Protein 9CB2 (pdb70)

InterPro domains:
  IPR006630 La-type HTH domain [PF05383] (330-384)
  IPR006630 La-type HTH domain [PS50961] (319-408)
  IPR006630 La-type HTH domain [SM00715] (323-406)
  IPR036388 Winged helix-like DNA-binding domain superfamily [G3DSA:1.10.10.10] (322-411)
  IPR036390 Winged helix DNA-binding domain superfamily [SSF46785] (320-414)
  IPR045180 La domain containing protein [PTHR22792] (216-462)

Secondary structure (DSSP, 8-state):
--HHHHHHHHHHHHTSHHHHHH-HHHHHT--TT--EEHHHHTTSHHHHHH---HHHHHHHHHT-SSEEEE--TT-GGG-EEEEPPSS---PPPGGG--

Sequence (98 aa):
MDVQAFLTSQLEYYFSIENLSKDMFLRKHMDDEGYVPLAFLASFNRIKSFSTDLNLLHAAAKASDIIDVAEDLQSPMSIKVRRKETWSPWILPSESRLMDVQAFLTSQLEYYFSIENLSKDMFLRKHMDDEGYVPLAFLASFNRIKSFSTDLNLLHAAAKASDIIDVAEDLQSPMSIKVRRKETWSPWILPSESRLMDVQAFLTSQLEYYFSIENLSKDMFLRKHMDDEGYVPLAFLASFNRIKSFSTDLNLLHAAAKASDIIDVAEDLQSPMSIKVRRKETWSPWILPSESRLMDVQAFLTSQLEYYFSIENLSKDMFLRKHMDDEGYVPLAFLASFNRIKSFSTDLNLLHAAAKASDIIDVAEDLQSPMSIKVRRKETWSPWILPSESRLMDVQAFLTSQLEYYFSIENLSKDMFLRKHMDDEGYVPLAFLASFNRIKSFSTDLNLLHAAAKASDIIDVAEDLQSPMSIKVRRKETWSPWILPSESRLMDVQAFLTSQLEYYFSIENLSKDMFLRKHMDDEGYVPLAFLASFNRIKSFSTDLNLLHAAAKASDIIDVAEDLQSPMSIKVRRKETWSPWILPSESRLMDVQAFLTSQLEYYFSIENLSKDMFLRKHMDDEGYVPLAFLASFNRIKSFSTDLNLLHAAAKASDIIDVAEDLQSPMSIKVRRKETWSPWILPSESRLMDVQAFLTSQLEYYFSIENLSKDMFLRKHMDDEGYVPLAFLASFNRIKSFSTDLNLLHAAAKASDIIDVAEDLQSPMSIKVRRKETWSPWILPSESRLMDVQAFLTSQLEYYFSIENLSKDMFLRKHMDDEGYVPLAFLASFNRIKSFSTDLNLLHAAAKASDIIDVAEDLQSPMSIKVRRKETWSPWILPSESRLMDVQAFLTSQLEYYFSIENLSKDMFLRKHMDDEGYVPLAFLASFNRIKSFSTDLNLLHAAAKASDIIDVAEDLQSPMSIKVRRKETWSPWILPSESRLMDVQAFLTSQLEYYFSIENLSKDMFLRKHMDDEGYVPLAFLASFNRIKSFSTDLNLLHAAAKASDIIDVAEDLQSPMSIKVRRKETWSPWILPSESRLMDVQAFLTSQLEYYFSIENLSKDMFLRKHMDDEGYVPLAFLASFNRIKSFSTDLNLLHAAAKASDIIDVAEDLQSPMSIKVRRKETWSPWILPSESRLMDVQAFLTSQLEYYFSIENLSKDMFLRKHMDDEGYVPLAFLASFNRIKSFSTDLNLLHAAAKASDIIDVAEDLQSPMSIKVRRKETWSPWILPSESRLMDVQAFLTSQLEYYFSIENLSKDMFLRKHMDDEGYVPLAFLASFNRIKSFSTDLNLLHAAAKASDIIDVAEDLQSPMSIKVRRKETWSPWILPSESRLMDVQAFLTSQLEYYFSIENLSKDMFLRKHMDDEGYVPLAFLASFNRIKSFSTDLNLLHAAAKASDIIDVAEDLQSPMSIKVRRKETWSPWILPSESRLMDVQAFLTSQLEYYFSIENLSKDMFLRKHMDDEGYVPLAFLASFNRIKSFSTDLNLLHAAAKASDIIDVAEDLQSPMSIKVRRKETWSPWILPSESRLMDVQAFLTSQLEYYFSIENLSKDMFLRKHMDDEGYVPLAFLASFNRIKSFSTDLNLLHAAAKASDIIDVAEDLQSPMSIKVRRKETWSPWILPSESRLMDVQAFLTSQLEYYFSIENLSKDMFLRKHMDDEGYVPLAFLASFNRIKSFSTDLNLLHAAAKASDIIDVAEDLQSPMSIKVRRKETWSPWILPSESRLMDVQAFLTSQLEYYFSIENLSKDMFLRKHMDDEGYVPLAFLASFNRIKSFSTDLNLLHAAAKASDIIDVAEDLQSPMSIKVRRKETWSPWILPSESRLMDVQAFLTSQLEYYFSIENLSKDMFLRKHMDDEGYVPLAFLASFNRIKSFSTDLNLLHAAAKASDIIDVAEDLQSPMSIKVRRKETWSPWILPSESRL

Solvent-accessible surface area: 6066 Å² total; per-residue (Å²): 183,98,58,75,27,46,0,14,48,26,0,56,80,4,5,26,88,97,20,4,68,168,26,80,127,0,46,62,53,14,39,110,108,10,21,0,44,1,29,50,0,15,68,43,109,133,2,97,96,92,22,99,69,35,112,65,3,22,43,0,0,129,55,8,134,76,12,49,40,36,114,54,172,161,33,87,121,48,20,63,0,78,50,97,107,91,217,59,81,61,54,24,88,83,170,50,70,137

GO terms:
  GO:0005829 cytosol (C, HDA)

Radius of gyration: 12.78 Å; Cα contacts (8 Å, |Δi|>4): 125; chains: 1; bounding box: 23×32×32 Å

Structure (mmCIF, N/CA/C/O backbone):
data_9CB2
#
_entry.id   9CB2
#
loop_
_atom_site.group_PDB
_atom_site.id
_atom_site.type_symbol
_atom_site.label_atom_id
_atom_site.label_alt_id
_atom_site.label_comp_id
_atom_site.label_asym_id
_atom_site.label_entity_id
_atom_site.label_seq_id
_atom_site.pdbx_PDB_ins_code
_atom_site.Cartn_x
_atom_site.Cartn_y
_atom_site.Cartn_z
_atom_site.occupancy
_atom_site.B_iso_or_equiv
_atom_site.auth_seq_id
_atom_site.auth_comp_id
_atom_site.auth_asym_id
_atom_site.auth_atom_id
_atom_site.pdbx_PDB_model_num
ATOM 1 N N . MET A 1 1 ? 1.464 -2.215 -4.025 1.00 0.00 1 MET A N 1
ATOM 2 C CA . MET A 1 1 ? 2.805 -1.662 -4.179 1.00 0.00 1 MET A CA 1
ATOM 3 C C . MET A 1 1 ? 2.977 -0.411 -3.323 1.00 0.00 1 MET A C 1
ATOM 4 O O . MET A 1 1 ? 2.081 -0.037 -2.567 1.00 0.00 1 MET A O 1
ATOM 20 N N . ASP A 1 2 ? 4.133 0.231 -3.449 1.00 0.00 2 ASP A N 1
ATOM 21 C CA . ASP A 1 2 ? 4.385 1.496 -2.765 1.00 0.00 2 ASP A CA 1
ATOM 22 C C . ASP A 1 2 ? 3.705 2.650 -3.493 1.00 0.00 2 ASP A C 1
ATOM 23 O O . ASP A 1 2 ? 3.310 2.521 -4.651 1.00 0.00 2 ASP A O 1
ATOM 32 N N . VAL A 1 3 ? 3.573 3.781 -2.807 1.00 0.00 3 VAL A N 1
ATOM 33 C CA . VAL A 1 3 ? 2.939 4.959 -3.388 1.00 0.00 3 VAL A CA 1
ATOM 34 C C . VAL A 1 3 ? 3.682 5.420 -4.637 1.00 0.00 3 VAL A C 1
ATOM 35 O O . VAL A 1 3 ? 3.065 5.745 -5.651 1.00 0.00 3 VAL A O 1
ATOM 48 N N . GLN A 1 4 ? 5.008 5.447 -4.554 1.00 0.00 4 GLN A N 1
ATOM 49 C CA . GLN A 1 4 ? 5.836 5.841 -5.689 1.00 0.00 4 GLN A CA 1
ATOM 50 C C . GLN A 1 4 ? 5.628 4.896 -6.868 1.00 0.00 4 GLN A C 1
ATOM 51 O O . GLN A 1 4 ? 5.477 5.335 -8.008 1.00 0.00 4 GLN A O 1
ATOM 65 N N . ALA A 1 5 ? 5.620 3.598 -6.586 1.00 0.00 5 ALA A N 1
ATOM 66 C CA . ALA A 1 5 ? 5.461 2.590 -7.628 1.00 0.00 5 ALA A CA 1
ATOM 67 C C . ALA A 1 5 ? 4.132 2.761 -8.357 1.00 0.00 5 ALA A C 1
ATOM 68 O O . ALA A 1 5 ? 4.069 2.665 -9.582 1.00 0.00 5 ALA A O 1
ATOM 75 N N . PHE A 1 6 ? 3.073 3.013 -7.595 1.00 0.00 6 PHE A N 1
ATOM 76 C CA . PHE A 1 6 ? 1.744 3.187 -8.169 1.00 0.00 6 PHE A CA 1
ATOM 77 C C . PHE A 1 6 ? 1.688 4.437 -9.044 1.00 0.00 6 PHE A C 1
ATOM 78 O O . PHE A 1 6 ? 1.172 4.405 -10.161 1.00 0.00 6 PHE A O 1
ATOM 95 N N . LEU A 1 7 ? 2.221 5.538 -8.525 1.00 0.00 7 LEU A N 1
ATOM 96 C CA . LEU A 1 7 ? 2.186 6.812 -9.234 1.00 0.00 7 LEU A CA 1
ATOM 97 C C . LEU A 1 7 ? 2.972 6.733 -10.539 1.00 0.00 7 LEU A C 1
ATOM 98 O O . LEU A 1 7 ? 2.555 7.273 -11.564 1.00 0.00 7 LEU A O 1
ATOM 114 N N . THR A 1 8 ? 4.114 6.051 -10.496 1.00 0.00 8 THR A N 1
ATOM 115 C CA . THR A 1 8 ? 4.932 5.855 -11.684 1.00 0.00 8 THR A CA 1
ATOM 116 C C . THR A 1 8 ? 4.208 4.997 -12.714 1.00 0.00 8 THR A C 1
ATOM 117 O O . THR A 1 8 ? 4.216 5.303 -13.908 1.00 0.00 8 THR A O 1
ATOM 128 N N . SER A 1 9 ? 3.583 3.921 -12.249 1.00 0.00 9 SER A N 1
ATOM 129 C CA . SER A 1 9 ? 2.866 3.009 -13.133 1.00 0.00 9 SER A CA 1
ATOM 130 C C . SER A 1 9 ? 1.709 3.721 -13.826 1.00 0.00 9 SER A C 1
ATOM 131 O O . SER A 1 9 ? 1.462 3.515 -15.014 1.00 0.00 9 SER A O 1
ATOM 139 N N . GLN A 1 10 ? 1.003 4.559 -13.075 1.00 0.00 10 GLN A N 1
ATOM 140 C CA . GLN A 1 10 ? -0.131 5.299 -13.615 1.00 0.00 10 GLN A CA 1
ATOM 141 C C . GLN A 1 10 ? 0.327 6.313 -14.658 1.00 0.00 10 GLN A C 1
ATOM 142 O O . GLN A 1 10 ? -0.315 6.484 -15.696 1.00 0.00 10 GLN A O 1
ATOM 156 N N . LEU A 1 11 ? 1.440 6.981 -14.378 1.00 0.00 11 LEU A N 1
ATOM 157 C CA . LEU A 1 11 ? 1.993 7.966 -15.301 1.00 0.00 11 LEU A CA 1
ATOM 158 C C . LEU A 1 11 ? 2.390 7.314 -16.620 1.00 0.00 11 LEU A C 1
ATOM 159 O O . LEU A 1 11 ? 2.113 7.846 -17.695 1.00 0.00 11 LEU A O 1
ATOM 175 N N . GLU A 1 12 ? 3.039 6.157 -16.532 1.00 0.00 12 GLU A N 1
ATOM 176 C CA . GLU A 1 12 ? 3.383 5.382 -17.718 1.00 0.00 12 GLU A CA 1
ATOM 177 C C . GLU A 1 12 ? 2.128 4.957 -18.474 1.00 0.00 12 GLU A C 1
ATOM 178 O O . GLU A 1 12 ? 2.093 4.980 -19.703 1.00 0.00 12 GLU A O 1
ATOM 190 N N . TYR A 1 13 ? 1.098 4.570 -17.729 1.00 0.00 13 TYR A N 1
ATOM 191 C CA . TYR A 1 13 ? -0.152 4.118 -18.327 1.00 0.00 13 TYR A CA 1
ATOM 192 C C . TYR A 1 13 ? -0.856 5.266 -19.047 1.00 0.00 13 TYR A C 1
ATOM 193 O O . TYR A 1 13 ? -1.455 5.073 -20.106 1.00 0.00 13 TYR A O 1
ATOM 211 N N . TYR A 1 14 ? -0.780 6.456 -18.464 1.00 0.00 14 TYR A N 1
ATOM 212 C CA . TYR A 1 14 ? -1.548 7.596 -18.952 1.00 0.00 14 TYR A CA 1
ATOM 213 C C . TYR A 1 14 ? -1.157 7.944 -20.385 1.00 0.00 14 TYR A C 1
ATOM 214 O O . TYR A 1 14 ? -1.986 8.393 -21.175 1.00 0.00 14 TYR A O 1
ATOM 232 N N . PHE A 1 15 ? 0.114 7.728 -20.714 1.00 0.00 15 PHE A N 1
ATOM 233 C CA . PHE A 1 15 ? 0.631 8.077 -22.032 1.00 0.00 15 PHE A CA 1
ATOM 234 C C . PHE A 1 15 ? 0.689 6.849 -22.937 1.00 0.00 15 PHE A C 1
ATOM 235 O O . PHE A 1 15 ? 1.282 6.886 -24.014 1.00 0.00 15 PHE A O 1
ATOM 252 N N . SER A 1 16 ? 0.068 5.761 -22.488 1.00 0.00 16 SER A N 1
ATOM 253 C CA . SER A 1 16 ? 0.035 4.526 -23.262 1.00 0.00 16 SER A CA 1
ATOM 254 C C . SER A 1 16 ? -0.935 4.644 -24.433 1.00 0.00 16 SER A C 1
ATOM 255 O O . SER A 1 16 ? -1.851 5.466 -24.413 1.00 0.00 16 SER A O 1
ATOM 263 N N . ILE A 1 17 ? -0.726 3.816 -25.451 1.00 0.00 17 ILE A N 1
ATOM 264 C CA . ILE A 1 17 ? -1.597 3.809 -26.621 1.00 0.00 17 ILE A CA 1
ATOM 265 C C . ILE A 1 17 ? -3.038 3.495 -26.229 1.00 0.00 17 ILE A C 1
ATOM 266 O O . ILE A 1 17 ? -3.977 4.091 -26.755 1.00 0.00 17 ILE A O 1
ATOM 282 N N . GLU A 1 18 ? -3.203 2.556 -25.303 1.00 0.00 18 GLU A N 1
ATOM 283 C CA . GLU A 1 18 ? -4.531 2.141 -24.866 1.00 0.00 18 GLU A CA 1
ATOM 284 C C . GLU A 1 18 ? -5.273 3.298 -24.204 1.00 0.00 18 GLU A C 1
ATOM 285 O O . GLU A 1 18 ? -6.450 3.530 -24.474 1.00 0.00 18 GLU A O 1
ATOM 297 N N . ASN A 1 19 ? -4.574 4.021 -23.335 1.00 0.00 19 ASN A N 1
ATOM 298 C CA . ASN A 1 19 ? -5.173 5.135 -22.610 1.00 0.00 19 ASN A CA 1
ATOM 299 C C . ASN A 1 19 ? -5.450 6.307 -23.547 1.00 0.00 19 ASN A C 1
ATOM 300 O O . ASN A 1 19 ? -6.517 6.921 -23.492 1.00 0.00 19 ASN A O 1
ATOM 311 N N . LEU A 1 20 ? -4.483 6.612 -24.405 1.00 0.00 20 LEU A N 1
ATOM 312 C CA . LEU A 1 20 ? -4.574 7.776 -25.279 1.00 0.00 20 LEU A CA 1
ATOM 313 C C . LEU A 1 20 ? -5.722 7.624 -26.272 1.00 0.00 20 LEU A C 1
ATOM 314 O O . LEU A 1 20 ? -6.406 8.594 -26.599 1.00 0.00 20 LEU A O 1
ATOM 330 N N . SER A 1 21 ? -5.929 6.399 -26.746 1.00 0.00 21 SER A N 1
ATOM 331 C CA . SER A 1 21 ? -7.007 6.115 -27.685 1.00 0.00 21 SER A CA 1
ATOM 332 C C . SER A 1 21 ? -8.367 6.396 -27.054 1.00 0.00 21 SER A C 1
ATOM 333 O O . SER A 1 21 ? -9.341 6.682 -27.751 1.00 0.00 21 SER A O 1
ATOM 341 N N . LYS A 1 22 ? -8.425 6.312 -25.731 1.00 0.00 22 LYS A N 1
ATOM 342 C CA . LYS A 1 22 ? -9.678 6.493 -25.006 1.00 0.00 22 LYS A CA 1
ATOM 343 C C . LYS A 1 22 ? -9.748 7.881 -24.376 1.00 0.00 22 LYS A C 1
ATOM 344 O O . LYS A 1 22 ? -10.832 8.399 -24.112 1.00 0.00 22 LYS A O 1
ATOM 363 N N . ASP A 1 23 ? -8.585 8.477 -24.139 1.00 0.00 23 ASP A N 1
ATOM 364 C CA . ASP A 1 23 ? -8.506 9.743 -23.422 1.00 0.00 23 ASP A CA 1
ATOM 365 C C . ASP A 1 23 ? -8.070 10.870 -24.352 1.00 0.00 23 ASP A C 1
ATOM 366 O O . ASP A 1 23 ? -6.878 11.121 -24.524 1.00 0.00 23 ASP A O 1
ATOM 375 N N . MET A 1 24 ? -9.045 11.546 -24.952 1.00 0.00 24 MET A N 1
ATOM 376 C CA . MET A 1 24 ? -8.761 12.626 -25.890 1.00 0.00 24 MET A CA 1
ATOM 377 C C . MET A 1 24 ? -8.214 13.849 -25.162 1.00 0.00 24 MET A C 1
ATOM 378 O O . MET A 1 24 ? -7.488 14.655 -25.743 1.00 0.00 24 MET A O 1
ATOM 392 N N . PHE A 1 25 ? -8.565 13.981 -23.888 1.00 0.00 25 PHE A N 1
ATOM 393 C CA . PHE A 1 25 ? -8.229 15.174 -23.121 1.00 0.00 25 PHE A CA 1
ATOM 394 C C . PHE A 1 25 ? -6.716 15.358 -23.036 1.00 0.00 25 PHE A C 1
ATOM 395 O O . PHE A 1 25 ? -6.207 16.472 -23.156 1.00 0.00 25 PHE A O 1
ATOM 412 N N . LEU A 1 26 ? -6.004 14.257 -22.826 1.00 0.00 26 LEU A N 1
ATOM 413 C CA . LEU A 1 26 ? -4.547 14.290 -22.750 1.00 0.00 26 LEU A CA 1
ATOM 414 C C . LEU A 1 26 ? -3.944 14.807 -24.052 1.00 0.00 26 LEU A C 1
ATOM 415 O O . LEU A 1 26 ? -3.027 15.628 -24.040 1.00 0.00 26 LEU A O 1
ATOM 431 N N . ARG A 1 27 ? -4.470 14.324 -25.173 1.00 0.00 27 ARG A N 1
ATOM 432 C CA . ARG A 1 27 ? -3.968 14.718 -26.484 1.00 0.00 27 ARG A CA 1
ATOM 433 C C . ARG A 1 27 ? -4.210 16.203 -26.735 1.00 0.00 27 ARG A C 1
ATOM 434 O O . ARG A 1 27 ? -3.351 16.902 -27.272 1.00 0.00 27 ARG A O 1
ATOM 455 N N . LYS A 1 28 ? -5.386 16.680 -26.342 1.00 0.00 28 LYS A N 1
ATOM 456 C CA . LYS A 1 28 ? -5.771 18.065 -26.586 1.00 0.00 28 LYS A CA 1
ATOM 457 C C . LYS A 1 28 ? -4.866 19.025 -25.820 1.00 0.00 28 LYS A C 1
ATOM 458 O O . LYS A 1 28 ? -4.650 20.161 -26.244 1.00 0.00 28 LYS A O 1
ATOM 477 N N . HIS A 1 29 ? -4.340 18.561 -24.693 1.00 0.00 29 HIS A N 1
ATOM 478 C CA . HIS A 1 29 ? -3.545 19.412 -23.813 1.00 0.00 29 HIS A CA 1
ATOM 479 C C . HIS A 1 29 ? -2.058 19.272 -24.119 1.00 0.00 29 HIS A C 1
ATOM 480 O O . HIS A 1 29 ? -1.211 19.742 -23.359 1.00 0.00 29 HIS A O 1
ATOM 494 N N . MET A 1 30 ? -1.747 18.625 -25.237 1.00 0.00 30 MET A N 1
ATOM 495 C CA . MET A 1 30 ? -0.368 18.515 -25.697 1.00 0.00 30 MET A CA 1
ATOM 496 C C . MET A 1 30 ? 0.073 19.790 -26.408 1.00 0.00 30 MET A C 1
ATOM 497 O O . MET A 1 30 ? -0.722 20.438 -27.091 1.00 0.00 30 MET A O 1
ATOM 511 N N . ASP A 1 31 ? 1.342 20.146 -26.243 1.00 0.00 31 ASP A N 1
ATOM 512 C CA . ASP A 1 31 ? 1.935 21.239 -27.006 1.00 0.00 31 ASP A CA 1
ATOM 513 C C . ASP A 1 31 ? 2.635 20.711 -28.256 1.00 0.00 31 ASP A C 1
ATOM 514 O O . ASP A 1 31 ? 2.484 19.544 -28.617 1.00 0.00 31 ASP A O 1
ATOM 523 N N . ASP A 1 32 ? 3.399 21.578 -28.910 1.00 0.00 32 ASP A N 1
ATOM 524 C CA . ASP A 1 32 ? 4.009 21.245 -30.192 1.00 0.00 32 ASP A CA 1
ATOM 525 C C . ASP A 1 32 ? 5.039 20.131 -30.029 1.00 0.00 32 ASP A C 1
ATOM 526 O O . ASP A 1 32 ? 5.387 19.449 -30.993 1.00 0.00 32 ASP A O 1
ATOM 535 N N . GLU A 1 33 ? 5.524 19.954 -28.804 1.00 0.00 33 GLU A N 1
ATOM 536 C CA . GLU A 1 33 ? 6.553 18.958 -28.528 1.00 0.00 33 GLU A CA 1
ATOM 537 C C . GLU A 1 33 ? 5.951 17.724 -27.861 1.00 0.00 33 GLU A C 1
ATOM 538 O O . GLU A 1 33 ? 6.671 16.820 -27.440 1.00 0.00 33 GLU A O 1
ATOM 550 N N . GLY A 1 34 ? 4.625 17.696 -27.768 1.00 0.00 34 GLY A N 1
ATOM 551 C CA . GLY A 1 34 ? 3.944 16.539 -27.217 1.00 0.00 34 GLY A CA 1
ATOM 552 C C . GLY A 1 34 ? 4.105 16.434 -25.714 1.00 0.00 34 GLY A C 1
ATOM 553 O O . GLY A 1 34 ? 4.047 15.340 -25.151 1.00 0.00 34 GLY A O 1
ATOM 557 N N . TYR A 1 35 ? 4.310 17.573 -25.061 1.00 0.00 35 TYR A N 1
ATOM 558 C CA . TYR A 1 35 ? 4.454 17.608 -23.611 1.00 0.00 35 TYR A CA 1
ATOM 559 C C . TYR A 1 35 ? 3.115 17.901 -22.940 1.00 0.00 35 TYR A C 1
ATOM 560 O O . TYR A 1 35 ? 2.305 18.673 -23.452 1.00 0.00 35 TYR A O 1
ATOM 578 N N . VAL A 1 36 ? 2.889 17.278 -21.787 1.00 0.00 36 VAL A N 1
ATOM 579 C CA . VAL A 1 36 ? 1.710 17.566 -20.979 1.00 0.00 36 VAL A CA 1
ATOM 580 C C . VAL A 1 36 ? 2.100 18.022 -19.577 1.00 0.00 36 VAL A C 1
ATOM 581 O O . VAL A 1 36 ? 2.885 17.375 -18.885 1.00 0.00 36 VAL A O 1
ATOM 594 N N . PRO A 1 37 ? 1.541 19.163 -19.149 1.00 0.00 37 PRO A N 1
ATOM 595 C CA . PRO A 1 37 ? 1.865 19.765 -17.852 1.00 0.00 37 PRO A CA 1
ATOM 596 C C . PRO A 1 37 ? 1.598 18.815 -16.690 1.00 0.00 37 PRO A C 1
ATOM 597 O O . PRO A 1 37 ? 0.557 18.157 -16.637 1.00 0.00 37 PRO A O 1
ATOM 608 N N . LEU A 1 38 ? 2.545 18.746 -15.760 1.00 0.00 38 LEU A N 1
ATOM 609 C CA . LEU A 1 38 ? 2.383 17.925 -14.564 1.00 0.00 38 LEU A CA 1
ATOM 610 C C . LEU A 1 38 ? 1.101 18.289 -13.823 1.00 0.00 38 LEU A C 1
ATOM 611 O O . LEU A 1 38 ? 0.409 17.420 -13.293 1.00 0.00 38 LEU A O 1
ATOM 627 N N . ALA A 1 39 ? 0.789 19.581 -13.790 1.00 0.00 39 ALA A N 1
ATOM 628 C CA . ALA A 1 39 ? -0.360 20.070 -13.038 1.00 0.00 39 ALA A CA 1
ATOM 629 C C . ALA A 1 39 ? -1.657 19.462 -13.560 1.00 0.00 39 ALA A C 1
ATOM 630 O O . ALA A 1 39 ? -2.622 19.298 -12.811 1.00 0.00 39 ALA A O 1
ATOM 637 N N . PHE A 1 40 ? -1.675 19.131 -14.846 1.00 0.00 40 PHE A N 1
ATOM 638 C CA . PHE A 1 40 ? -2.853 18.537 -15.466 1.00 0.00 40 PHE A CA 1
ATOM 639 C C . PHE A 1 40 ? -2.981 17.063 -15.088 1.00 0.00 40 PHE A C 1
ATOM 640 O O . PHE A 1 40 ? -4.084 16.565 -14.855 1.00 0.00 40 PHE A O 1
ATOM 657 N N . LEU A 1 41 ? -1.850 16.373 -15.030 1.00 0.00 41 LEU A N 1
ATOM 658 C CA . LEU A 1 41 ? -1.828 14.971 -14.625 1.00 0.00 41 LEU A CA 1
ATOM 659 C C . LEU A 1 41 ? -2.250 14.820 -13.167 1.00 0.00 41 LEU A C 1
ATOM 660 O O . LEU A 1 41 ? -2.875 13.829 -12.790 1.00 0.00 41 LEU A O 1
ATOM 676 N N . ALA A 1 42 ? -1.907 15.811 -12.350 1.00 0.00 42 ALA A N 1
ATOM 677 C CA . ALA A 1 42 ? -2.226 15.775 -10.928 1.00 0.00 42 ALA A CA 1
ATOM 678 C C . ALA A 1 42 ? -3.734 15.820 -10.703 1.00 0.00 42 ALA A C 1
ATOM 679 O O . ALA A 1 42 ? -4.219 15.485 -9.623 1.00 0.00 42 ALA A O 1
ATOM 686 N N . SER A 1 43 ? -4.468 16.237 -11.729 1.00 0.00 43 SER A N 1
ATOM 687 C CA . SER A 1 43 ? -5.910 16.424 -11.611 1.00 0.00 43 SER A CA 1
ATOM 688 C C . SER A 1 43 ? -6.644 15.094 -11.762 1.00 0.00 43 SER A C 1
ATOM 689 O O . SER A 1 43 ? -7.868 15.032 -11.648 1.00 0.00 43 SER A O 1
ATOM 697 N N . PHE A 1 44 ? -5.887 14.033 -12.020 1.00 0.00 44 PHE A N 1
ATOM 698 C CA . PHE A 1 44 ? -6.457 12.697 -12.132 1.00 0.00 44 PHE A CA 1
ATOM 699 C C . PHE A 1 44 ? -6.781 12.126 -10.754 1.00 0.00 44 PHE A C 1
ATOM 700 O O . PHE A 1 44 ? -5.926 12.079 -9.873 1.00 0.00 44 PHE A O 1
ATOM 717 N N . ASN A 1 45 ? -8.026 11.696 -10.578 1.00 0.00 45 ASN A N 1
ATOM 718 C CA . ASN A 1 45 ? -8.511 11.271 -9.270 1.00 0.00 45 ASN A CA 1
ATOM 719 C C . ASN A 1 45 ? -7.667 10.123 -8.723 1.00 0.00 45 ASN A C 1
ATOM 720 O O . ASN A 1 45 ? -7.470 10.005 -7.514 1.00 0.00 45 ASN A O 1
ATOM 731 N N . ARG A 1 46 ? -7.174 9.280 -9.624 1.00 0.00 46 ARG A N 1
ATOM 732 C CA . ARG A 1 46 ? -6.305 8.174 -9.237 1.00 0.00 46 ARG A CA 1
ATOM 733 C C . ARG A 1 46 ? -5.034 8.688 -8.569 1.00 0.00 46 ARG A C 1
ATOM 734 O O . ARG A 1 46 ? -4.522 8.076 -7.632 1.00 0.00 46 ARG A O 1
ATOM 755 N N . ILE A 1 47 ? -4.531 9.818 -9.057 1.00 0.00 47 ILE A N 1
ATOM 756 C CA . ILE A 1 47 ? -3.320 10.414 -8.507 1.00 0.00 47 ILE A CA 1
ATOM 757 C C . ILE A 1 47 ? -3.609 11.140 -7.198 1.00 0.00 47 ILE A C 1
ATOM 758 O O . ILE A 1 47 ? -2.850 11.036 -6.235 1.00 0.00 47 ILE A O 1
ATOM 774 N N . LYS A 1 48 ? -4.716 11.876 -7.168 1.00 0.00 48 LYS A N 1
ATOM 775 C CA . LYS A 1 48 ? -5.064 12.690 -6.010 1.00 0.00 48 LYS A CA 1
ATOM 776 C C . LYS A 1 48 ? -5.341 11.813 -4.792 1.00 0.00 48 LYS A C 1
ATOM 777 O O . LYS A 1 48 ? -5.071 12.207 -3.657 1.00 0.00 48 LYS A O 1
ATOM 796 N N . SER A 1 49 ? -5.880 10.622 -5.037 1.00 0.00 49 SER A N 1
ATOM 797 C CA . SER A 1 49 ? -6.214 9.699 -3.958 1.00 0.00 49 SER A CA 1
ATOM 798 C C . SER A 1 49 ? -4.960 9.278 -3.197 1.00 0.00 49 SER A C 1
ATOM 799 O O . SER A 1 49 ? -5.003 9.049 -1.988 1.00 0.00 49 SER A O 1
ATOM 807 N N . PHE A 1 50 ? -3.845 9.178 -3.913 1.00 0.00 50 PHE A N 1
ATOM 808 C CA . PHE A 1 50 ? -2.581 8.776 -3.308 1.00 0.00 50 PHE A CA 1
ATOM 809 C C . PHE A 1 50 ? -1.808 9.990 -2.803 1.00 0.00 50 PHE A C 1
ATOM 810 O O . PHE A 1 50 ? -1.238 9.966 -1.712 1.00 0.00 50 PHE A O 1
ATOM 827 N N . SER A 1 51 ? -1.794 11.050 -3.605 1.00 0.00 51 SER A N 1
ATOM 828 C CA . SER A 1 51 ? -1.060 12.261 -3.257 1.00 0.00 51 SER A CA 1
ATOM 829 C C . SER A 1 51 ? -1.422 13.406 -4.198 1.00 0.00 51 SER A C 1
ATOM 830 O O . SER A 1 51 ? -1.644 13.197 -5.392 1.00 0.00 51 SER A O 1
ATOM 838 N N . THR A 1 52 ? -1.482 14.617 -3.651 1.00 0.00 52 THR A N 1
ATOM 839 C CA . THR A 1 52 ? -1.681 15.811 -4.462 1.00 0.00 52 THR A CA 1
ATOM 840 C C . THR A 1 52 ? -0.385 16.600 -4.605 1.00 0.00 52 THR A C 1
ATOM 841 O O . THR A 1 52 ? -0.377 17.706 -5.148 1.00 0.00 52 THR A O 1
ATOM 852 N N . ASP A 1 53 ? 0.709 16.027 -4.116 1.00 0.00 53 ASP A N 1
ATOM 853 C CA . ASP A 1 53 ? 1.992 16.719 -4.096 1.00 0.00 53 ASP A CA 1
ATOM 854 C C . ASP A 1 53 ? 2.709 16.574 -5.435 1.00 0.00 53 ASP A C 1
ATOM 855 O O . ASP A 1 53 ? 3.117 15.477 -5.816 1.00 0.00 53 ASP A O 1
ATOM 864 N N . LEU A 1 54 ? 2.858 17.687 -6.144 1.00 0.00 54 LEU A N 1
ATOM 865 C CA . LEU A 1 54 ? 3.501 17.680 -7.453 1.00 0.00 54 LEU A CA 1
ATOM 866 C C . LEU A 1 54 ? 4.930 17.153 -7.355 1.00 0.00 54 LEU A C 1
ATOM 867 O O . LEU A 1 54 ? 5.441 16.539 -8.291 1.00 0.00 54 LEU A O 1
ATOM 883 N N . ASN A 1 55 ? 5.567 17.394 -6.213 1.00 0.00 55 ASN A N 1
ATOM 884 C CA . ASN A 1 55 ? 6.954 16.990 -6.012 1.00 0.00 55 ASN A CA 1
ATOM 885 C C . ASN A 1 55 ? 7.085 15.470 -6.027 1.00 0.00 55 ASN A C 1
ATOM 886 O O . ASN A 1 55 ? 8.018 14.921 -6.615 1.00 0.00 55 ASN A O 1
ATOM 897 N N . LEU A 1 56 ? 6.144 14.794 -5.377 1.00 0.00 56 LEU A N 1
ATOM 898 C CA . LEU A 1 56 ? 6.132 13.336 -5.348 1.00 0.00 56 LEU A CA 1
ATOM 899 C C . LEU A 1 56 ? 5.776 12.767 -6.717 1.00 0.00 56 LEU A C 1
ATOM 900 O O . LEU A 1 56 ? 6.358 11.776 -7.161 1.00 0.00 56 LEU A O 1
ATOM 916 N N . LEU A 1 57 ? 4.817 13.400 -7.385 1.00 0.00 57 LEU A N 1
ATOM 917 C CA . LEU A 1 57 ? 4.424 12.995 -8.729 1.00 0.00 57 LEU A CA 1
ATOM 918 C C . LEU A 1 57 ? 5.575 13.181 -9.712 1.00 0.00 57 LEU A C 1
ATOM 919 O O . LEU A 1 57 ? 5.807 12.338 -10.580 1.00 0.00 57 LEU A O 1
ATOM 935 N N . HIS A 1 58 ? 6.295 14.290 -9.570 1.00 0.00 58 HIS A N 1
ATOM 936 C CA . HIS A 1 58 ? 7.470 14.549 -10.392 1.00 0.00 58 HIS A CA 1
ATOM 937 C C . HIS A 1 58 ? 8.536 13.480 -10.172 1.00 0.00 58 HIS A C 1
ATOM 938 O O . HIS A 1 58 ? 9.125 12.970 -11.124 1.00 0.00 58 HIS A O 1
ATOM 952 N N . ALA A 1 59 ? 8.778 13.145 -8.908 1.00 0.00 59 ALA A N 1
ATOM 953 C CA . ALA A 1 59 ? 9.724 12.090 -8.567 1.00 0.00 59 ALA A CA 1
ATOM 954 C C . ALA A 1 59 ? 9.308 10.758 -9.182 1.00 0.00 59 ALA A C 1
ATOM 955 O O . ALA A 1 59 ? 10.149 9.984 -9.635 1.00 0.00 59 ALA A O 1
ATOM 962 N N . ALA A 1 60 ? 8.005 10.499 -9.193 1.00 0.00 60 ALA A N 1
ATOM 963 C CA . ALA A 1 60 ? 7.474 9.282 -9.794 1.00 0.00 60 ALA A CA 1
ATOM 964 C C . ALA A 1 60 ? 7.725 9.257 -11.299 1.00 0.00 60 ALA A C 1
ATOM 965 O O . ALA A 1 60 ? 8.042 8.213 -11.866 1.00 0.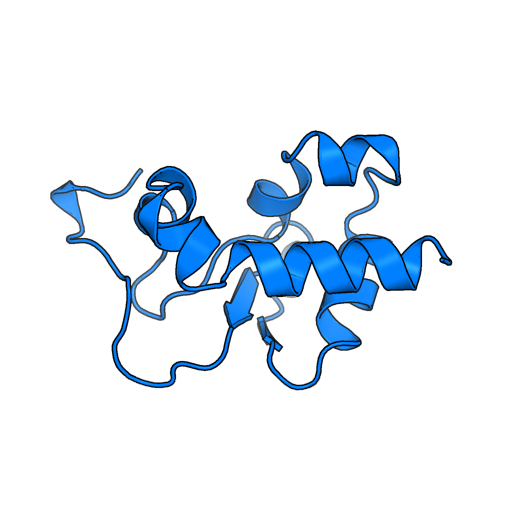00 60 ALA A O 1
ATOM 972 N N . ALA A 1 61 ? 7.582 10.414 -11.937 1.00 0.00 61 ALA A N 1
ATOM 973 C CA . ALA A 1 61 ? 7.830 10.533 -13.367 1.00 0.00 61 ALA A CA 1
ATOM 974 C C . ALA A 1 61 ? 9.296 10.266 -13.694 1.00 0.00 61 ALA A C 1
ATOM 975 O O . ALA A 1 61 ? 9.614 9.629 -14.699 1.00 0.00 61 ALA A O 1
ATOM 982 N N . LYS A 1 62 ? 10.186 10.755 -12.839 1.00 0.00 62 LYS A N 1
ATOM 983 C CA . LYS A 1 62 ? 11.621 10.602 -13.053 1.00 0.00 62 LYS A CA 1
ATOM 984 C C . LYS A 1 62 ? 12.042 9.145 -12.886 1.00 0.00 62 LYS A C 1
ATOM 985 O O . LYS A 1 62 ? 13.088 8.731 -13.384 1.00 0.00 62 LYS A O 1
ATOM 1004 N N . ALA A 1 63 ? 11.220 8.374 -12.181 1.00 0.00 63 ALA A N 1
ATOM 1005 C CA . ALA A 1 63 ? 11.552 6.989 -11.870 1.00 0.00 63 ALA A CA 1
ATOM 1006 C C . ALA A 1 63 ? 11.294 6.080 -13.066 1.00 0.00 63 ALA A C 1
ATOM 1007 O O . ALA A 1 63 ? 11.646 4.900 -13.050 1.00 0.00 63 ALA A O 1
ATOM 1014 N N . SER A 1 64 ? 10.676 6.636 -14.104 1.00 0.00 64 SER A N 1
ATOM 1015 C CA . SER A 1 64 ? 10.403 5.886 -15.324 1.00 0.00 64 SER A CA 1
ATOM 1016 C C . SER A 1 64 ? 11.502 6.111 -16.357 1.00 0.00 64 SER A C 1
ATOM 1017 O O . SER A 1 64 ? 12.003 7.225 -16.514 1.00 0.00 64 SER A O 1
ATOM 1025 N N . ASP A 1 65 ? 11.872 5.046 -17.060 1.00 0.00 65 ASP A N 1
ATOM 1026 C CA . ASP A 1 65 ? 12.949 5.113 -18.041 1.00 0.00 65 ASP A CA 1
ATOM 1027 C C . ASP A 1 65 ? 12.402 5.455 -19.424 1.00 0.00 65 ASP A C 1
ATOM 1028 O O . ASP A 1 65 ? 13.163 5.615 -20.379 1.00 0.00 65 ASP A O 1
ATOM 1037 N N . ILE A 1 66 ? 11.082 5.562 -19.523 1.00 0.00 66 ILE A N 1
ATOM 1038 C CA . ILE A 1 66 ? 10.430 5.824 -20.800 1.00 0.00 66 ILE A CA 1
ATOM 1039 C C . ILE A 1 66 ? 9.725 7.176 -20.788 1.00 0.00 66 ILE A C 1
ATOM 1040 O O . ILE A 1 66 ? 9.011 7.525 -21.730 1.00 0.00 66 ILE A O 1
ATOM 1056 N N . ILE A 1 67 ? 9.928 7.935 -19.717 1.00 0.00 67 ILE A N 1
ATOM 1057 C CA . ILE A 1 67 ? 9.342 9.264 -19.599 1.00 0.00 67 ILE A CA 1
ATOM 1058 C C . ILE A 1 67 ? 10.424 10.338 -19.535 1.00 0.00 67 ILE A C 1
ATOM 1059 O O . ILE A 1 67 ? 11.432 10.177 -18.847 1.00 0.00 67 ILE A O 1
ATOM 1075 N N . ASP A 1 68 ? 10.206 11.433 -20.255 1.00 0.00 68 ASP A N 1
ATOM 1076 C CA . ASP A 1 68 ? 11.126 12.563 -20.226 1.00 0.00 68 ASP A CA 1
ATOM 1077 C C . ASP A 1 68 ? 10.461 13.790 -19.610 1.00 0.00 68 ASP A C 1
ATOM 1078 O O . ASP A 1 68 ? 9.335 14.142 -19.965 1.00 0.00 68 ASP A O 1
ATOM 1087 N N . VAL A 1 69 ? 11.162 14.438 -18.686 1.00 0.00 69 VAL A N 1
ATOM 1088 C CA . VAL A 1 69 ? 10.596 15.554 -17.938 1.00 0.00 69 VAL A CA 1
ATOM 1089 C C . VAL A 1 69 ? 11.318 16.856 -18.264 1.00 0.00 69 VAL A C 1
ATOM 1090 O O . VAL A 1 69 ? 12.545 16.928 -18.209 1.00 0.00 69 VAL A O 1
ATOM 1103 N N . ALA A 1 70 ? 10.548 17.885 -18.602 1.00 0.00 70 ALA A N 1
ATOM 1104 C CA . ALA A 1 70 ? 11.105 19.212 -18.837 1.00 0.00 70 ALA A CA 1
ATOM 1105 C C . ALA A 1 70 ? 10.768 20.159 -17.690 1.00 0.00 70 ALA A C 1
ATOM 1106 O O . ALA A 1 70 ? 9.601 20.340 -17.346 1.00 0.00 70 ALA A O 1
ATOM 1113 N N . GLU A 1 71 ? 11.798 20.761 -17.103 1.00 0.00 71 GLU A N 1
ATOM 1114 C CA . GLU A 1 71 ? 11.625 21.573 -15.905 1.00 0.00 71 GLU A CA 1
ATOM 1115 C C . GLU A 1 71 ? 11.583 23.057 -16.256 1.00 0.00 71 GLU A C 1
ATOM 1116 O O . GLU A 1 71 ? 12.276 23.511 -17.167 1.00 0.00 71 GLU A O 1
ATOM 1128 N N . ASP A 1 72 ? 10.763 23.809 -15.527 1.00 0.00 72 ASP A N 1
ATOM 1129 C CA . ASP A 1 72 ? 10.737 25.260 -15.659 1.00 0.00 72 ASP A CA 1
ATOM 1130 C C . ASP A 1 72 ? 11.022 25.934 -14.320 1.00 0.00 72 ASP A C 1
ATOM 1131 O O . ASP A 1 72 ? 10.210 25.868 -13.396 1.00 0.00 72 ASP A O 1
ATOM 1140 N N . LEU A 1 73 ? 12.179 26.578 -14.222 1.00 0.00 73 LEU A N 1
ATOM 1141 C CA . LEU A 1 73 ? 12.647 27.119 -12.951 1.00 0.00 73 LEU A CA 1
ATOM 1142 C C . LEU A 1 73 ? 11.699 28.197 -12.434 1.00 0.00 73 LEU A C 1
ATOM 1143 O O . LEU A 1 73 ? 11.708 28.529 -11.249 1.00 0.00 73 LEU A O 1
ATOM 1159 N N . GLN A 1 74 ? 10.880 28.735 -13.331 1.00 0.00 74 GLN A N 1
ATOM 1160 C CA . GLN A 1 74 ? 10.044 29.885 -13.007 1.00 0.00 74 GLN A CA 1
ATOM 1161 C C . GLN A 1 74 ? 8.826 29.461 -12.193 1.00 0.00 74 GLN A C 1
ATOM 1162 O O . GLN A 1 74 ? 8.218 30.273 -11.498 1.00 0.00 74 GLN A O 1
ATOM 1176 N N . SER A 1 75 ? 8.473 28.183 -12.288 1.00 0.00 75 SER A N 1
ATOM 1177 C CA . SER A 1 75 ? 7.318 27.654 -11.571 1.00 0.00 75 SER A CA 1
ATOM 1178 C C . SER A 1 75 ? 7.322 26.128 -11.588 1.00 0.00 75 SER A C 1
ATOM 1179 O O . SER A 1 75 ? 7.560 25.493 -12.616 1.00 0.00 75 SER A O 1
ATOM 1187 N N . PRO A 1 76 ? 7.051 25.525 -10.421 1.00 0.00 76 PRO A N 1
ATOM 1188 C CA . PRO A 1 76 ? 6.905 24.071 -10.297 1.00 0.00 76 PRO A CA 1
ATOM 1189 C C . PRO A 1 76 ? 5.690 23.543 -11.049 1.00 0.00 76 PRO A C 1
ATOM 1190 O O . PRO A 1 76 ? 5.619 22.360 -11.383 1.00 0.00 76 PRO A O 1
ATOM 1201 N N . MET A 1 77 ? 4.733 24.427 -11.313 1.00 0.00 77 MET A N 1
ATOM 1202 C CA . MET A 1 77 ? 3.502 24.041 -11.993 1.00 0.00 77 MET A CA 1
ATOM 1203 C C . MET A 1 77 ? 3.691 24.047 -13.507 1.00 0.00 77 MET A C 1
ATOM 1204 O O . MET A 1 77 ? 2.818 23.605 -14.252 1.00 0.00 77 MET A O 1
ATOM 1218 N N . SER A 1 78 ? 4.836 24.551 -13.953 1.00 0.00 78 SER A N 1
ATOM 1219 C CA . SER A 1 78 ? 5.126 24.647 -15.379 1.00 0.00 78 SER A CA 1
ATOM 1220 C C . SER A 1 78 ? 5.995 23.480 -15.837 1.00 0.00 78 SER A C 1
ATOM 1221 O O . SER A 1 78 ? 6.497 23.470 -16.961 1.00 0.00 78 SER A O 1
ATOM 1229 N N . ILE A 1 79 ? 6.166 22.499 -14.958 1.00 0.00 79 ILE A N 1
ATOM 1230 C CA . ILE A 1 79 ? 6.916 21.294 -15.295 1.00 0.00 79 ILE A CA 1
ATOM 1231 C C . ILE A 1 79 ? 6.073 20.338 -16.131 1.00 0.00 79 ILE A C 1
ATOM 1232 O O . ILE A 1 79 ? 4.969 19.961 -15.740 1.00 0.00 79 ILE A O 1
ATOM 1248 N N . LYS A 1 80 ? 6.602 19.949 -17.287 1.00 0.00 80 LYS A N 1
ATOM 1249 C CA . LYS A 1 80 ? 5.865 19.103 -18.219 1.00 0.00 80 LYS A CA 1
ATOM 1250 C C . LYS A 1 80 ? 6.572 17.765 -18.414 1.00 0.00 80 LYS A C 1
ATOM 1251 O O . LYS A 1 80 ? 7.788 17.663 -18.247 1.00 0.00 80 LYS A O 1
ATOM 1270 N N . VAL A 1 81 ? 5.803 16.741 -18.772 1.00 0.00 81 VAL A N 1
ATOM 1271 C CA . VAL A 1 81 ? 6.363 15.424 -19.045 1.00 0.00 81 VAL A CA 1
ATOM 1272 C C . VAL A 1 81 ? 5.807 14.849 -20.343 1.00 0.00 81 VAL A C 1
ATOM 1273 O O . VAL A 1 81 ? 4.741 15.255 -20.807 1.00 0.00 81 VAL A O 1
ATOM 1286 N N . ARG A 1 82 ? 6.537 13.902 -20.924 1.00 0.00 82 ARG A N 1
ATOM 1287 C CA . ARG A 1 82 ? 6.033 13.139 -22.059 1.00 0.00 82 ARG A CA 1
ATOM 1288 C C . ARG A 1 82 ? 6.632 11.735 -22.080 1.00 0.00 82 ARG A C 1
ATOM 1289 O O . ARG A 1 82 ? 7.734 11.514 -21.577 1.00 0.00 82 ARG A O 1
ATOM 1310 N N . ARG A 1 83 ? 5.899 10.792 -22.662 1.00 0.00 83 ARG A N 1
ATOM 1311 C CA . ARG A 1 83 ? 6.443 9.471 -22.952 1.00 0.00 83 ARG A CA 1
ATOM 1312 C C . ARG A 1 83 ? 7.167 9.463 -24.295 1.00 0.00 83 ARG A C 1
ATOM 1313 O O . ARG A 1 83 ? 6.738 10.115 -25.248 1.00 0.00 83 ARG A O 1
ATOM 1334 N N . LYS A 1 84 ? 8.267 8.722 -24.363 1.00 0.00 84 LYS A N 1
ATOM 1335 C CA . LYS A 1 84 ? 9.022 8.583 -25.604 1.00 0.00 84 LYS A CA 1
ATOM 1336 C C . LYS A 1 84 ? 8.140 8.024 -26.716 1.00 0.00 84 LYS A C 1
ATOM 1337 O O . LYS A 1 84 ? 7.409 7.054 -26.511 1.00 0.00 84 LYS A O 1
ATOM 1356 N N . GLU A 1 85 ? 8.216 8.639 -27.892 1.00 0.00 85 GLU A N 1
ATOM 1357 C CA . GLU A 1 85 ? 7.438 8.187 -29.041 1.00 0.00 85 GLU A CA 1
ATOM 1358 C C . GLU A 1 85 ? 7.987 6.873 -29.587 1.00 0.00 85 GLU A C 1
ATOM 1359 O O . GLU A 1 85 ? 9.192 6.620 -29.538 1.00 0.00 85 GLU A O 1
ATOM 1371 N N . THR A 1 86 ? 7.094 6.036 -30.106 1.00 0.00 86 THR A N 1
ATOM 1372 C CA . THR A 1 86 ? 7.492 4.767 -30.701 1.00 0.00 86 THR A CA 1
ATOM 1373 C C . THR A 1 86 ? 7.130 4.716 -32.181 1.00 0.00 86 THR A C 1
ATOM 1374 O O . THR A 1 86 ? 7.998 4.541 -33.037 1.00 0.00 86 THR A O 1
ATOM 1385 N N . TRP A 1 87 ? 5.843 4.868 -32.476 1.00 0.00 87 TRP A N 1
ATOM 1386 C CA . TRP A 1 87 ? 5.347 4.706 -33.837 1.00 0.00 87 TRP A CA 1
ATOM 1387 C C . TRP A 1 87 ? 4.987 6.055 -34.450 1.00 0.00 87 TRP A C 1
ATOM 1388 O O . TRP A 1 87 ? 5.346 6.345 -35.590 1.00 0.00 87 TRP A O 1
ATOM 1409 N N . SER A 1 88 ? 4.275 6.877 -33.685 1.00 0.00 88 SER A N 1
ATOM 1410 C CA . SER A 1 88 ? 3.776 8.150 -34.188 1.00 0.00 88 SER A CA 1
ATOM 1411 C C . SER A 1 88 ? 3.390 9.077 -33.039 1.00 0.00 88 SER A C 1
ATOM 1412 O O . SER A 1 88 ? 3.041 8.635 -31.943 1.00 0.00 88 SER A O 1
ATOM 1420 N N . PRO A 1 89 ? 3.455 10.392 -33.292 1.00 0.00 89 PRO A N 1
ATOM 1421 C CA . PRO A 1 89 ? 2.978 11.405 -32.347 1.00 0.00 89 PRO A CA 1
ATOM 1422 C C . PRO A 1 89 ? 1.460 11.393 -32.199 1.00 0.00 89 PRO A C 1
ATOM 1423 O O . PRO A 1 89 ? 0.741 11.021 -33.127 1.00 0.00 89 PRO A O 1
ATOM 1434 N N . TRP A 1 90 ? 0.981 11.802 -31.031 1.00 0.00 90 TRP A N 1
ATOM 1435 C CA . TRP A 1 90 ? -0.455 11.881 -30.779 1.00 0.00 90 TRP A CA 1
ATOM 1436 C C . TRP A 1 90 ? -0.903 13.330 -30.635 1.00 0.00 90 TRP A C 1
ATOM 1437 O O . TRP A 1 90 ? -1.930 13.613 -30.017 1.00 0.00 90 TRP A O 1
ATOM 1458 N N . ILE A 1 91 ? -0.127 14.245 -31.207 1.00 0.00 91 ILE A N 1
ATOM 1459 C CA . ILE A 1 91 ? -0.414 15.669 -31.091 1.00 0.00 91 ILE A CA 1
ATOM 1460 C C . ILE A 1 91 ? -1.560 16.077 -32.010 1.00 0.00 91 ILE A C 1
ATOM 1461 O O . ILE A 1 91 ? -1.579 15.726 -33.190 1.00 0.00 91 ILE A O 1
ATOM 1477 N N . LEU A 1 92 ? -2.515 16.820 -31.461 1.00 0.00 92 LEU A N 1
ATOM 1478 C CA . LEU A 1 92 ? -3.667 17.277 -32.231 1.00 0.00 92 LEU A CA 1
ATOM 1479 C C . LEU A 1 92 ? -3.438 18.686 -32.768 1.00 0.00 92 LEU A C 1
ATOM 1480 O O . LEU A 1 92 ? -2.653 19.464 -32.225 1.00 0.00 92 LEU A O 1
ATOM 1496 N N . PRO A 1 93 ? -4.144 19.026 -33.858 1.00 0.00 93 PRO A N 1
ATOM 1497 C CA . PRO A 1 93 ? -4.076 20.361 -34.459 1.00 0.00 93 PRO A CA 1
ATOM 1498 C C . PRO A 1 93 ? -4.379 21.466 -33.452 1.00 0.00 93 PRO A C 1
ATOM 1499 O O . PRO A 1 93 ? -5.181 21.283 -32.538 1.00 0.00 93 PRO A O 1
ATOM 1510 N N . SER A 1 94 ? -3.732 22.613 -33.627 1.00 0.00 94 SER A N 1
ATOM 1511 C CA . SER A 1 94 ? -3.856 23.715 -32.679 1.00 0.00 94 SER A CA 1
ATOM 1512 C C . SER A 1 94 ? -5.323 24.028 -32.401 1.00 0.00 94 SER A C 1
ATOM 1513 O O . SER A 1 94 ? -5.700 24.331 -31.270 1.00 0.00 94 SER A O 1
ATOM 1521 N N . GLU A 1 95 ? -6.148 23.950 -33.441 1.00 0.00 95 GLU A N 1
ATOM 1522 C CA . GLU A 1 95 ? -7.550 24.333 -33.336 1.00 0.00 95 GLU A CA 1
ATOM 1523 C C . GLU A 1 95 ? -8.317 23.352 -32.453 1.00 0.00 95 GLU A C 1
ATOM 1524 O O . GLU A 1 95 ? -9.379 23.677 -31.923 1.00 0.00 95 GLU A O 1
ATOM 1536 N N . SER A 1 96 ? -7.770 22.151 -32.302 1.00 0.00 96 SER A N 1
ATOM 1537 C CA . SER A 1 96 ? -8.436 21.099 -31.540 1.00 0.00 96 SER A CA 1
ATOM 1538 C C . SER A 1 96 ? -7.976 21.105 -30.087 1.00 0.00 96 SER A C 1
ATOM 1539 O O . SER A 1 96 ? -8.537 20.408 -29.243 1.00 0.00 96 SER A O 1
ATOM 1547 N N . ARG A 1 97 ? -6.948 21.899 -29.802 1.00 0.00 97 ARG A N 1
ATOM 1548 C CA . ARG A 1 97 ? -6.315 21.890 -28.488 1.00 0.00 97 ARG A CA 1
ATOM 1549 C C . ARG A 1 97 ? -7.139 22.691 -27.483 1.00 0.00 97 ARG A C 1
ATOM 1550 O O . ARG A 1 97 ? -7.956 23.531 -27.864 1.00 0.00 97 ARG A O 1
ATOM 1571 N N . LEU A 1 98 ? -6.919 22.425 -26.201 1.00 0.00 98 LEU A N 1
ATOM 1572 C CA . LEU A 1 98 ? -7.583 23.176 -25.140 1.00 0.00 98 LEU A CA 1
ATOM 1573 C C . LEU A 1 98 ? -6.568 23.925 -24.285 1.00 0.00 98 LEU A C 1
ATOM 1574 O O . LEU A 1 98 ? -6.897 24.433 -23.213 1.00 0.00 98 LEU A O 1
ATOM 1590 N N . MET A 1 1 ? 4.078 -1.731 -0.971 1.00 0.00 1 MET A N 2
ATOM 1591 C CA . MET A 1 1 ? 3.998 -0.941 -2.196 1.00 0.00 1 MET A CA 2
ATOM 1592 C C . MET A 1 1 ? 4.331 0.522 -1.920 1.00 0.00 1 MET A C 2
ATOM 1593 O O . MET A 1 1 ? 3.653 1.187 -1.137 1.00 0.00 1 MET A O 2
ATOM 1609 N N . ASP A 1 2 ? 5.379 1.016 -2.570 1.00 0.00 2 ASP A N 2
ATOM 1610 C CA . ASP A 1 2 ? 5.799 2.403 -2.400 1.00 0.00 2 ASP A CA 2
ATOM 1611 C C . ASP A 1 2 ? 4.903 3.344 -3.200 1.00 0.00 2 ASP A C 2
ATOM 1612 O O . ASP A 1 2 ? 4.456 3.009 -4.297 1.00 0.00 2 ASP A O 2
ATOM 1621 N N . VAL A 1 3 ? 4.643 4.522 -2.641 1.00 0.00 3 VAL A N 2
ATOM 1622 C CA . VAL A 1 3 ? 3.822 5.521 -3.314 1.00 0.00 3 VAL A CA 2
ATOM 1623 C C . VAL A 1 3 ? 4.414 5.900 -4.667 1.00 0.00 3 VAL A C 2
ATOM 1624 O O . VAL A 1 3 ? 3.687 6.080 -5.645 1.00 0.00 3 VAL A O 2
ATOM 1637 N N . GLN A 1 4 ? 5.737 6.015 -4.716 1.00 0.00 4 GLN A N 2
ATOM 1638 C CA . GLN A 1 4 ? 6.427 6.353 -5.956 1.00 0.00 4 GLN A CA 2
ATOM 1639 C C . GLN A 1 4 ? 6.185 5.290 -7.023 1.00 0.00 4 GLN A C 2
ATOM 1640 O O . GLN A 1 4 ? 5.888 5.608 -8.173 1.00 0.00 4 GLN A O 2
ATOM 1654 N N . ALA A 1 5 ? 6.311 4.026 -6.632 1.00 0.00 5 ALA A N 2
ATOM 1655 C CA . ALA A 1 5 ? 6.136 2.917 -7.562 1.00 0.00 5 ALA A CA 2
ATOM 1656 C C . ALA A 1 5 ? 4.729 2.913 -8.149 1.00 0.00 5 ALA A C 2
ATOM 1657 O O . ALA A 1 5 ? 4.548 2.711 -9.351 1.00 0.00 5 ALA A O 2
ATOM 1664 N N . PHE A 1 6 ? 3.734 3.133 -7.297 1.00 0.00 6 PHE A N 2
ATOM 1665 C CA . PHE A 1 6 ? 2.341 3.129 -7.728 1.00 0.00 6 PHE A CA 2
ATOM 1666 C C . PHE A 1 6 ? 2.066 4.283 -8.688 1.00 0.00 6 PHE A C 2
ATOM 1667 O O . PHE A 1 6 ? 1.444 4.098 -9.736 1.00 0.00 6 PHE A O 2
ATOM 1684 N N . LEU A 1 7 ? 2.529 5.472 -8.322 1.00 0.00 7 LEU A N 2
ATOM 1685 C CA . LEU A 1 7 ? 2.311 6.662 -9.138 1.00 0.00 7 LEU A CA 2
ATOM 1686 C C . LEU A 1 7 ? 2.991 6.523 -10.496 1.00 0.00 7 LEU A C 2
ATOM 1687 O O . LEU A 1 7 ? 2.449 6.939 -11.521 1.00 0.00 7 LEU A O 2
ATOM 1703 N N . THR A 1 8 ? 4.184 5.935 -10.499 1.00 0.00 8 THR A N 2
ATOM 1704 C CA . THR A 1 8 ? 4.927 5.718 -11.733 1.00 0.00 8 THR A CA 2
ATOM 1705 C C . THR A 1 8 ? 4.193 4.752 -12.655 1.00 0.00 8 THR A C 2
ATOM 1706 O O . THR A 1 8 ? 4.091 4.984 -13.861 1.00 0.00 8 THR A O 2
ATOM 1717 N N . SER A 1 9 ? 3.680 3.669 -12.081 1.00 0.00 9 SER A N 2
ATOM 1718 C CA . SER A 1 9 ? 2.943 2.673 -12.849 1.00 0.00 9 SER A CA 2
ATOM 1719 C C . SER A 1 9 ? 1.688 3.283 -13.467 1.00 0.00 9 SER A C 2
ATOM 1720 O O . SER A 1 9 ? 1.349 2.999 -14.617 1.00 0.00 9 SER A O 2
ATOM 1728 N N . GLN A 1 10 ? 1.004 4.120 -12.696 1.00 0.00 10 GLN A N 2
ATOM 1729 C CA . GLN A 1 10 ? -0.216 4.769 -13.165 1.00 0.00 10 GLN A CA 2
ATOM 1730 C C . GLN A 1 10 ? 0.087 5.741 -14.298 1.00 0.00 10 GLN A C 2
ATOM 1731 O O . GLN A 1 10 ? -0.639 5.800 -15.292 1.00 0.00 10 GLN A O 2
ATOM 1745 N N . LEU A 1 11 ? 1.163 6.505 -14.145 1.00 0.00 11 LEU A N 2
ATOM 1746 C CA . LEU A 1 11 ? 1.553 7.488 -15.149 1.00 0.00 11 LEU A CA 2
ATOM 1747 C C . LEU A 1 11 ? 1.920 6.807 -16.464 1.00 0.00 11 LEU A C 2
ATOM 1748 O O . LEU A 1 11 ? 1.515 7.251 -17.537 1.00 0.00 11 LEU A O 2
ATOM 1764 N N . GLU A 1 12 ? 2.688 5.726 -16.371 1.00 0.00 12 GLU A N 2
ATOM 1765 C CA . GLU A 1 12 ? 3.068 4.956 -17.549 1.00 0.00 12 GLU A CA 2
ATOM 1766 C C . GLU A 1 12 ? 1.836 4.389 -18.251 1.00 0.00 12 GLU A C 2
ATOM 1767 O O . GLU A 1 12 ? 1.761 4.372 -19.479 1.00 0.00 12 GLU A O 2
ATOM 1779 N N . TYR A 1 13 ? 0.875 3.927 -17.461 1.00 0.00 13 TYR A N 2
ATOM 1780 C CA . TYR A 1 13 ? -0.373 3.400 -18.001 1.00 0.00 13 TYR A CA 2
ATOM 1781 C C . TYR A 1 13 ? -1.187 4.508 -18.666 1.00 0.00 13 TYR A C 2
ATOM 1782 O O . TYR A 1 13 ? -1.783 4.305 -19.724 1.00 0.00 13 TYR A O 2
ATOM 1800 N N . TYR A 1 14 ? -1.206 5.677 -18.037 1.00 0.00 14 TYR A N 2
ATOM 1801 C CA . TYR A 1 14 ? -2.007 6.794 -18.525 1.00 0.00 14 TYR A CA 2
ATOM 1802 C C . TYR A 1 14 ? -1.500 7.276 -19.881 1.00 0.00 14 TYR A C 2
ATOM 1803 O O . TYR A 1 14 ? -2.276 7.726 -20.723 1.00 0.00 14 TYR A O 2
ATOM 1821 N N . PHE A 1 15 ? -0.190 7.179 -20.084 1.00 0.00 15 PHE A N 2
ATOM 1822 C CA . PHE A 1 15 ? 0.432 7.666 -21.310 1.00 0.00 15 PHE A CA 2
ATOM 1823 C C . PHE A 1 15 ? 0.597 6.536 -22.321 1.00 0.00 15 PHE A C 2
ATOM 1824 O O . PHE A 1 15 ? 1.301 6.683 -23.321 1.00 0.00 15 PHE A O 2
ATOM 1841 N N . SER A 1 16 ? -0.055 5.409 -22.055 1.00 0.00 16 SER A N 2
ATOM 1842 C CA . SER A 1 16 ? -0.029 4.275 -22.970 1.00 0.00 16 SER A CA 2
ATOM 1843 C C . SER A 1 16 ? -0.784 4.600 -24.257 1.00 0.00 16 SER A C 2
ATOM 1844 O O . SER A 1 16 ? -1.707 5.415 -24.260 1.00 0.00 16 SER A O 2
ATOM 1852 N N . ILE A 1 17 ? -0.384 3.956 -25.348 1.00 0.00 17 ILE A N 2
ATOM 1853 C CA . ILE A 1 17 ? -0.983 4.219 -26.651 1.00 0.00 17 ILE A CA 2
ATOM 1854 C C . ILE A 1 17 ? -2.482 3.939 -26.634 1.00 0.00 17 ILE A C 2
ATOM 1855 O O . ILE A 1 17 ? -3.270 4.701 -27.194 1.00 0.00 17 ILE A O 2
ATOM 1871 N N . GLU A 1 18 ? -2.867 2.845 -25.986 1.00 0.00 18 GLU A N 2
ATOM 1872 C CA . GLU A 1 18 ? -4.269 2.455 -25.914 1.00 0.00 18 GLU A CA 2
ATOM 1873 C C . GLU A 1 18 ? -5.086 3.493 -25.152 1.00 0.00 18 GLU A C 2
ATOM 1874 O O . GLU A 1 18 ? -6.179 3.871 -25.571 1.00 0.00 18 GLU A O 2
ATOM 1886 N N . ASN A 1 19 ? -4.546 3.954 -24.028 1.00 0.00 19 ASN A N 2
ATOM 1887 C CA . ASN A 1 19 ? -5.236 4.926 -23.189 1.00 0.00 19 ASN A CA 2
ATOM 1888 C C . ASN A 1 19 ? -5.339 6.275 -23.891 1.00 0.00 19 ASN A C 2
ATOM 1889 O O . ASN A 1 19 ? -6.379 6.936 -23.843 1.00 0.00 19 ASN A O 2
ATOM 1900 N N . LEU A 1 20 ? -4.255 6.681 -24.540 1.00 0.00 20 LEU A N 2
ATOM 1901 C CA . LEU A 1 20 ? -4.203 7.977 -25.209 1.00 0.00 20 LEU A CA 2
ATOM 1902 C C . LEU A 1 20 ? -5.196 8.032 -26.367 1.00 0.00 20 LEU A C 2
ATOM 1903 O O . LEU A 1 20 ? -5.821 9.064 -26.612 1.00 0.00 20 LEU A O 2
ATOM 1919 N N . SER A 1 21 ? -5.338 6.915 -27.072 1.00 0.00 21 SER A N 2
ATOM 1920 C CA . SER A 1 21 ? -6.269 6.830 -28.192 1.00 0.00 21 SER A CA 2
ATOM 1921 C C . SER A 1 21 ? -7.709 6.996 -27.714 1.00 0.00 21 SER A C 2
ATOM 1922 O O . SER A 1 21 ? -8.585 7.404 -28.477 1.00 0.00 21 SER A O 2
ATOM 1930 N N . LYS A 1 22 ? -7.944 6.678 -26.446 1.00 0.00 22 LYS A N 2
ATOM 1931 C CA . LYS A 1 22 ? -9.284 6.751 -25.875 1.00 0.00 22 LYS A CA 2
ATOM 1932 C C . LYS A 1 22 ? -9.455 8.019 -25.045 1.00 0.00 22 LYS A C 2
ATOM 1933 O O . LYS A 1 22 ? -10.572 8.490 -24.836 1.00 0.00 22 LYS A O 2
ATOM 1952 N N . ASP A 1 23 ? -8.339 8.565 -24.574 1.00 0.00 23 ASP A N 2
ATOM 1953 C CA . ASP A 1 23 ? -8.370 9.694 -23.651 1.00 0.00 23 ASP A CA 2
ATOM 1954 C C . ASP A 1 23 ? -8.051 10.998 -24.377 1.00 0.00 23 ASP A C 2
ATOM 1955 O O . ASP A 1 23 ? -6.891 11.397 -24.472 1.00 0.00 23 ASP A O 2
ATOM 1964 N N . MET A 1 24 ? -9.086 11.655 -24.887 1.00 0.00 24 MET A N 2
ATOM 1965 C CA . MET A 1 24 ? -8.910 12.885 -25.652 1.00 0.00 24 MET A CA 2
ATOM 1966 C C . MET A 1 24 ? -8.424 14.018 -24.755 1.00 0.00 24 MET A C 2
ATOM 1967 O O . MET A 1 24 ? -7.742 14.936 -25.212 1.00 0.00 24 MET A O 2
ATOM 1981 N N . PHE A 1 25 ? -8.776 13.948 -23.475 1.00 0.00 25 PHE A N 2
ATOM 1982 C CA . PHE A 1 25 ? -8.466 15.019 -22.537 1.00 0.00 25 PHE A CA 2
ATOM 1983 C C . PHE A 1 25 ? -6.958 15.230 -22.432 1.00 0.00 25 PHE A C 2
ATOM 1984 O O . PHE A 1 25 ? -6.479 16.364 -22.401 1.00 0.00 25 PHE A O 2
ATOM 2001 N N . LEU A 1 26 ? -6.215 14.129 -22.378 1.00 0.00 26 LEU A N 2
ATOM 2002 C CA . LEU A 1 26 ? -4.758 14.189 -22.378 1.00 0.00 26 LEU A CA 2
ATOM 2003 C C . LEU A 1 26 ? -4.237 14.816 -23.668 1.00 0.00 26 LEU A C 2
ATOM 2004 O O . LEU A 1 26 ? -3.361 15.681 -23.640 1.00 0.00 26 LEU A O 2
ATOM 2020 N N . ARG A 1 27 ? -4.786 14.377 -24.796 1.00 0.00 27 ARG A N 2
ATOM 2021 C CA . ARG A 1 27 ? -4.319 14.830 -26.100 1.00 0.00 27 ARG A CA 2
ATOM 2022 C C . ARG A 1 27 ? -4.606 16.316 -26.293 1.00 0.00 27 ARG A C 2
ATOM 2023 O O . ARG A 1 27 ? -3.763 17.064 -26.790 1.00 0.00 27 ARG A O 2
ATOM 2044 N N . LYS A 1 28 ? -5.802 16.739 -25.898 1.00 0.00 28 LYS A N 2
ATOM 2045 C CA . LYS A 1 28 ? -6.255 18.101 -26.151 1.00 0.00 28 LYS A CA 2
ATOM 2046 C C . LYS A 1 28 ? -5.366 19.113 -25.433 1.00 0.00 28 LYS A C 2
ATOM 2047 O O . LYS A 1 28 ? -5.182 20.237 -25.902 1.00 0.00 28 LYS A O 2
ATOM 2066 N N . HIS A 1 29 ? -4.819 18.706 -24.292 1.00 0.00 29 HIS A N 2
ATOM 2067 C CA . HIS A 1 29 ? -4.059 19.617 -23.442 1.00 0.00 29 HIS A CA 2
ATOM 2068 C C . HIS A 1 29 ? -2.567 19.526 -23.747 1.00 0.00 29 HIS A C 2
ATOM 2069 O O . HIS A 1 29 ? -1.738 20.039 -22.997 1.00 0.00 29 HIS A O 2
ATOM 2083 N N . MET A 1 30 ? -2.232 18.866 -24.850 1.00 0.00 30 MET A N 2
ATOM 2084 C CA . MET A 1 30 ? -0.849 18.793 -25.308 1.00 0.00 30 MET A CA 2
ATOM 2085 C C . MET A 1 30 ? -0.451 20.070 -26.043 1.00 0.00 30 MET A C 2
ATOM 2086 O O . MET A 1 30 ? -1.288 20.727 -26.664 1.00 0.00 30 MET A O 2
ATOM 2100 N N . ASP A 1 31 ? 0.828 20.416 -25.966 1.00 0.00 31 ASP A N 2
ATOM 2101 C CA . ASP A 1 31 ? 1.373 21.513 -26.759 1.00 0.00 31 ASP A CA 2
ATOM 2102 C C . ASP A 1 31 ? 1.894 21.006 -28.100 1.00 0.00 31 ASP A C 2
ATOM 2103 O O . ASP A 1 31 ? 1.662 19.856 -28.475 1.00 0.00 31 ASP A O 2
ATOM 2112 N N . ASP A 1 32 ? 2.600 21.871 -28.820 1.00 0.00 32 ASP A N 2
ATOM 2113 C CA . ASP A 1 32 ? 3.035 21.563 -30.178 1.00 0.00 32 ASP A CA 2
ATOM 2114 C C . ASP A 1 32 ? 4.063 20.435 -30.176 1.00 0.00 32 ASP A C 2
ATOM 2115 O O . ASP A 1 32 ? 4.298 19.797 -31.201 1.00 0.00 32 ASP A O 2
ATOM 2124 N N . GLU A 1 33 ? 4.669 20.196 -29.017 1.00 0.00 33 GLU A N 2
ATOM 2125 C CA . GLU A 1 33 ? 5.708 19.180 -28.896 1.00 0.00 33 GLU A CA 2
ATOM 2126 C C . GLU A 1 33 ? 5.153 17.905 -28.266 1.00 0.00 33 GLU A C 2
ATOM 2127 O O . GLU A 1 33 ? 5.894 16.962 -27.992 1.00 0.00 33 GLU A O 2
ATOM 2139 N N . GLY A 1 34 ? 3.844 17.886 -28.039 1.00 0.00 34 GLY A N 2
ATOM 2140 C CA . GLY A 1 34 ? 3.204 16.707 -27.484 1.00 0.00 34 GLY A CA 2
ATOM 2141 C C . GLY A 1 34 ? 3.507 16.521 -26.010 1.00 0.00 34 GLY A C 2
ATOM 2142 O O . GLY A 1 34 ? 3.478 15.402 -25.501 1.00 0.00 34 GLY A O 2
ATOM 2146 N N . TYR A 1 35 ? 3.802 17.621 -25.326 1.00 0.00 35 TYR A N 2
ATOM 2147 C CA . TYR A 1 35 ? 4.097 17.577 -23.900 1.00 0.00 35 TYR A CA 2
ATOM 2148 C C . TYR A 1 35 ? 2.841 17.831 -23.075 1.00 0.00 35 TYR A C 2
ATOM 2149 O O . TYR A 1 35 ? 1.963 18.595 -23.476 1.00 0.00 35 TYR A O 2
ATOM 2167 N N . VAL A 1 36 ? 2.761 17.185 -21.915 1.00 0.00 36 VAL A N 2
ATOM 2168 C CA . VAL A 1 36 ? 1.652 17.402 -20.994 1.00 0.00 36 VAL A CA 2
ATOM 2169 C C . VAL A 1 36 ? 2.148 17.928 -19.652 1.00 0.00 36 VAL A C 2
ATOM 2170 O O . VAL A 1 36 ? 2.984 17.317 -18.987 1.00 0.00 36 VAL A O 2
ATOM 2183 N N . PRO A 1 37 ? 1.618 19.090 -19.241 1.00 0.00 37 PRO A N 2
ATOM 2184 C CA . PRO A 1 37 ? 2.004 19.735 -17.982 1.00 0.00 37 PRO A CA 2
ATOM 2185 C C . PRO A 1 37 ? 1.752 18.842 -16.772 1.00 0.00 37 PRO A C 2
ATOM 2186 O O . PRO A 1 37 ? 0.709 18.196 -16.670 1.00 0.00 37 PRO A O 2
ATOM 2197 N N . LEU A 1 38 ? 2.716 18.808 -15.858 1.00 0.00 38 LEU A N 2
ATOM 2198 C CA . LEU A 1 38 ? 2.562 18.064 -14.613 1.00 0.00 38 LEU A CA 2
ATOM 2199 C C . LEU A 1 38 ? 1.298 18.490 -13.875 1.00 0.00 38 LEU A C 2
ATOM 2200 O O . LEU A 1 38 ? 0.594 17.662 -13.298 1.00 0.00 38 LEU A O 2
ATOM 2216 N N . ALA A 1 39 ? 1.015 19.788 -13.899 1.00 0.00 39 ALA A N 2
ATOM 2217 C CA . ALA A 1 39 ? -0.112 20.338 -13.154 1.00 0.00 39 ALA A CA 2
ATOM 2218 C C . ALA A 1 39 ? -1.428 19.720 -13.614 1.00 0.00 39 ALA A C 2
ATOM 2219 O O . ALA A 1 39 ? -2.381 19.619 -12.843 1.00 0.00 39 ALA A O 2
ATOM 2226 N N . PHE A 1 40 ? -1.473 19.309 -14.876 1.00 0.00 40 PHE A N 2
ATOM 2227 C CA . PHE A 1 40 ? -2.668 18.686 -15.435 1.00 0.00 40 PHE A CA 2
ATOM 2228 C C . PHE A 1 40 ? -2.819 17.252 -14.936 1.00 0.00 40 PHE A C 2
ATOM 2229 O O . PHE A 1 40 ? -3.926 16.792 -14.656 1.00 0.00 40 PHE A O 2
ATOM 2246 N N . LEU A 1 41 ? -1.696 16.549 -14.827 1.00 0.00 41 LEU A N 2
ATOM 2247 C CA . LEU A 1 41 ? -1.691 15.195 -14.286 1.00 0.00 41 LEU A CA 2
ATOM 2248 C C . LEU A 1 41 ? -2.071 15.198 -12.809 1.00 0.00 41 LEU A C 2
ATOM 2249 O O . LEU A 1 41 ? -2.788 14.313 -12.340 1.00 0.00 41 LEU A O 2
ATOM 2265 N N . ALA A 1 42 ? -1.586 16.197 -12.080 1.00 0.00 42 ALA A N 2
ATOM 2266 C CA . ALA A 1 42 ? -1.872 16.312 -10.655 1.00 0.00 42 ALA A CA 2
ATOM 2267 C C . ALA A 1 42 ? -3.348 16.618 -10.414 1.00 0.00 42 ALA A C 2
ATOM 2268 O O . ALA A 1 42 ? -3.858 16.425 -9.310 1.00 0.00 42 ALA A O 2
ATOM 2275 N N . SER A 1 43 ? -4.026 17.093 -11.453 1.00 0.00 43 SER A N 2
ATOM 2276 C CA . SER A 1 43 ? -5.427 17.480 -11.337 1.00 0.00 43 SER A CA 2
ATOM 2277 C C . SER A 1 43 ? -6.340 16.268 -11.497 1.00 0.00 43 SER A C 2
ATOM 2278 O O . SER A 1 43 ? -7.563 16.383 -11.414 1.00 0.00 43 SER A O 2
ATOM 2286 N N . PHE A 1 44 ? -5.736 15.107 -11.729 1.00 0.00 44 PHE A N 2
ATOM 2287 C CA . PHE A 1 44 ? -6.493 13.870 -11.885 1.00 0.00 44 PHE A CA 2
ATOM 2288 C C . PHE A 1 44 ? -6.968 13.348 -10.534 1.00 0.00 44 PHE A C 2
ATOM 2289 O O . PHE A 1 44 ? -6.166 13.084 -9.640 1.00 0.00 44 PHE A O 2
ATOM 2306 N N . ASN A 1 45 ? -8.282 13.203 -10.392 1.00 0.00 45 ASN A N 2
ATOM 2307 C CA . ASN A 1 45 ? -8.873 12.803 -9.120 1.00 0.00 45 ASN A CA 2
ATOM 2308 C C . ASN A 1 45 ? -8.350 11.437 -8.681 1.00 0.00 45 ASN A C 2
ATOM 2309 O O . ASN A 1 45 ? -8.225 11.165 -7.488 1.00 0.00 45 ASN A O 2
ATOM 2320 N N . ARG A 1 46 ? -8.047 10.587 -9.656 1.00 0.00 46 ARG A N 2
ATOM 2321 C CA . ARG A 1 46 ? -7.532 9.253 -9.371 1.00 0.00 46 ARG A CA 2
ATOM 2322 C C . ARG A 1 46 ? -6.190 9.330 -8.650 1.00 0.00 46 ARG A C 2
ATOM 2323 O O . ARG A 1 46 ? -5.927 8.561 -7.724 1.00 0.00 46 ARG A O 2
ATOM 2344 N N . ILE A 1 47 ? -5.344 10.261 -9.081 1.00 0.00 47 ILE A N 2
ATOM 2345 C CA . ILE A 1 47 ? -4.035 10.445 -8.468 1.00 0.00 47 ILE A CA 2
ATOM 2346 C C . ILE A 1 47 ? -4.154 11.159 -7.126 1.00 0.00 47 ILE A C 2
ATOM 2347 O O . ILE A 1 47 ? -3.469 10.811 -6.164 1.00 0.00 47 ILE A O 2
ATOM 2363 N N . LYS A 1 48 ? -5.027 12.158 -7.067 1.00 0.00 48 LYS A N 2
ATOM 2364 C CA . LYS A 1 48 ? -5.206 12.950 -5.855 1.00 0.00 48 LYS A CA 2
ATOM 2365 C C . LYS A 1 48 ? -5.767 12.093 -4.724 1.00 0.00 48 LYS A C 2
ATOM 2366 O O . LYS A 1 48 ? -5.451 12.308 -3.555 1.00 0.00 48 LYS A O 2
ATOM 2385 N N . SER A 1 49 ? -6.600 11.118 -5.082 1.00 0.00 49 SER A N 2
ATOM 2386 C CA . SER A 1 49 ? -7.204 10.229 -4.097 1.00 0.00 49 SER A CA 2
ATOM 2387 C C . SER A 1 49 ? -6.141 9.372 -3.417 1.00 0.00 49 SER A C 2
ATOM 2388 O O . SER A 1 49 ? -6.288 8.986 -2.256 1.00 0.00 49 SER A O 2
ATOM 2396 N N . PHE A 1 50 ? -5.071 9.076 -4.146 1.00 0.00 50 PHE A N 2
ATOM 2397 C CA . PHE A 1 50 ? -3.991 8.250 -3.621 1.00 0.00 50 PHE A CA 2
ATOM 2398 C C . PHE A 1 50 ? -2.912 9.114 -2.971 1.00 0.00 50 PHE A C 2
ATOM 2399 O O . PHE A 1 50 ? -2.386 8.776 -1.912 1.00 0.00 50 PHE A O 2
ATOM 2416 N N . SER A 1 51 ? -2.586 10.229 -3.618 1.00 0.00 51 SER A N 2
ATOM 2417 C CA . SER A 1 51 ? -1.557 11.131 -3.115 1.00 0.00 51 SER A CA 2
ATOM 2418 C C . SER A 1 51 ? -1.692 12.514 -3.747 1.00 0.00 51 SER A C 2
ATOM 2419 O O . SER A 1 51 ? -1.855 12.643 -4.960 1.00 0.00 51 SER A O 2
ATOM 2427 N N . THR A 1 52 ? -1.621 13.547 -2.913 1.00 0.00 52 THR A N 2
ATOM 2428 C CA . THR A 1 52 ? -1.687 14.921 -3.394 1.00 0.00 52 THR A CA 2
ATOM 2429 C C . THR A 1 52 ? -0.306 15.567 -3.403 1.00 0.00 52 THR A C 2
ATOM 2430 O O . THR A 1 52 ? -0.176 16.775 -3.604 1.00 0.00 52 THR A O 2
ATOM 2441 N N . ASP A 1 53 ? 0.722 14.755 -3.188 1.00 0.00 53 ASP A N 2
ATOM 2442 C CA . ASP A 1 53 ? 2.085 15.261 -3.069 1.00 0.00 53 ASP A CA 2
ATOM 2443 C C . ASP A 1 53 ? 2.714 15.459 -4.445 1.00 0.00 53 ASP A C 2
ATOM 2444 O O . ASP A 1 53 ? 3.132 14.498 -5.091 1.00 0.00 53 ASP A O 2
ATOM 2453 N N . LEU A 1 54 ? 2.774 16.710 -4.887 1.00 0.00 54 LEU A N 2
ATOM 2454 C CA . LEU A 1 54 ? 3.272 17.025 -6.222 1.00 0.00 54 LEU A CA 2
ATOM 2455 C C . LEU A 1 54 ? 4.710 16.550 -6.395 1.00 0.00 54 LEU A C 2
ATOM 2456 O O . LEU A 1 54 ? 5.098 16.092 -7.468 1.00 0.00 54 LEU A O 2
ATOM 2472 N N . ASN A 1 55 ? 5.496 16.661 -5.328 1.00 0.00 55 ASN A N 2
ATOM 2473 C CA . ASN A 1 55 ? 6.913 16.322 -5.385 1.00 0.00 55 ASN A CA 2
ATOM 2474 C C . ASN A 1 55 ? 7.108 14.836 -5.675 1.00 0.00 55 ASN A C 2
ATOM 2475 O O . ASN A 1 55 ? 7.972 14.454 -6.465 1.00 0.00 55 ASN A O 2
ATOM 2486 N N . LEU A 1 56 ? 6.297 14.004 -5.032 1.00 0.00 56 LEU A N 2
ATOM 2487 C CA . LEU A 1 56 ? 6.349 12.563 -5.251 1.00 0.00 56 LEU A CA 2
ATOM 2488 C C . LEU A 1 56 ? 5.867 12.208 -6.654 1.00 0.00 56 LEU A C 2
ATOM 2489 O O . LEU A 1 56 ? 6.410 11.310 -7.300 1.00 0.00 56 LEU A O 2
ATOM 2505 N N . LEU A 1 57 ? 4.844 12.917 -7.119 1.00 0.00 57 LEU A N 2
ATOM 2506 C CA . LEU A 1 57 ? 4.327 12.719 -8.469 1.00 0.00 57 LEU A CA 2
ATOM 2507 C C . LEU A 1 57 ? 5.380 13.082 -9.512 1.00 0.00 57 LEU A C 2
ATOM 2508 O O . LEU A 1 57 ? 5.545 12.381 -10.512 1.00 0.00 57 LEU A O 2
ATOM 2524 N N . HIS A 1 58 ? 6.089 14.180 -9.274 1.00 0.00 58 HIS A N 2
ATOM 2525 C CA . HIS A 1 58 ? 7.175 14.596 -10.155 1.00 0.00 58 HIS A CA 2
ATOM 2526 C C . HIS A 1 58 ? 8.286 13.551 -10.176 1.00 0.00 58 HIS A C 2
ATOM 2527 O O . HIS A 1 58 ? 8.782 13.179 -11.241 1.00 0.00 58 HIS A O 2
ATOM 2541 N N . ALA A 1 59 ? 8.675 13.083 -8.995 1.00 0.00 59 ALA A N 2
ATOM 2542 C CA . ALA A 1 59 ? 9.677 12.031 -8.882 1.00 0.00 59 ALA A CA 2
ATOM 2543 C C . ALA A 1 59 ? 9.215 10.757 -9.584 1.00 0.00 59 ALA A C 2
ATOM 2544 O O . ALA A 1 59 ? 10.011 10.062 -10.215 1.00 0.00 59 ALA A O 2
ATOM 2551 N N . ALA A 1 60 ? 7.925 10.456 -9.468 1.00 0.00 60 ALA A N 2
ATOM 2552 C CA . ALA A 1 60 ? 7.363 9.255 -10.074 1.00 0.00 60 ALA A CA 2
ATOM 2553 C C . ALA A 1 60 ? 7.462 9.309 -11.594 1.00 0.00 60 ALA A C 2
ATOM 2554 O O . ALA A 1 60 ? 7.761 8.306 -12.241 1.00 0.00 60 ALA A O 2
ATOM 2561 N N . ALA A 1 61 ? 7.210 10.486 -12.159 1.00 0.00 61 ALA A N 2
ATOM 2562 C CA . ALA A 1 61 ? 7.351 10.690 -13.595 1.00 0.00 61 ALA A CA 2
ATOM 2563 C C . ALA A 1 61 ? 8.804 10.530 -14.031 1.00 0.00 61 ALA A C 2
ATOM 2564 O O . ALA A 1 61 ? 9.088 9.953 -15.082 1.00 0.00 61 ALA A O 2
ATOM 2571 N N . LYS A 1 62 ? 9.722 11.044 -13.219 1.00 0.00 62 LYS A N 2
ATOM 2572 C CA . LYS A 1 62 ? 11.142 10.983 -13.535 1.00 0.00 62 LYS A CA 2
ATOM 2573 C C . LYS A 1 62 ? 11.676 9.563 -13.378 1.00 0.00 62 LYS A C 2
ATOM 2574 O O . LYS A 1 62 ? 12.701 9.207 -13.957 1.00 0.00 62 LYS A O 2
ATOM 2593 N N . ALA A 1 63 ? 10.971 8.757 -12.590 1.00 0.00 63 ALA A N 2
ATOM 2594 C CA . ALA A 1 63 ? 11.436 7.416 -12.258 1.00 0.00 63 ALA A CA 2
ATOM 2595 C C . ALA A 1 63 ? 11.166 6.442 -13.400 1.00 0.00 63 ALA A C 2
ATOM 2596 O O . ALA A 1 63 ? 11.629 5.301 -13.380 1.00 0.00 63 ALA A O 2
ATOM 2603 N N . SER A 1 64 ? 10.412 6.899 -14.395 1.00 0.00 64 SER A N 2
ATOM 2604 C CA . SER A 1 64 ? 10.083 6.070 -15.549 1.00 0.00 64 SER A CA 2
ATOM 2605 C C . SER A 1 64 ? 11.175 6.162 -16.611 1.00 0.00 64 SER A C 2
ATOM 2606 O O . SER A 1 64 ? 11.743 7.229 -16.843 1.00 0.00 64 SER A O 2
ATOM 2614 N N . ASP A 1 65 ? 11.462 5.035 -17.254 1.00 0.00 65 ASP A N 2
ATOM 2615 C CA . ASP A 1 65 ? 12.518 4.973 -18.255 1.00 0.00 65 ASP A CA 2
ATOM 2616 C C . ASP A 1 65 ? 11.970 5.283 -19.644 1.00 0.00 65 ASP A C 2
ATOM 2617 O O . ASP A 1 65 ? 12.724 5.364 -20.616 1.00 0.00 65 ASP A O 2
ATOM 2626 N N . ILE A 1 66 ? 10.657 5.458 -19.732 1.00 0.00 66 ILE A N 2
ATOM 2627 C CA . ILE A 1 66 ? 10.002 5.704 -21.011 1.00 0.00 66 ILE A CA 2
ATOM 2628 C C . ILE A 1 66 ? 9.350 7.081 -21.039 1.00 0.00 66 ILE A C 2
ATOM 2629 O O . ILE A 1 66 ? 8.632 7.420 -21.981 1.00 0.00 66 ILE A O 2
ATOM 2645 N N . ILE A 1 67 ? 9.607 7.873 -20.004 1.00 0.00 67 ILE A N 2
ATOM 2646 C CA . ILE A 1 67 ? 9.088 9.234 -19.935 1.00 0.00 67 ILE A CA 2
ATOM 2647 C C . ILE A 1 67 ? 10.222 10.249 -19.838 1.00 0.00 67 ILE A C 2
ATOM 2648 O O . ILE A 1 67 ? 11.182 10.053 -19.093 1.00 0.00 67 ILE A O 2
ATOM 2664 N N . ASP A 1 68 ? 10.103 11.334 -20.597 1.00 0.00 68 ASP A N 2
ATOM 2665 C CA . ASP A 1 68 ? 11.066 12.426 -20.524 1.00 0.00 68 ASP A CA 2
ATOM 2666 C C . ASP A 1 68 ? 10.452 13.649 -19.850 1.00 0.00 68 ASP A C 2
ATOM 2667 O O . ASP A 1 68 ? 9.359 14.087 -20.212 1.00 0.00 68 ASP A O 2
ATOM 2676 N N . VAL A 1 69 ? 11.161 14.197 -18.868 1.00 0.00 69 VAL A N 2
ATOM 2677 C CA . VAL A 1 69 ? 10.626 15.277 -18.049 1.00 0.00 69 VAL A CA 2
ATOM 2678 C C . VAL A 1 69 ? 11.388 16.576 -18.284 1.00 0.00 69 VAL A C 2
ATOM 2679 O O . VAL A 1 69 ? 12.617 16.609 -18.211 1.00 0.00 69 VAL A O 2
ATOM 2692 N N . ALA A 1 70 ? 10.653 17.645 -18.569 1.00 0.00 70 ALA A N 2
ATOM 2693 C CA . ALA A 1 70 ? 11.253 18.962 -18.740 1.00 0.00 70 ALA A CA 2
ATOM 2694 C C . ALA A 1 70 ? 10.956 19.860 -17.544 1.00 0.00 70 ALA A C 2
ATOM 2695 O O . ALA A 1 70 ? 9.796 20.068 -17.185 1.00 0.00 70 ALA A O 2
ATOM 2702 N N . GLU A 1 71 ? 12.011 20.388 -16.929 1.00 0.00 71 GLU A N 2
ATOM 2703 C CA . GLU A 1 71 ? 11.869 21.163 -15.702 1.00 0.00 71 GLU A CA 2
ATOM 2704 C C . GLU A 1 71 ? 12.081 22.650 -15.968 1.00 0.00 71 GLU A C 2
ATOM 2705 O O . GLU A 1 71 ? 12.887 23.030 -16.821 1.00 0.00 71 GLU A O 2
ATOM 2717 N N . ASP A 1 72 ? 11.352 23.486 -15.238 1.00 0.00 72 ASP A N 2
ATOM 2718 C CA . ASP A 1 72 ? 11.556 24.930 -15.297 1.00 0.00 72 ASP A CA 2
ATOM 2719 C C . ASP A 1 72 ? 11.753 25.509 -13.901 1.00 0.00 72 ASP A C 2
ATOM 2720 O O . ASP A 1 72 ? 10.827 25.537 -13.090 1.00 0.00 72 ASP A O 2
ATOM 2729 N N . LEU A 1 73 ? 12.969 25.971 -13.624 1.00 0.00 73 LEU A N 2
ATOM 2730 C CA . LEU A 1 73 ? 13.334 26.405 -12.281 1.00 0.00 73 LEU A CA 2
ATOM 2731 C C . LEU A 1 73 ? 12.491 27.600 -11.845 1.00 0.00 73 LEU A C 2
ATOM 2732 O O . LEU A 1 73 ? 12.375 27.888 -10.655 1.00 0.00 73 LEU A O 2
ATOM 2748 N N . GLN A 1 74 ? 11.902 28.286 -12.819 1.00 0.00 74 GLN A N 2
ATOM 2749 C CA . GLN A 1 74 ? 11.206 29.541 -12.555 1.00 0.00 74 GLN A CA 2
ATOM 2750 C C . GLN A 1 74 ? 9.809 29.280 -12.000 1.00 0.00 74 GLN A C 2
ATOM 2751 O O . GLN A 1 74 ? 9.210 30.152 -11.368 1.00 0.00 74 GLN A O 2
ATOM 2765 N N . SER A 1 75 ? 9.296 28.080 -12.239 1.00 0.00 75 SER A N 2
ATOM 2766 C CA . SER A 1 75 ? 7.960 27.714 -11.784 1.00 0.00 75 SER A CA 2
ATOM 2767 C C . SER A 1 75 ? 7.743 26.206 -11.888 1.00 0.00 75 SER A C 2
ATOM 2768 O O . SER A 1 75 ? 8.047 25.579 -12.904 1.00 0.00 75 SER A O 2
ATOM 2776 N N . PRO A 1 76 ? 7.206 25.612 -10.814 1.00 0.00 76 PRO A N 2
ATOM 2777 C CA . PRO A 1 76 ? 6.836 24.192 -10.798 1.00 0.00 76 PRO A CA 2
ATOM 2778 C C . PRO A 1 76 ? 5.676 23.885 -11.741 1.00 0.00 76 PRO A C 2
ATOM 2779 O O . PRO A 1 76 ? 5.485 22.742 -12.150 1.00 0.00 76 PRO A O 2
ATOM 2790 N N . MET A 1 77 ? 4.908 24.915 -12.081 1.00 0.00 77 MET A N 2
ATOM 2791 C CA . MET A 1 77 ? 3.712 24.739 -12.898 1.00 0.00 77 MET A CA 2
ATOM 2792 C C . MET A 1 77 ? 4.076 24.615 -14.375 1.00 0.00 77 MET A C 2
ATOM 2793 O O . MET A 1 77 ? 3.230 24.292 -15.206 1.00 0.00 77 MET A O 2
ATOM 2807 N N . SER A 1 78 ? 5.341 24.877 -14.691 1.00 0.00 78 SER A N 2
ATOM 2808 C CA . SER A 1 78 ? 5.808 24.829 -16.072 1.00 0.00 78 SER A CA 2
ATOM 2809 C C . SER A 1 78 ? 6.529 23.514 -16.355 1.00 0.00 78 SER A C 2
ATOM 2810 O O . SER A 1 78 ? 7.141 23.345 -17.411 1.00 0.00 78 SER A O 2
ATOM 2818 N N . ILE A 1 79 ? 6.453 22.587 -15.407 1.00 0.00 79 ILE A N 2
ATOM 2819 C CA . ILE A 1 79 ? 7.060 21.274 -15.573 1.00 0.00 79 ILE A CA 2
ATOM 2820 C C . ILE A 1 79 ? 6.190 20.368 -16.436 1.00 0.00 79 ILE A C 2
ATOM 2821 O O . ILE A 1 79 ? 5.020 20.138 -16.131 1.00 0.00 79 ILE A O 2
ATOM 2837 N N . LYS A 1 80 ? 6.769 19.857 -17.518 1.00 0.00 80 LYS A N 2
ATOM 2838 C CA . LYS A 1 80 ? 6.024 19.047 -18.474 1.00 0.00 80 LYS A CA 2
ATOM 2839 C C . LYS A 1 80 ? 6.677 17.681 -18.656 1.00 0.00 80 LYS A C 2
ATOM 2840 O O . LYS A 1 80 ? 7.874 17.518 -18.413 1.00 0.00 80 LYS A O 2
ATOM 2859 N N . VAL A 1 81 ? 5.887 16.703 -19.085 1.00 0.00 81 VAL A N 2
ATOM 2860 C CA . VAL A 1 81 ? 6.405 15.372 -19.377 1.00 0.00 81 VAL A CA 2
ATOM 2861 C C . VAL A 1 81 ? 5.930 14.883 -20.739 1.00 0.00 81 VAL A C 2
ATOM 2862 O O . VAL A 1 81 ? 4.913 15.348 -21.258 1.00 0.00 81 VAL A O 2
ATOM 2875 N N . ARG A 1 82 ? 6.669 13.941 -21.315 1.00 0.00 82 ARG A N 2
ATOM 2876 C CA . ARG A 1 82 ? 6.257 13.300 -22.558 1.00 0.00 82 ARG A CA 2
ATOM 2877 C C . ARG A 1 82 ? 6.759 11.860 -22.619 1.00 0.00 82 ARG A C 2
ATOM 2878 O O . ARG A 1 82 ? 7.853 11.552 -22.145 1.00 0.00 82 ARG A O 2
ATOM 2899 N N . ARG A 1 83 ? 5.952 10.981 -23.206 1.00 0.00 83 ARG A N 2
ATOM 2900 C CA . ARG A 1 83 ? 6.365 9.6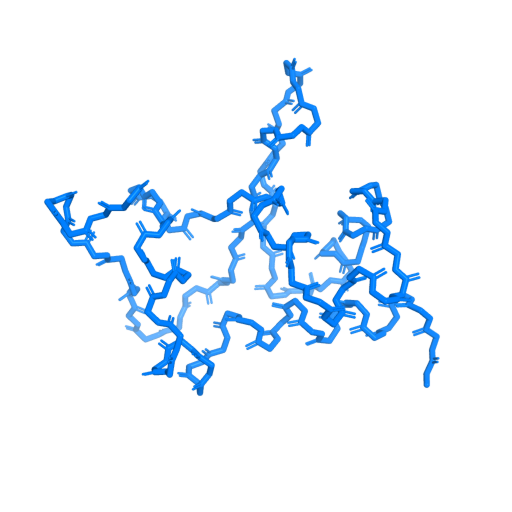03 -23.440 1.00 0.00 83 ARG A CA 2
ATOM 2901 C C . ARG A 1 83 ? 7.216 9.497 -24.702 1.00 0.00 83 ARG A C 2
ATOM 2902 O O . ARG A 1 83 ? 6.979 10.200 -25.685 1.00 0.00 83 ARG A O 2
ATOM 2923 N N . LYS A 1 84 ? 8.207 8.613 -24.669 1.00 0.00 84 LYS A N 2
ATOM 2924 C CA . LYS A 1 84 ? 9.049 8.362 -25.833 1.00 0.00 84 LYS A CA 2
ATOM 2925 C C . LYS A 1 84 ? 8.199 8.071 -27.066 1.00 0.00 84 LYS A C 2
ATOM 2926 O O . LYS A 1 84 ? 7.247 7.296 -27.005 1.00 0.00 84 LYS A O 2
ATOM 2945 N N . GLU A 1 85 ? 8.554 8.697 -28.184 1.00 0.00 85 GLU A N 2
ATOM 2946 C CA . GLU A 1 85 ? 7.822 8.506 -29.430 1.00 0.00 85 GLU A CA 2
ATOM 2947 C C . GLU A 1 85 ? 8.208 7.186 -30.091 1.00 0.00 85 GLU A C 2
ATOM 2948 O O . GLU A 1 85 ? 8.978 7.161 -31.052 1.00 0.00 85 GLU A O 2
ATOM 2960 N N . THR A 1 86 ? 7.667 6.090 -29.568 1.00 0.00 86 THR A N 2
ATOM 2961 C CA . THR A 1 86 ? 8.058 4.758 -30.012 1.00 0.00 86 THR A CA 2
ATOM 2962 C C . THR A 1 86 ? 7.618 4.507 -31.451 1.00 0.00 86 THR A C 2
ATOM 2963 O O . THR A 1 86 ? 8.318 3.844 -32.216 1.00 0.00 86 THR A O 2
ATOM 2974 N N . TRP A 1 87 ? 6.457 5.041 -31.810 1.00 0.00 87 TRP A N 2
ATOM 2975 C CA . TRP A 1 87 ? 5.918 4.863 -33.153 1.00 0.00 87 TRP A CA 2
ATOM 2976 C C . TRP A 1 87 ? 5.724 6.208 -33.845 1.00 0.00 87 TRP A C 2
ATOM 2977 O O . TRP A 1 87 ? 6.063 6.370 -35.017 1.00 0.00 87 TRP A O 2
ATOM 2998 N N . SER A 1 88 ? 5.176 7.171 -33.111 1.00 0.00 88 SER A N 2
ATOM 2999 C CA . SER A 1 88 ? 4.804 8.456 -33.692 1.00 0.00 88 SER A CA 2
ATOM 3000 C C . SER A 1 88 ? 4.557 9.495 -32.601 1.00 0.00 88 SER A C 2
ATOM 3001 O O . SER A 1 88 ? 4.207 9.169 -31.466 1.00 0.00 88 SER A O 2
ATOM 3009 N N . PRO A 1 89 ? 4.746 10.776 -32.951 1.00 0.00 89 PRO A N 2
ATOM 3010 C CA . PRO A 1 89 ? 4.393 11.896 -32.074 1.00 0.00 89 PRO A CA 2
ATOM 3011 C C . PRO A 1 89 ? 2.887 12.028 -31.881 1.00 0.00 89 PRO A C 2
ATOM 3012 O O . PRO A 1 89 ? 2.106 11.722 -32.781 1.00 0.00 89 PRO A O 2
ATOM 3023 N N . TRP A 1 90 ? 2.487 12.486 -30.699 1.00 0.00 90 TRP A N 2
ATOM 3024 C CA . TRP A 1 90 ? 1.075 12.721 -30.410 1.00 0.00 90 TRP A CA 2
ATOM 3025 C C . TRP A 1 90 ? 0.729 14.199 -30.552 1.00 0.00 90 TRP A C 2
ATOM 3026 O O . TRP A 1 90 ? 0.447 14.877 -29.564 1.00 0.00 90 TRP A O 2
ATOM 3047 N N . ILE A 1 91 ? 0.751 14.692 -31.786 1.00 0.00 91 ILE A N 2
ATOM 3048 C CA . ILE A 1 91 ? 0.444 16.091 -32.054 1.00 0.00 91 ILE A CA 2
ATOM 3049 C C . ILE A 1 91 ? -0.856 16.229 -32.836 1.00 0.00 91 ILE A C 2
ATOM 3050 O O . ILE A 1 91 ? -1.029 15.614 -33.891 1.00 0.00 91 ILE A O 2
ATOM 3066 N N . LEU A 1 92 ? -1.771 17.040 -32.314 1.00 0.00 92 LEU A N 2
ATOM 3067 C CA . LEU A 1 92 ? -3.069 17.239 -32.950 1.00 0.00 92 LEU A CA 2
ATOM 3068 C C . LEU A 1 92 ? -3.235 18.686 -33.406 1.00 0.00 92 LEU A C 2
ATOM 3069 O O . LEU A 1 92 ? -2.625 19.607 -32.864 1.00 0.00 92 LEU A O 2
ATOM 3085 N N . PRO A 1 93 ? -4.081 18.890 -34.426 1.00 0.00 93 PRO A N 2
ATOM 3086 C CA . PRO A 1 93 ? -4.387 20.227 -34.944 1.00 0.00 93 PRO A CA 2
ATOM 3087 C C . PRO A 1 93 ? -4.913 21.161 -33.859 1.00 0.00 93 PRO A C 2
ATOM 3088 O O . PRO A 1 93 ? -5.612 20.734 -32.942 1.00 0.00 93 PRO A O 2
ATOM 3099 N N . SER A 1 94 ? -4.569 22.440 -33.971 1.00 0.00 94 SER A N 2
ATOM 3100 C CA . SER A 1 94 ? -4.991 23.435 -32.991 1.00 0.00 94 SER A CA 2
ATOM 3101 C C . SER A 1 94 ? -6.505 23.396 -32.796 1.00 0.00 94 SER A C 2
ATOM 3102 O O . SER A 1 94 ? -7.001 23.528 -31.678 1.00 0.00 94 SER A O 2
ATOM 3110 N N . GLU A 1 95 ? -7.231 23.213 -33.895 1.00 0.00 95 GLU A N 2
ATOM 3111 C CA . GLU A 1 95 ? -8.688 23.263 -33.863 1.00 0.00 95 GLU A CA 2
ATOM 3112 C C . GLU A 1 95 ? -9.258 22.075 -33.093 1.00 0.00 95 GLU A C 2
ATOM 3113 O O . GLU A 1 95 ? -10.404 22.104 -32.644 1.00 0.00 95 GLU A O 2
ATOM 3125 N N . SER A 1 96 ? -8.449 21.030 -32.947 1.00 0.00 96 SER A N 2
ATOM 3126 C CA . SER A 1 96 ? -8.887 19.813 -32.271 1.00 0.00 96 SER A CA 2
ATOM 3127 C C . SER A 1 96 ? -8.649 19.912 -30.768 1.00 0.00 96 SER A C 2
ATOM 3128 O O . SER A 1 96 ? -9.070 19.044 -30.003 1.00 0.00 96 SER A O 2
ATOM 3136 N N . ARG A 1 97 ? -7.970 20.977 -30.349 1.00 0.00 97 ARG A N 2
ATOM 3137 C CA . ARG A 1 97 ? -7.634 21.164 -28.944 1.00 0.00 97 ARG A CA 2
ATOM 3138 C C . ARG A 1 97 ? -8.726 21.949 -28.222 1.00 0.00 97 ARG A C 2
ATOM 3139 O O . ARG A 1 97 ? -8.644 22.183 -27.016 1.00 0.00 97 ARG A O 2
ATOM 3160 N N . LEU A 1 98 ? -9.748 22.352 -28.969 1.00 0.00 98 LEU A N 2
ATOM 3161 C CA . LEU A 1 98 ? -10.828 23.160 -28.414 1.00 0.00 98 LEU A CA 2
ATOM 3162 C C . LEU A 1 98 ? -11.921 22.276 -27.823 1.00 0.00 98 LEU A C 2
ATOM 3163 O O . LEU A 1 98 ? -12.021 22.125 -26.605 1.00 0.00 98 LEU A O 2
ATOM 3179 N N . MET A 1 1 ? 2.423 -1.674 -3.506 1.00 0.00 1 MET A N 3
ATOM 3180 C CA . MET A 1 1 ? 3.773 -1.171 -3.726 1.00 0.00 1 MET A CA 3
ATOM 3181 C C . MET A 1 1 ? 4.004 0.124 -2.955 1.00 0.00 1 MET A C 3
ATOM 3182 O O . MET A 1 1 ? 3.185 0.516 -2.122 1.00 0.00 1 MET A O 3
ATOM 3198 N N . ASP A 1 2 ? 5.122 0.785 -3.238 1.00 0.00 2 ASP A N 3
ATOM 3199 C CA . ASP A 1 2 ? 5.416 2.081 -2.638 1.00 0.00 2 ASP A CA 3
ATOM 3200 C C . ASP A 1 2 ? 4.637 3.192 -3.335 1.00 0.00 2 ASP A C 3
ATOM 3201 O O . ASP A 1 2 ? 4.116 3.004 -4.435 1.00 0.00 2 ASP A O 3
ATOM 3210 N N . VAL A 1 3 ? 4.561 4.350 -2.688 1.00 0.00 3 VAL A N 3
ATOM 3211 C CA . VAL A 1 3 ? 3.846 5.492 -3.246 1.00 0.00 3 VAL A CA 3
ATOM 3212 C C . VAL A 1 3 ? 4.434 5.906 -4.589 1.00 0.00 3 VAL A C 3
ATOM 3213 O O . VAL A 1 3 ? 3.704 6.159 -5.547 1.00 0.00 3 VAL A O 3
ATOM 3226 N N . GLN A 1 4 ? 5.761 5.973 -4.652 1.00 0.00 4 GLN A N 3
ATOM 3227 C CA . GLN A 1 4 ? 6.450 6.325 -5.889 1.00 0.00 4 GLN A CA 3
ATOM 3228 C C . GLN A 1 4 ? 6.157 5.304 -6.985 1.00 0.00 4 GLN A C 3
ATOM 3229 O O . GLN A 1 4 ? 5.862 5.666 -8.122 1.00 0.00 4 GLN A O 3
ATOM 3243 N N . ALA A 1 5 ? 6.240 4.025 -6.632 1.00 0.00 5 ALA A N 3
ATOM 3244 C CA . ALA A 1 5 ? 6.042 2.952 -7.598 1.00 0.00 5 ALA A CA 3
ATOM 3245 C C . ALA A 1 5 ? 4.646 3.012 -8.207 1.00 0.00 5 ALA A C 3
ATOM 3246 O O . ALA A 1 5 ? 4.476 2.850 -9.416 1.00 0.00 5 ALA A O 3
ATOM 3253 N N . PHE A 1 6 ? 3.646 3.244 -7.363 1.00 0.00 6 PHE A N 3
ATOM 3254 C CA . PHE A 1 6 ? 2.261 3.297 -7.812 1.00 0.00 6 PHE A CA 3
ATOM 3255 C C . PHE A 1 6 ? 2.037 4.485 -8.744 1.00 0.00 6 PHE A C 3
ATOM 3256 O O . PHE A 1 6 ? 1.435 4.348 -9.809 1.00 0.00 6 PHE A O 3
ATOM 3273 N N . LEU A 1 7 ? 2.526 5.650 -8.334 1.00 0.00 7 LEU A N 3
ATOM 3274 C CA . LEU A 1 7 ? 2.354 6.870 -9.116 1.00 0.00 7 LEU A CA 3
ATOM 3275 C C . LEU A 1 7 ? 3.058 6.755 -10.466 1.00 0.00 7 LEU A C 3
ATOM 3276 O O . LEU A 1 7 ? 2.542 7.208 -11.488 1.00 0.00 7 LEU A O 3
ATOM 3292 N N . THR A 1 8 ? 4.239 6.146 -10.461 1.00 0.00 8 THR A N 3
ATOM 3293 C CA . THR A 1 8 ? 4.998 5.939 -11.687 1.00 0.00 8 THR A CA 3
ATOM 3294 C C . THR A 1 8 ? 4.264 4.994 -12.633 1.00 0.00 8 THR A C 3
ATOM 3295 O O . THR A 1 8 ? 4.185 5.242 -13.836 1.00 0.00 8 THR A O 3
ATOM 3306 N N . SER A 1 9 ? 3.731 3.907 -12.082 1.00 0.00 9 SER A N 3
ATOM 3307 C CA . SER A 1 9 ? 3.009 2.924 -12.879 1.00 0.00 9 SER A CA 3
ATOM 3308 C C . SER A 1 9 ? 1.776 3.549 -13.527 1.00 0.00 9 SER A C 3
ATOM 3309 O O . SER A 1 9 ? 1.464 3.271 -14.684 1.00 0.00 9 SER A O 3
ATOM 3317 N N . GLN A 1 10 ? 1.082 4.392 -12.771 1.00 0.00 10 GLN A N 3
ATOM 3318 C CA . GLN A 1 10 ? -0.118 5.054 -13.270 1.00 0.00 10 GLN A CA 3
ATOM 3319 C C . GLN A 1 10 ? 0.224 6.021 -14.400 1.00 0.00 10 GLN A C 3
ATOM 3320 O O . GLN A 1 10 ? -0.472 6.081 -15.414 1.00 0.00 10 GLN A O 3
ATOM 3334 N N . LEU A 1 11 ? 1.300 6.778 -14.217 1.00 0.00 11 LEU A N 3
ATOM 3335 C CA . LEU A 1 11 ? 1.732 7.748 -15.217 1.00 0.00 11 LEU A CA 3
ATOM 3336 C C . LEU A 1 11 ? 2.130 7.054 -16.515 1.00 0.00 11 LEU A C 3
ATOM 3337 O O . LEU A 1 11 ? 1.747 7.484 -17.602 1.00 0.00 11 LEU A O 3
ATOM 3353 N N . GLU A 1 12 ? 2.898 5.975 -16.392 1.00 0.00 12 GLU A N 3
ATOM 3354 C CA . GLU A 1 12 ? 3.317 5.201 -17.553 1.00 0.00 12 GLU A CA 3
ATOM 3355 C C . GLU A 1 12 ? 2.110 4.623 -18.287 1.00 0.00 12 GLU A C 3
ATOM 3356 O O . GLU A 1 12 ? 2.079 4.585 -19.518 1.00 0.00 12 GLU A O 3
ATOM 3368 N N . TYR A 1 13 ? 1.121 4.175 -17.523 1.00 0.00 13 TYR A N 3
ATOM 3369 C CA . TYR A 1 13 ? -0.101 3.625 -18.099 1.00 0.00 13 TYR A CA 3
ATOM 3370 C C . TYR A 1 13 ? -0.886 4.705 -18.839 1.00 0.00 13 TYR A C 3
ATOM 3371 O O . TYR A 1 13 ? -1.445 4.458 -19.908 1.00 0.00 13 TYR A O 3
ATOM 3389 N N . TYR A 1 14 ? -0.924 5.900 -18.261 1.00 0.00 14 TYR A N 3
ATOM 3390 C CA . TYR A 1 14 ? -1.691 7.000 -18.833 1.00 0.00 14 TYR A CA 3
ATOM 3391 C C . TYR A 1 14 ? -1.126 7.413 -20.187 1.00 0.00 14 TYR A C 3
ATOM 3392 O O . TYR A 1 14 ? -1.861 7.845 -21.076 1.00 0.00 14 TYR A O 3
ATOM 3410 N N . PHE A 1 15 ? 0.187 7.273 -20.341 1.00 0.00 15 PHE A N 3
ATOM 3411 C CA . PHE A 1 15 ? 0.856 7.644 -21.583 1.00 0.00 15 PHE A CA 3
ATOM 3412 C C . PHE A 1 15 ? 1.072 6.421 -22.470 1.00 0.00 15 PHE A C 3
ATOM 3413 O O . PHE A 1 15 ? 1.859 6.458 -23.417 1.00 0.00 15 PHE A O 3
ATOM 3430 N N . SER A 1 16 ? 0.368 5.338 -22.156 1.00 0.00 16 SER A N 3
ATOM 3431 C CA . SER A 1 16 ? 0.433 4.124 -22.960 1.00 0.00 16 SER A CA 3
ATOM 3432 C C . SER A 1 16 ? -0.394 4.273 -24.235 1.00 0.00 16 SER A C 3
ATOM 3433 O O . SER A 1 16 ? -1.310 5.093 -24.301 1.00 0.00 16 SER A O 3
ATOM 3441 N N . ILE A 1 17 ? -0.063 3.473 -25.244 1.00 0.00 17 ILE A N 3
ATOM 3442 C CA . ILE A 1 17 ? -0.794 3.495 -26.506 1.00 0.00 17 ILE A CA 3
ATOM 3443 C C . ILE A 1 17 ? -2.265 3.161 -26.295 1.00 0.00 17 ILE A C 3
ATOM 3444 O O . ILE A 1 17 ? -3.144 3.774 -26.899 1.00 0.00 17 ILE A O 3
ATOM 3460 N N . GLU A 1 18 ? -2.526 2.182 -25.433 1.00 0.00 18 GLU A N 3
ATOM 3461 C CA . GLU A 1 18 ? -3.888 1.714 -25.199 1.00 0.00 18 GLU A CA 3
ATOM 3462 C C . GLU A 1 18 ? -4.746 2.819 -24.590 1.00 0.00 18 GLU A C 3
ATOM 3463 O O . GLU A 1 18 ? -5.894 3.016 -24.985 1.00 0.00 18 GLU A O 3
ATOM 3475 N N . ASN A 1 19 ? -4.179 3.537 -23.626 1.00 0.00 19 ASN A N 3
ATOM 3476 C CA . ASN A 1 19 ? -4.891 4.622 -22.961 1.00 0.00 19 ASN A CA 3
ATOM 3477 C C . ASN A 1 19 ? -5.085 5.805 -23.903 1.00 0.00 19 ASN A C 3
ATOM 3478 O O . ASN A 1 19 ? -6.170 6.383 -23.977 1.00 0.00 19 ASN A O 3
ATOM 3489 N N . LEU A 1 20 ? -4.028 6.159 -24.624 1.00 0.00 20 LEU A N 3
ATOM 3490 C CA . LEU A 1 20 ? -4.038 7.352 -25.464 1.00 0.00 20 LEU A CA 3
ATOM 3491 C C . LEU A 1 20 ? -5.050 7.213 -26.596 1.00 0.00 20 LEU A C 3
ATOM 3492 O O . LEU A 1 20 ? -5.682 8.187 -27.001 1.00 0.00 20 LEU A O 3
ATOM 3508 N N . SER A 1 21 ? -5.201 5.992 -27.099 1.00 0.00 21 SER A N 3
ATOM 3509 C CA . SER A 1 21 ? -6.129 5.725 -28.193 1.00 0.00 21 SER A CA 3
ATOM 3510 C C . SER A 1 21 ? -7.560 6.063 -27.785 1.00 0.00 21 SER A C 3
ATOM 3511 O O . SER A 1 21 ? -8.400 6.381 -28.628 1.00 0.00 21 SER A O 3
ATOM 3519 N N . LYS A 1 22 ? -7.830 5.993 -26.487 1.00 0.00 22 LYS A N 3
ATOM 3520 C CA . LYS A 1 22 ? -9.173 6.237 -25.970 1.00 0.00 22 LYS A CA 3
ATOM 3521 C C . LYS A 1 22 ? -9.241 7.581 -25.251 1.00 0.00 22 LYS A C 3
ATOM 3522 O O . LYS A 1 22 ? -10.295 8.211 -25.191 1.00 0.00 22 LYS A O 3
ATOM 3541 N N . ASP A 1 23 ? -8.108 8.014 -24.706 1.00 0.00 23 ASP A N 3
ATOM 3542 C CA . ASP A 1 23 ? -8.080 9.166 -23.813 1.00 0.00 23 ASP A CA 3
ATOM 3543 C C . ASP A 1 23 ? -7.825 10.451 -24.592 1.00 0.00 23 ASP A C 3
ATOM 3544 O O . ASP A 1 23 ? -6.706 10.961 -24.618 1.00 0.00 23 ASP A O 3
ATOM 3553 N N . MET A 1 24 ? -8.871 10.970 -25.227 1.00 0.00 24 MET A N 3
ATOM 3554 C CA . MET A 1 24 ? -8.755 12.185 -26.025 1.00 0.00 24 MET A CA 3
ATOM 3555 C C . MET A 1 24 ? -8.437 13.387 -25.142 1.00 0.00 24 MET A C 3
ATOM 3556 O O . MET A 1 24 ? -7.753 14.319 -25.566 1.00 0.00 24 MET A O 3
ATOM 3570 N N . PHE A 1 25 ? -8.937 13.360 -23.912 1.00 0.00 25 PHE A N 3
ATOM 3571 C CA . PHE A 1 25 ? -8.810 14.498 -23.009 1.00 0.00 25 PHE A CA 3
ATOM 3572 C C . PHE A 1 25 ? -7.342 14.833 -22.759 1.00 0.00 25 PHE A C 3
ATOM 3573 O O . PHE A 1 25 ? -6.944 15.997 -22.793 1.00 0.00 25 PHE A O 3
ATOM 3590 N N . LEU A 1 26 ? -6.541 13.801 -22.509 1.00 0.00 26 LEU A N 3
ATOM 3591 C CA . LEU A 1 26 ? -5.107 13.978 -22.306 1.00 0.00 26 LEU A CA 3
ATOM 3592 C C . LEU A 1 26 ? -4.444 14.526 -23.566 1.00 0.00 26 LEU A C 3
ATOM 3593 O O . LEU A 1 26 ? -3.636 15.453 -23.502 1.00 0.00 26 LEU A O 3
ATOM 3609 N N . ARG A 1 27 ? -4.792 13.948 -24.710 1.00 0.00 27 ARG A N 3
ATOM 3610 C CA . ARG A 1 27 ? -4.145 14.296 -25.970 1.00 0.00 27 ARG A CA 3
ATOM 3611 C C . ARG A 1 27 ? -4.417 15.752 -26.338 1.00 0.00 27 ARG A C 3
ATOM 3612 O O . ARG A 1 27 ? -3.545 16.445 -26.861 1.00 0.00 27 ARG A O 3
ATOM 3633 N N . LYS A 1 28 ? -5.633 16.209 -26.060 1.00 0.00 28 LYS A N 3
ATOM 3634 C CA . LYS A 1 28 ? -6.064 17.538 -26.475 1.00 0.00 28 LYS A CA 3
ATOM 3635 C C . LYS A 1 28 ? -5.187 18.615 -25.845 1.00 0.00 28 LYS A C 3
ATOM 3636 O O . LYS A 1 28 ? -5.009 19.695 -26.410 1.00 0.00 28 LYS A O 3
ATOM 3655 N N . HIS A 1 29 ? -4.640 18.316 -24.671 1.00 0.00 29 HIS A N 3
ATOM 3656 C CA . HIS A 1 29 ? -3.914 19.310 -23.890 1.00 0.00 29 HIS A CA 3
ATOM 3657 C C . HIS A 1 29 ? -2.408 19.177 -24.103 1.00 0.00 29 HIS A C 3
ATOM 3658 O O . HIS A 1 29 ? -1.613 19.698 -23.324 1.00 0.00 29 HIS A O 3
ATOM 3672 N N . MET A 1 30 ? -2.027 18.474 -25.165 1.00 0.00 30 MET A N 3
ATOM 3673 C CA . MET A 1 30 ? -0.630 18.417 -25.583 1.00 0.00 30 MET A CA 3
ATOM 3674 C C . MET A 1 30 ? -0.240 19.682 -26.342 1.00 0.00 30 MET A C 3
ATOM 3675 O O . MET A 1 30 ? -1.049 20.255 -27.071 1.00 0.00 30 MET A O 3
ATOM 3689 N N . ASP A 1 31 ? 1.005 20.111 -26.165 1.00 0.00 31 ASP A N 3
ATOM 3690 C CA . ASP A 1 31 ? 1.535 21.245 -26.912 1.00 0.00 31 ASP A CA 3
ATOM 3691 C C . ASP A 1 31 ? 2.220 20.777 -28.193 1.00 0.00 31 ASP A C 3
ATOM 3692 O O . ASP A 1 31 ? 2.181 19.596 -28.535 1.00 0.00 31 ASP A O 3
ATOM 3701 N N . ASP A 1 32 ? 2.847 21.713 -28.898 1.00 0.00 32 ASP A N 3
ATOM 3702 C CA . ASP A 1 32 ? 3.390 21.437 -30.223 1.00 0.00 32 ASP A CA 3
ATOM 3703 C C . ASP A 1 32 ? 4.561 20.464 -30.139 1.00 0.00 32 ASP A C 3
ATOM 3704 O O . ASP A 1 32 ? 4.928 19.833 -31.129 1.00 0.00 32 ASP A O 3
ATOM 3713 N N . GLU A 1 33 ? 5.145 20.351 -28.950 1.00 0.00 33 GLU A N 3
ATOM 3714 C CA . GLU A 1 33 ? 6.305 19.490 -28.748 1.00 0.00 33 GLU A CA 3
ATOM 3715 C C . GLU A 1 33 ? 5.896 18.169 -28.105 1.00 0.00 33 GLU A C 3
ATOM 3716 O O . GLU A 1 33 ? 6.743 17.333 -27.788 1.00 0.00 33 GLU A O 3
ATOM 3728 N N . GLY A 1 34 ? 4.594 17.985 -27.917 1.00 0.00 34 GLY A N 3
ATOM 3729 C CA . GLY A 1 34 ? 4.093 16.749 -27.344 1.00 0.00 34 GLY A CA 3
ATOM 3730 C C . GLY A 1 34 ? 4.359 16.651 -25.855 1.00 0.00 34 GLY A C 3
ATOM 3731 O O . GLY A 1 34 ? 4.420 15.553 -25.301 1.00 0.00 34 GLY A O 3
ATOM 3735 N N . TYR A 1 35 ? 4.520 17.799 -25.208 1.00 0.00 35 TYR A N 3
ATOM 3736 C CA . TYR A 1 35 ? 4.757 17.836 -23.769 1.00 0.00 35 TYR A CA 3
ATOM 3737 C C . TYR A 1 35 ? 3.453 18.055 -23.007 1.00 0.00 35 TYR A C 3
ATOM 3738 O O . TYR A 1 35 ? 2.550 18.741 -23.484 1.00 0.00 35 TYR A O 3
ATOM 3756 N N . VAL A 1 36 ? 3.366 17.465 -21.819 1.00 0.00 36 VAL A N 3
ATOM 3757 C CA . VAL A 1 36 ? 2.203 17.648 -20.960 1.00 0.00 36 VAL A CA 3
ATOM 3758 C C . VAL A 1 36 ? 2.608 18.171 -19.586 1.00 0.00 36 VAL A C 3
ATOM 3759 O O . VAL A 1 36 ? 3.401 17.557 -18.871 1.00 0.00 36 VAL A O 3
ATOM 3772 N N . PRO A 1 37 ? 2.057 19.334 -19.209 1.00 0.00 37 PRO A N 3
ATOM 3773 C CA . PRO A 1 37 ? 2.374 19.983 -17.932 1.00 0.00 37 PRO A CA 3
ATOM 3774 C C . PRO A 1 37 ? 2.055 19.093 -16.735 1.00 0.00 37 PRO A C 3
ATOM 3775 O O . PRO A 1 37 ? 1.017 18.432 -16.698 1.00 0.00 37 PRO A O 3
ATOM 3786 N N . LEU A 1 38 ? 2.956 19.080 -15.758 1.00 0.00 38 LEU A N 3
ATOM 3787 C CA . LEU A 1 38 ? 2.714 18.374 -14.504 1.00 0.00 38 LEU A CA 3
ATOM 3788 C C . LEU A 1 38 ? 1.407 18.831 -13.864 1.00 0.00 38 LEU A C 3
ATOM 3789 O O . LEU A 1 38 ? 0.646 18.020 -13.339 1.00 0.00 38 LEU A O 3
ATOM 3805 N N . ALA A 1 39 ? 1.153 20.135 -13.916 1.00 0.00 39 ALA A N 3
ATOM 3806 C CA . ALA A 1 39 ? -0.027 20.708 -13.280 1.00 0.00 39 ALA A CA 3
ATOM 3807 C C . ALA A 1 39 ? -1.307 20.133 -13.875 1.00 0.00 39 ALA A C 3
ATOM 3808 O O . ALA A 1 39 ? -2.331 20.041 -13.199 1.00 0.00 39 ALA A O 3
ATOM 3815 N N . PHE A 1 40 ? -1.242 19.749 -15.147 1.00 0.00 40 PHE A N 3
ATOM 3816 C CA . PHE A 1 40 ? -2.389 19.157 -15.825 1.00 0.00 40 PHE A CA 3
ATOM 3817 C C . PHE A 1 40 ? -2.609 17.719 -15.370 1.00 0.00 40 PHE A C 3
ATOM 3818 O O . PHE A 1 40 ? -3.744 17.289 -15.155 1.00 0.00 40 PHE A O 3
ATOM 3835 N N . LEU A 1 41 ? -1.516 16.976 -15.225 1.00 0.00 41 LEU A N 3
ATOM 3836 C CA . LEU A 1 41 ? -1.586 15.599 -14.752 1.00 0.00 41 LEU A CA 3
ATOM 3837 C C . LEU A 1 41 ? -2.112 15.540 -13.321 1.00 0.00 41 LEU A C 3
ATOM 3838 O O . LEU A 1 41 ? -2.836 14.614 -12.954 1.00 0.00 41 LEU A O 3
ATOM 3854 N N . ALA A 1 42 ? -1.745 16.533 -12.519 1.00 0.00 42 ALA A N 3
ATOM 3855 C CA . ALA A 1 42 ? -2.170 16.587 -11.125 1.00 0.00 42 ALA A CA 3
ATOM 3856 C C . ALA A 1 42 ? -3.681 16.766 -11.017 1.00 0.00 42 ALA A C 3
ATOM 3857 O O . ALA A 1 42 ? -4.270 16.511 -9.969 1.00 0.00 42 ALA A O 3
ATOM 3864 N N . SER A 1 43 ? -4.298 17.207 -12.108 1.00 0.00 43 SER A N 3
ATOM 3865 C CA . SER A 1 43 ? -5.730 17.485 -12.115 1.00 0.00 43 SER A CA 3
ATOM 3866 C C . SER A 1 43 ? -6.533 16.199 -12.288 1.00 0.00 43 SER A C 3
ATOM 3867 O O . SER A 1 43 ? -7.762 16.209 -12.237 1.00 0.00 43 SER A O 3
ATOM 3875 N N . PHE A 1 44 ? -5.826 15.092 -12.495 1.00 0.00 44 PHE A N 3
ATOM 3876 C CA . PHE A 1 44 ? -6.471 13.797 -12.674 1.00 0.00 44 PHE A CA 3
ATOM 3877 C C . PHE A 1 44 ? -6.977 13.253 -11.341 1.00 0.00 44 PHE A C 3
ATOM 3878 O O . PHE A 1 44 ? -6.206 13.062 -10.403 1.00 0.00 44 PHE A O 3
ATOM 3895 N N . ASN A 1 45 ? -8.282 13.007 -11.267 1.00 0.00 45 ASN A N 3
ATOM 3896 C CA . ASN A 1 45 ? -8.911 12.582 -10.021 1.00 0.00 45 ASN A CA 3
ATOM 3897 C C . ASN A 1 45 ? -8.304 11.272 -9.526 1.00 0.00 45 ASN A C 3
ATOM 3898 O O . ASN A 1 45 ? -8.214 11.034 -8.322 1.00 0.00 45 ASN A O 3
ATOM 3909 N N . ARG A 1 46 ? -7.888 10.428 -10.465 1.00 0.00 46 ARG A N 3
ATOM 3910 C CA . ARG A 1 46 ? -7.278 9.149 -10.124 1.00 0.00 46 ARG A CA 3
ATOM 3911 C C . ARG A 1 46 ? -5.992 9.353 -9.329 1.00 0.00 46 ARG A C 3
ATOM 3912 O O . ARG A 1 46 ? -5.715 8.621 -8.378 1.00 0.00 46 ARG A O 3
ATOM 3933 N N . ILE A 1 47 ? -5.210 10.352 -9.725 1.00 0.00 47 ILE A N 3
ATOM 3934 C CA . ILE A 1 47 ? -3.963 10.663 -9.039 1.00 0.00 47 ILE A CA 3
ATOM 3935 C C . ILE A 1 47 ? -4.222 11.382 -7.720 1.00 0.00 47 ILE A C 3
ATOM 3936 O O . ILE A 1 47 ? -3.581 11.103 -6.709 1.00 0.00 47 ILE A O 3
ATOM 3952 N N . LYS A 1 48 ? -5.174 12.311 -7.737 1.00 0.00 48 LYS A N 3
ATOM 3953 C CA . LYS A 1 48 ? -5.474 13.120 -6.562 1.00 0.00 48 LYS A CA 3
ATOM 3954 C C . LYS A 1 48 ? -5.994 12.252 -5.422 1.00 0.00 48 LYS A C 3
ATOM 3955 O O . LYS A 1 48 ? -5.754 12.543 -4.251 1.00 0.00 48 LYS A O 3
ATOM 3974 N N . SER A 1 49 ? -6.704 11.185 -5.772 1.00 0.00 49 SER A N 3
ATOM 3975 C CA . SER A 1 49 ? -7.246 10.267 -4.776 1.00 0.00 49 SER A CA 3
ATOM 3976 C C . SER A 1 49 ? -6.124 9.562 -4.019 1.00 0.00 49 SER A C 3
ATOM 3977 O O . SER A 1 49 ? -6.294 9.159 -2.868 1.00 0.00 49 SER A O 3
ATOM 3985 N N . PHE A 1 50 ? -4.976 9.417 -4.673 1.00 0.00 50 PHE A N 3
ATOM 3986 C CA . PHE A 1 50 ? -3.842 8.718 -4.083 1.00 0.00 50 PHE A CA 3
ATOM 3987 C C . PHE A 1 50 ? -2.852 9.706 -3.472 1.00 0.00 50 PHE A C 3
ATOM 3988 O O . PHE A 1 50 ? -2.324 9.479 -2.384 1.00 0.00 50 PHE A O 3
ATOM 4005 N N . SER A 1 51 ? -2.606 10.801 -4.182 1.00 0.00 51 SER A N 3
ATOM 4006 C CA . SER A 1 51 ? -1.672 11.821 -3.717 1.00 0.00 51 SER A CA 3
ATOM 4007 C C . SER A 1 51 ? -1.871 13.127 -4.477 1.00 0.00 51 SER A C 3
ATOM 4008 O O . SER A 1 51 ? -2.004 13.134 -5.702 1.00 0.00 51 SER A O 3
ATOM 4016 N N . THR A 1 52 ? -1.892 14.237 -3.742 1.00 0.00 52 THR A N 3
ATOM 4017 C CA . THR A 1 52 ? -2.049 15.552 -4.349 1.00 0.00 52 THR A CA 3
ATOM 4018 C C . THR A 1 52 ? -0.730 16.315 -4.357 1.00 0.00 52 THR A C 3
ATOM 4019 O O . THR A 1 52 ? -0.679 17.485 -4.735 1.00 0.00 52 THR A O 3
ATOM 4030 N N . ASP A 1 53 ? 0.339 15.645 -3.938 1.00 0.00 53 ASP A N 3
ATOM 4031 C CA . ASP A 1 53 ? 1.636 16.293 -3.783 1.00 0.00 53 ASP A CA 3
ATOM 4032 C C . ASP A 1 53 ? 2.406 16.289 -5.099 1.00 0.00 53 ASP A C 3
ATOM 4033 O O . ASP A 1 53 ? 2.793 15.233 -5.602 1.00 0.00 53 ASP A O 3
ATOM 4042 N N . LEU A 1 54 ? 2.625 17.476 -5.654 1.00 0.00 54 LEU A N 3
ATOM 4043 C CA . LEU A 1 54 ? 3.333 17.610 -6.922 1.00 0.00 54 LEU A CA 3
ATOM 4044 C C . LEU A 1 54 ? 4.737 17.019 -6.827 1.00 0.00 54 LEU A C 3
ATOM 4045 O O . LEU A 1 54 ? 5.266 16.494 -7.804 1.00 0.00 54 LEU A O 3
ATOM 4061 N N . ASN A 1 55 ? 5.332 17.109 -5.643 1.00 0.00 55 ASN A N 3
ATOM 4062 C CA . ASN A 1 55 ? 6.699 16.644 -5.436 1.00 0.00 55 ASN A CA 3
ATOM 4063 C C . ASN A 1 55 ? 6.792 15.133 -5.612 1.00 0.00 55 ASN A C 3
ATOM 4064 O O . ASN A 1 55 ? 7.729 14.625 -6.228 1.00 0.00 55 ASN A O 3
ATOM 4075 N N . LEU A 1 56 ? 5.813 14.418 -5.068 1.00 0.00 56 LEU A N 3
ATOM 4076 C CA . LEU A 1 56 ? 5.766 12.965 -5.192 1.00 0.00 56 LEU A CA 3
ATOM 4077 C C . LEU A 1 56 ? 5.444 12.550 -6.622 1.00 0.00 56 LEU A C 3
ATOM 4078 O O . LEU A 1 56 ? 6.019 11.594 -7.147 1.00 0.00 56 LEU A O 3
ATOM 4094 N N . LEU A 1 57 ? 4.524 13.273 -7.250 1.00 0.00 57 LEU A N 3
ATOM 4095 C CA . LEU A 1 57 ? 4.160 13.012 -8.640 1.00 0.00 57 LEU A CA 3
ATOM 4096 C C . LEU A 1 57 ? 5.341 13.277 -9.569 1.00 0.00 57 LEU A C 3
ATOM 4097 O O . LEU A 1 57 ? 5.592 12.513 -10.502 1.00 0.00 57 LEU A O 3
ATOM 4113 N N . HIS A 1 58 ? 6.062 14.362 -9.308 1.00 0.00 58 HIS A N 3
ATOM 4114 C CA . HIS A 1 58 ? 7.236 14.707 -10.100 1.00 0.00 58 HIS A CA 3
ATOM 4115 C C . HIS A 1 58 ? 8.312 13.633 -9.974 1.00 0.00 58 HIS A C 3
ATOM 4116 O O . HIS A 1 58 ? 8.886 13.197 -10.971 1.00 0.00 58 HIS A O 3
ATOM 4130 N N . ALA A 1 59 ? 8.578 13.210 -8.744 1.00 0.00 59 ALA A N 3
ATOM 4131 C CA . ALA A 1 59 ? 9.559 12.160 -8.491 1.00 0.00 59 ALA A CA 3
ATOM 4132 C C . ALA A 1 59 ? 9.171 10.865 -9.194 1.00 0.00 59 ALA A C 3
ATOM 4133 O O . ALA A 1 59 ? 10.025 10.155 -9.723 1.00 0.00 59 ALA A O 3
ATOM 4140 N N . ALA A 1 60 ? 7.876 10.563 -9.199 1.00 0.00 60 ALA A N 3
ATOM 4141 C CA . ALA A 1 60 ? 7.371 9.372 -9.869 1.00 0.00 60 ALA A CA 3
ATOM 4142 C C . ALA A 1 60 ? 7.579 9.461 -11.377 1.00 0.00 60 ALA A C 3
ATOM 4143 O O . ALA A 1 60 ? 7.922 8.473 -12.027 1.00 0.00 60 ALA A O 3
ATOM 4150 N N . ALA A 1 61 ? 7.369 10.653 -11.931 1.00 0.00 61 ALA A N 3
ATOM 4151 C CA . ALA A 1 61 ? 7.535 10.871 -13.361 1.00 0.00 61 ALA A CA 3
ATOM 4152 C C . ALA A 1 61 ? 8.986 10.662 -13.783 1.00 0.00 61 ALA A C 3
ATOM 4153 O O . ALA A 1 61 ? 9.261 10.109 -14.847 1.00 0.00 61 ALA A O 3
ATOM 4160 N N . LYS A 1 62 ? 9.911 11.111 -12.941 1.00 0.00 62 LYS A N 3
ATOM 4161 C CA . LYS A 1 62 ? 11.335 10.984 -13.231 1.00 0.00 62 LYS A CA 3
ATOM 4162 C C . LYS A 1 62 ? 11.777 9.526 -13.165 1.00 0.00 62 LYS A C 3
ATOM 4163 O O . LYS A 1 62 ? 12.776 9.142 -13.775 1.00 0.00 62 LYS A O 3
ATOM 4182 N N . ALA A 1 63 ? 11.026 8.717 -12.426 1.00 0.00 63 ALA A N 3
ATOM 4183 C CA . ALA A 1 63 ? 11.401 7.329 -12.190 1.00 0.00 63 ALA A CA 3
ATOM 4184 C C . ALA A 1 63 ? 10.928 6.433 -13.329 1.00 0.00 63 ALA A C 3
ATOM 4185 O O . ALA A 1 63 ? 11.213 5.234 -13.349 1.00 0.00 63 ALA A O 3
ATOM 4192 N N . SER A 1 64 ? 10.205 7.020 -14.278 1.00 0.00 64 SER A N 3
ATOM 4193 C CA . SER A 1 64 ? 9.676 6.269 -15.410 1.00 0.00 64 SER A CA 3
ATOM 4194 C C . SER A 1 64 ? 10.776 5.968 -16.424 1.00 0.00 64 SER A C 3
ATOM 4195 O O . SER A 1 64 ? 11.737 6.727 -16.558 1.00 0.00 64 SER A O 3
ATOM 4203 N N . ASP A 1 65 ? 10.630 4.855 -17.135 1.00 0.00 65 ASP A N 3
ATOM 4204 C CA . ASP A 1 65 ? 11.604 4.459 -18.146 1.00 0.00 65 ASP A CA 3
ATOM 4205 C C . ASP A 1 65 ? 11.195 4.968 -19.525 1.00 0.00 65 ASP A C 3
ATOM 4206 O O . ASP A 1 65 ? 12.014 5.039 -20.440 1.00 0.00 65 ASP A O 3
ATOM 4215 N N . ILE A 1 66 ? 9.921 5.321 -19.666 1.00 0.00 66 ILE A N 3
ATOM 4216 C CA . ILE A 1 66 ? 9.355 5.639 -20.971 1.00 0.00 66 ILE A CA 3
ATOM 4217 C C . ILE A 1 66 ? 8.851 7.077 -21.015 1.00 0.00 66 ILE A C 3
ATOM 4218 O O . ILE A 1 66 ? 8.343 7.537 -22.038 1.00 0.00 66 ILE A O 3
ATOM 4234 N N . ILE A 1 67 ? 8.997 7.784 -19.899 1.00 0.00 67 ILE A N 3
ATOM 4235 C CA . ILE A 1 67 ? 8.651 9.199 -19.842 1.00 0.00 67 ILE A CA 3
ATOM 4236 C C . ILE A 1 67 ? 9.881 10.054 -19.559 1.00 0.00 67 ILE A C 3
ATOM 4237 O O . ILE A 1 67 ? 10.700 9.719 -18.703 1.00 0.00 67 ILE A O 3
ATOM 4253 N N . ASP A 1 68 ? 10.003 11.162 -20.281 1.00 0.00 68 ASP A N 3
ATOM 4254 C CA . ASP A 1 68 ? 11.087 12.111 -20.051 1.00 0.00 68 ASP A CA 3
ATOM 4255 C C . ASP A 1 68 ? 10.560 13.393 -19.413 1.00 0.00 68 ASP A C 3
ATOM 4256 O O . ASP A 1 68 ? 9.491 13.884 -19.773 1.00 0.00 68 ASP A O 3
ATOM 4265 N N . VAL A 1 69 ? 11.317 13.929 -18.462 1.00 0.00 69 VAL A N 3
ATOM 4266 C CA . VAL A 1 69 ? 10.858 15.058 -17.662 1.00 0.00 69 VAL A CA 3
ATOM 4267 C C . VAL A 1 69 ? 11.710 16.296 -17.916 1.00 0.00 69 VAL A C 3
ATOM 4268 O O . VAL A 1 69 ? 12.938 16.240 -17.851 1.00 0.00 69 VAL A O 3
ATOM 4281 N N . ALA A 1 70 ? 11.052 17.413 -18.207 1.00 0.00 70 ALA A N 3
ATOM 4282 C CA . ALA A 1 70 ? 11.739 18.692 -18.344 1.00 0.00 70 ALA A CA 3
ATOM 4283 C C . ALA A 1 70 ? 11.380 19.630 -17.198 1.00 0.00 70 ALA A C 3
ATOM 4284 O O . ALA A 1 70 ? 10.207 19.907 -16.952 1.00 0.00 70 ALA A O 3
ATOM 4291 N N . GLU A 1 71 ? 12.401 20.119 -16.497 1.00 0.00 71 GLU A N 3
ATOM 4292 C CA . GLU A 1 71 ? 12.190 20.913 -15.295 1.00 0.00 71 GLU A CA 3
ATOM 4293 C C . GLU A 1 71 ? 12.265 22.404 -15.605 1.00 0.00 71 GLU A C 3
ATOM 4294 O O . GLU A 1 71 ? 13.038 22.833 -16.463 1.00 0.00 71 GLU A O 3
ATOM 4306 N N . ASP A 1 72 ? 11.457 23.191 -14.903 1.00 0.00 72 ASP A N 3
ATOM 4307 C CA . ASP A 1 72 ? 11.533 24.645 -14.996 1.00 0.00 72 ASP A CA 3
ATOM 4308 C C . ASP A 1 72 ? 11.738 25.266 -13.618 1.00 0.00 72 ASP A C 3
ATOM 4309 O O . ASP A 1 72 ? 10.836 25.255 -12.780 1.00 0.00 72 ASP A O 3
ATOM 4318 N N . LEU A 1 73 ? 12.930 25.808 -13.391 1.00 0.00 73 LEU A N 3
ATOM 4319 C CA . LEU A 1 73 ? 13.321 26.264 -12.062 1.00 0.00 73 LEU A CA 3
ATOM 4320 C C . LEU A 1 73 ? 12.421 27.400 -11.589 1.00 0.00 73 LEU A C 3
ATOM 4321 O O . LEU A 1 73 ? 12.345 27.688 -10.394 1.00 0.00 73 LEU A O 3
ATOM 4337 N N . GLN A 1 74 ? 11.741 28.042 -12.533 1.00 0.00 74 GLN A N 3
ATOM 4338 C CA . GLN A 1 74 ? 10.988 29.256 -12.242 1.00 0.00 74 GLN A CA 3
ATOM 4339 C C . GLN A 1 74 ? 9.667 28.927 -11.555 1.00 0.00 74 GLN A C 3
ATOM 4340 O O . GLN A 1 74 ? 9.081 29.769 -10.877 1.00 0.00 74 GLN A O 3
ATOM 4354 N N . SER A 1 75 ? 9.202 27.694 -11.739 1.00 0.00 75 SER A N 3
ATOM 4355 C CA . SER A 1 75 ? 7.939 27.259 -11.154 1.00 0.00 75 SER A CA 3
ATOM 4356 C C . SER A 1 75 ? 7.792 25.743 -11.246 1.00 0.00 75 SER A C 3
ATOM 4357 O O . SER A 1 75 ? 8.073 25.128 -12.275 1.00 0.00 75 SER A O 3
ATOM 4365 N N . PRO A 1 76 ? 7.339 25.126 -10.146 1.00 0.00 76 PRO A N 3
ATOM 4366 C CA . PRO A 1 76 ? 7.040 23.692 -10.110 1.00 0.00 76 PRO A CA 3
ATOM 4367 C C . PRO A 1 76 ? 5.869 23.322 -11.014 1.00 0.00 76 PRO A C 3
ATOM 4368 O O . PRO A 1 76 ? 5.725 22.168 -11.418 1.00 0.00 76 PRO A O 3
ATOM 4379 N N . MET A 1 77 ? 5.037 24.309 -11.330 1.00 0.00 77 MET A N 3
ATOM 4380 C CA . MET A 1 77 ? 3.858 24.078 -12.158 1.00 0.00 77 MET A CA 3
ATOM 4381 C C . MET A 1 77 ? 4.214 24.146 -13.640 1.00 0.00 77 MET A C 3
ATOM 4382 O O . MET A 1 77 ? 3.396 23.825 -14.500 1.00 0.00 77 MET A O 3
ATOM 4396 N N . SER A 1 78 ? 5.441 24.567 -13.930 1.00 0.00 78 SER A N 3
ATOM 4397 C CA . SER A 1 78 ? 5.900 24.695 -15.309 1.00 0.00 78 SER A CA 3
ATOM 4398 C C . SER A 1 78 ? 6.702 23.468 -15.730 1.00 0.00 78 SER A C 3
ATOM 4399 O O . SER A 1 78 ? 7.286 23.438 -16.813 1.00 0.00 78 SER A O 3
ATOM 4407 N N . ILE A 1 79 ? 6.725 22.458 -14.866 1.00 0.00 79 ILE A N 3
ATOM 4408 C CA . ILE A 1 79 ? 7.404 21.207 -15.173 1.00 0.00 79 ILE A CA 3
ATOM 4409 C C . ILE A 1 79 ? 6.569 20.346 -16.117 1.00 0.00 79 ILE A C 3
ATOM 4410 O O . ILE A 1 79 ? 5.410 20.044 -15.837 1.00 0.00 79 ILE A O 3
ATOM 4426 N N . LYS A 1 80 ? 7.170 19.953 -17.235 1.00 0.00 80 LYS A N 3
ATOM 4427 C CA . LYS A 1 80 ? 6.455 19.212 -18.268 1.00 0.00 80 LYS A CA 3
ATOM 4428 C C . LYS A 1 80 ? 7.079 17.837 -18.482 1.00 0.00 80 LYS A C 3
ATOM 4429 O O . LYS A 1 80 ? 8.257 17.627 -18.193 1.00 0.00 80 LYS A O 3
ATOM 4448 N N . VAL A 1 81 ? 6.281 16.903 -18.988 1.00 0.00 81 VAL A N 3
ATOM 4449 C CA . VAL A 1 81 ? 6.777 15.574 -19.326 1.00 0.00 81 VAL A CA 3
ATOM 4450 C C . VAL A 1 81 ? 6.380 15.181 -20.745 1.00 0.00 81 VAL A C 3
ATOM 4451 O O . VAL A 1 81 ? 5.432 15.730 -21.308 1.00 0.00 81 VAL A O 3
ATOM 4464 N N . ARG A 1 82 ? 7.109 14.229 -21.316 1.00 0.00 82 ARG A N 3
ATOM 4465 C CA . ARG A 1 82 ? 6.796 13.720 -22.645 1.00 0.00 82 ARG A CA 3
ATOM 4466 C C . ARG A 1 82 ? 7.085 12.224 -22.737 1.00 0.00 82 ARG A C 3
ATOM 4467 O O . ARG A 1 82 ? 8.074 11.738 -22.186 1.00 0.00 82 ARG A O 3
ATOM 4488 N N . ARG A 1 83 ? 6.218 11.501 -23.437 1.00 0.00 83 ARG A N 3
ATOM 4489 C CA . ARG A 1 83 ? 6.455 10.091 -23.722 1.00 0.00 83 ARG A CA 3
ATOM 4490 C C . ARG A 1 83 ? 7.440 9.929 -24.877 1.00 0.00 83 ARG A C 3
ATOM 4491 O O . ARG A 1 83 ? 7.499 10.765 -25.779 1.00 0.00 83 ARG A O 3
ATOM 4512 N N . LYS A 1 84 ? 8.212 8.847 -24.842 1.00 0.00 84 LYS A N 3
ATOM 4513 C CA . LYS A 1 84 ? 9.136 8.532 -25.924 1.00 0.00 84 LYS A CA 3
ATOM 4514 C C . LYS A 1 84 ? 8.428 8.571 -27.274 1.00 0.00 84 LYS A C 3
ATOM 4515 O O . LYS A 1 84 ? 7.401 7.922 -27.466 1.00 0.00 84 LYS A O 3
ATOM 4534 N N . GLU A 1 85 ? 8.986 9.338 -28.207 1.00 0.00 85 GLU A N 3
ATOM 4535 C CA . GLU A 1 85 ? 8.376 9.506 -29.522 1.00 0.00 85 GLU A CA 3
ATOM 4536 C C . GLU A 1 85 ? 8.829 8.402 -30.476 1.00 0.00 85 GLU A C 3
ATOM 4537 O O . GLU A 1 85 ? 9.929 7.865 -30.343 1.00 0.00 85 GLU A O 3
ATOM 4549 N N . THR A 1 86 ? 7.971 8.070 -31.435 1.00 0.00 86 THR A N 3
ATOM 4550 C CA . THR A 1 86 ? 8.316 7.098 -32.465 1.00 0.00 86 THR A CA 3
ATOM 4551 C C . THR A 1 86 ? 8.172 7.701 -33.859 1.00 0.00 86 THR A C 3
ATOM 4552 O O . THR A 1 86 ? 8.970 8.547 -34.264 1.00 0.00 86 THR A O 3
ATOM 4563 N N . TRP A 1 87 ? 7.152 7.261 -34.586 1.00 0.00 87 TRP A N 3
ATOM 4564 C CA . TRP A 1 87 ? 6.851 7.821 -35.898 1.00 0.00 87 TRP A CA 3
ATOM 4565 C C . TRP A 1 87 ? 5.410 8.316 -35.964 1.00 0.00 87 TRP A C 3
ATOM 4566 O O . TRP A 1 87 ? 4.987 8.893 -36.965 1.00 0.00 87 TRP A O 3
ATOM 4587 N N . SER A 1 88 ? 4.662 8.087 -34.889 1.00 0.00 88 SER A N 3
ATOM 4588 C CA . SER A 1 88 ? 3.246 8.426 -34.858 1.00 0.00 88 SER A CA 3
ATOM 4589 C C . SER A 1 88 ? 2.920 9.295 -33.645 1.00 0.00 88 SER A C 3
ATOM 4590 O O . SER A 1 88 ? 2.782 8.808 -32.522 1.00 0.00 88 SER A O 3
ATOM 4598 N N . PRO A 1 89 ? 2.796 10.609 -33.875 1.00 0.00 89 PRO A N 3
ATOM 4599 C CA . PRO A 1 89 ? 2.511 11.575 -32.809 1.00 0.00 89 PRO A CA 3
ATOM 4600 C C . PRO A 1 89 ? 1.069 11.493 -32.324 1.00 0.00 89 PRO A C 3
ATOM 4601 O O . PRO A 1 89 ? 0.172 11.107 -33.073 1.00 0.00 89 PRO A O 3
ATOM 4612 N N . TRP A 1 90 ? 0.851 11.860 -31.066 1.00 0.00 90 TRP A N 3
ATOM 4613 C CA . TRP A 1 90 ? -0.485 11.834 -30.481 1.00 0.00 90 TRP A CA 3
ATOM 4614 C C . TRP A 1 90 ? -1.001 13.248 -30.239 1.00 0.00 90 TRP A C 3
ATOM 4615 O O . TRP A 1 90 ? -1.945 13.451 -29.474 1.00 0.00 90 TRP A O 3
ATOM 4636 N N . ILE A 1 91 ? -0.380 14.221 -30.898 1.00 0.00 91 ILE A N 3
ATOM 4637 C CA . ILE A 1 91 ? -0.748 15.620 -30.718 1.00 0.00 91 ILE A CA 3
ATOM 4638 C C . ILE A 1 91 ? -1.981 15.974 -31.541 1.00 0.00 91 ILE A C 3
ATOM 4639 O O . ILE A 1 91 ? -2.035 15.712 -32.743 1.00 0.00 91 ILE A O 3
ATOM 4655 N N . LEU A 1 92 ? -2.972 16.571 -30.886 1.00 0.00 92 LEU A N 3
ATOM 4656 C CA . LEU A 1 92 ? -4.191 16.995 -31.565 1.00 0.00 92 LEU A CA 3
ATOM 4657 C C . LEU A 1 92 ? -4.169 18.494 -31.839 1.00 0.00 92 LEU A C 3
ATOM 4658 O O . LEU A 1 92 ? -3.550 19.273 -31.114 1.00 0.00 92 LEU A O 3
ATOM 4674 N N . PRO A 1 93 ? -4.862 18.912 -32.909 1.00 0.00 93 PRO A N 3
ATOM 4675 C CA . PRO A 1 93 ? -4.986 20.327 -33.268 1.00 0.00 93 PRO A CA 3
ATOM 4676 C C . PRO A 1 93 ? -5.552 21.168 -32.129 1.00 0.00 93 PRO A C 3
ATOM 4677 O O . PRO A 1 93 ? -6.410 20.712 -31.376 1.00 0.00 93 PRO A O 3
ATOM 4688 N N . SER A 1 94 ? -5.062 22.398 -32.007 1.00 0.00 94 SER A N 3
ATOM 4689 C CA . SER A 1 94 ? -5.533 23.309 -30.970 1.00 0.00 94 SER A CA 3
ATOM 4690 C C . SER A 1 94 ? -7.047 23.478 -31.042 1.00 0.00 94 SER A C 3
ATOM 4691 O O . SER A 1 94 ? -7.711 23.658 -30.022 1.00 0.00 94 SER A O 3
ATOM 4699 N N . GLU A 1 95 ? -7.586 23.419 -32.256 1.00 0.00 95 GLU A N 3
ATOM 4700 C CA . GLU A 1 95 ? -9.010 23.649 -32.471 1.00 0.00 95 GLU A CA 3
ATOM 4701 C C . GLU A 1 95 ? -9.840 22.525 -31.861 1.00 0.00 95 GLU A C 3
ATOM 4702 O O . GLU A 1 95 ? -11.046 22.671 -31.654 1.00 0.00 95 GLU A O 3
ATOM 4714 N N . SER A 1 96 ? -9.188 21.403 -31.574 1.00 0.00 96 SER A N 3
ATOM 4715 C CA . SER A 1 96 ? -9.875 20.234 -31.035 1.00 0.00 96 SER A CA 3
ATOM 4716 C C . SER A 1 96 ? -10.181 20.421 -29.552 1.00 0.00 96 SER A C 3
ATOM 4717 O O . SER A 1 96 ? -10.914 19.633 -28.954 1.00 0.00 96 SER A O 3
ATOM 4725 N N . ARG A 1 97 ? -9.613 21.470 -28.965 1.00 0.00 97 ARG A N 3
ATOM 4726 C CA . ARG A 1 97 ? -9.837 21.770 -27.555 1.00 0.00 97 ARG A CA 3
ATOM 4727 C C . ARG A 1 97 ? -11.187 22.450 -27.351 1.00 0.00 97 ARG A C 3
ATOM 4728 O O . ARG A 1 97 ? -11.652 22.604 -26.220 1.00 0.00 97 ARG A O 3
ATOM 4749 N N . LEU A 1 98 ? -11.811 22.857 -28.451 1.00 0.00 98 LEU A N 3
ATOM 4750 C CA . LEU A 1 98 ? -13.065 23.598 -28.389 1.00 0.00 98 LEU A CA 3
ATOM 4751 C C . LEU A 1 98 ? -14.256 22.648 -28.312 1.00 0.00 98 LEU A C 3
ATOM 4752 O O . LEU A 1 98 ? -15.393 23.075 -28.113 1.00 0.00 98 LEU A O 3
ATOM 4768 N N . MET A 1 1 ? 0.423 -0.147 -0.031 1.00 0.00 1 MET A N 4
ATOM 4769 C CA . MET A 1 1 ? 0.909 0.154 -1.372 1.00 0.00 1 MET A CA 4
ATOM 4770 C C . MET A 1 1 ? 1.869 1.340 -1.350 1.00 0.00 1 MET A C 4
ATOM 4771 O O . MET A 1 1 ? 1.565 2.385 -0.773 1.00 0.00 1 MET A O 4
ATOM 4787 N N . ASP A 1 2 ? 3.027 1.171 -1.978 1.00 0.00 2 ASP A N 4
ATOM 4788 C CA . ASP A 1 2 ? 4.029 2.229 -2.030 1.00 0.00 2 ASP A CA 4
ATOM 4789 C C . ASP A 1 2 ? 3.574 3.364 -2.942 1.00 0.00 2 ASP A C 4
ATOM 4790 O O . ASP A 1 2 ? 3.232 3.143 -4.104 1.00 0.00 2 ASP A O 4
ATOM 4799 N N . VAL A 1 3 ? 3.571 4.581 -2.407 1.00 0.00 3 VAL A N 4
ATOM 4800 C CA . VAL A 1 3 ? 3.046 5.734 -3.130 1.00 0.00 3 VAL A CA 4
ATOM 4801 C C . VAL A 1 3 ? 3.823 5.976 -4.419 1.00 0.00 3 VAL A C 4
ATOM 4802 O O . VAL A 1 3 ? 3.235 6.190 -5.479 1.00 0.00 3 VAL A O 4
ATOM 4815 N N . GLN A 1 4 ? 5.148 5.942 -4.320 1.00 0.00 4 GLN A N 4
ATOM 4816 C CA . GLN A 1 4 ? 6.006 6.209 -5.467 1.00 0.00 4 GLN A CA 4
ATOM 4817 C C . GLN A 1 4 ? 5.773 5.185 -6.573 1.00 0.00 4 GLN A C 4
ATOM 4818 O O . GLN A 1 4 ? 5.638 5.540 -7.743 1.00 0.00 4 GLN A O 4
ATOM 4832 N N . ALA A 1 5 ? 5.726 3.912 -6.194 1.00 0.00 5 ALA A N 4
ATOM 4833 C CA . ALA A 1 5 ? 5.514 2.836 -7.154 1.00 0.00 5 ALA A CA 4
ATOM 4834 C C . ALA A 1 5 ? 4.167 2.985 -7.855 1.00 0.00 5 ALA A C 4
ATOM 4835 O O . ALA A 1 5 ? 4.066 2.806 -9.068 1.00 0.00 5 ALA A O 4
ATOM 4842 N N . PHE A 1 6 ? 3.137 3.314 -7.083 1.00 0.00 6 PHE A N 4
ATOM 4843 C CA . PHE A 1 6 ? 1.788 3.439 -7.622 1.00 0.00 6 PHE A CA 4
ATOM 4844 C C . PHE A 1 6 ? 1.701 4.600 -8.609 1.00 0.00 6 PHE A C 4
ATOM 4845 O O . PHE A 1 6 ? 1.159 4.460 -9.704 1.00 0.00 6 PHE A O 4
ATOM 4862 N N . LEU A 1 7 ? 2.245 5.745 -8.213 1.00 0.00 7 LEU A N 4
ATOM 4863 C CA . LEU A 1 7 ? 2.195 6.944 -9.044 1.00 0.00 7 LEU A CA 4
ATOM 4864 C C . LEU A 1 7 ? 2.956 6.733 -10.348 1.00 0.00 7 LEU A C 4
ATOM 4865 O O . LEU A 1 7 ? 2.525 7.180 -11.412 1.00 0.00 7 LEU A O 4
ATOM 4881 N N . THR A 1 8 ? 4.094 6.050 -10.260 1.00 0.00 8 THR A N 4
ATOM 4882 C CA . THR A 1 8 ? 4.900 5.753 -11.438 1.00 0.00 8 THR A CA 4
ATOM 4883 C C . THR A 1 8 ? 4.160 4.822 -12.391 1.00 0.00 8 THR A C 4
ATOM 4884 O O . THR A 1 8 ? 4.151 5.039 -13.603 1.00 0.00 8 THR A O 4
ATOM 4895 N N . SER A 1 9 ? 3.540 3.785 -11.837 1.00 0.00 9 SER A N 4
ATOM 4896 C CA . SER A 1 9 ? 2.806 2.815 -12.640 1.00 0.00 9 SER A CA 4
ATOM 4897 C C . SER A 1 9 ? 1.628 3.475 -13.348 1.00 0.00 9 SER A C 4
ATOM 4898 O O . SER A 1 9 ? 1.353 3.191 -14.513 1.00 0.00 9 SER A O 4
ATOM 4906 N N . GLN A 1 10 ? 0.935 4.358 -12.633 1.00 0.00 10 GLN A N 4
ATOM 4907 C CA . GLN A 1 10 ? -0.225 5.043 -13.187 1.00 0.00 10 GLN A CA 4
ATOM 4908 C C . GLN A 1 10 ? 0.184 5.980 -14.319 1.00 0.00 10 GLN A C 4
ATOM 4909 O O . GLN A 1 10 ? -0.486 6.055 -15.350 1.00 0.00 10 GLN A O 4
ATOM 4923 N N . LEU A 1 11 ? 1.287 6.692 -14.122 1.00 0.00 11 LEU A N 4
ATOM 4924 C CA . LEU A 1 11 ? 1.786 7.625 -15.124 1.00 0.00 11 LEU A CA 4
ATOM 4925 C C . LEU A 1 11 ? 2.174 6.892 -16.405 1.00 0.00 11 LEU A C 4
ATOM 4926 O O . LEU A 1 11 ? 1.841 7.331 -17.506 1.00 0.00 11 LEU A O 4
ATOM 4942 N N . GLU A 1 12 ? 2.877 5.775 -16.252 1.00 0.00 12 GLU A N 4
ATOM 4943 C CA . GLU A 1 12 ? 3.257 4.951 -17.391 1.00 0.00 12 GLU A CA 4
ATOM 4944 C C . GLU A 1 12 ? 2.021 4.427 -18.121 1.00 0.00 12 GLU A C 4
ATOM 4945 O O . GLU A 1 12 ? 1.991 4.371 -19.351 1.00 0.00 12 GLU A O 4
ATOM 4957 N N . TYR A 1 13 ? 1.007 4.046 -17.354 1.00 0.00 13 TYR A N 4
ATOM 4958 C CA . TYR A 1 13 ? -0.243 3.560 -17.925 1.00 0.00 13 TYR A CA 4
ATOM 4959 C C . TYR A 1 13 ? -0.972 4.673 -18.669 1.00 0.00 13 TYR A C 4
ATOM 4960 O O . TYR A 1 13 ? -1.536 4.452 -19.742 1.00 0.00 13 TYR A O 4
ATOM 4978 N N . TYR A 1 14 ? -0.953 5.870 -18.096 1.00 0.00 14 TYR A N 4
ATOM 4979 C CA . TYR A 1 14 ? -1.670 7.004 -18.668 1.00 0.00 14 TYR A CA 4
ATOM 4980 C C . TYR A 1 14 ? -1.099 7.377 -20.032 1.00 0.00 14 TYR A C 4
ATOM 4981 O O . TYR A 1 14 ? -1.827 7.807 -20.927 1.00 0.00 14 TYR A O 4
ATOM 4999 N N . PHE A 1 15 ? 0.210 7.207 -20.184 1.00 0.00 15 PHE A N 4
ATOM 5000 C CA . PHE A 1 15 ? 0.891 7.582 -21.420 1.00 0.00 15 PHE A CA 4
ATOM 5001 C C . PHE A 1 15 ? 1.075 6.369 -22.326 1.00 0.00 15 PHE A C 4
ATOM 5002 O O . PHE A 1 15 ? 1.861 6.403 -23.273 1.00 0.00 15 PHE A O 4
ATOM 5019 N N . SER A 1 16 ? 0.347 5.298 -22.030 1.00 0.00 16 SER A N 4
ATOM 5020 C CA . SER A 1 16 ? 0.355 4.110 -22.875 1.00 0.00 16 SER A CA 4
ATOM 5021 C C . SER A 1 16 ? -0.348 4.383 -24.201 1.00 0.00 16 SER A C 4
ATOM 5022 O O . SER A 1 16 ? -1.245 5.222 -24.279 1.00 0.00 16 SER A O 4
ATOM 5030 N N . ILE A 1 17 ? 0.065 3.665 -25.240 1.00 0.00 17 ILE A N 4
ATOM 5031 C CA . ILE A 1 17 ? -0.494 3.861 -26.572 1.00 0.00 17 ILE A CA 4
ATOM 5032 C C . ILE A 1 17 ? -1.999 3.619 -26.578 1.00 0.00 17 ILE A C 4
ATOM 5033 O O . ILE A 1 17 ? -2.753 4.356 -27.210 1.00 0.00 17 ILE A O 4
ATOM 5049 N N . GLU A 1 18 ? -2.429 2.579 -25.869 1.00 0.00 18 GLU A N 4
ATOM 5050 C CA . GLU A 1 18 ? -3.843 2.223 -25.815 1.00 0.00 18 GLU A CA 4
ATOM 5051 C C . GLU A 1 18 ? -4.655 3.323 -25.138 1.00 0.00 18 GLU A C 4
ATOM 5052 O O . GLU A 1 18 ? -5.728 3.694 -25.611 1.00 0.00 18 GLU A O 4
ATOM 5064 N N . ASN A 1 19 ? -4.135 3.838 -24.029 1.00 0.00 19 ASN A N 4
ATOM 5065 C CA . ASN A 1 19 ? -4.827 4.872 -23.270 1.00 0.00 19 ASN A CA 4
ATOM 5066 C C . ASN A 1 19 ? -4.892 6.177 -24.060 1.00 0.00 19 ASN A C 4
ATOM 5067 O O . ASN A 1 19 ? -5.922 6.851 -24.081 1.00 0.00 19 ASN A O 4
ATOM 5078 N N . LEU A 1 20 ? -3.787 6.525 -24.707 1.00 0.00 20 LEU A N 4
ATOM 5079 C CA . LEU A 1 20 ? -3.694 7.781 -25.442 1.00 0.00 20 LEU A CA 4
ATOM 5080 C C . LEU A 1 20 ? -4.671 7.799 -26.615 1.00 0.00 20 LEU A C 4
ATOM 5081 O O . LEU A 1 20 ? -5.249 8.837 -26.937 1.00 0.00 20 LEU A O 4
ATOM 5097 N N . SER A 1 21 ? -4.850 6.644 -27.247 1.00 0.00 21 SER A N 4
ATOM 5098 C CA . SER A 1 21 ? -5.773 6.521 -28.368 1.00 0.00 21 SER A CA 4
ATOM 5099 C C . SER A 1 21 ? -7.211 6.740 -27.915 1.00 0.00 21 SER A C 4
ATOM 5100 O O . SER A 1 21 ? -8.078 7.107 -28.709 1.00 0.00 21 SER A O 4
ATOM 5108 N N . LYS A 1 22 ? -7.462 6.509 -26.630 1.00 0.00 22 LYS A N 4
ATOM 5109 C CA . LYS A 1 22 ? -8.811 6.596 -26.083 1.00 0.00 22 LYS A CA 4
ATOM 5110 C C . LYS A 1 22 ? -9.002 7.895 -25.308 1.00 0.00 22 LYS A C 4
ATOM 5111 O O . LYS A 1 22 ? -10.122 8.382 -25.160 1.00 0.00 22 LYS A O 4
ATOM 5130 N N . ASP A 1 23 ? -7.900 8.454 -24.820 1.00 0.00 23 ASP A N 4
ATOM 5131 C CA . ASP A 1 23 ? -7.960 9.595 -23.913 1.00 0.00 23 ASP A CA 4
ATOM 5132 C C . ASP A 1 23 ? -7.708 10.899 -24.665 1.00 0.00 23 ASP A C 4
ATOM 5133 O O . ASP A 1 23 ? -6.566 11.342 -24.793 1.00 0.00 23 ASP A O 4
ATOM 5142 N N . MET A 1 24 ? -8.781 11.507 -25.158 1.00 0.00 24 MET A N 4
ATOM 5143 C CA . MET A 1 24 ? -8.672 12.738 -25.934 1.00 0.00 24 MET A CA 4
ATOM 5144 C C . MET A 1 24 ? -8.215 13.897 -25.055 1.00 0.00 24 MET A C 4
ATOM 5145 O O . MET A 1 24 ? -7.580 14.837 -25.530 1.00 0.00 24 MET A O 4
ATOM 5159 N N . PHE A 1 25 ? -8.541 13.823 -23.769 1.00 0.00 25 PHE A N 4
ATOM 5160 C CA . PHE A 1 25 ? -8.252 14.911 -22.843 1.00 0.00 25 PHE A CA 4
ATOM 5161 C C . PHE A 1 25 ? -6.752 15.173 -22.759 1.00 0.00 25 PHE A C 4
ATOM 5162 O O . PHE A 1 25 ? -6.310 16.324 -22.736 1.00 0.00 25 PHE A O 4
ATOM 5179 N N . LEU A 1 26 ? -5.973 14.099 -22.718 1.00 0.00 26 LEU A N 4
ATOM 5180 C CA . LEU A 1 26 ? -4.518 14.209 -22.732 1.00 0.00 26 LEU A CA 4
ATOM 5181 C C . LEU A 1 26 ? -4.031 14.864 -24.020 1.00 0.00 26 LEU A C 4
ATOM 5182 O O . LEU A 1 26 ? -3.173 15.745 -23.994 1.00 0.00 26 LEU A O 4
ATOM 5198 N N . ARG A 1 27 ? -4.590 14.429 -25.145 1.00 0.00 27 ARG A N 4
ATOM 5199 C CA . ARG A 1 27 ? -4.154 14.912 -26.451 1.00 0.00 27 ARG A CA 4
ATOM 5200 C C . ARG A 1 27 ? -4.458 16.398 -26.609 1.00 0.00 27 ARG A C 4
ATOM 5201 O O . ARG A 1 27 ? -3.639 17.159 -27.127 1.00 0.00 27 ARG A O 4
ATOM 5222 N N . LYS A 1 28 ? -5.640 16.808 -26.160 1.00 0.00 28 LYS A N 4
ATOM 5223 C CA . LYS A 1 28 ? -6.101 18.176 -26.356 1.00 0.00 28 LYS A CA 4
ATOM 5224 C C . LYS A 1 28 ? -5.198 19.165 -25.626 1.00 0.00 28 LYS A C 4
ATOM 5225 O O . LYS A 1 28 ? -5.045 20.311 -26.049 1.00 0.00 28 LYS A O 4
ATOM 5244 N N . HIS A 1 29 ? -4.601 18.714 -24.526 1.00 0.00 29 HIS A N 4
ATOM 5245 C CA . HIS A 1 29 ? -3.832 19.596 -23.657 1.00 0.00 29 HIS A CA 4
ATOM 5246 C C . HIS A 1 29 ? -2.341 19.498 -23.962 1.00 0.00 29 HIS A C 4
ATOM 5247 O O . HIS A 1 29 ? -1.507 19.963 -23.187 1.00 0.00 29 HIS A O 4
ATOM 5261 N N . MET A 1 30 ? -2.013 18.888 -25.097 1.00 0.00 30 MET A N 4
ATOM 5262 C CA . MET A 1 30 ? -0.633 18.832 -25.562 1.00 0.00 30 MET A CA 4
ATOM 5263 C C . MET A 1 30 ? -0.243 20.128 -26.265 1.00 0.00 30 MET A C 4
ATOM 5264 O O . MET A 1 30 ? -1.076 20.773 -26.903 1.00 0.00 30 MET A O 4
ATOM 5278 N N . ASP A 1 31 ? 1.025 20.504 -26.143 1.00 0.00 31 ASP A N 4
ATOM 5279 C CA . ASP A 1 31 ? 1.565 21.628 -26.898 1.00 0.00 31 ASP A CA 4
ATOM 5280 C C . ASP A 1 31 ? 2.163 21.158 -28.221 1.00 0.00 31 ASP A C 4
ATOM 5281 O O . ASP A 1 31 ? 2.019 19.996 -28.599 1.00 0.00 31 ASP A O 4
ATOM 5290 N N . ASP A 1 32 ? 2.831 22.068 -28.918 1.00 0.00 32 ASP A N 4
ATOM 5291 C CA . ASP A 1 32 ? 3.324 21.792 -30.262 1.00 0.00 32 ASP A CA 4
ATOM 5292 C C . ASP A 1 32 ? 4.421 20.733 -30.231 1.00 0.00 32 ASP A C 4
ATOM 5293 O O . ASP A 1 32 ? 4.731 20.116 -31.252 1.00 0.00 32 ASP A O 4
ATOM 5302 N N . GLU A 1 33 ? 5.006 20.528 -29.055 1.00 0.00 33 GLU A N 4
ATOM 5303 C CA . GLU A 1 33 ? 6.094 19.569 -28.900 1.00 0.00 33 GLU A CA 4
ATOM 5304 C C . GLU A 1 33 ? 5.588 18.265 -28.291 1.00 0.00 33 GLU A C 4
ATOM 5305 O O . GLU A 1 33 ? 6.368 17.359 -28.001 1.00 0.00 33 GLU A O 4
ATOM 5317 N N . GLY A 1 34 ? 4.276 18.178 -28.097 1.00 0.00 34 GLY A N 4
ATOM 5318 C CA . GLY A 1 34 ? 3.679 16.954 -27.594 1.00 0.00 34 GLY A CA 4
ATOM 5319 C C . GLY A 1 34 ? 3.946 16.745 -26.116 1.00 0.00 34 GLY A C 4
ATOM 5320 O O . GLY A 1 34 ? 3.961 15.612 -25.635 1.00 0.00 34 GLY A O 4
ATOM 5324 N N . TYR A 1 35 ? 4.161 17.839 -25.393 1.00 0.00 35 TYR A N 4
ATOM 5325 C CA . TYR A 1 35 ? 4.408 17.772 -23.959 1.00 0.00 35 TYR A CA 4
ATOM 5326 C C . TYR A 1 35 ? 3.107 17.919 -23.174 1.00 0.00 35 TYR A C 4
ATOM 5327 O O . TYR A 1 35 ? 2.190 18.624 -23.598 1.00 0.00 35 TYR A O 4
ATOM 5345 N N . VAL A 1 36 ? 3.037 17.250 -22.029 1.00 0.00 36 VAL A N 4
ATOM 5346 C CA . VAL A 1 36 ? 1.888 17.380 -21.137 1.00 0.00 36 VAL A CA 4
ATOM 5347 C C . VAL A 1 36 ? 2.310 17.905 -19.772 1.00 0.00 36 VAL A C 4
ATOM 5348 O O . VAL A 1 36 ? 3.180 17.347 -19.104 1.00 0.00 36 VAL A O 4
ATOM 5361 N N . PRO A 1 37 ? 1.678 19.008 -19.341 1.00 0.00 37 PRO A N 4
ATOM 5362 C CA . PRO A 1 37 ? 1.986 19.648 -18.059 1.00 0.00 37 PRO A CA 4
ATOM 5363 C C . PRO A 1 37 ? 1.783 18.708 -16.877 1.00 0.00 37 PRO A C 4
ATOM 5364 O O . PRO A 1 37 ? 0.791 17.979 -16.814 1.00 0.00 37 PRO A O 4
ATOM 5375 N N . LEU A 1 38 ? 2.726 18.726 -15.943 1.00 0.00 38 LEU A N 4
ATOM 5376 C CA . LEU A 1 38 ? 2.597 17.958 -14.709 1.00 0.00 38 LEU A CA 4
ATOM 5377 C C . LEU A 1 38 ? 1.297 18.300 -13.987 1.00 0.00 38 LEU A C 4
ATOM 5378 O O . LEU A 1 38 ? 0.610 17.418 -13.474 1.00 0.00 38 LEU A O 4
ATOM 5394 N N . ALA A 1 39 ? 0.966 19.586 -13.956 1.00 0.00 39 ALA A N 4
ATOM 5395 C CA . ALA A 1 39 ? -0.184 20.061 -13.196 1.00 0.00 39 ALA A CA 4
ATOM 5396 C C . ALA A 1 39 ? -1.477 19.436 -13.711 1.00 0.00 39 ALA A C 4
ATOM 5397 O O . ALA A 1 39 ? -2.429 19.244 -12.956 1.00 0.00 39 ALA A O 4
ATOM 5404 N N . PHE A 1 40 ? -1.503 19.121 -15.001 1.00 0.00 40 PHE A N 4
ATOM 5405 C CA . PHE A 1 40 ? -2.680 18.519 -15.619 1.00 0.00 40 PHE A CA 4
ATOM 5406 C C . PHE A 1 40 ? -2.800 17.046 -15.237 1.00 0.00 40 PHE A C 4
ATOM 5407 O O . PHE A 1 40 ? -3.901 16.533 -15.035 1.00 0.00 40 PHE A O 4
ATOM 5424 N N . LEU A 1 41 ? -1.659 16.372 -15.145 1.00 0.00 41 LEU A N 4
ATOM 5425 C CA . LEU A 1 41 ? -1.632 14.966 -14.754 1.00 0.00 41 LEU A CA 4
ATOM 5426 C C . LEU A 1 41 ? -2.139 14.789 -13.327 1.00 0.00 41 LEU A C 4
ATOM 5427 O O . LEU A 1 41 ? -2.760 13.777 -13.000 1.00 0.00 41 LEU A O 4
ATOM 5443 N N . ALA A 1 42 ? -1.873 15.779 -12.482 1.00 0.00 42 ALA A N 4
ATOM 5444 C CA . ALA A 1 42 ? -2.271 15.716 -11.080 1.00 0.00 42 ALA A CA 4
ATOM 5445 C C . ALA A 1 42 ? -3.789 15.695 -10.938 1.00 0.00 42 ALA A C 4
ATOM 5446 O O . ALA A 1 42 ? -4.319 15.380 -9.873 1.00 0.00 42 ALA A O 4
ATOM 5453 N N . SER A 1 43 ? -4.483 16.034 -12.020 1.00 0.00 43 SER A N 4
ATOM 5454 C CA . SER A 1 43 ? -5.935 16.172 -11.985 1.00 0.00 43 SER A CA 4
ATOM 5455 C C . SER A 1 43 ? -6.610 14.803 -11.963 1.00 0.00 43 SER A C 4
ATOM 5456 O O . SER A 1 43 ? -7.823 14.701 -11.785 1.00 0.00 43 SER A O 4
ATOM 5464 N N . PHE A 1 44 ? -5.814 13.755 -12.145 1.00 0.00 44 PHE A N 4
ATOM 5465 C CA . PHE A 1 44 ? -6.327 12.390 -12.103 1.00 0.00 44 PHE A CA 4
ATOM 5466 C C . PHE A 1 44 ? -6.691 11.989 -10.676 1.00 0.00 44 PHE A C 4
ATOM 5467 O O . PHE A 1 44 ? -5.863 12.066 -9.769 1.00 0.00 44 PHE A O 4
ATOM 5484 N N . ASN A 1 45 ? -7.934 11.563 -10.487 1.00 0.00 45 ASN A N 4
ATOM 5485 C CA . ASN A 1 45 ? -8.453 11.282 -9.153 1.00 0.00 45 ASN A CA 4
ATOM 5486 C C . ASN A 1 45 ? -7.632 10.194 -8.469 1.00 0.00 45 ASN A C 4
ATOM 5487 O O . ASN A 1 45 ? -7.454 10.209 -7.250 1.00 0.00 45 ASN A O 4
ATOM 5498 N N . ARG A 1 46 ? -7.137 9.248 -9.261 1.00 0.00 46 ARG A N 4
ATOM 5499 C CA . ARG A 1 46 ? -6.327 8.157 -8.732 1.00 0.00 46 ARG A CA 4
ATOM 5500 C C . ARG A 1 46 ? -5.049 8.689 -8.093 1.00 0.00 46 ARG A C 4
ATOM 5501 O O . ARG A 1 46 ? -4.610 8.195 -7.054 1.00 0.00 46 ARG A O 4
ATOM 5522 N N . ILE A 1 47 ? -4.457 9.703 -8.719 1.00 0.00 47 ILE A N 4
ATOM 5523 C CA . ILE A 1 47 ? -3.255 10.330 -8.187 1.00 0.00 47 ILE A CA 4
ATOM 5524 C C . ILE A 1 47 ? -3.571 11.173 -6.957 1.00 0.00 47 ILE A C 4
ATOM 5525 O O . ILE A 1 47 ? -2.834 11.156 -5.970 1.00 0.00 47 ILE A O 4
ATOM 5541 N N . LYS A 1 48 ? -4.676 11.909 -7.019 1.00 0.00 48 LYS A N 4
ATOM 5542 C CA . LYS A 1 48 ? -5.061 12.808 -5.936 1.00 0.00 48 LYS A CA 4
ATOM 5543 C C . LYS A 1 48 ? -5.373 12.025 -4.665 1.00 0.00 48 LYS A C 4
ATOM 5544 O O . LYS A 1 48 ? -5.132 12.500 -3.556 1.00 0.00 48 LYS A O 4
ATOM 5563 N N . SER A 1 49 ? -5.911 10.820 -4.833 1.00 0.00 49 SER A N 4
ATOM 5564 C CA . SER A 1 49 ? -6.262 9.975 -3.700 1.00 0.00 49 SER A CA 4
ATOM 5565 C C . SER A 1 49 ? -5.017 9.576 -2.912 1.00 0.00 49 SER A C 4
ATOM 5566 O O . SER A 1 49 ? -5.059 9.436 -1.690 1.00 0.00 49 SER A O 4
ATOM 5574 N N . PHE A 1 50 ? -3.908 9.396 -3.623 1.00 0.00 50 PHE A N 4
ATOM 5575 C CA . PHE A 1 50 ? -2.647 9.030 -2.991 1.00 0.00 50 PHE A CA 4
ATOM 5576 C C . PHE A 1 50 ? -1.903 10.270 -2.503 1.00 0.00 50 PHE A C 4
ATOM 5577 O O . PHE A 1 50 ? -1.367 10.289 -1.394 1.00 0.00 50 PHE A O 4
ATOM 5594 N N . SER A 1 51 ? -1.874 11.302 -3.340 1.00 0.00 51 SER A N 4
ATOM 5595 C CA . SER A 1 51 ? -1.162 12.533 -3.011 1.00 0.00 51 SER A CA 4
ATOM 5596 C C . SER A 1 51 ? -1.499 13.637 -4.011 1.00 0.00 51 SER A C 4
ATOM 5597 O O . SER A 1 51 ? -1.679 13.380 -5.201 1.00 0.00 51 SER A O 4
ATOM 5605 N N . THR A 1 52 ? -1.579 14.868 -3.517 1.00 0.00 52 THR A N 4
ATOM 5606 C CA . THR A 1 52 ? -1.739 16.030 -4.381 1.00 0.00 52 THR A CA 4
ATOM 5607 C C . THR A 1 52 ? -0.430 16.798 -4.520 1.00 0.00 52 THR A C 4
ATOM 5608 O O . THR A 1 52 ? -0.397 17.890 -5.087 1.00 0.00 52 THR A O 4
ATOM 5619 N N . ASP A 1 53 ? 0.646 16.221 -3.998 1.00 0.00 53 ASP A N 4
ATOM 5620 C CA . ASP A 1 53 ? 1.941 16.890 -3.983 1.00 0.00 53 ASP A CA 4
ATOM 5621 C C . ASP A 1 53 ? 2.660 16.714 -5.317 1.00 0.00 53 ASP A C 4
ATOM 5622 O O . ASP A 1 53 ? 3.039 15.602 -5.688 1.00 0.00 53 ASP A O 4
ATOM 5631 N N . LEU A 1 54 ? 2.845 17.817 -6.034 1.00 0.00 54 LEU A N 4
ATOM 5632 C CA . LEU A 1 54 ? 3.480 17.779 -7.346 1.00 0.00 54 LEU A CA 4
ATOM 5633 C C . LEU A 1 54 ? 4.890 17.204 -7.252 1.00 0.00 54 LEU A C 4
ATOM 5634 O O . LEU A 1 54 ? 5.390 16.600 -8.199 1.00 0.00 54 LEU A O 4
ATOM 5650 N N . ASN A 1 55 ? 5.527 17.397 -6.100 1.00 0.00 55 ASN A N 4
ATOM 5651 C CA . ASN A 1 55 ? 6.902 16.955 -5.903 1.00 0.00 55 ASN A CA 4
ATOM 5652 C C . ASN A 1 55 ? 6.999 15.434 -5.964 1.00 0.00 55 ASN A C 4
ATOM 5653 O O . ASN A 1 55 ? 7.920 14.883 -6.566 1.00 0.00 55 ASN A O 4
ATOM 5664 N N . LEU A 1 56 ? 6.042 14.759 -5.336 1.00 0.00 56 LEU A N 4
ATOM 5665 C CA . LEU A 1 56 ? 5.999 13.301 -5.348 1.00 0.00 56 LEU A CA 4
ATOM 5666 C C . LEU A 1 56 ? 5.640 12.778 -6.734 1.00 0.00 56 LEU A C 4
ATOM 5667 O O . LEU A 1 56 ? 6.207 11.790 -7.203 1.00 0.00 56 LEU A O 4
ATOM 5683 N N . LEU A 1 57 ? 4.696 13.448 -7.387 1.00 0.00 57 LEU A N 4
ATOM 5684 C CA . LEU A 1 57 ? 4.318 13.101 -8.753 1.00 0.00 57 LEU A CA 4
ATOM 5685 C C . LEU A 1 57 ? 5.481 13.329 -9.713 1.00 0.00 57 LEU A C 4
ATOM 5686 O O . LEU A 1 57 ? 5.719 12.526 -10.617 1.00 0.00 57 LEU A O 4
ATOM 5702 N N . HIS A 1 58 ? 6.203 14.427 -9.512 1.00 0.00 58 HIS A N 4
ATOM 5703 C CA . HIS A 1 58 ? 7.367 14.738 -10.333 1.00 0.00 58 HIS A CA 4
ATOM 5704 C C . HIS A 1 58 ? 8.431 13.654 -10.202 1.00 0.00 58 HIS A C 4
ATOM 5705 O O . HIS A 1 58 ? 8.996 13.201 -11.197 1.00 0.00 58 HIS A O 4
ATOM 5719 N N . ALA A 1 59 ? 8.701 13.244 -8.967 1.00 0.00 59 ALA A N 4
ATOM 5720 C CA . ALA A 1 59 ? 9.650 12.166 -8.711 1.00 0.00 59 ALA A CA 4
ATOM 5721 C C . ALA A 1 59 ? 9.207 10.874 -9.389 1.00 0.00 59 ALA A C 4
ATOM 5722 O O . ALA A 1 59 ? 10.031 10.128 -9.920 1.00 0.00 59 ALA A O 4
ATOM 5729 N N . ALA A 1 60 ? 7.904 10.614 -9.366 1.00 0.00 60 ALA A N 4
ATOM 5730 C CA . ALA A 1 60 ? 7.352 9.421 -9.996 1.00 0.00 60 ALA A CA 4
ATOM 5731 C C . ALA A 1 60 ? 7.554 9.455 -11.506 1.00 0.00 60 ALA A C 4
ATOM 5732 O O . ALA A 1 60 ? 7.859 8.437 -12.125 1.00 0.00 60 ALA A O 4
ATOM 5739 N N . ALA A 1 61 ? 7.378 10.634 -12.095 1.00 0.00 61 ALA A N 4
ATOM 5740 C CA . ALA A 1 61 ? 7.575 10.808 -13.531 1.00 0.00 61 ALA A CA 4
ATOM 5741 C C . ALA A 1 61 ? 9.028 10.561 -13.919 1.00 0.00 61 ALA A C 4
ATOM 5742 O O . ALA A 1 61 ? 9.310 9.959 -14.957 1.00 0.00 61 ALA A O 4
ATOM 5749 N N . LYS A 1 62 ? 9.947 11.030 -13.083 1.00 0.00 62 LYS A N 4
ATOM 5750 C CA . LYS A 1 62 ? 11.373 10.852 -13.334 1.00 0.00 62 LYS A CA 4
ATOM 5751 C C . LYS A 1 62 ? 11.782 9.396 -13.141 1.00 0.00 62 LYS A C 4
ATOM 5752 O O . LYS A 1 62 ? 12.788 8.946 -13.690 1.00 0.00 62 LYS A O 4
ATOM 5771 N N . ALA A 1 63 ? 10.996 8.663 -12.360 1.00 0.00 63 ALA A N 4
ATOM 5772 C CA . ALA A 1 63 ? 11.336 7.291 -12.003 1.00 0.00 63 ALA A CA 4
ATOM 5773 C C . ALA A 1 63 ? 10.979 6.327 -13.131 1.00 0.00 63 ALA A C 4
ATOM 5774 O O . ALA A 1 63 ? 11.320 5.146 -13.080 1.00 0.00 63 ALA A O 4
ATOM 5781 N N . SER A 1 64 ? 10.289 6.840 -14.145 1.00 0.00 64 SER A N 4
ATOM 5782 C CA . SER A 1 64 ? 9.900 6.027 -15.292 1.00 0.00 64 SER A CA 4
ATOM 5783 C C . SER A 1 64 ? 10.991 6.036 -16.359 1.00 0.00 64 SER A C 4
ATOM 5784 O O . SER A 1 64 ? 11.642 7.054 -16.589 1.00 0.00 64 SER A O 4
ATOM 5792 N N . ASP A 1 65 ? 11.183 4.892 -17.006 1.00 0.00 65 ASP A N 4
ATOM 5793 C CA . ASP A 1 65 ? 12.261 4.736 -17.976 1.00 0.00 65 ASP A CA 4
ATOM 5794 C C . ASP A 1 65 ? 11.768 5.026 -19.390 1.00 0.00 65 ASP A C 4
ATOM 5795 O O . ASP A 1 65 ? 12.534 4.956 -20.351 1.00 0.00 65 ASP A O 4
ATOM 5804 N N . ILE A 1 66 ? 10.485 5.354 -19.508 1.00 0.00 66 ILE A N 4
ATOM 5805 C CA . ILE A 1 66 ? 9.881 5.618 -20.808 1.00 0.00 66 ILE A CA 4
ATOM 5806 C C . ILE A 1 66 ? 9.369 7.052 -20.896 1.00 0.00 66 ILE A C 4
ATOM 5807 O O . ILE A 1 66 ? 8.745 7.440 -21.883 1.00 0.00 66 ILE A O 4
ATOM 5823 N N . ILE A 1 67 ? 9.639 7.835 -19.856 1.00 0.00 67 ILE A N 4
ATOM 5824 C CA . ILE A 1 67 ? 9.192 9.221 -19.808 1.00 0.00 67 ILE A CA 4
ATOM 5825 C C . ILE A 1 67 ? 10.376 10.179 -19.763 1.00 0.00 67 ILE A C 4
ATOM 5826 O O . ILE A 1 67 ? 11.350 9.947 -19.046 1.00 0.00 67 ILE A O 4
ATOM 5842 N N . ASP A 1 68 ? 10.288 11.257 -20.532 1.00 0.00 68 ASP A N 4
ATOM 5843 C CA . ASP A 1 68 ? 11.270 12.334 -20.458 1.00 0.00 68 ASP A CA 4
ATOM 5844 C C . ASP A 1 68 ? 10.674 13.569 -19.790 1.00 0.00 68 ASP A C 4
ATOM 5845 O O . ASP A 1 68 ? 9.588 14.020 -20.150 1.00 0.00 68 ASP A O 4
ATOM 5854 N N . VAL A 1 69 ? 11.394 14.108 -18.810 1.00 0.00 69 VAL A N 4
ATOM 5855 C CA . VAL A 1 69 ? 10.863 15.176 -17.970 1.00 0.00 69 VAL A CA 4
ATOM 5856 C C . VAL A 1 69 ? 11.613 16.482 -18.205 1.00 0.00 69 VAL A C 4
ATOM 5857 O O . VAL A 1 69 ? 12.842 16.525 -18.145 1.00 0.00 69 VAL A O 4
ATOM 5870 N N . ALA A 1 70 ? 10.865 17.549 -18.471 1.00 0.00 70 ALA A N 4
ATOM 5871 C CA . ALA A 1 70 ? 11.449 18.877 -18.611 1.00 0.00 70 ALA A CA 4
ATOM 5872 C C . ALA A 1 70 ? 11.088 19.763 -17.425 1.00 0.00 70 ALA A C 4
ATOM 5873 O O . ALA A 1 70 ? 9.911 19.957 -17.118 1.00 0.00 70 ALA A O 4
ATOM 5880 N N . GLU A 1 71 ? 12.107 20.297 -16.759 1.00 0.00 71 GLU A N 4
ATOM 5881 C CA . GLU A 1 71 ? 11.904 21.043 -15.521 1.00 0.00 71 GLU A CA 4
ATOM 5882 C C . GLU A 1 71 ? 11.903 22.545 -15.785 1.00 0.00 71 GLU A C 4
ATOM 5883 O O . GLU A 1 71 ? 12.619 23.034 -16.659 1.00 0.00 71 GLU A O 4
ATOM 5895 N N . ASP A 1 72 ? 11.092 23.274 -15.024 1.00 0.00 72 ASP A N 4
ATOM 5896 C CA . ASP A 1 72 ? 11.103 24.731 -15.071 1.00 0.00 72 ASP A CA 4
ATOM 5897 C C . ASP A 1 72 ? 11.253 25.318 -13.671 1.00 0.00 72 ASP A C 4
ATOM 5898 O O . ASP A 1 72 ? 10.337 25.243 -12.853 1.00 0.00 72 ASP A O 4
ATOM 5907 N N . LEU A 1 73 ? 12.417 25.902 -13.402 1.00 0.00 73 LEU A N 4
ATOM 5908 C CA . LEU A 1 73 ? 12.763 26.332 -12.052 1.00 0.00 73 LEU A CA 4
ATOM 5909 C C . LEU A 1 73 ? 11.807 27.418 -11.565 1.00 0.00 73 LEU A C 4
ATOM 5910 O O . LEU A 1 73 ? 11.696 27.665 -10.365 1.00 0.00 73 LEU A O 4
ATOM 5926 N N . GLN A 1 74 ? 11.119 28.059 -12.505 1.00 0.00 74 GLN A N 4
ATOM 5927 C CA . GLN A 1 74 ? 10.313 29.233 -12.193 1.00 0.00 74 GLN A CA 4
ATOM 5928 C C . GLN A 1 74 ? 8.994 28.831 -11.542 1.00 0.00 74 GLN A C 4
ATOM 5929 O O . GLN A 1 74 ? 8.361 29.632 -10.853 1.00 0.00 74 GLN A O 4
ATOM 5943 N N . SER A 1 75 ? 8.584 27.586 -11.766 1.00 0.00 75 SER A N 4
ATOM 5944 C CA . SER A 1 75 ? 7.330 27.084 -11.217 1.00 0.00 75 SER A CA 4
ATOM 5945 C C . SER A 1 75 ? 7.249 25.567 -11.349 1.00 0.00 75 SER A C 4
ATOM 5946 O O . SER A 1 75 ? 7.574 24.989 -12.387 1.00 0.00 75 SER A O 4
ATOM 5954 N N . PRO A 1 76 ? 6.804 24.903 -10.271 1.00 0.00 76 PRO A N 4
ATOM 5955 C CA . PRO A 1 76 ? 6.557 23.458 -10.276 1.00 0.00 76 PRO A CA 4
ATOM 5956 C C . PRO A 1 76 ? 5.414 23.069 -11.209 1.00 0.00 76 PRO A C 4
ATOM 5957 O O . PRO A 1 76 ? 5.318 21.921 -11.643 1.00 0.00 76 PRO A O 4
ATOM 5968 N N . MET A 1 77 ? 4.551 24.033 -11.513 1.00 0.00 77 MET A N 4
ATOM 5969 C CA . MET A 1 77 ? 3.393 23.781 -12.363 1.00 0.00 77 MET A CA 4
ATOM 5970 C C . MET A 1 77 ? 3.770 23.879 -13.838 1.00 0.00 77 MET A C 4
ATOM 5971 O O . MET A 1 77 ? 2.974 23.546 -14.716 1.00 0.00 77 MET A O 4
ATOM 5985 N N . SER A 1 78 ? 4.987 24.341 -14.103 1.00 0.00 78 SER A N 4
ATOM 5986 C CA . SER A 1 78 ? 5.462 24.503 -15.473 1.00 0.00 78 SER A CA 4
ATOM 5987 C C . SER A 1 78 ? 6.306 23.305 -15.899 1.00 0.00 78 SER A C 4
ATOM 5988 O O . SER A 1 78 ? 6.904 23.305 -16.976 1.00 0.00 78 SER A O 4
ATOM 5996 N N . ILE A 1 79 ? 6.350 22.287 -15.048 1.00 0.00 79 ILE A N 4
ATOM 5997 C CA . ILE A 1 79 ? 7.065 21.056 -15.363 1.00 0.00 79 ILE A CA 4
ATOM 5998 C C . ILE A 1 79 ? 6.254 20.180 -16.312 1.00 0.00 79 ILE A C 4
ATOM 5999 O O . ILE A 1 79 ? 5.099 19.853 -16.040 1.00 0.00 79 ILE A O 4
ATOM 6015 N N . LYS A 1 80 ? 6.869 19.800 -17.427 1.00 0.00 80 LYS A N 4
ATOM 6016 C CA . LYS A 1 80 ? 6.178 19.034 -18.458 1.00 0.00 80 LYS A CA 4
ATOM 6017 C C . LYS A 1 80 ? 6.871 17.696 -18.698 1.00 0.00 80 LYS A C 4
ATOM 6018 O O . LYS A 1 80 ? 8.062 17.545 -18.423 1.00 0.00 80 LYS A O 4
ATOM 6037 N N . VAL A 1 81 ? 6.120 16.729 -19.214 1.00 0.00 81 VAL A N 4
ATOM 6038 C CA . VAL A 1 81 ? 6.674 15.420 -19.537 1.00 0.00 81 VAL A CA 4
ATOM 6039 C C . VAL A 1 81 ? 6.288 14.993 -20.949 1.00 0.00 81 VAL A C 4
ATOM 6040 O O . VAL A 1 81 ? 5.306 15.477 -21.508 1.00 0.00 81 VAL A O 4
ATOM 6053 N N . ARG A 1 82 ? 7.072 14.083 -21.521 1.00 0.00 82 ARG A N 4
ATOM 6054 C CA . ARG A 1 82 ? 6.765 13.526 -22.831 1.00 0.00 82 ARG A CA 4
ATOM 6055 C C . ARG A 1 82 ? 7.289 12.098 -22.952 1.00 0.00 82 ARG A C 4
ATOM 6056 O O . ARG A 1 82 ? 8.243 11.717 -22.272 1.00 0.00 82 ARG A O 4
ATOM 6077 N N . ARG A 1 83 ? 6.658 11.313 -23.819 1.00 0.00 83 ARG A N 4
ATOM 6078 C CA . ARG A 1 83 ? 7.155 9.982 -24.148 1.00 0.00 83 ARG A CA 4
ATOM 6079 C C . ARG A 1 83 ? 8.510 10.064 -24.845 1.00 0.00 83 ARG A C 4
ATOM 6080 O O . ARG A 1 83 ? 8.764 10.982 -25.625 1.00 0.00 83 ARG A O 4
ATOM 6101 N N . LYS A 1 84 ? 9.375 9.098 -24.559 1.00 0.00 84 LYS A N 4
ATOM 6102 C CA . LYS A 1 84 ? 10.633 8.959 -25.283 1.00 0.00 84 LYS A CA 4
ATOM 6103 C C . LYS A 1 84 ? 10.383 8.653 -26.756 1.00 0.00 84 LYS A C 4
ATOM 6104 O O . LYS A 1 84 ? 11.118 9.117 -27.628 1.00 0.00 84 LYS A O 4
ATOM 6123 N N . GLU A 1 85 ? 9.343 7.873 -27.026 1.00 0.00 85 GLU A N 4
ATOM 6124 C CA . GLU A 1 85 ? 9.009 7.487 -28.391 1.00 0.00 85 GLU A CA 4
ATOM 6125 C C . GLU A 1 85 ? 7.521 7.180 -28.523 1.00 0.00 85 GLU A C 4
ATOM 6126 O O . GLU A 1 85 ? 6.849 6.871 -27.537 1.00 0.00 85 GLU A O 4
ATOM 6138 N N . THR A 1 86 ? 7.010 7.266 -29.747 1.00 0.00 86 THR A N 4
ATOM 6139 C CA . THR A 1 86 ? 5.622 6.915 -30.023 1.00 0.00 86 THR A CA 4
ATOM 6140 C C . THR A 1 86 ? 5.488 6.223 -31.374 1.00 0.00 86 THR A C 4
ATOM 6141 O O . THR A 1 86 ? 6.338 6.382 -32.250 1.00 0.00 86 THR A O 4
ATOM 6152 N N . TRP A 1 87 ? 4.416 5.457 -31.537 1.00 0.00 87 TRP A N 4
ATOM 6153 C CA . TRP A 1 87 ? 4.130 4.804 -32.809 1.00 0.00 87 TRP A CA 4
ATOM 6154 C C . TRP A 1 87 ? 3.366 5.739 -33.741 1.00 0.00 87 TRP A C 4
ATOM 6155 O O . TRP A 1 87 ? 3.251 5.478 -34.939 1.00 0.00 87 TRP A O 4
ATOM 6176 N N . SER A 1 88 ? 2.846 6.830 -33.184 1.00 0.00 88 SER A N 4
ATOM 6177 C CA . SER A 1 88 ? 2.042 7.771 -33.953 1.00 0.00 88 SER A CA 4
ATOM 6178 C C . SER A 1 88 ? 1.999 9.133 -33.271 1.00 0.00 88 SER A C 4
ATOM 6179 O O . SER A 1 88 ? 2.125 9.251 -32.051 1.00 0.00 88 SER A O 4
ATOM 6187 N N . PRO A 1 89 ? 1.815 10.192 -34.074 1.00 0.00 89 PRO A N 4
ATOM 6188 C CA . PRO A 1 89 ? 1.610 11.550 -33.561 1.00 0.00 89 PRO A CA 4
ATOM 6189 C C . PRO A 1 89 ? 0.310 11.682 -32.774 1.00 0.00 89 PRO A C 4
ATOM 6190 O O . PRO A 1 89 ? -0.707 11.091 -33.137 1.00 0.00 89 PRO A O 4
ATOM 6201 N N . TRP A 1 90 ? 0.352 12.458 -31.700 1.00 0.00 90 TRP A N 4
ATOM 6202 C CA . TRP A 1 90 ? -0.808 12.619 -30.828 1.00 0.00 90 TRP A CA 4
ATOM 6203 C C . TRP A 1 90 ? -1.313 14.057 -30.850 1.00 0.00 90 TRP A C 4
ATOM 6204 O O . TRP A 1 90 ? -2.274 14.398 -30.161 1.00 0.00 90 TRP A O 4
ATOM 6225 N N . ILE A 1 91 ? -0.658 14.897 -31.647 1.00 0.00 91 ILE A N 4
ATOM 6226 C CA . ILE A 1 91 ? -1.033 16.301 -31.746 1.00 0.00 91 ILE A CA 4
ATOM 6227 C C . ILE A 1 91 ? -2.146 16.501 -32.770 1.00 0.00 91 ILE A C 4
ATOM 6228 O O . ILE A 1 91 ? -2.027 16.087 -33.923 1.00 0.00 91 ILE A O 4
ATOM 6244 N N . LEU A 1 92 ? -3.229 17.141 -32.339 1.00 0.00 92 LEU A N 4
ATOM 6245 C CA . LEU A 1 92 ? -4.382 17.362 -33.205 1.00 0.00 92 LEU A CA 4
ATOM 6246 C C . LEU A 1 92 ? -4.603 18.852 -33.447 1.00 0.00 92 LEU A C 4
ATOM 6247 O O . LEU A 1 92 ? -4.223 19.698 -32.637 1.00 0.00 92 LEU A O 4
ATOM 6263 N N . PRO A 1 93 ? -5.237 19.182 -34.581 1.00 0.00 93 PRO A N 4
ATOM 6264 C CA . PRO A 1 93 ? -5.560 20.566 -34.934 1.00 0.00 93 PRO A CA 4
ATOM 6265 C C . PRO A 1 93 ? -6.387 21.260 -33.857 1.00 0.00 93 PRO A C 4
ATOM 6266 O O . PRO A 1 93 ? -7.233 20.640 -33.213 1.00 0.00 93 PRO A O 4
ATOM 6277 N N . SER A 1 94 ? -6.137 22.553 -33.665 1.00 0.00 94 SER A N 4
ATOM 6278 C CA . SER A 1 94 ? -6.853 23.330 -32.662 1.00 0.00 94 SER A CA 4
ATOM 6279 C C . SER A 1 94 ? -8.361 23.202 -32.851 1.00 0.00 94 SER A C 4
ATOM 6280 O O . SER A 1 94 ? -9.115 23.124 -31.880 1.00 0.00 94 SER A O 4
ATOM 6288 N N . GLU A 1 95 ? -8.796 23.182 -34.108 1.00 0.00 95 GLU A N 4
ATOM 6289 C CA . GLU A 1 95 ? -10.218 23.175 -34.424 1.00 0.00 95 GLU A CA 4
ATOM 6290 C C . GLU A 1 95 ? -10.866 21.865 -33.988 1.00 0.00 95 GLU A C 4
ATOM 6291 O O . GLU A 1 95 ? -12.084 21.787 -33.825 1.00 0.00 95 GLU A O 4
ATOM 6303 N N . SER A 1 96 ? -10.044 20.838 -33.800 1.00 0.00 96 SER A N 4
ATOM 6304 C CA . SER A 1 96 ? -10.537 19.528 -33.394 1.00 0.00 96 SER A CA 4
ATOM 6305 C C . SER A 1 96 ? -10.605 19.419 -31.874 1.00 0.00 96 SER A C 4
ATOM 6306 O O . SER A 1 96 ? -11.177 18.472 -31.333 1.00 0.00 96 SER A O 4
ATOM 6314 N N . ARG A 1 97 ? -10.018 20.396 -31.190 1.00 0.00 97 ARG A N 4
ATOM 6315 C CA . ARG A 1 97 ? -9.965 20.385 -29.734 1.00 0.00 97 ARG A CA 4
ATOM 6316 C C . ARG A 1 97 ? -11.182 21.087 -29.141 1.00 0.00 97 ARG A C 4
ATOM 6317 O O . ARG A 1 97 ? -11.678 20.704 -28.080 1.00 0.00 97 ARG A O 4
ATOM 6338 N N . LEU A 1 98 ? -11.660 22.118 -29.828 1.00 0.00 98 LEU A N 4
ATOM 6339 C CA . LEU A 1 98 ? -12.799 22.896 -29.353 1.00 0.00 98 LEU A CA 4
ATOM 6340 C C . LEU A 1 98 ? -12.528 23.460 -27.962 1.00 0.00 98 LEU A C 4
ATOM 6341 O O . LEU A 1 98 ? -11.989 24.556 -27.822 1.00 0.00 98 LEU A O 4
ATOM 6357 N N . MET A 1 1 ? 0.625 -0.324 -0.286 1.00 0.00 1 MET A N 5
ATOM 6358 C CA . MET A 1 1 ? 1.419 -0.339 -1.510 1.00 0.00 1 MET A CA 5
ATOM 6359 C C . MET A 1 1 ? 2.587 0.637 -1.411 1.00 0.00 1 MET A C 5
ATOM 6360 O O . MET A 1 1 ? 2.617 1.497 -0.531 1.00 0.00 1 MET A O 5
ATOM 6376 N N . ASP A 1 2 ? 3.548 0.495 -2.317 1.00 0.00 2 ASP A N 5
ATOM 6377 C CA . ASP A 1 2 ? 4.669 1.424 -2.393 1.00 0.00 2 ASP A CA 5
ATOM 6378 C C . ASP A 1 2 ? 4.294 2.664 -3.199 1.00 0.00 2 ASP A C 5
ATOM 6379 O O . ASP A 1 2 ? 3.981 2.575 -4.386 1.00 0.00 2 ASP A O 5
ATOM 6388 N N . VAL A 1 3 ? 4.330 3.822 -2.545 1.00 0.00 3 VAL A N 5
ATOM 6389 C CA . VAL A 1 3 ? 3.836 5.053 -3.146 1.00 0.00 3 VAL A CA 5
ATOM 6390 C C . VAL A 1 3 ? 4.593 5.384 -4.426 1.00 0.00 3 VAL A C 5
ATOM 6391 O O . VAL A 1 3 ? 3.992 5.747 -5.437 1.00 0.00 3 VAL A O 5
ATOM 6404 N N . GLN A 1 4 ? 5.914 5.254 -4.375 1.00 0.00 4 GLN A N 5
ATOM 6405 C CA . GLN A 1 4 ? 6.759 5.581 -5.519 1.00 0.00 4 GLN A CA 5
ATOM 6406 C C . GLN A 1 4 ? 6.435 4.684 -6.710 1.00 0.00 4 GLN A C 5
ATOM 6407 O O . GLN A 1 4 ? 6.254 5.162 -7.828 1.00 0.00 4 GLN A O 5
ATOM 6421 N N . ALA A 1 5 ? 6.366 3.381 -6.459 1.00 0.00 5 ALA A N 5
ATOM 6422 C CA . ALA A 1 5 ? 6.075 2.416 -7.513 1.00 0.00 5 ALA A CA 5
ATOM 6423 C C . ALA A 1 5 ? 4.695 2.659 -8.115 1.00 0.00 5 ALA A C 5
ATOM 6424 O O . ALA A 1 5 ? 4.522 2.610 -9.334 1.00 0.00 5 ALA A O 5
ATOM 6431 N N . PHE A 1 6 ? 3.718 2.924 -7.255 1.00 0.00 6 PHE A N 5
ATOM 6432 C CA . PHE A 1 6 ? 2.333 3.059 -7.691 1.00 0.00 6 PHE A CA 5
ATOM 6433 C C . PHE A 1 6 ? 2.165 4.279 -8.594 1.00 0.00 6 PHE A C 5
ATOM 6434 O O . PHE A 1 6 ? 1.551 4.197 -9.658 1.00 0.00 6 PHE A O 5
ATOM 6451 N N . LEU A 1 7 ? 2.713 5.407 -8.160 1.00 0.00 7 LEU A N 5
ATOM 6452 C CA . LEU A 1 7 ? 2.574 6.658 -8.900 1.00 0.00 7 LEU A CA 5
ATOM 6453 C C . LEU A 1 7 ? 3.242 6.561 -10.268 1.00 0.00 7 LEU A C 5
ATOM 6454 O O . LEU A 1 7 ? 2.714 7.049 -11.266 1.00 0.00 7 LEU A O 5
ATOM 6470 N N . THR A 1 8 ? 4.408 5.921 -10.307 1.00 0.00 8 THR A N 5
ATOM 6471 C CA . THR A 1 8 ? 5.121 5.710 -11.558 1.00 0.00 8 THR A CA 5
ATOM 6472 C C . THR A 1 8 ? 4.336 4.794 -12.491 1.00 0.00 8 THR A C 5
ATOM 6473 O O . THR A 1 8 ? 4.226 5.060 -13.687 1.00 0.00 8 THR A O 5
ATOM 6484 N N . SER A 1 9 ? 3.790 3.717 -11.935 1.00 0.00 9 SER A N 5
ATOM 6485 C CA . SER A 1 9 ? 3.034 2.752 -12.723 1.00 0.00 9 SER A CA 5
ATOM 6486 C C . SER A 1 9 ? 1.801 3.403 -13.342 1.00 0.00 9 SER A C 5
ATOM 6487 O O . SER A 1 9 ? 1.462 3.144 -14.496 1.00 0.00 9 SER A O 5
ATOM 6495 N N . GLN A 1 10 ? 1.133 4.248 -12.563 1.00 0.00 10 GLN A N 5
ATOM 6496 C CA . GLN A 1 10 ? -0.070 4.929 -13.031 1.00 0.00 10 GLN A CA 5
ATOM 6497 C C . GLN A 1 10 ? 0.258 5.899 -14.160 1.00 0.00 10 GLN A C 5
ATOM 6498 O O . GLN A 1 10 ? -0.467 5.980 -15.152 1.00 0.00 10 GLN A O 5
ATOM 6512 N N . LEU A 1 11 ? 1.355 6.633 -14.002 1.00 0.00 11 LEU A N 5
ATOM 6513 C CA . LEU A 1 11 ? 1.774 7.606 -15.006 1.00 0.00 11 LEU A CA 5
ATOM 6514 C C . LEU A 1 11 ? 2.112 6.917 -16.324 1.00 0.00 11 LEU A C 5
ATOM 6515 O O . LEU A 1 11 ? 1.712 7.373 -17.394 1.00 0.00 11 LEU A O 5
ATOM 6531 N N . GLU A 1 12 ? 2.850 5.814 -16.237 1.00 0.00 12 GLU A N 5
ATOM 6532 C CA . GLU A 1 12 ? 3.213 5.044 -17.420 1.00 0.00 12 GLU A CA 5
ATOM 6533 C C . GLU A 1 12 ? 1.969 4.513 -18.128 1.00 0.00 12 GLU A C 5
ATOM 6534 O O . GLU A 1 12 ? 1.892 4.515 -19.356 1.00 0.00 12 GLU A O 5
ATOM 6546 N N . TYR A 1 13 ? 0.999 4.062 -17.341 1.00 0.00 13 TYR A N 5
ATOM 6547 C CA . TYR A 1 13 ? -0.240 3.525 -17.891 1.00 0.00 13 TYR A CA 5
ATOM 6548 C C . TYR A 1 13 ? -1.056 4.621 -18.570 1.00 0.00 13 TYR A C 5
ATOM 6549 O O . TYR A 1 13 ? -1.636 4.410 -19.636 1.00 0.00 13 TYR A O 5
ATOM 6567 N N . TYR A 1 14 ? -1.094 5.792 -17.945 1.00 0.00 14 TYR A N 5
ATOM 6568 C CA . TYR A 1 14 ? -1.918 6.893 -18.434 1.00 0.00 14 TYR A CA 5
ATOM 6569 C C . TYR A 1 14 ? -1.427 7.378 -19.794 1.00 0.00 14 TYR A C 5
ATOM 6570 O O . TYR A 1 14 ? -2.215 7.821 -20.630 1.00 0.00 14 TYR A O 5
ATOM 6588 N N . PHE A 1 15 ? -0.119 7.290 -20.010 1.00 0.00 15 PHE A N 5
ATOM 6589 C CA . PHE A 1 15 ? 0.485 7.765 -21.249 1.00 0.00 15 PHE A CA 5
ATOM 6590 C C . PHE A 1 15 ? 0.653 6.621 -22.246 1.00 0.00 15 PHE A C 5
ATOM 6591 O O . PHE A 1 15 ? 1.333 6.764 -23.263 1.00 0.00 15 PHE A O 5
ATOM 6608 N N . SER A 1 16 ? 0.028 5.487 -21.946 1.00 0.00 16 SER A N 5
ATOM 6609 C CA . SER A 1 16 ? 0.089 4.326 -22.825 1.00 0.00 16 SER A CA 5
ATOM 6610 C C . SER A 1 16 ? -0.664 4.587 -24.126 1.00 0.00 16 SER A C 5
ATOM 6611 O O . SER A 1 16 ? -1.598 5.388 -24.164 1.00 0.00 16 SER A O 5
ATOM 6619 N N . ILE A 1 17 ? -0.249 3.909 -25.189 1.00 0.00 17 ILE A N 5
ATOM 6620 C CA . ILE A 1 17 ? -0.861 4.091 -26.500 1.00 0.00 17 ILE A CA 5
ATOM 6621 C C . ILE A 1 17 ? -2.352 3.765 -26.459 1.00 0.00 17 ILE A C 5
ATOM 6622 O O . ILE A 1 17 ? -3.166 4.462 -27.064 1.00 0.00 17 ILE A O 5
ATOM 6638 N N . GLU A 1 18 ? -2.699 2.701 -25.744 1.00 0.00 18 GLU A N 5
ATOM 6639 C CA . GLU A 1 18 ? -4.089 2.273 -25.638 1.00 0.00 18 GLU A CA 5
ATOM 6640 C C . GLU A 1 18 ? -4.930 3.326 -24.927 1.00 0.00 18 GLU A C 5
ATOM 6641 O O . GLU A 1 18 ? -6.043 3.638 -25.350 1.00 0.00 18 GLU A O 5
ATOM 6653 N N . ASN A 1 19 ? -4.392 3.871 -23.841 1.00 0.00 19 ASN A N 5
ATOM 6654 C CA . ASN A 1 19 ? -5.101 4.875 -23.057 1.00 0.00 19 ASN A CA 5
ATOM 6655 C C . ASN A 1 19 ? -5.230 6.183 -23.833 1.00 0.00 19 ASN A C 5
ATOM 6656 O O . ASN A 1 19 ? -6.286 6.817 -23.832 1.00 0.00 19 ASN A O 5
ATOM 6667 N N . LEU A 1 20 ? -4.149 6.579 -24.495 1.00 0.00 20 LEU A N 5
ATOM 6668 C CA . LEU A 1 20 ? -4.117 7.844 -25.221 1.00 0.00 20 LEU A CA 5
ATOM 6669 C C . LEU A 1 20 ? -5.109 7.832 -26.379 1.00 0.00 20 LEU A C 5
ATOM 6670 O O . LEU A 1 20 ? -5.736 8.847 -26.684 1.00 0.00 20 LEU A O 5
ATOM 6686 N N . SER A 1 21 ? -5.247 6.677 -27.023 1.00 0.00 21 SER A N 5
ATOM 6687 C CA . SER A 1 21 ? -6.183 6.524 -28.130 1.00 0.00 21 SER A CA 5
ATOM 6688 C C . SER A 1 21 ? -7.618 6.740 -27.661 1.00 0.00 21 SER A C 5
ATOM 6689 O O . SER A 1 21 ? -8.496 7.092 -28.452 1.00 0.00 21 SER A O 5
ATOM 6697 N N . LYS A 1 22 ? -7.852 6.528 -26.372 1.00 0.00 22 LYS A N 5
ATOM 6698 C CA . LYS A 1 22 ? -9.188 6.656 -25.803 1.00 0.00 22 LYS A CA 5
ATOM 6699 C C . LYS A 1 22 ? -9.335 7.976 -25.053 1.00 0.00 22 LYS A C 5
ATOM 6700 O O . LYS A 1 22 ? -10.446 8.474 -24.868 1.00 0.00 22 LYS A O 5
ATOM 6719 N N . ASP A 1 23 ? -8.210 8.538 -24.626 1.00 0.00 23 ASP A N 5
ATOM 6720 C CA . ASP A 1 23 ? -8.221 9.733 -23.791 1.00 0.00 23 ASP A CA 5
ATOM 6721 C C . ASP A 1 23 ? -7.898 10.975 -24.615 1.00 0.00 23 ASP A C 5
ATOM 6722 O O . ASP A 1 23 ? -6.733 11.342 -24.773 1.00 0.00 23 ASP A O 5
ATOM 6731 N N . MET A 1 24 ? -8.936 11.619 -25.141 1.00 0.00 24 MET A N 5
ATOM 6732 C CA . MET A 1 24 ? -8.756 12.760 -26.029 1.00 0.00 24 MET A CA 5
ATOM 6733 C C . MET A 1 24 ? -8.182 13.953 -25.270 1.00 0.00 24 MET A C 5
ATOM 6734 O O . MET A 1 24 ? -7.477 14.785 -25.844 1.00 0.00 24 MET A O 5
ATOM 6748 N N . PHE A 1 25 ? -8.488 14.033 -23.980 1.00 0.00 25 PHE A N 5
ATOM 6749 C CA . PHE A 1 25 ? -8.097 15.179 -23.170 1.00 0.00 25 PHE A CA 5
ATOM 6750 C C . PHE A 1 25 ? -6.576 15.310 -23.113 1.00 0.00 25 PHE A C 5
ATOM 6751 O O . PHE A 1 25 ? -6.032 16.410 -23.228 1.00 0.00 25 PHE A O 5
ATOM 6768 N N . LEU A 1 26 ? -5.897 14.183 -22.935 1.00 0.00 26 LEU A N 5
ATOM 6769 C CA . LEU A 1 26 ? -4.439 14.157 -22.943 1.00 0.00 26 LEU A CA 5
ATOM 6770 C C . LEU A 1 26 ? -3.893 14.614 -24.293 1.00 0.00 26 LEU A C 5
ATOM 6771 O O . LEU A 1 26 ? -2.950 15.400 -24.358 1.00 0.00 26 LEU A O 5
ATOM 6787 N N . ARG A 1 27 ? -4.499 14.118 -25.367 1.00 0.00 27 ARG A N 5
ATOM 6788 C CA . ARG A 1 27 ? -4.046 14.439 -26.715 1.00 0.00 27 ARG A CA 5
ATOM 6789 C C . ARG A 1 27 ? -4.185 15.934 -26.993 1.00 0.00 27 ARG A C 5
ATOM 6790 O O . ARG A 1 27 ? -3.312 16.546 -27.608 1.00 0.00 27 ARG A O 5
ATOM 6811 N N . LYS A 1 28 ? -5.289 16.515 -26.535 1.00 0.00 28 LYS A N 5
ATOM 6812 C CA . LYS A 1 28 ? -5.541 17.939 -26.728 1.00 0.00 28 LYS A CA 5
ATOM 6813 C C . LYS A 1 28 ? -4.516 18.780 -25.974 1.00 0.00 28 LYS A C 5
ATOM 6814 O O . LYS A 1 28 ? -4.123 19.855 -26.430 1.00 0.00 28 LYS A O 5
ATOM 6833 N N . HIS A 1 29 ? -4.083 18.283 -24.820 1.00 0.00 29 HIS A N 5
ATOM 6834 C CA . HIS A 1 29 ? -3.157 19.020 -23.968 1.00 0.00 29 HIS A CA 5
ATOM 6835 C C . HIS A 1 29 ? -1.749 19.002 -24.555 1.00 0.00 29 HIS A C 5
ATOM 6836 O O . HIS A 1 29 ? -0.948 19.902 -24.300 1.00 0.00 29 HIS A O 5
ATOM 6850 N N . MET A 1 30 ? -1.453 17.971 -25.339 1.00 0.00 30 MET A N 5
ATOM 6851 C CA . MET A 1 30 ? -0.147 17.845 -25.976 1.00 0.00 30 MET A CA 5
ATOM 6852 C C . MET A 1 30 ? 0.224 19.131 -26.710 1.00 0.00 30 MET A C 5
ATOM 6853 O O . MET A 1 30 ? -0.525 19.610 -27.562 1.00 0.00 30 MET A O 5
ATOM 6867 N N . ASP A 1 31 ? 1.385 19.683 -26.373 1.00 0.00 31 ASP A N 5
ATOM 6868 C CA . ASP A 1 31 ? 1.867 20.899 -27.018 1.00 0.00 31 ASP A CA 5
ATOM 6869 C C . ASP A 1 31 ? 2.685 20.567 -28.263 1.00 0.00 31 ASP A C 5
ATOM 6870 O O . ASP A 1 31 ? 2.717 19.419 -28.708 1.00 0.00 31 ASP A O 5
ATOM 6879 N N . ASP A 1 32 ? 3.342 21.578 -28.821 1.00 0.00 32 ASP A N 5
ATOM 6880 C CA . ASP A 1 32 ? 4.049 21.423 -30.086 1.00 0.00 32 ASP A CA 5
ATOM 6881 C C . ASP A 1 32 ? 5.211 20.445 -29.947 1.00 0.00 32 ASP A C 5
ATOM 6882 O O . ASP A 1 32 ? 5.702 19.904 -30.937 1.00 0.00 32 ASP A O 5
ATOM 6891 N N . GLU A 1 33 ? 5.647 20.225 -28.710 1.00 0.00 33 GLU A N 5
ATOM 6892 C CA . GLU A 1 33 ? 6.766 19.329 -28.442 1.00 0.00 33 GLU A CA 5
ATOM 6893 C C . GLU A 1 33 ? 6.271 17.983 -27.920 1.00 0.00 33 GLU A C 5
ATOM 6894 O O . GLU A 1 33 ? 7.066 17.102 -27.596 1.00 0.00 33 GLU A O 5
ATOM 6906 N N . GLY A 1 34 ? 4.952 17.835 -27.841 1.00 0.00 34 GLY A N 5
ATOM 6907 C CA . GLY A 1 34 ? 4.373 16.589 -27.375 1.00 0.00 34 GLY A CA 5
ATOM 6908 C C . GLY A 1 34 ? 4.513 16.407 -25.877 1.00 0.00 34 GLY A C 5
ATOM 6909 O O . GLY A 1 34 ? 4.662 15.287 -25.391 1.00 0.00 34 GLY A O 5
ATOM 6913 N N . TYR A 1 35 ? 4.465 17.513 -25.143 1.00 0.00 35 TYR A N 5
ATOM 6914 C CA . TYR A 1 35 ? 4.576 17.473 -23.689 1.00 0.00 35 TYR A CA 5
ATOM 6915 C C . TYR A 1 35 ? 3.232 17.770 -23.033 1.00 0.00 35 TYR A C 5
ATOM 6916 O O . TYR A 1 35 ? 2.409 18.505 -23.580 1.00 0.00 35 TYR A O 5
ATOM 6934 N N . VAL A 1 36 ? 3.015 17.194 -21.854 1.00 0.00 36 VAL A N 5
ATOM 6935 C CA . VAL A 1 36 ? 1.827 17.489 -21.065 1.00 0.00 36 VAL A CA 5
ATOM 6936 C C . VAL A 1 36 ? 2.201 17.999 -19.678 1.00 0.00 36 VAL A C 5
ATOM 6937 O O . VAL A 1 36 ? 2.992 17.391 -18.958 1.00 0.00 36 VAL A O 5
ATOM 6950 N N . PRO A 1 37 ? 1.617 19.144 -19.291 1.00 0.00 37 PRO A N 5
ATOM 6951 C CA . PRO A 1 37 ? 1.911 19.788 -18.008 1.00 0.00 37 PRO A CA 5
ATOM 6952 C C . PRO A 1 37 ? 1.621 18.875 -16.821 1.00 0.00 37 PRO A C 5
ATOM 6953 O O . PRO A 1 37 ? 0.594 18.196 -16.784 1.00 0.00 37 PRO A O 5
ATOM 6964 N N . LEU A 1 38 ? 2.532 18.863 -15.854 1.00 0.00 38 LEU A N 5
ATOM 6965 C CA . LEU A 1 38 ? 2.324 18.116 -14.618 1.00 0.00 38 LEU A CA 5
ATOM 6966 C C . LEU A 1 38 ? 1.009 18.514 -13.956 1.00 0.00 38 LEU A C 5
ATOM 6967 O O . LEU A 1 38 ? 0.306 17.676 -13.396 1.00 0.00 38 LEU A O 5
ATOM 6983 N N . ALA A 1 39 ? 0.684 19.801 -14.026 1.00 0.00 39 ALA A N 5
ATOM 6984 C CA . ALA A 1 39 ? -0.466 20.338 -13.306 1.00 0.00 39 ALA A CA 5
ATOM 6985 C C . ALA A 1 39 ? -1.752 19.635 -13.725 1.00 0.00 39 ALA A C 5
ATOM 6986 O O . ALA A 1 39 ? -2.689 19.511 -12.936 1.00 0.00 39 ALA A O 5
ATOM 6993 N N . PHE A 1 40 ? -1.792 19.178 -14.971 1.00 0.00 40 PHE A N 5
ATOM 6994 C CA . PHE A 1 40 ? -2.969 18.497 -15.499 1.00 0.00 40 PHE A CA 5
ATOM 6995 C C . PHE A 1 40 ? -3.048 17.065 -14.981 1.00 0.00 40 PHE A C 5
ATOM 6996 O O . PHE A 1 40 ? -4.132 16.553 -14.699 1.00 0.00 40 PHE A O 5
ATOM 7013 N N . LEU A 1 41 ? -1.892 16.421 -14.859 1.00 0.00 41 LEU A N 5
ATOM 7014 C CA . LEU A 1 41 ? -1.826 15.049 -14.366 1.00 0.00 41 LEU A CA 5
ATOM 7015 C C . LEU A 1 41 ? -2.316 14.965 -12.924 1.00 0.00 41 LEU A C 5
ATOM 7016 O O . LEU A 1 41 ? -2.942 13.982 -12.527 1.00 0.00 41 LEU A O 5
ATOM 7032 N N . ALA A 1 42 ? -2.026 16.003 -12.145 1.00 0.00 42 ALA A N 5
ATOM 7033 C CA . ALA A 1 42 ? -2.456 16.056 -10.754 1.00 0.00 42 ALA A CA 5
ATOM 7034 C C . ALA A 1 42 ? -3.975 16.166 -10.651 1.00 0.00 42 ALA A C 5
ATOM 7035 O O . ALA A 1 42 ? -4.557 15.890 -9.604 1.00 0.00 42 ALA A O 5
ATOM 7042 N N . SER A 1 43 ? -4.608 16.572 -11.747 1.00 0.00 43 SER A N 5
ATOM 7043 C CA . SER A 1 43 ? -6.044 16.825 -11.751 1.00 0.00 43 SER A CA 5
ATOM 7044 C C . SER A 1 43 ? -6.824 15.520 -11.883 1.00 0.00 43 SER A C 5
ATOM 7045 O O . SER A 1 43 ? -8.054 15.508 -11.818 1.00 0.00 43 SER A O 5
ATOM 7053 N N . PHE A 1 44 ? -6.099 14.421 -12.068 1.00 0.00 44 PHE A N 5
ATOM 7054 C CA . PHE A 1 44 ? -6.718 13.104 -12.158 1.00 0.00 44 PHE A CA 5
ATOM 7055 C C . PHE A 1 44 ? -7.128 12.599 -10.778 1.00 0.00 44 PHE A C 5
ATOM 7056 O O . PHE A 1 44 ? -6.288 12.420 -9.897 1.00 0.00 44 PHE A O 5
ATOM 7073 N N . ASN A 1 45 ? -8.425 12.374 -10.598 1.00 0.00 45 ASN A N 5
ATOM 7074 C CA . ASN A 1 45 ? -8.967 12.030 -9.289 1.00 0.00 45 ASN A CA 5
ATOM 7075 C C . ASN A 1 45 ? -8.342 10.740 -8.763 1.00 0.00 45 ASN A C 5
ATOM 7076 O O . ASN A 1 45 ? -8.186 10.563 -7.556 1.00 0.00 45 ASN A O 5
ATOM 7087 N N . ARG A 1 46 ? -7.989 9.845 -9.679 1.00 0.00 46 ARG A N 5
ATOM 7088 C CA . ARG A 1 46 ? -7.365 8.582 -9.308 1.00 0.00 46 ARG A CA 5
ATOM 7089 C C . ARG A 1 46 ? -6.013 8.817 -8.641 1.00 0.00 46 ARG A C 5
ATOM 7090 O O . ARG A 1 46 ? -5.665 8.145 -7.668 1.00 0.00 46 ARG A O 5
ATOM 7111 N N . ILE A 1 47 ? -5.256 9.774 -9.167 1.00 0.00 47 ILE A N 5
ATOM 7112 C CA . ILE A 1 47 ? -3.970 10.138 -8.587 1.00 0.00 47 ILE A CA 5
ATOM 7113 C C . ILE A 1 47 ? -4.150 11.021 -7.358 1.00 0.00 47 ILE A C 5
ATOM 7114 O O . ILE A 1 47 ? -3.443 10.871 -6.362 1.00 0.00 47 ILE A O 5
ATOM 7130 N N . LYS A 1 48 ? -5.106 11.943 -7.435 1.00 0.00 48 LYS A N 5
ATOM 7131 C CA . LYS A 1 48 ? -5.323 12.909 -6.364 1.00 0.00 48 LYS A CA 5
ATOM 7132 C C . LYS A 1 48 ? -5.762 12.209 -5.082 1.00 0.00 48 LYS A C 5
ATOM 7133 O O . LYS A 1 48 ? -5.402 12.628 -3.981 1.00 0.00 48 LYS A O 5
ATOM 7152 N N . SER A 1 49 ? -6.537 11.141 -5.231 1.00 0.00 49 SER A N 5
ATOM 7153 C CA . SER A 1 49 ? -7.027 10.384 -4.084 1.00 0.00 49 SER A CA 5
ATOM 7154 C C . SER A 1 49 ? -5.884 9.650 -3.389 1.00 0.00 49 SER A C 5
ATOM 7155 O O . SER A 1 49 ? -5.926 9.413 -2.183 1.00 0.00 49 SER A O 5
ATOM 7163 N N . PHE A 1 50 ? -4.865 9.290 -4.163 1.00 0.00 50 PHE A N 5
ATOM 7164 C CA . PHE A 1 50 ? -3.730 8.543 -3.633 1.00 0.00 50 PHE A CA 5
ATOM 7165 C C . PHE A 1 50 ? -2.661 9.487 -3.091 1.00 0.00 50 PHE A C 5
ATOM 7166 O O . PHE A 1 50 ? -2.064 9.230 -2.046 1.00 0.00 50 PHE A O 5
ATOM 7183 N N . SER A 1 51 ? -2.427 10.581 -3.811 1.00 0.00 51 SER A N 5
ATOM 7184 C CA . SER A 1 51 ? -1.429 11.563 -3.405 1.00 0.00 51 SER A CA 5
ATOM 7185 C C . SER A 1 51 ? -1.690 12.910 -4.073 1.00 0.00 51 SER A C 5
ATOM 7186 O O . SER A 1 51 ? -1.938 12.981 -5.277 1.00 0.00 51 SER A O 5
ATOM 7194 N N . THR A 1 52 ? -1.630 13.977 -3.284 1.00 0.00 52 THR A N 5
ATOM 7195 C CA . THR A 1 52 ? -1.853 15.322 -3.799 1.00 0.00 52 THR A CA 5
ATOM 7196 C C . THR A 1 52 ? -0.538 16.080 -3.945 1.00 0.00 52 THR A C 5
ATOM 7197 O O . THR A 1 52 ? -0.527 17.257 -4.304 1.00 0.00 52 THR A O 5
ATOM 7208 N N . ASP A 1 53 ? 0.566 15.400 -3.665 1.00 0.00 53 ASP A N 5
ATOM 7209 C CA . ASP A 1 53 ? 1.873 16.045 -3.622 1.00 0.00 53 ASP A CA 5
ATOM 7210 C C . ASP A 1 53 ? 2.524 16.044 -5.002 1.00 0.00 53 ASP A C 5
ATOM 7211 O O . ASP A 1 53 ? 2.907 14.993 -5.518 1.00 0.00 53 ASP A O 5
ATOM 7220 N N . LEU A 1 54 ? 2.645 17.226 -5.594 1.00 0.00 54 LEU A N 5
ATOM 7221 C CA . LEU A 1 54 ? 3.244 17.362 -6.918 1.00 0.00 54 LEU A CA 5
ATOM 7222 C C . LEU A 1 54 ? 4.678 16.843 -6.920 1.00 0.00 54 LEU A C 5
ATOM 7223 O O . LEU A 1 54 ? 5.162 16.337 -7.933 1.00 0.00 54 LEU A O 5
ATOM 7239 N N . ASN A 1 55 ? 5.351 16.969 -5.781 1.00 0.00 55 ASN A N 5
ATOM 7240 C CA . ASN A 1 55 ? 6.748 16.568 -5.671 1.00 0.00 55 ASN A CA 5
ATOM 7241 C C . ASN A 1 55 ? 6.899 15.060 -5.857 1.00 0.00 55 ASN A C 5
ATOM 7242 O O . ASN A 1 55 ? 7.818 14.595 -6.530 1.00 0.00 55 ASN A O 5
ATOM 7253 N N . LEU A 1 56 ? 5.988 14.304 -5.254 1.00 0.00 56 LEU A N 5
ATOM 7254 C CA . LEU A 1 56 ? 5.994 12.850 -5.384 1.00 0.00 56 LEU A CA 5
ATOM 7255 C C . LEU A 1 56 ? 5.611 12.428 -6.799 1.00 0.00 56 LEU A C 5
ATOM 7256 O O . LEU A 1 56 ? 6.193 11.500 -7.363 1.00 0.00 56 LEU A O 5
ATOM 7272 N N . LEU A 1 57 ? 4.630 13.118 -7.369 1.00 0.00 57 LEU A N 5
ATOM 7273 C CA . LEU A 1 57 ? 4.196 12.844 -8.736 1.00 0.00 57 LEU A CA 5
ATOM 7274 C C . LEU A 1 57 ? 5.309 13.154 -9.732 1.00 0.00 57 LEU A C 5
ATOM 7275 O O . LEU A 1 57 ? 5.533 12.401 -10.681 1.00 0.00 57 LEU A O 5
ATOM 7291 N N . HIS A 1 58 ? 6.005 14.264 -9.509 1.00 0.00 58 HIS A N 5
ATOM 7292 C CA . HIS A 1 58 ? 7.133 14.642 -10.353 1.00 0.00 58 HIS A CA 5
ATOM 7293 C C . HIS A 1 58 ? 8.245 13.600 -10.272 1.00 0.00 58 HIS A C 5
ATOM 7294 O O . HIS A 1 58 ? 8.795 13.185 -11.291 1.00 0.00 58 HIS A O 5
ATOM 7308 N N . ALA A 1 59 ? 8.571 13.184 -9.053 1.00 0.00 59 ALA A N 5
ATOM 7309 C CA . ALA A 1 59 ? 9.569 12.143 -8.843 1.00 0.00 59 ALA A CA 5
ATOM 7310 C C . ALA A 1 59 ? 9.160 10.844 -9.527 1.00 0.00 59 ALA A C 5
ATOM 7311 O O . ALA A 1 59 ? 9.999 10.127 -10.074 1.00 0.00 59 ALA A O 5
ATOM 7318 N N . ALA A 1 60 ? 7.865 10.544 -9.495 1.00 0.00 60 ALA A N 5
ATOM 7319 C CA . ALA A 1 60 ? 7.347 9.329 -10.111 1.00 0.00 60 ALA A CA 5
ATOM 7320 C C . ALA A 1 60 ? 7.554 9.345 -11.621 1.00 0.00 60 ALA A C 5
ATOM 7321 O O . ALA A 1 60 ? 7.890 8.327 -12.223 1.00 0.00 60 ALA A O 5
ATOM 7328 N N . ALA A 1 61 ? 7.348 10.510 -12.227 1.00 0.00 61 ALA A N 5
ATOM 7329 C CA . ALA A 1 61 ? 7.582 10.676 -13.657 1.00 0.00 61 ALA A CA 5
ATOM 7330 C C . ALA 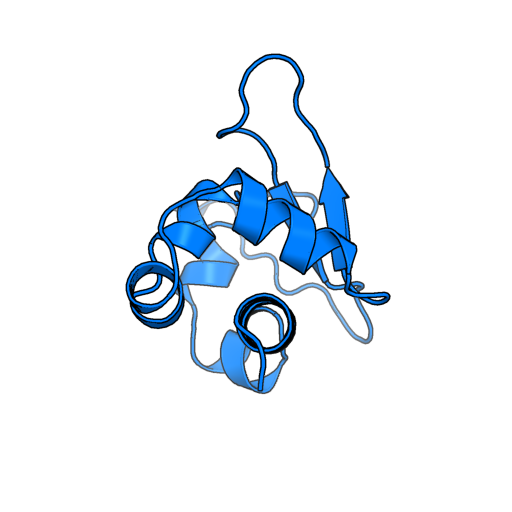A 1 61 ? 9.058 10.498 -13.996 1.00 0.00 61 ALA A C 5
ATOM 7331 O O . ALA A 1 61 ? 9.405 9.883 -15.004 1.00 0.00 61 ALA A O 5
ATOM 7338 N N . LYS A 1 62 ? 9.926 11.040 -13.148 1.00 0.00 62 LYS A N 5
ATOM 7339 C CA . LYS A 1 62 ? 11.364 10.981 -13.381 1.00 0.00 62 LYS A CA 5
ATOM 7340 C C . LYS A 1 62 ? 11.891 9.565 -13.172 1.00 0.00 62 LYS A C 5
ATOM 7341 O O . LYS A 1 62 ? 12.941 9.200 -13.701 1.00 0.00 62 LYS A O 5
ATOM 7360 N N . ALA A 1 63 ? 11.156 8.772 -12.402 1.00 0.00 63 ALA A N 5
ATOM 7361 C CA . ALA A 1 63 ? 11.614 7.443 -12.016 1.00 0.00 63 ALA A CA 5
ATOM 7362 C C . ALA A 1 63 ? 11.431 6.446 -13.154 1.00 0.00 63 ALA A C 5
ATOM 7363 O O . ALA A 1 63 ? 11.924 5.321 -13.093 1.00 0.00 63 ALA A O 5
ATOM 7370 N N . SER A 1 64 ? 10.719 6.868 -14.194 1.00 0.00 64 SER A N 5
ATOM 7371 C CA . SER A 1 64 ? 10.467 6.010 -15.346 1.00 0.00 64 SER A CA 5
ATOM 7372 C C . SER A 1 64 ? 11.542 6.201 -16.412 1.00 0.00 64 SER A C 5
ATOM 7373 O O . SER A 1 64 ? 12.020 7.313 -16.634 1.00 0.00 64 SER A O 5
ATOM 7381 N N . ASP A 1 65 ? 11.917 5.107 -17.066 1.00 0.00 65 ASP A N 5
ATOM 7382 C CA . ASP A 1 65 ? 12.954 5.148 -18.092 1.00 0.00 65 ASP A CA 5
ATOM 7383 C C . ASP A 1 65 ? 12.358 5.477 -19.457 1.00 0.00 65 ASP A C 5
ATOM 7384 O O . ASP A 1 65 ? 13.084 5.695 -20.425 1.00 0.00 65 ASP A O 5
ATOM 7393 N N . ILE A 1 66 ? 11.031 5.512 -19.523 1.00 0.00 66 ILE A N 5
ATOM 7394 C CA . ILE A 1 66 ? 10.334 5.745 -20.782 1.00 0.00 66 ILE A CA 5
ATOM 7395 C C . ILE A 1 66 ? 9.591 7.076 -20.760 1.00 0.00 66 ILE A C 5
ATOM 7396 O O . ILE A 1 66 ? 8.808 7.377 -21.662 1.00 0.00 66 ILE A O 5
ATOM 7412 N N . ILE A 1 67 ? 9.840 7.869 -19.723 1.00 0.00 67 ILE A N 5
ATOM 7413 C CA . ILE A 1 67 ? 9.256 9.201 -19.623 1.00 0.00 67 ILE A CA 5
ATOM 7414 C C . ILE A 1 67 ? 10.338 10.275 -19.590 1.00 0.00 67 ILE A C 5
ATOM 7415 O O . ILE A 1 67 ? 11.359 10.122 -18.919 1.00 0.00 67 ILE A O 5
ATOM 7431 N N . ASP A 1 68 ? 10.106 11.363 -20.317 1.00 0.00 68 ASP A N 5
ATOM 7432 C CA . ASP A 1 68 ? 11.048 12.475 -20.351 1.00 0.00 68 ASP A CA 5
ATOM 7433 C C . ASP A 1 68 ? 10.439 13.723 -19.722 1.00 0.00 68 ASP A C 5
ATOM 7434 O O . ASP A 1 68 ? 9.351 14.156 -20.101 1.00 0.00 68 ASP A O 5
ATOM 7443 N N . VAL A 1 69 ? 11.147 14.297 -18.753 1.00 0.00 69 VAL A N 5
ATOM 7444 C CA . VAL A 1 69 ? 10.614 15.406 -17.971 1.00 0.00 69 VAL A CA 5
ATOM 7445 C C . VAL A 1 69 ? 11.381 16.693 -18.246 1.00 0.00 69 VAL A C 5
ATOM 7446 O O . VAL A 1 69 ? 12.608 16.730 -18.161 1.00 0.00 69 VAL A O 5
ATOM 7459 N N . ALA A 1 70 ? 10.649 17.751 -18.582 1.00 0.00 70 ALA A N 5
ATOM 7460 C CA . ALA A 1 70 ? 11.252 19.062 -18.796 1.00 0.00 70 ALA A CA 5
ATOM 7461 C C . ALA A 1 70 ? 10.887 20.024 -17.671 1.00 0.00 70 ALA A C 5
ATOM 7462 O O . ALA A 1 70 ? 9.709 20.228 -17.376 1.00 0.00 70 ALA A O 5
ATOM 7469 N N . GLU A 1 71 ? 11.903 20.612 -17.047 1.00 0.00 71 GLU A N 5
ATOM 7470 C CA . GLU A 1 71 ? 11.692 21.474 -15.890 1.00 0.00 71 GLU A CA 5
ATOM 7471 C C . GLU A 1 71 ? 11.781 22.944 -16.285 1.00 0.00 71 GLU A C 5
ATOM 7472 O O . GLU A 1 71 ? 12.576 23.322 -17.147 1.00 0.00 71 GLU A O 5
ATOM 7484 N N . ASP A 1 72 ? 10.958 23.772 -15.649 1.00 0.00 72 ASP A N 5
ATOM 7485 C CA . ASP A 1 72 ? 11.029 25.216 -15.841 1.00 0.00 72 ASP A CA 5
ATOM 7486 C C . ASP A 1 72 ? 11.430 25.917 -14.547 1.00 0.00 72 ASP A C 5
ATOM 7487 O O . ASP A 1 72 ? 10.666 25.948 -13.581 1.00 0.00 72 ASP A O 5
ATOM 7496 N N . LEU A 1 73 ? 12.635 26.478 -14.533 1.00 0.00 73 LEU A N 5
ATOM 7497 C CA . LEU A 1 73 ? 13.189 27.069 -13.321 1.00 0.00 73 LEU A CA 5
ATOM 7498 C C . LEU A 1 73 ? 12.337 28.243 -12.847 1.00 0.00 73 LEU A C 5
ATOM 7499 O O . LEU A 1 73 ? 12.402 28.640 -11.685 1.00 0.00 73 LEU A O 5
ATOM 7515 N N . GLN A 1 74 ? 11.537 28.790 -13.756 1.00 0.00 74 GLN A N 5
ATOM 7516 C CA . GLN A 1 74 ? 10.783 30.006 -13.476 1.00 0.00 74 GLN A CA 5
ATOM 7517 C C . GLN A 1 74 ? 9.511 29.690 -12.696 1.00 0.00 74 GLN A C 5
ATOM 7518 O O . GLN A 1 74 ? 8.933 30.567 -12.051 1.00 0.00 74 GLN A O 5
ATOM 7532 N N . SER A 1 75 ? 9.081 28.434 -12.755 1.00 0.00 75 SER A N 5
ATOM 7533 C CA . SER A 1 75 ? 7.867 28.008 -12.071 1.00 0.00 75 SER A CA 5
ATOM 7534 C C . SER A 1 75 ? 7.786 26.487 -12.005 1.00 0.00 75 SER A C 5
ATOM 7535 O O . SER A 1 75 ? 7.983 25.784 -12.998 1.00 0.00 75 SER A O 5
ATOM 7543 N N . PRO A 1 76 ? 7.490 25.961 -10.807 1.00 0.00 76 PRO A N 5
ATOM 7544 C CA . PRO A 1 76 ? 7.279 24.525 -10.601 1.00 0.00 76 PRO A CA 5
ATOM 7545 C C . PRO A 1 76 ? 6.021 24.018 -11.300 1.00 0.00 76 PRO A C 5
ATOM 7546 O O . PRO A 1 76 ? 5.880 22.823 -11.553 1.00 0.00 76 PRO A O 5
ATOM 7557 N N . MET A 1 77 ? 5.110 24.934 -11.608 1.00 0.00 77 MET A N 5
ATOM 7558 C CA . MET A 1 77 ? 3.832 24.572 -12.207 1.00 0.00 77 MET A CA 5
ATOM 7559 C C . MET A 1 77 ? 3.963 24.427 -13.719 1.00 0.00 77 MET A C 5
ATOM 7560 O O . MET A 1 77 ? 3.029 23.988 -14.393 1.00 0.00 77 MET A O 5
ATOM 7574 N N . SER A 1 78 ? 5.123 24.800 -14.247 1.00 0.00 78 SER A N 5
ATOM 7575 C CA . SER A 1 78 ? 5.355 24.767 -15.687 1.00 0.00 78 SER A CA 5
ATOM 7576 C C . SER A 1 78 ? 6.174 23.540 -16.077 1.00 0.00 78 SER A C 5
ATOM 7577 O O . SER A 1 78 ? 6.701 23.459 -17.188 1.00 0.00 78 SER A O 5
ATOM 7585 N N . ILE A 1 79 ? 6.274 22.587 -15.157 1.00 0.00 79 ILE A N 5
ATOM 7586 C CA . ILE A 1 79 ? 6.989 21.343 -15.420 1.00 0.00 79 ILE A CA 5
ATOM 7587 C C . ILE A 1 79 ? 6.138 20.383 -16.242 1.00 0.00 79 ILE A C 5
ATOM 7588 O O . ILE A 1 79 ? 5.017 20.045 -15.858 1.00 0.00 79 ILE A O 5
ATOM 7604 N N . LYS A 1 80 ? 6.676 19.943 -17.375 1.00 0.00 80 LYS A N 5
ATOM 7605 C CA . LYS A 1 80 ? 5.930 19.098 -18.300 1.00 0.00 80 LYS A CA 5
ATOM 7606 C C . LYS A 1 80 ? 6.629 17.757 -18.496 1.00 0.00 80 LYS A C 5
ATOM 7607 O O . LYS A 1 80 ? 7.839 17.642 -18.303 1.00 0.00 80 LYS A O 5
ATOM 7626 N N . VAL A 1 81 ? 5.860 16.745 -18.883 1.00 0.00 81 VAL A N 5
ATOM 7627 C CA . VAL A 1 81 ? 6.413 15.425 -19.158 1.00 0.00 81 VAL A CA 5
ATOM 7628 C C . VAL A 1 81 ? 5.901 14.877 -20.485 1.00 0.00 81 VAL A C 5
ATOM 7629 O O . VAL A 1 81 ? 4.864 15.309 -20.987 1.00 0.00 81 VAL A O 5
ATOM 7642 N N . ARG A 1 82 ? 6.635 13.925 -21.049 1.00 0.00 82 ARG A N 5
ATOM 7643 C CA . ARG A 1 82 ? 6.181 13.212 -22.236 1.00 0.00 82 ARG A CA 5
ATOM 7644 C C . ARG A 1 82 ? 6.639 11.756 -22.206 1.00 0.00 82 ARG A C 5
ATOM 7645 O O . ARG A 1 82 ? 7.625 11.419 -21.550 1.00 0.00 82 ARG A O 5
ATOM 7666 N N . ARG A 1 83 ? 5.916 10.899 -22.921 1.00 0.00 83 ARG A N 5
ATOM 7667 C CA . ARG A 1 83 ? 6.346 9.521 -23.119 1.00 0.00 83 ARG A CA 5
ATOM 7668 C C . ARG A 1 83 ? 7.294 9.412 -24.312 1.00 0.00 83 ARG A C 5
ATOM 7669 O O . ARG A 1 83 ? 7.070 10.031 -25.354 1.00 0.00 83 ARG A O 5
ATOM 7690 N N . LYS A 1 84 ? 8.350 8.625 -24.150 1.00 0.00 84 LYS A N 5
ATOM 7691 C CA . LYS A 1 84 ? 9.341 8.448 -25.206 1.00 0.00 84 LYS A CA 5
ATOM 7692 C C . LYS A 1 84 ? 8.828 7.492 -26.280 1.00 0.00 84 LYS A C 5
ATOM 7693 O O . LYS A 1 84 ? 9.042 7.714 -27.472 1.00 0.00 84 LYS A O 5
ATOM 7712 N N . GLU A 1 85 ? 8.153 6.432 -25.848 1.00 0.00 85 GLU A N 5
ATOM 7713 C CA . GLU A 1 85 ? 7.774 5.350 -26.749 1.00 0.00 85 GLU A CA 5
ATOM 7714 C C . GLU A 1 85 ? 6.362 5.557 -27.287 1.00 0.00 85 GLU A C 5
ATOM 7715 O O . GLU A 1 85 ? 5.403 5.673 -26.521 1.00 0.00 85 GLU A O 5
ATOM 7727 N N . THR A 1 86 ? 6.239 5.605 -28.610 1.00 0.00 86 THR A N 5
ATOM 7728 C CA . THR A 1 86 ? 4.937 5.731 -29.253 1.00 0.00 86 THR A CA 5
ATOM 7729 C C . THR A 1 86 ? 4.973 5.190 -30.678 1.00 0.00 86 THR A C 5
ATOM 7730 O O . THR A 1 86 ? 6.040 5.059 -31.275 1.00 0.00 86 THR A O 5
ATOM 7741 N N . TRP A 1 87 ? 3.798 4.877 -31.215 1.00 0.00 87 TRP A N 5
ATOM 7742 C CA . TRP A 1 87 ? 3.682 4.476 -32.613 1.00 0.00 87 TRP A CA 5
ATOM 7743 C C . TRP A 1 87 ? 3.512 5.692 -33.515 1.00 0.00 87 TRP A C 5
ATOM 7744 O O . TRP A 1 87 ? 3.772 5.626 -34.716 1.00 0.00 87 TRP A O 5
ATOM 7765 N N . SER A 1 88 ? 3.073 6.803 -32.930 1.00 0.00 88 SER A N 5
ATOM 7766 C CA . SER A 1 88 ? 2.772 8.004 -33.699 1.00 0.00 88 SER A CA 5
ATOM 7767 C C . SER A 1 88 ? 2.674 9.223 -32.785 1.00 0.00 88 SER A C 5
ATOM 7768 O O . SER A 1 88 ? 2.458 9.111 -31.579 1.00 0.00 88 SER A O 5
ATOM 7776 N N . PRO A 1 89 ? 2.834 10.417 -33.375 1.00 0.00 89 PRO A N 5
ATOM 7777 C CA . PRO A 1 89 ? 2.604 11.683 -32.673 1.00 0.00 89 PRO A CA 5
ATOM 7778 C C . PRO A 1 89 ? 1.197 11.779 -32.094 1.00 0.00 89 PRO A C 5
ATOM 7779 O O . PRO A 1 89 ? 0.237 11.292 -32.689 1.00 0.00 89 PRO A O 5
ATOM 7790 N N . TRP A 1 90 ? 1.083 12.409 -30.930 1.00 0.00 90 TRP A N 5
ATOM 7791 C CA . TRP A 1 90 ? -0.208 12.559 -30.266 1.00 0.00 90 TRP A CA 5
ATOM 7792 C C . TRP A 1 90 ? -0.628 14.023 -30.216 1.00 0.00 90 TRP A C 5
ATOM 7793 O O . TRP A 1 90 ? -1.511 14.398 -29.443 1.00 0.00 90 TRP A O 5
ATOM 7814 N N . ILE A 1 91 ? 0.008 14.846 -31.043 1.00 0.00 91 ILE A N 5
ATOM 7815 C CA . ILE A 1 91 ? -0.243 16.281 -31.035 1.00 0.00 91 ILE A CA 5
ATOM 7816 C C . ILE A 1 91 ? -1.442 16.635 -31.908 1.00 0.00 91 ILE A C 5
ATOM 7817 O O . ILE A 1 91 ? -1.494 16.275 -33.084 1.00 0.00 91 ILE A O 5
ATOM 7833 N N . LEU A 1 92 ? -2.402 17.343 -31.325 1.00 0.00 92 LEU A N 5
ATOM 7834 C CA . LEU A 1 92 ? -3.587 17.776 -32.060 1.00 0.00 92 LEU A CA 5
ATOM 7835 C C . LEU A 1 92 ? -3.502 19.258 -32.406 1.00 0.00 92 LEU A C 5
ATOM 7836 O O . LEU A 1 92 ? -2.877 20.052 -31.699 1.00 0.00 92 LEU A O 5
ATOM 7852 N N . PRO A 1 93 ? -4.145 19.646 -33.516 1.00 0.00 93 PRO A N 5
ATOM 7853 C CA . PRO A 1 93 ? -4.238 21.048 -33.931 1.00 0.00 93 PRO A CA 5
ATOM 7854 C C . PRO A 1 93 ? -4.958 21.912 -32.900 1.00 0.00 93 PRO A C 5
ATOM 7855 O O . PRO A 1 93 ? -5.865 21.444 -32.212 1.00 0.00 93 PRO A O 5
ATOM 7866 N N . SER A 1 94 ? -4.547 23.172 -32.799 1.00 0.00 94 SER A N 5
ATOM 7867 C CA . SER A 1 94 ? -5.135 24.091 -31.832 1.00 0.00 94 SER A CA 5
ATOM 7868 C C . SER A 1 94 ? -6.651 24.145 -31.985 1.00 0.00 94 SER A C 5
ATOM 7869 O O . SER A 1 94 ? -7.376 24.354 -31.013 1.00 0.00 94 SER A O 5
ATOM 7877 N N . GLU A 1 95 ? -7.123 23.955 -33.212 1.00 0.00 95 GLU A N 5
ATOM 7878 C CA . GLU A 1 95 ? -8.543 24.087 -33.515 1.00 0.00 95 GLU A CA 5
ATOM 7879 C C . GLU A 1 95 ? -9.350 22.994 -32.818 1.00 0.00 95 GLU A C 5
ATOM 7880 O O . GLU A 1 95 ? -10.569 23.103 -32.674 1.00 0.00 95 GLU A O 5
ATOM 7892 N N . SER A 1 96 ? -8.663 21.942 -32.388 1.00 0.00 96 SER A N 5
ATOM 7893 C CA . SER A 1 96 ? -9.320 20.809 -31.746 1.00 0.00 96 SER A CA 5
ATOM 7894 C C . SER A 1 96 ? -9.702 21.147 -30.307 1.00 0.00 96 SER A C 5
ATOM 7895 O O . SER A 1 96 ? -10.458 20.416 -29.666 1.00 0.00 96 SER A O 5
ATOM 7903 N N . ARG A 1 97 ? -9.174 22.259 -29.808 1.00 0.00 97 ARG A N 5
ATOM 7904 C CA . ARG A 1 97 ? -9.450 22.687 -28.442 1.00 0.00 97 ARG A CA 5
ATOM 7905 C C . ARG A 1 97 ? -10.680 23.589 -28.391 1.00 0.00 97 ARG A C 5
ATOM 7906 O O . ARG A 1 97 ? -11.086 24.046 -27.323 1.00 0.00 97 ARG A O 5
ATOM 7927 N N . LEU A 1 98 ? -11.269 23.840 -29.555 1.00 0.00 98 LEU A N 5
ATOM 7928 C CA . LEU A 1 98 ? -12.428 24.722 -29.652 1.00 0.00 98 LEU A CA 5
ATOM 7929 C C . LEU A 1 98 ? -13.725 23.933 -29.510 1.00 0.00 98 LEU A C 5
ATOM 7930 O O . LEU A 1 98 ? -14.796 24.509 -29.318 1.00 0.00 98 LEU A O 5
ATOM 7946 N N . MET A 1 1 ? 4.058 -2.432 -1.547 1.00 0.00 1 MET A N 6
ATOM 7947 C CA . MET A 1 1 ? 3.956 -1.555 -2.708 1.00 0.00 1 MET A CA 6
ATOM 7948 C C . MET A 1 1 ? 4.335 -0.124 -2.341 1.00 0.00 1 MET A C 6
ATOM 7949 O O . MET A 1 1 ? 3.686 0.504 -1.504 1.00 0.00 1 MET A O 6
ATOM 7965 N N . ASP A 1 2 ? 5.386 0.385 -2.976 1.00 0.00 2 ASP A N 6
ATOM 7966 C CA . ASP A 1 2 ? 5.847 1.745 -2.718 1.00 0.00 2 ASP A CA 6
ATOM 7967 C C . ASP A 1 2 ? 4.971 2.763 -3.438 1.00 0.00 2 ASP A C 6
ATOM 7968 O O . ASP A 1 2 ? 4.497 2.516 -4.548 1.00 0.00 2 ASP A O 6
ATOM 7977 N N . VAL A 1 3 ? 4.757 3.909 -2.802 1.00 0.00 3 VAL A N 6
ATOM 7978 C CA . VAL A 1 3 ? 3.958 4.977 -3.395 1.00 0.00 3 VAL A CA 6
ATOM 7979 C C . VAL A 1 3 ? 4.542 5.421 -4.732 1.00 0.00 3 VAL A C 6
ATOM 7980 O O . VAL A 1 3 ? 3.807 5.679 -5.685 1.00 0.00 3 VAL A O 6
ATOM 7993 N N . GLN A 1 4 ? 5.867 5.506 -4.793 1.00 0.00 4 GLN A N 6
ATOM 7994 C CA . GLN A 1 4 ? 6.551 5.894 -6.021 1.00 0.00 4 GLN A CA 6
ATOM 7995 C C . GLN A 1 4 ? 6.269 4.896 -7.139 1.00 0.00 4 GLN A C 6
ATOM 7996 O O . GLN A 1 4 ? 5.973 5.282 -8.269 1.00 0.00 4 GLN A O 6
ATOM 8010 N N . ALA A 1 5 ? 6.365 3.611 -6.816 1.00 0.00 5 ALA A N 6
ATOM 8011 C CA . ALA A 1 5 ? 6.161 2.557 -7.801 1.00 0.00 5 ALA A CA 6
ATOM 8012 C C . ALA A 1 5 ? 4.753 2.618 -8.387 1.00 0.00 5 ALA A C 6
ATOM 8013 O O . ALA A 1 5 ? 4.566 2.485 -9.597 1.00 0.00 5 ALA A O 6
ATOM 8020 N N . PHE A 1 6 ? 3.766 2.819 -7.520 1.00 0.00 6 PHE A N 6
ATOM 8021 C CA . PHE A 1 6 ? 2.372 2.865 -7.947 1.00 0.00 6 PHE A CA 6
ATOM 8022 C C . PHE A 1 6 ? 2.119 4.071 -8.848 1.00 0.00 6 PHE A C 6
ATOM 8023 O O . PHE A 1 6 ? 1.503 3.951 -9.907 1.00 0.00 6 PHE A O 6
ATOM 8040 N N . LEU A 1 7 ? 2.601 5.232 -8.419 1.00 0.00 7 LEU A N 6
ATOM 8041 C CA . LEU A 1 7 ? 2.404 6.466 -9.174 1.00 0.00 7 LEU A CA 6
ATOM 8042 C C . LEU A 1 7 ? 3.089 6.388 -10.533 1.00 0.00 7 LEU A C 6
ATOM 8043 O O . LEU A 1 7 ? 2.554 6.859 -11.538 1.00 0.00 7 LEU A O 6
ATOM 8059 N N . THR A 1 8 ? 4.277 5.791 -10.559 1.00 0.00 8 THR A N 6
ATOM 8060 C CA . THR A 1 8 ? 5.025 5.634 -11.799 1.00 0.00 8 THR A CA 6
ATOM 8061 C C . THR A 1 8 ? 4.293 4.717 -12.772 1.00 0.00 8 THR A C 6
ATOM 8062 O O . THR A 1 8 ? 4.196 5.012 -13.963 1.00 0.00 8 THR A O 6
ATOM 8073 N N . SER A 1 9 ? 3.777 3.605 -12.256 1.00 0.00 9 SER A N 6
ATOM 8074 C CA . SER A 1 9 ? 3.056 2.643 -13.082 1.00 0.00 9 SER A CA 6
ATOM 8075 C C . SER A 1 9 ? 1.808 3.275 -13.687 1.00 0.00 9 SER A C 6
ATOM 8076 O O . SER A 1 9 ? 1.486 3.045 -14.854 1.00 0.00 9 SER A O 6
ATOM 8084 N N . GLN A 1 10 ? 1.108 4.072 -12.887 1.00 0.00 10 GLN A N 6
ATOM 8085 C CA . GLN A 1 10 ? -0.110 4.734 -13.341 1.00 0.00 10 GLN A CA 6
ATOM 8086 C C . GLN A 1 10 ? 0.201 5.756 -14.430 1.00 0.00 10 GLN A C 6
ATOM 8087 O O . GLN A 1 10 ? -0.514 5.853 -15.429 1.00 0.00 10 GLN A O 6
ATOM 8101 N N . LEU A 1 11 ? 1.271 6.516 -14.231 1.00 0.00 11 LEU A N 6
ATOM 8102 C CA . LEU A 1 11 ? 1.673 7.538 -15.193 1.00 0.00 11 LEU A CA 6
ATOM 8103 C C . LEU A 1 11 ? 2.052 6.909 -16.530 1.00 0.00 11 LEU A C 6
ATOM 8104 O O . LEU A 1 11 ? 1.655 7.394 -17.588 1.00 0.00 11 LEU A O 6
ATOM 8120 N N . GLU A 1 12 ? 2.822 5.827 -16.471 1.00 0.00 12 GLU A N 6
ATOM 8121 C CA . GLU A 1 12 ? 3.221 5.108 -17.675 1.00 0.00 12 GLU A CA 6
ATOM 8122 C C . GLU A 1 12 ? 2.000 4.572 -18.418 1.00 0.00 12 GLU A C 6
ATOM 8123 O O . GLU A 1 12 ? 1.946 4.604 -19.648 1.00 0.00 12 GLU A O 6
ATOM 8135 N N . TYR A 1 13 ? 1.025 4.080 -17.663 1.00 0.00 13 TYR A N 6
ATOM 8136 C CA . TYR A 1 13 ? -0.207 3.561 -18.246 1.00 0.00 13 TYR A CA 6
ATOM 8137 C C . TYR A 1 13 ? -1.010 4.678 -18.903 1.00 0.00 13 TYR A C 6
ATOM 8138 O O . TYR A 1 13 ? -1.588 4.496 -19.975 1.00 0.00 13 TYR A O 6
ATOM 8156 N N . TYR A 1 14 ? -1.044 5.835 -18.251 1.00 0.00 14 TYR A N 6
ATOM 8157 C CA . TYR A 1 14 ? -1.837 6.960 -18.732 1.00 0.00 14 TYR A CA 6
ATOM 8158 C C . TYR A 1 14 ? -1.312 7.465 -20.072 1.00 0.00 14 TYR A C 6
ATOM 8159 O O . TYR A 1 14 ? -2.073 7.948 -20.910 1.00 0.00 14 TYR A O 6
ATOM 8177 N N . PHE A 1 15 ? -0.002 7.348 -20.268 1.00 0.00 15 PHE A N 6
ATOM 8178 C CA . PHE A 1 15 ? 0.636 7.841 -21.482 1.00 0.00 15 PHE A CA 6
ATOM 8179 C C . PHE A 1 15 ? 0.807 6.721 -22.503 1.00 0.00 15 PHE A C 6
ATOM 8180 O O . PHE A 1 15 ? 1.507 6.876 -23.502 1.00 0.00 15 PHE A O 6
ATOM 8197 N N . SER A 1 16 ? 0.158 5.591 -22.244 1.00 0.00 16 SER A N 6
ATOM 8198 C CA . SER A 1 16 ? 0.218 4.449 -23.149 1.00 0.00 16 SER A CA 6
ATOM 8199 C C . SER A 1 16 ? -0.525 4.747 -24.449 1.00 0.00 16 SER A C 6
ATOM 8200 O O . SER A 1 16 ? -1.446 5.565 -24.476 1.00 0.00 16 SER A O 6
ATOM 8208 N N . ILE A 1 17 ? -0.117 4.081 -25.522 1.00 0.00 17 ILE A N 6
ATOM 8209 C CA . ILE A 1 17 ? -0.726 4.294 -26.831 1.00 0.00 17 ILE A CA 6
ATOM 8210 C C . ILE A 1 17 ? -2.220 3.986 -26.797 1.00 0.00 17 ILE A C 6
ATOM 8211 O O . ILE A 1 17 ? -3.022 4.706 -27.390 1.00 0.00 17 ILE A O 6
ATOM 8227 N N . GLU A 1 18 ? -2.583 2.916 -26.098 1.00 0.00 18 GLU A N 6
ATOM 8228 C CA . GLU A 1 18 ? -3.978 2.500 -26.011 1.00 0.00 18 GLU A CA 6
ATOM 8229 C C . GLU A 1 18 ? -4.817 3.554 -25.295 1.00 0.00 18 GLU A C 6
ATOM 8230 O O . GLU A 1 18 ? -5.916 3.891 -25.732 1.00 0.00 18 GLU A O 6
ATOM 8242 N N . ASN A 1 19 ? -4.289 4.071 -24.190 1.00 0.00 19 ASN A N 6
ATOM 8243 C CA . ASN A 1 19 ? -5.001 5.066 -23.397 1.00 0.00 19 ASN A CA 6
ATOM 8244 C C . ASN A 1 19 ? -5.121 6.383 -24.158 1.00 0.00 19 ASN A C 6
ATOM 8245 O O . ASN A 1 19 ? -6.176 7.019 -24.156 1.00 0.00 19 ASN A O 6
ATOM 8256 N N . LEU A 1 20 ? -4.036 6.786 -24.809 1.00 0.00 20 LEU A N 6
ATOM 8257 C CA . LEU A 1 20 ? -3.999 8.058 -25.522 1.00 0.00 20 LEU A CA 6
ATOM 8258 C C . LEU A 1 20 ? -4.980 8.057 -26.690 1.00 0.00 20 LEU A C 6
ATOM 8259 O O . LEU A 1 20 ? -5.606 9.074 -26.990 1.00 0.00 20 LEU A O 6
ATOM 8275 N N . SER A 1 21 ? -5.113 6.907 -27.344 1.00 0.00 21 SER A N 6
ATOM 8276 C CA . SER A 1 21 ? -6.033 6.768 -28.467 1.00 0.00 21 SER A CA 6
ATOM 8277 C C . SER A 1 21 ? -7.476 6.960 -28.014 1.00 0.00 21 SER A C 6
ATOM 8278 O O . SER A 1 21 ? -8.345 7.322 -28.807 1.00 0.00 21 SER A O 6
ATOM 8286 N N . LYS A 1 22 ? -7.724 6.714 -26.731 1.00 0.00 22 LYS A N 6
ATOM 8287 C CA . LYS A 1 22 ? -9.076 6.780 -26.187 1.00 0.00 22 LYS A CA 6
ATOM 8288 C C . LYS A 1 22 ? -9.288 8.080 -25.419 1.00 0.00 22 LYS A C 6
ATOM 8289 O O . LYS A 1 22 ? -10.420 8.540 -25.259 1.00 0.00 22 LYS A O 6
ATOM 8308 N N . ASP A 1 23 ? -8.196 8.670 -24.948 1.00 0.00 23 ASP A N 6
ATOM 8309 C CA . ASP A 1 23 ? -8.271 9.830 -24.067 1.00 0.00 23 ASP A CA 6
ATOM 8310 C C . ASP A 1 23 ? -8.082 11.123 -24.852 1.00 0.00 23 ASP A C 6
ATOM 8311 O O . ASP A 1 23 ? -6.957 11.587 -25.042 1.00 0.00 23 ASP A O 6
ATOM 8320 N N . MET A 1 24 ? -9.190 11.700 -25.309 1.00 0.00 24 MET A N 6
ATOM 8321 C CA . MET A 1 24 ? -9.141 12.903 -26.132 1.00 0.00 24 MET A CA 6
ATOM 8322 C C . MET A 1 24 ? -8.654 14.098 -25.319 1.00 0.00 24 MET A C 6
ATOM 8323 O O . MET A 1 24 ? -8.044 15.022 -25.859 1.00 0.00 24 MET A O 6
ATOM 8337 N N . PHE A 1 25 ? -8.929 14.075 -24.018 1.00 0.00 25 PHE A N 6
ATOM 8338 C CA . PHE A 1 25 ? -8.605 15.200 -23.150 1.00 0.00 25 PHE A CA 6
ATOM 8339 C C . PHE A 1 25 ? -7.100 15.452 -23.123 1.00 0.00 25 PHE A C 6
ATOM 8340 O O . PHE A 1 25 ? -6.649 16.598 -23.182 1.00 0.00 25 PHE A O 6
ATOM 8357 N N . LEU A 1 26 ? -6.327 14.376 -23.032 1.00 0.00 26 LEU A N 6
ATOM 8358 C CA . LEU A 1 26 ? -4.873 14.471 -23.077 1.00 0.00 26 LEU A CA 6
ATOM 8359 C C . LEU A 1 26 ? -4.404 15.040 -24.413 1.00 0.00 26 LEU A C 6
ATOM 8360 O O . LEU A 1 26 ? -3.540 15.916 -24.457 1.00 0.00 26 LEU A O 6
ATOM 8376 N N . ARG A 1 27 ? -4.983 14.536 -25.498 1.00 0.00 27 ARG A N 6
ATOM 8377 C CA . ARG A 1 27 ? -4.558 14.924 -26.838 1.00 0.00 27 ARG A CA 6
ATOM 8378 C C . ARG A 1 27 ? -4.792 16.413 -27.072 1.00 0.00 27 ARG A C 6
ATOM 8379 O O . ARG A 1 27 ? -3.943 17.106 -27.632 1.00 0.00 27 ARG A O 6
ATOM 8400 N N . LYS A 1 28 ? -5.951 16.900 -26.640 1.00 0.00 28 LYS A N 6
ATOM 8401 C CA . LYS A 1 28 ? -6.297 18.308 -26.798 1.00 0.00 28 LYS A CA 6
ATOM 8402 C C . LYS A 1 28 ? -5.400 19.190 -25.937 1.00 0.00 28 LYS A C 6
ATOM 8403 O O . LYS A 1 28 ? -5.018 20.289 -26.341 1.00 0.00 28 LYS A O 6
ATOM 8422 N N . HIS A 1 29 ? -5.064 18.700 -24.747 1.00 0.00 29 HIS A N 6
ATOM 8423 C CA . HIS A 1 29 ? -4.289 19.483 -23.790 1.00 0.00 29 HIS A CA 6
ATOM 8424 C C . HIS A 1 29 ? -2.819 19.532 -24.194 1.00 0.00 29 HIS A C 6
ATOM 8425 O O . HIS A 1 29 ? -2.139 20.535 -23.978 1.00 0.00 29 HIS A O 6
ATOM 8439 N N . MET A 1 30 ? -2.334 18.443 -24.781 1.00 0.00 30 MET A N 6
ATOM 8440 C CA . MET A 1 30 ? -0.936 18.350 -25.186 1.00 0.00 30 MET A CA 6
ATOM 8441 C C . MET A 1 30 ? -0.540 19.545 -26.050 1.00 0.00 30 MET A C 6
ATOM 8442 O O . MET A 1 30 ? -1.329 20.020 -26.869 1.00 0.00 30 MET A O 6
ATOM 8456 N N . ASP A 1 31 ? 0.683 20.026 -25.860 1.00 0.00 31 ASP A N 6
ATOM 8457 C CA . ASP A 1 31 ? 1.205 21.124 -26.666 1.00 0.00 31 ASP A CA 6
ATOM 8458 C C . ASP A 1 31 ? 1.826 20.601 -27.958 1.00 0.00 31 ASP A C 6
ATOM 8459 O O . ASP A 1 31 ? 1.701 19.421 -28.285 1.00 0.00 31 ASP A O 6
ATOM 8468 N N . ASP A 1 32 ? 2.495 21.487 -28.686 1.00 0.00 32 ASP A N 6
ATOM 8469 C CA . ASP A 1 32 ? 3.007 21.156 -30.011 1.00 0.00 32 ASP A CA 6
ATOM 8470 C C . ASP A 1 32 ? 4.093 20.090 -29.925 1.00 0.00 32 ASP A C 6
ATOM 8471 O O . ASP A 1 32 ? 4.402 19.421 -30.912 1.00 0.00 32 ASP A O 6
ATOM 8480 N N . GLU A 1 33 ? 4.672 19.937 -28.737 1.00 0.00 33 GLU A N 6
ATOM 8481 C CA . GLU A 1 33 ? 5.749 18.974 -28.530 1.00 0.00 33 GLU A CA 6
ATOM 8482 C C . GLU A 1 33 ? 5.228 17.714 -27.848 1.00 0.00 33 GLU A C 6
ATOM 8483 O O . GLU A 1 33 ? 5.989 16.793 -27.552 1.00 0.00 33 GLU A O 6
ATOM 8495 N N . GLY A 1 34 ? 3.921 17.676 -27.602 1.00 0.00 34 GLY A N 6
ATOM 8496 C CA . GLY A 1 34 ? 3.309 16.497 -27.019 1.00 0.00 34 GLY A CA 6
ATOM 8497 C C . GLY A 1 34 ? 3.619 16.352 -25.542 1.00 0.00 34 GLY A C 6
ATOM 8498 O O . GLY A 1 34 ? 3.635 15.241 -25.010 1.00 0.00 34 GLY A O 6
ATOM 8502 N N . TYR A 1 35 ? 3.867 17.474 -24.878 1.00 0.00 35 TYR A N 6
ATOM 8503 C CA . TYR A 1 35 ? 4.151 17.470 -23.449 1.00 0.00 35 TYR A CA 6
ATOM 8504 C C . TYR A 1 35 ? 2.889 17.757 -22.643 1.00 0.00 35 TYR A C 6
ATOM 8505 O O . TYR A 1 35 ? 1.998 18.476 -23.095 1.00 0.00 35 TYR A O 6
ATOM 8523 N N . VAL A 1 36 ? 2.818 17.188 -21.442 1.00 0.00 36 VAL A N 6
ATOM 8524 C CA . VAL A 1 36 ? 1.703 17.444 -20.539 1.00 0.00 36 VAL A CA 6
ATOM 8525 C C . VAL A 1 36 ? 2.193 17.967 -19.193 1.00 0.00 36 VAL A C 6
ATOM 8526 O O . VAL A 1 36 ? 2.979 17.321 -18.498 1.00 0.00 36 VAL A O 6
ATOM 8539 N N . PRO A 1 37 ? 1.719 19.162 -18.815 1.00 0.00 37 PRO A N 6
ATOM 8540 C CA . PRO A 1 37 ? 2.100 19.801 -17.550 1.00 0.00 37 PRO A CA 6
ATOM 8541 C C . PRO A 1 37 ? 1.763 18.936 -16.341 1.00 0.00 37 PRO A C 6
ATOM 8542 O O . PRO A 1 37 ? 0.702 18.311 -16.286 1.00 0.00 37 PRO A O 6
ATOM 8553 N N . LEU A 1 38 ? 2.669 18.908 -15.370 1.00 0.00 38 LEU A N 6
ATOM 8554 C CA . LEU A 1 38 ? 2.440 18.175 -14.130 1.00 0.00 38 LEU A CA 6
ATOM 8555 C C . LEU A 1 38 ? 1.124 18.601 -13.482 1.00 0.00 38 LEU A C 6
ATOM 8556 O O . LEU A 1 38 ? 0.391 17.775 -12.943 1.00 0.00 38 LEU A O 6
ATOM 8572 N N . ALA A 1 39 ? 0.836 19.897 -13.541 1.00 0.00 39 ALA A N 6
ATOM 8573 C CA . ALA A 1 39 ? -0.339 20.448 -12.878 1.00 0.00 39 ALA A CA 6
ATOM 8574 C C . ALA A 1 39 ? -1.620 19.813 -13.409 1.00 0.00 39 ALA A C 6
ATOM 8575 O O . ALA A 1 39 ? -2.615 19.705 -12.694 1.00 0.00 39 ALA A O 6
ATOM 8582 N N . PHE A 1 40 ? -1.587 19.395 -14.671 1.00 0.00 40 PHE A N 6
ATOM 8583 C CA . PHE A 1 40 ? -2.747 18.772 -15.299 1.00 0.00 40 PHE A CA 6
ATOM 8584 C C . PHE A 1 40 ? -2.919 17.334 -14.821 1.00 0.00 40 PHE A C 6
ATOM 8585 O O . PHE A 1 40 ? -4.040 16.870 -14.603 1.00 0.00 40 PHE A O 6
ATOM 8602 N N . LEU A 1 41 ? -1.803 16.632 -14.659 1.00 0.00 41 LEU A N 6
ATOM 8603 C CA . LEU A 1 41 ? -1.829 15.255 -14.178 1.00 0.00 41 LEU A CA 6
ATOM 8604 C C . LEU A 1 41 ? -2.369 15.186 -12.753 1.00 0.00 41 LEU A C 6
ATOM 8605 O O . LEU A 1 41 ? -3.074 14.246 -12.391 1.00 0.00 41 LEU A O 6
ATOM 8621 N N . ALA A 1 42 ? -2.035 16.191 -11.950 1.00 0.00 42 ALA A N 6
ATOM 8622 C CA . ALA A 1 42 ? -2.465 16.231 -10.557 1.00 0.00 42 ALA A CA 6
ATOM 8623 C C . ALA A 1 42 ? -3.978 16.374 -10.453 1.00 0.00 42 ALA A C 6
ATOM 8624 O O . ALA A 1 42 ? -4.567 16.102 -9.407 1.00 0.00 42 ALA A O 6
ATOM 8631 N N . SER A 1 43 ? -4.605 16.802 -11.545 1.00 0.00 43 SER A N 6
ATOM 8632 C CA . SER A 1 43 ? -6.044 17.043 -11.557 1.00 0.00 43 SER A CA 6
ATOM 8633 C C . SER A 1 43 ? -6.811 15.739 -11.749 1.00 0.00 43 SER A C 6
ATOM 8634 O O . SER A 1 43 ? -8.040 15.716 -11.699 1.00 0.00 43 SER A O 6
ATOM 8642 N N . PHE A 1 44 ? -6.075 14.653 -11.969 1.00 0.00 44 PHE A N 6
ATOM 8643 C CA . PHE A 1 44 ? -6.687 13.347 -12.180 1.00 0.00 44 PHE A CA 6
ATOM 8644 C C . PHE A 1 44 ? -7.155 12.746 -10.858 1.00 0.00 44 PHE A C 6
ATOM 8645 O O . PHE A 1 44 ? -6.361 12.540 -9.941 1.00 0.00 44 PHE A O 6
ATOM 8662 N N . ASN A 1 45 ? -8.450 12.464 -10.768 1.00 0.00 45 ASN A N 6
ATOM 8663 C CA . ASN A 1 45 ? -9.043 11.973 -9.530 1.00 0.00 45 ASN A CA 6
ATOM 8664 C C . ASN A 1 45 ? -8.396 10.657 -9.103 1.00 0.00 45 ASN A C 6
ATOM 8665 O O . ASN A 1 45 ? -8.277 10.371 -7.911 1.00 0.00 45 ASN A O 6
ATOM 8676 N N . ARG A 1 46 ? -7.978 9.865 -10.084 1.00 0.00 46 ARG A N 6
ATOM 8677 C CA . ARG A 1 46 ? -7.331 8.588 -9.810 1.00 0.00 46 ARG A CA 6
ATOM 8678 C C . ARG A 1 46 ? -6.034 8.790 -9.032 1.00 0.00 46 ARG A C 6
ATOM 8679 O O . ARG A 1 46 ? -5.721 8.028 -8.118 1.00 0.00 46 ARG A O 6
ATOM 8700 N N . ILE A 1 47 ? -5.283 9.822 -9.404 1.00 0.00 47 ILE A N 6
ATOM 8701 C CA . ILE A 1 47 ? -4.028 10.134 -8.731 1.00 0.00 47 ILE A CA 6
ATOM 8702 C C . ILE A 1 47 ? -4.280 10.797 -7.381 1.00 0.00 47 ILE A C 6
ATOM 8703 O O . ILE A 1 47 ? -3.610 10.493 -6.393 1.00 0.00 47 ILE A O 6
ATOM 8719 N N . LYS A 1 48 ? -5.249 11.706 -7.344 1.00 0.00 48 LYS A N 6
ATOM 8720 C CA . LYS A 1 48 ? -5.542 12.464 -6.134 1.00 0.00 48 LYS A CA 6
ATOM 8721 C C . LYS A 1 48 ? -6.021 11.543 -5.017 1.00 0.00 48 LYS A C 6
ATOM 8722 O O . LYS A 1 48 ? -5.761 11.791 -3.840 1.00 0.00 48 LYS A O 6
ATOM 8741 N N . SER A 1 49 ? -6.721 10.477 -5.393 1.00 0.00 49 SER A N 6
ATOM 8742 C CA . SER A 1 49 ? -7.235 9.518 -4.422 1.00 0.00 49 SER A CA 6
ATOM 8743 C C . SER A 1 49 ? -6.092 8.801 -3.711 1.00 0.00 49 SER A C 6
ATOM 8744 O O . SER A 1 49 ? -6.238 8.356 -2.573 1.00 0.00 49 SER A O 6
ATOM 8752 N N . PHE A 1 50 ? -4.956 8.693 -4.390 1.00 0.00 50 PHE A N 6
ATOM 8753 C CA . PHE A 1 50 ? -3.805 7.979 -3.848 1.00 0.00 50 PHE A CA 6
ATOM 8754 C C . PHE A 1 50 ? -2.806 8.951 -3.227 1.00 0.00 50 PHE A C 6
ATOM 8755 O O . PHE A 1 50 ? -2.254 8.694 -2.157 1.00 0.00 50 PHE A O 6
ATOM 8772 N N . SER A 1 51 ? -2.578 10.070 -3.907 1.00 0.00 51 SER A N 6
ATOM 8773 C CA . SER A 1 51 ? -1.639 11.079 -3.428 1.00 0.00 51 SER A CA 6
ATOM 8774 C C . SER A 1 51 ? -1.859 12.409 -4.143 1.00 0.00 51 SER A C 6
ATOM 8775 O O . SER A 1 51 ? -2.002 12.456 -5.366 1.00 0.00 51 SER A O 6
ATOM 8783 N N . THR A 1 52 ? -1.886 13.490 -3.371 1.00 0.00 52 THR A N 6
ATOM 8784 C CA . THR A 1 52 ? -2.064 14.824 -3.929 1.00 0.00 52 THR A CA 6
ATOM 8785 C C . THR A 1 52 ? -0.751 15.597 -3.937 1.00 0.00 52 THR A C 6
ATOM 8786 O O . THR A 1 52 ? -0.721 16.786 -4.257 1.00 0.00 52 THR A O 6
ATOM 8797 N N . ASP A 1 53 ? 0.334 14.916 -3.584 1.00 0.00 53 ASP A N 6
ATOM 8798 C CA . ASP A 1 53 ? 1.629 15.567 -3.429 1.00 0.00 53 ASP A CA 6
ATOM 8799 C C . ASP A 1 53 ? 2.350 15.663 -4.770 1.00 0.00 53 ASP A C 6
ATOM 8800 O O . ASP A 1 53 ? 2.761 14.650 -5.340 1.00 0.00 53 ASP A O 6
ATOM 8809 N N . LEU A 1 54 ? 2.504 16.884 -5.268 1.00 0.00 54 LEU A N 6
ATOM 8810 C CA . LEU A 1 54 ? 3.148 17.111 -6.556 1.00 0.00 54 LEU A CA 6
ATOM 8811 C C . LEU A 1 54 ? 4.577 16.574 -6.552 1.00 0.00 54 LEU A C 6
ATOM 8812 O O . LEU A 1 54 ? 5.072 16.091 -7.569 1.00 0.00 54 LEU A O 6
ATOM 8828 N N . ASN A 1 55 ? 5.233 16.663 -5.400 1.00 0.00 55 ASN A N 6
ATOM 8829 C CA . ASN A 1 55 ? 6.629 16.255 -5.281 1.00 0.00 55 ASN A CA 6
ATOM 8830 C C . ASN A 1 55 ? 6.779 14.756 -5.522 1.00 0.00 55 ASN A C 6
ATOM 8831 O O . ASN A 1 55 ? 7.709 14.316 -6.198 1.00 0.00 55 ASN A O 6
ATOM 8842 N N . LEU A 1 56 ? 5.858 13.979 -4.964 1.00 0.00 56 LEU A N 6
ATOM 8843 C CA . LEU A 1 56 ? 5.872 12.530 -5.140 1.00 0.00 56 LEU A CA 6
ATOM 8844 C C . LEU A 1 56 ? 5.506 12.153 -6.573 1.00 0.00 56 LEU A C 6
ATOM 8845 O O . LEU A 1 56 ? 6.094 11.241 -7.155 1.00 0.00 56 LEU A O 6
ATOM 8861 N N . LEU A 1 57 ? 4.532 12.860 -7.134 1.00 0.00 57 LEU A N 6
ATOM 8862 C CA . LEU A 1 57 ? 4.116 12.630 -8.512 1.00 0.00 57 LEU A CA 6
ATOM 8863 C C . LEU A 1 57 ? 5.243 12.969 -9.484 1.00 0.00 57 LEU A C 6
ATOM 8864 O O . LEU A 1 57 ? 5.483 12.243 -10.450 1.00 0.00 57 LEU A O 6
ATOM 8880 N N . HIS A 1 58 ? 5.931 14.075 -9.223 1.00 0.00 58 HIS A N 6
ATOM 8881 C CA . HIS A 1 58 ? 7.065 14.483 -10.043 1.00 0.00 58 HIS A CA 6
ATOM 8882 C C . HIS A 1 58 ? 8.186 13.452 -9.974 1.00 0.00 58 HIS A C 6
ATOM 8883 O O . HIS A 1 58 ? 8.752 13.067 -10.996 1.00 0.00 58 HIS A O 6
ATOM 8897 N N . ALA A 1 59 ? 8.501 13.008 -8.762 1.00 0.00 59 ALA A N 6
ATOM 8898 C CA . ALA A 1 59 ? 9.515 11.981 -8.564 1.00 0.00 59 ALA A CA 6
ATOM 8899 C C . ALA A 1 59 ? 9.142 10.692 -9.287 1.00 0.00 59 ALA A C 6
ATOM 8900 O O . ALA A 1 59 ? 9.999 10.010 -9.848 1.00 0.00 59 ALA A O 6
ATOM 8907 N N . ALA A 1 60 ? 7.854 10.361 -9.270 1.00 0.00 60 ALA A N 6
ATOM 8908 C CA . ALA A 1 60 ? 7.364 9.156 -9.927 1.00 0.00 60 ALA A CA 6
ATOM 8909 C C . ALA A 1 60 ? 7.570 9.234 -11.437 1.00 0.00 60 ALA A C 6
ATOM 8910 O O . ALA A 1 60 ? 7.932 8.244 -12.074 1.00 0.00 60 ALA A O 6
ATOM 8917 N N . ALA A 1 61 ? 7.335 10.412 -12.001 1.00 0.00 61 ALA A N 6
ATOM 8918 C CA . ALA A 1 61 ? 7.572 10.641 -13.422 1.00 0.00 61 ALA A CA 6
ATOM 8919 C C . ALA A 1 61 ? 9.054 10.512 -13.758 1.00 0.00 61 ALA A C 6
ATOM 8920 O O . ALA A 1 61 ? 9.418 9.970 -14.801 1.00 0.00 61 ALA A O 6
ATOM 8927 N N . LYS A 1 62 ? 9.905 11.013 -12.869 1.00 0.00 62 LYS A N 6
ATOM 8928 C CA . LYS A 1 62 ? 11.346 10.980 -13.083 1.00 0.00 62 LYS A CA 6
ATOM 8929 C C . LYS A 1 62 ? 11.880 9.555 -12.969 1.00 0.00 62 LYS A C 6
ATOM 8930 O O . LYS A 1 62 ? 12.934 9.234 -13.513 1.00 0.00 62 LYS A O 6
ATOM 8949 N N . ALA A 1 63 ? 11.145 8.709 -12.257 1.00 0.00 63 ALA A N 6
ATOM 8950 C CA . ALA A 1 63 ? 11.606 7.357 -11.962 1.00 0.00 63 ALA A CA 6
ATOM 8951 C C . ALA A 1 63 ? 11.392 6.431 -13.153 1.00 0.00 63 ALA A C 6
ATOM 8952 O O . ALA A 1 63 ? 11.861 5.293 -13.159 1.00 0.00 63 ALA A O 6
ATOM 8959 N N . SER A 1 64 ? 10.682 6.925 -14.162 1.00 0.00 64 SER A N 6
ATOM 8960 C CA . SER A 1 64 ? 10.407 6.142 -15.360 1.00 0.00 64 SER A CA 6
ATOM 8961 C C . SER A 1 64 ? 11.520 6.316 -16.390 1.00 0.00 64 SER A C 6
ATOM 8962 O O . SER A 1 64 ? 12.042 7.416 -16.574 1.00 0.00 64 SER A O 6
ATOM 8970 N N . ASP A 1 65 ? 11.877 5.225 -17.058 1.00 0.00 65 ASP A N 6
ATOM 8971 C CA . ASP A 1 65 ? 12.957 5.247 -18.037 1.00 0.00 65 ASP A CA 6
ATOM 8972 C C . ASP A 1 65 ? 12.422 5.577 -19.427 1.00 0.00 65 ASP A C 6
ATOM 8973 O O . ASP A 1 65 ? 13.191 5.721 -20.379 1.00 0.00 65 ASP A O 6
ATOM 8982 N N . ILE A 1 66 ? 11.103 5.694 -19.536 1.00 0.00 66 ILE A N 6
ATOM 8983 C CA . ILE A 1 66 ? 10.464 5.950 -20.821 1.00 0.00 66 ILE A CA 6
ATOM 8984 C C . ILE A 1 66 ? 9.761 7.305 -20.824 1.00 0.00 66 ILE A C 6
ATOM 8985 O O . ILE A 1 66 ? 9.056 7.645 -21.775 1.00 0.00 66 ILE A O 6
ATOM 9001 N N . ILE A 1 67 ? 9.960 8.070 -19.757 1.00 0.00 67 ILE A N 6
ATOM 9002 C CA . ILE A 1 67 ? 9.396 9.411 -19.665 1.00 0.00 67 ILE A CA 6
ATOM 9003 C C . ILE A 1 67 ? 10.496 10.463 -19.552 1.00 0.00 67 ILE A C 6
ATOM 9004 O O . ILE A 1 67 ? 11.463 10.288 -18.811 1.00 0.00 67 ILE A O 6
ATOM 9020 N N . ASP A 1 68 ? 10.337 11.556 -20.290 1.00 0.00 68 ASP A N 6
ATOM 9021 C CA . ASP A 1 68 ? 11.287 12.661 -20.232 1.00 0.00 68 ASP A CA 6
ATOM 9022 C C . ASP A 1 68 ? 10.649 13.894 -19.600 1.00 0.00 68 ASP A C 6
ATOM 9023 O O . ASP A 1 68 ? 9.493 14.217 -19.874 1.00 0.00 68 ASP A O 6
ATOM 9032 N N . VAL A 1 69 ? 11.409 14.578 -18.752 1.00 0.00 69 VAL A N 6
ATOM 9033 C CA . VAL A 1 69 ? 10.873 15.686 -17.968 1.00 0.00 69 VAL A CA 6
ATOM 9034 C C . VAL A 1 69 ? 11.511 17.008 -18.377 1.00 0.00 69 VAL A C 6
ATOM 9035 O O . VAL A 1 69 ? 12.735 17.133 -18.415 1.00 0.00 69 VAL A O 6
ATOM 9048 N N . ALA A 1 70 ? 10.673 17.994 -18.683 1.00 0.00 70 ALA A N 6
ATOM 9049 C CA . ALA A 1 70 ? 11.153 19.336 -18.988 1.00 0.00 70 ALA A CA 6
ATOM 9050 C C . ALA A 1 70 ? 10.773 20.318 -17.886 1.00 0.00 70 ALA A C 6
ATOM 9051 O O . ALA A 1 70 ? 9.607 20.423 -17.510 1.00 0.00 70 ALA A O 6
ATOM 9058 N N . GLU A 1 71 ? 11.769 21.037 -17.372 1.00 0.00 71 GLU A N 6
ATOM 9059 C CA . GLU A 1 71 ? 11.565 21.910 -16.224 1.00 0.00 71 GLU A CA 6
ATOM 9060 C C . GLU A 1 71 ? 11.819 23.370 -16.597 1.00 0.00 71 GLU A C 6
ATOM 9061 O O . GLU A 1 71 ? 12.695 23.669 -17.409 1.00 0.00 71 GLU A O 6
ATOM 9073 N N . ASP A 1 72 ? 11.047 24.270 -16.000 1.00 0.00 72 ASP A N 6
ATOM 9074 C CA . ASP A 1 72 ? 11.338 25.697 -16.078 1.00 0.00 72 ASP A CA 6
ATOM 9075 C C . ASP A 1 72 ? 11.800 26.231 -14.725 1.00 0.00 72 ASP A C 6
ATOM 9076 O O . ASP A 1 72 ? 11.029 26.272 -13.764 1.00 0.00 72 ASP A O 6
ATOM 9085 N N . LEU A 1 73 ? 13.062 26.639 -14.655 1.00 0.00 73 LEU A N 6
ATOM 9086 C CA . LEU A 1 73 ? 13.670 27.035 -13.391 1.00 0.00 73 LEU A CA 6
ATOM 9087 C C . LEU A 1 73 ? 12.952 28.243 -12.795 1.00 0.00 73 LEU A C 6
ATOM 9088 O O . LEU A 1 73 ? 12.985 28.462 -11.585 1.00 0.00 73 LEU A O 6
ATOM 9104 N N . GLN A 1 74 ? 12.303 29.021 -13.655 1.00 0.00 74 GLN A N 6
ATOM 9105 C CA . GLN A 1 74 ? 11.656 30.256 -13.229 1.00 0.00 74 GLN A CA 6
ATOM 9106 C C . GLN A 1 74 ? 10.202 30.004 -12.845 1.00 0.00 74 GLN A C 6
ATOM 9107 O O . GLN A 1 74 ? 9.547 30.866 -12.258 1.00 0.00 74 GLN A O 6
ATOM 9121 N N . SER A 1 75 ? 9.703 28.819 -13.180 1.00 0.00 75 SER A N 6
ATOM 9122 C CA . SER A 1 75 ? 8.299 28.489 -12.957 1.00 0.00 75 SER A CA 6
ATOM 9123 C C . SER A 1 75 ? 8.132 27.004 -12.655 1.00 0.00 75 SER A C 6
ATOM 9124 O O . SER A 1 75 ? 7.965 26.176 -13.551 1.00 0.00 75 SER A O 6
ATOM 9132 N N . PRO A 1 76 ? 8.179 26.656 -11.359 1.00 0.00 76 PRO A N 6
ATOM 9133 C CA . PRO A 1 76 ? 8.087 25.264 -10.910 1.00 0.00 76 PRO A CA 6
ATOM 9134 C C . PRO A 1 76 ? 6.775 24.606 -11.322 1.00 0.00 76 PRO A C 6
ATOM 9135 O O . PRO A 1 76 ? 6.685 23.382 -11.413 1.00 0.00 76 PRO A O 6
ATOM 9146 N N . MET A 1 77 ? 5.759 25.427 -11.571 1.00 0.00 77 MET A N 6
ATOM 9147 C CA . MET A 1 77 ? 4.436 24.922 -11.915 1.00 0.00 77 MET A CA 6
ATOM 9148 C C . MET A 1 77 ? 4.339 24.624 -13.409 1.00 0.00 77 MET A C 6
ATOM 9149 O O . MET A 1 77 ? 3.341 24.077 -13.878 1.00 0.00 77 MET A O 6
ATOM 9163 N N . SER A 1 78 ? 5.380 24.990 -14.149 1.00 0.00 78 SER A N 6
ATOM 9164 C CA . SER A 1 78 ? 5.380 24.834 -15.598 1.00 0.00 78 SER A CA 6
ATOM 9165 C C . SER A 1 78 ? 6.119 23.564 -16.009 1.00 0.00 78 SER A C 6
ATOM 9166 O O . SER A 1 78 ? 6.421 23.361 -17.185 1.00 0.00 78 SER A O 6
ATOM 9174 N N . ILE A 1 79 ? 6.407 22.711 -15.030 1.00 0.00 79 ILE A N 6
ATOM 9175 C CA . ILE A 1 79 ? 7.109 21.462 -15.288 1.00 0.00 79 ILE A CA 6
ATOM 9176 C C . ILE A 1 79 ? 6.208 20.462 -16.006 1.00 0.00 79 ILE A C 6
ATOM 9177 O O . ILE A 1 79 ? 5.140 20.105 -15.510 1.00 0.00 79 ILE A O 6
ATOM 9193 N N . LYS A 1 80 ? 6.650 20.012 -17.176 1.00 0.00 80 LYS A N 6
ATOM 9194 C CA . LYS A 1 80 ? 5.841 19.131 -18.010 1.00 0.00 80 LYS A CA 6
ATOM 9195 C C . LYS A 1 80 ? 6.610 17.865 -18.370 1.00 0.00 80 LYS A C 6
ATOM 9196 O O . LYS A 1 80 ? 7.841 17.846 -18.341 1.00 0.00 80 LYS A O 6
ATOM 9215 N N . VAL A 1 81 ? 5.878 16.808 -18.709 1.00 0.00 81 VAL A N 6
ATOM 9216 C CA . VAL A 1 81 ? 6.491 15.519 -19.011 1.00 0.00 81 VAL A CA 6
ATOM 9217 C C . VAL A 1 81 ? 5.979 14.966 -20.336 1.00 0.00 81 VAL A C 6
ATOM 9218 O O . VAL A 1 81 ? 4.910 15.350 -20.810 1.00 0.00 81 VAL A O 6
ATOM 9231 N N . ARG A 1 82 ? 6.751 14.060 -20.929 1.00 0.00 82 ARG A N 6
ATOM 9232 C CA . ARG A 1 82 ? 6.327 13.375 -22.145 1.00 0.00 82 ARG A CA 6
ATOM 9233 C C . ARG A 1 82 ? 6.863 11.946 -22.177 1.00 0.00 82 ARG A C 6
ATOM 9234 O O . ARG A 1 82 ? 7.977 11.680 -21.729 1.00 0.00 82 ARG A O 6
ATOM 9255 N N . ARG A 1 83 ? 6.059 11.032 -22.710 1.00 0.00 83 ARG A N 6
ATOM 9256 C CA . ARG A 1 83 ? 6.514 9.672 -22.968 1.00 0.00 83 ARG A CA 6
ATOM 9257 C C . ARG A 1 83 ? 7.265 9.591 -24.294 1.00 0.00 83 ARG A C 6
ATOM 9258 O O . ARG A 1 83 ? 6.841 10.169 -25.295 1.00 0.00 83 ARG A O 6
ATOM 9279 N N . LYS A 1 84 ? 8.381 8.873 -24.294 1.00 0.00 84 LYS A N 6
ATOM 9280 C CA . LYS A 1 84 ? 9.201 8.729 -25.491 1.00 0.00 84 LYS A CA 6
ATOM 9281 C C . LYS A 1 84 ? 8.374 8.194 -26.656 1.00 0.00 84 LYS A C 6
ATOM 9282 O O . LYS A 1 84 ? 7.596 7.254 -26.495 1.00 0.00 84 LYS A O 6
ATOM 9301 N N . GLU A 1 85 ? 8.549 8.796 -27.827 1.00 0.00 85 GLU A N 6
ATOM 9302 C CA . GLU A 1 85 ? 7.812 8.385 -29.015 1.00 0.00 85 GLU A CA 6
ATOM 9303 C C . GLU A 1 85 ? 8.117 6.933 -29.371 1.00 0.00 85 GLU A C 6
ATOM 9304 O O . GLU A 1 85 ? 9.277 6.526 -29.429 1.00 0.00 85 GLU A O 6
ATOM 9316 N N . THR A 1 86 ? 7.065 6.152 -29.607 1.00 0.00 86 THR A N 6
ATOM 9317 C CA . THR A 1 86 ? 7.221 4.762 -30.012 1.00 0.00 86 THR A CA 6
ATOM 9318 C C . THR A 1 86 ? 6.476 4.482 -31.313 1.00 0.00 86 THR A C 6
ATOM 9319 O O . THR A 1 86 ? 7.034 4.628 -32.401 1.00 0.00 86 THR A O 6
ATOM 9330 N N . TRP A 1 87 ? 5.217 4.080 -31.193 1.00 0.00 87 TRP A N 6
ATOM 9331 C CA . TRP A 1 87 ? 4.406 3.746 -32.360 1.00 0.00 87 TRP A CA 6
ATOM 9332 C C . TRP A 1 87 ? 4.059 4.998 -33.158 1.00 0.00 87 TRP A C 6
ATOM 9333 O O . TRP A 1 87 ? 4.321 5.072 -34.358 1.00 0.00 87 TRP A O 6
ATOM 9354 N N . SER A 1 88 ? 3.469 5.979 -32.484 1.00 0.00 88 SER A N 6
ATOM 9355 C CA . SER A 1 88 ? 3.087 7.229 -33.129 1.00 0.00 88 SER A CA 6
ATOM 9356 C C . SER A 1 88 ? 2.727 8.288 -32.093 1.00 0.00 88 SER A C 6
ATOM 9357 O O . SER A 1 88 ? 2.134 8.001 -31.053 1.00 0.00 88 SER A O 6
ATOM 9365 N N . PRO A 1 89 ? 3.093 9.547 -32.382 1.00 0.00 89 PRO A N 6
ATOM 9366 C CA . PRO A 1 89 ? 2.699 10.694 -31.560 1.00 0.00 89 PRO A CA 6
ATOM 9367 C C . PRO A 1 89 ? 1.216 11.024 -31.697 1.00 0.00 89 PRO A C 6
ATOM 9368 O O . PRO A 1 89 ? 0.655 10.955 -32.791 1.00 0.00 89 PRO A O 6
ATOM 9379 N N . TRP A 1 90 ? 0.589 11.383 -30.584 1.00 0.00 90 TRP A N 6
ATOM 9380 C CA . TRP A 1 90 ? -0.822 11.748 -30.584 1.00 0.00 90 TRP A CA 6
ATOM 9381 C C . TRP A 1 90 ? -0.995 13.252 -30.396 1.00 0.00 90 TRP A C 6
ATOM 9382 O O . TRP A 1 90 ? -1.550 13.700 -29.391 1.00 0.00 90 TRP A O 6
ATOM 9403 N N . ILE A 1 91 ? -0.517 14.025 -31.365 1.00 0.00 91 ILE A N 6
ATOM 9404 C CA . ILE A 1 91 ? -0.581 15.478 -31.283 1.00 0.00 91 ILE A CA 6
ATOM 9405 C C . ILE A 1 91 ? -1.603 16.041 -32.264 1.00 0.00 91 ILE A C 6
ATOM 9406 O O . ILE A 1 91 ? -1.591 15.706 -33.450 1.00 0.00 91 ILE A O 6
ATOM 9422 N N . LEU A 1 92 ? -2.488 16.894 -31.763 1.00 0.00 92 LEU A N 6
ATOM 9423 C CA . LEU A 1 92 ? -3.535 17.487 -32.590 1.00 0.00 92 LEU A CA 6
ATOM 9424 C C . LEU A 1 92 ? -3.103 18.852 -33.117 1.00 0.00 92 LEU A C 6
ATOM 9425 O O . LEU A 1 92 ? -2.390 19.604 -32.453 1.00 0.00 92 LEU A O 6
ATOM 9441 N N . PRO A 1 93 ? -3.549 19.181 -34.340 1.00 0.00 93 PRO A N 6
ATOM 9442 C CA . PRO A 1 93 ? -3.326 20.502 -34.932 1.00 0.00 93 PRO A CA 6
ATOM 9443 C C . PRO A 1 93 ? -4.012 21.615 -34.147 1.00 0.00 93 PRO A C 6
ATOM 9444 O O . PRO A 1 93 ? -5.074 21.410 -33.562 1.00 0.00 93 PRO A O 6
ATOM 9455 N N . SER A 1 94 ? -3.397 22.794 -34.141 1.00 0.00 94 SER A N 6
ATOM 9456 C CA . SER A 1 94 ? -3.956 23.943 -33.440 1.00 0.00 94 SER A CA 6
ATOM 9457 C C . SER A 1 94 ? -5.384 24.220 -33.904 1.00 0.00 94 SER A C 6
ATOM 9458 O O . SER A 1 94 ? -6.218 24.693 -33.134 1.00 0.00 94 SER A O 6
ATOM 9466 N N . GLU A 1 95 ? -5.654 23.925 -35.172 1.00 0.00 95 GLU A N 6
ATOM 9467 C CA . GLU A 1 95 ? -6.933 24.269 -35.780 1.00 0.00 95 GLU A CA 6
ATOM 9468 C C . GLU A 1 95 ? -8.068 23.460 -35.156 1.00 0.00 95 GLU A C 6
ATOM 9469 O O . GLU A 1 95 ? -9.240 23.825 -35.267 1.00 0.00 95 GLU A O 6
ATOM 9481 N N . SER A 1 96 ? -7.712 22.361 -34.502 1.00 0.00 96 SER A N 6
ATOM 9482 C CA . SER A 1 96 ? -8.702 21.473 -33.903 1.00 0.00 96 SER A CA 6
ATOM 9483 C C . SER A 1 96 ? -9.107 21.969 -32.517 1.00 0.00 96 SER A C 6
ATOM 9484 O O . SER A 1 96 ? -10.089 21.499 -31.941 1.00 0.00 96 SER A O 6
ATOM 9492 N N . ARG A 1 97 ? -8.345 22.920 -31.989 1.00 0.00 97 ARG A N 6
ATOM 9493 C CA . ARG A 1 97 ? -8.577 23.424 -30.641 1.00 0.00 97 ARG A CA 6
ATOM 9494 C C . ARG A 1 97 ? -9.453 24.673 -30.671 1.00 0.00 97 ARG A C 6
ATOM 9495 O O . ARG A 1 97 ? -9.348 25.496 -31.582 1.00 0.00 97 ARG A O 6
ATOM 9516 N N . LEU A 1 98 ? -10.316 24.807 -29.669 1.00 0.00 98 LEU A N 6
ATOM 9517 C CA . LEU A 1 98 ? -11.181 25.975 -29.558 1.00 0.00 98 LEU A CA 6
ATOM 9518 C C . LEU A 1 98 ? -10.841 26.790 -28.315 1.00 0.00 98 LEU A C 6
ATOM 9519 O O . LEU A 1 98 ? -9.834 26.539 -27.653 1.00 0.00 98 LEU A O 6
ATOM 9535 N N . MET A 1 1 ? 2.938 -2.476 -3.381 1.00 0.00 1 MET A N 7
ATOM 9536 C CA . MET A 1 1 ? 3.655 -1.471 -4.158 1.00 0.00 1 MET A CA 7
ATOM 9537 C C . MET A 1 1 ? 3.894 -0.213 -3.332 1.00 0.00 1 MET A C 7
ATOM 9538 O O . MET A 1 1 ? 3.091 0.133 -2.463 1.00 0.00 1 MET A O 7
ATOM 9554 N N . ASP A 1 2 ? 5.000 0.469 -3.607 1.00 0.00 2 ASP A N 7
ATOM 9555 C CA . ASP A 1 2 ? 5.303 1.734 -2.948 1.00 0.00 2 ASP A CA 7
ATOM 9556 C C . ASP A 1 2 ? 4.529 2.881 -3.587 1.00 0.00 2 ASP A C 7
ATOM 9557 O O . ASP A 1 2 ? 3.997 2.748 -4.689 1.00 0.00 2 ASP A O 7
ATOM 9566 N N . VAL A 1 3 ? 4.468 4.011 -2.888 1.00 0.00 3 VAL A N 7
ATOM 9567 C CA . VAL A 1 3 ? 3.776 5.190 -3.399 1.00 0.00 3 VAL A CA 7
ATOM 9568 C C . VAL A 1 3 ? 4.382 5.656 -4.717 1.00 0.00 3 VAL A C 7
ATOM 9569 O O . VAL A 1 3 ? 3.661 5.948 -5.671 1.00 0.00 3 VAL A O 7
ATOM 9582 N N . GLN A 1 4 ? 5.707 5.723 -4.762 1.00 0.00 4 GLN A N 7
ATOM 9583 C CA . GLN A 1 4 ? 6.412 6.098 -5.981 1.00 0.00 4 GLN A CA 7
ATOM 9584 C C . GLN A 1 4 ? 6.135 5.100 -7.100 1.00 0.00 4 GLN A C 7
ATOM 9585 O O . GLN A 1 4 ? 5.861 5.485 -8.235 1.00 0.00 4 GLN A O 7
ATOM 9599 N N . ALA A 1 5 ? 6.209 3.815 -6.770 1.00 0.00 5 ALA A N 7
ATOM 9600 C CA . ALA A 1 5 ? 6.022 2.760 -7.760 1.00 0.00 5 ALA A CA 7
ATOM 9601 C C . ALA A 1 5 ? 4.638 2.840 -8.395 1.00 0.00 5 ALA A C 7
ATOM 9602 O O . ALA A 1 5 ? 4.493 2.704 -9.611 1.00 0.00 5 ALA A O 7
ATOM 9609 N N . PHE A 1 6 ? 3.624 3.059 -7.565 1.00 0.00 6 PHE A N 7
ATOM 9610 C CA . PHE A 1 6 ? 2.248 3.127 -8.041 1.00 0.00 6 PHE A CA 7
ATOM 9611 C C . PHE A 1 6 ? 2.045 4.335 -8.951 1.00 0.00 6 PHE A C 7
ATOM 9612 O O . PHE A 1 6 ? 1.468 4.223 -10.035 1.00 0.00 6 PHE A O 7
ATOM 9629 N N . LEU A 1 7 ? 2.522 5.492 -8.504 1.00 0.00 7 LEU A N 7
ATOM 9630 C CA . LEU A 1 7 ? 2.370 6.728 -9.264 1.00 0.00 7 LEU A CA 7
ATOM 9631 C C . LEU A 1 7 ? 3.109 6.642 -10.596 1.00 0.00 7 LEU A C 7
ATOM 9632 O O . LEU A 1 7 ? 2.620 7.115 -11.622 1.00 0.00 7 LEU A O 7
ATOM 9648 N N . THR A 1 8 ? 4.292 6.032 -10.572 1.00 0.00 8 THR A N 7
ATOM 9649 C CA . THR A 1 8 ? 5.083 5.853 -11.783 1.00 0.00 8 THR A CA 7
ATOM 9650 C C . THR A 1 8 ? 4.377 4.930 -12.770 1.00 0.00 8 THR A C 7
ATOM 9651 O O . THR A 1 8 ? 4.326 5.207 -13.969 1.00 0.00 8 THR A O 7
ATOM 9662 N N . SER A 1 9 ? 3.832 3.832 -12.257 1.00 0.00 9 SER A N 7
ATOM 9663 C CA . SER A 1 9 ? 3.137 2.861 -13.095 1.00 0.00 9 SER A CA 7
ATOM 9664 C C . SER A 1 9 ? 1.919 3.494 -13.761 1.00 0.00 9 SER A C 7
ATOM 9665 O O . SER A 1 9 ? 1.639 3.243 -14.934 1.00 0.00 9 SER A O 7
ATOM 9673 N N . GLN A 1 10 ? 1.197 4.314 -13.004 1.00 0.00 10 GLN A N 7
ATOM 9674 C CA . GLN A 1 10 ? 0.006 4.979 -13.518 1.00 0.00 10 GLN A CA 7
ATOM 9675 C C . GLN A 1 10 ? 0.370 5.974 -14.617 1.00 0.00 10 GLN A C 7
ATOM 9676 O O . GLN A 1 10 ? -0.307 6.058 -15.642 1.00 0.00 10 GLN A O 7
ATOM 9690 N N . LEU A 1 11 ? 1.443 6.726 -14.395 1.00 0.00 11 LEU A N 7
ATOM 9691 C CA . LEU A 1 11 ? 1.893 7.718 -15.364 1.00 0.00 11 LEU A CA 7
ATOM 9692 C C . LEU A 1 11 ? 2.310 7.053 -16.672 1.00 0.00 11 LEU A C 7
ATOM 9693 O O . LEU A 1 11 ? 1.952 7.515 -17.755 1.00 0.00 11 LEU A O 7
ATOM 9709 N N . GLU A 1 12 ? 3.068 5.966 -16.561 1.00 0.00 12 GLU A N 7
ATOM 9710 C CA . GLU A 1 12 ? 3.503 5.217 -17.734 1.00 0.00 12 GLU A CA 7
ATOM 9711 C C . GLU A 1 12 ? 2.304 4.674 -18.509 1.00 0.00 12 GLU A C 7
ATOM 9712 O O . GLU A 1 12 ? 2.293 4.682 -19.740 1.00 0.00 12 GLU A O 7
ATOM 9724 N N . TYR A 1 13 ? 1.301 4.204 -17.778 1.00 0.00 13 TYR A N 7
ATOM 9725 C CA . TYR A 1 13 ? 0.088 3.679 -18.396 1.00 0.00 13 TYR A CA 7
ATOM 9726 C C . TYR A 1 13 ? -0.686 4.786 -19.102 1.00 0.00 13 TYR A C 7
ATOM 9727 O O . TYR A 1 13 ? -1.234 4.583 -20.186 1.00 0.00 13 TYR A O 7
ATOM 9745 N N . TYR A 1 14 ? -0.729 5.959 -18.481 1.00 0.00 14 TYR A N 7
ATOM 9746 C CA . TYR A 1 14 ? -1.534 7.064 -18.988 1.00 0.00 14 TYR A CA 7
ATOM 9747 C C . TYR A 1 14 ? -1.019 7.535 -20.344 1.00 0.00 14 TYR A C 7
ATOM 9748 O O . TYR A 1 14 ? -1.786 8.014 -21.181 1.00 0.00 14 TYR A O 7
ATOM 9766 N N . PHE A 1 15 ? 0.285 7.397 -20.555 1.00 0.00 15 PHE A N 7
ATOM 9767 C CA . PHE A 1 15 ? 0.918 7.883 -21.775 1.00 0.00 15 PHE A CA 7
ATOM 9768 C C . PHE A 1 15 ? 1.038 6.768 -22.808 1.00 0.00 15 PHE A C 7
ATOM 9769 O O . PHE A 1 15 ? 1.721 6.915 -23.823 1.00 0.00 15 PHE A O 7
ATOM 9786 N N . SER A 1 16 ? 0.370 5.649 -22.544 1.00 0.00 16 SER A N 7
ATOM 9787 C CA . SER A 1 16 ? 0.343 4.535 -23.483 1.00 0.00 16 SER A CA 7
ATOM 9788 C C . SER A 1 16 ? -0.539 4.857 -24.684 1.00 0.00 16 SER A C 7
ATOM 9789 O O . SER A 1 16 ? -1.494 5.626 -24.580 1.00 0.00 16 SER A O 7
ATOM 9797 N N . ILE A 1 17 ? -0.211 4.262 -25.826 1.00 0.00 17 ILE A N 7
ATOM 9798 C CA . ILE A 1 17 ? -0.964 4.496 -27.053 1.00 0.00 17 ILE A CA 7
ATOM 9799 C C . ILE A 1 17 ? -2.426 4.100 -26.883 1.00 0.00 17 ILE A C 7
ATOM 9800 O O . ILE A 1 17 ? -3.325 4.788 -27.365 1.00 0.00 17 ILE A O 7
ATOM 9816 N N . GLU A 1 18 ? -2.657 2.987 -26.193 1.00 0.00 18 GLU A N 7
ATOM 9817 C CA . GLU A 1 18 ? -4.010 2.484 -25.985 1.00 0.00 18 GLU A CA 7
ATOM 9818 C C . GLU A 1 18 ? -4.837 3.471 -25.166 1.00 0.00 18 GLU A C 7
ATOM 9819 O O . GLU A 1 18 ? -5.992 3.745 -25.488 1.00 0.00 18 GLU A O 7
ATOM 9831 N N . ASN A 1 19 ? -4.237 3.999 -24.104 1.00 0.00 19 ASN A N 7
ATOM 9832 C CA . ASN A 1 19 ? -4.923 4.941 -23.228 1.00 0.00 19 ASN A CA 7
ATOM 9833 C C . ASN A 1 19 ? -5.197 6.256 -23.950 1.00 0.00 19 ASN A C 7
ATOM 9834 O O . ASN A 1 19 ? -6.283 6.827 -23.833 1.00 0.00 19 ASN A O 7
ATOM 9845 N N . LEU A 1 20 ? -4.209 6.731 -24.699 1.00 0.00 20 LEU A N 7
ATOM 9846 C CA . LEU A 1 20 ? -4.317 8.014 -25.387 1.00 0.00 20 LEU A CA 7
ATOM 9847 C C . LEU A 1 20 ? -5.412 7.971 -26.448 1.00 0.00 20 LEU A C 7
ATOM 9848 O O . LEU A 1 20 ? -6.109 8.960 -26.676 1.00 0.00 20 LEU A O 7
ATOM 9864 N N . SER A 1 21 ? -5.561 6.818 -27.092 1.00 0.00 21 SER A N 7
ATOM 9865 C CA . SER A 1 21 ? -6.584 6.640 -28.116 1.00 0.00 21 SER A CA 7
ATOM 9866 C C . SER A 1 21 ? -7.980 6.711 -27.505 1.00 0.00 21 SER A C 7
ATOM 9867 O O . SER A 1 21 ? -8.957 7.007 -28.192 1.00 0.00 21 SER A O 7
ATOM 9875 N N . LYS A 1 22 ? -8.067 6.435 -26.208 1.00 0.00 22 LYS A N 7
ATOM 9876 C CA . LYS A 1 22 ? -9.351 6.372 -25.523 1.00 0.00 22 LYS A CA 7
ATOM 9877 C C . LYS A 1 22 ? -9.585 7.625 -24.685 1.00 0.00 22 LYS A C 7
ATOM 9878 O O . LYS A 1 22 ? -10.726 8.013 -24.436 1.00 0.00 22 LYS A O 7
ATOM 9897 N N . ASP A 1 23 ? -8.497 8.255 -24.256 1.00 0.00 23 ASP A N 7
ATOM 9898 C CA . ASP A 1 23 ? -8.577 9.362 -23.309 1.00 0.00 23 ASP A CA 7
ATOM 9899 C C . ASP A 1 23 ? -8.575 10.702 -24.038 1.00 0.00 23 ASP A C 7
ATOM 9900 O O . ASP A 1 23 ? -7.520 11.284 -24.283 1.00 0.00 23 ASP A O 7
ATOM 9909 N N . MET A 1 24 ? -9.764 11.184 -24.383 1.00 0.00 24 MET A N 7
ATOM 9910 C CA . MET A 1 24 ? -9.895 12.397 -25.180 1.00 0.00 24 MET A CA 7
ATOM 9911 C C . MET A 1 24 ? -9.434 13.618 -24.394 1.00 0.00 24 MET A C 7
ATOM 9912 O O . MET A 1 24 ? -8.887 14.564 -24.961 1.00 0.00 24 MET A O 7
ATOM 9926 N N . PHE A 1 25 ? -9.655 13.591 -23.083 1.00 0.00 25 PHE A N 7
ATOM 9927 C CA . PHE A 1 25 ? -9.334 14.729 -22.230 1.00 0.00 25 PHE A CA 7
ATOM 9928 C C . PHE A 1 25 ? -7.833 14.998 -22.226 1.00 0.00 25 PHE A C 7
ATOM 9929 O O . PHE A 1 25 ? -7.395 16.142 -22.361 1.00 0.00 25 PHE A O 7
ATOM 9946 N N . LEU A 1 26 ? -7.048 13.939 -22.067 1.00 0.00 26 LEU A N 7
ATOM 9947 C CA . LEU A 1 26 ? -5.598 14.068 -21.964 1.00 0.00 26 LEU A CA 7
ATOM 9948 C C . LEU A 1 26 ? -5.007 14.608 -23.264 1.00 0.00 26 LEU A C 7
ATOM 9949 O O . LEU A 1 26 ? -4.206 15.543 -23.251 1.00 0.00 26 LEU A O 7
ATOM 9965 N N . ARG A 1 27 ? -5.408 14.014 -24.382 1.00 0.00 27 ARG A N 7
ATOM 9966 C CA . ARG A 1 27 ? -4.783 14.303 -25.667 1.00 0.00 27 ARG A CA 7
ATOM 9967 C C . ARG A 1 27 ? -5.052 15.744 -26.092 1.00 0.00 27 ARG A C 7
ATOM 9968 O O . ARG A 1 27 ? -4.205 16.391 -26.707 1.00 0.00 27 ARG A O 7
ATOM 9989 N N . LYS A 1 28 ? -6.240 16.239 -25.758 1.00 0.00 28 LYS A N 7
ATOM 9990 C CA . LYS A 1 28 ? -6.651 17.578 -26.167 1.00 0.00 28 LYS A CA 7
ATOM 9991 C C . LYS A 1 28 ? -5.719 18.636 -25.584 1.00 0.00 28 LYS A C 7
ATOM 9992 O O . LYS A 1 28 ? -5.494 19.682 -26.191 1.00 0.00 28 LYS A O 7
ATOM 10011 N N . HIS A 1 29 ? -5.176 18.353 -24.403 1.00 0.00 29 HIS A N 7
ATOM 10012 C CA . HIS A 1 29 ? -4.368 19.329 -23.682 1.00 0.00 29 HIS A CA 7
ATOM 10013 C C . HIS A 1 29 ? -2.881 19.036 -23.855 1.00 0.00 29 HIS A C 7
ATOM 10014 O O . HIS A 1 29 ? -2.040 19.604 -23.157 1.00 0.00 29 HIS A O 7
ATOM 10028 N N . MET A 1 30 ? -2.562 18.144 -24.789 1.00 0.00 30 MET A N 7
ATOM 10029 C CA . MET A 1 30 ? -1.174 17.827 -25.102 1.00 0.00 30 MET A CA 7
ATOM 10030 C C . MET A 1 30 ? -0.525 18.956 -25.896 1.00 0.00 30 MET A C 7
ATOM 10031 O O . MET A 1 30 ? -1.176 19.606 -26.714 1.00 0.00 30 MET A O 7
ATOM 10045 N N . ASP A 1 31 ? 0.761 19.183 -25.652 1.00 0.00 31 ASP A N 7
ATOM 10046 C CA . ASP A 1 31 ? 1.488 20.257 -26.316 1.00 0.00 31 ASP A CA 7
ATOM 10047 C C . ASP A 1 31 ? 1.905 19.842 -27.725 1.00 0.00 31 ASP A C 7
ATOM 10048 O O . ASP A 1 31 ? 1.811 18.669 -28.089 1.00 0.00 31 ASP A O 7
ATOM 10057 N N . ASP A 1 32 ? 2.362 20.810 -28.511 1.00 0.00 32 ASP A N 7
ATOM 10058 C CA . ASP A 1 32 ? 2.762 20.551 -29.888 1.00 0.00 32 ASP A CA 7
ATOM 10059 C C . ASP A 1 32 ? 4.011 19.673 -29.936 1.00 0.00 32 ASP A C 7
ATOM 10060 O O . ASP A 1 32 ? 4.312 19.064 -30.961 1.00 0.00 32 ASP A O 7
ATOM 10069 N N . GLU A 1 33 ? 4.731 19.618 -28.820 1.00 0.00 33 GLU A N 7
ATOM 10070 C CA . GLU A 1 33 ? 5.951 18.824 -28.741 1.00 0.00 33 GLU A CA 7
ATOM 10071 C C . GLU A 1 33 ? 5.672 17.454 -28.131 1.00 0.00 33 GLU A C 7
ATOM 10072 O O . GLU A 1 33 ? 6.591 16.684 -27.856 1.00 0.00 33 GLU A O 7
ATOM 10084 N N . GLY A 1 34 ? 4.393 17.155 -27.921 1.00 0.00 34 GLY A N 7
ATOM 10085 C CA . GLY A 1 34 ? 4.014 15.891 -27.318 1.00 0.00 34 GLY A CA 7
ATOM 10086 C C . GLY A 1 34 ? 4.293 15.854 -25.828 1.00 0.00 34 GLY A C 7
ATOM 10087 O O . GLY A 1 34 ? 4.486 14.783 -25.253 1.00 0.00 34 GLY A O 7
ATOM 10091 N N . TYR A 1 35 ? 4.318 17.025 -25.204 1.00 0.00 35 TYR A N 7
ATOM 10092 C CA . TYR A 1 35 ? 4.585 17.123 -23.773 1.00 0.00 35 TYR A CA 7
ATOM 10093 C C . TYR A 1 35 ? 3.306 17.429 -23.000 1.00 0.00 35 TYR A C 7
ATOM 10094 O O . TYR A 1 35 ? 2.396 18.080 -23.514 1.00 0.00 35 TYR A O 7
ATOM 10112 N N . VAL A 1 36 ? 3.246 16.957 -21.759 1.00 0.00 36 VAL A N 7
ATOM 10113 C CA . VAL A 1 36 ? 2.105 17.231 -20.892 1.00 0.00 36 VAL A CA 7
ATOM 10114 C C . VAL A 1 36 ? 2.559 17.817 -19.559 1.00 0.00 36 VAL A C 7
ATOM 10115 O O . VAL A 1 36 ? 3.363 17.229 -18.835 1.00 0.00 36 VAL A O 7
ATOM 10128 N N . PRO A 1 37 ? 2.032 19.004 -19.225 1.00 0.00 37 PRO A N 7
ATOM 10129 C CA . PRO A 1 37 ? 2.383 19.707 -17.987 1.00 0.00 37 PRO A CA 7
ATOM 10130 C C . PRO A 1 37 ? 2.073 18.882 -16.743 1.00 0.00 37 PRO A C 7
ATOM 10131 O O . PRO A 1 37 ? 1.025 18.241 -16.656 1.00 0.00 37 PRO A O 7
ATOM 10142 N N . LEU A 1 38 ? 2.990 18.901 -15.783 1.00 0.00 38 LEU A N 7
ATOM 10143 C CA . LEU A 1 38 ? 2.767 18.247 -14.497 1.00 0.00 38 LEU A CA 7
ATOM 10144 C C . LEU A 1 38 ? 1.478 18.744 -13.852 1.00 0.00 38 LEU A C 7
ATOM 10145 O O . LEU A 1 38 ? 0.707 17.959 -13.299 1.00 0.00 38 LEU A O 7
ATOM 10161 N N . ALA A 1 39 ? 1.250 20.051 -13.925 1.00 0.00 39 ALA A N 7
ATOM 10162 C CA . ALA A 1 39 ? 0.099 20.663 -13.272 1.00 0.00 39 ALA A CA 7
ATOM 10163 C C . ALA A 1 39 ? -1.207 20.104 -13.827 1.00 0.00 39 ALA A C 7
ATOM 10164 O O . ALA A 1 39 ? -2.215 20.041 -13.124 1.00 0.00 39 ALA A O 7
ATOM 10171 N N . PHE A 1 40 ? -1.183 19.703 -15.094 1.00 0.00 40 PHE A N 7
ATOM 10172 C CA . PHE A 1 40 ? -2.366 19.147 -15.742 1.00 0.00 40 PHE A CA 7
ATOM 10173 C C . PHE A 1 40 ? -2.623 17.719 -15.274 1.00 0.00 40 PHE A C 7
ATOM 10174 O O . PHE A 1 40 ? -3.769 17.316 -15.073 1.00 0.00 40 PHE A O 7
ATOM 10191 N N . LEU A 1 41 ? -1.548 16.957 -15.103 1.00 0.00 41 LEU A N 7
ATOM 10192 C CA . LEU A 1 41 ? -1.655 15.575 -14.647 1.00 0.00 41 LEU A CA 7
ATOM 10193 C C . LEU A 1 41 ? -2.237 15.509 -13.239 1.00 0.00 41 LEU A C 7
ATOM 10194 O O . LEU A 1 41 ? -2.982 14.587 -12.906 1.00 0.00 41 LEU A O 7
ATOM 10210 N N . ALA A 1 42 ? -1.892 16.494 -12.416 1.00 0.00 42 ALA A N 7
ATOM 10211 C CA . ALA A 1 42 ? -2.349 16.527 -11.032 1.00 0.00 42 ALA A CA 7
ATOM 10212 C C . ALA A 1 42 ? -3.865 16.688 -10.957 1.00 0.00 42 ALA A C 7
ATOM 10213 O O . ALA A 1 42 ? -4.476 16.424 -9.923 1.00 0.00 42 ALA A O 7
ATOM 10220 N N . SER A 1 43 ? -4.463 17.124 -12.061 1.00 0.00 43 SER A N 7
ATOM 10221 C CA . SER A 1 43 ? -5.899 17.376 -12.103 1.00 0.00 43 SER A CA 7
ATOM 10222 C C . SER A 1 43 ? -6.673 16.076 -12.285 1.00 0.00 43 SER A C 7
ATOM 10223 O O . SER A 1 43 ? -7.904 16.062 -12.261 1.00 0.00 43 SER A O 7
ATOM 10231 N N . PHE A 1 44 ? -5.944 14.980 -12.469 1.00 0.00 44 PHE A N 7
ATOM 10232 C CA . PHE A 1 44 ? -6.560 13.673 -12.668 1.00 0.00 44 PHE A CA 7
ATOM 10233 C C . PHE A 1 44 ? -7.073 13.107 -11.346 1.00 0.00 44 PHE A C 7
ATOM 10234 O O . PHE A 1 44 ? -6.308 12.920 -10.400 1.00 0.00 44 PHE A O 7
ATOM 10251 N N . ASN A 1 45 ? -8.373 12.839 -11.290 1.00 0.00 45 ASN A N 7
ATOM 10252 C CA . ASN A 1 45 ? -9.002 12.361 -10.062 1.00 0.00 45 ASN A CA 7
ATOM 10253 C C . ASN A 1 45 ? -8.380 11.044 -9.610 1.00 0.00 45 ASN A C 7
ATOM 10254 O O . ASN A 1 45 ? -8.298 10.762 -8.414 1.00 0.00 45 ASN A O 7
ATOM 10265 N N . ARG A 1 46 ? -7.943 10.240 -10.574 1.00 0.00 46 ARG A N 7
ATOM 10266 C CA . ARG A 1 46 ? -7.313 8.960 -10.273 1.00 0.00 46 ARG A CA 7
ATOM 10267 C C . ARG A 1 46 ? -6.035 9.158 -9.465 1.00 0.00 46 ARG A C 7
ATOM 10268 O O . ARG A 1 46 ? -5.753 8.403 -8.535 1.00 0.00 46 ARG A O 7
ATOM 10289 N N . ILE A 1 47 ? -5.265 10.180 -9.827 1.00 0.00 47 ILE A N 7
ATOM 10290 C CA . ILE A 1 47 ? -4.023 10.485 -9.126 1.00 0.00 47 ILE A CA 7
ATOM 10291 C C . ILE A 1 47 ? -4.299 11.155 -7.784 1.00 0.00 47 ILE A C 7
ATOM 10292 O O . ILE A 1 47 ? -3.659 10.846 -6.780 1.00 0.00 47 ILE A O 7
ATOM 10308 N N . LYS A 1 48 ? -5.260 12.073 -7.775 1.00 0.00 48 LYS A N 7
ATOM 10309 C CA . LYS A 1 48 ? -5.576 12.838 -6.574 1.00 0.00 48 LYS A CA 7
ATOM 10310 C C . LYS A 1 48 ? -6.098 11.925 -5.468 1.00 0.00 48 LYS A C 7
ATOM 10311 O O . LYS A 1 48 ? -5.870 12.176 -4.285 1.00 0.00 48 LYS A O 7
ATOM 10330 N N . SER A 1 49 ? -6.796 10.864 -5.863 1.00 0.00 49 SER A N 7
ATOM 10331 C CA . SER A 1 49 ? -7.340 9.910 -4.906 1.00 0.00 49 SER A CA 7
ATOM 10332 C C . SER A 1 49 ? -6.222 9.187 -4.162 1.00 0.00 49 SER A C 7
ATOM 10333 O O . SER A 1 49 ? -6.398 8.747 -3.025 1.00 0.00 49 SER A O 7
ATOM 10341 N N . PHE A 1 50 ? -5.068 9.068 -4.812 1.00 0.00 50 PHE A N 7
ATOM 10342 C CA . PHE A 1 50 ? -3.932 8.362 -4.230 1.00 0.00 50 PHE A CA 7
ATOM 10343 C C . PHE A 1 50 ? -2.955 9.340 -3.584 1.00 0.00 50 PHE A C 7
ATOM 10344 O O . PHE A 1 50 ? -2.438 9.087 -2.496 1.00 0.00 50 PHE A O 7
ATOM 10361 N N . SER A 1 51 ? -2.709 10.456 -4.262 1.00 0.00 51 SER A N 7
ATOM 10362 C CA . SER A 1 51 ? -1.789 11.467 -3.759 1.00 0.00 51 SER A CA 7
ATOM 10363 C C . SER A 1 51 ? -1.989 12.795 -4.486 1.00 0.00 51 SER A C 7
ATOM 10364 O O . SER A 1 51 ? -2.092 12.836 -5.712 1.00 0.00 51 SER A O 7
ATOM 10372 N N . THR A 1 52 ? -2.045 13.879 -3.719 1.00 0.00 52 THR A N 7
ATOM 10373 C CA . THR A 1 52 ? -2.215 15.210 -4.289 1.00 0.00 52 THR A CA 7
ATOM 10374 C C . THR A 1 52 ? -0.901 15.983 -4.279 1.00 0.00 52 THR A C 7
ATOM 10375 O O . THR A 1 52 ? -0.861 17.164 -4.627 1.00 0.00 52 THR A O 7
ATOM 10386 N N . ASP A 1 53 ? 0.174 15.311 -3.881 1.00 0.00 53 ASP A N 7
ATOM 10387 C CA . ASP A 1 53 ? 1.465 15.965 -3.710 1.00 0.00 53 ASP A CA 7
ATOM 10388 C C . ASP A 1 53 ? 2.234 16.006 -5.027 1.00 0.00 53 ASP A C 7
ATOM 10389 O O . ASP A 1 53 ? 2.637 14.969 -5.555 1.00 0.00 53 ASP A O 7
ATOM 10398 N N . LEU A 1 54 ? 2.430 17.210 -5.553 1.00 0.00 54 LEU A N 7
ATOM 10399 C CA . LEU A 1 54 ? 3.139 17.385 -6.816 1.00 0.00 54 LEU A CA 7
ATOM 10400 C C . LEU A 1 54 ? 4.553 16.822 -6.730 1.00 0.00 54 LEU A C 7
ATOM 10401 O O . LEU A 1 54 ? 5.097 16.331 -7.719 1.00 0.00 54 LEU A O 7
ATOM 10417 N N . ASN A 1 55 ? 5.141 16.894 -5.541 1.00 0.00 55 ASN A N 7
ATOM 10418 C CA . ASN A 1 55 ? 6.516 16.450 -5.340 1.00 0.00 55 ASN A CA 7
ATOM 10419 C C . ASN A 1 55 ? 6.640 14.943 -5.559 1.00 0.00 55 ASN A C 7
ATOM 10420 O O . ASN A 1 55 ? 7.591 14.471 -6.180 1.00 0.00 55 ASN A O 7
ATOM 10431 N N . LEU A 1 56 ? 5.668 14.196 -5.044 1.00 0.00 56 LEU A N 7
ATOM 10432 C CA . LEU A 1 56 ? 5.653 12.746 -5.204 1.00 0.00 56 LEU A CA 7
ATOM 10433 C C . LEU A 1 56 ? 5.358 12.361 -6.650 1.00 0.00 56 LEU A C 7
ATOM 10434 O O . LEU A 1 56 ? 5.962 11.437 -7.194 1.00 0.00 56 LEU A O 7
ATOM 10450 N N . LEU A 1 57 ? 4.425 13.078 -7.269 1.00 0.00 57 LEU A N 7
ATOM 10451 C CA . LEU A 1 57 ? 4.083 12.846 -8.667 1.00 0.00 57 LEU A CA 7
ATOM 10452 C C . LEU A 1 57 ? 5.265 13.165 -9.577 1.00 0.00 57 LEU A C 7
ATOM 10453 O O . LEU A 1 57 ? 5.552 12.432 -10.524 1.00 0.00 57 LEU A O 7
ATOM 10469 N N . HIS A 1 58 ? 5.951 14.266 -9.281 1.00 0.00 58 HIS A N 7
ATOM 10470 C CA . HIS A 1 58 ? 7.121 14.667 -10.053 1.00 0.00 58 HIS A CA 7
ATOM 10471 C C . HIS A 1 58 ? 8.232 13.626 -9.938 1.00 0.00 58 HIS A C 7
ATOM 10472 O O . HIS A 1 58 ? 8.835 13.235 -10.937 1.00 0.00 58 HIS A O 7
ATOM 10486 N N . ALA A 1 59 ? 8.494 13.182 -8.714 1.00 0.00 59 ALA A N 7
ATOM 10487 C CA . ALA A 1 59 ? 9.504 12.159 -8.472 1.00 0.00 59 ALA A CA 7
ATOM 10488 C C . ALA A 1 59 ? 9.165 10.867 -9.205 1.00 0.00 59 ALA A C 7
ATOM 10489 O O . ALA A 1 59 ? 10.047 10.195 -9.740 1.00 0.00 59 ALA A O 7
ATOM 10496 N N . ALA A 1 60 ? 7.881 10.525 -9.228 1.00 0.00 60 ALA A N 7
ATOM 10497 C CA . ALA A 1 60 ? 7.426 9.311 -9.892 1.00 0.00 60 ALA A CA 7
ATOM 10498 C C . ALA A 1 60 ? 7.676 9.378 -11.394 1.00 0.00 60 ALA A C 7
ATOM 10499 O O . ALA A 1 60 ? 8.071 8.390 -12.014 1.00 0.00 60 ALA A O 7
ATOM 10506 N N . ALA A 1 61 ? 7.444 10.551 -11.975 1.00 0.00 61 ALA A N 7
ATOM 10507 C CA . ALA A 1 61 ? 7.708 10.767 -13.393 1.00 0.00 61 ALA A CA 7
ATOM 10508 C C . ALA A 1 61 ? 9.197 10.648 -13.698 1.00 0.00 61 ALA A C 7
ATOM 10509 O O . ALA A 1 61 ? 9.588 10.080 -14.718 1.00 0.00 61 ALA A O 7
ATOM 10516 N N . LYS A 1 62 ? 10.023 11.187 -12.810 1.00 0.00 62 LYS A N 7
ATOM 10517 C CA . LYS A 1 62 ? 11.469 11.176 -13.001 1.00 0.00 62 LYS A CA 7
ATOM 10518 C C . LYS A 1 62 ? 12.035 9.775 -12.788 1.00 0.00 62 LYS A C 7
ATOM 10519 O O . LYS A 1 62 ? 13.113 9.450 -13.284 1.00 0.00 62 LYS A O 7
ATOM 10538 N N . ALA A 1 63 ? 11.299 8.952 -12.049 1.00 0.00 63 ALA A N 7
ATOM 10539 C CA . ALA A 1 63 ? 11.787 7.634 -11.658 1.00 0.00 63 ALA A CA 7
ATOM 10540 C C . ALA A 1 63 ? 11.624 6.629 -12.795 1.00 0.00 63 ALA A C 7
ATOM 10541 O O . ALA A 1 63 ? 12.105 5.501 -12.711 1.00 0.00 63 ALA A O 7
ATOM 10548 N N . SER A 1 64 ? 10.939 7.049 -13.855 1.00 0.00 64 SER A N 7
ATOM 10549 C CA . SER A 1 64 ? 10.716 6.186 -15.011 1.00 0.00 64 SER A CA 7
ATOM 10550 C C . SER A 1 64 ? 11.875 6.292 -15.997 1.00 0.00 64 SER A C 7
ATOM 10551 O O . SER A 1 64 ? 12.430 7.372 -16.205 1.00 0.00 64 SER A O 7
ATOM 10559 N N . ASP A 1 65 ? 12.234 5.166 -16.601 1.00 0.00 65 ASP A N 7
ATOM 10560 C CA . ASP A 1 65 ? 13.356 5.120 -17.530 1.00 0.00 65 ASP A CA 7
ATOM 10561 C C . ASP A 1 65 ? 12.893 5.397 -18.957 1.00 0.00 65 ASP A C 7
ATOM 10562 O O . ASP A 1 65 ? 13.708 5.503 -19.875 1.00 0.00 65 ASP A O 7
ATOM 10571 N N . ILE A 1 66 ? 11.581 5.510 -19.136 1.00 0.00 66 ILE A N 7
ATOM 10572 C CA . ILE A 1 66 ? 11.005 5.709 -20.460 1.00 0.00 66 ILE A CA 7
ATOM 10573 C C . ILE A 1 66 ? 10.295 7.056 -20.552 1.00 0.00 66 ILE A C 7
ATOM 10574 O O . ILE A 1 66 ? 9.645 7.360 -21.554 1.00 0.00 66 ILE A O 7
ATOM 10590 N N . ILE A 1 67 ? 10.421 7.858 -19.501 1.00 0.00 67 ILE A N 7
ATOM 10591 C CA . ILE A 1 67 ? 9.841 9.195 -19.487 1.00 0.00 67 ILE A CA 7
ATOM 10592 C C . ILE A 1 67 ? 10.921 10.263 -19.345 1.00 0.00 67 ILE A C 7
ATOM 10593 O O . ILE A 1 67 ? 11.842 10.126 -18.539 1.00 0.00 67 ILE A O 7
ATOM 10609 N N . ASP A 1 68 ? 10.801 11.328 -20.131 1.00 0.00 68 ASP A N 7
ATOM 10610 C CA . ASP A 1 68 ? 11.726 12.449 -20.044 1.00 0.00 68 ASP A CA 7
ATOM 10611 C C . ASP A 1 68 ? 11.048 13.665 -19.419 1.00 0.00 68 ASP A C 7
ATOM 10612 O O . ASP A 1 68 ? 9.953 14.057 -19.825 1.00 0.00 68 ASP A O 7
ATOM 10621 N N . VAL A 1 69 ? 11.705 14.259 -18.428 1.00 0.00 69 VAL A N 7
ATOM 10622 C CA . VAL A 1 69 ? 11.104 15.333 -17.644 1.00 0.00 69 VAL A CA 7
ATOM 10623 C C . VAL A 1 69 ? 11.841 16.649 -17.863 1.00 0.00 69 VAL A C 7
ATOM 10624 O O . VAL A 1 69 ? 13.061 16.720 -17.726 1.00 0.00 69 VAL A O 7
ATOM 10637 N N . ALA A 1 70 ? 11.088 17.691 -18.205 1.00 0.00 70 ALA A N 7
ATOM 10638 C CA . ALA A 1 70 ? 11.663 19.018 -18.386 1.00 0.00 70 ALA A CA 7
ATOM 10639 C C . ALA A 1 70 ? 11.287 19.943 -17.233 1.00 0.00 70 ALA A C 7
ATOM 10640 O O . ALA A 1 70 ? 10.107 20.124 -16.932 1.00 0.00 70 ALA A O 7
ATOM 10647 N N . GLU A 1 71 ? 12.296 20.523 -16.591 1.00 0.00 71 GLU A N 7
ATOM 10648 C CA . GLU A 1 71 ? 12.076 21.343 -15.407 1.00 0.00 71 GLU A CA 7
ATOM 10649 C C . GLU A 1 71 ? 12.318 22.819 -15.715 1.00 0.00 71 GLU A C 7
ATOM 10650 O O . GLU A 1 71 ? 13.184 23.162 -16.521 1.00 0.00 71 GLU A O 7
ATOM 10662 N N . ASP A 1 72 ? 11.547 23.686 -15.070 1.00 0.00 72 ASP A N 7
ATOM 10663 C CA . ASP A 1 72 ? 11.762 25.124 -15.172 1.00 0.00 72 ASP A CA 7
ATOM 10664 C C . ASP A 1 72 ? 11.881 25.756 -13.788 1.00 0.00 72 ASP A C 7
ATOM 10665 O O . ASP A 1 72 ? 10.910 25.813 -13.033 1.00 0.00 72 ASP A O 7
ATOM 10674 N N . LEU A 1 73 ? 13.079 26.228 -13.460 1.00 0.00 73 LEU A N 7
ATOM 10675 C CA . LEU A 1 73 ? 13.366 26.722 -12.118 1.00 0.00 73 LEU A CA 7
ATOM 10676 C C . LEU A 1 73 ? 12.501 27.934 -11.787 1.00 0.00 73 LEU A C 7
ATOM 10677 O O . LEU A 1 73 ? 12.315 28.276 -10.620 1.00 0.00 73 LEU A O 7
ATOM 10693 N N . GLN A 1 74 ? 11.976 28.580 -12.824 1.00 0.00 74 GLN A N 7
ATOM 10694 C CA . GLN A 1 74 ? 11.266 29.843 -12.656 1.00 0.00 74 GLN A CA 7
ATOM 10695 C C . GLN A 1 74 ? 9.833 29.605 -12.194 1.00 0.00 74 GLN A C 7
ATOM 10696 O O . GLN A 1 74 ? 9.189 30.502 -11.649 1.00 0.00 74 GLN A O 7
ATOM 10710 N N . SER A 1 75 ? 9.338 28.392 -12.414 1.00 0.00 75 SER A N 7
ATOM 10711 C CA . SER A 1 75 ? 7.974 28.042 -12.039 1.00 0.00 75 SER A CA 7
ATOM 10712 C C . SER A 1 75 ? 7.767 26.532 -12.085 1.00 0.00 75 SER A C 7
ATOM 10713 O O . SER A 1 75 ? 8.134 25.859 -13.048 1.00 0.00 75 SER A O 7
ATOM 10721 N N . PRO A 1 76 ? 7.166 25.984 -11.017 1.00 0.00 76 PRO A N 7
ATOM 10722 C CA . PRO A 1 76 ? 6.801 24.568 -10.956 1.00 0.00 76 PRO A CA 7
ATOM 10723 C C . PRO A 1 76 ? 5.699 24.207 -11.946 1.00 0.00 76 PRO A C 7
ATOM 10724 O O . PRO A 1 76 ? 5.533 23.042 -12.308 1.00 0.00 76 PRO A O 7
ATOM 10735 N N . MET A 1 77 ? 4.948 25.214 -12.381 1.00 0.00 77 MET A N 7
ATOM 10736 C CA . MET A 1 77 ? 3.798 24.991 -13.248 1.00 0.00 77 MET A CA 7
ATOM 10737 C C . MET A 1 77 ? 4.237 24.789 -14.695 1.00 0.00 77 MET A C 7
ATOM 10738 O O . MET A 1 77 ? 3.434 24.417 -15.551 1.00 0.00 77 MET A O 7
ATOM 10752 N N . SER A 1 78 ? 5.517 25.035 -14.959 1.00 0.00 78 SER A N 7
ATOM 10753 C CA . SER A 1 78 ? 6.055 24.916 -16.308 1.00 0.00 78 SER A CA 7
ATOM 10754 C C . SER A 1 78 ? 6.788 23.590 -16.487 1.00 0.00 78 SER A C 7
ATOM 10755 O O . SER A 1 78 ? 7.451 23.366 -17.500 1.00 0.00 78 SER A O 7
ATOM 10763 N N . ILE A 1 79 ? 6.667 22.716 -15.494 1.00 0.00 79 ILE A N 7
ATOM 10764 C CA . ILE A 1 79 ? 7.287 21.398 -15.555 1.00 0.00 79 ILE A CA 7
ATOM 10765 C C . ILE A 1 79 ? 6.473 20.447 -16.426 1.00 0.00 79 ILE A C 7
ATOM 10766 O O . ILE A 1 79 ? 5.289 20.218 -16.178 1.00 0.00 79 ILE A O 7
ATOM 10782 N N . LYS A 1 80 ? 7.115 19.892 -17.448 1.00 0.00 80 LYS A N 7
ATOM 10783 C CA . LYS A 1 80 ? 6.433 19.031 -18.406 1.00 0.00 80 LYS A CA 7
ATOM 10784 C C . LYS A 1 80 ? 7.087 17.655 -18.464 1.00 0.00 80 LYS A C 7
ATOM 10785 O O . LYS A 1 80 ? 8.261 17.500 -18.132 1.00 0.00 80 LYS A O 7
ATOM 10804 N N . VAL A 1 81 ? 6.319 16.657 -18.891 1.00 0.00 81 VAL A N 7
ATOM 10805 C CA . VAL A 1 81 ? 6.850 15.314 -19.086 1.00 0.00 81 VAL A CA 7
ATOM 10806 C C . VAL A 1 81 ? 6.440 14.754 -20.444 1.00 0.00 81 VAL A C 7
ATOM 10807 O O . VAL A 1 81 ? 5.442 15.177 -21.027 1.00 0.00 81 VAL A O 7
ATOM 10820 N N . ARG A 1 82 ? 7.220 13.798 -20.942 1.00 0.00 82 ARG A N 7
ATOM 10821 C CA . ARG A 1 82 ? 6.849 13.061 -22.146 1.00 0.00 82 ARG A CA 7
ATOM 10822 C C . ARG A 1 82 ? 7.376 11.630 -22.089 1.00 0.00 82 ARG A C 7
ATOM 10823 O O . ARG A 1 82 ? 8.481 11.383 -21.611 1.00 0.00 82 ARG A O 7
ATOM 10844 N N . ARG A 1 83 ? 6.573 10.691 -22.582 1.00 0.00 83 ARG A N 7
ATOM 10845 C CA . ARG A 1 83 ? 7.013 9.308 -22.721 1.00 0.00 83 ARG A CA 7
ATOM 10846 C C . ARG A 1 83 ? 7.700 9.089 -24.065 1.00 0.00 83 ARG A C 7
ATOM 10847 O O . ARG A 1 83 ? 7.242 9.577 -25.098 1.00 0.00 83 ARG A O 7
ATOM 10868 N N . LYS A 1 84 ? 8.805 8.349 -24.045 1.00 0.00 84 LYS A N 7
ATOM 10869 C CA . LYS A 1 84 ? 9.538 8.034 -25.263 1.00 0.00 84 LYS A CA 7
ATOM 10870 C C . LYS A 1 84 ? 9.301 6.587 -25.684 1.00 0.00 84 LYS A C 7
ATOM 10871 O O . LYS A 1 84 ? 8.652 5.823 -24.969 1.00 0.00 84 LYS A O 7
ATOM 10890 N N . GLU A 1 85 ? 9.831 6.218 -26.845 1.00 0.00 85 GLU A N 7
ATOM 10891 C CA . GLU A 1 85 ? 9.679 4.861 -27.357 1.00 0.00 85 GLU A CA 7
ATOM 10892 C C . GLU A 1 85 ? 8.207 4.525 -27.579 1.00 0.00 85 GLU A C 7
ATOM 10893 O O . GLU A 1 85 ? 7.735 3.457 -27.185 1.00 0.00 85 GLU A O 7
ATOM 10905 N N . THR A 1 86 ? 7.484 5.444 -28.211 1.00 0.00 86 THR A N 7
ATOM 10906 C CA . THR A 1 86 ? 6.079 5.227 -28.529 1.00 0.00 86 THR A CA 7
ATOM 10907 C C . THR A 1 86 ? 5.841 5.280 -30.033 1.00 0.00 86 THR A C 7
ATOM 10908 O O . THR A 1 86 ? 6.680 5.776 -30.788 1.00 0.00 86 THR A O 7
ATOM 10919 N N . TRP A 1 87 ? 4.694 4.769 -30.465 1.00 0.00 87 TRP A N 7
ATOM 10920 C CA . TRP A 1 87 ? 4.334 4.784 -31.879 1.00 0.00 87 TRP A CA 7
ATOM 10921 C C . TRP A 1 87 ? 4.197 6.214 -32.391 1.00 0.00 87 TRP A C 7
ATOM 10922 O O . TRP A 1 87 ? 4.833 6.594 -33.375 1.00 0.00 87 TRP A O 7
ATOM 10943 N N . SER A 1 88 ? 3.367 7.003 -31.717 1.00 0.00 88 SER A N 7
ATOM 10944 C CA . SER A 1 88 ? 3.145 8.392 -32.106 1.00 0.00 88 SER A CA 7
ATOM 10945 C C . SER A 1 88 ? 2.338 9.131 -31.045 1.00 0.00 88 SER A C 7
ATOM 10946 O O . SER A 1 88 ? 1.431 8.580 -30.420 1.00 0.00 88 SER A O 7
ATOM 10954 N N . PRO A 1 89 ? 2.675 10.412 -30.833 1.00 0.00 89 PRO A N 7
ATOM 10955 C CA . PRO A 1 89 ? 1.902 11.300 -29.961 1.00 0.00 89 PRO A CA 7
ATOM 10956 C C . PRO A 1 89 ? 0.537 11.646 -30.547 1.00 0.00 89 PRO A C 7
ATOM 10957 O O . PRO A 1 89 ? 0.381 11.743 -31.764 1.00 0.00 89 PRO A O 7
ATOM 10968 N N . TRP A 1 90 ? -0.448 11.827 -29.674 1.00 0.00 90 TRP A N 7
ATOM 10969 C CA . TRP A 1 90 ? -1.794 12.185 -30.104 1.00 0.00 90 TRP A CA 7
ATOM 10970 C C . TRP A 1 90 ? -2.099 13.643 -29.777 1.00 0.00 90 TRP A C 7
ATOM 10971 O O . TRP A 1 90 ? -2.535 13.960 -28.669 1.00 0.00 90 TRP A O 7
ATOM 10992 N N . ILE A 1 91 ? -1.871 14.523 -30.744 1.00 0.00 91 ILE A N 7
ATOM 10993 C CA . ILE A 1 91 ? -1.994 15.958 -30.515 1.00 0.00 91 ILE A CA 7
ATOM 10994 C C . ILE A 1 91 ? -3.146 16.546 -31.324 1.00 0.00 91 ILE A C 7
ATOM 10995 O O . ILE A 1 91 ? -3.208 16.386 -32.543 1.00 0.00 91 ILE A O 7
ATOM 11011 N N . LEU A 1 92 ? -4.055 17.229 -30.637 1.00 0.00 92 LEU A N 7
ATOM 11012 C CA . LEU A 1 92 ? -5.162 17.910 -31.300 1.00 0.00 92 LEU A CA 7
ATOM 11013 C C . LEU A 1 92 ? -4.981 19.424 -31.246 1.00 0.00 92 LEU A C 7
ATOM 11014 O O . LEU A 1 92 ? -4.325 19.964 -30.354 1.00 0.00 92 LEU A O 7
ATOM 11030 N N . PRO A 1 93 ? -5.576 20.127 -32.221 1.00 0.00 93 PRO A N 7
ATOM 11031 C CA . PRO A 1 93 ? -5.556 21.592 -32.266 1.00 0.00 93 PRO A CA 7
ATOM 11032 C C . PRO A 1 93 ? -6.099 22.219 -30.987 1.00 0.00 93 PRO A C 7
ATOM 11033 O O . PRO A 1 93 ? -7.039 21.702 -30.381 1.00 0.00 93 PRO A O 7
ATOM 11044 N N . SER A 1 94 ? -5.501 23.334 -30.579 1.00 0.00 94 SER A N 7
ATOM 11045 C CA . SER A 1 94 ? -5.918 24.025 -29.364 1.00 0.00 94 SER A CA 7
ATOM 11046 C C . SER A 1 94 ? -7.406 24.357 -29.412 1.00 0.00 94 SER A C 7
ATOM 11047 O O . SER A 1 94 ? -8.085 24.354 -28.385 1.00 0.00 94 SER A O 7
ATOM 11055 N N . GLU A 1 95 ? -7.905 24.642 -30.611 1.00 0.00 95 GLU A N 7
ATOM 11056 C CA . GLU A 1 95 ? -9.287 25.077 -30.777 1.00 0.00 95 GLU A CA 7
ATOM 11057 C C . GLU A 1 95 ? -10.256 23.941 -30.463 1.00 0.00 95 GLU A C 7
ATOM 11058 O O . GLU A 1 95 ? -11.442 24.169 -30.231 1.00 0.00 95 GLU A O 7
ATOM 11070 N N . SER A 1 96 ? -9.741 22.715 -30.459 1.00 0.00 96 SER A N 7
ATOM 11071 C CA . SER A 1 96 ? -10.574 21.537 -30.242 1.00 0.00 96 SER A CA 7
ATOM 11072 C C . SER A 1 96 ? -10.773 21.279 -28.753 1.00 0.00 96 SER A C 7
ATOM 11073 O O . SER A 1 96 ? -11.579 20.434 -28.361 1.00 0.00 96 SER A O 7
ATOM 11081 N N . ARG A 1 97 ? -10.034 22.013 -27.927 1.00 0.00 97 ARG A N 7
ATOM 11082 C CA . ARG A 1 97 ? -10.092 21.828 -26.482 1.00 0.00 97 ARG A CA 7
ATOM 11083 C C . ARG A 1 97 ? -11.450 22.251 -25.933 1.00 0.00 97 ARG A C 7
ATOM 11084 O O . ARG A 1 97 ? -12.031 23.243 -26.380 1.00 0.00 97 ARG A O 7
ATOM 11105 N N . LEU A 1 98 ? -11.954 21.495 -24.965 1.00 0.00 98 LEU A N 7
ATOM 11106 C CA . LEU A 1 98 ? -13.241 21.796 -24.349 1.00 0.00 98 LEU A CA 7
ATOM 11107 C C . LEU A 1 98 ? -13.060 22.274 -22.911 1.00 0.00 98 LEU A C 7
ATOM 11108 O O . LEU A 1 98 ? -13.857 23.063 -22.404 1.00 0.00 98 LEU A O 7
ATOM 11124 N N . MET A 1 1 ? 3.752 -1.480 -0.606 1.00 0.00 1 MET A N 8
ATOM 11125 C CA . MET A 1 1 ? 3.752 -0.761 -1.875 1.00 0.00 1 MET A CA 8
ATOM 11126 C C . MET A 1 1 ? 4.179 0.690 -1.680 1.00 0.00 1 MET A C 8
ATOM 11127 O O . MET A 1 1 ? 3.543 1.439 -0.938 1.00 0.00 1 MET A O 8
ATOM 11143 N N . ASP A 1 2 ? 5.258 1.080 -2.349 1.00 0.00 2 ASP A N 8
ATOM 11144 C CA . ASP A 1 2 ? 5.752 2.450 -2.274 1.00 0.00 2 ASP A CA 8
ATOM 11145 C C . ASP A 1 2 ? 4.900 3.383 -3.129 1.00 0.00 2 ASP A C 8
ATOM 11146 O O . ASP A 1 2 ? 4.526 3.043 -4.252 1.00 0.00 2 ASP A O 8
ATOM 11155 N N . VAL A 1 3 ? 4.598 4.560 -2.591 1.00 0.00 3 VAL A N 8
ATOM 11156 C CA . VAL A 1 3 ? 3.776 5.534 -3.297 1.00 0.00 3 VAL A CA 8
ATOM 11157 C C . VAL A 1 3 ? 4.408 5.927 -4.627 1.00 0.00 3 VAL A C 8
ATOM 11158 O O . VAL A 1 3 ? 3.708 6.206 -5.599 1.00 0.00 3 VAL A O 8
ATOM 11171 N N . GLN A 1 4 ? 5.736 5.948 -4.661 1.00 0.00 4 GLN A N 8
ATOM 11172 C CA . GLN A 1 4 ? 6.464 6.254 -5.886 1.00 0.00 4 GLN A CA 8
ATOM 11173 C C . GLN A 1 4 ? 6.183 5.210 -6.961 1.00 0.00 4 GLN A C 8
ATOM 11174 O O . GLN A 1 4 ? 5.910 5.550 -8.112 1.00 0.00 4 GLN A O 8
ATOM 11188 N N . ALA A 1 5 ? 6.251 3.940 -6.578 1.00 0.00 5 ALA A N 8
ATOM 11189 C CA . ALA A 1 5 ? 6.037 2.845 -7.518 1.00 0.00 5 ALA A CA 8
ATOM 11190 C C . ALA A 1 5 ? 4.634 2.899 -8.112 1.00 0.00 5 ALA A C 8
ATOM 11191 O O . ALA A 1 5 ? 4.451 2.717 -9.316 1.00 0.00 5 ALA A O 8
ATOM 11198 N N . PHE A 1 6 ? 3.645 3.149 -7.260 1.00 0.00 6 PHE A N 8
ATOM 11199 C CA . PHE A 1 6 ? 2.254 3.194 -7.696 1.00 0.00 6 PHE A CA 8
ATOM 11200 C C . PHE A 1 6 ? 2.020 4.362 -8.649 1.00 0.00 6 PHE A C 8
ATOM 11201 O O . PHE A 1 6 ? 1.406 4.203 -9.706 1.00 0.00 6 PHE A O 8
ATOM 11218 N N . LEU A 1 7 ? 2.513 5.536 -8.269 1.00 0.00 7 LEU A N 8
ATOM 11219 C CA . LEU A 1 7 ? 2.330 6.739 -9.073 1.00 0.00 7 LEU A CA 8
ATOM 11220 C C . LEU A 1 7 ? 3.017 6.599 -10.428 1.00 0.00 7 LEU A C 8
ATOM 11221 O O . LEU A 1 7 ? 2.489 7.030 -11.453 1.00 0.00 7 LEU A O 8
ATOM 11237 N N . THR A 1 8 ? 4.199 5.989 -10.426 1.00 0.00 8 THR A N 8
ATOM 11238 C CA . THR A 1 8 ? 4.946 5.768 -11.657 1.00 0.00 8 THR A CA 8
ATOM 11239 C C . THR A 1 8 ? 4.206 4.814 -12.588 1.00 0.00 8 THR A C 8
ATOM 11240 O O . THR A 1 8 ? 4.118 5.050 -13.792 1.00 0.00 8 THR A O 8
ATOM 11251 N N . SER A 1 9 ? 3.674 3.735 -12.019 1.00 0.00 9 SER A N 8
ATOM 11252 C CA . SER A 1 9 ? 2.939 2.747 -12.798 1.00 0.00 9 SER A CA 8
ATOM 11253 C C . SER A 1 9 ? 1.705 3.370 -13.442 1.00 0.00 9 SER A C 8
ATOM 11254 O O . SER A 1 9 ? 1.383 3.086 -14.597 1.00 0.00 9 SER A O 8
ATOM 11262 N N . GLN A 1 10 ? 1.018 4.222 -12.687 1.00 0.00 10 GLN A N 8
ATOM 11263 C CA . GLN A 1 10 ? -0.176 4.895 -13.188 1.00 0.00 10 GLN A CA 8
ATOM 11264 C C . GLN A 1 10 ? 0.176 5.856 -14.319 1.00 0.00 10 GLN A C 8
ATOM 11265 O O . GLN A 1 10 ? -0.527 5.925 -15.327 1.00 0.00 10 GLN A O 8
ATOM 11279 N N . LEU A 1 11 ? 1.264 6.595 -14.144 1.00 0.00 11 LEU A N 8
ATOM 11280 C CA . LEU A 1 11 ? 1.716 7.541 -15.157 1.00 0.00 11 LEU A CA 8
ATOM 11281 C C . LEU A 1 11 ? 2.100 6.820 -16.445 1.00 0.00 11 LEU A C 8
ATOM 11282 O O . LEU A 1 11 ? 1.755 7.261 -17.541 1.00 0.00 11 LEU A O 8
ATOM 11298 N N . GLU A 1 12 ? 2.816 5.710 -16.305 1.00 0.00 12 GLU A N 8
ATOM 11299 C CA . GLU A 1 12 ? 3.212 4.906 -17.455 1.00 0.00 12 GLU A CA 8
ATOM 11300 C C . GLU A 1 12 ? 1.986 4.387 -18.204 1.00 0.00 12 GLU A C 8
ATOM 11301 O O . GLU A 1 12 ? 1.967 4.352 -19.435 1.00 0.00 12 GLU A O 8
ATOM 11313 N N . TYR A 1 13 ? 0.967 3.986 -17.452 1.00 0.00 13 TYR A N 8
ATOM 11314 C CA . TYR A 1 13 ? -0.272 3.495 -18.045 1.00 0.00 13 TYR A CA 8
ATOM 11315 C C . TYR A 1 13 ? -1.004 4.614 -18.779 1.00 0.00 13 TYR A C 8
ATOM 11316 O O . TYR A 1 13 ? -1.547 4.407 -19.864 1.00 0.00 13 TYR A O 8
ATOM 11334 N N . TYR A 1 14 ? -1.015 5.800 -18.178 1.00 0.00 14 TYR A N 8
ATOM 11335 C CA . TYR A 1 14 ? -1.746 6.931 -18.733 1.00 0.00 14 TYR A CA 8
ATOM 11336 C C . TYR A 1 14 ? -1.153 7.361 -20.071 1.00 0.00 14 TYR A C 8
ATOM 11337 O O . TYR A 1 14 ? -1.869 7.801 -20.969 1.00 0.00 14 TYR A O 8
ATOM 11355 N N . PHE A 1 15 ? 0.164 7.228 -20.196 1.00 0.00 15 PHE A N 8
ATOM 11356 C CA . PHE A 1 15 ? 0.862 7.641 -21.408 1.00 0.00 15 PHE A CA 8
ATOM 11357 C C . PHE A 1 15 ? 1.114 6.449 -22.325 1.00 0.00 15 PHE A C 8
ATOM 11358 O O . PHE A 1 15 ? 1.927 6.521 -23.245 1.00 0.00 15 PHE A O 8
ATOM 11375 N N . SER A 1 16 ? 0.410 5.351 -22.065 1.00 0.00 16 SER A N 8
ATOM 11376 C CA . SER A 1 16 ? 0.497 4.169 -22.913 1.00 0.00 16 SER A CA 8
ATOM 11377 C C . SER A 1 16 ? -0.256 4.383 -24.223 1.00 0.00 16 SER A C 8
ATOM 11378 O O . SER A 1 16 ? -1.184 5.189 -24.294 1.00 0.00 16 SER A O 8
ATOM 11386 N N . ILE A 1 17 ? 0.151 3.655 -25.257 1.00 0.00 17 ILE A N 8
ATOM 11387 C CA . ILE A 1 17 ? -0.490 3.758 -26.562 1.00 0.00 17 ILE A CA 8
ATOM 11388 C C . ILE A 1 17 ? -1.971 3.406 -26.476 1.00 0.00 17 ILE A C 8
ATOM 11389 O O . ILE A 1 17 ? -2.811 4.057 -27.097 1.00 0.00 17 ILE A O 8
ATOM 11405 N N . GLU A 1 18 ? -2.283 2.371 -25.703 1.00 0.00 18 GLU A N 8
ATOM 11406 C CA . GLU A 1 18 ? -3.656 1.896 -25.581 1.00 0.00 18 GLU A CA 8
ATOM 11407 C C . GLU A 1 18 ? -4.544 2.959 -24.937 1.00 0.00 18 GLU A C 8
ATOM 11408 O O . GLU A 1 18 ? -5.668 3.196 -25.379 1.00 0.00 18 GLU A O 8
ATOM 11420 N N . ASN A 1 19 ? -4.029 3.594 -23.890 1.00 0.00 19 ASN A N 8
ATOM 11421 C CA . ASN A 1 19 ? -4.775 4.626 -23.179 1.00 0.00 19 ASN A CA 8
ATOM 11422 C C . ASN A 1 19 ? -4.917 5.881 -24.036 1.00 0.00 19 ASN A C 8
ATOM 11423 O O . ASN A 1 19 ? -5.997 6.467 -24.124 1.00 0.00 19 ASN A O 8
ATOM 11434 N N . LEU A 1 20 ? -3.821 6.287 -24.666 1.00 0.00 20 LEU A N 8
ATOM 11435 C CA . LEU A 1 20 ? -3.787 7.540 -25.414 1.00 0.00 20 LEU A CA 8
ATOM 11436 C C . LEU A 1 20 ? -4.733 7.486 -26.609 1.00 0.00 20 LEU A C 8
ATOM 11437 O O . LEU A 1 20 ? -5.367 8.481 -26.956 1.00 0.00 20 LEU A O 8
ATOM 11453 N N . SER A 1 21 ? -4.824 6.315 -27.232 1.00 0.00 21 SER A N 8
ATOM 11454 C CA . SER A 1 21 ? -5.692 6.130 -28.389 1.00 0.00 21 SER A CA 8
ATOM 11455 C C . SER A 1 21 ? -7.151 6.383 -28.020 1.00 0.00 21 SER A C 8
ATOM 11456 O O . SER A 1 21 ? -7.959 6.771 -28.865 1.00 0.00 21 SER A O 8
ATOM 11464 N N . LYS A 1 22 ? -7.481 6.163 -26.752 1.00 0.00 22 LYS A N 8
ATOM 11465 C CA . LYS A 1 22 ? -8.856 6.299 -26.283 1.00 0.00 22 LYS A CA 8
ATOM 11466 C C . LYS A 1 22 ? -9.033 7.589 -25.489 1.00 0.00 22 LYS A C 8
ATOM 11467 O O . LYS A 1 22 ? -10.134 8.135 -25.411 1.00 0.00 22 LYS A O 8
ATOM 11486 N N . ASP A 1 23 ? -7.943 8.073 -24.901 1.00 0.00 23 ASP A N 8
ATOM 11487 C CA . ASP A 1 23 ? -8.011 9.186 -23.964 1.00 0.00 23 ASP A CA 8
ATOM 11488 C C . ASP A 1 23 ? -7.824 10.517 -24.686 1.00 0.00 23 ASP A C 8
ATOM 11489 O O . ASP A 1 23 ? -6.746 11.108 -24.649 1.00 0.00 23 ASP A O 8
ATOM 11498 N N . MET A 1 24 ? -8.882 10.981 -25.344 1.00 0.00 24 MET A N 8
ATOM 11499 C CA . MET A 1 24 ? -8.829 12.233 -26.090 1.00 0.00 24 MET A CA 8
ATOM 11500 C C . MET A 1 24 ? -8.605 13.416 -25.153 1.00 0.00 24 MET A C 8
ATOM 11501 O O . MET A 1 24 ? -7.980 14.407 -25.527 1.00 0.00 24 MET A O 8
ATOM 11515 N N . PHE A 1 25 ? -9.123 13.304 -23.934 1.00 0.00 25 PHE A N 8
ATOM 11516 C CA . PHE A 1 25 ? -9.055 14.399 -22.972 1.00 0.00 25 PHE A CA 8
ATOM 11517 C C . PHE A 1 25 ? -7.607 14.781 -22.684 1.00 0.00 25 PHE A C 8
ATOM 11518 O O . PHE A 1 25 ? -7.259 15.962 -22.655 1.00 0.00 25 PHE A O 8
ATOM 11535 N N . LEU A 1 26 ? -6.767 13.772 -22.473 1.00 0.00 26 LEU A N 8
ATOM 11536 C CA . LEU A 1 26 ? -5.343 14.000 -22.244 1.00 0.00 26 LEU A CA 8
ATOM 11537 C C . LEU A 1 26 ? -4.690 14.637 -23.467 1.00 0.00 26 LEU A C 8
ATOM 11538 O O . LEU A 1 26 ? -3.920 15.590 -23.345 1.00 0.00 26 LEU A O 8
ATOM 11554 N N . ARG A 1 27 ? -5.003 14.105 -24.643 1.00 0.00 27 ARG A N 8
ATOM 11555 C CA . ARG A 1 27 ? -4.364 14.548 -25.876 1.00 0.00 27 ARG A CA 8
ATOM 11556 C C . ARG A 1 27 ? -4.700 16.006 -26.172 1.00 0.00 27 ARG A C 8
ATOM 11557 O O . ARG A 1 27 ? -3.859 16.764 -26.657 1.00 0.00 27 ARG A O 8
ATOM 11578 N N . LYS A 1 28 ? -5.937 16.392 -25.878 1.00 0.00 28 LYS A N 8
ATOM 11579 C CA . LYS A 1 28 ? -6.418 17.731 -26.205 1.00 0.00 28 LYS A CA 8
ATOM 11580 C C . LYS A 1 28 ? -5.587 18.797 -25.500 1.00 0.00 28 LYS A C 8
ATOM 11581 O O . LYS A 1 28 ? -5.464 19.922 -25.984 1.00 0.00 28 LYS A O 8
ATOM 11600 N N . HIS A 1 29 ? -5.018 18.435 -24.353 1.00 0.00 29 HIS A N 8
ATOM 11601 C CA . HIS A 1 29 ? -4.301 19.394 -23.520 1.00 0.00 29 HIS A CA 8
ATOM 11602 C C . HIS A 1 29 ? -2.799 19.322 -23.780 1.00 0.00 29 HIS A C 8
ATOM 11603 O O . HIS A 1 29 ? -2.000 19.837 -22.997 1.00 0.00 29 HIS A O 8
ATOM 11617 N N . MET A 1 30 ? -2.424 18.682 -24.882 1.00 0.00 30 MET A N 8
ATOM 11618 C CA . MET A 1 30 ? -1.035 18.675 -25.326 1.00 0.00 30 MET A CA 8
ATOM 11619 C C . MET A 1 30 ? -0.683 19.984 -26.026 1.00 0.00 30 MET A C 8
ATOM 11620 O O . MET A 1 30 ? -1.526 20.594 -26.682 1.00 0.00 30 MET A O 8
ATOM 11634 N N . ASP A 1 31 ? 0.569 20.408 -25.883 1.00 0.00 31 ASP A N 8
ATOM 11635 C CA . ASP A 1 31 ? 1.057 21.595 -26.576 1.00 0.00 31 ASP A CA 8
ATOM 11636 C C . ASP A 1 31 ? 1.706 21.222 -27.904 1.00 0.00 31 ASP A C 8
ATOM 11637 O O . ASP A 1 31 ? 1.741 20.051 -28.282 1.00 0.00 31 ASP A O 8
ATOM 11646 N N . ASP A 1 32 ? 2.220 22.225 -28.607 1.00 0.00 32 ASP A N 8
ATOM 11647 C CA . ASP A 1 32 ? 2.763 22.020 -29.946 1.00 0.00 32 ASP A CA 8
ATOM 11648 C C . ASP A 1 32 ? 4.073 21.241 -29.887 1.00 0.00 32 ASP A C 8
ATOM 11649 O O . ASP A 1 32 ? 4.541 20.717 -30.899 1.00 0.00 32 ASP A O 8
ATOM 11658 N N . GLU A 1 33 ? 4.660 21.169 -28.697 1.00 0.00 33 GLU A N 8
ATOM 11659 C CA . GLU A 1 33 ? 5.952 20.514 -28.521 1.00 0.00 33 GLU A CA 8
ATOM 11660 C C . GLU A 1 33 ? 5.771 19.055 -28.117 1.00 0.00 33 GLU A C 8
ATOM 11661 O O . GLU A 1 33 ? 6.745 18.332 -27.910 1.00 0.00 33 GLU A O 8
ATOM 11673 N N . GLY A 1 34 ? 4.517 18.627 -28.005 1.00 0.00 34 GLY A N 8
ATOM 11674 C CA . GLY A 1 34 ? 4.232 17.256 -27.623 1.00 0.00 34 GLY A CA 8
ATOM 11675 C C . GLY A 1 34 ? 4.506 16.994 -26.156 1.00 0.00 34 GLY A C 8
ATOM 11676 O O . GLY A 1 34 ? 4.839 15.875 -25.770 1.00 0.00 34 GLY A O 8
ATOM 11680 N N . TYR A 1 35 ? 4.368 18.031 -25.335 1.00 0.00 35 TYR A N 8
ATOM 11681 C CA . TYR A 1 35 ? 4.602 17.908 -23.901 1.00 0.00 35 TYR A CA 8
ATOM 11682 C C . TYR A 1 35 ? 3.293 18.017 -23.125 1.00 0.00 35 TYR A C 8
ATOM 11683 O O . TYR A 1 35 ? 2.346 18.669 -23.569 1.00 0.00 35 TYR A O 8
ATOM 11701 N N . VAL A 1 36 ? 3.247 17.375 -21.963 1.00 0.00 36 VAL A N 8
ATOM 11702 C CA . VAL A 1 36 ? 2.109 17.510 -21.060 1.00 0.00 36 VAL A CA 8
ATOM 11703 C C . VAL A 1 36 ? 2.550 18.017 -19.691 1.00 0.00 36 VAL A C 8
ATOM 11704 O O . VAL A 1 36 ? 3.364 17.399 -19.005 1.00 0.00 36 VAL A O 8
ATOM 11717 N N . PRO A 1 37 ? 2.001 19.170 -19.284 1.00 0.00 37 PRO A N 8
ATOM 11718 C CA . PRO A 1 37 ? 2.348 19.805 -18.009 1.00 0.00 37 PRO A CA 8
ATOM 11719 C C . PRO A 1 37 ? 2.073 18.898 -16.815 1.00 0.00 37 PRO A C 8
ATOM 11720 O O . PRO A 1 37 ? 1.022 18.256 -16.738 1.00 0.00 37 PRO A O 8
ATOM 11731 N N . LEU A 1 38 ? 3.020 18.847 -15.885 1.00 0.00 38 LEU A N 8
ATOM 11732 C CA . LEU A 1 38 ? 2.835 18.103 -14.644 1.00 0.00 38 LEU A CA 8
ATOM 11733 C C . LEU A 1 38 ? 1.572 18.557 -13.919 1.00 0.00 38 LEU A C 8
ATOM 11734 O O . LEU A 1 38 ? 0.830 17.742 -13.370 1.00 0.00 38 LEU A O 8
ATOM 11750 N N . ALA A 1 39 ? 1.333 19.865 -13.920 1.00 0.00 39 ALA A N 8
ATOM 11751 C CA . ALA A 1 39 ? 0.205 20.437 -13.194 1.00 0.00 39 ALA A CA 8
ATOM 11752 C C . ALA A 1 39 ? -1.118 19.899 -13.728 1.00 0.00 39 ALA A C 8
ATOM 11753 O O . ALA A 1 39 ? -2.102 19.803 -12.992 1.00 0.00 39 ALA A O 8
ATOM 11760 N N . PHE A 1 40 ? -1.139 19.549 -15.009 1.00 0.00 40 PHE A N 8
ATOM 11761 C CA . PHE A 1 40 ? -2.335 18.999 -15.634 1.00 0.00 40 PHE A CA 8
ATOM 11762 C C . PHE A 1 40 ? -2.571 17.560 -15.184 1.00 0.00 40 PHE A C 8
ATOM 11763 O O . PHE A 1 40 ? -3.707 17.151 -14.935 1.00 0.00 40 PHE A O 8
ATOM 11780 N N . LEU A 1 41 ? -1.488 16.794 -15.081 1.00 0.00 41 LEU A N 8
ATOM 11781 C CA . LEU A 1 41 ? -1.570 15.415 -14.616 1.00 0.00 41 LEU A CA 8
ATOM 11782 C C . LEU A 1 41 ? -2.053 15.353 -13.170 1.00 0.00 41 LEU A C 8
ATOM 11783 O O . LEU A 1 41 ? -2.785 14.442 -12.788 1.00 0.00 41 LEU A O 8
ATOM 11799 N N . ALA A 1 42 ? -1.641 16.333 -12.372 1.00 0.00 42 ALA A N 8
ATOM 11800 C CA . ALA A 1 42 ? -2.020 16.384 -10.966 1.00 0.00 42 ALA A CA 8
ATOM 11801 C C . ALA A 1 42 ? -3.523 16.591 -10.810 1.00 0.00 42 ALA A C 8
ATOM 11802 O O . ALA A 1 42 ? -4.087 16.334 -9.747 1.00 0.00 42 ALA A O 8
ATOM 11809 N N . SER A 1 43 ? -4.166 17.058 -11.875 1.00 0.00 43 SER A N 8
ATOM 11810 C CA . SER A 1 43 ? -5.590 17.368 -11.835 1.00 0.00 43 SER A CA 8
ATOM 11811 C C . SER A 1 43 ? -6.425 16.105 -12.034 1.00 0.00 43 SER A C 8
ATOM 11812 O O . SER A 1 43 ? -7.653 16.144 -11.966 1.00 0.00 43 SER A O 8
ATOM 11820 N N . PHE A 1 44 ? -5.748 14.989 -12.279 1.00 0.00 44 PHE A N 8
ATOM 11821 C CA . PHE A 1 44 ? -6.425 13.715 -12.490 1.00 0.00 44 PHE A CA 8
ATOM 11822 C C . PHE A 1 44 ? -6.946 13.151 -11.172 1.00 0.00 44 PHE A C 8
ATOM 11823 O O . PHE A 1 44 ? -6.180 12.930 -10.234 1.00 0.00 44 PHE A O 8
ATOM 11840 N N . ASN A 1 45 ? -8.254 12.922 -11.108 1.00 0.00 45 ASN A N 8
ATOM 11841 C CA . ASN A 1 45 ? -8.894 12.485 -9.873 1.00 0.00 45 ASN A CA 8
ATOM 11842 C C . ASN A 1 45 ? -8.309 11.159 -9.395 1.00 0.00 45 ASN A C 8
ATOM 11843 O O . ASN A 1 45 ? -8.233 10.899 -8.194 1.00 0.00 45 ASN A O 8
ATOM 11854 N N . ARG A 1 46 ? -7.896 10.325 -10.346 1.00 0.00 46 ARG A N 8
ATOM 11855 C CA . ARG A 1 46 ? -7.309 9.030 -10.022 1.00 0.00 46 ARG A CA 8
ATOM 11856 C C . ARG A 1 46 ? -6.029 9.202 -9.211 1.00 0.00 46 ARG A C 8
ATOM 11857 O O . ARG A 1 46 ? -5.773 8.451 -8.269 1.00 0.00 46 ARG A O 8
ATOM 11878 N N . ILE A 1 47 ? -5.227 10.195 -9.583 1.00 0.00 47 ILE A N 8
ATOM 11879 C CA . ILE A 1 47 ? -3.980 10.474 -8.881 1.00 0.00 47 ILE A CA 8
ATOM 11880 C C . ILE A 1 47 ? -4.244 11.175 -7.553 1.00 0.00 47 ILE A C 8
ATOM 11881 O O . ILE A 1 47 ? -3.616 10.865 -6.539 1.00 0.00 47 ILE A O 8
ATOM 11897 N N . LYS A 1 48 ? -5.176 12.121 -7.562 1.00 0.00 48 LYS A N 8
ATOM 11898 C CA . LYS A 1 48 ? -5.480 12.911 -6.375 1.00 0.00 48 LYS A CA 8
ATOM 11899 C C . LYS A 1 48 ? -6.039 12.030 -5.264 1.00 0.00 48 LYS A C 8
ATOM 11900 O O . LYS A 1 48 ? -5.819 12.291 -4.081 1.00 0.00 48 LYS A O 8
ATOM 11919 N N . SER A 1 49 ? -6.763 10.986 -5.650 1.00 0.00 49 SER A N 8
ATOM 11920 C CA . SER A 1 49 ? -7.344 10.058 -4.687 1.00 0.00 49 SER A CA 8
ATOM 11921 C C . SER A 1 49 ? -6.253 9.313 -3.923 1.00 0.00 49 SER A C 8
ATOM 11922 O O . SER A 1 49 ? -6.453 8.891 -2.785 1.00 0.00 49 SER A O 8
ATOM 11930 N N . PHE A 1 50 ? -5.096 9.156 -4.561 1.00 0.00 50 PHE A N 8
ATOM 11931 C CA . PHE A 1 50 ? -3.982 8.437 -3.955 1.00 0.00 50 PHE A CA 8
ATOM 11932 C C . PHE A 1 50 ? -3.009 9.403 -3.286 1.00 0.00 50 PHE A C 8
ATOM 11933 O O . PHE A 1 50 ? -2.534 9.154 -2.178 1.00 0.00 50 PHE A O 8
ATOM 11950 N N . SER A 1 51 ? -2.719 10.507 -3.968 1.00 0.00 51 SER A N 8
ATOM 11951 C CA . SER A 1 51 ? -1.786 11.501 -3.449 1.00 0.00 51 SER A CA 8
ATOM 11952 C C . SER A 1 51 ? -1.947 12.829 -4.184 1.00 0.00 51 SER A C 8
ATOM 11953 O O . SER A 1 51 ? -2.053 12.866 -5.410 1.00 0.00 51 SER A O 8
ATOM 11961 N N . THR A 1 52 ? -1.962 13.921 -3.424 1.00 0.00 52 THR A N 8
ATOM 11962 C CA . THR A 1 52 ? -2.069 15.254 -4.002 1.00 0.00 52 THR A CA 8
ATOM 11963 C C . THR A 1 52 ? -0.728 15.975 -3.971 1.00 0.00 52 THR A C 8
ATOM 11964 O O . THR A 1 52 ? -0.641 17.162 -4.286 1.00 0.00 52 THR A O 8
ATOM 11975 N N . ASP A 1 53 ? 0.319 15.251 -3.587 1.00 0.00 53 ASP A N 8
ATOM 11976 C CA . ASP A 1 53 ? 1.638 15.847 -3.413 1.00 0.00 53 ASP A CA 8
ATOM 11977 C C . ASP A 1 53 ? 2.380 15.928 -4.743 1.00 0.00 53 ASP A C 8
ATOM 11978 O O . ASP A 1 53 ? 2.792 14.908 -5.298 1.00 0.00 53 ASP A O 8
ATOM 11987 N N . LEU A 1 54 ? 2.548 17.144 -5.250 1.00 0.00 54 LEU A N 8
ATOM 11988 C CA . LEU A 1 54 ? 3.198 17.355 -6.539 1.00 0.00 54 LEU A CA 8
ATOM 11989 C C . LEU A 1 54 ? 4.618 16.797 -6.530 1.00 0.00 54 LEU A C 8
ATOM 11990 O O . LEU A 1 54 ? 5.115 16.323 -7.550 1.00 0.00 54 LEU A O 8
ATOM 12006 N N . ASN A 1 55 ? 5.263 16.856 -5.371 1.00 0.00 55 ASN A N 8
ATOM 12007 C CA . ASN A 1 55 ? 6.647 16.415 -5.243 1.00 0.00 55 ASN A CA 8
ATOM 12008 C C . ASN A 1 55 ? 6.764 14.914 -5.488 1.00 0.00 55 ASN A C 8
ATOM 12009 O O . ASN A 1 55 ? 7.689 14.455 -6.159 1.00 0.00 55 ASN A O 8
ATOM 12020 N N . LEU A 1 56 ? 5.821 14.157 -4.941 1.00 0.00 56 LEU A N 8
ATOM 12021 C CA . LEU A 1 56 ? 5.797 12.710 -5.131 1.00 0.00 56 LEU A CA 8
ATOM 12022 C C . LEU A 1 56 ? 5.466 12.355 -6.577 1.00 0.00 56 LEU A C 8
ATOM 12023 O O . LEU A 1 56 ? 6.035 11.419 -7.144 1.00 0.00 56 LEU A O 8
ATOM 12039 N N . LEU A 1 57 ? 4.545 13.106 -7.170 1.00 0.00 57 LEU A N 8
ATOM 12040 C CA . LEU A 1 57 ? 4.174 12.903 -8.565 1.00 0.00 57 LEU A CA 8
ATOM 12041 C C . LEU A 1 57 ? 5.351 13.193 -9.492 1.00 0.00 57 LEU A C 8
ATOM 12042 O O . LEU A 1 57 ? 5.592 12.460 -10.452 1.00 0.00 57 LEU A O 8
ATOM 12058 N N . HIS A 1 58 ? 6.080 14.263 -9.196 1.00 0.00 58 HIS A N 8
ATOM 12059 C CA . HIS A 1 58 ? 7.257 14.626 -9.978 1.00 0.00 58 HIS A CA 8
ATOM 12060 C C . HIS A 1 58 ? 8.324 13.539 -9.888 1.00 0.00 58 HIS A C 8
ATOM 12061 O O . HIS A 1 58 ? 8.894 13.129 -10.900 1.00 0.00 58 HIS A O 8
ATOM 12075 N N . ALA A 1 59 ? 8.591 13.078 -8.671 1.00 0.00 59 ALA A N 8
ATOM 12076 C CA . ALA A 1 59 ? 9.563 12.012 -8.453 1.00 0.00 59 ALA A CA 8
ATOM 12077 C C . ALA A 1 59 ? 9.153 10.741 -9.185 1.00 0.00 59 ALA A C 8
ATOM 12078 O O . ALA A 1 59 ? 9.995 10.036 -9.744 1.00 0.00 59 ALA A O 8
ATOM 12085 N N . ALA A 1 60 ? 7.856 10.448 -9.176 1.00 0.00 60 ALA A N 8
ATOM 12086 C CA . ALA A 1 60 ? 7.335 9.263 -9.843 1.00 0.00 60 ALA A CA 8
ATOM 12087 C C . ALA A 1 60 ? 7.536 9.348 -11.353 1.00 0.00 60 ALA A C 8
ATOM 12088 O O . ALA A 1 60 ? 7.872 8.358 -12.001 1.00 0.00 60 ALA A O 8
ATOM 12095 N N . ALA A 1 61 ? 7.328 10.537 -11.907 1.00 0.00 61 ALA A N 8
ATOM 12096 C CA . ALA A 1 61 ? 7.521 10.761 -13.334 1.00 0.00 61 ALA A CA 8
ATOM 12097 C C . ALA A 1 61 ? 8.983 10.571 -13.727 1.00 0.00 61 ALA A C 8
ATOM 12098 O O . ALA A 1 61 ? 9.285 10.014 -14.782 1.00 0.00 61 ALA A O 8
ATOM 12105 N N . LYS A 1 62 ? 9.885 11.039 -12.872 1.00 0.00 62 LYS A N 8
ATOM 12106 C CA . LYS A 1 62 ? 11.316 10.931 -13.133 1.00 0.00 62 LYS A CA 8
ATOM 12107 C C . LYS A 1 62 ? 11.781 9.481 -13.022 1.00 0.00 62 LYS A C 8
ATOM 12108 O O . LYS A 1 62 ? 12.796 9.101 -13.602 1.00 0.00 62 LYS A O 8
ATOM 12127 N N . ALA A 1 63 ? 11.027 8.680 -12.275 1.00 0.00 63 ALA A N 8
ATOM 12128 C CA . ALA A 1 63 ? 11.413 7.298 -12.013 1.00 0.00 63 ALA A CA 8
ATOM 12129 C C . ALA A 1 63 ? 11.026 6.390 -13.175 1.00 0.00 63 ALA A C 8
ATOM 12130 O O . ALA A 1 63 ? 11.370 5.209 -13.194 1.00 0.00 63 ALA A O 8
ATOM 12137 N N . SER A 1 64 ? 10.308 6.949 -14.144 1.00 0.00 64 SER A N 8
ATOM 12138 C CA . SER A 1 64 ? 9.862 6.186 -15.303 1.00 0.00 64 SER A CA 8
ATOM 12139 C C . SER A 1 64 ? 10.999 6.005 -16.304 1.00 0.00 64 SER A C 8
ATOM 12140 O O . SER A 1 64 ? 11.846 6.885 -16.466 1.00 0.00 64 SER A O 8
ATOM 12148 N N . ASP A 1 65 ? 11.013 4.856 -16.973 1.00 0.00 65 ASP A N 8
ATOM 12149 C CA . ASP A 1 65 ? 12.034 4.566 -17.973 1.00 0.00 65 ASP A CA 8
ATOM 12150 C C . ASP A 1 65 ? 11.573 5.000 -19.360 1.00 0.00 65 ASP A C 8
ATOM 12151 O O . ASP A 1 65 ? 12.372 5.083 -20.294 1.00 0.00 65 ASP A O 8
ATOM 12160 N N . ILE A 1 66 ? 10.279 5.275 -19.490 1.00 0.00 66 ILE A N 8
ATOM 12161 C CA . ILE A 1 66 ? 9.683 5.548 -20.792 1.00 0.00 66 ILE A CA 8
ATOM 12162 C C . ILE A 1 66 ? 9.141 6.973 -20.860 1.00 0.00 66 ILE A C 8
ATOM 12163 O O . ILE A 1 66 ? 8.733 7.441 -21.922 1.00 0.00 66 ILE A O 8
ATOM 12179 N N . ILE A 1 67 ? 9.143 7.655 -19.721 1.00 0.00 67 ILE A N 8
ATOM 12180 C CA . ILE A 1 67 ? 8.745 9.056 -19.670 1.00 0.00 67 ILE A CA 8
ATOM 12181 C C . ILE A 1 67 ? 9.914 9.945 -19.261 1.00 0.00 67 ILE A C 8
ATOM 12182 O O . ILE A 1 67 ? 10.666 9.617 -18.341 1.00 0.00 67 ILE A O 8
ATOM 12198 N N . ASP A 1 68 ? 10.063 11.071 -19.949 1.00 0.00 68 ASP A N 8
ATOM 12199 C CA . ASP A 1 68 ? 11.105 12.038 -19.618 1.00 0.00 68 ASP A CA 8
ATOM 12200 C C . ASP A 1 68 ? 10.497 13.325 -19.069 1.00 0.00 68 ASP A C 8
ATOM 12201 O O . ASP A 1 68 ? 9.421 13.747 -19.491 1.00 0.00 68 ASP A O 8
ATOM 12210 N N . VAL A 1 69 ? 11.195 13.945 -18.123 1.00 0.00 69 VAL A N 8
ATOM 12211 C CA . VAL A 1 69 ? 10.693 15.146 -17.466 1.00 0.00 69 VAL A CA 8
ATOM 12212 C C . VAL A 1 69 ? 11.573 16.352 -17.778 1.00 0.00 69 VAL A C 8
ATOM 12213 O O . VAL A 1 69 ? 12.791 16.304 -17.610 1.00 0.00 69 VAL A O 8
ATOM 12226 N N . ALA A 1 70 ? 10.947 17.434 -18.232 1.00 0.00 70 ALA A N 8
ATOM 12227 C CA . ALA A 1 70 ? 11.656 18.686 -18.460 1.00 0.00 70 ALA A CA 8
ATOM 12228 C C . ALA A 1 70 ? 11.312 19.715 -17.387 1.00 0.00 70 ALA A C 8
ATOM 12229 O O . ALA A 1 70 ? 10.144 20.039 -17.178 1.00 0.00 70 ALA A O 8
ATOM 12236 N N . GLU A 1 71 ? 12.337 20.222 -16.711 1.00 0.00 71 GLU A N 8
ATOM 12237 C CA . GLU A 1 71 ? 12.137 21.099 -15.564 1.00 0.00 71 GLU A CA 8
ATOM 12238 C C . GLU A 1 71 ? 12.289 22.564 -15.966 1.00 0.00 71 GLU A C 8
ATOM 12239 O O . GLU A 1 71 ? 13.121 22.904 -16.807 1.00 0.00 71 GLU A O 8
ATOM 12251 N N . ASP A 1 72 ? 11.480 23.425 -15.359 1.00 0.00 72 ASP A N 8
ATOM 12252 C CA . ASP A 1 72 ? 11.618 24.866 -15.546 1.00 0.00 72 ASP A CA 8
ATOM 12253 C C . ASP A 1 72 ? 12.001 25.550 -14.238 1.00 0.00 72 ASP A C 8
ATOM 12254 O O . ASP A 1 72 ? 11.206 25.608 -13.298 1.00 0.00 72 ASP A O 8
ATOM 12263 N N . LEU A 1 73 ? 13.223 26.066 -14.181 1.00 0.00 73 LEU A N 8
ATOM 12264 C CA . LEU A 1 73 ? 13.764 26.620 -12.945 1.00 0.00 73 LEU A CA 8
ATOM 12265 C C . LEU A 1 73 ? 12.942 27.816 -12.478 1.00 0.00 73 LEU A C 8
ATOM 12266 O O . LEU A 1 73 ? 12.994 28.199 -11.310 1.00 0.00 73 LEU A O 8
ATOM 12282 N N . GLN A 1 74 ? 12.182 28.400 -13.397 1.00 0.00 74 GLN A N 8
ATOM 12283 C CA . GLN A 1 74 ? 11.464 29.639 -13.121 1.00 0.00 74 GLN A CA 8
ATOM 12284 C C . GLN A 1 74 ? 10.181 29.362 -12.344 1.00 0.00 74 GLN A C 8
ATOM 12285 O O . GLN A 1 74 ? 9.639 30.251 -11.686 1.00 0.00 74 GLN A O 8
ATOM 12299 N N . SER A 1 75 ? 9.700 28.126 -12.424 1.00 0.00 75 SER A N 8
ATOM 12300 C CA . SER A 1 75 ? 8.468 27.738 -11.746 1.00 0.00 75 SER A CA 8
ATOM 12301 C C . SER A 1 75 ? 8.310 26.220 -11.732 1.00 0.00 75 SER A C 8
ATOM 12302 O O . SER A 1 75 ? 8.495 25.542 -12.743 1.00 0.00 75 SER A O 8
ATOM 12310 N N . PRO A 1 76 ? 7.960 25.674 -10.559 1.00 0.00 76 PRO A N 8
ATOM 12311 C CA . PRO A 1 76 ? 7.655 24.248 -10.410 1.00 0.00 76 PRO A CA 8
ATOM 12312 C C . PRO A 1 76 ? 6.389 23.843 -11.157 1.00 0.00 76 PRO A C 8
ATOM 12313 O O . PRO A 1 76 ? 6.184 22.668 -11.458 1.00 0.00 76 PRO A O 8
ATOM 12324 N N . MET A 1 77 ? 5.544 24.825 -11.456 1.00 0.00 77 MET A N 8
ATOM 12325 C CA . MET A 1 77 ? 4.269 24.562 -12.112 1.00 0.00 77 MET A CA 8
ATOM 12326 C C . MET A 1 77 ? 4.442 24.469 -13.624 1.00 0.00 77 MET A C 8
ATOM 12327 O O . MET A 1 77 ? 3.509 24.112 -14.344 1.00 0.00 77 MET A O 8
ATOM 12341 N N . SER A 1 78 ? 5.640 24.793 -14.098 1.00 0.00 78 SER A N 8
ATOM 12342 C CA . SER A 1 78 ? 5.918 24.800 -15.530 1.00 0.00 78 SER A CA 8
ATOM 12343 C C . SER A 1 78 ? 6.676 23.543 -15.943 1.00 0.00 78 SER A C 8
ATOM 12344 O O . SER A 1 78 ? 7.213 23.464 -17.048 1.00 0.00 78 SER A O 8
ATOM 12352 N N . ILE A 1 79 ? 6.713 22.561 -15.048 1.00 0.00 79 ILE A N 8
ATOM 12353 C CA . ILE A 1 79 ? 7.377 21.294 -15.331 1.00 0.00 79 ILE A CA 8
ATOM 12354 C C . ILE A 1 79 ? 6.517 20.413 -16.231 1.00 0.00 79 ILE A C 8
ATOM 12355 O O . ILE A 1 79 ? 5.358 20.135 -15.924 1.00 0.00 79 ILE A O 8
ATOM 12371 N N . LYS A 1 80 ? 7.095 19.974 -17.345 1.00 0.00 80 LYS A N 8
ATOM 12372 C CA . LYS A 1 80 ? 6.361 19.189 -18.329 1.00 0.00 80 LYS A CA 8
ATOM 12373 C C . LYS A 1 80 ? 7.011 17.824 -18.531 1.00 0.00 80 LYS A C 8
ATOM 12374 O O . LYS A 1 80 ? 8.200 17.647 -18.265 1.00 0.00 80 LYS A O 8
ATOM 12393 N N . VAL A 1 81 ? 6.225 16.862 -19.002 1.00 0.00 81 VAL A N 8
ATOM 12394 C CA . VAL A 1 81 ? 6.734 15.526 -19.286 1.00 0.00 81 VAL A CA 8
ATOM 12395 C C . VAL A 1 81 ? 6.312 15.058 -20.674 1.00 0.00 81 VAL A C 8
ATOM 12396 O O . VAL A 1 81 ? 5.344 15.563 -21.241 1.00 0.00 81 VAL A O 8
ATOM 12409 N N . ARG A 1 82 ? 7.044 14.088 -21.213 1.00 0.00 82 ARG A N 8
ATOM 12410 C CA . ARG A 1 82 ? 6.673 13.466 -22.478 1.00 0.00 82 ARG A CA 8
ATOM 12411 C C . ARG A 1 82 ? 7.175 12.026 -22.544 1.00 0.00 82 ARG A C 8
ATOM 12412 O O . ARG A 1 82 ? 8.085 11.643 -21.809 1.00 0.00 82 ARG A O 8
ATOM 12433 N N . ARG A 1 83 ? 6.576 11.235 -23.427 1.00 0.00 83 ARG A N 8
ATOM 12434 C CA . ARG A 1 83 ? 7.094 9.910 -23.740 1.00 0.00 83 ARG A CA 8
ATOM 12435 C C . ARG A 1 83 ? 8.458 10.005 -24.419 1.00 0.00 83 ARG A C 8
ATOM 12436 O O . ARG A 1 83 ? 8.679 10.865 -25.272 1.00 0.00 83 ARG A O 8
ATOM 12457 N N . LYS A 1 84 ? 9.367 9.117 -24.034 1.00 0.00 84 LYS A N 8
ATOM 12458 C CA . LYS A 1 84 ? 10.729 9.140 -24.558 1.00 0.00 84 LYS A CA 8
ATOM 12459 C C . LYS A 1 84 ? 10.736 8.898 -26.063 1.00 0.00 84 LYS A C 8
ATOM 12460 O O . LYS A 1 84 ? 11.356 9.649 -26.819 1.00 0.00 84 LYS A O 8
ATOM 12479 N N . GLU A 1 85 ? 10.044 7.847 -26.494 1.00 0.00 85 GLU A N 8
ATOM 12480 C CA . GLU A 1 85 ? 10.084 7.427 -27.889 1.00 0.00 85 GLU A CA 8
ATOM 12481 C C . GLU A 1 85 ? 8.785 6.730 -28.284 1.00 0.00 85 GLU A C 8
ATOM 12482 O O . GLU A 1 85 ? 8.375 5.752 -27.658 1.00 0.00 85 GLU A O 8
ATOM 12494 N N . THR A 1 86 ? 8.138 7.243 -29.326 1.00 0.00 86 THR A N 8
ATOM 12495 C CA . THR A 1 86 ? 6.893 6.663 -29.815 1.00 0.00 86 THR A CA 8
ATOM 12496 C C . THR A 1 86 ? 6.899 6.553 -31.336 1.00 0.00 86 THR A C 8
ATOM 12497 O O . THR A 1 86 ? 6.358 5.601 -31.900 1.00 0.00 86 THR A O 8
ATOM 12508 N N . TRP A 1 87 ? 7.511 7.530 -31.993 1.00 0.00 87 TRP A N 8
ATOM 12509 C CA . TRP A 1 87 ? 7.402 7.664 -33.442 1.00 0.00 87 TRP A CA 8
ATOM 12510 C C . TRP A 1 87 ? 5.940 7.738 -33.871 1.00 0.00 87 TRP A C 8
ATOM 12511 O O . TRP A 1 87 ? 5.594 7.357 -34.990 1.00 0.00 87 TRP A O 8
ATOM 12532 N N . SER A 1 88 ? 5.088 8.226 -32.978 1.00 0.00 88 SER A N 8
ATOM 12533 C CA . SER A 1 88 ? 3.666 8.361 -33.270 1.00 0.00 88 SER A CA 8
ATOM 12534 C C . SER A 1 88 ? 3.083 9.592 -32.580 1.00 0.00 88 SER A C 8
ATOM 12535 O O . SER A 1 88 ? 2.595 9.530 -31.453 1.00 0.00 88 SER A O 8
ATOM 12543 N N . PRO A 1 89 ? 3.134 10.737 -33.275 1.00 0.00 89 PRO A N 8
ATOM 12544 C CA . PRO A 1 89 ? 2.661 12.014 -32.733 1.00 0.00 89 PRO A CA 8
ATOM 12545 C C . PRO A 1 89 ? 1.223 11.936 -32.233 1.00 0.00 89 PRO A C 8
ATOM 12546 O O . PRO A 1 89 ? 0.355 11.371 -32.899 1.00 0.00 89 PRO A O 8
ATOM 12557 N N . TRP A 1 90 ? 0.978 12.502 -31.058 1.00 0.00 90 TRP A N 8
ATOM 12558 C CA . TRP A 1 90 ? -0.350 12.471 -30.455 1.00 0.00 90 TRP A CA 8
ATOM 12559 C C . TRP A 1 90 ? -0.979 13.859 -30.453 1.00 0.00 90 TRP A C 8
ATOM 12560 O O . TRP A 1 90 ? -2.053 14.063 -29.883 1.00 0.00 90 TRP A O 8
ATOM 12581 N N . ILE A 1 91 ? -0.307 14.810 -31.092 1.00 0.00 91 ILE A N 8
ATOM 12582 C CA . ILE A 1 91 ? -0.763 16.194 -31.098 1.00 0.00 91 ILE A CA 8
ATOM 12583 C C . ILE A 1 91 ? -1.998 16.362 -31.980 1.00 0.00 91 ILE A C 8
ATOM 12584 O O . ILE A 1 91 ? -2.020 15.913 -33.127 1.00 0.00 91 ILE A O 8
ATOM 12600 N N . LEU A 1 92 ? -3.021 17.014 -31.438 1.00 0.00 92 LEU A N 8
ATOM 12601 C CA . LEU A 1 92 ? -4.262 17.236 -32.171 1.00 0.00 92 LEU A CA 8
ATOM 12602 C C . LEU A 1 92 ? -4.284 18.627 -32.795 1.00 0.00 92 LEU A C 8
ATOM 12603 O O . LEU A 1 92 ? -3.683 19.573 -32.287 1.00 0.00 92 LEU A O 8
ATOM 12619 N N . PRO A 1 93 ? -4.996 18.756 -33.925 1.00 0.00 93 PRO A N 8
ATOM 12620 C CA . PRO A 1 93 ? -5.186 20.045 -34.598 1.00 0.00 93 PRO A CA 8
ATOM 12621 C C . PRO A 1 93 ? -5.757 21.107 -33.664 1.00 0.00 93 PRO A C 8
ATOM 12622 O O . PRO A 1 93 ? -6.530 20.800 -32.757 1.00 0.00 93 PRO A O 8
ATOM 12633 N N . SER A 1 94 ? -5.372 22.358 -33.893 1.00 0.00 94 SER A N 8
ATOM 12634 C CA . SER A 1 94 ? -5.787 23.457 -33.029 1.00 0.00 94 SER A CA 8
ATOM 12635 C C . SER A 1 94 ? -7.297 23.436 -32.812 1.00 0.00 94 SER A C 8
ATOM 12636 O O . SER A 1 94 ? -7.778 23.650 -31.699 1.00 0.00 94 SER A O 8
ATOM 12644 N N . GLU A 1 95 ? -8.040 23.175 -33.884 1.00 0.00 95 GLU A N 8
ATOM 12645 C CA . GLU A 1 95 ? -9.496 23.210 -33.831 1.00 0.00 95 GLU A CA 8
ATOM 12646 C C . GLU A 1 95 ? -10.038 22.042 -33.010 1.00 0.00 95 GLU A C 8
ATOM 12647 O O . GLU A 1 95 ? -11.168 22.085 -32.524 1.00 0.00 95 GLU A O 8
ATOM 12659 N N . SER A 1 96 ? -9.225 21.002 -32.864 1.00 0.00 96 SER A N 8
ATOM 12660 C CA . SER A 1 96 ? -9.658 19.780 -32.197 1.00 0.00 96 SER A CA 8
ATOM 12661 C C . SER A 1 96 ? -9.324 19.823 -30.710 1.00 0.00 96 SER A C 8
ATOM 12662 O O . SER A 1 96 ? -9.673 18.915 -29.958 1.00 0.00 96 SER A O 8
ATOM 12670 N N . ARG A 1 97 ? -8.645 20.888 -30.295 1.00 0.00 97 ARG A N 8
ATOM 12671 C CA . ARG A 1 97 ? -8.198 21.018 -28.912 1.00 0.00 97 ARG A CA 8
ATOM 12672 C C . ARG A 1 97 ? -9.387 21.151 -27.967 1.00 0.00 97 ARG A C 8
ATOM 12673 O O . ARG A 1 97 ? -9.275 20.887 -26.769 1.00 0.00 97 ARG A O 8
ATOM 12694 N N . LEU A 1 98 ? -10.526 21.566 -28.512 1.00 0.00 98 LEU A N 8
ATOM 12695 C CA . LEU A 1 98 ? -11.736 21.744 -27.715 1.00 0.00 98 LEU A CA 8
ATOM 12696 C C . LEU A 1 98 ? -12.667 20.547 -27.865 1.00 0.00 98 LEU A C 8
ATOM 12697 O O . LEU A 1 98 ? -13.036 19.909 -26.879 1.00 0.00 98 LEU A O 8
ATOM 12713 N N . MET A 1 1 ? 4.494 -2.486 -2.487 1.00 0.00 1 MET A N 9
ATOM 12714 C CA . MET A 1 1 ? 4.304 -1.417 -3.461 1.00 0.00 1 MET A CA 9
ATOM 12715 C C . MET A 1 1 ? 4.346 -0.050 -2.785 1.00 0.00 1 MET A C 9
ATOM 12716 O O . MET A 1 1 ? 3.462 0.290 -2.000 1.00 0.00 1 MET A O 9
ATOM 12732 N N . ASP A 1 2 ? 5.378 0.726 -3.095 1.00 0.00 2 ASP A N 9
ATOM 12733 C CA . ASP A 1 2 ? 5.542 2.050 -2.504 1.00 0.00 2 ASP A CA 9
ATOM 12734 C C . ASP A 1 2 ? 4.655 3.073 -3.208 1.00 0.00 2 ASP A C 9
ATOM 12735 O O . ASP A 1 2 ? 4.141 2.818 -4.298 1.00 0.00 2 ASP A O 9
ATOM 12744 N N . VAL A 1 3 ? 4.482 4.232 -2.579 1.00 0.00 3 VAL A N 9
ATOM 12745 C CA . VAL A 1 3 ? 3.690 5.307 -3.163 1.00 0.00 3 VAL A CA 9
ATOM 12746 C C . VAL A 1 3 ? 4.261 5.740 -4.509 1.00 0.00 3 VAL A C 9
ATOM 12747 O O . VAL A 1 3 ? 3.519 5.969 -5.463 1.00 0.00 3 VAL A O 9
ATOM 12760 N N . GLN A 1 4 ? 5.584 5.849 -4.578 1.00 0.00 4 GLN A N 9
ATOM 12761 C CA . GLN A 1 4 ? 6.257 6.198 -5.822 1.00 0.00 4 GLN A CA 9
ATOM 12762 C C . GLN A 1 4 ? 5.980 5.157 -6.902 1.00 0.00 4 GLN A C 9
ATOM 12763 O O . GLN A 1 4 ? 5.690 5.499 -8.048 1.00 0.00 4 GLN A O 9
ATOM 12777 N N . ALA A 1 5 ? 6.072 3.884 -6.527 1.00 0.00 5 ALA A N 9
ATOM 12778 C CA . ALA A 1 5 ? 5.878 2.794 -7.474 1.00 0.00 5 ALA A CA 9
ATOM 12779 C C . ALA A 1 5 ? 4.484 2.842 -8.090 1.00 0.00 5 ALA A C 9
ATOM 12780 O O . ALA A 1 5 ? 4.321 2.661 -9.297 1.00 0.00 5 ALA A O 9
ATOM 12787 N N . PHE A 1 6 ? 3.481 3.090 -7.255 1.00 0.00 6 PHE A N 9
ATOM 12788 C CA . PHE A 1 6 ? 2.101 3.159 -7.716 1.00 0.00 6 PHE A CA 9
ATOM 12789 C C . PHE A 1 6 ? 1.897 4.344 -8.656 1.00 0.00 6 PHE A C 9
ATOM 12790 O O . PHE A 1 6 ? 1.296 4.210 -9.721 1.00 0.00 6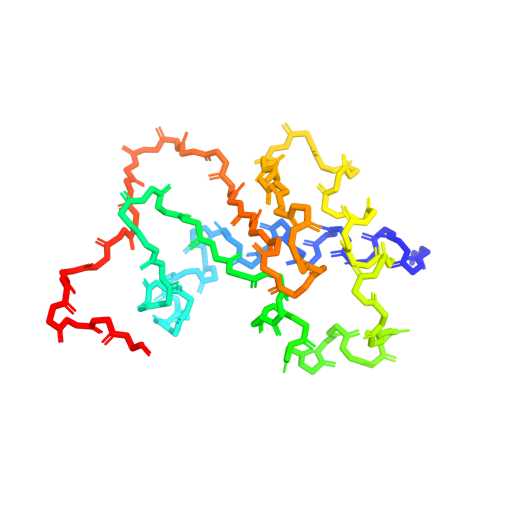 PHE A O 9
ATOM 12807 N N . LEU A 1 7 ? 2.404 5.504 -8.252 1.00 0.00 7 LEU A N 9
ATOM 12808 C CA . LEU A 1 7 ? 2.254 6.720 -9.042 1.00 0.00 7 LEU A CA 9
ATOM 12809 C C . LEU A 1 7 ? 2.956 6.584 -10.391 1.00 0.00 7 LEU A C 9
ATOM 12810 O O . LEU A 1 7 ? 2.448 7.040 -11.416 1.00 0.00 7 LEU A O 9
ATOM 12826 N N . THR A 1 8 ? 4.125 5.953 -10.383 1.00 0.00 8 THR A N 9
ATOM 12827 C CA . THR A 1 8 ? 4.881 5.728 -11.608 1.00 0.00 8 THR A CA 9
ATOM 12828 C C . THR A 1 8 ? 4.133 4.799 -12.555 1.00 0.00 8 THR A C 9
ATOM 12829 O O . THR A 1 8 ? 4.060 5.050 -13.758 1.00 0.00 8 THR A O 9
ATOM 12840 N N . SER A 1 9 ? 3.575 3.725 -12.007 1.00 0.00 9 SER A N 9
ATOM 12841 C CA . SER A 1 9 ? 2.835 2.756 -12.803 1.00 0.00 9 SER A CA 9
ATOM 12842 C C . SER A 1 9 ? 1.619 3.404 -13.456 1.00 0.00 9 SER A C 9
ATOM 12843 O O . SER A 1 9 ? 1.307 3.137 -14.617 1.00 0.00 9 SER A O 9
ATOM 12851 N N . GLN A 1 10 ? 0.936 4.258 -12.701 1.00 0.00 10 GLN A N 9
ATOM 12852 C CA . GLN A 1 10 ? -0.246 4.948 -13.207 1.00 0.00 10 GLN A CA 9
ATOM 12853 C C . GLN A 1 10 ? 0.127 5.916 -14.325 1.00 0.00 10 GLN A C 9
ATOM 12854 O O . GLN A 1 10 ? -0.563 6.000 -15.342 1.00 0.00 10 GLN A O 9
ATOM 12868 N N . LEU A 1 11 ? 1.221 6.643 -14.132 1.00 0.00 11 LEU A N 9
ATOM 12869 C CA . LEU A 1 11 ? 1.685 7.606 -15.125 1.00 0.00 11 LEU A CA 9
ATOM 12870 C C . LEU A 1 11 ? 2.073 6.903 -16.422 1.00 0.00 11 LEU A C 9
ATOM 12871 O O . LEU A 1 11 ? 1.725 7.357 -17.512 1.00 0.00 11 LEU A O 9
ATOM 12887 N N . GLU A 1 12 ? 2.794 5.794 -16.297 1.00 0.00 12 GLU A N 9
ATOM 12888 C CA . GLU A 1 12 ? 3.198 5.011 -17.459 1.00 0.00 12 GLU A CA 9
ATOM 12889 C C . GLU A 1 12 ? 1.980 4.491 -18.216 1.00 0.00 12 GLU A C 9
ATOM 12890 O O . GLU A 1 12 ? 1.961 4.475 -19.446 1.00 0.00 12 GLU A O 9
ATOM 12902 N N . TYR A 1 13 ? 0.965 4.067 -17.472 1.00 0.00 13 TYR A N 9
ATOM 12903 C CA . TYR A 1 13 ? -0.268 3.570 -18.071 1.00 0.00 13 TYR A CA 9
ATOM 12904 C C . TYR A 1 13 ? -1.013 4.689 -18.793 1.00 0.00 13 TYR A C 9
ATOM 12905 O O . TYR A 1 13 ? -1.560 4.488 -19.877 1.00 0.00 13 TYR A O 9
ATOM 12923 N N . TYR A 1 14 ? -1.028 5.869 -18.184 1.00 0.00 14 TYR A N 9
ATOM 12924 C CA . TYR A 1 14 ? -1.773 7.000 -18.725 1.00 0.00 14 TYR A CA 9
ATOM 12925 C C . TYR A 1 14 ? -1.193 7.443 -20.064 1.00 0.00 14 TYR A C 9
ATOM 12926 O O . TYR A 1 14 ? -1.919 7.900 -20.947 1.00 0.00 14 TYR A O 9
ATOM 12944 N N . PHE A 1 15 ? 0.121 7.303 -20.208 1.00 0.00 15 PHE A N 9
ATOM 12945 C CA . PHE A 1 15 ? 0.808 7.733 -21.420 1.00 0.00 15 PHE A CA 9
ATOM 12946 C C . PHE A 1 15 ? 1.006 6.563 -22.378 1.00 0.00 15 PHE A C 9
ATOM 12947 O O . PHE A 1 15 ? 1.757 6.665 -23.349 1.00 0.00 15 PHE A O 9
ATOM 12964 N N . SER A 1 16 ? 0.328 5.455 -22.100 1.00 0.00 16 SER A N 9
ATOM 12965 C CA . SER A 1 16 ? 0.387 4.284 -22.965 1.00 0.00 16 SER A CA 9
ATOM 12966 C C . SER A 1 16 ? -0.348 4.537 -24.276 1.00 0.00 16 SER A C 9
ATOM 12967 O O . SER A 1 16 ? -1.269 5.353 -24.336 1.00 0.00 16 SER A O 9
ATOM 12975 N N . ILE A 1 17 ? 0.065 3.834 -25.326 1.00 0.00 17 ILE A N 9
ATOM 12976 C CA . ILE A 1 17 ? -0.538 4.004 -26.642 1.00 0.00 17 ILE A CA 9
ATOM 12977 C C . ILE A 1 17 ? -2.030 3.697 -26.607 1.00 0.00 17 ILE A C 9
ATOM 12978 O O . ILE A 1 17 ? -2.833 4.408 -27.213 1.00 0.00 17 ILE A O 9
ATOM 12994 N N . GLU A 1 18 ? -2.396 2.637 -25.893 1.00 0.00 18 GLU A N 9
ATOM 12995 C CA . GLU A 1 18 ? -3.790 2.218 -25.806 1.00 0.00 18 GLU A CA 9
ATOM 12996 C C . GLU A 1 18 ? -4.637 3.290 -25.126 1.00 0.00 18 GLU A C 9
ATOM 12997 O O . GLU A 1 18 ? -5.735 3.608 -25.580 1.00 0.00 18 GLU A O 9
ATOM 13009 N N . ASN A 1 19 ? -4.119 3.841 -24.032 1.00 0.00 19 ASN A N 9
ATOM 13010 C CA . ASN A 1 19 ? -4.842 4.853 -23.271 1.00 0.00 19 ASN A CA 9
ATOM 13011 C C . ASN A 1 19 ? -4.979 6.143 -24.070 1.00 0.00 19 ASN A C 9
ATOM 13012 O O . ASN A 1 19 ? -6.042 6.766 -24.086 1.00 0.00 19 ASN A O 9
ATOM 13023 N N . LEU A 1 20 ? -3.899 6.539 -24.732 1.00 0.00 20 LEU A N 9
ATOM 13024 C CA . LEU A 1 20 ? -3.875 7.791 -25.480 1.00 0.00 20 LEU A CA 9
ATOM 13025 C C . LEU A 1 20 ? -4.860 7.747 -26.644 1.00 0.00 20 LEU A C 9
ATOM 13026 O O . LEU A 1 20 ? -5.508 8.745 -26.961 1.00 0.00 20 LEU A O 9
ATOM 13042 N N . SER A 1 21 ? -4.968 6.583 -27.277 1.00 0.00 21 SER A N 9
ATOM 13043 C CA . SER A 1 21 ? -5.876 6.408 -28.407 1.00 0.00 21 SER A CA 9
ATOM 13044 C C . SER A 1 21 ? -7.325 6.602 -27.972 1.00 0.00 21 SER A C 9
ATOM 13045 O O . SER A 1 21 ? -8.190 6.932 -28.785 1.00 0.00 21 SER A O 9
ATOM 13053 N N . LYS A 1 22 ? -7.585 6.392 -26.685 1.00 0.00 22 LYS A N 9
ATOM 13054 C CA . LYS A 1 22 ? -8.941 6.459 -26.158 1.00 0.00 22 LYS A CA 9
ATOM 13055 C C . LYS A 1 22 ? -9.168 7.765 -25.402 1.00 0.00 22 LYS A C 9
ATOM 13056 O O . LYS A 1 22 ? -10.297 8.244 -25.295 1.00 0.00 22 LYS A O 9
ATOM 13075 N N . ASP A 1 23 ? -8.087 8.335 -24.883 1.00 0.00 23 ASP A N 9
ATOM 13076 C CA . ASP A 1 23 ? -8.184 9.474 -23.975 1.00 0.00 23 ASP A CA 9
ATOM 13077 C C . ASP A 1 23 ? -7.952 10.784 -24.719 1.00 0.00 23 ASP A C 9
ATOM 13078 O O . ASP A 1 23 ? -6.846 11.321 -24.719 1.00 0.00 23 ASP A O 9
ATOM 13087 N N . MET A 1 24 ? -9.003 11.293 -25.352 1.00 0.00 24 MET A N 9
ATOM 13088 C CA . MET A 1 24 ? -8.917 12.550 -26.087 1.00 0.00 24 MET A CA 9
ATOM 13089 C C . MET A 1 24 ? -8.634 13.714 -25.140 1.00 0.00 24 MET A C 9
ATOM 13090 O O . MET A 1 24 ? -7.945 14.669 -25.503 1.00 0.00 24 MET A O 9
ATOM 13104 N N . PHE A 1 25 ? -9.166 13.627 -23.926 1.00 0.00 25 PHE A N 9
ATOM 13105 C CA . PHE A 1 25 ? -9.061 14.718 -22.965 1.00 0.00 25 PHE A CA 9
ATOM 13106 C C . PHE A 1 25 ? -7.600 15.035 -22.658 1.00 0.00 25 PHE A C 9
ATOM 13107 O O . PHE A 1 25 ? -7.200 16.200 -22.622 1.00 0.00 25 PHE A O 9
ATOM 13124 N N . LEU A 1 26 ? -6.809 13.991 -22.440 1.00 0.00 26 LEU A N 9
ATOM 13125 C CA . LEU A 1 26 ? -5.382 14.153 -22.181 1.00 0.00 26 LEU A CA 9
ATOM 13126 C C . LEU A 1 26 ? -4.678 14.773 -23.384 1.00 0.00 26 LEU A C 9
ATOM 13127 O O . LEU A 1 26 ? -3.871 15.691 -23.238 1.00 0.00 26 LEU A O 9
ATOM 13143 N N . ARG A 1 27 ? -4.991 14.265 -24.572 1.00 0.00 27 ARG A N 9
ATOM 13144 C CA . ARG A 1 27 ? -4.306 14.688 -25.787 1.00 0.00 27 ARG A CA 9
ATOM 13145 C C . ARG A 1 27 ? -4.560 16.166 -26.068 1.00 0.00 27 ARG A C 9
ATOM 13146 O O . ARG A 1 27 ? -3.670 16.885 -26.522 1.00 0.00 27 ARG A O 9
ATOM 13167 N N . LYS A 1 28 ? -5.781 16.613 -25.796 1.00 0.00 28 LYS A N 9
ATOM 13168 C CA . LYS A 1 28 ? -6.191 17.973 -26.128 1.00 0.00 28 LYS A CA 9
ATOM 13169 C C . LYS A 1 28 ? -5.320 18.993 -25.400 1.00 0.00 28 LYS A C 9
ATOM 13170 O O . LYS A 1 28 ? -5.132 20.114 -25.877 1.00 0.00 28 LYS A O 9
ATOM 13189 N N . HIS A 1 29 ? -4.792 18.601 -24.246 1.00 0.00 29 HIS A N 9
ATOM 13190 C CA . HIS A 1 29 ? -4.055 19.523 -23.389 1.00 0.00 29 HIS A CA 9
ATOM 13191 C C . HIS A 1 29 ? -2.552 19.400 -23.623 1.00 0.00 29 HIS A C 9
ATOM 13192 O O . HIS A 1 29 ? -1.748 19.844 -22.806 1.00 0.00 29 HIS A O 9
ATOM 13206 N N . MET A 1 30 ? -2.182 18.792 -24.748 1.00 0.00 30 MET A N 9
ATOM 13207 C CA . MET A 1 30 ? -0.790 18.774 -25.181 1.00 0.00 30 MET A CA 9
ATOM 13208 C C . MET A 1 30 ? -0.394 20.114 -25.793 1.00 0.00 30 MET A C 9
ATOM 13209 O O . MET A 1 30 ? -1.213 20.787 -26.419 1.00 0.00 30 MET A O 9
ATOM 13223 N N . ASP A 1 31 ? 0.866 20.494 -25.607 1.00 0.00 31 ASP A N 9
ATOM 13224 C CA . ASP A 1 31 ? 1.396 21.706 -26.221 1.00 0.00 31 ASP A CA 9
ATOM 13225 C C . ASP A 1 31 ? 1.989 21.404 -27.596 1.00 0.00 31 ASP A C 9
ATOM 13226 O O . ASP A 1 31 ? 1.877 20.287 -28.098 1.00 0.00 31 ASP A O 9
ATOM 13235 N N . ASP A 1 32 ? 2.616 22.409 -28.196 1.00 0.00 32 ASP A N 9
ATOM 13236 C CA . ASP A 1 32 ? 3.104 22.296 -29.566 1.00 0.00 32 ASP A CA 9
ATOM 13237 C C . ASP A 1 32 ? 4.259 21.302 -29.650 1.00 0.00 32 ASP A C 9
ATOM 13238 O O . ASP A 1 32 ? 4.593 20.817 -30.732 1.00 0.00 32 ASP A O 9
ATOM 13247 N N . GLU A 1 33 ? 4.863 21.005 -28.504 1.00 0.00 33 GLU A N 9
ATOM 13248 C CA . GLU A 1 33 ? 5.991 20.083 -28.455 1.00 0.00 33 GLU A CA 9
ATOM 13249 C C . GLU A 1 33 ? 5.534 18.685 -28.047 1.00 0.00 33 GLU A C 9
ATOM 13250 O O . GLU A 1 33 ? 6.345 17.771 -27.910 1.00 0.00 33 GLU A O 9
ATOM 13262 N N . GLY A 1 34 ? 4.228 18.529 -27.856 1.00 0.00 34 GLY A N 9
ATOM 13263 C CA . GLY A 1 34 ? 3.683 17.237 -27.479 1.00 0.00 34 GLY A CA 9
ATOM 13264 C C . GLY A 1 34 ? 3.942 16.899 -26.025 1.00 0.00 34 GLY A C 9
ATOM 13265 O O . GLY A 1 34 ? 3.929 15.730 -25.640 1.00 0.00 34 GLY A O 9
ATOM 13269 N N . TYR A 1 35 ? 4.183 17.924 -25.214 1.00 0.00 35 TYR A N 9
ATOM 13270 C CA . TYR A 1 35 ? 4.433 17.732 -23.791 1.00 0.00 35 TYR A CA 9
ATOM 13271 C C . TYR A 1 35 ? 3.168 17.980 -22.975 1.00 0.00 35 TYR A C 9
ATOM 13272 O O . TYR A 1 35 ? 2.292 18.741 -23.386 1.00 0.00 35 TYR A O 9
ATOM 13290 N N . VAL A 1 36 ? 3.080 17.332 -21.819 1.00 0.00 36 VAL A N 9
ATOM 13291 C CA . VAL A 1 36 ? 1.956 17.533 -20.913 1.00 0.00 36 VAL A CA 9
ATOM 13292 C C . VAL A 1 36 ? 2.432 17.993 -19.541 1.00 0.00 36 VAL A C 9
ATOM 13293 O O . VAL A 1 36 ? 3.193 17.307 -18.858 1.00 0.00 36 VAL A O 9
ATOM 13306 N N . PRO A 1 37 ? 1.975 19.183 -19.123 1.00 0.00 37 PRO A N 9
ATOM 13307 C CA . PRO A 1 37 ? 2.366 19.777 -17.842 1.00 0.00 37 PRO A CA 9
ATOM 13308 C C . PRO A 1 37 ? 2.020 18.879 -16.658 1.00 0.00 37 PRO A C 9
ATOM 13309 O O . PRO A 1 37 ? 0.928 18.314 -16.592 1.00 0.00 37 PRO A O 9
ATOM 13320 N N . LEU A 1 38 ? 2.957 18.755 -15.725 1.00 0.00 38 LEU A N 9
ATOM 13321 C CA . LEU A 1 38 ? 2.726 17.981 -14.509 1.00 0.00 38 LEU A CA 9
ATOM 13322 C C . LEU A 1 38 ? 1.478 18.471 -13.781 1.00 0.00 38 LEU A C 9
ATOM 13323 O O . LEU A 1 38 ? 0.713 17.675 -13.235 1.00 0.00 38 LEU A O 9
ATOM 13339 N N . ALA A 1 39 ? 1.276 19.785 -13.780 1.00 0.00 39 ALA A N 9
ATOM 13340 C CA . ALA A 1 39 ? 0.156 20.385 -13.066 1.00 0.00 39 ALA A CA 9
ATOM 13341 C C . ALA A 1 39 ? -1.177 19.875 -13.608 1.00 0.00 39 ALA A C 9
ATOM 13342 O O . ALA A 1 39 ? -2.171 19.816 -12.884 1.00 0.00 39 ALA A O 9
ATOM 13349 N N . PHE A 1 40 ? -1.189 19.511 -14.886 1.00 0.00 40 PHE A N 9
ATOM 13350 C CA . PHE A 1 40 ? -2.391 18.977 -15.517 1.00 0.00 40 PHE A CA 9
ATOM 13351 C C . PHE A 1 40 ? -2.633 17.530 -15.090 1.00 0.00 40 PHE A C 9
ATOM 13352 O O . PHE A 1 40 ? -3.772 17.123 -14.856 1.00 0.00 40 PHE A O 9
ATOM 13369 N N . LEU A 1 41 ? -1.554 16.762 -14.991 1.00 0.00 41 LEU A N 9
ATOM 13370 C CA . LEU A 1 41 ? -1.641 15.376 -14.543 1.00 0.00 41 LEU A CA 9
ATOM 13371 C C . LEU A 1 41 ? -2.134 15.300 -13.100 1.00 0.00 41 LEU A C 9
ATOM 13372 O O . LEU A 1 41 ? -2.869 14.383 -12.733 1.00 0.00 41 LEU A O 9
ATOM 13388 N N . ALA A 1 42 ? -1.728 16.271 -12.289 1.00 0.00 42 ALA A N 9
ATOM 13389 C CA . ALA A 1 42 ? -2.120 16.308 -10.887 1.00 0.00 42 ALA A CA 9
ATOM 13390 C C . ALA A 1 42 ? -3.623 16.517 -10.742 1.00 0.00 42 ALA A C 9
ATOM 13391 O O . ALA A 1 42 ? -4.197 16.252 -9.685 1.00 0.00 42 ALA A O 9
ATOM 13398 N N . SER A 1 43 ? -4.256 16.991 -11.810 1.00 0.00 43 SER A N 9
ATOM 13399 C CA . SER A 1 43 ? -5.681 17.297 -11.781 1.00 0.00 43 SER A CA 9
ATOM 13400 C C . SER A 1 43 ? -6.512 16.033 -11.977 1.00 0.00 43 SER A C 9
ATOM 13401 O O . SER A 1 43 ? -7.742 16.067 -11.907 1.00 0.00 43 SER A O 9
ATOM 13409 N N . PHE A 1 44 ? -5.832 14.920 -12.229 1.00 0.00 44 PHE A N 9
ATOM 13410 C CA . PHE A 1 44 ? -6.507 13.644 -12.437 1.00 0.00 44 PHE A CA 9
ATOM 13411 C C . PHE A 1 44 ? -7.016 13.072 -11.116 1.00 0.00 44 PHE A C 9
ATOM 13412 O O . PHE A 1 44 ? -6.245 12.853 -10.186 1.00 0.00 44 PHE A O 9
ATOM 13429 N N . ASN A 1 45 ? -8.322 12.836 -11.047 1.00 0.00 45 ASN A N 9
ATOM 13430 C CA . ASN A 1 45 ? -8.954 12.400 -9.807 1.00 0.00 45 ASN A CA 9
ATOM 13431 C C . ASN A 1 45 ? -8.358 11.080 -9.329 1.00 0.00 45 ASN A C 9
ATOM 13432 O O . ASN A 1 45 ? -8.276 10.822 -8.127 1.00 0.00 45 ASN A O 9
ATOM 13443 N N . ARG A 1 46 ? -7.941 10.247 -10.276 1.00 0.00 46 ARG A N 9
ATOM 13444 C CA . ARG A 1 46 ? -7.349 8.954 -9.951 1.00 0.00 46 ARG A CA 9
ATOM 13445 C C . ARG A 1 46 ? -6.062 9.131 -9.152 1.00 0.00 46 ARG A C 9
ATOM 13446 O O . ARG A 1 46 ? -5.791 8.375 -8.219 1.00 0.00 46 ARG A O 9
ATOM 13467 N N . ILE A 1 47 ? -5.275 10.134 -9.524 1.00 0.00 47 ILE A N 9
ATOM 13468 C CA . ILE A 1 47 ? -4.028 10.425 -8.826 1.00 0.00 47 ILE A CA 9
ATOM 13469 C C . ILE A 1 47 ? -4.290 11.131 -7.502 1.00 0.00 47 ILE A C 9
ATOM 13470 O O . ILE A 1 47 ? -3.657 10.831 -6.488 1.00 0.00 47 ILE A O 9
ATOM 13486 N N . LYS A 1 48 ? -5.228 12.072 -7.515 1.00 0.00 48 LYS A N 9
ATOM 13487 C CA . LYS A 1 48 ? -5.524 12.875 -6.334 1.00 0.00 48 LYS A CA 9
ATOM 13488 C C . LYS A 1 48 ? -6.066 12.003 -5.206 1.00 0.00 48 LYS A C 9
ATOM 13489 O O . LYS A 1 48 ? -5.828 12.277 -4.029 1.00 0.00 48 LYS A O 9
ATOM 13508 N N . SER A 1 49 ? -6.792 10.954 -5.572 1.00 0.00 49 SER A N 9
ATOM 13509 C CA . SER A 1 49 ? -7.362 10.037 -4.589 1.00 0.00 49 SER A CA 9
ATOM 13510 C C . SER A 1 49 ? -6.262 9.300 -3.833 1.00 0.00 49 SER A C 9
ATOM 13511 O O . SER A 1 49 ? -6.449 8.886 -2.689 1.00 0.00 49 SER A O 9
ATOM 13519 N N . PHE A 1 50 ? -5.113 9.137 -4.481 1.00 0.00 50 PHE A N 9
ATOM 13520 C CA . PHE A 1 50 ? -3.999 8.400 -3.892 1.00 0.00 50 PHE A CA 9
ATOM 13521 C C . PHE A 1 50 ? -2.989 9.355 -3.264 1.00 0.00 50 PHE A C 9
ATOM 13522 O O . PHE A 1 50 ? -2.472 9.100 -2.177 1.00 0.00 50 PHE A O 9
ATOM 13539 N N . SER A 1 51 ? -2.713 10.454 -3.957 1.00 0.00 51 SER A N 9
ATOM 13540 C CA . SER A 1 51 ? -1.759 11.445 -3.472 1.00 0.00 51 SER A CA 9
ATOM 13541 C C . SER A 1 51 ? -1.938 12.774 -4.198 1.00 0.00 51 SER A C 9
ATOM 13542 O O . SER A 1 51 ? -2.057 12.814 -5.423 1.00 0.00 51 SER A O 9
ATOM 13550 N N . THR A 1 52 ? -1.954 13.862 -3.434 1.00 0.00 52 THR A N 9
ATOM 13551 C CA . THR A 1 52 ? -2.106 15.193 -4.004 1.00 0.00 52 THR A CA 9
ATOM 13552 C C . THR A 1 52 ? -0.780 15.947 -4.006 1.00 0.00 52 THR A C 9
ATOM 13553 O O . THR A 1 52 ? -0.728 17.132 -4.333 1.00 0.00 52 THR A O 9
ATOM 13564 N N . ASP A 1 53 ? 0.289 15.249 -3.640 1.00 0.00 53 ASP A N 9
ATOM 13565 C CA . ASP A 1 53 ? 1.597 15.878 -3.490 1.00 0.00 53 ASP A CA 9
ATOM 13566 C C . ASP A 1 53 ? 2.321 15.955 -4.831 1.00 0.00 53 ASP A C 9
ATOM 13567 O O . ASP A 1 53 ? 2.747 14.938 -5.377 1.00 0.00 53 ASP A O 9
ATOM 13576 N N . LEU A 1 54 ? 2.454 17.168 -5.356 1.00 0.00 54 LEU A N 9
ATOM 13577 C CA . LEU A 1 54 ? 3.080 17.373 -6.658 1.00 0.00 54 LEU A CA 9
ATOM 13578 C C . LEU A 1 54 ? 4.512 16.850 -6.662 1.00 0.00 54 LEU A C 9
ATOM 13579 O O . LEU A 1 54 ? 5.002 16.362 -7.679 1.00 0.00 54 LEU A O 9
ATOM 13595 N N . ASN A 1 55 ? 5.177 16.952 -5.516 1.00 0.00 55 ASN A N 9
ATOM 13596 C CA . ASN A 1 55 ? 6.573 16.547 -5.403 1.00 0.00 55 ASN A CA 9
ATOM 13597 C C . ASN A 1 55 ? 6.721 15.042 -5.609 1.00 0.00 55 ASN A C 9
ATOM 13598 O O . ASN A 1 55 ? 7.643 14.584 -6.287 1.00 0.00 55 ASN A O 9
ATOM 13609 N N . LEU A 1 56 ? 5.809 14.277 -5.022 1.00 0.00 56 LEU A N 9
ATOM 13610 C CA . LEU A 1 56 ? 5.818 12.825 -5.167 1.00 0.00 56 LEU A CA 9
ATOM 13611 C C . LEU A 1 56 ? 5.468 12.419 -6.594 1.00 0.00 56 LEU A C 9
ATOM 13612 O O . LEU A 1 56 ? 6.034 11.467 -7.136 1.00 0.00 56 LEU A O 9
ATOM 13628 N N . LEU A 1 57 ? 4.537 13.146 -7.199 1.00 0.00 57 LEU A N 9
ATOM 13629 C CA . LEU A 1 57 ? 4.153 12.899 -8.584 1.00 0.00 57 LEU A CA 9
ATOM 13630 C C . LEU A 1 57 ? 5.321 13.161 -9.529 1.00 0.00 57 LEU A C 9
ATOM 13631 O O . LEU A 1 57 ? 5.553 12.404 -10.472 1.00 0.00 57 LEU A O 9
ATOM 13647 N N . HIS A 1 58 ? 6.055 14.238 -9.268 1.00 0.00 58 HIS A N 9
ATOM 13648 C CA . HIS A 1 58 ? 7.236 14.568 -10.059 1.00 0.00 58 HIS A CA 9
ATOM 13649 C C . HIS A 1 58 ? 8.296 13.478 -9.935 1.00 0.00 58 HIS A C 9
ATOM 13650 O O . HIS A 1 58 ? 8.868 13.039 -10.933 1.00 0.00 58 HIS A O 9
ATOM 13664 N N . ALA A 1 59 ? 8.552 13.045 -8.705 1.00 0.00 59 ALA A N 9
ATOM 13665 C CA . ALA A 1 59 ? 9.510 11.976 -8.455 1.00 0.00 59 ALA A CA 9
ATOM 13666 C C . ALA A 1 59 ? 9.095 10.691 -9.165 1.00 0.00 59 ALA A C 9
ATOM 13667 O O . ALA A 1 59 ? 9.935 9.959 -9.687 1.00 0.00 59 ALA A O 9
ATOM 13674 N N . ALA A 1 60 ? 7.793 10.423 -9.178 1.00 0.00 60 ALA A N 9
ATOM 13675 C CA . ALA A 1 60 ? 7.263 9.235 -9.840 1.00 0.00 60 ALA A CA 9
ATOM 13676 C C . ALA A 1 60 ? 7.493 9.298 -11.345 1.00 0.00 60 ALA A C 9
ATOM 13677 O O . ALA A 1 60 ? 7.824 8.295 -11.975 1.00 0.00 60 ALA A O 9
ATOM 13684 N N . ALA A 1 61 ? 7.311 10.484 -11.919 1.00 0.00 61 ALA A N 9
ATOM 13685 C CA . ALA A 1 61 ? 7.523 10.683 -13.346 1.00 0.00 61 ALA A CA 9
ATOM 13686 C C . ALA A 1 61 ? 8.985 10.464 -13.721 1.00 0.00 61 ALA A C 9
ATOM 13687 O O . ALA A 1 61 ? 9.289 9.888 -14.764 1.00 0.00 61 ALA A O 9
ATOM 13694 N N . LYS A 1 62 ? 9.887 10.929 -12.861 1.00 0.00 62 LYS A N 9
ATOM 13695 C CA . LYS A 1 62 ? 11.317 10.803 -13.112 1.00 0.00 62 LYS A CA 9
ATOM 13696 C C . LYS A 1 62 ? 11.762 9.347 -13.003 1.00 0.00 62 LYS A C 9
ATOM 13697 O O . LYS A 1 62 ? 12.787 8.959 -13.560 1.00 0.00 62 LYS A O 9
ATOM 13716 N N . ALA A 1 63 ? 10.983 8.547 -12.283 1.00 0.00 63 ALA A N 9
ATOM 13717 C CA . ALA A 1 63 ? 11.367 7.175 -11.983 1.00 0.00 63 ALA A CA 9
ATOM 13718 C C . ALA A 1 63 ? 11.051 6.247 -13.152 1.00 0.00 63 ALA A C 9
ATOM 13719 O O . ALA A 1 63 ? 11.437 5.079 -13.151 1.00 0.00 63 ALA A O 9
ATOM 13726 N N . SER A 1 64 ? 10.347 6.777 -14.148 1.00 0.00 64 SER A N 9
ATOM 13727 C CA . SER A 1 64 ? 9.965 5.991 -15.315 1.00 0.00 64 SER A CA 9
ATOM 13728 C C . SER A 1 64 ? 11.062 6.021 -16.373 1.00 0.00 64 SER A C 9
ATOM 13729 O O . SER A 1 64 ? 11.725 7.041 -16.569 1.00 0.00 64 SER A O 9
ATOM 13737 N N . ASP A 1 65 ? 11.251 4.896 -17.053 1.00 0.00 65 ASP A N 9
ATOM 13738 C CA . ASP A 1 65 ? 12.286 4.784 -18.074 1.00 0.00 65 ASP A CA 9
ATOM 13739 C C . ASP A 1 65 ? 11.737 5.147 -19.449 1.00 0.00 65 ASP A C 9
ATOM 13740 O O . ASP A 1 65 ? 12.484 5.230 -20.424 1.00 0.00 65 ASP A O 9
ATOM 13749 N N . ILE A 1 66 ? 10.428 5.360 -19.521 1.00 0.00 66 ILE A N 9
ATOM 13750 C CA . ILE A 1 66 ? 9.766 5.628 -20.791 1.00 0.00 66 ILE A CA 9
ATOM 13751 C C . ILE A 1 66 ? 9.161 7.026 -20.812 1.00 0.00 66 ILE A C 9
ATOM 13752 O O . ILE A 1 66 ? 8.428 7.383 -21.736 1.00 0.00 66 ILE A O 9
ATOM 13768 N N . ILE A 1 67 ? 9.474 7.817 -19.792 1.00 0.00 67 ILE A N 9
ATOM 13769 C CA . ILE A 1 67 ? 9.011 9.198 -19.725 1.00 0.00 67 ILE A CA 9
ATOM 13770 C C . ILE A 1 67 ? 10.186 10.169 -19.676 1.00 0.00 67 ILE A C 9
ATOM 13771 O O . ILE A 1 67 ? 11.168 9.936 -18.971 1.00 0.00 67 ILE A O 9
ATOM 13787 N N . ASP A 1 68 ? 10.075 11.259 -20.426 1.00 0.00 68 ASP A N 9
ATOM 13788 C CA . ASP A 1 68 ? 11.082 12.315 -20.394 1.00 0.00 68 ASP A CA 9
ATOM 13789 C C . ASP A 1 68 ? 10.547 13.553 -19.682 1.00 0.00 68 ASP A C 9
ATOM 13790 O O . ASP A 1 68 ? 9.444 14.018 -19.968 1.00 0.00 68 ASP A O 9
ATOM 13799 N N . VAL A 1 69 ? 11.337 14.082 -18.753 1.00 0.00 69 VAL A N 9
ATOM 13800 C CA . VAL A 1 69 ? 10.888 15.178 -17.902 1.00 0.00 69 VAL A CA 9
ATOM 13801 C C . VAL A 1 69 ? 11.648 16.463 -18.216 1.00 0.00 69 VAL A C 9
ATOM 13802 O O . VAL A 1 69 ? 12.878 16.489 -18.189 1.00 0.00 69 VAL A O 9
ATOM 13815 N N . ALA A 1 70 ? 10.909 17.526 -18.511 1.00 0.00 70 ALA A N 9
ATOM 13816 C CA . ALA A 1 70 ? 11.509 18.829 -18.766 1.00 0.00 70 ALA A CA 9
ATOM 13817 C C . ALA A 1 70 ? 11.155 19.822 -17.663 1.00 0.00 70 ALA A C 9
ATOM 13818 O O . ALA A 1 70 ? 9.985 20.004 -17.332 1.00 0.00 70 ALA A O 9
ATOM 13825 N N . GLU A 1 71 ? 12.175 20.460 -17.098 1.00 0.00 71 GLU A N 9
ATOM 13826 C CA . GLU A 1 71 ? 11.983 21.350 -15.959 1.00 0.00 71 GLU A CA 9
ATOM 13827 C C . GLU A 1 71 ? 12.333 22.789 -16.327 1.00 0.00 71 GLU A C 9
ATOM 13828 O O . GLU A 1 71 ? 13.254 23.035 -17.103 1.00 0.00 71 GLU A O 9
ATOM 13840 N N . ASP A 1 72 ? 11.589 23.736 -15.763 1.00 0.00 72 ASP A N 9
ATOM 13841 C CA . ASP A 1 72 ? 11.966 25.142 -15.826 1.00 0.00 72 ASP A CA 9
ATOM 13842 C C . ASP A 1 72 ? 12.406 25.648 -14.454 1.00 0.00 72 ASP A C 9
ATOM 13843 O O . ASP A 1 72 ? 11.600 25.739 -13.527 1.00 0.00 72 ASP A O 9
ATOM 13852 N N . LEU A 1 73 ? 13.686 25.975 -14.334 1.00 0.00 73 LEU A N 9
ATOM 13853 C CA . LEU A 1 73 ? 14.271 26.310 -13.039 1.00 0.00 73 LEU A CA 9
ATOM 13854 C C . LEU A 1 73 ? 13.608 27.549 -12.446 1.00 0.00 73 LEU A C 9
ATOM 13855 O O . LEU A 1 73 ? 13.610 27.744 -11.231 1.00 0.00 73 LEU A O 9
ATOM 13871 N N . GLN A 1 74 ? 13.039 28.381 -13.313 1.00 0.00 74 GLN A N 9
ATOM 13872 C CA . GLN A 1 74 ? 12.459 29.650 -12.886 1.00 0.00 74 GLN A CA 9
ATOM 13873 C C . GLN A 1 74 ? 10.978 29.488 -12.560 1.00 0.00 74 GLN A C 9
ATOM 13874 O O . GLN A 1 74 ? 10.363 30.379 -11.974 1.00 0.00 74 GLN A O 9
ATOM 13888 N N . SER A 1 75 ? 10.414 28.347 -12.942 1.00 0.00 75 SER A N 9
ATOM 13889 C CA . SER A 1 75 ? 8.984 28.109 -12.777 1.00 0.00 75 SER A CA 9
ATOM 13890 C C . SER A 1 75 ? 8.708 26.634 -12.505 1.00 0.00 75 SER A C 9
ATOM 13891 O O . SER A 1 75 ? 8.531 25.831 -13.420 1.00 0.00 75 SER A O 9
ATOM 13899 N N . PRO A 1 76 ? 8.668 26.269 -11.215 1.00 0.00 76 PRO A N 9
ATOM 13900 C CA . PRO A 1 76 ? 8.466 24.881 -10.792 1.00 0.00 76 PRO A CA 9
ATOM 13901 C C . PRO A 1 76 ? 7.136 24.314 -11.278 1.00 0.00 76 PRO A C 9
ATOM 13902 O O . PRO A 1 76 ? 6.971 23.099 -11.389 1.00 0.00 76 PRO A O 9
ATOM 13913 N N . MET A 1 77 ? 6.189 25.201 -11.567 1.00 0.00 77 MET A N 9
ATOM 13914 C CA . MET A 1 77 ? 4.854 24.786 -11.982 1.00 0.00 77 MET A CA 9
ATOM 13915 C C . MET A 1 77 ? 4.812 24.521 -13.484 1.00 0.00 77 MET A C 9
ATOM 13916 O O . MET A 1 77 ? 3.804 24.049 -14.012 1.00 0.00 77 MET A O 9
ATOM 13930 N N . SER A 1 78 ? 5.911 24.829 -14.167 1.00 0.00 78 SER A N 9
ATOM 13931 C CA . SER A 1 78 ? 5.970 24.700 -15.618 1.00 0.00 78 SER A CA 9
ATOM 13932 C C . SER A 1 78 ? 6.647 23.392 -16.020 1.00 0.00 78 SER A C 9
ATOM 13933 O O . SER A 1 78 ? 7.012 23.202 -17.181 1.00 0.00 78 SER A O 9
ATOM 13941 N N . ILE A 1 79 ? 6.811 22.498 -15.052 1.00 0.00 79 ILE A N 9
ATOM 13942 C CA . ILE A 1 79 ? 7.433 21.204 -15.307 1.00 0.00 79 ILE A CA 9
ATOM 13943 C C . ILE A 1 79 ? 6.502 20.294 -16.100 1.00 0.00 79 ILE A C 9
ATOM 13944 O O . ILE A 1 79 ? 5.384 20.005 -15.672 1.00 0.00 79 ILE A O 9
ATOM 13960 N N . LYS A 1 80 ? 6.971 19.842 -17.259 1.00 0.00 80 LYS A N 9
ATOM 13961 C CA . LYS A 1 80 ? 6.145 19.048 -18.161 1.00 0.00 80 LYS A CA 9
ATOM 13962 C C . LYS A 1 80 ? 6.852 17.752 -18.547 1.00 0.00 80 LYS A C 9
ATOM 13963 O O . LYS A 1 80 ? 8.078 17.657 -18.475 1.00 0.00 80 LYS A O 9
ATOM 13982 N N . VAL A 1 81 ? 6.073 16.758 -18.960 1.00 0.00 81 VAL A N 9
ATOM 13983 C CA . VAL A 1 81 ? 6.619 15.450 -19.302 1.00 0.00 81 VAL A CA 9
ATOM 13984 C C . VAL A 1 81 ? 6.100 14.975 -20.655 1.00 0.00 81 VAL A C 9
ATOM 13985 O O . VAL A 1 81 ? 5.066 15.442 -21.134 1.00 0.00 81 VAL A O 9
ATOM 13998 N N . ARG A 1 82 ? 6.823 14.042 -21.267 1.00 0.00 82 ARG A N 9
ATOM 13999 C CA . ARG A 1 82 ? 6.381 13.426 -22.513 1.00 0.00 82 ARG A CA 9
ATOM 14000 C C . ARG A 1 82 ? 6.865 11.984 -22.607 1.00 0.00 82 ARG A C 9
ATOM 14001 O O . ARG A 1 82 ? 7.918 11.635 -22.074 1.00 0.00 82 ARG A O 9
ATOM 14022 N N . ARG A 1 83 ? 6.088 11.149 -23.290 1.00 0.00 83 ARG A N 9
ATOM 14023 C CA . ARG A 1 83 ? 6.531 9.804 -23.635 1.00 0.00 83 ARG A CA 9
ATOM 14024 C C . ARG A 1 83 ? 7.693 9.850 -24.622 1.00 0.00 83 ARG A C 9
ATOM 14025 O O . ARG A 1 83 ? 7.766 10.739 -25.471 1.00 0.00 83 ARG A O 9
ATOM 14046 N N . LYS A 1 84 ? 8.600 8.886 -24.507 1.00 0.00 84 LYS A N 9
ATOM 14047 C CA . LYS A 1 84 ? 9.735 8.789 -25.419 1.00 0.00 84 LYS A CA 9
ATOM 14048 C C . LYS A 1 84 ? 9.305 9.079 -26.854 1.00 0.00 84 LYS A C 9
ATOM 14049 O O . LYS A 1 84 ? 8.274 8.592 -27.313 1.00 0.00 84 LYS A O 9
ATOM 14068 N N . GLU A 1 85 ? 10.107 9.874 -27.556 1.00 0.00 85 GLU A N 9
ATOM 14069 C CA . GLU A 1 85 ? 9.783 10.271 -28.922 1.00 0.00 85 GLU A CA 9
ATOM 14070 C C . GLU A 1 85 ? 9.473 9.051 -29.783 1.00 0.00 85 GLU A C 9
ATOM 14071 O O . GLU A 1 85 ? 10.211 8.066 -29.773 1.00 0.00 85 GLU A O 9
ATOM 14083 N N . THR A 1 86 ? 8.375 9.124 -30.529 1.00 0.00 86 THR A N 9
ATOM 14084 C CA . THR A 1 86 ? 7.957 8.021 -31.386 1.00 0.00 86 THR A CA 9
ATOM 14085 C C . THR A 1 86 ? 7.367 8.530 -32.694 1.00 0.00 86 THR A C 9
ATOM 14086 O O . THR A 1 86 ? 6.974 9.693 -32.797 1.00 0.00 86 THR A O 9
ATOM 14097 N N . TRP A 1 87 ? 7.308 7.656 -33.691 1.00 0.00 87 TRP A N 9
ATOM 14098 C CA . TRP A 1 87 ? 6.676 7.989 -34.963 1.00 0.00 87 TRP A CA 9
ATOM 14099 C C . TRP A 1 87 ? 5.167 8.123 -34.803 1.00 0.00 87 TRP A C 9
ATOM 14100 O O . TRP A 1 87 ? 4.544 7.373 -34.051 1.00 0.00 87 TRP A O 9
ATOM 14121 N N . SER A 1 88 ? 4.583 9.083 -35.513 1.00 0.00 88 SER A N 9
ATOM 14122 C CA . SER A 1 88 ? 3.140 9.290 -35.479 1.00 0.00 88 SER A CA 9
ATOM 14123 C C . SER A 1 88 ? 2.652 9.470 -34.045 1.00 0.00 88 SER A C 9
ATOM 14124 O O . SER A 1 88 ? 1.853 8.687 -33.530 1.00 0.00 88 SER A O 9
ATOM 14132 N N . PRO A 1 89 ? 3.142 10.528 -33.383 1.00 0.00 89 PRO A N 9
ATOM 14133 C CA . PRO A 1 89 ? 2.759 10.847 -32.004 1.00 0.00 89 PRO A CA 9
ATOM 14134 C C . PRO A 1 89 ? 1.295 11.263 -31.891 1.00 0.00 89 PRO A C 9
ATOM 14135 O O . PRO A 1 89 ? 0.708 11.767 -32.848 1.00 0.00 89 PRO A O 9
ATOM 14146 N N . TRP A 1 90 ? 0.715 11.049 -30.715 1.00 0.00 90 TRP A N 9
ATOM 14147 C CA . TRP A 1 90 ? -0.703 11.316 -30.505 1.00 0.00 90 TRP A CA 9
ATOM 14148 C C . TRP A 1 90 ? -0.938 12.794 -30.207 1.00 0.00 90 TRP A C 9
ATOM 14149 O O . TRP A 1 90 ? -1.443 13.148 -29.141 1.00 0.00 90 TRP A O 9
ATOM 14170 N N . ILE A 1 91 ? -0.572 13.651 -31.155 1.00 0.00 91 ILE A N 9
ATOM 14171 C CA . ILE A 1 91 ? -0.722 15.089 -30.983 1.00 0.00 91 ILE A CA 9
ATOM 14172 C C . ILE A 1 91 ? -1.872 15.626 -31.828 1.00 0.00 91 ILE A C 9
ATOM 14173 O O . ILE A 1 91 ? -1.976 15.325 -33.018 1.00 0.00 91 ILE A O 9
ATOM 14189 N N . LEU A 1 92 ? -2.736 16.423 -31.206 1.00 0.00 92 LEU A N 9
ATOM 14190 C CA . LEU A 1 92 ? -3.893 16.982 -31.895 1.00 0.00 92 LEU A CA 9
ATOM 14191 C C . LEU A 1 92 ? -3.597 18.391 -32.402 1.00 0.00 92 LEU A C 9
ATOM 14192 O O . LEU A 1 92 ? -2.907 19.177 -31.753 1.00 0.00 92 LEU A O 9
ATOM 14208 N N . PRO A 1 93 ? -4.131 18.718 -33.587 1.00 0.00 93 PRO A N 9
ATOM 14209 C CA . PRO A 1 93 ? -4.040 20.068 -34.151 1.00 0.00 93 PRO A CA 9
ATOM 14210 C C . PRO A 1 93 ? -4.575 21.132 -33.195 1.00 0.00 93 PRO A C 9
ATOM 14211 O O . PRO A 1 93 ? -5.508 20.881 -32.431 1.00 0.00 93 PRO A O 9
ATOM 14222 N N . SER A 1 94 ? -3.977 22.317 -33.243 1.00 0.00 94 SER A N 9
ATOM 14223 C CA . SER A 1 94 ? -4.345 23.395 -32.333 1.00 0.00 94 SER A CA 9
ATOM 14224 C C . SER A 1 94 ? -5.856 23.603 -32.319 1.00 0.00 94 SER A C 9
ATOM 14225 O O . SER A 1 94 ? -6.454 23.820 -31.265 1.00 0.00 94 SER A O 9
ATOM 14233 N N . GLU A 1 95 ? -6.469 23.535 -33.498 1.00 0.00 95 GLU A N 9
ATOM 14234 C CA . GLU A 1 95 ? -7.897 23.792 -33.633 1.00 0.00 95 GLU A CA 9
ATOM 14235 C C . GLU A 1 95 ? -8.713 22.674 -32.991 1.00 0.00 95 GLU A C 9
ATOM 14236 O O . GLU A 1 95 ? -9.880 22.863 -32.648 1.00 0.00 95 GLU A O 9
ATOM 14248 N N . SER A 1 96 ? -8.092 21.510 -32.836 1.00 0.00 96 SER A N 9
ATOM 14249 C CA . SER A 1 96 ? -8.784 20.338 -32.309 1.00 0.00 96 SER A CA 9
ATOM 14250 C C . SER A 1 96 ? -8.650 20.264 -30.791 1.00 0.00 96 SER A C 9
ATOM 14251 O O . SER A 1 96 ? -9.251 19.405 -30.146 1.00 0.00 96 SER A O 9
ATOM 14259 N N . ARG A 1 97 ? -7.857 21.170 -30.228 1.00 0.00 97 ARG A N 9
ATOM 14260 C CA . ARG A 1 97 ? -7.600 21.174 -28.794 1.00 0.00 97 ARG A CA 9
ATOM 14261 C C . ARG A 1 97 ? -8.718 21.890 -28.041 1.00 0.00 97 ARG A C 9
ATOM 14262 O O . ARG A 1 97 ? -8.731 21.923 -26.811 1.00 0.00 97 ARG A O 9
ATOM 14283 N N . LEU A 1 98 ? -9.655 22.461 -28.789 1.00 0.00 98 LEU A N 9
ATOM 14284 C CA . LEU A 1 98 ? -10.765 23.198 -28.194 1.00 0.00 98 LEU A CA 9
ATOM 14285 C C . LEU A 1 98 ? -11.886 22.251 -27.781 1.00 0.00 98 LEU A C 9
ATOM 14286 O O . LEU A 1 98 ? -12.514 21.609 -28.623 1.00 0.00 98 LEU A O 9
ATOM 14302 N N . MET A 1 1 ? 3.053 -2.480 -3.444 1.00 0.00 1 MET A N 10
ATOM 14303 C CA . MET A 1 1 ? 3.766 -1.509 -4.266 1.00 0.00 1 MET A CA 10
ATOM 14304 C C . MET A 1 1 ? 4.181 -0.297 -3.438 1.00 0.00 1 MET A C 10
ATOM 14305 O O . MET A 1 1 ? 3.499 0.075 -2.483 1.00 0.00 1 MET A O 10
ATOM 14321 N N . ASP A 1 2 ? 5.300 0.314 -3.811 1.00 0.00 2 A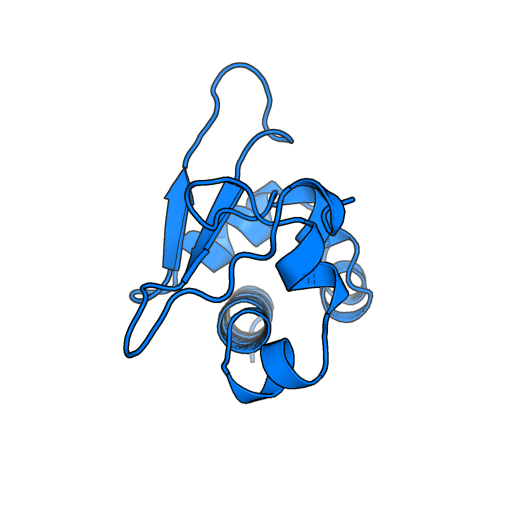SP A N 10
ATOM 14322 C CA . ASP A 1 2 ? 5.759 1.534 -3.157 1.00 0.00 2 ASP A CA 10
ATOM 14323 C C . ASP A 1 2 ? 5.008 2.751 -3.688 1.00 0.00 2 ASP A C 10
ATOM 14324 O O . ASP A 1 2 ? 4.357 2.686 -4.731 1.00 0.00 2 ASP A O 10
ATOM 14333 N N . VAL A 1 3 ? 5.103 3.860 -2.962 1.00 0.00 3 VAL A N 10
ATOM 14334 C CA . VAL A 1 3 ? 4.451 5.099 -3.370 1.00 0.00 3 VAL A CA 10
ATOM 14335 C C . VAL A 1 3 ? 4.952 5.558 -4.735 1.00 0.00 3 VAL A C 10
ATOM 14336 O O . VAL A 1 3 ? 4.163 5.921 -5.607 1.00 0.00 3 VAL A O 10
ATOM 14349 N N . GLN A 1 4 ? 6.270 5.540 -4.912 1.00 0.00 4 GLN A N 10
ATOM 14350 C CA . GLN A 1 4 ? 6.874 5.911 -6.186 1.00 0.00 4 GLN A CA 10
ATOM 14351 C C . GLN A 1 4 ? 6.418 4.973 -7.299 1.00 0.00 4 GLN A C 10
ATOM 14352 O O . GLN A 1 4 ? 6.065 5.416 -8.391 1.00 0.00 4 GLN A O 10
ATOM 14366 N N . ALA A 1 5 ? 6.429 3.675 -7.013 1.00 0.00 5 ALA A N 10
ATOM 14367 C CA . ALA A 1 5 ? 6.084 2.670 -8.011 1.00 0.00 5 ALA A CA 10
ATOM 14368 C C . ALA A 1 5 ? 4.656 2.863 -8.514 1.00 0.00 5 ALA A C 10
ATOM 14369 O O . ALA A 1 5 ? 4.395 2.790 -9.714 1.00 0.00 5 ALA A O 10
ATOM 14376 N N . PHE A 1 6 ? 3.737 3.109 -7.587 1.00 0.00 6 PHE A N 10
ATOM 14377 C CA . PHE A 1 6 ? 2.330 3.283 -7.933 1.00 0.00 6 PHE A CA 10
ATOM 14378 C C . PHE A 1 6 ? 2.130 4.544 -8.771 1.00 0.00 6 PHE A C 10
ATOM 14379 O O . PHE A 1 6 ? 1.455 4.517 -9.801 1.00 0.00 6 PHE A O 10
ATOM 14396 N N . LEU A 1 7 ? 2.717 5.646 -8.319 1.00 0.00 7 LEU A N 10
ATOM 14397 C CA . LEU A 1 7 ? 2.571 6.927 -9.002 1.00 0.00 7 LEU A CA 10
ATOM 14398 C C . LEU A 1 7 ? 3.175 6.870 -10.401 1.00 0.00 7 LEU A C 10
ATOM 14399 O O . LEU A 1 7 ? 2.620 7.418 -11.354 1.00 0.00 7 LEU A O 10
ATOM 14415 N N . THR A 1 8 ? 4.317 6.199 -10.518 1.00 0.00 8 THR A N 10
ATOM 14416 C CA . THR A 1 8 ? 4.970 6.019 -11.811 1.00 0.00 8 THR A CA 10
ATOM 14417 C C . THR A 1 8 ? 4.116 5.169 -12.744 1.00 0.00 8 THR A C 10
ATOM 14418 O O . THR A 1 8 ? 3.971 5.482 -13.927 1.00 0.00 8 THR A O 10
ATOM 14429 N N . SER A 1 9 ? 3.551 4.094 -12.206 1.00 0.00 9 SER A N 10
ATOM 14430 C CA . SER A 1 9 ? 2.722 3.190 -12.994 1.00 0.00 9 SER A CA 10
ATOM 14431 C C . SER A 1 9 ? 1.507 3.920 -13.557 1.00 0.00 9 SER A C 10
ATOM 14432 O O . SER A 1 9 ? 1.118 3.706 -14.705 1.00 0.00 9 SER A O 10
ATOM 14440 N N . GLN A 1 10 ? 0.912 4.783 -12.740 1.00 0.00 10 GLN A N 10
ATOM 14441 C CA . GLN A 1 10 ? -0.243 5.565 -13.166 1.00 0.00 10 GLN A CA 10
ATOM 14442 C C . GLN A 1 10 ? 0.142 6.551 -14.265 1.00 0.00 10 GLN A C 10
ATOM 14443 O O . GLN A 1 10 ? -0.580 6.713 -15.249 1.00 0.00 10 GLN A O 10
ATOM 14457 N N . LEU A 1 11 ? 1.283 7.208 -14.089 1.00 0.00 11 LEU A N 10
ATOM 14458 C CA . LEU A 1 11 ? 1.762 8.185 -15.061 1.00 0.00 11 LEU A CA 10
ATOM 14459 C C . LEU A 1 11 ? 2.059 7.520 -16.401 1.00 0.00 11 LEU A C 10
ATOM 14460 O O . LEU A 1 11 ? 1.662 8.019 -17.454 1.00 0.00 11 LEU A O 10
ATOM 14476 N N . GLU A 1 12 ? 2.756 6.389 -16.354 1.00 0.00 12 GLU A N 10
ATOM 14477 C CA . GLU A 1 12 ? 3.067 5.632 -17.560 1.00 0.00 12 GLU A CA 10
ATOM 14478 C C . GLU A 1 12 ? 1.791 5.153 -18.246 1.00 0.00 12 GLU A C 10
ATOM 14479 O O . GLU A 1 12 ? 1.686 5.175 -19.472 1.00 0.00 12 GLU A O 10
ATOM 14491 N N . TYR A 1 13 ? 0.824 4.718 -17.446 1.00 0.00 13 TYR A N 10
ATOM 14492 C CA . TYR A 1 13 ? -0.410 4.152 -17.977 1.00 0.00 13 TYR A CA 10
ATOM 14493 C C . TYR A 1 13 ? -1.219 5.210 -18.720 1.00 0.00 13 TYR A C 10
ATOM 14494 O O . TYR A 1 13 ? -1.821 4.932 -19.758 1.00 0.00 13 TYR A O 10
ATOM 14512 N N . TYR A 1 14 ? -1.229 6.426 -18.183 1.00 0.00 14 TYR A N 10
ATOM 14513 C CA . TYR A 1 14 ? -2.029 7.504 -18.747 1.00 0.00 14 TYR A CA 10
ATOM 14514 C C . TYR A 1 14 ? -1.562 7.849 -20.158 1.00 0.00 14 TYR A C 10
ATOM 14515 O O . TYR A 1 14 ? -2.343 8.317 -20.987 1.00 0.00 14 TYR A O 10
ATOM 14533 N N . PHE A 1 15 ? -0.281 7.614 -20.425 1.00 0.00 15 PHE A N 10
ATOM 14534 C CA . PHE A 1 15 ? 0.308 7.959 -21.713 1.00 0.00 15 PHE A CA 10
ATOM 14535 C C . PHE A 1 15 ? 0.312 6.754 -22.649 1.00 0.00 15 PHE A C 10
ATOM 14536 O O . PHE A 1 15 ? 0.938 6.780 -23.708 1.00 0.00 15 PHE A O 10
ATOM 14553 N N . SER A 1 16 ? -0.392 5.699 -22.251 1.00 0.00 16 SER A N 10
ATOM 14554 C CA . SER A 1 16 ? -0.488 4.494 -23.065 1.00 0.00 16 SER A CA 10
ATOM 14555 C C . SER A 1 16 ? -1.333 4.746 -24.309 1.00 0.00 16 SER A C 10
ATOM 14556 O O . SER A 1 16 ? -2.204 5.615 -24.316 1.00 0.00 16 SER A O 10
ATOM 14564 N N . ILE A 1 17 ? -1.069 3.977 -25.361 1.00 0.00 17 ILE A N 10
ATOM 14565 C CA . ILE A 1 17 ? -1.788 4.131 -26.620 1.00 0.00 17 ILE A CA 10
ATOM 14566 C C . ILE A 1 17 ? -3.287 3.926 -26.425 1.00 0.00 17 ILE A C 10
ATOM 14567 O O . ILE A 1 17 ? -4.102 4.658 -26.988 1.00 0.00 17 ILE A O 10
ATOM 14583 N N . GLU A 1 18 ? -3.643 2.927 -25.623 1.00 0.00 18 GLU A N 10
ATOM 14584 C CA . GLU A 1 18 ? -5.044 2.609 -25.377 1.00 0.00 18 GLU A CA 10
ATOM 14585 C C . GLU A 1 18 ? -5.748 3.764 -24.670 1.00 0.00 18 GLU A C 10
ATOM 14586 O O . GLU A 1 18 ? -6.864 4.136 -25.029 1.00 0.00 18 GLU A O 10
ATOM 14598 N N . ASN A 1 19 ? -5.088 4.323 -23.663 1.00 0.00 19 ASN A N 10
ATOM 14599 C CA . ASN A 1 19 ? -5.662 5.415 -22.883 1.00 0.00 19 ASN A CA 10
ATOM 14600 C C . ASN A 1 19 ? -5.791 6.678 -23.730 1.00 0.00 19 ASN A C 10
ATOM 14601 O O . ASN A 1 19 ? -6.802 7.379 -23.668 1.00 0.00 19 ASN A O 10
ATOM 14612 N N . LEU A 1 20 ? -4.763 6.962 -24.520 1.00 0.00 20 LEU A N 10
ATOM 14613 C CA . LEU A 1 20 ? -4.733 8.172 -25.335 1.00 0.00 20 LEU A CA 10
ATOM 14614 C C . LEU A 1 20 ? -5.833 8.142 -26.393 1.00 0.00 20 LEU A C 10
ATOM 14615 O O . LEU A 1 20 ? -6.435 9.168 -26.704 1.00 0.00 20 LEU A O 10
ATOM 14631 N N . SER A 1 21 ? -6.087 6.957 -26.939 1.00 0.00 21 SER A N 10
ATOM 14632 C CA . SER A 1 21 ? -7.129 6.789 -27.946 1.00 0.00 21 SER A CA 10
ATOM 14633 C C . SER A 1 21 ? -8.507 7.076 -27.355 1.00 0.00 21 SER A C 10
ATOM 14634 O O . SER A 1 21 ? -9.444 7.421 -28.073 1.00 0.00 21 SER A O 10
ATOM 14642 N N . LYS A 1 22 ? -8.620 6.928 -26.040 1.00 0.00 22 LYS A N 10
ATOM 14643 C CA . LYS A 1 22 ? -9.895 7.120 -25.354 1.00 0.00 22 LYS A CA 10
ATOM 14644 C C . LYS A 1 22 ? -9.948 8.487 -24.679 1.00 0.00 22 LYS A C 10
ATOM 14645 O O . LYS A 1 22 ? -11.026 9.017 -24.414 1.00 0.00 22 LYS A O 10
ATOM 14664 N N . ASP A 1 23 ? -8.776 9.051 -24.403 1.00 0.00 23 ASP A N 10
ATOM 14665 C CA . ASP A 1 23 ? -8.687 10.290 -23.639 1.00 0.00 23 ASP A CA 10
ATOM 14666 C C . ASP A 1 23 ? -8.254 11.448 -24.532 1.00 0.00 23 ASP A C 10
ATOM 14667 O O . ASP A 1 23 ? -7.062 11.675 -24.738 1.00 0.00 23 ASP A O 10
ATOM 14676 N N . MET A 1 24 ? -9.232 12.177 -25.061 1.00 0.00 24 MET A N 10
ATOM 14677 C CA . MET A 1 24 ? -8.955 13.274 -25.981 1.00 0.00 24 MET A CA 10
ATOM 14678 C C . MET A 1 24 ? -8.285 14.438 -25.256 1.00 0.00 24 MET A C 10
ATOM 14679 O O . MET A 1 24 ? -7.532 15.205 -25.856 1.00 0.00 24 MET A O 10
ATOM 14693 N N . PHE A 1 25 ? -8.562 14.560 -23.963 1.00 0.00 25 PHE A N 10
ATOM 14694 C CA . PHE A 1 25 ? -8.090 15.701 -23.186 1.00 0.00 25 PHE A CA 10
ATOM 14695 C C . PHE A 1 25 ? -6.566 15.753 -23.166 1.00 0.00 25 PHE A C 10
ATOM 14696 O O . PHE A 1 25 ? -5.967 16.822 -23.289 1.00 0.00 25 PHE A O 10
ATOM 14713 N N . LEU A 1 26 ? -5.942 14.591 -23.010 1.00 0.00 26 LEU A N 10
ATOM 14714 C CA . LEU A 1 26 ? -4.485 14.495 -23.022 1.00 0.00 26 LEU A CA 10
ATOM 14715 C C . LEU A 1 26 ? -3.920 14.975 -24.355 1.00 0.00 26 LEU A C 10
ATOM 14716 O O . LEU A 1 26 ? -2.936 15.714 -24.392 1.00 0.00 26 LEU A O 10
ATOM 14732 N N . ARG A 1 27 ? -4.550 14.555 -25.446 1.00 0.00 27 ARG A N 10
ATOM 14733 C CA . ARG A 1 27 ? -4.091 14.915 -26.783 1.00 0.00 27 ARG A CA 10
ATOM 14734 C C . ARG A 1 27 ? -4.165 16.426 -26.991 1.00 0.00 27 ARG A C 10
ATOM 14735 O O . ARG A 1 27 ? -3.274 17.024 -27.594 1.00 0.00 27 ARG A O 10
ATOM 14756 N N . LYS A 1 28 ? -5.234 17.035 -26.491 1.00 0.00 28 LYS A N 10
ATOM 14757 C CA . LYS A 1 28 ? -5.413 18.479 -26.599 1.00 0.00 28 LYS A CA 10
ATOM 14758 C C . LYS A 1 28 ? -4.341 19.219 -25.806 1.00 0.00 28 LYS A C 10
ATOM 14759 O O . LYS A 1 28 ? -3.889 20.293 -26.206 1.00 0.00 28 LYS A O 10
ATOM 14778 N N . HIS A 1 29 ? -3.941 18.641 -24.679 1.00 0.00 29 HIS A N 10
ATOM 14779 C CA . HIS A 1 29 ? -2.947 19.263 -23.811 1.00 0.00 29 HIS A CA 10
ATOM 14780 C C . HIS A 1 29 ? -1.548 19.129 -24.404 1.00 0.00 29 HIS A C 10
ATOM 14781 O O . HIS A 1 29 ? -0.692 19.989 -24.200 1.00 0.00 29 HIS A O 10
ATOM 14795 N N . MET A 1 30 ? -1.322 18.043 -25.136 1.00 0.00 30 MET A N 10
ATOM 14796 C CA . MET A 1 30 ? -0.013 17.770 -25.715 1.00 0.00 30 MET A CA 10
ATOM 14797 C C . MET A 1 30 ? 0.407 18.891 -26.662 1.00 0.00 30 MET A C 10
ATOM 14798 O O . MET A 1 30 ? -0.378 19.331 -27.504 1.00 0.00 30 MET A O 10
ATOM 14812 N N . ASP A 1 31 ? 1.646 19.347 -26.520 1.00 0.00 31 ASP A N 10
ATOM 14813 C CA . ASP A 1 31 ? 2.216 20.315 -27.449 1.00 0.00 31 ASP A CA 10
ATOM 14814 C C . ASP A 1 31 ? 2.962 19.610 -28.578 1.00 0.00 31 ASP A C 10
ATOM 14815 O O . ASP A 1 31 ? 2.829 18.400 -28.763 1.00 0.00 31 ASP A O 10
ATOM 14824 N N . ASP A 1 32 ? 3.747 20.374 -29.329 1.00 0.00 32 ASP A N 10
ATOM 14825 C CA . ASP A 1 32 ? 4.411 19.852 -30.518 1.00 0.00 32 ASP A CA 10
ATOM 14826 C C . ASP A 1 32 ? 5.415 18.766 -30.146 1.00 0.00 32 ASP A C 10
ATOM 14827 O O . ASP A 1 32 ? 5.803 17.953 -30.984 1.00 0.00 32 ASP A O 10
ATOM 14836 N N . GLU A 1 33 ? 5.832 18.758 -28.884 1.00 0.00 33 GLU A N 10
ATOM 14837 C CA . GLU A 1 33 ? 6.803 17.781 -28.407 1.00 0.00 33 GLU A CA 10
ATOM 14838 C C . GLU A 1 33 ? 6.117 16.679 -27.607 1.00 0.00 33 GLU A C 10
ATOM 14839 O O . GLU A 1 33 ? 6.776 15.800 -27.050 1.00 0.00 33 GLU A O 10
ATOM 14851 N N . GLY A 1 34 ? 4.791 16.732 -27.552 1.00 0.00 34 GLY A N 10
ATOM 14852 C CA . GLY A 1 34 ? 4.035 15.720 -26.838 1.00 0.00 34 GLY A CA 10
ATOM 14853 C C . GLY A 1 34 ? 4.159 15.855 -25.335 1.00 0.00 34 GLY A C 10
ATOM 14854 O O . GLY A 1 34 ? 3.979 14.884 -24.599 1.00 0.00 34 GLY A O 10
ATOM 14858 N N . TYR A 1 35 ? 4.467 17.062 -24.874 1.00 0.00 35 TYR A N 10
ATOM 14859 C CA . TYR A 1 35 ? 4.611 17.322 -23.448 1.00 0.00 35 TYR A CA 10
ATOM 14860 C C . TYR A 1 35 ? 3.265 17.668 -22.818 1.00 0.00 35 TYR A C 10
ATOM 14861 O O . TYR A 1 35 ? 2.474 18.418 -23.389 1.00 0.00 35 TYR A O 10
ATOM 14879 N N . VAL A 1 36 ? 3.013 17.117 -21.635 1.00 0.00 36 VAL A N 10
ATOM 14880 C CA . VAL A 1 36 ? 1.806 17.438 -20.882 1.00 0.00 36 VAL A CA 10
ATOM 14881 C C . VAL A 1 36 ? 2.148 17.947 -19.487 1.00 0.00 36 VAL A C 10
ATOM 14882 O O . VAL A 1 36 ? 2.934 17.345 -18.755 1.00 0.00 36 VAL A O 10
ATOM 14895 N N . PRO A 1 37 ? 1.542 19.083 -19.107 1.00 0.00 37 PRO A N 10
ATOM 14896 C CA . PRO A 1 37 ? 1.800 19.723 -17.813 1.00 0.00 37 PRO A CA 10
ATOM 14897 C C . PRO A 1 37 ? 1.509 18.794 -16.640 1.00 0.00 37 PRO A C 10
ATOM 14898 O O . PRO A 1 37 ? 0.487 18.105 -16.619 1.00 0.00 37 PRO A O 10
ATOM 14909 N N . LEU A 1 38 ? 2.410 18.780 -15.664 1.00 0.00 38 LEU A N 10
ATOM 14910 C CA . LEU A 1 38 ? 2.217 17.984 -14.457 1.00 0.00 38 LEU A CA 10
ATOM 14911 C C . LEU A 1 38 ? 0.885 18.319 -13.790 1.00 0.00 38 LEU A C 10
ATOM 14912 O O . LEU A 1 38 ? 0.201 17.439 -13.273 1.00 0.00 38 LEU A O 10
ATOM 14928 N N . ALA A 1 39 ? 0.526 19.599 -13.809 1.00 0.00 39 ALA A N 10
ATOM 14929 C CA . ALA A 1 39 ? -0.639 20.076 -13.072 1.00 0.00 39 ALA A CA 10
ATOM 14930 C C . ALA A 1 39 ? -1.909 19.373 -13.540 1.00 0.00 39 ALA A C 10
ATOM 14931 O O . ALA A 1 39 ? -2.836 19.161 -12.759 1.00 0.00 39 ALA A O 10
ATOM 14938 N N . PHE A 1 40 ? -1.944 19.014 -14.819 1.00 0.00 40 PHE A N 10
ATOM 14939 C CA . PHE A 1 40 ? -3.101 18.332 -15.391 1.00 0.00 40 PHE A CA 10
ATOM 14940 C C . PHE A 1 40 ? -3.118 16.861 -14.987 1.00 0.00 40 PHE A C 10
ATOM 14941 O O . PHE A 1 40 ? -4.174 16.298 -14.693 1.00 0.00 40 PHE A O 10
ATOM 14958 N N . LEU A 1 41 ? -1.942 16.243 -14.975 1.00 0.00 41 LEU A N 10
ATOM 14959 C CA . LEU A 1 41 ? -1.815 14.850 -14.561 1.00 0.00 41 LEU A CA 10
ATOM 14960 C C . LEU A 1 41 ? -2.158 14.686 -13.085 1.00 0.00 41 LEU A C 10
ATOM 14961 O O . LEU A 1 41 ? -2.746 13.682 -12.682 1.00 0.00 41 LEU A O 10
ATOM 14977 N N . ALA A 1 42 ? -1.788 15.679 -12.283 1.00 0.00 42 ALA A N 10
ATOM 14978 C CA . ALA A 1 42 ? -2.079 15.655 -10.855 1.00 0.00 42 ALA A CA 10
ATOM 14979 C C . ALA A 1 42 ? -3.575 15.783 -10.597 1.00 0.00 42 ALA A C 10
ATOM 14980 O O . ALA A 1 42 ? -4.057 15.464 -9.511 1.00 0.00 42 ALA A O 10
ATOM 14987 N N . SER A 1 43 ? -4.308 16.252 -11.603 1.00 0.00 43 SER A N 10
ATOM 14988 C CA . SER A 1 43 ? -5.727 16.548 -11.445 1.00 0.00 43 SER A CA 10
ATOM 14989 C C . SER A 1 43 ? -6.568 15.288 -11.634 1.00 0.00 43 SER A C 10
ATOM 14990 O O . SER A 1 43 ? -7.794 15.328 -11.547 1.00 0.00 43 SER A O 10
ATOM 14998 N N . PHE A 1 44 ? -5.897 14.170 -11.891 1.00 0.00 44 PHE A N 10
ATOM 14999 C CA . PHE A 1 44 ? -6.577 12.889 -12.039 1.00 0.00 44 PHE A CA 10
ATOM 15000 C C . PHE A 1 44 ? -6.982 12.328 -10.679 1.00 0.00 44 PHE A C 10
ATOM 15001 O O . PHE A 1 44 ? -6.140 12.110 -9.810 1.00 0.00 44 PHE A O 10
ATOM 15018 N N . ASN A 1 45 ? -8.280 12.097 -10.504 1.00 0.00 45 ASN A N 10
ATOM 15019 C CA . ASN A 1 45 ? -8.816 11.696 -9.210 1.00 0.00 45 ASN A CA 10
ATOM 15020 C C . ASN A 1 45 ? -8.175 10.397 -8.734 1.00 0.00 45 ASN A C 10
ATOM 15021 O O . ASN A 1 45 ? -8.027 10.168 -7.534 1.00 0.00 45 ASN A O 10
ATOM 15032 N N . ARG A 1 46 ? -7.794 9.548 -9.683 1.00 0.00 46 ARG A N 10
ATOM 15033 C CA . ARG A 1 46 ? -7.166 8.272 -9.362 1.00 0.00 46 ARG A CA 10
ATOM 15034 C C . ARG A 1 46 ? -5.855 8.487 -8.611 1.00 0.00 46 ARG A C 10
ATOM 15035 O O . ARG A 1 46 ? -5.523 7.730 -7.697 1.00 0.00 46 ARG A O 10
ATOM 15056 N N . ILE A 1 47 ? -5.117 9.519 -9.003 1.00 0.00 47 ILE A N 10
ATOM 15057 C CA . ILE A 1 47 ? -3.850 9.840 -8.357 1.00 0.00 47 ILE A CA 10
ATOM 15058 C C . ILE A 1 47 ? -4.073 10.611 -7.061 1.00 0.00 47 ILE A C 10
ATOM 15059 O O . ILE A 1 47 ? -3.395 10.375 -6.060 1.00 0.00 47 ILE A O 10
ATOM 15075 N N . LYS A 1 48 ? -5.029 11.534 -7.085 1.00 0.00 48 LYS A N 10
ATOM 15076 C CA . LYS A 1 48 ? -5.294 12.392 -5.936 1.00 0.00 48 LYS A CA 10
ATOM 15077 C C . LYS A 1 48 ? -5.768 11.571 -4.742 1.00 0.00 48 LYS A C 10
ATOM 15078 O O . LYS A 1 48 ? -5.495 11.917 -3.592 1.00 0.00 48 LYS A O 10
ATOM 15097 N N . SER A 1 49 ? -6.477 10.482 -5.020 1.00 0.00 49 SER A N 10
ATOM 15098 C CA . SER A 1 49 ? -6.956 9.593 -3.970 1.00 0.00 49 SER A CA 10
ATOM 15099 C C . SER A 1 49 ? -5.790 8.924 -3.249 1.00 0.00 49 SER A C 10
ATOM 15100 O O . SER A 1 49 ? -5.900 8.547 -2.082 1.00 0.00 49 SER A O 10
ATOM 15108 N N . PHE A 1 50 ? -4.672 8.779 -3.952 1.00 0.00 50 PHE A N 10
ATOM 15109 C CA . PHE A 1 50 ? -3.498 8.123 -3.393 1.00 0.00 50 PHE A CA 10
ATOM 15110 C C . PHE A 1 50 ? -2.515 9.148 -2.832 1.00 0.00 50 PHE A C 10
ATOM 15111 O O . PHE A 1 50 ? -1.956 8.961 -1.751 1.00 0.00 50 PHE A O 10
ATOM 15128 N N . SER A 1 51 ? -2.314 10.232 -3.573 1.00 0.00 51 SER A N 10
ATOM 15129 C CA . SER A 1 51 ? -1.398 11.285 -3.152 1.00 0.00 51 SER A CA 10
ATOM 15130 C C . SER A 1 51 ? -1.638 12.564 -3.949 1.00 0.00 51 SER A C 10
ATOM 15131 O O . SER A 1 51 ? -1.797 12.529 -5.171 1.00 0.00 51 SER A O 10
ATOM 15139 N N . THR A 1 52 ? -1.662 13.695 -3.250 1.00 0.00 52 THR A N 10
ATOM 15140 C CA . THR A 1 52 ? -1.853 14.988 -3.895 1.00 0.00 52 THR A CA 10
ATOM 15141 C C . THR A 1 52 ? -0.547 15.772 -3.954 1.00 0.00 52 THR A C 10
ATOM 15142 O O . THR A 1 52 ? -0.530 16.943 -4.334 1.00 0.00 52 THR A O 10
ATOM 15153 N N . ASP A 1 53 ? 0.548 15.120 -3.572 1.00 0.00 53 ASP A N 10
ATOM 15154 C CA . ASP A 1 53 ? 1.836 15.792 -3.459 1.00 0.00 53 ASP A CA 10
ATOM 15155 C C . ASP A 1 53 ? 2.536 15.853 -4.813 1.00 0.00 53 ASP A C 10
ATOM 15156 O O . ASP A 1 53 ? 2.971 14.829 -5.347 1.00 0.00 53 ASP A O 10
ATOM 15165 N N . LEU A 1 54 ? 2.643 17.056 -5.365 1.00 0.00 54 LEU A N 10
ATOM 15166 C CA . LEU A 1 54 ? 3.266 17.247 -6.670 1.00 0.00 54 LEU A CA 10
ATOM 15167 C C . LEU A 1 54 ? 4.711 16.761 -6.660 1.00 0.00 54 LEU A C 10
ATOM 15168 O O . LEU A 1 54 ? 5.216 16.263 -7.666 1.00 0.00 54 LEU A O 10
ATOM 15184 N N . ASN A 1 55 ? 5.373 16.907 -5.516 1.00 0.00 55 ASN A N 10
ATOM 15185 C CA . ASN A 1 55 ? 6.780 16.548 -5.395 1.00 0.00 55 ASN A CA 10
ATOM 15186 C C . ASN A 1 55 ? 6.978 15.047 -5.596 1.00 0.00 55 ASN A C 10
ATOM 15187 O O . ASN A 1 55 ? 7.921 14.618 -6.262 1.00 0.00 55 ASN A O 10
ATOM 15198 N N . LEU A 1 56 ? 6.084 14.256 -5.013 1.00 0.00 56 LEU A N 10
ATOM 15199 C CA . LEU A 1 56 ? 6.139 12.806 -5.155 1.00 0.00 56 LEU A CA 10
ATOM 15200 C C . LEU A 1 56 ? 5.787 12.383 -6.576 1.00 0.00 56 LEU A C 10
ATOM 15201 O O . LEU A 1 56 ? 6.410 11.481 -7.141 1.00 0.00 56 LEU A O 10
ATOM 15217 N N . LEU A 1 57 ? 4.785 13.038 -7.151 1.00 0.00 57 LEU A N 10
ATOM 15218 C CA . LEU A 1 57 ? 4.378 12.762 -8.525 1.00 0.00 57 LEU A CA 10
ATOM 15219 C C . LEU A 1 57 ? 5.486 13.131 -9.506 1.00 0.00 57 LEU A C 10
ATOM 15220 O O . LEU A 1 57 ? 5.755 12.398 -10.458 1.00 0.00 57 LEU A O 10
ATOM 15236 N N . HIS A 1 58 ? 6.128 14.270 -9.264 1.00 0.00 58 HIS A N 10
ATOM 15237 C CA . HIS A 1 58 ? 7.237 14.714 -10.102 1.00 0.00 58 HIS A CA 10
ATOM 15238 C C . HIS A 1 58 ? 8.400 13.728 -10.032 1.00 0.00 58 HIS A C 10
ATOM 15239 O O . HIS A 1 58 ? 8.974 13.356 -11.054 1.00 0.00 58 HIS A O 10
ATOM 15253 N N . ALA A 1 59 ? 8.743 13.312 -8.817 1.00 0.00 59 ALA A N 10
ATOM 15254 C CA . ALA A 1 59 ? 9.793 12.321 -8.617 1.00 0.00 59 ALA A CA 10
ATOM 15255 C C . ALA A 1 59 ? 9.448 11.010 -9.314 1.00 0.00 59 ALA A C 10
ATOM 15256 O O . ALA A 1 59 ? 10.319 10.346 -9.875 1.00 0.00 59 ALA A O 10
ATOM 15263 N N . ALA A 1 60 ? 8.171 10.642 -9.277 1.00 0.00 60 ALA A N 10
ATOM 15264 C CA . ALA A 1 60 ? 7.713 9.407 -9.899 1.00 0.00 60 ALA A CA 10
ATOM 15265 C C . ALA A 1 60 ? 7.908 9.449 -11.412 1.00 0.00 60 ALA A C 10
ATOM 15266 O O . ALA A 1 60 ? 8.289 8.453 -12.026 1.00 0.00 60 ALA A O 10
ATOM 15273 N N . ALA A 1 61 ? 7.644 10.607 -12.005 1.00 0.00 61 ALA A N 10
ATOM 15274 C CA . ALA A 1 61 ? 7.867 10.804 -13.432 1.00 0.00 61 ALA A CA 10
ATOM 15275 C C . ALA A 1 61 ? 9.349 10.700 -13.775 1.00 0.00 61 ALA A C 10
ATOM 15276 O O . ALA A 1 61 ? 9.723 10.106 -14.787 1.00 0.00 61 ALA A O 10
ATOM 15283 N N . LYS A 1 62 ? 10.190 11.282 -12.928 1.00 0.00 62 LYS A N 10
ATOM 15284 C CA . LYS A 1 62 ? 11.628 11.300 -13.169 1.00 0.00 62 LYS A CA 10
ATOM 15285 C C . LYS A 1 62 ? 12.239 9.924 -12.926 1.00 0.00 62 LYS A C 10
ATOM 15286 O O . LYS A 1 62 ? 13.316 9.616 -13.436 1.00 0.00 62 LYS A O 10
ATOM 15305 N N . ALA A 1 63 ? 11.542 9.101 -12.149 1.00 0.00 63 ALA A N 10
ATOM 15306 C CA . ALA A 1 63 ? 12.074 7.808 -11.736 1.00 0.00 63 ALA A CA 10
ATOM 15307 C C . ALA A 1 63 ? 11.932 6.775 -12.848 1.00 0.00 63 ALA A C 10
ATOM 15308 O O . ALA A 1 63 ? 12.464 5.669 -12.754 1.00 0.00 63 ALA A O 10
ATOM 15315 N N . SER A 1 64 ? 11.212 7.142 -13.903 1.00 0.00 64 SER A N 10
ATOM 15316 C CA . SER A 1 64 ? 10.998 6.246 -15.033 1.00 0.00 64 SER A CA 10
ATOM 15317 C C . SER A 1 64 ? 12.064 6.459 -16.103 1.00 0.00 64 SER A C 10
ATOM 15318 O O . SER A 1 64 ? 12.493 7.586 -16.353 1.00 0.00 64 SER A O 10
ATOM 15326 N N . ASP A 1 65 ? 12.487 5.367 -16.731 1.00 0.00 65 ASP A N 10
ATOM 15327 C CA . ASP A 1 65 ? 13.533 5.426 -17.746 1.00 0.00 65 ASP A CA 10
ATOM 15328 C C . ASP A 1 65 ? 12.932 5.639 -19.133 1.00 0.00 65 ASP A C 10
ATOM 15329 O O . ASP A 1 65 ? 13.657 5.792 -20.116 1.00 0.00 65 ASP A O 10
ATOM 15338 N N . ILE A 1 66 ? 11.605 5.643 -19.203 1.00 0.00 66 ILE A N 10
ATOM 15339 C CA . ILE A 1 66 ? 10.908 5.795 -20.474 1.00 0.00 66 ILE A CA 10
ATOM 15340 C C . ILE A 1 66 ? 10.113 7.096 -20.513 1.00 0.00 66 ILE A C 10
ATOM 15341 O O . ILE A 1 66 ? 9.307 7.314 -21.417 1.00 0.00 66 ILE A O 10
ATOM 15357 N N . ILE A 1 67 ? 10.344 7.955 -19.525 1.00 0.00 67 ILE A N 10
ATOM 15358 C CA . ILE A 1 67 ? 9.674 9.248 -19.465 1.00 0.00 67 ILE A CA 10
ATOM 15359 C C . ILE A 1 67 ? 10.681 10.392 -19.525 1.00 0.00 67 ILE A C 10
ATOM 15360 O O . ILE A 1 67 ? 11.740 10.333 -18.901 1.00 0.00 67 ILE A O 10
ATOM 15376 N N . ASP A 1 68 ? 10.342 11.432 -20.278 1.00 0.00 68 ASP A N 10
ATOM 15377 C CA . ASP A 1 68 ? 11.151 12.644 -20.318 1.00 0.00 68 ASP A CA 10
ATOM 15378 C C . ASP A 1 68 ? 10.480 13.771 -19.541 1.00 0.00 68 ASP A C 10
ATOM 15379 O O . ASP A 1 68 ? 9.287 14.024 -19.700 1.00 0.00 68 ASP A O 10
ATOM 15388 N N . VAL A 1 69 ? 11.256 14.447 -18.699 1.00 0.00 69 VAL A N 10
ATOM 15389 C CA . VAL A 1 69 ? 10.721 15.499 -17.842 1.00 0.00 69 VAL A CA 10
ATOM 15390 C C . VAL A 1 69 ? 11.366 16.845 -18.156 1.00 0.00 69 VAL A C 10
ATOM 15391 O O . VAL A 1 69 ? 12.589 16.971 -18.164 1.00 0.00 69 VAL A O 10
ATOM 15404 N N . ALA A 1 70 ? 10.531 17.847 -18.413 1.00 0.00 70 ALA A N 10
ATOM 15405 C CA . ALA A 1 70 ? 11.016 19.204 -18.641 1.00 0.00 70 ALA A CA 10
ATOM 15406 C C . ALA A 1 70 ? 10.692 20.109 -17.458 1.00 0.00 70 ALA A C 10
ATOM 15407 O O . ALA A 1 70 ? 9.532 20.239 -17.066 1.00 0.00 70 ALA A O 10
ATOM 15414 N N . GLU A 1 71 ? 11.722 20.729 -16.893 1.00 0.00 71 GLU A N 10
ATOM 15415 C CA . GLU A 1 71 ? 11.562 21.531 -15.684 1.00 0.00 71 GLU A CA 10
ATOM 15416 C C . GLU A 1 71 ? 11.697 23.017 -15.996 1.00 0.00 71 GLU A C 10
ATOM 15417 O O . GLU A 1 71 ? 12.471 23.413 -16.868 1.00 0.00 71 GLU A O 10
ATOM 15429 N N . ASP A 1 72 ? 10.938 23.838 -15.277 1.00 0.00 72 ASP A N 10
ATOM 15430 C CA . ASP A 1 72 ? 11.068 25.286 -15.380 1.00 0.00 72 ASP A CA 10
ATOM 15431 C C . ASP A 1 72 ? 11.199 25.920 -13.999 1.00 0.00 72 ASP A C 10
ATOM 15432 O O . ASP A 1 72 ? 10.249 25.931 -13.215 1.00 0.00 72 ASP A O 10
ATOM 15441 N N . LEU A 1 73 ? 12.384 26.445 -13.706 1.00 0.00 73 LEU A N 10
ATOM 15442 C CA . LEU A 1 73 ? 12.691 26.942 -12.369 1.00 0.00 73 LEU A CA 10
ATOM 15443 C C . LEU A 1 73 ? 11.784 28.112 -12.000 1.00 0.00 73 LEU A C 10
ATOM 15444 O O . LEU A 1 73 ? 11.623 28.436 -10.825 1.00 0.00 73 LEU A O 10
ATOM 15460 N N . GLN A 1 74 ? 11.193 28.737 -13.014 1.00 0.00 74 GLN A N 10
ATOM 15461 C CA . GLN A 1 74 ? 10.440 29.968 -12.813 1.00 0.00 74 GLN A CA 10
ATOM 15462 C C . GLN A 1 74 ? 9.038 29.671 -12.288 1.00 0.00 74 GLN A C 10
ATOM 15463 O O . GLN A 1 74 ? 8.383 30.539 -11.712 1.00 0.00 74 GLN A O 10
ATOM 15477 N N . SER A 1 75 ? 8.586 28.437 -12.490 1.00 0.00 75 SER A N 10
ATOM 15478 C CA . SER A 1 75 ? 7.254 28.031 -12.056 1.00 0.00 75 SER A CA 10
ATOM 15479 C C . SER A 1 75 ? 7.112 26.513 -12.092 1.00 0.00 75 SER A C 10
ATOM 15480 O O . SER A 1 75 ? 7.471 25.852 -13.067 1.00 0.00 75 SER A O 10
ATOM 15488 N N . PRO A 1 76 ? 6.575 25.943 -11.002 1.00 0.00 76 PRO A N 10
ATOM 15489 C CA . PRO A 1 76 ? 6.273 24.511 -10.923 1.00 0.00 76 PRO A CA 10
ATOM 15490 C C . PRO A 1 76 ? 5.156 24.100 -11.875 1.00 0.00 76 PRO A C 10
ATOM 15491 O O . PRO A 1 76 ? 5.032 22.929 -12.234 1.00 0.00 76 PRO A O 10
ATOM 15502 N N . MET A 1 77 ? 4.345 25.071 -12.284 1.00 0.00 77 MET A N 10
ATOM 15503 C CA . MET A 1 77 ? 3.183 24.795 -13.120 1.00 0.00 77 MET A CA 10
ATOM 15504 C C . MET A 1 77 ? 3.593 24.618 -14.579 1.00 0.00 77 MET A C 10
ATOM 15505 O O . MET A 1 77 ? 2.787 24.206 -15.413 1.00 0.00 77 MET A O 10
ATOM 15519 N N . SER A 1 78 ? 4.848 24.931 -14.879 1.00 0.00 78 SER A N 10
ATOM 15520 C CA . SER A 1 78 ? 5.355 24.836 -16.242 1.00 0.00 78 SER A CA 10
ATOM 15521 C C . SER A 1 78 ? 6.148 23.547 -16.439 1.00 0.00 78 SER A C 10
ATOM 15522 O O . SER A 1 78 ? 6.790 23.352 -17.470 1.00 0.00 78 SER A O 10
ATOM 15530 N N . ILE A 1 79 ? 6.094 22.669 -15.441 1.00 0.00 79 ILE A N 10
ATOM 15531 C CA . ILE A 1 79 ? 6.766 21.379 -15.524 1.00 0.00 79 ILE A CA 10
ATOM 15532 C C . ILE A 1 79 ? 5.938 20.376 -16.320 1.00 0.00 79 ILE A C 10
ATOM 15533 O O . ILE A 1 79 ? 4.793 20.087 -15.975 1.00 0.00 79 ILE A O 10
ATOM 15549 N N . LYS A 1 80 ? 6.525 19.850 -17.390 1.00 0.00 80 LYS A N 10
ATOM 15550 C CA . LYS A 1 80 ? 5.814 18.947 -18.287 1.00 0.00 80 LYS A CA 10
ATOM 15551 C C . LYS A 1 80 ? 6.544 17.614 -18.409 1.00 0.00 80 LYS A C 10
ATOM 15552 O O . LYS A 1 80 ? 7.761 17.543 -18.233 1.00 0.00 80 LYS A O 10
ATOM 15571 N N . VAL A 1 81 ? 5.795 16.559 -18.715 1.00 0.00 81 VAL A N 10
ATOM 15572 C CA . VAL A 1 81 ? 6.379 15.236 -18.905 1.00 0.00 81 VAL A CA 10
ATOM 15573 C C . VAL A 1 81 ? 5.815 14.563 -20.152 1.00 0.00 81 VAL A C 10
ATOM 15574 O O . VAL A 1 81 ? 4.739 14.921 -20.629 1.00 0.00 81 VAL A O 10
ATOM 15587 N N . ARG A 1 82 ? 6.551 13.586 -20.673 1.00 0.00 82 ARG A N 10
ATOM 15588 C CA . ARG A 1 82 ? 6.065 12.772 -21.780 1.00 0.00 82 ARG A CA 10
ATOM 15589 C C . ARG A 1 82 ? 6.619 11.353 -21.697 1.00 0.00 82 ARG A C 10
ATOM 15590 O O . ARG A 1 82 ? 7.735 11.141 -21.224 1.00 0.00 82 ARG A O 10
ATOM 15611 N N . ARG A 1 83 ? 5.834 10.388 -22.162 1.00 0.00 83 ARG A N 10
ATOM 15612 C CA . ARG A 1 83 ? 6.311 9.018 -22.308 1.00 0.00 83 ARG A CA 10
ATOM 15613 C C . ARG A 1 83 ? 6.846 8.776 -23.717 1.00 0.00 83 ARG A C 10
ATOM 15614 O O . ARG A 1 83 ? 6.277 9.251 -24.698 1.00 0.00 83 ARG A O 10
ATOM 15635 N N . LYS A 1 84 ? 7.943 8.032 -23.807 1.00 0.00 84 LYS A N 10
ATOM 15636 C CA . LYS A 1 84 ? 8.522 7.675 -25.096 1.00 0.00 84 LYS A CA 10
ATOM 15637 C C . LYS A 1 84 ? 8.044 6.297 -25.544 1.00 0.00 84 LYS A C 10
ATOM 15638 O O . LYS A 1 84 ? 8.779 5.316 -25.450 1.00 0.00 84 LYS A O 10
ATOM 15657 N N . GLU A 1 85 ? 6.810 6.235 -26.035 1.00 0.00 85 GLU A N 10
ATOM 15658 C CA . GLU A 1 85 ? 6.223 4.971 -26.461 1.00 0.00 85 GLU A CA 10
ATOM 15659 C C . GLU A 1 85 ? 6.097 4.912 -27.981 1.00 0.00 85 GLU A C 10
ATOM 15660 O O . GLU A 1 85 ? 6.203 3.843 -28.583 1.00 0.00 85 GLU A O 10
ATOM 15672 N N . THR A 1 86 ? 5.871 6.069 -28.596 1.00 0.00 86 THR A N 10
ATOM 15673 C CA . THR A 1 86 ? 5.585 6.132 -30.024 1.00 0.00 86 THR A CA 10
ATOM 15674 C C . THR A 1 86 ? 6.675 6.892 -30.771 1.00 0.00 86 THR A C 10
ATOM 15675 O O . THR A 1 86 ? 7.492 7.582 -30.161 1.00 0.00 86 THR A O 10
ATOM 15686 N N . TRP A 1 87 ? 6.681 6.762 -32.093 1.00 0.00 87 TRP A N 10
ATOM 15687 C CA . TRP A 1 87 ? 7.664 7.446 -32.924 1.00 0.00 87 TRP A CA 10
ATOM 15688 C C . TRP A 1 87 ? 7.348 8.934 -33.026 1.00 0.00 87 TRP A C 10
ATOM 15689 O O . TRP A 1 87 ? 8.230 9.748 -33.301 1.00 0.00 87 TRP A O 10
ATOM 15710 N N . SER A 1 88 ? 6.085 9.285 -32.801 1.00 0.00 88 SER A N 10
ATOM 15711 C CA . SER A 1 88 ? 5.639 10.666 -32.935 1.00 0.00 88 SER A CA 10
ATOM 15712 C C . SER A 1 88 ? 4.554 10.989 -31.913 1.00 0.00 88 SER A C 10
ATOM 15713 O O . SER A 1 88 ? 3.766 10.130 -31.516 1.00 0.00 88 SER A O 10
ATOM 15721 N N . PRO A 1 89 ? 4.511 12.256 -31.477 1.00 0.00 89 PRO A N 10
ATOM 15722 C CA . PRO A 1 89 ? 3.485 12.738 -30.545 1.00 0.00 89 PRO A CA 10
ATOM 15723 C C . PRO A 1 89 ? 2.104 12.804 -31.187 1.00 0.00 89 PRO A C 10
ATOM 15724 O O . PRO A 1 89 ? 1.980 12.950 -32.404 1.00 0.00 89 PRO A O 10
ATOM 15735 N N . TRP A 1 90 ? 1.069 12.695 -30.364 1.00 0.00 90 TRP A N 10
ATOM 15736 C CA . TRP A 1 90 ? -0.305 12.745 -30.851 1.00 0.00 90 TRP A CA 10
ATOM 15737 C C . TRP A 1 90 ? -0.770 14.187 -31.018 1.00 0.00 90 TRP A C 10
ATOM 15738 O O . TRP A 1 90 ? -1.548 14.697 -30.211 1.00 0.00 90 TRP A O 10
ATOM 15759 N N . ILE A 1 91 ? -0.289 14.840 -32.072 1.00 0.00 91 ILE A N 10
ATOM 15760 C CA . ILE A 1 91 ? -0.580 16.251 -32.292 1.00 0.00 91 ILE A CA 10
ATOM 15761 C C . ILE A 1 91 ? -1.931 16.434 -32.974 1.00 0.00 91 ILE A C 10
ATOM 15762 O O . ILE A 1 91 ? -2.218 15.800 -33.990 1.00 0.00 91 ILE A O 10
ATOM 15778 N N . LEU A 1 92 ? -2.759 17.307 -32.409 1.00 0.00 92 LEU A N 10
ATOM 15779 C CA . LEU A 1 92 ? -4.057 17.622 -32.997 1.00 0.00 92 LEU A CA 10
ATOM 15780 C C . LEU A 1 92 ? -4.004 18.943 -33.759 1.00 0.00 92 LEU A C 10
ATOM 15781 O O . LEU A 1 92 ? -3.307 19.882 -33.375 1.00 0.00 92 LEU A O 10
ATOM 15797 N N . PRO A 1 93 ? -4.760 19.019 -34.865 1.00 0.00 93 PRO A N 10
ATOM 15798 C CA . PRO A 1 93 ? -4.994 20.280 -35.577 1.00 0.00 93 PRO A CA 10
ATOM 15799 C C . PRO A 1 93 ? -5.742 21.297 -34.723 1.00 0.00 93 PRO A C 10
ATOM 15800 O O . PRO A 1 93 ? -6.535 20.931 -33.856 1.00 0.00 93 PRO A O 10
ATOM 15811 N N . SER A 1 94 ? -5.486 22.576 -34.975 1.00 0.00 94 SER A N 10
ATOM 15812 C CA . SER A 1 94 ? -6.056 23.645 -34.161 1.00 0.00 94 SER A CA 10
ATOM 15813 C C . SER A 1 94 ? -7.558 23.447 -33.979 1.00 0.00 94 SER A C 10
ATOM 15814 O O . SER A 1 94 ? -8.095 23.676 -32.895 1.00 0.00 94 SER A O 10
ATOM 15822 N N . GLU A 1 95 ? -8.226 23.020 -35.043 1.00 0.00 95 GLU A N 10
ATOM 15823 C CA . GLU A 1 95 ? -9.681 22.931 -35.047 1.00 0.00 95 GLU A CA 10
ATOM 15824 C C . GLU A 1 95 ? -10.160 21.839 -34.092 1.00 0.00 95 GLU A C 10
ATOM 15825 O O . GLU A 1 95 ? -11.295 21.869 -33.616 1.00 0.00 95 GLU A O 10
ATOM 15837 N N . SER A 1 96 ? -9.287 20.875 -33.819 1.00 0.00 96 SER A N 10
ATOM 15838 C CA . SER A 1 96 ? -9.635 19.747 -32.963 1.00 0.00 96 SER A CA 10
ATOM 15839 C C . SER A 1 96 ? -9.231 20.018 -31.518 1.00 0.00 96 SER A C 10
ATOM 15840 O O . SER A 1 96 ? -9.542 19.235 -30.618 1.00 0.00 96 SER A O 10
ATOM 15848 N N . ARG A 1 97 ? -8.536 21.131 -31.301 1.00 0.00 97 ARG A N 10
ATOM 15849 C CA . ARG A 1 97 ? -8.031 21.471 -29.977 1.00 0.00 97 ARG A CA 10
ATOM 15850 C C . ARG A 1 97 ? -9.030 22.345 -29.223 1.00 0.00 97 ARG A C 10
ATOM 15851 O O . ARG A 1 97 ? -8.759 22.791 -28.107 1.00 0.00 97 ARG A O 10
ATOM 15872 N N . LEU A 1 98 ? -10.181 22.585 -29.840 1.00 0.00 98 LEU A N 10
ATOM 15873 C CA . LEU A 1 98 ? -11.222 23.400 -29.224 1.00 0.00 98 LEU A CA 10
ATOM 15874 C C . LEU A 1 98 ? -11.889 22.654 -28.071 1.00 0.00 98 LEU A C 10
ATOM 15875 O O . LEU A 1 98 ? -12.284 23.257 -27.074 1.00 0.00 98 LEU A O 10
ATOM 15891 N N . MET A 1 1 ? 1.749 0.045 0.369 1.00 0.00 1 MET A N 11
ATOM 15892 C CA . MET A 1 1 ? 2.023 0.338 -1.033 1.00 0.00 1 MET A CA 11
ATOM 15893 C C . MET A 1 1 ? 3.096 1.414 -1.163 1.00 0.00 1 MET A C 11
ATOM 15894 O O . MET A 1 1 ? 3.156 2.346 -0.361 1.00 0.00 1 MET A O 11
ATOM 15910 N N . ASP A 1 2 ? 3.942 1.282 -2.179 1.00 0.00 2 ASP A N 11
ATOM 15911 C CA . ASP A 1 2 ? 4.929 2.308 -2.493 1.00 0.00 2 ASP A CA 11
ATOM 15912 C C . ASP A 1 2 ? 4.340 3.358 -3.431 1.00 0.00 2 ASP A C 11
ATOM 15913 O O . ASP A 1 2 ? 4.057 3.077 -4.596 1.00 0.00 2 ASP A O 11
ATOM 15922 N N . VAL A 1 3 ? 4.156 4.568 -2.914 1.00 0.00 3 VAL A N 11
ATOM 15923 C CA . VAL A 1 3 ? 3.475 5.622 -3.658 1.00 0.00 3 VAL A CA 11
ATOM 15924 C C . VAL A 1 3 ? 4.204 5.937 -4.958 1.00 0.00 3 VAL A C 11
ATOM 15925 O O . VAL A 1 3 ? 3.582 6.271 -5.965 1.00 0.00 3 VAL A O 11
ATOM 15938 N N . GLN A 1 4 ? 5.530 5.829 -4.929 1.00 0.00 4 GLN A N 11
ATOM 15939 C CA . GLN A 1 4 ? 6.342 6.072 -6.113 1.00 0.00 4 GLN A CA 11
ATOM 15940 C C . GLN A 1 4 ? 6.027 5.055 -7.205 1.00 0.00 4 GLN A C 11
ATOM 15941 O O . GLN A 1 4 ? 5.824 5.417 -8.365 1.00 0.00 4 GLN A O 11
ATOM 15955 N N . ALA A 1 5 ? 5.989 3.781 -6.829 1.00 0.00 5 ALA A N 11
ATOM 15956 C CA . ALA A 1 5 ? 5.747 2.708 -7.786 1.00 0.00 5 ALA A CA 11
ATOM 15957 C C . ALA A 1 5 ? 4.373 2.848 -8.432 1.00 0.00 5 ALA A C 11
ATOM 15958 O O . ALA A 1 5 ? 4.229 2.702 -9.647 1.00 0.00 5 ALA A O 11
ATOM 15965 N N . PHE A 1 6 ? 3.366 3.130 -7.613 1.00 0.00 6 PHE A N 11
ATOM 15966 C CA . PHE A 1 6 ? 1.994 3.236 -8.096 1.00 0.00 6 PHE A CA 11
ATOM 15967 C C . PHE A 1 6 ? 1.838 4.425 -9.039 1.00 0.00 6 PHE A C 11
ATOM 15968 O O . PHE A 1 6 ? 1.273 4.301 -10.126 1.00 0.00 6 PHE A O 11
ATOM 15985 N N . LEU A 1 7 ? 2.344 5.577 -8.615 1.00 0.00 7 LEU A N 11
ATOM 15986 C CA . LEU A 1 7 ? 2.235 6.799 -9.406 1.00 0.00 7 LEU A CA 11
ATOM 15987 C C . LEU A 1 7 ? 2.987 6.660 -10.727 1.00 0.00 7 LEU A C 11
ATOM 15988 O O . LEU A 1 7 ? 2.525 7.126 -11.770 1.00 0.00 7 LEU A O 11
ATOM 16004 N N . THR A 1 8 ? 4.149 6.016 -10.676 1.00 0.00 8 THR A N 11
ATOM 16005 C CA . THR A 1 8 ? 4.946 5.783 -11.874 1.00 0.00 8 THR A CA 11
ATOM 16006 C C . THR A 1 8 ? 4.217 4.864 -12.849 1.00 0.00 8 THR A C 11
ATOM 16007 O O . THR A 1 8 ? 4.200 5.111 -14.054 1.00 0.00 8 THR A O 11
ATOM 16018 N N . SER A 1 9 ? 3.616 3.803 -12.319 1.00 0.00 9 SER A N 11
ATOM 16019 C CA . SER A 1 9 ? 2.875 2.855 -13.140 1.00 0.00 9 SER A CA 11
ATOM 16020 C C . SER A 1 9 ? 1.708 3.539 -13.845 1.00 0.00 9 SER A C 11
ATOM 16021 O O . SER A 1 9 ? 1.429 3.270 -15.012 1.00 0.00 9 SER A O 11
ATOM 16029 N N . GLN A 1 10 ? 1.029 4.425 -13.124 1.00 0.00 10 GLN A N 11
ATOM 16030 C CA . GLN A 1 10 ? -0.099 5.161 -13.682 1.00 0.00 10 GLN A CA 11
ATOM 16031 C C . GLN A 1 10 ? 0.361 6.101 -14.793 1.00 0.00 10 GLN A C 11
ATOM 16032 O O . GLN A 1 10 ? -0.279 6.199 -15.841 1.00 0.00 10 GLN A O 11
ATOM 16046 N N . LEU A 1 11 ? 1.471 6.790 -14.556 1.00 0.00 11 LEU A N 11
ATOM 16047 C CA . LEU A 1 11 ? 2.001 7.744 -15.524 1.00 0.00 11 LEU A CA 11
ATOM 16048 C C . LEU A 1 11 ? 2.416 7.041 -16.811 1.00 0.00 11 LEU A C 11
ATOM 16049 O O . LEU A 1 11 ? 2.097 7.497 -17.910 1.00 0.00 11 LEU A O 11
ATOM 16065 N N . GLU A 1 12 ? 3.127 5.926 -16.670 1.00 0.00 12 GLU A N 11
ATOM 16066 C CA . GLU A 1 12 ? 3.556 5.141 -17.821 1.00 0.00 12 GLU A CA 11
ATOM 16067 C C . GLU A 1 12 ? 2.354 4.621 -18.604 1.00 0.00 12 GLU A C 11
ATOM 16068 O O . GLU A 1 12 ? 2.357 4.610 -19.835 1.00 0.00 12 GLU A O 11
ATOM 16080 N N . TYR A 1 13 ? 1.327 4.189 -17.881 1.00 0.00 13 TYR A N 11
ATOM 16081 C CA . TYR A 1 13 ? 0.122 3.657 -18.504 1.00 0.00 13 TYR A CA 11
ATOM 16082 C C . TYR A 1 13 ? -0.630 4.749 -19.258 1.00 0.00 13 TYR A C 11
ATOM 16083 O O . TYR A 1 13 ? -1.173 4.515 -20.338 1.00 0.00 13 TYR A O 11
ATOM 16101 N N . TYR A 1 14 ? -0.658 5.945 -18.680 1.00 0.00 14 TYR A N 11
ATOM 16102 C CA . TYR A 1 14 ? -1.447 7.040 -19.227 1.00 0.00 14 TYR A CA 11
ATOM 16103 C C . TYR A 1 14 ? -0.934 7.449 -20.604 1.00 0.00 14 TYR A C 11
ATOM 16104 O O . TYR A 1 14 ? -1.688 7.951 -21.438 1.00 0.00 14 TYR A O 11
ATOM 16122 N N . PHE A 1 15 ? 0.356 7.229 -20.837 1.00 0.00 15 PHE A N 11
ATOM 16123 C CA . PHE A 1 15 ? 0.984 7.622 -22.092 1.00 0.00 15 PHE A CA 11
ATOM 16124 C C . PHE A 1 15 ? 1.002 6.458 -23.078 1.00 0.00 15 PHE A C 11
ATOM 16125 O O . PHE A 1 15 ? 1.666 6.517 -24.113 1.00 0.00 15 PHE A O 11
ATOM 16142 N N . SER A 1 16 ? 0.270 5.399 -22.750 1.00 0.00 16 SER A N 11
ATOM 16143 C CA . SER A 1 16 ? 0.141 4.250 -23.640 1.00 0.00 16 SER A CA 11
ATOM 16144 C C . SER A 1 16 ? -0.868 4.534 -24.749 1.00 0.00 16 SER A C 11
ATOM 16145 O O . SER A 1 16 ? -1.774 5.354 -24.584 1.00 0.00 16 SER A O 11
ATOM 16153 N N . ILE A 1 17 ? -0.708 3.850 -25.876 1.00 0.00 17 ILE A N 11
ATOM 16154 C CA . ILE A 1 17 ? -1.614 4.016 -27.005 1.00 0.00 17 ILE A CA 11
ATOM 16155 C C . ILE A 1 17 ? -3.047 3.667 -26.615 1.00 0.00 17 ILE A C 11
ATOM 16156 O O . ILE A 1 17 ? -3.992 4.345 -27.017 1.00 0.00 17 ILE A O 11
ATOM 16172 N N . GLU A 1 18 ? -3.199 2.606 -25.829 1.00 0.00 18 GLU A N 11
ATOM 16173 C CA . GLU A 1 18 ? -4.520 2.138 -25.427 1.00 0.00 18 GLU A CA 11
ATOM 16174 C C . GLU A 1 18 ? -5.236 3.189 -24.583 1.00 0.00 18 GLU A C 11
ATOM 16175 O O . GLU A 1 18 ? -6.420 3.461 -24.783 1.00 0.00 18 GLU A O 11
ATOM 16187 N N . ASN A 1 19 ? -4.510 3.778 -23.638 1.00 0.00 19 ASN A N 11
ATOM 16188 C CA . ASN A 1 19 ? -5.083 4.778 -22.744 1.00 0.00 19 ASN A CA 11
ATOM 16189 C C . ASN A 1 19 ? -5.434 6.051 -23.507 1.00 0.00 19 ASN A C 11
ATOM 16190 O O . ASN A 1 19 ? -6.498 6.637 -23.301 1.00 0.00 19 ASN A O 11
ATOM 16201 N N . LEU A 1 20 ? -4.536 6.474 -24.390 1.00 0.00 20 LEU A N 11
ATOM 16202 C CA . LEU A 1 20 ? -4.722 7.711 -25.139 1.00 0.00 20 LEU A CA 11
ATOM 16203 C C . LEU A 1 20 ? -5.927 7.610 -26.068 1.00 0.00 20 LEU A C 11
ATOM 16204 O O . LEU A 1 20 ? -6.648 8.587 -26.275 1.00 0.00 20 LEU A O 11
ATOM 16220 N N . SER A 1 21 ? -6.142 6.422 -26.623 1.00 0.00 21 SER A N 11
ATOM 16221 C CA . SER A 1 21 ? -7.275 6.186 -27.511 1.00 0.00 21 SER A CA 11
ATOM 16222 C C . SER A 1 21 ? -8.593 6.319 -26.757 1.00 0.00 21 SER A C 11
ATOM 16223 O O . SER A 1 21 ? -9.637 6.593 -27.348 1.00 0.00 21 SER A O 11
ATOM 16231 N N . LYS A 1 22 ? -8.539 6.124 -25.444 1.00 0.00 22 LYS A N 11
ATOM 16232 C CA . LYS A 1 22 ? -9.738 6.154 -24.614 1.00 0.00 22 LYS A CA 11
ATOM 16233 C C . LYS A 1 22 ? -9.851 7.482 -23.871 1.00 0.00 22 LYS A C 11
ATOM 16234 O O . LYS A 1 22 ? -10.942 7.893 -23.478 1.00 0.00 22 LYS A O 11
ATOM 16253 N N . ASP A 1 23 ? -8.717 8.149 -23.685 1.00 0.00 23 ASP A N 11
ATOM 16254 C CA . ASP A 1 23 ? -8.668 9.363 -22.879 1.00 0.00 23 ASP A CA 11
ATOM 16255 C C . ASP A 1 23 ? -8.364 10.579 -23.748 1.00 0.00 23 ASP A C 11
ATOM 16256 O O . ASP A 1 23 ? -7.204 10.880 -24.027 1.00 0.00 23 ASP A O 11
ATOM 16265 N N . MET A 1 24 ? -9.414 11.273 -24.175 1.00 0.00 24 MET A N 11
ATOM 16266 C CA . MET A 1 24 ? -9.268 12.390 -25.101 1.00 0.00 24 MET A CA 11
ATOM 16267 C C . MET A 1 24 ? -8.602 13.581 -24.417 1.00 0.00 24 MET A C 11
ATOM 16268 O O . MET A 1 24 ? -7.960 14.403 -25.068 1.00 0.00 24 MET A O 11
ATOM 16282 N N . PHE A 1 25 ? -8.761 13.664 -23.101 1.00 0.00 25 PHE A N 11
ATOM 16283 C CA . PHE A 1 25 ? -8.265 14.807 -22.344 1.00 0.00 25 PHE A CA 11
ATOM 16284 C C . PHE A 1 25 ? -6.748 14.919 -22.455 1.00 0.00 25 PHE A C 11
ATOM 16285 O O . PHE A 1 25 ? -6.206 16.014 -22.614 1.00 0.00 25 PHE A O 11
ATOM 16302 N N . LEU A 1 26 ? -6.069 13.780 -22.370 1.00 0.00 26 LEU A N 11
ATOM 16303 C CA . LEU A 1 26 ? -4.611 13.757 -22.373 1.00 0.00 26 LEU A CA 11
ATOM 16304 C C . LEU A 1 26 ? -4.061 14.298 -23.689 1.00 0.00 26 LEU A C 11
ATOM 16305 O O . LEU A 1 26 ? -3.167 15.145 -23.698 1.00 0.00 26 LEU A O 11
ATOM 16321 N N . ARG A 1 27 ? -4.604 13.807 -24.799 1.00 0.00 27 ARG A N 11
ATOM 16322 C CA . ARG A 1 27 ? -4.078 14.138 -26.118 1.00 0.00 27 ARG A CA 11
ATOM 16323 C C . ARG A 1 27 ? -4.373 15.592 -26.471 1.00 0.00 27 ARG A C 11
ATOM 16324 O O . ARG A 1 27 ? -3.549 16.276 -27.078 1.00 0.00 27 ARG A O 11
ATOM 16345 N N . LYS A 1 28 ? -5.557 16.061 -26.087 1.00 0.00 28 LYS A N 11
ATOM 16346 C CA . LYS A 1 28 ? -6.009 17.396 -26.462 1.00 0.00 28 LYS A CA 11
ATOM 16347 C C . LYS A 1 28 ? -5.104 18.466 -25.861 1.00 0.00 28 LYS A C 11
ATOM 16348 O O . LYS A 1 28 ? -4.911 19.530 -26.448 1.00 0.00 28 LYS A O 11
ATOM 16367 N N . HIS A 1 29 ? -4.548 18.175 -24.690 1.00 0.00 29 HIS A N 11
ATOM 16368 C CA . HIS A 1 29 ? -3.795 19.170 -23.933 1.00 0.00 29 HIS A CA 11
ATOM 16369 C C . HIS A 1 29 ? -2.295 18.988 -24.140 1.00 0.00 29 HIS A C 11
ATOM 16370 O O . HIS A 1 29 ? -1.485 19.490 -23.359 1.00 0.00 29 HIS A O 11
ATOM 16384 N N . MET A 1 30 ? -1.930 18.270 -25.197 1.00 0.00 30 MET A N 11
ATOM 16385 C CA . MET A 1 30 ? -0.533 18.159 -25.599 1.00 0.00 30 MET A CA 11
ATOM 16386 C C . MET A 1 30 ? -0.083 19.408 -26.352 1.00 0.00 30 MET A C 11
ATOM 16387 O O . MET A 1 30 ? -0.857 20.007 -27.098 1.00 0.00 30 MET A O 11
ATOM 16401 N N . ASP A 1 31 ? 1.172 19.795 -26.148 1.00 0.00 31 ASP A N 11
ATOM 16402 C CA . ASP A 1 31 ? 1.751 20.921 -26.871 1.00 0.00 31 ASP A CA 11
ATOM 16403 C C . ASP A 1 31 ? 2.408 20.455 -28.167 1.00 0.00 31 ASP A C 11
ATOM 16404 O O . ASP A 1 31 ? 2.274 19.296 -28.561 1.00 0.00 31 ASP A O 11
ATOM 16413 N N . ASP A 1 32 ? 3.121 21.364 -28.823 1.00 0.00 32 ASP A N 11
ATOM 16414 C CA . ASP A 1 32 ? 3.682 21.090 -30.140 1.00 0.00 32 ASP A CA 11
ATOM 16415 C C . ASP A 1 32 ? 4.784 20.038 -30.053 1.00 0.00 32 ASP A C 11
ATOM 16416 O O . ASP A 1 32 ? 5.160 19.435 -31.057 1.00 0.00 32 ASP A O 11
ATOM 16425 N N . GLU A 1 33 ? 5.295 19.822 -28.846 1.00 0.00 33 GLU A N 11
ATOM 16426 C CA . GLU A 1 33 ? 6.369 18.859 -28.631 1.00 0.00 33 GLU A CA 11
ATOM 16427 C C . GLU A 1 33 ? 5.818 17.545 -28.084 1.00 0.00 33 GLU A C 11
ATOM 16428 O O . GLU A 1 33 ? 6.570 16.612 -27.811 1.00 0.00 33 GLU A O 11
ATOM 16440 N N . GLY A 1 34 ? 4.500 17.482 -27.928 1.00 0.00 34 GLY A N 11
ATOM 16441 C CA . GLY A 1 34 ? 3.869 16.276 -27.426 1.00 0.00 34 GLY A CA 11
ATOM 16442 C C . GLY A 1 34 ? 4.086 16.085 -25.937 1.00 0.00 34 GLY A C 11
ATOM 16443 O O . GLY A 1 34 ? 4.027 14.963 -25.434 1.00 0.00 34 GLY A O 11
ATOM 16447 N N . TYR A 1 35 ? 4.337 17.183 -25.232 1.00 0.00 35 TYR A N 11
ATOM 16448 C CA . TYR A 1 35 ? 4.551 17.132 -23.791 1.00 0.00 35 TYR A CA 11
ATOM 16449 C C . TYR A 1 35 ? 3.262 17.443 -23.038 1.00 0.00 35 TYR A C 11
ATOM 16450 O O . TYR A 1 35 ? 2.405 18.179 -23.525 1.00 0.00 35 TYR A O 11
ATOM 16468 N N . VAL A 1 36 ? 3.132 16.875 -21.843 1.00 0.00 36 VAL A N 11
ATOM 16469 C CA . VAL A 1 36 ? 1.981 17.146 -20.989 1.00 0.00 36 VAL A CA 11
ATOM 16470 C C . VAL A 1 36 ? 2.418 17.707 -19.640 1.00 0.00 36 VAL A C 11
ATOM 16471 O O . VAL A 1 36 ? 3.228 17.116 -18.926 1.00 0.00 36 VAL A O 11
ATOM 16484 N N . PRO A 1 37 ? 1.871 18.878 -19.282 1.00 0.00 37 PRO A N 11
ATOM 16485 C CA . PRO A 1 37 ? 2.213 19.563 -18.031 1.00 0.00 37 PRO A CA 11
ATOM 16486 C C . PRO A 1 37 ? 1.937 18.701 -16.804 1.00 0.00 37 PRO A C 11
ATOM 16487 O O . PRO A 1 37 ? 0.907 18.030 -16.726 1.00 0.00 37 PRO A O 11
ATOM 16498 N N . LEU A 1 38 ? 2.859 18.725 -15.849 1.00 0.00 38 LEU A N 11
ATOM 16499 C CA . LEU A 1 38 ? 2.675 18.016 -14.588 1.00 0.00 38 LEU A CA 11
ATOM 16500 C C . LEU A 1 38 ? 1.368 18.425 -13.919 1.00 0.00 38 LEU A C 11
ATOM 16501 O O . LEU A 1 38 ? 0.638 17.584 -13.395 1.00 0.00 38 LEU A O 11
ATOM 16517 N N . ALA A 1 39 ? 1.078 19.721 -13.942 1.00 0.00 39 ALA A N 11
ATOM 16518 C CA . ALA A 1 39 ? -0.084 20.257 -13.244 1.00 0.00 39 ALA A CA 11
ATOM 16519 C C . ALA A 1 39 ? -1.378 19.671 -13.800 1.00 0.00 39 ALA A C 11
ATOM 16520 O O . ALA A 1 39 ? -2.359 19.508 -13.073 1.00 0.00 39 ALA A O 11
ATOM 16527 N N . PHE A 1 40 ? -1.372 19.357 -15.090 1.00 0.00 40 PHE A N 11
ATOM 16528 C CA . PHE A 1 40 ? -2.549 18.797 -15.746 1.00 0.00 40 PHE A CA 11
ATOM 16529 C C . PHE A 1 40 ? -2.727 17.327 -15.380 1.00 0.00 40 PHE A C 11
ATOM 16530 O O . PHE A 1 40 ? -3.849 16.852 -15.198 1.00 0.00 40 PHE A O 11
ATOM 16547 N N . LEU A 1 41 ? -1.613 16.611 -15.277 1.00 0.00 41 LEU A N 11
ATOM 16548 C CA . LEU A 1 41 ? -1.640 15.210 -14.871 1.00 0.00 41 LEU A CA 11
ATOM 16549 C C . LEU A 1 41 ? -2.134 15.070 -13.435 1.00 0.00 41 LEU A C 11
ATOM 16550 O O . LEU A 1 41 ? -2.867 14.135 -13.110 1.00 0.00 41 LEU A O 11
ATOM 16566 N N . ALA A 1 42 ? -1.731 16.004 -12.581 1.00 0.00 42 ALA A N 11
ATOM 16567 C CA . ALA A 1 42 ? -2.135 15.986 -11.180 1.00 0.00 42 ALA A CA 11
ATOM 16568 C C . ALA A 1 42 ? -3.624 16.281 -11.036 1.00 0.00 42 ALA A C 11
ATOM 16569 O O . ALA A 1 42 ? -4.226 15.995 -10.001 1.00 0.00 42 ALA A O 11
ATOM 16576 N N . SER A 1 43 ? -4.213 16.856 -12.080 1.00 0.00 43 SER A N 11
ATOM 16577 C CA . SER A 1 43 ? -5.595 17.317 -12.019 1.00 0.00 43 SER A CA 11
ATOM 16578 C C . SER A 1 43 ? -6.562 16.173 -12.308 1.00 0.00 43 SER A C 11
ATOM 16579 O O . SER A 1 43 ? -7.781 16.347 -12.255 1.00 0.00 43 SER A O 11
ATOM 16587 N N . PHE A 1 44 ? -6.012 15.003 -12.612 1.00 0.00 44 PHE A N 11
ATOM 16588 C CA . PHE A 1 44 ? -6.825 13.824 -12.890 1.00 0.00 44 PHE A CA 11
ATOM 16589 C C . PHE A 1 44 ? -7.306 13.176 -11.596 1.00 0.00 44 PHE A C 11
ATOM 16590 O O . PHE A 1 44 ? -6.504 12.830 -10.728 1.00 0.00 44 PHE A O 11
ATOM 16607 N N . ASN A 1 45 ? -8.618 13.015 -11.472 1.00 0.00 45 ASN A N 11
ATOM 16608 C CA . ASN A 1 45 ? -9.214 12.509 -10.242 1.00 0.00 45 ASN A CA 11
ATOM 16609 C C . ASN A 1 45 ? -8.665 11.129 -9.898 1.00 0.00 45 ASN A C 11
ATOM 16610 O O . ASN A 1 45 ? -8.585 10.757 -8.727 1.00 0.00 45 ASN A O 11
ATOM 16621 N N . ARG A 1 46 ? -8.285 10.376 -10.925 1.00 0.00 46 ARG A N 11
ATOM 16622 C CA . ARG A 1 46 ? -7.749 9.033 -10.731 1.00 0.00 46 ARG A CA 11
ATOM 16623 C C . ARG A 1 46 ? -6.477 9.073 -9.889 1.00 0.00 46 ARG A C 11
ATOM 16624 O O . ARG A 1 46 ? -6.254 8.205 -9.045 1.00 0.00 46 ARG A O 11
ATOM 16645 N N . ILE A 1 47 ? -5.650 10.085 -10.123 1.00 0.00 47 ILE A N 11
ATOM 16646 C CA . ILE A 1 47 ? -4.402 10.239 -9.384 1.00 0.00 47 ILE A CA 11
ATOM 16647 C C . ILE A 1 47 ? -4.639 10.935 -8.047 1.00 0.00 47 ILE A C 11
ATOM 16648 O O . ILE A 1 47 ? -4.029 10.585 -7.036 1.00 0.00 47 ILE A O 11
ATOM 16664 N N . LYS A 1 48 ? -5.529 11.921 -8.049 1.00 0.00 48 LYS A N 11
ATOM 16665 C CA . LYS A 1 48 ? -5.801 12.708 -6.853 1.00 0.00 48 LYS A CA 11
ATOM 16666 C C . LYS A 1 48 ? -6.387 11.835 -5.747 1.00 0.00 48 LYS A C 11
ATOM 16667 O O . LYS A 1 48 ? -6.165 12.086 -4.561 1.00 0.00 48 LYS A O 11
ATOM 16686 N N . SER A 1 49 ? -7.132 10.808 -6.143 1.00 0.00 49 SER A N 11
ATOM 16687 C CA . SER A 1 49 ? -7.719 9.877 -5.186 1.00 0.00 49 SER A CA 11
ATOM 16688 C C . SER A 1 49 ? -6.634 9.140 -4.409 1.00 0.00 49 SER A C 11
ATOM 16689 O O . SER A 1 49 ? -6.850 8.704 -3.277 1.00 0.00 49 SER A O 11
ATOM 16697 N N . PHE A 1 50 ? -5.464 9.002 -5.026 1.00 0.00 50 PHE A N 11
ATOM 16698 C CA . PHE A 1 50 ? -4.347 8.307 -4.397 1.00 0.00 50 PHE A CA 11
ATOM 16699 C C . PHE A 1 50 ? -3.390 9.300 -3.740 1.00 0.00 50 PHE A C 11
ATOM 16700 O O . PHE A 1 50 ? -2.927 9.083 -2.621 1.00 0.00 50 PHE A O 11
ATOM 16717 N N . SER A 1 51 ? -3.098 10.388 -4.446 1.00 0.00 51 SER A N 11
ATOM 16718 C CA . SER A 1 51 ? -2.181 11.401 -3.942 1.00 0.00 51 SER A CA 11
ATOM 16719 C C . SER A 1 51 ? -2.331 12.704 -4.721 1.00 0.00 51 SER A C 11
ATOM 16720 O O . SER A 1 51 ? -2.436 12.699 -5.949 1.00 0.00 51 SER A O 11
ATOM 16728 N N . THR A 1 52 ? -2.340 13.821 -4.000 1.00 0.00 52 THR A N 11
ATOM 16729 C CA . THR A 1 52 ? -2.444 15.134 -4.626 1.00 0.00 52 THR A CA 11
ATOM 16730 C C . THR A 1 52 ? -1.107 15.867 -4.592 1.00 0.00 52 THR A C 11
ATOM 16731 O O . THR A 1 52 ? -1.020 17.036 -4.969 1.00 0.00 52 THR A O 11
ATOM 16742 N N . ASP A 1 53 ? -0.069 15.173 -4.139 1.00 0.00 53 ASP A N 11
ATOM 16743 C CA . ASP A 1 53 ? 1.229 15.799 -3.916 1.00 0.00 53 ASP A CA 11
ATOM 16744 C C . ASP A 1 53 ? 2.035 15.854 -5.211 1.00 0.00 53 ASP A C 11
ATOM 16745 O O . ASP A 1 53 ? 2.457 14.822 -5.734 1.00 0.00 53 ASP A O 11
ATOM 16754 N N . LEU A 1 54 ? 2.246 17.061 -5.720 1.00 0.00 54 LEU A N 11
ATOM 16755 C CA . LEU A 1 54 ? 2.995 17.251 -6.957 1.00 0.00 54 LEU A CA 11
ATOM 16756 C C . LEU A 1 54 ? 4.409 16.694 -6.829 1.00 0.00 54 LEU A C 11
ATOM 16757 O O . LEU A 1 54 ? 4.991 16.217 -7.802 1.00 0.00 54 LEU A O 11
ATOM 16773 N N . ASN A 1 55 ? 4.957 16.759 -5.618 1.00 0.00 55 ASN A N 11
ATOM 16774 C CA . ASN A 1 55 ? 6.327 16.326 -5.377 1.00 0.00 55 ASN A CA 11
ATOM 16775 C C . ASN A 1 55 ? 6.474 14.825 -5.613 1.00 0.00 55 ASN A C 11
ATOM 16776 O O . ASN A 1 55 ? 7.451 14.372 -6.208 1.00 0.00 55 ASN A O 11
ATOM 16787 N N . LEU A 1 56 ? 5.495 14.059 -5.143 1.00 0.00 56 LEU A N 11
ATOM 16788 C CA . LEU A 1 56 ? 5.499 12.614 -5.329 1.00 0.00 56 LEU A CA 11
ATOM 16789 C C . LEU A 1 56 ? 5.252 12.251 -6.791 1.00 0.00 56 LEU A C 11
ATOM 16790 O O . LEU A 1 56 ? 5.880 11.340 -7.331 1.00 0.00 56 LEU A O 11
ATOM 16806 N N . LEU A 1 57 ? 4.336 12.973 -7.426 1.00 0.00 57 LEU A N 11
ATOM 16807 C CA . LEU A 1 57 ? 4.030 12.751 -8.836 1.00 0.00 57 LEU A CA 11
ATOM 16808 C C . LEU A 1 57 ? 5.233 13.079 -9.713 1.00 0.00 57 LEU A C 11
ATOM 16809 O O . LEU A 1 57 ? 5.545 12.349 -10.654 1.00 0.00 57 LEU A O 11
ATOM 16825 N N . HIS A 1 58 ? 5.909 14.179 -9.397 1.00 0.00 58 HIS A N 11
ATOM 16826 C CA . HIS A 1 58 ? 7.101 14.584 -10.134 1.00 0.00 58 HIS A CA 11
ATOM 16827 C C . HIS A 1 58 ? 8.211 13.550 -9.982 1.00 0.00 58 HIS A C 11
ATOM 16828 O O . HIS A 1 58 ? 8.846 13.158 -10.960 1.00 0.00 58 HIS A O 11
ATOM 16842 N N . ALA A 1 59 ? 8.440 13.112 -8.747 1.00 0.00 59 ALA A N 11
ATOM 16843 C CA . ALA A 1 59 ? 9.439 12.088 -8.473 1.00 0.00 59 ALA A CA 11
ATOM 16844 C C . ALA A 1 59 ? 9.112 10.791 -9.207 1.00 0.00 59 ALA A C 11
ATOM 16845 O O . ALA A 1 59 ? 10.006 10.108 -9.707 1.00 0.00 59 ALA A O 11
ATOM 16852 N N . ALA A 1 60 ? 7.826 10.460 -9.270 1.00 0.00 60 ALA A N 11
ATOM 16853 C CA . ALA A 1 60 ? 7.383 9.242 -9.937 1.00 0.00 60 ALA A CA 11
ATOM 16854 C C . ALA A 1 60 ? 7.687 9.294 -11.431 1.00 0.00 60 ALA A C 11
ATOM 16855 O O . ALA A 1 60 ? 8.096 8.295 -12.024 1.00 0.00 60 ALA A O 11
ATOM 16862 N N . ALA A 1 61 ? 7.487 10.461 -12.030 1.00 0.00 61 ALA A N 11
ATOM 16863 C CA . ALA A 1 61 ? 7.816 10.664 -13.436 1.00 0.00 61 ALA A CA 11
ATOM 16864 C C . ALA A 1 61 ? 9.319 10.541 -13.670 1.00 0.00 61 ALA A C 11
ATOM 16865 O O . ALA A 1 61 ? 9.758 9.954 -14.659 1.00 0.00 61 ALA A O 11
ATOM 16872 N N . LYS A 1 62 ? 10.103 11.101 -12.754 1.00 0.00 62 LYS A N 11
ATOM 16873 C CA . LYS A 1 62 ? 11.555 11.091 -12.880 1.00 0.00 62 LYS A CA 11
ATOM 16874 C C . LYS A 1 62 ? 12.114 9.696 -12.610 1.00 0.00 62 LYS A C 11
ATOM 16875 O O . LYS A 1 62 ? 13.213 9.363 -13.050 1.00 0.00 62 LYS A O 11
ATOM 16894 N N . ALA A 1 63 ? 11.349 8.888 -11.884 1.00 0.00 63 ALA A N 11
ATOM 16895 C CA . ALA A 1 63 ? 11.821 7.581 -11.443 1.00 0.00 63 ALA A CA 11
ATOM 16896 C C . ALA A 1 63 ? 11.718 6.553 -12.563 1.00 0.00 63 ALA A C 11
ATOM 16897 O O . ALA A 1 63 ? 12.207 5.430 -12.435 1.00 0.00 63 ALA A O 11
ATOM 16904 N N . SER A 1 64 ? 11.080 6.942 -13.661 1.00 0.00 64 SER A N 11
ATOM 16905 C CA . SER A 1 64 ? 10.916 6.055 -14.807 1.00 0.00 64 SER A CA 11
ATOM 16906 C C . SER A 1 64 ? 12.061 6.236 -15.800 1.00 0.00 64 SER A C 11
ATOM 16907 O O . SER A 1 64 ? 12.545 7.346 -16.012 1.00 0.00 64 SER A O 11
ATOM 16915 N N . ASP A 1 65 ? 12.489 5.132 -16.404 1.00 0.00 65 ASP A N 11
ATOM 16916 C CA . ASP A 1 65 ? 13.590 5.162 -17.361 1.00 0.00 65 ASP A CA 11
ATOM 16917 C C . ASP A 1 65 ? 13.077 5.457 -18.769 1.00 0.00 65 ASP A C 11
ATOM 16918 O O . ASP A 1 65 ? 13.862 5.685 -19.690 1.00 0.00 65 ASP A O 11
ATOM 16927 N N . ILE A 1 66 ? 11.758 5.448 -18.927 1.00 0.00 66 ILE A N 11
ATOM 16928 C CA . ILE A 1 66 ? 11.145 5.620 -20.237 1.00 0.00 66 ILE A CA 11
ATOM 16929 C C . ILE A 1 66 ? 10.344 6.915 -20.304 1.00 0.00 66 ILE A C 11
ATOM 16930 O O . ILE A 1 66 ? 9.589 7.142 -21.249 1.00 0.00 66 ILE A O 11
ATOM 16946 N N . ILE A 1 67 ? 10.516 7.764 -19.295 1.00 0.00 67 ILE A N 11
ATOM 16947 C CA . ILE A 1 67 ? 9.875 9.071 -19.279 1.00 0.00 67 ILE A CA 11
ATOM 16948 C C . ILE A 1 67 ? 10.908 10.192 -19.230 1.00 0.00 67 ILE A C 11
ATOM 16949 O O . ILE A 1 67 ? 11.899 10.103 -18.505 1.00 0.00 67 ILE A O 11
ATOM 16965 N N . ASP A 1 68 ? 10.669 11.244 -20.004 1.00 0.00 68 ASP A N 11
ATOM 16966 C CA . ASP A 1 68 ? 11.551 12.407 -20.008 1.00 0.00 68 ASP A CA 11
ATOM 16967 C C . ASP A 1 68 ? 10.867 13.610 -19.368 1.00 0.00 68 ASP A C 11
ATOM 16968 O O . ASP A 1 68 ? 9.719 13.927 -19.686 1.00 0.00 68 ASP A O 11
ATOM 16977 N N . VAL A 1 69 ? 11.576 14.276 -18.462 1.00 0.00 69 VAL A N 11
ATOM 16978 C CA . VAL A 1 69 ? 11.005 15.383 -17.705 1.00 0.00 69 VAL A CA 11
ATOM 16979 C C . VAL A 1 69 ? 11.735 16.687 -18.005 1.00 0.00 69 VAL A C 11
ATOM 16980 O O . VAL A 1 69 ? 12.957 16.769 -17.883 1.00 0.00 69 VAL A O 11
ATOM 16993 N N . ALA A 1 70 ? 10.977 17.708 -18.396 1.00 0.00 70 ALA A N 11
ATOM 16994 C CA . ALA A 1 70 ? 11.545 19.025 -18.655 1.00 0.00 70 ALA A CA 11
ATOM 16995 C C . ALA A 1 70 ? 11.125 20.023 -17.581 1.00 0.00 70 ALA A C 11
ATOM 16996 O O . ALA A 1 70 ? 9.937 20.183 -17.301 1.00 0.00 70 ALA A O 11
ATOM 17003 N N . GLU A 1 71 ? 12.106 20.690 -16.983 1.00 0.00 71 GLU A N 11
ATOM 17004 C CA . GLU A 1 71 ? 11.849 21.581 -15.858 1.00 0.00 71 GLU A CA 11
ATOM 17005 C C . GLU A 1 71 ? 12.216 23.020 -16.206 1.00 0.00 71 GLU A C 11
ATOM 17006 O O . GLU A 1 71 ? 13.183 23.268 -16.925 1.00 0.00 71 GLU A O 11
ATOM 17018 N N . ASP A 1 72 ? 11.435 23.965 -15.691 1.00 0.00 72 ASP A N 11
ATOM 17019 C CA . ASP A 1 72 ? 11.798 25.375 -15.757 1.00 0.00 72 ASP A CA 11
ATOM 17020 C C . ASP A 1 72 ? 12.092 25.927 -14.367 1.00 0.00 72 ASP A C 11
ATOM 17021 O O . ASP A 1 72 ? 11.198 26.036 -13.527 1.00 0.00 72 ASP A O 11
ATOM 17030 N N . LEU A 1 73 ? 13.353 26.273 -14.127 1.00 0.00 73 LEU A N 11
ATOM 17031 C CA . LEU A 1 73 ? 13.796 26.681 -12.798 1.00 0.00 73 LEU A CA 11
ATOM 17032 C C . LEU A 1 73 ? 13.069 27.941 -12.344 1.00 0.00 73 LEU A C 11
ATOM 17033 O O . LEU A 1 73 ? 12.945 28.200 -11.148 1.00 0.00 73 LEU A O 11
ATOM 17049 N N . GLN A 1 74 ? 12.588 28.721 -13.309 1.00 0.00 74 GLN A N 11
ATOM 17050 C CA . GLN A 1 74 ? 11.956 30.001 -13.012 1.00 0.00 74 GLN A CA 11
ATOM 17051 C C . GLN A 1 74 ? 10.452 29.833 -12.821 1.00 0.00 74 GLN A C 11
ATOM 17052 O O . GLN A 1 74 ? 9.772 30.741 -12.343 1.00 0.00 74 GLN A O 11
ATOM 17066 N N . SER A 1 75 ? 9.939 28.666 -13.197 1.00 0.00 75 SER A N 11
ATOM 17067 C CA . SER A 1 75 ? 8.503 28.411 -13.152 1.00 0.00 75 SER A CA 11
ATOM 17068 C C . SER A 1 75 ? 8.223 26.941 -12.852 1.00 0.00 75 SER A C 11
ATOM 17069 O O . SER A 1 75 ? 8.151 26.101 -13.748 1.00 0.00 75 SER A O 11
ATOM 17077 N N . PRO A 1 76 ? 8.062 26.622 -11.560 1.00 0.00 76 PRO A N 11
ATOM 17078 C CA . PRO A 1 76 ? 7.831 25.247 -11.106 1.00 0.00 76 PRO A CA 11
ATOM 17079 C C . PRO A 1 76 ? 6.563 24.647 -11.699 1.00 0.00 76 PRO A C 11
ATOM 17080 O O . PRO A 1 76 ? 6.420 23.427 -11.778 1.00 0.00 76 PRO A O 11
ATOM 17091 N N . MET A 1 77 ? 5.642 25.511 -12.115 1.00 0.00 77 MET A N 11
ATOM 17092 C CA . MET A 1 77 ? 4.360 25.065 -12.648 1.00 0.00 77 MET A CA 11
ATOM 17093 C C . MET A 1 77 ? 4.469 24.744 -14.136 1.00 0.00 77 MET A C 11
ATOM 17094 O O . MET A 1 77 ? 3.520 24.253 -14.745 1.00 0.00 77 MET A O 11
ATOM 17108 N N . SER A 1 78 ? 5.632 25.025 -14.713 1.00 0.00 78 SER A N 11
ATOM 17109 C CA . SER A 1 78 ? 5.842 24.838 -16.143 1.00 0.00 78 SER A CA 11
ATOM 17110 C C . SER A 1 78 ? 6.568 23.524 -16.419 1.00 0.00 78 SER A C 11
ATOM 17111 O O . SER A 1 78 ? 7.099 23.314 -17.509 1.00 0.00 78 SER A O 11
ATOM 17119 N N . ILE A 1 79 ? 6.587 22.647 -15.422 1.00 0.00 79 ILE A N 11
ATOM 17120 C CA . ILE A 1 79 ? 7.235 21.349 -15.561 1.00 0.00 79 ILE A CA 11
ATOM 17121 C C . ILE A 1 79 ? 6.378 20.391 -16.381 1.00 0.00 79 ILE A C 11
ATOM 17122 O O . ILE A 1 79 ? 5.223 20.129 -16.045 1.00 0.00 79 ILE A O 11
ATOM 17138 N N . LYS A 1 80 ? 6.952 19.869 -17.462 1.00 0.00 80 LYS A N 11
ATOM 17139 C CA . LYS A 1 80 ? 6.231 18.967 -18.350 1.00 0.00 80 LYS A CA 11
ATOM 17140 C C . LYS A 1 80 ? 6.945 17.624 -18.459 1.00 0.00 80 LYS A C 11
ATOM 17141 O O . LYS A 1 80 ? 8.152 17.531 -18.236 1.00 0.00 80 LYS A O 11
ATOM 17160 N N . VAL A 1 81 ? 6.192 16.585 -18.805 1.00 0.00 81 VAL A N 11
ATOM 17161 C CA . VAL A 1 81 ? 6.763 15.255 -18.994 1.00 0.00 81 VAL A CA 11
ATOM 17162 C C . VAL A 1 81 ? 6.279 14.631 -20.297 1.00 0.00 81 VAL A C 11
ATOM 17163 O O . VAL A 1 81 ? 5.227 14.998 -20.821 1.00 0.00 81 VAL A O 11
ATOM 17176 N N . ARG A 1 82 ? 7.052 13.681 -20.814 1.00 0.00 82 ARG A N 11
ATOM 17177 C CA . ARG A 1 82 ? 6.633 12.902 -21.973 1.00 0.00 82 ARG A CA 11
ATOM 17178 C C . ARG A 1 82 ? 7.248 11.507 -21.942 1.00 0.00 82 ARG A C 11
ATOM 17179 O O . ARG A 1 82 ? 8.366 11.322 -21.459 1.00 0.00 82 ARG A O 11
ATOM 17200 N N . ARG A 1 83 ? 6.513 10.528 -22.460 1.00 0.00 83 ARG A N 11
ATOM 17201 C CA . ARG A 1 83 ? 7.038 9.176 -22.611 1.00 0.00 83 ARG A CA 11
ATOM 17202 C C . ARG A 1 83 ? 8.013 9.099 -23.780 1.00 0.00 83 ARG A C 11
ATOM 17203 O O . ARG A 1 83 ? 7.714 9.557 -24.884 1.00 0.00 83 ARG A O 11
ATOM 17224 N N . LYS A 1 84 ? 9.181 8.517 -23.533 1.00 0.00 84 LYS A N 11
ATOM 17225 C CA . LYS A 1 84 ? 10.236 8.457 -24.538 1.00 0.00 84 LYS A CA 11
ATOM 17226 C C . LYS A 1 84 ? 9.820 7.580 -25.713 1.00 0.00 84 LYS A C 11
ATOM 17227 O O . LYS A 1 84 ? 10.176 7.852 -26.860 1.00 0.00 84 LYS A O 11
ATOM 17246 N N . GLU A 1 85 ? 9.064 6.525 -25.420 1.00 0.00 85 GLU A N 11
ATOM 17247 C CA . GLU A 1 85 ? 8.678 5.557 -26.439 1.00 0.00 85 GLU A CA 11
ATOM 17248 C C . GLU A 1 85 ? 7.505 6.075 -27.265 1.00 0.00 85 GLU A C 11
ATOM 17249 O O . GLU A 1 85 ? 6.423 5.483 -27.272 1.00 0.00 85 GLU A O 11
ATOM 17261 N N . THR A 1 86 ? 7.724 7.185 -27.964 1.00 0.00 86 THR A N 11
ATOM 17262 C CA . THR A 1 86 ? 6.681 7.797 -28.775 1.00 0.00 86 THR A CA 11
ATOM 17263 C C . THR A 1 86 ? 7.144 7.987 -30.216 1.00 0.00 86 THR A C 11
ATOM 17264 O O . THR A 1 86 ? 8.054 8.769 -30.486 1.00 0.00 86 THR A O 11
ATOM 17275 N N . TRP A 1 87 ? 6.510 7.268 -31.136 1.00 0.00 87 TRP A N 11
ATOM 17276 C CA . TRP A 1 87 ? 6.883 7.329 -32.544 1.00 0.00 87 TRP A CA 11
ATOM 17277 C C . TRP A 1 87 ? 5.950 8.258 -33.314 1.00 0.00 87 TRP A C 11
ATOM 17278 O O . TRP A 1 87 ? 6.262 8.681 -34.428 1.00 0.00 87 TRP A O 11
ATOM 17299 N N . SER A 1 88 ? 4.808 8.574 -32.715 1.00 0.00 88 SER A N 11
ATOM 17300 C CA . SER A 1 88 ? 3.808 9.414 -33.366 1.00 0.00 88 SER A CA 11
ATOM 17301 C C . SER A 1 88 ? 2.990 10.181 -32.334 1.00 0.00 88 SER A C 11
ATOM 17302 O O . SER A 1 88 ? 1.908 9.761 -31.921 1.00 0.00 88 SER A O 11
ATOM 17310 N N . PRO A 1 89 ? 3.515 11.338 -31.905 1.00 0.00 89 PRO A N 11
ATOM 17311 C CA . PRO A 1 89 ? 2.870 12.172 -30.887 1.00 0.00 89 PRO A CA 11
ATOM 17312 C C . PRO A 1 89 ? 1.427 12.509 -31.243 1.00 0.00 89 PRO A C 11
ATOM 17313 O O . PRO A 1 89 ? 1.125 12.867 -32.381 1.00 0.00 89 PRO A O 11
ATOM 17324 N N . TRP A 1 90 ? 0.538 12.391 -30.262 1.00 0.00 90 TRP A N 11
ATOM 17325 C CA . TRP A 1 90 ? -0.885 12.613 -30.491 1.00 0.00 90 TRP A CA 11
ATOM 17326 C C . TRP A 1 90 ? -1.228 14.095 -30.385 1.00 0.00 90 TRP A C 11
ATOM 17327 O O . TRP A 1 90 ? -1.944 14.513 -29.475 1.00 0.00 90 TRP A O 11
ATOM 17348 N N . ILE A 1 91 ? -0.711 14.886 -31.322 1.00 0.00 91 ILE A N 11
ATOM 17349 C CA . ILE A 1 91 ? -0.905 16.329 -31.294 1.00 0.00 91 ILE A CA 11
ATOM 17350 C C . ILE A 1 91 ? -2.057 16.746 -32.200 1.00 0.00 91 ILE A C 11
ATOM 17351 O O . ILE A 1 91 ? -2.083 16.411 -33.385 1.00 0.00 91 ILE A O 11
ATOM 17367 N N . LEU A 1 92 ? -3.012 17.480 -31.636 1.00 0.00 92 LEU A N 11
ATOM 17368 C CA . LEU A 1 92 ? -4.172 17.938 -32.391 1.00 0.00 92 LEU A CA 11
ATOM 17369 C C . LEU A 1 92 ? -4.048 19.420 -32.735 1.00 0.00 92 LEU A C 11
ATOM 17370 O O . LEU A 1 92 ? -3.389 20.190 -32.037 1.00 0.00 92 LEU A O 11
ATOM 17386 N N . PRO A 1 93 ? -4.698 19.829 -33.834 1.00 0.00 93 PRO A N 11
ATOM 17387 C CA . PRO A 1 93 ? -4.764 21.238 -34.236 1.00 0.00 93 PRO A CA 11
ATOM 17388 C C . PRO A 1 93 ? -5.295 22.133 -33.122 1.00 0.00 93 PRO A C 11
ATOM 17389 O O . PRO A 1 93 ? -6.141 21.720 -32.329 1.00 0.00 93 PRO A O 11
ATOM 17400 N N . SER A 1 94 ? -4.791 23.362 -33.066 1.00 0.00 94 SER A N 11
ATOM 17401 C CA . SER A 1 94 ? -5.124 24.277 -31.981 1.00 0.00 94 SER A CA 11
ATOM 17402 C C . SER A 1 94 ? -6.634 24.340 -31.768 1.00 0.00 94 SER A C 11
ATOM 17403 O O . SER A 1 94 ? -7.112 24.343 -30.635 1.00 0.00 94 SER A O 11
ATOM 17411 N N . GLU A 1 95 ? -7.379 24.393 -32.868 1.00 0.00 95 GLU A N 11
ATOM 17412 C CA . GLU A 1 95 ? -8.828 24.544 -32.803 1.00 0.00 95 GLU A CA 11
ATOM 17413 C C . GLU A 1 95 ? -9.481 23.285 -32.243 1.00 0.00 95 GLU A C 11
ATOM 17414 O O . GLU A 1 95 ? -10.609 23.324 -31.752 1.00 0.00 95 GLU A O 11
ATOM 17426 N N . SER A 1 96 ? -8.766 22.168 -32.323 1.00 0.00 96 SER A N 11
ATOM 17427 C CA . SER A 1 96 ? -9.302 20.883 -31.890 1.00 0.00 96 SER A CA 11
ATOM 17428 C C . SER A 1 96 ? -8.958 20.617 -30.427 1.00 0.00 96 SER A C 11
ATOM 17429 O O . SER A 1 96 ? -9.420 19.639 -29.839 1.00 0.00 96 SER A O 11
ATOM 17437 N N . ARG A 1 97 ? -8.146 21.495 -29.847 1.00 0.00 97 ARG A N 11
ATOM 17438 C CA . ARG A 1 97 ? -7.697 21.325 -28.471 1.00 0.00 97 ARG A CA 11
ATOM 17439 C C . ARG A 1 97 ? -8.717 21.899 -27.491 1.00 0.00 97 ARG A C 11
ATOM 17440 O O . ARG A 1 97 ? -8.571 21.766 -26.276 1.00 0.00 97 ARG A O 11
ATOM 17461 N N . LEU A 1 98 ? -9.749 22.540 -28.029 1.00 0.00 98 LEU A N 11
ATOM 17462 C CA . LEU A 1 98 ? -10.760 23.192 -27.203 1.00 0.00 98 LEU A CA 11
ATOM 17463 C C . LEU A 1 98 ? -11.655 22.162 -26.524 1.00 0.00 98 LEU A C 11
ATOM 17464 O O . LEU A 1 98 ? -12.097 21.198 -27.150 1.00 0.00 98 LEU A O 11
ATOM 17480 N N . MET A 1 1 ? 0.950 -0.330 0.386 1.00 0.00 1 MET A N 12
ATOM 17481 C CA . MET A 1 1 ? 1.417 -0.143 -0.984 1.00 0.00 1 MET A CA 12
ATOM 17482 C C . MET A 1 1 ? 2.500 0.928 -1.046 1.00 0.00 1 MET A C 12
ATOM 17483 O O . MET A 1 1 ? 2.438 1.929 -0.334 1.00 0.00 1 MET A O 12
ATOM 17499 N N . ASP A 1 2 ? 3.493 0.709 -1.903 1.00 0.00 2 ASP A N 12
ATOM 17500 C CA . ASP A 1 2 ? 4.571 1.674 -2.085 1.00 0.00 2 ASP A CA 12
ATOM 17501 C C . ASP A 1 2 ? 4.123 2.824 -2.984 1.00 0.00 2 ASP A C 12
ATOM 17502 O O . ASP A 1 2 ? 3.875 2.635 -4.175 1.00 0.00 2 ASP A O 12
ATOM 17511 N N . VAL A 1 3 ? 4.021 4.016 -2.404 1.00 0.00 3 VAL A N 12
ATOM 17512 C CA . VAL A 1 3 ? 3.451 5.161 -3.104 1.00 0.00 3 VAL A CA 12
ATOM 17513 C C . VAL A 1 3 ? 4.251 5.490 -4.361 1.00 0.00 3 VAL A C 12
ATOM 17514 O O . VAL A 1 3 ? 3.681 5.782 -5.411 1.00 0.00 3 VAL A O 12
ATOM 17527 N N . GLN A 1 4 ? 5.574 5.439 -4.243 1.00 0.00 4 GLN A N 12
ATOM 17528 C CA . GLN A 1 4 ? 6.451 5.762 -5.362 1.00 0.00 4 GLN A CA 12
ATOM 17529 C C . GLN A 1 4 ? 6.221 4.808 -6.529 1.00 0.00 4 GLN A C 12
ATOM 17530 O O . GLN A 1 4 ? 6.091 5.235 -7.676 1.00 0.00 4 GLN A O 12
ATOM 17544 N N . ALA A 1 5 ? 6.173 3.514 -6.228 1.00 0.00 5 ALA A N 12
ATOM 17545 C CA . ALA A 1 5 ? 5.941 2.501 -7.251 1.00 0.00 5 ALA A CA 12
ATOM 17546 C C . ALA A 1 5 ? 4.580 2.690 -7.913 1.00 0.00 5 ALA A C 12
ATOM 17547 O O . ALA A 1 5 ? 4.451 2.583 -9.132 1.00 0.00 5 ALA A O 12
ATOM 17554 N N . PHE A 1 6 ? 3.566 2.971 -7.100 1.00 0.00 6 PHE A N 12
ATOM 17555 C CA . PHE A 1 6 ? 2.200 3.085 -7.595 1.00 0.00 6 PHE A CA 12
ATOM 17556 C C . PHE A 1 6 ? 2.059 4.273 -8.543 1.00 0.00 6 PHE A C 12
ATOM 17557 O O . PHE A 1 6 ? 1.495 4.152 -9.630 1.00 0.00 6 PHE A O 12
ATOM 17574 N N . LEU A 1 7 ? 2.581 5.420 -8.123 1.00 0.00 7 LEU A N 12
ATOM 17575 C CA . LEU A 1 7 ? 2.494 6.638 -8.922 1.00 0.00 7 LEU A CA 12
ATOM 17576 C C . LEU A 1 7 ? 3.248 6.481 -10.238 1.00 0.00 7 LEU A C 12
ATOM 17577 O O . LEU A 1 7 ? 2.794 6.942 -11.285 1.00 0.00 7 LEU A O 12
ATOM 17593 N N . THR A 1 8 ? 4.404 5.824 -10.177 1.00 0.00 8 THR A N 12
ATOM 17594 C CA . THR A 1 8 ? 5.204 5.578 -11.369 1.00 0.00 8 THR A CA 12
ATOM 17595 C C . THR A 1 8 ? 4.475 4.659 -12.343 1.00 0.00 8 THR A C 12
ATOM 17596 O O . THR A 1 8 ? 4.450 4.909 -13.547 1.00 0.00 8 THR A O 12
ATOM 17607 N N . SER A 1 9 ? 3.879 3.597 -11.813 1.00 0.00 9 SER A N 12
ATOM 17608 C CA . SER A 1 9 ? 3.162 2.631 -12.638 1.00 0.00 9 SER A CA 12
ATOM 17609 C C . SER A 1 9 ? 1.964 3.283 -13.321 1.00 0.00 9 SER A C 12
ATOM 17610 O O . SER A 1 9 ? 1.686 3.025 -14.491 1.00 0.00 9 SER A O 12
ATOM 17618 N N . GLN A 1 10 ? 1.257 4.132 -12.580 1.00 0.00 10 GLN A N 12
ATOM 17619 C CA . GLN A 1 10 ? 0.066 4.792 -13.102 1.00 0.00 10 GLN A CA 12
ATOM 17620 C C . GLN A 1 10 ? 0.427 5.756 -14.227 1.00 0.00 10 GLN A C 12
ATOM 17621 O O . GLN A 1 10 ? -0.253 5.811 -15.253 1.00 0.00 10 GLN A O 12
ATOM 17635 N N . LEU A 1 11 ? 1.499 6.514 -14.029 1.00 0.00 11 LEU A N 12
ATOM 17636 C CA . LEU A 1 11 ? 1.942 7.485 -15.022 1.00 0.00 11 LEU A CA 12
ATOM 17637 C C . LEU A 1 11 ? 2.370 6.788 -16.310 1.00 0.00 11 LEU A C 12
ATOM 17638 O O . LEU A 1 11 ? 2.015 7.220 -17.406 1.00 0.00 11 LEU A O 12
ATOM 17654 N N . GLU A 1 12 ? 3.132 5.709 -16.169 1.00 0.00 12 GLU A N 12
ATOM 17655 C CA . GLU A 1 12 ? 3.568 4.925 -17.320 1.00 0.00 12 GLU A CA 12
ATOM 17656 C C . GLU A 1 12 ? 2.371 4.351 -18.071 1.00 0.00 12 GLU A C 12
ATOM 17657 O O . GLU A 1 12 ? 2.354 4.321 -19.303 1.00 0.00 12 GLU A O 12
ATOM 17669 N N . TYR A 1 13 ? 1.373 3.895 -17.324 1.00 0.00 13 TYR A N 12
ATOM 17670 C CA . TYR A 1 13 ? 0.154 3.360 -17.918 1.00 0.00 13 TYR A CA 12
ATOM 17671 C C . TYR A 1 13 ? -0.633 4.456 -18.629 1.00 0.00 13 TYR A C 12
ATOM 17672 O O . TYR A 1 13 ? -1.170 4.245 -19.718 1.00 0.00 13 TYR A O 12
ATOM 17690 N N . TYR A 1 14 ? -0.697 5.627 -18.007 1.00 0.00 14 TYR A N 12
ATOM 17691 C CA . TYR A 1 14 ? -1.482 6.735 -18.539 1.00 0.00 14 TYR A CA 12
ATOM 17692 C C . TYR A 1 14 ? -0.913 7.218 -19.869 1.00 0.00 14 TYR A C 12
ATOM 17693 O O . TYR A 1 14 ? -1.652 7.649 -20.754 1.00 0.00 14 TYR A O 12
ATOM 17711 N N . PHE A 1 15 ? 0.407 7.141 -20.003 1.00 0.00 15 PHE A N 12
ATOM 17712 C CA . PHE A 1 15 ? 1.082 7.615 -21.205 1.00 0.00 15 PHE A CA 12
ATOM 17713 C C . PHE A 1 15 ? 1.362 6.462 -22.163 1.00 0.00 15 PHE A C 12
ATOM 17714 O O . PHE A 1 15 ? 2.196 6.575 -23.062 1.00 0.00 15 PHE A O 12
ATOM 17731 N N . SER A 1 16 ? 0.659 5.350 -21.965 1.00 0.00 16 SER A N 12
ATOM 17732 C CA . SER A 1 16 ? 0.708 4.236 -22.904 1.00 0.00 16 SER A CA 12
ATOM 17733 C C . SER A 1 16 ? -0.036 4.579 -24.192 1.00 0.00 16 SER A C 12
ATOM 17734 O O . SER A 1 16 ? -1.002 5.342 -24.179 1.00 0.00 16 SER A O 12
ATOM 17742 N N . ILE A 1 17 ? 0.422 4.008 -25.301 1.00 0.00 17 ILE A N 12
ATOM 17743 C CA . ILE A 1 17 ? -0.159 4.300 -26.605 1.00 0.00 17 ILE A CA 12
ATOM 17744 C C . ILE A 1 17 ? -1.638 3.934 -26.642 1.00 0.00 17 ILE A C 12
ATOM 17745 O O . ILE A 1 17 ? -2.452 4.658 -27.213 1.00 0.00 17 ILE A O 12
ATOM 17761 N N . GLU A 1 18 ? -1.979 2.806 -26.027 1.00 0.00 18 GLU A N 12
ATOM 17762 C CA . GLU A 1 18 ? -3.361 2.340 -25.998 1.00 0.00 18 GLU A CA 12
ATOM 17763 C C . GLU A 1 18 ? -4.250 3.322 -25.238 1.00 0.00 18 GLU A C 12
ATOM 17764 O O . GLU A 1 18 ? -5.354 3.642 -25.676 1.00 0.00 18 GLU A O 12
ATOM 17776 N N . ASN A 1 19 ? -3.759 3.794 -24.097 1.00 0.00 19 ASN A N 12
ATOM 17777 C CA . ASN A 1 19 ? -4.517 4.723 -23.266 1.00 0.00 19 ASN A CA 12
ATOM 17778 C C . ASN A 1 19 ? -4.678 6.069 -23.966 1.00 0.00 19 ASN A C 12
ATOM 17779 O O . ASN A 1 19 ? -5.752 6.672 -23.935 1.00 0.00 19 ASN A O 12
ATOM 17790 N N . LEU A 1 20 ? -3.606 6.534 -24.597 1.00 0.00 20 LEU A N 12
ATOM 17791 C CA . LEU A 1 20 ? -3.610 7.837 -25.252 1.00 0.00 20 LEU A CA 12
ATOM 17792 C C . LEU A 1 20 ? -4.596 7.860 -26.416 1.00 0.00 20 LEU A C 12
ATOM 17793 O O . LEU A 1 20 ? -5.264 8.865 -26.659 1.00 0.00 20 LEU A O 12
ATOM 17809 N N . SER A 1 21 ? -4.684 6.742 -27.131 1.00 0.00 21 SER A N 12
ATOM 17810 C CA . SER A 1 21 ? -5.610 6.625 -28.252 1.00 0.00 21 SER A CA 12
ATOM 17811 C C . SER A 1 21 ? -7.055 6.743 -27.777 1.00 0.00 21 SER A C 12
ATOM 17812 O O . SER A 1 21 ? -7.945 7.104 -28.547 1.00 0.00 21 SER A O 12
ATOM 17820 N N . LYS A 1 22 ? -7.280 6.439 -26.504 1.00 0.00 22 LYS A N 12
ATOM 17821 C CA . LYS A 1 22 ? -8.624 6.452 -25.939 1.00 0.00 22 LYS A CA 12
ATOM 17822 C C . LYS A 1 22 ? -8.853 7.710 -25.108 1.00 0.00 22 LYS A C 12
ATOM 17823 O O . LYS A 1 22 ? -9.992 8.130 -24.899 1.00 0.00 22 LYS A O 12
ATOM 17842 N N . ASP A 1 23 ? -7.763 8.306 -24.635 1.00 0.00 23 ASP A N 12
ATOM 17843 C CA . ASP A 1 23 ? -7.849 9.426 -23.704 1.00 0.00 23 ASP A CA 12
ATOM 17844 C C . ASP A 1 23 ? -7.697 10.755 -24.438 1.00 0.00 23 ASP A C 12
ATOM 17845 O O . ASP A 1 23 ? -6.586 11.243 -24.634 1.00 0.00 23 ASP A O 12
ATOM 17854 N N . MET A 1 24 ? -8.824 11.333 -24.844 1.00 0.00 24 MET A N 12
ATOM 17855 C CA . MET A 1 24 ? -8.813 12.555 -25.639 1.00 0.00 24 MET A CA 12
ATOM 17856 C C . MET A 1 24 ? -8.313 13.735 -24.813 1.00 0.00 24 MET A C 12
ATOM 17857 O O . MET A 1 24 ? -7.708 14.668 -25.344 1.00 0.00 24 MET A O 12
ATOM 17871 N N . PHE A 1 25 ? -8.570 13.691 -23.509 1.00 0.00 25 PHE A N 12
ATOM 17872 C CA . PHE A 1 25 ? -8.254 14.809 -22.629 1.00 0.00 25 PHE A CA 12
ATOM 17873 C C . PHE A 1 25 ? -6.754 15.091 -22.622 1.00 0.00 25 PHE A C 12
ATOM 17874 O O . PHE A 1 25 ? -6.326 16.245 -22.666 1.00 0.00 25 PHE A O 12
ATOM 17891 N N . LEU A 1 26 ? -5.959 14.027 -22.568 1.00 0.00 26 LEU A N 12
ATOM 17892 C CA . LEU A 1 26 ? -4.507 14.152 -22.635 1.00 0.00 26 LEU A CA 12
ATOM 17893 C C . LEU A 1 26 ? -4.073 14.754 -23.967 1.00 0.00 26 LEU A C 12
ATOM 17894 O O . LEU A 1 26 ? -3.218 15.638 -24.011 1.00 0.00 26 LEU A O 12
ATOM 17910 N N . ARG A 1 27 ? -4.670 14.270 -25.052 1.00 0.00 27 ARG A N 12
ATOM 17911 C CA . ARG A 1 27 ? -4.284 14.700 -26.390 1.00 0.00 27 ARG A CA 12
ATOM 17912 C C . ARG A 1 27 ? -4.591 16.180 -26.598 1.00 0.00 27 ARG A C 12
ATOM 17913 O O . ARG A 1 27 ? -3.789 16.917 -27.171 1.00 0.00 27 ARG A O 12
ATOM 17934 N N . LYS A 1 28 ? -5.758 16.608 -26.128 1.00 0.00 28 LYS A N 12
ATOM 17935 C CA . LYS A 1 28 ? -6.224 17.969 -26.364 1.00 0.00 28 LYS A CA 12
ATOM 17936 C C . LYS A 1 28 ? -5.310 18.982 -25.683 1.00 0.00 28 LYS A C 12
ATOM 17937 O O . LYS A 1 28 ? -5.187 20.123 -26.133 1.00 0.00 28 LYS A O 12
ATOM 17956 N N . HIS A 1 29 ? -4.669 18.560 -24.597 1.00 0.00 29 HIS A N 12
ATOM 17957 C CA . HIS A 1 29 ? -3.868 19.466 -23.780 1.00 0.00 29 HIS A CA 12
ATOM 17958 C C . HIS A 1 29 ? -2.388 19.349 -24.131 1.00 0.00 29 HIS A C 12
ATOM 17959 O O . HIS A 1 29 ? -1.526 19.825 -23.391 1.00 0.00 29 HIS A O 12
ATOM 17973 N N . MET A 1 30 ? -2.101 18.712 -25.261 1.00 0.00 30 MET A N 12
ATOM 17974 C CA . MET A 1 30 ? -0.737 18.636 -25.768 1.00 0.00 30 MET A CA 12
ATOM 17975 C C . MET A 1 30 ? -0.352 19.923 -26.491 1.00 0.00 30 MET A C 12
ATOM 17976 O O . MET A 1 30 ? -1.191 20.563 -27.127 1.00 0.00 30 MET A O 12
ATOM 17990 N N . ASP A 1 31 ? 0.919 20.297 -26.391 1.00 0.00 31 ASP A N 12
ATOM 17991 C CA . ASP A 1 31 ? 1.451 21.416 -27.160 1.00 0.00 31 ASP A CA 12
ATOM 17992 C C . ASP A 1 31 ? 2.072 20.929 -28.466 1.00 0.00 31 ASP A C 12
ATOM 17993 O O . ASP A 1 31 ? 1.923 19.765 -28.840 1.00 0.00 31 ASP A O 12
ATOM 18002 N N . ASP A 1 32 ? 2.767 21.827 -29.155 1.00 0.00 32 ASP A N 12
ATOM 18003 C CA . ASP A 1 32 ? 3.288 21.533 -30.485 1.00 0.00 32 ASP A CA 12
ATOM 18004 C C . ASP A 1 32 ? 4.361 20.450 -30.423 1.00 0.00 32 ASP A C 12
ATOM 18005 O O . ASP A 1 32 ? 4.660 19.803 -31.425 1.00 0.00 32 ASP A O 12
ATOM 18014 N N . GLU A 1 33 ? 4.934 20.260 -29.239 1.00 0.00 33 GLU A N 12
ATOM 18015 C CA . GLU A 1 33 ? 6.010 19.292 -29.057 1.00 0.00 33 GLU A CA 12
ATOM 18016 C C . GLU A 1 33 ? 5.488 18.014 -28.404 1.00 0.00 33 GLU A C 12
ATOM 18017 O O . GLU A 1 33 ? 6.255 17.106 -28.090 1.00 0.00 33 GLU A O 12
ATOM 18029 N N . GLY A 1 34 ? 4.174 17.954 -28.201 1.00 0.00 34 GLY A N 12
ATOM 18030 C CA . GLY A 1 34 ? 3.563 16.761 -27.646 1.00 0.00 34 GLY A CA 12
ATOM 18031 C C . GLY A 1 34 ? 3.838 16.605 -26.164 1.00 0.00 34 GLY A C 12
ATOM 18032 O O . GLY A 1 34 ? 3.835 15.492 -25.638 1.00 0.00 34 GLY A O 12
ATOM 18036 N N . TYR A 1 35 ? 4.077 17.724 -25.488 1.00 0.00 35 TYR A N 12
ATOM 18037 C CA . TYR A 1 35 ? 4.331 17.710 -24.052 1.00 0.00 35 TYR A CA 12
ATOM 18038 C C . TYR A 1 35 ? 3.036 17.888 -23.267 1.00 0.00 35 TYR A C 12
ATOM 18039 O O . TYR A 1 35 ? 2.125 18.591 -23.702 1.00 0.00 35 TYR A O 12
ATOM 18057 N N . VAL A 1 36 ? 2.964 17.249 -22.105 1.00 0.00 36 VAL A N 12
ATOM 18058 C CA . VAL A 1 36 ? 1.831 17.424 -21.205 1.00 0.00 36 VAL A CA 12
ATOM 18059 C C . VAL A 1 36 ? 2.284 17.950 -19.847 1.00 0.00 36 VAL A C 12
ATOM 18060 O O . VAL A 1 36 ? 3.111 17.345 -19.164 1.00 0.00 36 VAL A O 12
ATOM 18073 N N . PRO A 1 37 ? 1.731 19.104 -19.445 1.00 0.00 37 PRO A N 12
ATOM 18074 C CA . PRO A 1 37 ? 2.096 19.761 -18.185 1.00 0.00 37 PRO A CA 12
ATOM 18075 C C . PRO A 1 37 ? 1.852 18.866 -16.974 1.00 0.00 37 PRO A C 12
ATOM 18076 O O . PRO A 1 37 ? 0.813 18.214 -16.872 1.00 0.00 37 PRO A O 12
ATOM 18087 N N . LEU A 1 38 ? 2.813 18.843 -16.058 1.00 0.00 38 LEU A N 12
ATOM 18088 C CA . LEU A 1 38 ? 2.661 18.110 -14.807 1.00 0.00 38 LEU A CA 12
ATOM 18089 C C . LEU A 1 38 ? 1.396 18.545 -14.073 1.00 0.00 38 LEU A C 12
ATOM 18090 O O . LEU A 1 38 ? 0.688 17.720 -13.494 1.00 0.00 38 LEU A O 12
ATOM 18106 N N . ALA A 1 39 ? 1.118 19.844 -14.101 1.00 0.00 39 ALA A N 12
ATOM 18107 C CA . ALA A 1 39 ? -0.012 20.399 -13.368 1.00 0.00 39 ALA A CA 12
ATOM 18108 C C . ALA A 1 39 ? -1.326 19.782 -13.833 1.00 0.00 39 ALA A C 12
ATOM 18109 O O . ALA A 1 39 ? -2.287 19.691 -13.068 1.00 0.00 39 ALA A O 12
ATOM 18116 N N . PHE A 1 40 ? -1.362 19.359 -15.094 1.00 0.00 40 PHE A N 12
ATOM 18117 C CA . PHE A 1 40 ? -2.552 18.732 -15.655 1.00 0.00 40 PHE A CA 12
ATOM 18118 C C . PHE A 1 40 ? -2.703 17.301 -15.152 1.00 0.00 40 PHE A C 12
ATOM 18119 O O . PHE A 1 40 ? -3.813 16.835 -14.891 1.00 0.00 40 PHE A O 12
ATOM 18136 N N . LEU A 1 41 ? -1.579 16.606 -15.018 1.00 0.00 41 LEU A N 12
ATOM 18137 C CA . LEU A 1 41 ? -1.576 15.251 -14.475 1.00 0.00 41 LEU A CA 12
ATOM 18138 C C . LEU A 1 41 ? -1.993 15.249 -13.009 1.00 0.00 41 LEU A C 12
ATOM 18139 O O . LEU A 1 41 ? -2.719 14.364 -12.561 1.00 0.00 41 LEU A O 12
ATOM 18155 N N . ALA A 1 42 ? -1.531 16.250 -12.266 1.00 0.00 42 ALA A N 12
ATOM 18156 C CA . ALA A 1 42 ? -1.852 16.362 -10.850 1.00 0.00 42 ALA A CA 12
ATOM 18157 C C . ALA A 1 42 ? -3.330 16.669 -10.644 1.00 0.00 42 ALA A C 12
ATOM 18158 O O . ALA A 1 42 ? -3.870 16.477 -9.553 1.00 0.00 42 ALA A O 12
ATOM 18165 N N . SER A 1 43 ? -3.982 17.149 -11.698 1.00 0.00 43 SER A N 12
ATOM 18166 C CA . SER A 1 43 ? -5.383 17.549 -11.614 1.00 0.00 43 SER A CA 12
ATOM 18167 C C . SER A 1 43 ? -6.302 16.344 -11.796 1.00 0.00 43 SER A C 12
ATOM 18168 O O . SER A 1 43 ? -7.526 16.468 -11.735 1.00 0.00 43 SER A O 12
ATOM 18176 N N . PHE A 1 44 ? -5.703 15.180 -12.021 1.00 0.00 44 PHE A N 12
ATOM 18177 C CA . PHE A 1 44 ? -6.466 13.950 -12.199 1.00 0.00 44 PHE A CA 12
ATOM 18178 C C . PHE A 1 44 ? -6.977 13.426 -10.860 1.00 0.00 44 PHE A C 12
ATOM 18179 O O . PHE A 1 44 ? -6.199 13.177 -9.941 1.00 0.00 44 PHE A O 12
ATOM 18196 N N . ASN A 1 45 ? -8.293 13.268 -10.757 1.00 0.00 45 ASN A N 12
ATOM 18197 C CA . ASN A 1 45 ? -8.918 12.865 -9.501 1.00 0.00 45 ASN A CA 12
ATOM 18198 C C . ASN A 1 45 ? -8.399 11.504 -9.048 1.00 0.00 45 ASN A C 12
ATOM 18199 O O . ASN A 1 45 ? -8.306 11.232 -7.852 1.00 0.00 45 ASN A O 12
ATOM 18210 N N . ARG A 1 46 ? -8.062 10.655 -10.012 1.00 0.00 46 ARG A N 12
ATOM 18211 C CA . ARG A 1 46 ? -7.553 9.321 -9.710 1.00 0.00 46 ARG A CA 12
ATOM 18212 C C . ARG A 1 46 ? -6.239 9.402 -8.941 1.00 0.00 46 ARG A C 12
ATOM 18213 O O . ARG A 1 46 ? -6.007 8.633 -8.007 1.00 0.00 46 ARG A O 12
ATOM 18234 N N . ILE A 1 47 ? -5.383 10.336 -9.339 1.00 0.00 47 ILE A N 12
ATOM 18235 C CA . ILE A 1 47 ? -4.093 10.521 -8.681 1.00 0.00 47 ILE A CA 12
ATOM 18236 C C . ILE A 1 47 ? -4.256 11.245 -7.348 1.00 0.00 47 ILE A C 12
ATOM 18237 O O . ILE A 1 47 ? -3.606 10.902 -6.361 1.00 0.00 47 ILE A O 12
ATOM 18253 N N . LYS A 1 48 ? -5.129 12.248 -7.327 1.00 0.00 48 LYS A N 12
ATOM 18254 C CA . LYS A 1 48 ? -5.345 13.049 -6.129 1.00 0.00 48 LYS A CA 12
ATOM 18255 C C . LYS A 1 48 ? -5.941 12.203 -5.011 1.00 0.00 48 LYS A C 12
ATOM 18256 O O . LYS A 1 48 ? -5.663 12.428 -3.833 1.00 0.00 48 LYS A O 12
ATOM 18275 N N . SER A 1 49 ? -6.762 11.227 -5.385 1.00 0.00 49 SER A N 12
ATOM 18276 C CA . SER A 1 49 ? -7.398 10.346 -4.411 1.00 0.00 49 SER A CA 12
ATOM 18277 C C . SER A 1 49 ? -6.358 9.493 -3.691 1.00 0.00 49 SER A C 12
ATOM 18278 O O . SER A 1 49 ? -6.542 9.116 -2.534 1.00 0.00 49 SER A O 12
ATOM 18286 N N . PHE A 1 50 ? -5.266 9.191 -4.385 1.00 0.00 50 PHE A N 12
ATOM 18287 C CA . PHE A 1 50 ? -4.205 8.365 -3.820 1.00 0.00 50 PHE A CA 12
ATOM 18288 C C . PHE A 1 50 ? -3.142 9.230 -3.149 1.00 0.00 50 PHE A C 12
ATOM 18289 O O . PHE A 1 50 ? -2.650 8.900 -2.068 1.00 0.00 50 PHE A O 12
ATOM 18306 N N . SER A 1 51 ? -2.790 10.336 -3.797 1.00 0.00 51 SER A N 12
ATOM 18307 C CA . SER A 1 51 ? -1.766 11.234 -3.278 1.00 0.00 51 SER A CA 12
ATOM 18308 C C . SER A 1 51 ? -1.871 12.611 -3.927 1.00 0.00 51 SER A C 12
ATOM 18309 O O . SER A 1 51 ? -1.995 12.727 -5.146 1.00 0.00 51 SER A O 12
ATOM 18317 N N . THR A 1 52 ? -1.817 13.653 -3.104 1.00 0.00 52 THR A N 12
ATOM 18318 C CA . THR A 1 52 ? -1.855 15.022 -3.602 1.00 0.00 52 THR A CA 12
ATOM 18319 C C . THR A 1 52 ? -0.467 15.653 -3.575 1.00 0.00 52 THR A C 12
ATOM 18320 O O . THR A 1 52 ? -0.320 16.859 -3.781 1.00 0.00 52 THR A O 12
ATOM 18331 N N . ASP A 1 53 ? 0.546 14.834 -3.325 1.00 0.00 53 ASP A N 12
ATOM 18332 C CA . ASP A 1 53 ? 1.909 15.328 -3.170 1.00 0.00 53 ASP A CA 12
ATOM 18333 C C . ASP A 1 53 ? 2.576 15.517 -4.529 1.00 0.00 53 ASP A C 12
ATOM 18334 O O . ASP A 1 53 ? 2.999 14.550 -5.164 1.00 0.00 53 ASP A O 12
ATOM 18343 N N . LEU A 1 54 ? 2.666 16.767 -4.970 1.00 0.00 54 LEU A N 12
ATOM 18344 C CA . LEU A 1 54 ? 3.204 17.074 -6.291 1.00 0.00 54 LEU A CA 12
ATOM 18345 C C . LEU A 1 54 ? 4.640 16.578 -6.423 1.00 0.00 54 LEU A C 12
ATOM 18346 O O . LEU A 1 54 ? 5.050 16.115 -7.487 1.00 0.00 54 LEU A O 12
ATOM 18362 N N . ASN A 1 55 ? 5.398 16.678 -5.336 1.00 0.00 55 ASN A N 12
ATOM 18363 C CA . ASN A 1 55 ? 6.812 16.322 -5.355 1.00 0.00 55 ASN A CA 12
ATOM 18364 C C . ASN A 1 55 ? 6.997 14.835 -5.643 1.00 0.00 55 ASN A C 12
ATOM 18365 O O . ASN A 1 55 ? 7.878 14.444 -6.408 1.00 0.00 55 ASN A O 12
ATOM 18376 N N . LEU A 1 56 ? 6.157 14.011 -5.025 1.00 0.00 56 LEU A N 12
ATOM 18377 C CA . LEU A 1 56 ? 6.198 12.571 -5.245 1.00 0.00 56 LEU A CA 12
ATOM 18378 C C . LEU A 1 56 ? 5.748 12.223 -6.660 1.00 0.00 56 LEU A C 12
ATOM 18379 O O . LEU A 1 56 ? 6.305 11.328 -7.298 1.00 0.00 56 LEU A O 12
ATOM 18395 N N . LEU A 1 57 ? 4.740 12.937 -7.146 1.00 0.00 57 LEU A N 12
ATOM 18396 C CA . LEU A 1 57 ? 4.260 12.753 -8.512 1.00 0.00 57 LEU A CA 12
ATOM 18397 C C . LEU A 1 57 ? 5.340 13.128 -9.522 1.00 0.00 57 LEU A C 12
ATOM 18398 O O . LEU A 1 57 ? 5.534 12.439 -10.525 1.00 0.00 57 LEU A O 12
ATOM 18414 N N . HIS A 1 58 ? 6.039 14.226 -9.253 1.00 0.00 58 HIS A N 12
ATOM 18415 C CA . HIS A 1 58 ? 7.144 14.656 -10.102 1.00 0.00 58 HIS A CA 12
ATOM 18416 C C . HIS A 1 58 ? 8.258 13.615 -10.115 1.00 0.00 58 HIS A C 12
ATOM 18417 O O . HIS A 1 58 ? 8.788 13.271 -11.172 1.00 0.00 58 HIS A O 12
ATOM 18431 N N . ALA A 1 59 ? 8.609 13.116 -8.934 1.00 0.00 59 ALA A N 12
ATOM 18432 C CA . ALA A 1 59 ? 9.622 12.075 -8.816 1.00 0.00 59 ALA A CA 12
ATOM 18433 C C . ALA A 1 59 ? 9.213 10.821 -9.582 1.00 0.00 59 ALA A C 12
ATOM 18434 O O . ALA A 1 59 ? 10.047 10.164 -10.204 1.00 0.00 59 ALA A O 12
ATOM 18441 N N . ALA A 1 60 ? 7.925 10.496 -9.531 1.00 0.00 60 ALA A N 12
ATOM 18442 C CA . ALA A 1 60 ? 7.407 9.324 -10.225 1.00 0.00 60 ALA A CA 12
ATOM 18443 C C . ALA A 1 60 ? 7.557 9.467 -11.736 1.00 0.00 60 ALA A C 12
ATOM 18444 O O . ALA A 1 60 ? 7.886 8.506 -12.430 1.00 0.00 60 ALA A O 12
ATOM 18451 N N . ALA A 1 61 ? 7.313 10.673 -12.238 1.00 0.00 61 ALA A N 12
ATOM 18452 C CA . ALA A 1 61 ? 7.512 10.966 -13.653 1.00 0.00 61 ALA A CA 12
ATOM 18453 C C . ALA A 1 61 ? 8.981 10.838 -14.039 1.00 0.00 61 ALA A C 12
ATOM 18454 O O . ALA A 1 61 ? 9.308 10.344 -15.117 1.00 0.00 61 ALA A O 12
ATOM 18461 N N . LYS A 1 62 ? 9.863 11.283 -13.151 1.00 0.00 62 LYS A N 12
ATOM 18462 C CA . LYS A 1 62 ? 11.299 11.207 -13.393 1.00 0.00 62 LYS A CA 12
ATOM 18463 C C . LYS A 1 62 ? 11.798 9.773 -13.252 1.00 0.00 62 LYS A C 12
ATOM 18464 O O . LYS A 1 62 ? 12.789 9.386 -13.870 1.00 0.00 62 LYS A O 12
ATOM 18483 N N . ALA A 1 63 ? 11.105 8.988 -12.434 1.00 0.00 63 ALA A N 12
ATOM 18484 C CA . ALA A 1 63 ? 11.503 7.608 -12.180 1.00 0.00 63 ALA A CA 12
ATOM 18485 C C . ALA A 1 63 ? 10.978 6.676 -13.265 1.00 0.00 63 ALA A C 12
ATOM 18486 O O . ALA A 1 63 ? 11.370 5.511 -13.338 1.00 0.00 63 ALA A O 12
ATOM 18493 N N . SER A 1 64 ? 10.089 7.195 -14.106 1.00 0.00 64 SER A N 12
ATOM 18494 C CA . SER A 1 64 ? 9.500 6.403 -15.180 1.00 0.00 64 SER A CA 12
ATOM 18495 C C . SER A 1 64 ? 10.530 6.115 -16.267 1.00 0.00 64 SER A C 12
ATOM 18496 O O . SER A 1 64 ? 11.400 6.940 -16.551 1.00 0.00 64 SER A O 12
ATOM 18504 N N . ASP A 1 65 ? 10.425 4.938 -16.876 1.00 0.00 65 ASP A N 12
ATOM 18505 C CA . ASP A 1 65 ? 11.422 4.482 -17.837 1.00 0.00 65 ASP A CA 12
ATOM 18506 C C . ASP A 1 65 ? 11.105 5.000 -19.238 1.00 0.00 65 ASP A C 12
ATOM 18507 O O . ASP A 1 65 ? 12.001 5.178 -20.061 1.00 0.00 65 ASP A O 12
ATOM 18516 N N . ILE A 1 66 ? 9.825 5.236 -19.498 1.00 0.00 66 ILE A N 12
ATOM 18517 C CA . ILE A 1 66 ? 9.363 5.538 -20.847 1.00 0.00 66 ILE A CA 12
ATOM 18518 C C . ILE A 1 66 ? 8.882 6.982 -20.951 1.00 0.00 66 ILE A C 12
ATOM 18519 O O . ILE A 1 66 ? 8.285 7.377 -21.955 1.00 0.00 66 ILE A O 12
ATOM 18535 N N . ILE A 1 67 ? 9.146 7.765 -19.912 1.00 0.00 67 ILE A N 12
ATOM 18536 C CA . ILE A 1 67 ? 8.750 9.167 -19.891 1.00 0.00 67 ILE A CA 12
ATOM 18537 C C . ILE A 1 67 ? 9.956 10.078 -19.700 1.00 0.00 67 ILE A C 12
ATOM 18538 O O . ILE A 1 67 ? 10.839 9.794 -18.890 1.00 0.00 67 ILE A O 12
ATOM 18554 N N . ASP A 1 68 ? 9.989 11.173 -20.451 1.00 0.00 68 ASP A N 12
ATOM 18555 C CA . ASP A 1 68 ? 11.014 12.193 -20.270 1.00 0.00 68 ASP A CA 12
ATOM 18556 C C . ASP A 1 68 ? 10.432 13.439 -19.609 1.00 0.00 68 ASP A C 12
ATOM 18557 O O . ASP A 1 68 ? 9.318 13.858 -19.923 1.00 0.00 68 ASP A O 12
ATOM 18566 N N . VAL A 1 69 ? 11.194 14.026 -18.691 1.00 0.00 69 VAL A N 12
ATOM 18567 C CA . VAL A 1 69 ? 10.708 15.154 -17.904 1.00 0.00 69 VAL A CA 12
ATOM 18568 C C . VAL A 1 69 ? 11.509 16.417 -18.201 1.00 0.00 69 VAL A C 12
ATOM 18569 O O . VAL A 1 69 ? 12.739 16.413 -18.141 1.00 0.00 69 VAL A O 12
ATOM 18582 N N . ALA A 1 70 ? 10.803 17.496 -18.521 1.00 0.00 70 ALA A N 12
ATOM 18583 C CA . ALA A 1 70 ? 11.438 18.795 -18.710 1.00 0.00 70 ALA A CA 12
ATOM 18584 C C . ALA A 1 70 ? 11.083 19.750 -17.575 1.00 0.00 70 ALA A C 12
ATOM 18585 O O . ALA A 1 70 ? 9.909 20.009 -17.316 1.00 0.00 70 ALA A O 12
ATOM 18592 N N . GLU A 1 71 ? 12.105 20.269 -16.901 1.00 0.00 71 GLU A N 12
ATOM 18593 C CA . GLU A 1 71 ? 11.898 21.084 -15.710 1.00 0.00 71 GLU A CA 12
ATOM 18594 C C . GLU A 1 71 ? 12.077 22.567 -16.029 1.00 0.00 71 GLU A C 12
ATOM 18595 O O . GLU A 1 71 ? 12.918 22.940 -16.847 1.00 0.00 71 GLU A O 12
ATOM 18607 N N . ASP A 1 72 ? 11.279 23.406 -15.377 1.00 0.00 72 ASP A N 12
ATOM 18608 C CA . ASP A 1 72 ? 11.447 24.851 -15.476 1.00 0.00 72 ASP A CA 12
ATOM 18609 C C . ASP A 1 72 ? 11.700 25.464 -14.102 1.00 0.00 72 ASP A C 12
ATOM 18610 O O . ASP A 1 72 ? 10.807 25.507 -13.254 1.00 0.00 72 ASP A O 12
ATOM 18619 N N . LEU A 1 73 ? 12.923 25.936 -13.888 1.00 0.00 73 LEU A N 12
ATOM 18620 C CA . LEU A 1 73 ? 13.337 26.422 -12.576 1.00 0.00 73 LEU A CA 12
ATOM 18621 C C . LEU A 1 73 ? 12.506 27.629 -12.155 1.00 0.00 73 LEU A C 12
ATOM 18622 O O . LEU A 1 73 ? 12.433 27.962 -10.972 1.00 0.00 73 LEU A O 12
ATOM 18638 N N . GLN A 1 74 ? 11.879 28.279 -13.131 1.00 0.00 74 GLN A N 12
ATOM 18639 C CA . GLN A 1 74 ? 11.187 29.539 -12.887 1.00 0.00 74 GLN A CA 12
ATOM 18640 C C . GLN A 1 74 ? 9.811 29.296 -12.278 1.00 0.00 74 GLN A C 12
ATOM 18641 O O . GLN A 1 74 ? 9.231 30.184 -11.653 1.00 0.00 74 GLN A O 12
ATOM 18655 N N . SER A 1 75 ? 9.291 28.088 -12.469 1.00 0.00 75 SER A N 12
ATOM 18656 C CA . SER A 1 75 ? 7.968 27.736 -11.963 1.00 0.00 75 SER A CA 12
ATOM 18657 C C . SER A 1 75 ? 7.746 26.227 -12.027 1.00 0.00 75 SER A C 12
ATOM 18658 O O . SER A 1 75 ? 8.030 25.575 -13.031 1.00 0.00 75 SER A O 12
ATOM 18666 N N . PRO A 1 76 ? 7.224 25.660 -10.929 1.00 0.00 76 PRO A N 12
ATOM 18667 C CA . PRO A 1 76 ? 6.849 24.245 -10.873 1.00 0.00 76 PRO A CA 12
ATOM 18668 C C . PRO A 1 76 ? 5.680 23.918 -11.796 1.00 0.00 76 PRO A C 12
ATOM 18669 O O . PRO A 1 76 ? 5.487 22.766 -12.185 1.00 0.00 76 PRO A O 12
ATOM 18680 N N . MET A 1 77 ? 4.903 24.937 -12.145 1.00 0.00 77 MET A N 12
ATOM 18681 C CA . MET A 1 77 ? 3.706 24.746 -12.957 1.00 0.00 77 MET A CA 12
ATOM 18682 C C . MET A 1 77 ? 4.065 24.647 -14.436 1.00 0.00 77 MET A C 12
ATOM 18683 O O . MET A 1 77 ? 3.219 24.317 -15.268 1.00 0.00 77 MET A O 12
ATOM 18697 N N . SER A 1 78 ? 5.323 24.936 -14.758 1.00 0.00 78 SER A N 12
ATOM 18698 C CA . SER A 1 78 ? 5.785 24.906 -16.140 1.00 0.00 78 SER A CA 12
ATOM 18699 C C . SER A 1 78 ? 6.537 23.613 -16.435 1.00 0.00 78 SER A C 12
ATOM 18700 O O . SER A 1 78 ? 7.151 23.466 -17.492 1.00 0.00 78 SER A O 12
ATOM 18708 N N . ILE A 1 79 ? 6.485 22.678 -15.492 1.00 0.00 79 ILE A N 12
ATOM 18709 C CA . ILE A 1 79 ? 7.119 21.377 -15.671 1.00 0.00 79 ILE A CA 12
ATOM 18710 C C . ILE A 1 79 ? 6.268 20.468 -16.549 1.00 0.00 79 ILE A C 12
ATOM 18711 O O . ILE A 1 79 ? 5.102 20.212 -16.251 1.00 0.00 79 ILE A O 12
ATOM 18727 N N . LYS A 1 80 ? 6.861 19.977 -17.632 1.00 0.00 80 LYS A N 12
ATOM 18728 C CA . LYS A 1 80 ? 6.132 19.170 -18.606 1.00 0.00 80 LYS A CA 12
ATOM 18729 C C . LYS A 1 80 ? 6.803 17.814 -18.798 1.00 0.00 80 LYS A C 12
ATOM 18730 O O . LYS A 1 80 ? 7.996 17.657 -18.535 1.00 0.00 80 LYS A O 12
ATOM 18749 N N . VAL A 1 81 ? 6.029 16.837 -19.260 1.00 0.00 81 VAL A N 12
ATOM 18750 C CA . VAL A 1 81 ? 6.563 15.511 -19.548 1.00 0.00 81 VAL A CA 12
ATOM 18751 C C . VAL A 1 81 ? 6.148 15.042 -20.938 1.00 0.00 81 VAL A C 12
ATOM 18752 O O . VAL A 1 81 ? 5.165 15.527 -21.499 1.00 0.00 81 VAL A O 12
ATOM 18765 N N . ARG A 1 82 ? 6.903 14.097 -21.488 1.00 0.00 82 ARG A N 12
ATOM 18766 C CA . ARG A 1 82 ? 6.582 13.524 -22.790 1.00 0.00 82 ARG A CA 12
ATOM 18767 C C . ARG A 1 82 ? 7.048 12.073 -22.874 1.00 0.00 82 ARG A C 12
ATOM 18768 O O . ARG A 1 82 ? 7.969 11.664 -22.168 1.00 0.00 82 ARG A O 12
ATOM 18789 N N . ARG A 1 83 ? 6.405 11.300 -23.744 1.00 0.00 83 ARG A N 12
ATOM 18790 C CA . ARG A 1 83 ? 6.851 9.944 -24.037 1.00 0.00 83 ARG A CA 12
ATOM 18791 C C . ARG A 1 83 ? 8.270 9.950 -24.601 1.00 0.00 83 ARG A C 12
ATOM 18792 O O . ARG A 1 83 ? 8.632 10.821 -25.391 1.00 0.00 83 ARG A O 12
ATOM 18813 N N . LYS A 1 84 ? 9.068 8.972 -24.186 1.00 0.00 84 LYS A N 12
ATOM 18814 C CA . LYS A 1 84 ? 10.451 8.871 -24.639 1.00 0.00 84 LYS A CA 12
ATOM 18815 C C . LYS A 1 84 ? 10.520 8.314 -26.057 1.00 0.00 84 LYS A C 12
ATOM 18816 O O . LYS A 1 84 ? 11.059 7.232 -26.282 1.00 0.00 84 LYS A O 12
ATOM 18835 N N . GLU A 1 85 ? 9.973 9.063 -27.009 1.00 0.00 85 GLU A N 12
ATOM 18836 C CA . GLU A 1 85 ? 10.010 8.664 -28.411 1.00 0.00 85 GLU A CA 12
ATOM 18837 C C . GLU A 1 85 ? 9.613 7.198 -28.569 1.00 0.00 85 GLU A C 12
ATOM 18838 O O . GLU A 1 85 ? 10.330 6.411 -29.187 1.00 0.00 85 GLU A O 12
ATOM 18850 N N . THR A 1 86 ? 8.463 6.838 -28.007 1.00 0.00 86 THR A N 12
ATOM 18851 C CA . THR A 1 86 ? 8.005 5.455 -28.024 1.00 0.00 86 THR A CA 12
ATOM 18852 C C . THR A 1 86 ? 7.155 5.173 -29.259 1.00 0.00 86 THR A C 12
ATOM 18853 O O . THR A 1 86 ? 7.026 4.024 -29.684 1.00 0.00 86 THR A O 12
ATOM 18864 N N . TRP A 1 87 ? 6.582 6.225 -29.830 1.00 0.00 87 TRP A N 12
ATOM 18865 C CA . TRP A 1 87 ? 5.676 6.080 -30.963 1.00 0.00 87 TRP A CA 12
ATOM 18866 C C . TRP A 1 87 ? 5.373 7.435 -31.594 1.00 0.00 87 TRP A C 12
ATOM 18867 O O . TRP A 1 87 ? 5.818 8.471 -31.102 1.00 0.00 87 TRP A O 12
ATOM 18888 N N . SER A 1 88 ? 4.612 7.418 -32.684 1.00 0.00 88 SER A N 12
ATOM 18889 C CA . SER A 1 88 ? 4.180 8.651 -33.333 1.00 0.00 88 SER A CA 12
ATOM 18890 C C . SER A 1 88 ? 3.399 9.533 -32.363 1.00 0.00 88 SER A C 12
ATOM 18891 O O . SER A 1 88 ? 2.757 9.053 -31.429 1.00 0.00 88 SER A O 12
ATOM 18899 N N . PRO A 1 89 ? 3.455 10.854 -32.590 1.00 0.00 89 PRO A N 12
ATOM 18900 C CA . PRO A 1 89 ? 2.760 11.832 -31.749 1.00 0.00 89 PRO A CA 12
ATOM 18901 C C . PRO A 1 89 ? 1.242 11.711 -31.853 1.00 0.00 89 PRO A C 12
ATOM 18902 O O . PRO A 1 89 ? 0.712 11.329 -32.897 1.00 0.00 89 PRO A O 12
ATOM 18913 N N . TRP A 1 90 ? 0.551 12.039 -30.769 1.00 0.00 90 TRP A N 12
ATOM 18914 C CA . TRP A 1 90 ? -0.907 12.057 -30.769 1.00 0.00 90 TRP A CA 12
ATOM 18915 C C . TRP A 1 90 ? -1.434 13.487 -30.757 1.00 0.00 90 TRP A C 12
ATOM 18916 O O . TRP A 1 90 ? -2.530 13.752 -30.263 1.00 0.00 90 TRP A O 12
ATOM 18937 N N . ILE A 1 91 ? -0.646 14.408 -31.305 1.00 0.00 91 ILE A N 12
ATOM 18938 C 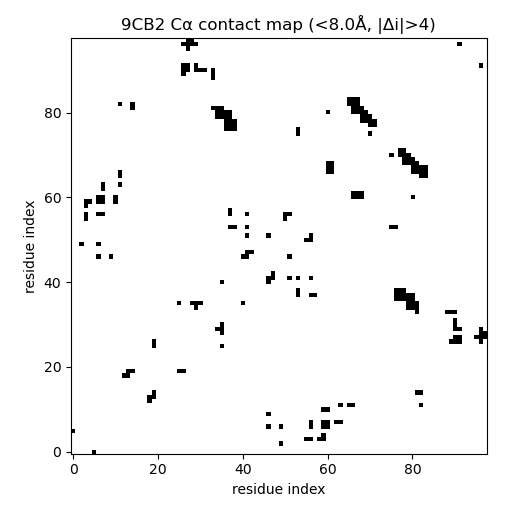CA . ILE A 1 91 ? -0.966 15.828 -31.234 1.00 0.00 91 ILE A CA 12
ATOM 18939 C C . ILE A 1 91 ? -2.196 16.157 -32.076 1.00 0.00 91 ILE A C 12
ATOM 18940 O O . ILE A 1 91 ? -2.296 15.747 -33.233 1.00 0.00 91 ILE A O 12
ATOM 18956 N N . LEU A 1 92 ? -3.127 16.899 -31.487 1.00 0.00 92 LEU A N 12
ATOM 18957 C CA . LEU A 1 92 ? -4.336 17.310 -32.193 1.00 0.00 92 LEU A CA 12
ATOM 18958 C C . LEU A 1 92 ? -4.181 18.716 -32.765 1.00 0.00 92 LEU A C 12
ATOM 18959 O O . LEU A 1 92 ? -3.389 19.524 -32.282 1.00 0.00 92 LEU A O 12
ATOM 18975 N N . PRO A 1 93 ? -4.958 19.015 -33.817 1.00 0.00 93 PRO A N 12
ATOM 18976 C CA . PRO A 1 93 ? -4.979 20.346 -34.431 1.00 0.00 93 PRO A CA 12
ATOM 18977 C C . PRO A 1 93 ? -5.270 21.449 -33.419 1.00 0.00 93 PRO A C 12
ATOM 18978 O O . PRO A 1 93 ? -6.018 21.246 -32.464 1.00 0.00 93 PRO A O 12
ATOM 18989 N N . SER A 1 94 ? -4.673 22.618 -33.635 1.00 0.00 94 SER A N 12
ATOM 18990 C CA . SER A 1 94 ? -4.787 23.721 -32.689 1.00 0.00 94 SER A CA 12
ATOM 18991 C C . SER A 1 94 ? -6.248 23.984 -32.336 1.00 0.00 94 SER A C 12
ATOM 18992 O O . SER A 1 94 ? -6.576 24.279 -31.186 1.00 0.00 94 SER A O 12
ATOM 19000 N N . GLU A 1 95 ? -7.120 23.875 -33.332 1.00 0.00 95 GLU A N 12
ATOM 19001 C CA . GLU A 1 95 ? -8.528 24.208 -33.154 1.00 0.00 95 GLU A CA 12
ATOM 19002 C C . GLU A 1 95 ? -9.214 23.198 -32.238 1.00 0.00 95 GLU A C 12
ATOM 19003 O O . GLU A 1 95 ? -10.259 23.484 -31.653 1.00 0.00 95 GLU A O 12
ATOM 19015 N N . SER A 1 96 ? -8.617 22.016 -32.119 1.00 0.00 96 SER A N 12
ATOM 19016 C CA . SER A 1 96 ? -9.207 20.939 -31.331 1.00 0.00 96 SER A CA 12
ATOM 19017 C C . SER A 1 96 ? -8.681 20.961 -29.900 1.00 0.00 96 SER A C 12
ATOM 19018 O O . SER A 1 96 ? -9.174 20.239 -29.034 1.00 0.00 96 SER A O 12
ATOM 19026 N N . ARG A 1 97 ? -7.678 21.799 -29.659 1.00 0.00 97 ARG A N 12
ATOM 19027 C CA . ARG A 1 97 ? -6.998 21.827 -28.369 1.00 0.00 97 ARG A CA 12
ATOM 19028 C C . ARG A 1 97 ? -7.808 22.618 -27.345 1.00 0.00 97 ARG A C 12
ATOM 19029 O O . ARG A 1 97 ? -8.668 23.422 -27.706 1.00 0.00 97 ARG A O 12
ATOM 19050 N N . LEU A 1 98 ? -7.525 22.383 -26.068 1.00 0.00 98 LEU A N 12
ATOM 19051 C CA . LEU A 1 98 ? -8.162 23.139 -24.995 1.00 0.00 98 LEU A CA 12
ATOM 19052 C C . LEU A 1 98 ? -7.132 23.947 -24.213 1.00 0.00 98 LEU A C 12
ATOM 19053 O O . LEU A 1 98 ? -5.927 23.739 -24.356 1.00 0.00 98 LEU A O 12
ATOM 19069 N N . MET A 1 1 ? 2.890 -2.198 -2.942 1.00 0.00 1 MET A N 13
ATOM 19070 C CA . MET A 1 1 ? 3.619 -1.248 -3.774 1.00 0.00 1 MET A CA 13
ATOM 19071 C C . MET A 1 1 ? 3.940 0.024 -2.995 1.00 0.00 1 MET A C 13
ATOM 19072 O O . MET A 1 1 ? 3.186 0.426 -2.108 1.00 0.00 1 MET A O 13
ATOM 19088 N N . ASP A 1 2 ? 5.060 0.651 -3.331 1.00 0.00 2 ASP A N 13
ATOM 19089 C CA . ASP A 1 2 ? 5.437 1.923 -2.723 1.00 0.00 2 ASP A CA 13
ATOM 19090 C C . ASP A 1 2 ? 4.685 3.081 -3.373 1.00 0.00 2 ASP A C 13
ATOM 19091 O O . ASP A 1 2 ? 4.106 2.933 -4.450 1.00 0.00 2 ASP A O 13
ATOM 19100 N N . VAL A 1 3 ? 4.695 4.232 -2.711 1.00 0.00 3 VAL A N 13
ATOM 19101 C CA . VAL A 1 3 ? 4.026 5.419 -3.232 1.00 0.00 3 VAL A CA 13
ATOM 19102 C C . VAL A 1 3 ? 4.592 5.818 -4.589 1.00 0.00 3 VAL A C 13
ATOM 19103 O O . VAL A 1 3 ? 3.845 6.109 -5.523 1.00 0.00 3 VAL A O 13
ATOM 19116 N N . GLN A 1 4 ? 5.919 5.831 -4.692 1.00 0.00 4 GLN A N 13
ATOM 19117 C CA . GLN A 1 4 ? 6.584 6.149 -5.949 1.00 0.00 4 GLN A CA 13
ATOM 19118 C C . GLN A 1 4 ? 6.221 5.136 -7.029 1.00 0.00 4 GLN A C 13
ATOM 19119 O O . GLN A 1 4 ? 5.914 5.505 -8.162 1.00 0.00 4 GLN A O 13
ATOM 19133 N N . ALA A 1 5 ? 6.257 3.857 -6.671 1.00 0.00 5 ALA A N 13
ATOM 19134 C CA . ALA A 1 5 ? 5.997 2.787 -7.627 1.00 0.00 5 ALA A CA 13
ATOM 19135 C C . ALA A 1 5 ? 4.594 2.903 -8.212 1.00 0.00 5 ALA A C 13
ATOM 19136 O O . ALA A 1 5 ? 4.398 2.746 -9.416 1.00 0.00 5 ALA A O 13
ATOM 19143 N N . PHE A 1 6 ? 3.620 3.176 -7.350 1.00 0.00 6 PHE A N 13
ATOM 19144 C CA . PHE A 1 6 ? 2.230 3.284 -7.777 1.00 0.00 6 PHE A CA 13
ATOM 19145 C C . PHE A 1 6 ? 2.037 4.481 -8.703 1.00 0.00 6 PHE A C 13
ATOM 19146 O O . PHE A 1 6 ? 1.418 4.370 -9.760 1.00 0.00 6 PHE A O 13
ATOM 19163 N N . LEU A 1 7 ? 2.570 5.628 -8.293 1.00 0.00 7 LEU A N 13
ATOM 19164 C CA . LEU A 1 7 ? 2.430 6.855 -9.071 1.00 0.00 7 LEU A CA 13
ATOM 19165 C C . LEU A 1 7 ? 3.114 6.722 -10.427 1.00 0.00 7 LEU A C 13
ATOM 19166 O O . LEU A 1 7 ? 2.599 7.193 -11.443 1.00 0.00 7 LEU A O 13
ATOM 19182 N N . THR A 1 8 ? 4.275 6.076 -10.439 1.00 0.00 8 THR A N 13
ATOM 19183 C CA . THR A 1 8 ? 5.005 5.840 -11.678 1.00 0.00 8 THR A CA 13
ATOM 19184 C C . THR A 1 8 ? 4.227 4.916 -12.607 1.00 0.00 8 THR A C 13
ATOM 19185 O O . THR A 1 8 ? 4.139 5.162 -13.810 1.00 0.00 8 THR A O 13
ATOM 19196 N N . SER A 1 9 ? 3.663 3.852 -12.042 1.00 0.00 9 SER A N 13
ATOM 19197 C CA . SER A 1 9 ? 2.899 2.887 -12.823 1.00 0.00 9 SER A CA 13
ATOM 19198 C C . SER A 1 9 ? 1.688 3.549 -13.473 1.00 0.00 9 SER A C 13
ATOM 19199 O O . SER A 1 9 ? 1.359 3.272 -14.625 1.00 0.00 9 SER A O 13
ATOM 19207 N N . GLN A 1 10 ? 1.029 4.427 -12.721 1.00 0.00 10 GLN A N 13
ATOM 19208 C CA . GLN A 1 10 ? -0.141 5.136 -13.226 1.00 0.00 10 GLN A CA 13
ATOM 19209 C C . GLN A 1 10 ? 0.239 6.076 -14.364 1.00 0.00 10 GLN A C 13
ATOM 19210 O O . GLN A 1 10 ? -0.456 6.156 -15.379 1.00 0.00 10 GLN A O 13
ATOM 19224 N N . LEU A 1 11 ? 1.348 6.789 -14.191 1.00 0.00 11 LEU A N 13
ATOM 19225 C CA . LEU A 1 11 ? 1.818 7.732 -15.200 1.00 0.00 11 LEU A CA 13
ATOM 19226 C C . LEU A 1 11 ? 2.191 7.007 -16.489 1.00 0.00 11 LEU A C 13
ATOM 19227 O O . LEU A 1 11 ? 1.822 7.438 -17.582 1.00 0.00 11 LEU A O 13
ATOM 19243 N N . GLU A 1 12 ? 2.921 5.904 -16.353 1.00 0.00 12 GLU A N 13
ATOM 19244 C CA . GLU A 1 12 ? 3.332 5.113 -17.508 1.00 0.00 12 GLU A CA 13
ATOM 19245 C C . GLU A 1 12 ? 2.116 4.573 -18.256 1.00 0.00 12 GLU A C 13
ATOM 19246 O O . GLU A 1 12 ? 2.092 4.550 -19.486 1.00 0.00 12 GLU A O 13
ATOM 19258 N N . TYR A 1 13 ? 1.110 4.140 -17.504 1.00 0.00 13 TYR A N 13
ATOM 19259 C CA . TYR A 1 13 ? -0.113 3.612 -18.095 1.00 0.00 13 TYR A CA 13
ATOM 19260 C C . TYR A 1 13 ? -0.883 4.708 -18.824 1.00 0.00 13 TYR A C 13
ATOM 19261 O O . TYR A 1 13 ? -1.434 4.483 -19.902 1.00 0.00 13 TYR A O 13
ATOM 19279 N N . TYR A 1 14 ? -0.915 5.896 -18.229 1.00 0.00 14 TYR A N 13
ATOM 19280 C CA . TYR A 1 14 ? -1.689 7.003 -18.775 1.00 0.00 14 TYR A CA 13
ATOM 19281 C C . TYR A 1 14 ? -1.140 7.437 -20.130 1.00 0.00 14 TYR A C 13
ATOM 19282 O O . TYR A 1 14 ? -1.880 7.916 -20.991 1.00 0.00 14 TYR A O 13
ATOM 19300 N N . PHE A 1 15 ? 0.165 7.266 -20.314 1.00 0.00 15 PHE A N 13
ATOM 19301 C CA . PHE A 1 15 ? 0.826 7.690 -21.543 1.00 0.00 15 PHE A CA 13
ATOM 19302 C C . PHE A 1 15 ? 0.931 6.534 -22.532 1.00 0.00 15 PHE A C 13
ATOM 19303 O O . PHE A 1 15 ? 1.657 6.613 -23.522 1.00 0.00 15 PHE A O 13
ATOM 19320 N N . SER A 1 16 ? 0.198 5.459 -22.255 1.00 0.00 16 SER A N 13
ATOM 19321 C CA . SER A 1 16 ? 0.124 4.329 -23.174 1.00 0.00 16 SER A CA 13
ATOM 19322 C C . SER A 1 16 ? -0.718 4.677 -24.397 1.00 0.00 16 SER A C 13
ATOM 19323 O O . SER A 1 16 ? -1.646 5.482 -24.318 1.00 0.00 16 SER A O 13
ATOM 19331 N N . ILE A 1 17 ? -0.389 4.061 -25.529 1.00 0.00 17 ILE A N 13
ATOM 19332 C CA . ILE A 1 17 ? -1.106 4.313 -26.771 1.00 0.00 17 ILE A CA 13
ATOM 19333 C C . ILE A 1 17 ? -2.584 3.966 -26.632 1.00 0.00 17 ILE A C 13
ATOM 19334 O O . ILE A 1 17 ? -3.451 4.680 -27.139 1.00 0.00 17 ILE A O 13
ATOM 19350 N N . GLU A 1 18 ? -2.867 2.868 -25.938 1.00 0.00 18 GLU A N 13
ATOM 19351 C CA . GLU A 1 18 ? -4.240 2.420 -25.742 1.00 0.00 18 GLU A CA 13
ATOM 19352 C C . GLU A 1 18 ? -5.044 3.457 -24.960 1.00 0.00 18 GLU A C 13
ATOM 19353 O O . GLU A 1 18 ? -6.186 3.757 -25.300 1.00 0.00 18 GLU A O 13
ATOM 19365 N N . ASN A 1 19 ? -4.434 3.999 -23.911 1.00 0.00 19 ASN A N 13
ATOM 19366 C CA . ASN A 1 19 ? -5.095 4.995 -23.076 1.00 0.00 19 ASN A CA 13
ATOM 19367 C C . ASN A 1 19 ? -5.321 6.291 -23.849 1.00 0.00 19 ASN A C 13
ATOM 19368 O O . ASN A 1 19 ? -6.380 6.914 -23.745 1.00 0.00 19 ASN A O 13
ATOM 19379 N N . LEU A 1 20 ? -4.322 6.691 -24.628 1.00 0.00 20 LEU A N 13
ATOM 19380 C CA . LEU A 1 20 ? -4.393 7.936 -25.383 1.00 0.00 20 LEU A CA 13
ATOM 19381 C C . LEU A 1 20 ? -5.502 7.878 -26.428 1.00 0.00 20 LEU A C 13
ATOM 19382 O O . LEU A 1 20 ? -6.191 8.870 -26.673 1.00 0.00 20 LEU A O 13
ATOM 19398 N N . SER A 1 21 ? -5.671 6.711 -27.041 1.00 0.00 21 SER A N 13
ATOM 19399 C CA . SER A 1 21 ? -6.707 6.519 -28.050 1.00 0.00 21 SER A CA 13
ATOM 19400 C C . SER A 1 21 ? -8.097 6.658 -27.434 1.00 0.00 21 SER A C 13
ATOM 19401 O O . SER A 1 21 ? -9.070 6.947 -28.129 1.00 0.00 21 SER A O 13
ATOM 19409 N N . LYS A 1 22 ? -8.181 6.453 -26.123 1.00 0.00 22 LYS A N 13
ATOM 19410 C CA . LYS A 1 22 ? -9.456 6.505 -25.421 1.00 0.00 22 LYS A CA 13
ATOM 19411 C C . LYS A 1 22 ? -9.612 7.826 -24.673 1.00 0.00 22 LYS A C 13
ATOM 19412 O O . LYS A 1 22 ? -10.728 8.266 -24.400 1.00 0.00 22 LYS A O 13
ATOM 19431 N N . ASP A 1 23 ? -8.487 8.452 -24.347 1.00 0.00 23 ASP A N 13
ATOM 19432 C CA . ASP A 1 23 ? -8.491 9.647 -23.512 1.00 0.00 23 ASP A CA 13
ATOM 19433 C C . ASP A 1 23 ? -8.174 10.889 -24.340 1.00 0.00 23 ASP A C 13
ATOM 19434 O O . ASP A 1 23 ? -7.009 11.238 -24.530 1.00 0.00 23 ASP A O 13
ATOM 19443 N N . MET A 1 24 ? -9.217 11.549 -24.831 1.00 0.00 24 MET A N 13
ATOM 19444 C CA . MET A 1 24 ? -9.047 12.695 -25.716 1.00 0.00 24 MET A CA 13
ATOM 19445 C C . MET A 1 24 ? -8.432 13.874 -24.969 1.00 0.00 24 MET A C 13
ATOM 19446 O O . MET A 1 24 ? -7.725 14.693 -25.558 1.00 0.00 24 MET A O 13
ATOM 19460 N N . PHE A 1 25 ? -8.705 13.953 -23.671 1.00 0.00 25 PHE A N 13
ATOM 19461 C CA . PHE A 1 25 ? -8.271 15.091 -22.868 1.00 0.00 25 PHE A CA 13
ATOM 19462 C C . PHE A 1 25 ? -6.749 15.200 -22.857 1.00 0.00 25 PHE A C 13
ATOM 19463 O O . PHE A 1 25 ? -6.193 16.294 -22.960 1.00 0.00 25 PHE A O 13
ATOM 19480 N N . LEU A 1 26 ? -6.082 14.059 -22.731 1.00 0.00 26 LEU A N 13
ATOM 19481 C CA . LEU A 1 26 ? -4.624 14.015 -22.774 1.00 0.00 26 LEU A CA 13
ATOM 19482 C C . LEU A 1 26 ? -4.106 14.515 -24.119 1.00 0.00 26 LEU A C 13
ATOM 19483 O O . LEU A 1 26 ? -3.150 15.291 -24.179 1.00 0.00 26 LEU A O 13
ATOM 19499 N N . ARG A 1 27 ? -4.742 14.066 -25.198 1.00 0.00 27 ARG A N 13
ATOM 19500 C CA . ARG A 1 27 ? -4.326 14.445 -26.543 1.00 0.00 27 ARG A CA 13
ATOM 19501 C C . ARG A 1 27 ? -4.511 15.942 -26.768 1.00 0.00 27 ARG A C 13
ATOM 19502 O O . ARG A 1 27 ? -3.658 16.601 -27.366 1.00 0.00 27 ARG A O 13
ATOM 19523 N N . LYS A 1 28 ? -5.629 16.474 -26.287 1.00 0.00 28 LYS A N 13
ATOM 19524 C CA . LYS A 1 28 ? -5.987 17.864 -26.541 1.00 0.00 28 LYS A CA 13
ATOM 19525 C C . LYS A 1 28 ? -4.978 18.812 -25.900 1.00 0.00 28 LYS A C 13
ATOM 19526 O O . LYS A 1 28 ? -4.675 19.874 -26.446 1.00 0.00 28 LYS A O 13
ATOM 19545 N N . HIS A 1 29 ? -4.462 18.422 -24.740 1.00 0.00 29 HIS A N 13
ATOM 19546 C CA . HIS A 1 29 ? -3.658 19.320 -23.920 1.00 0.00 29 HIS A CA 13
ATOM 19547 C C . HIS A 1 29 ? -2.169 19.121 -24.193 1.00 0.00 29 HIS A C 13
ATOM 19548 O O . HIS A 1 29 ? -1.323 19.551 -23.410 1.00 0.00 29 HIS A O 13
ATOM 19562 N N . MET A 1 30 ? -1.860 18.468 -25.308 1.00 0.00 30 MET A N 13
ATOM 19563 C CA . MET A 1 30 ? -0.483 18.364 -25.775 1.00 0.00 30 MET A CA 13
ATOM 19564 C C . MET A 1 30 ? -0.057 19.636 -26.502 1.00 0.00 30 MET A C 13
ATOM 19565 O O . MET A 1 30 ? -0.866 20.282 -27.166 1.00 0.00 30 MET A O 13
ATOM 19579 N N . ASP A 1 31 ? 1.217 19.988 -26.369 1.00 0.00 31 ASP A N 13
ATOM 19580 C CA . ASP A 1 31 ? 1.806 21.042 -27.187 1.00 0.00 31 ASP A CA 13
ATOM 19581 C C . ASP A 1 31 ? 2.503 20.456 -28.411 1.00 0.00 31 ASP A C 13
ATOM 19582 O O . ASP A 1 31 ? 2.382 19.264 -28.694 1.00 0.00 31 ASP A O 13
ATOM 19591 N N . ASP A 1 32 ? 3.231 21.301 -29.132 1.00 0.00 32 ASP A N 13
ATOM 19592 C CA . ASP A 1 32 ? 3.819 20.907 -30.407 1.00 0.00 32 ASP A CA 13
ATOM 19593 C C . ASP A 1 32 ? 4.883 19.832 -30.205 1.00 0.00 32 ASP A C 13
ATOM 19594 O O . ASP A 1 32 ? 5.229 19.105 -31.137 1.00 0.00 32 ASP A O 13
ATOM 19603 N N . GLU A 1 33 ? 5.397 19.736 -28.983 1.00 0.00 33 GLU A N 13
ATOM 19604 C CA . GLU A 1 33 ? 6.452 18.779 -28.670 1.00 0.00 33 GLU A CA 13
ATOM 19605 C C . GLU A 1 33 ? 5.884 17.556 -27.959 1.00 0.00 33 GLU A C 13
ATOM 19606 O O . GLU A 1 33 ? 6.624 16.671 -27.532 1.00 0.00 33 GLU A O 13
ATOM 19618 N N . GLY A 1 34 ? 4.560 17.515 -27.834 1.00 0.00 34 GLY A N 13
ATOM 19619 C CA . GLY A 1 34 ? 3.909 16.375 -27.212 1.00 0.00 34 GLY A CA 13
ATOM 19620 C C . GLY A 1 34 ? 4.107 16.344 -25.709 1.00 0.00 34 GLY A C 13
ATOM 19621 O O . GLY A 1 34 ? 4.014 15.288 -25.086 1.00 0.00 34 GLY A O 13
ATOM 19625 N N . TYR A 1 35 ? 4.384 17.507 -25.127 1.00 0.00 35 TYR A N 13
ATOM 19626 C CA . TYR A 1 35 ? 4.569 17.613 -23.685 1.00 0.00 35 TYR A CA 13
ATOM 19627 C C . TYR A 1 35 ? 3.230 17.782 -22.974 1.00 0.00 35 TYR A C 13
ATOM 19628 O O . TYR A 1 35 ? 2.323 18.443 -23.480 1.00 0.00 35 TYR A O 13
ATOM 19646 N N . VAL A 1 36 ? 3.113 17.178 -21.794 1.00 0.00 36 VAL A N 13
ATOM 19647 C CA . VAL A 1 36 ? 1.935 17.364 -20.955 1.00 0.00 36 VAL A CA 13
ATOM 19648 C C . VAL A 1 36 ? 2.321 17.884 -19.575 1.00 0.00 36 VAL A C 13
ATOM 19649 O O . VAL A 1 36 ? 3.118 17.279 -18.856 1.00 0.00 36 VAL A O 13
ATOM 19662 N N . PRO A 1 37 ? 1.742 19.030 -19.192 1.00 0.00 37 PRO A N 13
ATOM 19663 C CA . PRO A 1 37 ? 2.063 19.695 -17.924 1.00 0.00 37 PRO A CA 13
ATOM 19664 C C . PRO A 1 37 ? 1.801 18.799 -16.719 1.00 0.00 37 PRO A C 13
ATOM 19665 O O . PRO A 1 37 ? 0.783 18.105 -16.658 1.00 0.00 37 PRO A O 13
ATOM 19676 N N . LEU A 1 38 ? 2.720 18.818 -15.761 1.00 0.00 38 LEU A N 13
ATOM 19677 C CA . LEU A 1 38 ? 2.534 18.098 -14.506 1.00 0.00 38 LEU A CA 13
ATOM 19678 C C . LEU A 1 38 ? 1.224 18.501 -13.836 1.00 0.00 38 LEU A C 13
ATOM 19679 O O . LEU A 1 38 ? 0.503 17.658 -13.303 1.00 0.00 38 LEU A O 13
ATOM 19695 N N . ALA A 1 39 ? 0.924 19.794 -13.869 1.00 0.00 39 ALA A N 13
ATOM 19696 C CA . ALA A 1 39 ? -0.258 20.321 -13.195 1.00 0.00 39 ALA A CA 13
ATOM 19697 C C . ALA A 1 39 ? -1.531 19.701 -13.757 1.00 0.00 39 ALA A C 13
ATOM 19698 O O . ALA A 1 39 ? -2.525 19.546 -13.046 1.00 0.00 39 ALA A O 13
ATOM 19705 N N . PHE A 1 40 ? -1.497 19.346 -15.037 1.00 0.00 40 PHE A N 13
ATOM 19706 C CA . PHE A 1 40 ? -2.641 18.719 -15.688 1.00 0.00 40 PHE A CA 13
ATOM 19707 C C . PHE A 1 40 ? -2.763 17.255 -15.279 1.00 0.00 40 PHE A C 13
ATOM 19708 O O . PHE A 1 40 ? -3.867 16.741 -15.087 1.00 0.00 40 PHE A O 13
ATOM 19725 N N . LEU A 1 41 ? -1.622 16.585 -15.148 1.00 0.00 41 LEU A N 13
ATOM 19726 C CA . LEU A 1 41 ? -1.595 15.207 -14.674 1.00 0.00 41 LEU A CA 13
ATOM 19727 C C . LEU A 1 41 ? -2.059 15.121 -13.223 1.00 0.00 41 LEU A C 13
ATOM 19728 O O . LEU A 1 41 ? -2.746 14.175 -12.837 1.00 0.00 41 LEU A O 13
ATOM 19744 N N . ALA A 1 42 ? -1.681 16.113 -12.425 1.00 0.00 42 ALA A N 13
ATOM 19745 C CA . ALA A 1 42 ? -2.062 16.153 -11.020 1.00 0.00 42 ALA A CA 13
ATOM 19746 C C . ALA A 1 42 ? -3.562 16.380 -10.865 1.00 0.00 42 ALA A C 13
ATOM 19747 O O . ALA A 1 42 ? -4.130 16.135 -9.801 1.00 0.00 42 ALA A O 13
ATOM 19754 N N . SER A 1 43 ? -4.198 16.851 -11.933 1.00 0.00 43 SER A N 13
ATOM 19755 C CA . SER A 1 43 ? -5.611 17.209 -11.884 1.00 0.00 43 SER A CA 13
ATOM 19756 C C . SER A 1 43 ? -6.492 15.980 -12.087 1.00 0.00 43 SER A C 13
ATOM 19757 O O . SER A 1 43 ? -7.719 16.073 -12.079 1.00 0.00 43 SER A O 13
ATOM 19765 N N . PHE A 1 44 ? -5.855 14.827 -12.266 1.00 0.00 44 PHE A N 13
ATOM 19766 C CA . PHE A 1 44 ? -6.577 13.570 -12.415 1.00 0.00 44 PHE A CA 13
ATOM 19767 C C . PHE A 1 44 ? -7.039 13.044 -11.058 1.00 0.00 44 PHE A C 13
ATOM 19768 O O . PHE A 1 44 ? -6.227 12.802 -10.166 1.00 0.00 44 PHE A O 13
ATOM 19785 N N . ASN A 1 45 ? -8.349 12.870 -10.912 1.00 0.00 45 ASN A N 13
ATOM 19786 C CA . ASN A 1 45 ? -8.930 12.486 -9.630 1.00 0.00 45 ASN A CA 13
ATOM 19787 C C . ASN A 1 45 ? -8.364 11.151 -9.154 1.00 0.00 45 ASN A C 13
ATOM 19788 O O . ASN A 1 45 ? -8.229 10.917 -7.954 1.00 0.00 45 ASN A O 13
ATOM 19799 N N . ARG A 1 46 ? -8.034 10.282 -10.105 1.00 0.00 46 ARG A N 13
ATOM 19800 C CA . ARG A 1 46 ? -7.478 8.973 -9.783 1.00 0.00 46 ARG A CA 13
ATOM 19801 C C . ARG A 1 46 ? -6.149 9.112 -9.051 1.00 0.00 46 ARG A C 13
ATOM 19802 O O . ARG A 1 46 ? -5.864 8.363 -8.114 1.00 0.00 46 ARG A O 13
ATOM 19823 N N . ILE A 1 47 ? -5.338 10.072 -9.481 1.00 0.00 47 ILE A N 13
ATOM 19824 C CA . ILE A 1 47 ? -4.050 10.326 -8.847 1.00 0.00 47 ILE A CA 13
ATOM 19825 C C . ILE A 1 47 ? -4.223 11.088 -7.538 1.00 0.00 47 ILE A C 13
ATOM 19826 O O . ILE A 1 47 ? -3.543 10.810 -6.551 1.00 0.00 47 ILE A O 13
ATOM 19842 N N . LYS A 1 48 ? -5.139 12.051 -7.538 1.00 0.00 48 LYS A N 13
ATOM 19843 C CA . LYS A 1 48 ? -5.358 12.898 -6.371 1.00 0.00 48 LYS A CA 13
ATOM 19844 C C . LYS A 1 48 ? -5.854 12.076 -5.186 1.00 0.00 48 LYS A C 13
ATOM 19845 O O . LYS A 1 48 ? -5.550 12.386 -4.033 1.00 0.00 48 LYS A O 13
ATOM 19864 N N . SER A 1 49 ? -6.613 11.024 -5.476 1.00 0.00 49 SER A N 13
ATOM 19865 C CA . SER A 1 49 ? -7.126 10.141 -4.437 1.00 0.00 49 SER A CA 13
ATOM 19866 C C . SER A 1 49 ? -5.984 9.437 -3.710 1.00 0.00 49 SER A C 13
ATOM 19867 O O . SER A 1 49 ? -6.116 9.052 -2.547 1.00 0.00 49 SER A O 13
ATOM 19875 N N . PHE A 1 50 ? -4.862 9.271 -4.404 1.00 0.00 50 PHE A N 13
ATOM 19876 C CA . PHE A 1 50 ? -3.704 8.591 -3.833 1.00 0.00 50 PHE A CA 13
ATOM 19877 C C . PHE A 1 50 ? -2.700 9.600 -3.281 1.00 0.00 50 PHE A C 13
ATOM 19878 O O . PHE A 1 50 ? -2.140 9.407 -2.203 1.00 0.00 50 PHE A O 13
ATOM 19895 N N . SER A 1 51 ? -2.478 10.674 -4.031 1.00 0.00 51 SER A N 13
ATOM 19896 C CA . SER A 1 51 ? -1.536 11.710 -3.621 1.00 0.00 51 SER A CA 13
ATOM 19897 C C . SER A 1 51 ? -1.762 12.994 -4.415 1.00 0.00 51 SER A C 13
ATOM 19898 O O . SER A 1 51 ? -1.934 12.963 -5.633 1.00 0.00 51 SER A O 13
ATOM 19906 N N . THR A 1 52 ? -1.761 14.123 -3.713 1.00 0.00 52 THR A N 13
ATOM 19907 C CA . THR A 1 52 ? -1.944 15.420 -4.354 1.00 0.00 52 THR A CA 13
ATOM 19908 C C . THR A 1 52 ? -0.630 16.190 -4.420 1.00 0.00 52 THR A C 13
ATOM 19909 O O . THR A 1 52 ? -0.598 17.348 -4.836 1.00 0.00 52 THR A O 13
ATOM 19920 N N . ASP A 1 53 ? 0.454 15.539 -4.009 1.00 0.00 53 ASP A N 13
ATOM 19921 C CA . ASP A 1 53 ? 1.746 16.205 -3.892 1.00 0.00 53 ASP A CA 13
ATOM 19922 C C . ASP A 1 53 ? 2.481 16.203 -5.228 1.00 0.00 53 ASP A C 13
ATOM 19923 O O . ASP A 1 53 ? 2.869 15.150 -5.734 1.00 0.00 53 ASP A O 13
ATOM 19932 N N . LEU A 1 54 ? 2.668 17.390 -5.796 1.00 0.00 54 LEU A N 13
ATOM 19933 C CA . LEU A 1 54 ? 3.345 17.525 -7.081 1.00 0.00 54 LEU A CA 13
ATOM 19934 C C . LEU A 1 54 ? 4.760 16.958 -7.013 1.00 0.00 54 LEU A C 13
ATOM 19935 O O . LEU A 1 54 ? 5.274 16.428 -7.997 1.00 0.00 54 LEU A O 13
ATOM 19951 N N . ASN A 1 55 ? 5.381 17.071 -5.844 1.00 0.00 55 ASN A N 13
ATOM 19952 C CA . ASN A 1 55 ? 6.760 16.631 -5.665 1.00 0.00 55 ASN A CA 13
ATOM 19953 C C . ASN A 1 55 ? 6.875 15.119 -5.831 1.00 0.00 55 ASN A C 13
ATOM 19954 O O . ASN A 1 55 ? 7.807 14.621 -6.464 1.00 0.00 55 ASN A O 13
ATOM 19965 N N . LEU A 1 56 ? 5.921 14.392 -5.261 1.00 0.00 56 LEU A N 13
ATOM 19966 C CA . LEU A 1 56 ? 5.901 12.938 -5.362 1.00 0.00 56 LEU A CA 13
ATOM 19967 C C . LEU A 1 56 ? 5.561 12.496 -6.783 1.00 0.00 56 LEU A C 13
ATOM 19968 O O . LEU A 1 56 ? 6.151 11.551 -7.308 1.00 0.00 56 LEU A O 13
ATOM 19984 N N . LEU A 1 57 ? 4.611 13.189 -7.401 1.00 0.00 57 LEU A N 13
ATOM 19985 C CA . LEU A 1 57 ? 4.222 12.893 -8.775 1.00 0.00 57 LEU A CA 13
ATOM 19986 C C . LEU A 1 57 ? 5.373 13.169 -9.737 1.00 0.00 57 LEU A C 13
ATOM 19987 O O . LEU A 1 57 ? 5.623 12.391 -10.660 1.00 0.00 57 LEU A O 13
ATOM 20003 N N . HIS A 1 58 ? 6.071 14.276 -9.516 1.00 0.00 58 HIS A N 13
ATOM 20004 C CA . HIS A 1 58 ? 7.225 14.630 -10.336 1.00 0.00 58 HIS A CA 13
ATOM 20005 C C . HIS A 1 58 ? 8.329 13.585 -10.198 1.00 0.00 58 HIS A C 13
ATOM 20006 O O . HIS A 1 58 ? 8.904 13.141 -11.193 1.00 0.00 58 HIS A O 13
ATOM 20020 N N . ALA A 1 59 ? 8.621 13.199 -8.960 1.00 0.00 59 ALA A N 13
ATOM 20021 C CA . ALA A 1 59 ? 9.632 12.183 -8.696 1.00 0.00 59 ALA A CA 13
ATOM 20022 C C . ALA A 1 59 ? 9.271 10.862 -9.367 1.00 0.00 59 ALA A C 13
ATOM 20023 O O . ALA A 1 59 ? 10.138 10.163 -9.889 1.00 0.00 59 ALA A O 13
ATOM 20030 N N . ALA A 1 60 ? 7.985 10.525 -9.348 1.00 0.00 60 ALA A N 13
ATOM 20031 C CA . ALA A 1 60 ? 7.508 9.296 -9.966 1.00 0.00 60 ALA A CA 13
ATOM 20032 C C . ALA A 1 60 ? 7.718 9.324 -11.478 1.00 0.00 60 ALA A C 13
ATOM 20033 O O . ALA A 1 60 ? 8.081 8.316 -12.081 1.00 0.00 60 ALA A O 13
ATOM 20040 N N . ALA A 1 61 ? 7.485 10.485 -12.080 1.00 0.00 61 ALA A N 13
ATOM 20041 C CA . ALA A 1 61 ? 7.698 10.658 -13.512 1.00 0.00 61 ALA A CA 13
ATOM 20042 C C . ALA A 1 61 ? 9.172 10.497 -13.871 1.00 0.00 61 ALA A C 13
ATOM 20043 O O . ALA A 1 61 ? 9.512 9.898 -14.890 1.00 0.00 61 ALA A O 13
ATOM 20050 N N . LYS A 1 62 ? 10.044 11.035 -13.026 1.00 0.00 62 LYS A N 13
ATOM 20051 C CA . LYS A 1 62 ? 11.482 10.967 -13.262 1.00 0.00 62 LYS A CA 13
ATOM 20052 C C . LYS A 1 62 ? 11.999 9.548 -13.060 1.00 0.00 62 LYS A C 13
ATOM 20053 O O . LYS A 1 62 ? 13.042 9.175 -13.596 1.00 0.00 62 LYS A O 13
ATOM 20072 N N . ALA A 1 63 ? 11.261 8.756 -12.288 1.00 0.00 63 ALA A N 13
ATOM 20073 C CA . ALA A 1 63 ? 11.690 7.407 -11.943 1.00 0.00 63 ALA A CA 13
ATOM 20074 C C . ALA A 1 63 ? 11.427 6.438 -13.093 1.00 0.00 63 ALA A C 13
ATOM 20075 O O . ALA A 1 63 ? 11.863 5.287 -13.058 1.00 0.00 63 ALA A O 13
ATOM 20082 N N . SER A 1 64 ? 10.713 6.912 -14.109 1.00 0.00 64 SER A N 13
ATOM 20083 C CA . SER A 1 64 ? 10.398 6.090 -15.272 1.00 0.00 64 SER A CA 13
ATOM 20084 C C . SER A 1 64 ? 11.501 6.192 -16.321 1.00 0.00 64 SER A C 13
ATOM 20085 O O . SER A 1 64 ? 12.062 7.264 -16.545 1.00 0.00 64 SER A O 13
ATOM 20093 N N . ASP A 1 65 ? 11.804 5.068 -16.963 1.00 0.00 65 ASP A N 13
ATOM 20094 C CA . ASP A 1 65 ? 12.868 5.020 -17.957 1.00 0.00 65 ASP A CA 13
ATOM 20095 C C . ASP A 1 65 ? 12.319 5.286 -19.356 1.00 0.00 65 ASP A C 13
ATOM 20096 O O . ASP A 1 65 ? 13.070 5.329 -20.330 1.00 0.00 65 ASP A O 13
ATOM 20105 N N . ILE A 1 66 ? 11.004 5.462 -19.445 1.00 0.00 66 ILE A N 13
ATOM 20106 C CA . ILE A 1 66 ? 10.348 5.664 -20.730 1.00 0.00 66 ILE A CA 13
ATOM 20107 C C . ILE A 1 66 ? 9.689 7.039 -20.802 1.00 0.00 66 ILE A C 13
ATOM 20108 O O . ILE A 1 66 ? 8.973 7.345 -21.755 1.00 0.00 66 ILE A O 13
ATOM 20124 N N . ILE A 1 67 ? 9.935 7.859 -19.788 1.00 0.00 67 ILE A N 13
ATOM 20125 C CA . ILE A 1 67 ? 9.381 9.206 -19.746 1.00 0.00 67 ILE A CA 13
ATOM 20126 C C . ILE A 1 67 ? 10.484 10.257 -19.759 1.00 0.00 67 ILE A C 13
ATOM 20127 O O . ILE A 1 67 ? 11.516 10.100 -19.104 1.00 0.00 67 ILE A O 13
ATOM 20143 N N . ASP A 1 68 ? 10.262 11.332 -20.507 1.00 0.00 68 ASP A N 13
ATOM 20144 C CA . ASP A 1 68 ? 11.199 12.449 -20.541 1.00 0.00 68 ASP A CA 13
ATOM 20145 C C . ASP A 1 68 ? 10.610 13.674 -19.849 1.00 0.00 68 ASP A C 13
ATOM 20146 O O . ASP A 1 68 ? 9.506 14.113 -20.176 1.00 0.00 68 ASP A O 13
ATOM 20155 N N . VAL A 1 69 ? 11.353 14.221 -18.893 1.00 0.00 69 VAL A N 13
ATOM 20156 C CA . VAL A 1 69 ? 10.843 15.297 -18.052 1.00 0.00 69 VAL A CA 13
ATOM 20157 C C . VAL A 1 69 ? 11.577 16.606 -18.327 1.00 0.00 69 VAL A C 13
ATOM 20158 O O . VAL A 1 69 ? 12.806 16.659 -18.285 1.00 0.00 69 VAL A O 13
ATOM 20171 N N . ALA A 1 70 ? 10.816 17.658 -18.607 1.00 0.00 70 ALA A N 13
ATOM 20172 C CA . ALA A 1 70 ? 11.385 18.989 -18.782 1.00 0.00 70 ALA A CA 13
ATOM 20173 C C . ALA A 1 70 ? 11.005 19.903 -17.622 1.00 0.00 70 ALA A C 13
ATOM 20174 O O . ALA A 1 70 ? 9.826 20.092 -17.330 1.00 0.00 70 ALA A O 13
ATOM 20181 N N . GLU A 1 71 ? 12.015 20.468 -16.965 1.00 0.00 71 GLU A N 13
ATOM 20182 C CA . GLU A 1 71 ? 11.794 21.245 -15.751 1.00 0.00 71 GLU A CA 13
ATOM 20183 C C . GLU A 1 71 ? 11.794 22.741 -16.057 1.00 0.00 71 GLU A C 13
ATOM 20184 O O . GLU A 1 71 ? 12.542 23.211 -16.914 1.00 0.00 71 GLU A O 13
ATOM 20196 N N . ASP A 1 72 ? 10.950 23.482 -15.348 1.00 0.00 72 ASP A N 13
ATOM 20197 C CA . ASP A 1 72 ? 10.950 24.939 -15.439 1.00 0.00 72 ASP A CA 13
ATOM 20198 C C . ASP A 1 72 ? 11.165 25.568 -14.067 1.00 0.00 72 ASP A C 13
ATOM 20199 O O . ASP A 1 72 ? 10.296 25.494 -13.195 1.00 0.00 72 ASP A O 13
ATOM 20208 N N . LEU A 1 73 ? 12.325 26.187 -13.880 1.00 0.00 73 LEU A N 13
ATOM 20209 C CA . LEU A 1 73 ? 12.728 26.678 -12.568 1.00 0.00 73 LEU A CA 13
ATOM 20210 C C . LEU A 1 73 ? 11.771 27.759 -12.072 1.00 0.00 73 LEU A C 13
ATOM 20211 O O . LEU A 1 73 ? 11.716 28.053 -10.879 1.00 0.00 73 LEU A O 13
ATOM 20227 N N . GLN A 1 74 ? 11.017 28.344 -12.999 1.00 0.00 74 GLN A N 13
ATOM 20228 C CA . GLN A 1 74 ? 10.190 29.504 -12.687 1.00 0.00 74 GLN A CA 13
ATOM 20229 C C . GLN A 1 74 ? 8.917 29.085 -11.959 1.00 0.00 74 GLN A C 13
ATOM 20230 O O . GLN A 1 74 ? 8.290 29.890 -11.271 1.00 0.00 74 GLN A O 13
ATOM 20244 N N . SER A 1 75 ? 8.540 27.820 -12.115 1.00 0.00 75 SER A N 13
ATOM 20245 C CA . SER A 1 75 ? 7.334 27.298 -11.483 1.00 0.00 75 SER A CA 13
ATOM 20246 C C . SER A 1 75 ? 7.302 25.774 -11.551 1.00 0.00 75 SER A C 13
ATOM 20247 O O . SER A 1 75 ? 7.588 25.166 -12.581 1.00 0.00 75 SER A O 13
ATOM 20255 N N . PRO A 1 76 ? 6.945 25.140 -10.423 1.00 0.00 76 PRO A N 13
ATOM 20256 C CA . PRO A 1 76 ? 6.759 23.688 -10.356 1.00 0.00 76 PRO A CA 13
ATOM 20257 C C . PRO A 1 76 ? 5.584 23.214 -11.202 1.00 0.00 76 PRO A C 13
ATOM 20258 O O . PRO A 1 76 ? 5.512 22.046 -11.581 1.00 0.00 76 PRO A O 13
ATOM 20269 N N . MET A 1 77 ? 4.664 24.127 -11.495 1.00 0.00 77 MET A N 13
ATOM 20270 C CA . MET A 1 77 ? 3.471 23.792 -12.264 1.00 0.00 77 MET A CA 13
ATOM 20271 C C . MET A 1 77 ? 3.756 23.852 -13.762 1.00 0.00 77 MET A C 13
ATOM 20272 O O . MET A 1 77 ? 2.929 23.444 -14.578 1.00 0.00 77 MET A O 13
ATOM 20286 N N . SER A 1 78 ? 4.931 24.363 -14.116 1.00 0.00 78 SER A N 13
ATOM 20287 C CA . SER A 1 78 ? 5.315 24.497 -15.517 1.00 0.00 78 SER A CA 13
ATOM 20288 C C . SER A 1 78 ? 6.191 23.328 -15.954 1.00 0.00 78 SER A C 13
ATOM 20289 O O . SER A 1 78 ? 6.734 23.323 -17.059 1.00 0.00 78 SER A O 13
ATOM 20297 N N . ILE A 1 79 ? 6.327 22.336 -15.078 1.00 0.00 79 ILE A N 13
ATOM 20298 C CA . ILE A 1 79 ? 7.083 21.133 -15.396 1.00 0.00 79 ILE A CA 13
ATOM 20299 C C . ILE A 1 79 ? 6.263 20.179 -16.261 1.00 0.00 79 ILE A C 13
ATOM 20300 O O . ILE A 1 79 ? 5.157 19.787 -15.890 1.00 0.00 79 ILE A O 13
ATOM 20316 N N . LYS A 1 80 ? 6.814 19.811 -17.411 1.00 0.00 80 LYS A N 13
ATOM 20317 C CA . LYS A 1 80 ? 6.091 18.990 -18.376 1.00 0.00 80 LYS A CA 13
ATOM 20318 C C . LYS A 1 80 ? 6.808 17.664 -18.606 1.00 0.00 80 LYS A C 13
ATOM 20319 O O . LYS A 1 80 ? 8.023 17.566 -18.439 1.00 0.00 80 LYS A O 13
ATOM 20338 N N . VAL A 1 81 ? 6.047 16.644 -18.990 1.00 0.00 81 VAL A N 13
ATOM 20339 C CA . VAL A 1 81 ? 6.617 15.339 -19.302 1.00 0.00 81 VAL A CA 13
ATOM 20340 C C . VAL A 1 81 ? 6.051 14.790 -20.607 1.00 0.00 81 VAL A C 13
ATOM 20341 O O . VAL A 1 81 ? 4.974 15.192 -21.046 1.00 0.00 81 VAL A O 13
ATOM 20354 N N . ARG A 1 82 ? 6.785 13.868 -21.224 1.00 0.00 82 ARG A N 13
ATOM 20355 C CA . ARG A 1 82 ? 6.299 13.171 -22.408 1.00 0.00 82 ARG A CA 13
ATOM 20356 C C . ARG A 1 82 ? 6.896 11.770 -22.498 1.00 0.00 82 ARG A C 13
ATOM 20357 O O . ARG A 1 82 ? 7.965 11.505 -21.946 1.00 0.00 82 ARG A O 13
ATOM 20378 N N . ARG A 1 83 ? 6.199 10.880 -23.197 1.00 0.00 83 ARG A N 13
ATOM 20379 C CA . ARG A 1 83 ? 6.748 9.568 -23.523 1.00 0.00 83 ARG A CA 13
ATOM 20380 C C . ARG A 1 83 ? 7.774 9.674 -24.650 1.00 0.00 83 ARG A C 13
ATOM 20381 O O . ARG A 1 83 ? 7.544 10.353 -25.651 1.00 0.00 83 ARG A O 13
ATOM 20402 N N . LYS A 1 84 ? 8.905 9.001 -24.477 1.00 0.00 84 LYS A N 13
ATOM 20403 C CA . LYS A 1 84 ? 10.023 9.130 -25.404 1.00 0.00 84 LYS A CA 13
ATOM 20404 C C . LYS A 1 84 ? 10.248 7.830 -26.169 1.00 0.00 84 LYS A C 13
ATOM 20405 O O . LYS A 1 84 ? 11.319 7.607 -26.729 1.00 0.00 84 LYS A O 13
ATOM 20424 N N . GLU A 1 85 ? 9.229 6.974 -26.187 1.00 0.00 85 GLU A N 13
ATOM 20425 C CA . GLU A 1 85 ? 9.310 5.708 -26.906 1.00 0.00 85 GLU A CA 13
ATOM 20426 C C . GLU A 1 85 ? 8.689 5.831 -28.293 1.00 0.00 85 GLU A C 13
ATOM 20427 O O . GLU A 1 85 ? 8.580 4.846 -29.028 1.00 0.00 85 GLU A O 13
ATOM 20439 N N . THR A 1 86 ? 8.284 7.046 -28.651 1.00 0.00 86 THR A N 13
ATOM 20440 C CA . THR A 1 86 ? 7.680 7.299 -29.952 1.00 0.00 86 THR A CA 13
ATOM 20441 C C . THR A 1 86 ? 8.100 8.658 -30.498 1.00 0.00 86 THR A C 13
ATOM 20442 O O . THR A 1 86 ? 8.329 9.600 -29.738 1.00 0.00 86 THR A O 13
ATOM 20453 N N . TRP A 1 87 ? 8.200 8.754 -31.818 1.00 0.00 87 TRP A N 13
ATOM 20454 C CA . TRP A 1 87 ? 8.484 10.026 -32.473 1.00 0.00 87 TRP A CA 13
ATOM 20455 C C . TRP A 1 87 ? 7.219 10.615 -33.088 1.00 0.00 87 TRP A C 13
ATOM 20456 O O . TRP A 1 87 ? 7.267 11.643 -33.765 1.00 0.00 87 TRP A O 13
ATOM 20477 N N . SER A 1 88 ? 6.089 9.959 -32.849 1.00 0.00 88 SER A N 13
ATOM 20478 C CA . SER A 1 88 ? 4.820 10.384 -33.428 1.00 0.00 88 SER A CA 13
ATOM 20479 C C . SER A 1 88 ? 3.721 10.409 -32.372 1.00 0.00 88 SER A C 13
ATOM 20480 O O . SER A 1 88 ? 2.789 9.604 -32.389 1.00 0.00 88 SER A O 13
ATOM 20488 N N . PRO A 1 89 ? 3.830 11.355 -31.428 1.00 0.00 89 PRO A N 13
ATOM 20489 C CA . PRO A 1 89 ? 2.841 11.524 -30.359 1.00 0.00 89 PRO A CA 13
ATOM 20490 C C . PRO A 1 89 ? 1.482 11.966 -30.891 1.00 0.00 89 PRO A C 13
ATOM 20491 O O . PRO A 1 89 ? 1.397 12.644 -31.914 1.00 0.00 89 PRO A O 13
ATOM 20502 N N . TRP A 1 90 ? 0.424 11.580 -30.188 1.00 0.00 90 TRP A N 13
ATOM 20503 C CA . TRP A 1 90 ? -0.936 11.869 -30.634 1.00 0.00 90 TRP A CA 13
ATOM 20504 C C . TRP A 1 90 ? -1.336 13.294 -30.270 1.00 0.00 90 TRP A C 13
ATOM 20505 O O . TRP A 1 90 ? -2.116 13.510 -29.341 1.00 0.00 90 TRP A O 13
ATOM 20526 N N . ILE A 1 91 ? -0.799 14.262 -31.004 1.00 0.00 91 ILE A N 13
ATOM 20527 C CA . ILE A 1 91 ? -1.026 15.670 -30.699 1.00 0.00 91 ILE A CA 13
ATOM 20528 C C . ILE A 1 91 ? -2.231 16.208 -31.463 1.00 0.00 91 ILE A C 13
ATOM 20529 O O . ILE A 1 91 ? -2.319 16.071 -32.685 1.00 0.00 91 ILE A O 13
ATOM 20545 N N . LEU A 1 92 ? -3.157 16.825 -30.737 1.00 0.00 92 LEU A N 13
ATOM 20546 C CA . LEU A 1 92 ? -4.291 17.502 -31.358 1.00 0.00 92 LEU A CA 13
ATOM 20547 C C . LEU A 1 92 ? -4.083 19.013 -31.368 1.00 0.00 92 LEU A C 13
ATOM 20548 O O . LEU A 1 92 ? -3.411 19.578 -30.504 1.00 0.00 92 LEU A O 13
ATOM 20564 N N . PRO A 1 93 ? -4.673 19.685 -32.367 1.00 0.00 93 PRO A N 13
ATOM 20565 C CA . PRO A 1 93 ? -4.600 21.143 -32.492 1.00 0.00 93 PRO A CA 13
ATOM 20566 C C . PRO A 1 93 ? -5.089 21.860 -31.239 1.00 0.00 93 PRO A C 13
ATOM 20567 O O . PRO A 1 93 ? -6.035 21.415 -30.588 1.00 0.00 93 PRO A O 13
ATOM 20578 N N . SER A 1 94 ? -4.442 22.971 -30.906 1.00 0.00 94 SER A N 13
ATOM 20579 C CA . SER A 1 94 ? -4.819 23.757 -29.737 1.00 0.00 94 SER A CA 13
ATOM 20580 C C . SER A 1 94 ? -6.290 24.159 -29.805 1.00 0.00 94 SER A C 13
ATOM 20581 O O . SER A 1 94 ? -6.962 24.270 -28.781 1.00 0.00 94 SER A O 13
ATOM 20589 N N . GLU A 1 95 ? -6.781 24.376 -31.021 1.00 0.00 95 GLU A N 13
ATOM 20590 C CA . GLU A 1 95 ? -8.145 24.855 -31.219 1.00 0.00 95 GLU A CA 13
ATOM 20591 C C . GLU A 1 95 ? -9.160 23.788 -30.820 1.00 0.00 95 GLU A C 13
ATOM 20592 O O . GLU A 1 95 ? -10.340 24.080 -30.625 1.00 0.00 95 GLU A O 13
ATOM 20604 N N . SER A 1 96 ? -8.691 22.549 -30.701 1.00 0.00 96 SER A N 13
ATOM 20605 C CA . SER A 1 96 ? -9.568 21.429 -30.381 1.00 0.00 96 SER A CA 13
ATOM 20606 C C . SER A 1 96 ? -9.809 21.340 -28.877 1.00 0.00 96 SER A C 13
ATOM 20607 O O . SER A 1 96 ? -10.653 20.570 -28.417 1.00 0.00 96 SER A O 13
ATOM 20615 N N . ARG A 1 97 ? -9.061 22.132 -28.117 1.00 0.00 97 ARG A N 13
ATOM 20616 C CA . ARG A 1 97 ? -9.153 22.104 -26.661 1.00 0.00 97 ARG A CA 13
ATOM 20617 C C . ARG A 1 97 ? -10.505 22.636 -26.192 1.00 0.00 97 ARG A C 13
ATOM 20618 O O . ARG A 1 97 ? -11.087 23.522 -26.819 1.00 0.00 97 ARG A O 13
ATOM 20639 N N . LEU A 1 98 ? -10.997 22.088 -25.087 1.00 0.00 98 LEU A N 13
ATOM 20640 C CA . LEU A 1 98 ? -12.268 22.524 -24.519 1.00 0.00 98 LEU A CA 13
ATOM 20641 C C . LEU A 1 98 ? -12.044 23.521 -23.385 1.00 0.00 98 LEU A C 13
ATOM 20642 O O . LEU A 1 98 ? -11.099 23.391 -22.608 1.00 0.00 98 LEU A O 13
ATOM 20658 N N . MET A 1 1 ? 1.112 -0.355 0.125 1.00 0.00 1 MET A N 14
ATOM 20659 C CA . MET A 1 1 ? 1.536 -0.112 -1.249 1.00 0.00 1 MET A CA 14
ATOM 20660 C C . MET A 1 1 ? 2.623 0.958 -1.302 1.00 0.00 1 MET A C 14
ATOM 20661 O O . MET A 1 1 ? 2.575 1.941 -0.561 1.00 0.00 1 MET A O 14
ATOM 20677 N N . ASP A 1 2 ? 3.600 0.757 -2.178 1.00 0.00 2 ASP A N 14
ATOM 20678 C CA . ASP A 1 2 ? 4.686 1.717 -2.344 1.00 0.00 2 ASP A CA 14
ATOM 20679 C C . ASP A 1 2 ? 4.240 2.905 -3.191 1.00 0.00 2 ASP A C 14
ATOM 20680 O O . ASP A 1 2 ? 3.912 2.752 -4.367 1.00 0.00 2 ASP A O 14
ATOM 20689 N N . VAL A 1 3 ? 4.228 4.086 -2.584 1.00 0.00 3 VAL A N 14
ATOM 20690 C CA . VAL A 1 3 ? 3.659 5.268 -3.221 1.00 0.00 3 VAL A CA 14
ATOM 20691 C C . VAL A 1 3 ? 4.376 5.588 -4.527 1.00 0.00 3 VAL A C 14
ATOM 20692 O O . VAL A 1 3 ? 3.738 5.887 -5.537 1.00 0.00 3 VAL A O 14
ATOM 20705 N N . GLN A 1 4 ? 5.702 5.521 -4.498 1.00 0.00 4 GLN A N 14
ATOM 20706 C CA . GLN A 1 4 ? 6.507 5.843 -5.672 1.00 0.00 4 GLN A CA 14
ATOM 20707 C C . GLN A 1 4 ? 6.186 4.901 -6.828 1.00 0.00 4 GLN A C 14
ATOM 20708 O O . GLN A 1 4 ? 6.001 5.336 -7.963 1.00 0.00 4 GLN A O 14
ATOM 20722 N N . ALA A 1 5 ? 6.119 3.607 -6.529 1.00 0.00 5 ALA A N 14
ATOM 20723 C CA . ALA A 1 5 ? 5.835 2.602 -7.546 1.00 0.00 5 ALA A CA 14
ATOM 20724 C C . ALA A 1 5 ? 4.460 2.824 -8.166 1.00 0.00 5 ALA A C 14
ATOM 20725 O O . ALA A 1 5 ? 4.294 2.730 -9.383 1.00 0.00 5 ALA A O 14
ATOM 20732 N N . PHE A 1 6 ? 3.475 3.115 -7.323 1.00 0.00 6 PHE A N 14
ATOM 20733 C CA . PHE A 1 6 ? 2.101 3.288 -7.782 1.00 0.00 6 PHE A CA 14
ATOM 20734 C C . PHE A 1 6 ? 1.980 4.507 -8.690 1.00 0.00 6 PHE A C 14
ATOM 20735 O O . PHE A 1 6 ? 1.386 4.439 -9.766 1.00 0.00 6 PHE A O 14
ATOM 20752 N N . LEU A 1 7 ? 2.549 5.624 -8.249 1.00 0.00 7 LEU A N 14
ATOM 20753 C CA . LEU A 1 7 ? 2.493 6.866 -9.014 1.00 0.00 7 LEU A CA 14
ATOM 20754 C C . LEU A 1 7 ? 3.219 6.717 -10.347 1.00 0.00 7 LEU A C 14
ATOM 20755 O O . LEU A 1 7 ? 2.770 7.230 -11.372 1.00 0.00 7 LEU A O 14
ATOM 20771 N N . THR A 1 8 ? 4.344 6.009 -10.326 1.00 0.00 8 THR A N 14
ATOM 20772 C CA . THR A 1 8 ? 5.115 5.761 -11.539 1.00 0.00 8 THR A CA 14
ATOM 20773 C C . THR A 1 8 ? 4.326 4.908 -12.526 1.00 0.00 8 THR A C 14
ATOM 20774 O O . THR A 1 8 ? 4.304 5.187 -13.724 1.00 0.00 8 THR A O 14
ATOM 20785 N N . SER A 1 9 ? 3.679 3.865 -12.014 1.00 0.00 9 SER A N 14
ATOM 20786 C CA . SER A 1 9 ? 2.895 2.965 -12.851 1.00 0.00 9 SER A CA 14
ATOM 20787 C C . SER A 1 9 ? 1.740 3.710 -13.516 1.00 0.00 9 SER A C 14
ATOM 20788 O O . SER A 1 9 ? 1.438 3.488 -14.687 1.00 0.00 9 SER A O 14
ATOM 20796 N N . GLN A 1 10 ? 1.098 4.592 -12.756 1.00 0.00 10 GLN A N 14
ATOM 20797 C CA . GLN A 1 10 ? -0.032 5.358 -13.266 1.00 0.00 10 GLN A CA 14
ATOM 20798 C C . GLN A 1 10 ? 0.412 6.316 -14.368 1.00 0.00 10 GLN A C 14
ATOM 20799 O O . GLN A 1 10 ? -0.254 6.445 -15.397 1.00 0.00 10 GLN A O 14
ATOM 20813 N N . LEU A 1 11 ? 1.538 6.983 -14.146 1.00 0.00 11 LEU A N 14
ATOM 20814 C CA . LEU A 1 11 ? 2.060 7.947 -15.111 1.00 0.00 11 LEU A CA 14
ATOM 20815 C C . LEU A 1 11 ? 2.431 7.258 -16.421 1.00 0.00 11 LEU A C 14
ATOM 20816 O O . LEU A 1 11 ? 2.087 7.734 -17.502 1.00 0.00 11 LEU A O 14
ATOM 20832 N N . GLU A 1 12 ? 3.135 6.134 -16.314 1.00 0.00 12 GLU A N 14
ATOM 20833 C CA . GLU A 1 12 ? 3.520 5.361 -17.488 1.00 0.00 12 GLU A CA 14
ATOM 20834 C C . GLU A 1 12 ? 2.291 4.854 -18.234 1.00 0.00 12 GLU A C 14
ATOM 20835 O O . GLU A 1 12 ? 2.249 4.860 -19.464 1.00 0.00 12 GLU A O 14
ATOM 20847 N N . TYR A 1 13 ? 1.289 4.414 -17.481 1.00 0.00 13 TYR A N 14
ATOM 20848 C CA . TYR A 1 13 ? 0.090 3.826 -18.067 1.00 0.00 13 TYR A CA 14
ATOM 20849 C C . TYR A 1 13 ? -0.706 4.872 -18.841 1.00 0.00 13 TYR A C 14
ATOM 20850 O O . TYR A 1 13 ? -1.252 4.588 -19.907 1.00 0.00 13 TYR A O 14
ATOM 20868 N N . TYR A 1 14 ? -0.766 6.082 -18.297 1.00 0.00 14 TYR A N 14
ATOM 20869 C CA . TYR A 1 14 ? -1.602 7.135 -18.863 1.00 0.00 14 TYR A CA 14
ATOM 20870 C C . TYR A 1 14 ? -1.124 7.515 -20.263 1.00 0.00 14 TYR A C 14
ATOM 20871 O O . TYR A 1 14 ? -1.906 7.972 -21.095 1.00 0.00 14 TYR A O 14
ATOM 20889 N N . PHE A 1 15 ? 0.168 7.320 -20.512 1.00 0.00 15 PHE A N 14
ATOM 20890 C CA . PHE A 1 15 ? 0.763 7.697 -21.788 1.00 0.00 15 PHE A CA 14
ATOM 20891 C C . PHE A 1 15 ? 0.827 6.502 -22.735 1.00 0.00 15 PHE A C 14
ATOM 20892 O O . PHE A 1 15 ? 1.497 6.546 -23.766 1.00 0.00 15 PHE A O 14
ATOM 20909 N N . SER A 1 16 ? 0.123 5.432 -22.373 1.00 0.00 16 SER A N 14
ATOM 20910 C CA . SER A 1 16 ? 0.043 4.249 -23.221 1.00 0.00 16 SER A CA 14
ATOM 20911 C C . SER A 1 16 ? -0.832 4.515 -24.444 1.00 0.00 16 SER A C 14
ATOM 20912 O O . SER A 1 16 ? -1.724 5.363 -24.409 1.00 0.00 16 SER A O 14
ATOM 20920 N N . ILE A 1 17 ? -0.569 3.785 -25.521 1.00 0.00 17 ILE A N 14
ATOM 20921 C CA . ILE A 1 17 ? -1.324 3.950 -26.758 1.00 0.00 17 ILE A CA 14
ATOM 20922 C C . ILE A 1 17 ? -2.809 3.686 -26.537 1.00 0.00 17 ILE A C 14
ATOM 20923 O O . ILE A 1 17 ? -3.661 4.406 -27.056 1.00 0.00 17 ILE A O 14
ATOM 20939 N N . GLU A 1 18 ? -3.110 2.649 -25.759 1.00 0.00 18 GLU A N 14
ATOM 20940 C CA . GLU A 1 18 ? -4.495 2.268 -25.500 1.00 0.00 18 GLU A CA 14
ATOM 20941 C C . GLU A 1 18 ? -5.229 3.370 -24.742 1.00 0.00 18 GLU A C 14
ATOM 20942 O O . GLU A 1 18 ? -6.365 3.711 -25.070 1.00 0.00 18 GLU A O 14
ATOM 20954 N N . ASN A 1 19 ? -4.574 3.921 -23.728 1.00 0.00 19 ASN A N 14
ATOM 20955 C CA . ASN A 1 19 ? -5.176 4.960 -22.900 1.00 0.00 19 ASN A CA 14
ATOM 20956 C C . ASN A 1 19 ? -5.374 6.245 -23.702 1.00 0.00 19 ASN A C 14
ATOM 20957 O O . ASN A 1 19 ? -6.408 6.903 -23.594 1.00 0.00 19 ASN A O 14
ATOM 20968 N N . LEU A 1 20 ? -4.373 6.595 -24.503 1.00 0.00 20 LEU A N 14
ATOM 20969 C CA . LEU A 1 20 ? -4.413 7.829 -25.281 1.00 0.00 20 LEU A CA 14
ATOM 20970 C C . LEU A 1 20 ? -5.531 7.782 -26.318 1.00 0.00 20 LEU A C 14
ATOM 20971 O O . LEU A 1 20 ? -6.188 8.788 -26.583 1.00 0.00 20 LEU A O 14
ATOM 20987 N N . SER A 1 21 ? -5.743 6.606 -26.900 1.00 0.00 21 SER A N 14
ATOM 20988 C CA . SER A 1 21 ? -6.793 6.423 -27.896 1.00 0.00 21 SER A CA 14
ATOM 20989 C C . SER A 1 21 ? -8.172 6.613 -27.273 1.00 0.00 21 SER A C 14
ATOM 20990 O O . SER A 1 21 ? -9.135 6.952 -27.961 1.00 0.00 21 SER A O 14
ATOM 20998 N N . LYS A 1 22 ? -8.259 6.394 -25.965 1.00 0.00 22 LYS A N 14
ATOM 20999 C CA . LYS A 1 22 ? -9.528 6.486 -25.256 1.00 0.00 22 LYS A CA 14
ATOM 21000 C C . LYS A 1 22 ? -9.646 7.819 -24.523 1.00 0.00 22 LYS A C 14
ATOM 21001 O O . LYS A 1 22 ? -10.749 8.278 -24.225 1.00 0.00 22 LYS A O 14
ATOM 21020 N N . ASP A 1 23 ? -8.504 8.435 -24.239 1.00 0.00 23 ASP A N 14
ATOM 21021 C CA . ASP A 1 23 ? -8.471 9.642 -23.421 1.00 0.00 23 ASP A CA 14
ATOM 21022 C C . ASP A 1 23 ? -8.174 10.869 -24.277 1.00 0.00 23 ASP A C 14
A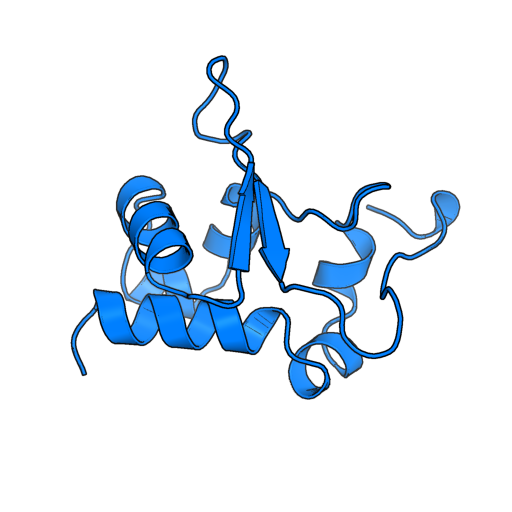TOM 21023 O O . ASP A 1 23 ? -7.016 11.217 -24.500 1.00 0.00 23 ASP A O 14
ATOM 21032 N N . MET A 1 24 ? -9.229 11.520 -24.753 1.00 0.00 24 MET A N 14
ATOM 21033 C CA . MET A 1 24 ? -9.084 12.677 -25.629 1.00 0.00 24 MET A CA 14
ATOM 21034 C C . MET A 1 24 ? -8.529 13.873 -24.860 1.00 0.00 24 MET A C 14
ATOM 21035 O O . MET A 1 24 ? -7.893 14.755 -25.439 1.00 0.00 24 MET A O 14
ATOM 21049 N N . PHE A 1 25 ? -8.775 13.898 -23.555 1.00 0.00 25 PHE A N 14
ATOM 21050 C CA . PHE A 1 25 ? -8.408 15.041 -22.729 1.00 0.00 25 PHE A CA 14
ATOM 21051 C C . PHE A 1 25 ? -6.900 15.270 -22.755 1.00 0.00 25 PHE A C 14
ATOM 21052 O O . PHE A 1 25 ? -6.434 16.408 -22.833 1.00 0.00 25 PHE A O 14
ATOM 21069 N N . LEU A 1 26 ? -6.141 14.183 -22.689 1.00 0.00 26 LEU A N 14
ATOM 21070 C CA . LEU A 1 26 ? -4.686 14.259 -22.759 1.00 0.00 26 LEU A CA 14
ATOM 21071 C C . LEU A 1 26 ? -4.236 14.859 -24.087 1.00 0.00 26 LEU A C 14
ATOM 21072 O O . LEU A 1 26 ? -3.345 15.709 -24.123 1.00 0.00 26 LEU A O 14
ATOM 21088 N N . ARG A 1 27 ? -4.858 14.413 -25.174 1.00 0.00 27 ARG A N 14
ATOM 21089 C CA . ARG A 1 27 ? -4.492 14.878 -26.506 1.00 0.00 27 ARG A CA 14
ATOM 21090 C C . ARG A 1 27 ? -4.811 16.359 -26.675 1.00 0.00 27 ARG A C 14
ATOM 21091 O O . ARG A 1 27 ? -4.014 17.120 -27.220 1.00 0.00 27 ARG A O 14
ATOM 21112 N N . LYS A 1 28 ? -5.986 16.762 -26.202 1.00 0.00 28 LYS A N 14
ATOM 21113 C CA . LYS A 1 28 ? -6.448 18.136 -26.369 1.00 0.00 28 LYS A CA 14
ATOM 21114 C C . LYS A 1 28 ? -5.540 19.110 -25.626 1.00 0.00 28 LYS A C 14
ATOM 21115 O O . LYS A 1 28 ? -5.334 20.241 -26.068 1.00 0.00 28 LYS A O 14
ATOM 21134 N N . HIS A 1 29 ? -4.997 18.664 -24.497 1.00 0.00 29 HIS A N 14
ATOM 21135 C CA . HIS A 1 29 ? -4.163 19.518 -23.661 1.00 0.00 29 HIS A CA 14
ATOM 21136 C C . HIS A 1 29 ? -2.685 19.205 -23.869 1.00 0.00 29 HIS A C 14
ATOM 21137 O O . HIS A 1 29 ? -1.835 19.613 -23.078 1.00 0.00 29 HIS A O 14
ATOM 21151 N N . MET A 1 30 ? -2.384 18.473 -24.938 1.00 0.00 30 MET A N 14
ATOM 21152 C CA . MET A 1 30 ? -1.005 18.133 -25.269 1.00 0.00 30 MET A CA 14
ATOM 21153 C C . MET A 1 30 ? -0.307 19.302 -25.956 1.00 0.00 30 MET A C 14
ATOM 21154 O O . MET A 1 30 ? -0.910 20.010 -26.763 1.00 0.00 30 MET A O 14
ATOM 21168 N N . ASP A 1 31 ? 0.965 19.500 -25.631 1.00 0.00 31 ASP A N 14
ATOM 21169 C CA . ASP A 1 31 ? 1.750 20.575 -26.226 1.00 0.00 31 ASP A CA 14
ATOM 21170 C C . ASP A 1 31 ? 2.217 20.194 -27.627 1.00 0.00 31 ASP A C 14
ATOM 21171 O O . ASP A 1 31 ? 2.140 19.031 -28.023 1.00 0.00 31 ASP A O 14
ATOM 21180 N N . ASP A 1 32 ? 2.701 21.182 -28.372 1.00 0.00 32 ASP A N 14
ATOM 21181 C CA . ASP A 1 32 ? 3.163 20.954 -29.737 1.00 0.00 32 ASP A CA 14
ATOM 21182 C C . ASP A 1 32 ? 4.390 20.049 -29.753 1.00 0.00 32 ASP A C 14
ATOM 21183 O O . ASP A 1 32 ? 4.722 19.457 -30.779 1.00 0.00 32 ASP A O 14
ATOM 21192 N N . GLU A 1 33 ? 5.057 19.944 -28.608 1.00 0.00 33 GLU A N 14
ATOM 21193 C CA . GLU A 1 33 ? 6.246 19.109 -28.490 1.00 0.00 33 GLU A CA 14
ATOM 21194 C C . GLU A 1 33 ? 5.894 17.739 -27.916 1.00 0.00 33 GLU A C 14
ATOM 21195 O O . GLU A 1 33 ? 6.776 16.943 -27.594 1.00 0.00 33 GLU A O 14
ATOM 21207 N N . GLY A 1 34 ? 4.597 17.471 -27.790 1.00 0.00 34 GLY A N 14
ATOM 21208 C CA . GLY A 1 34 ? 4.150 16.197 -27.262 1.00 0.00 34 GLY A CA 14
ATOM 21209 C C . GLY A 1 34 ? 4.325 16.095 -25.761 1.00 0.00 34 GLY A C 14
ATOM 21210 O O . GLY A 1 34 ? 4.521 15.005 -25.222 1.00 0.00 34 GLY A O 14
ATOM 21214 N N . TYR A 1 35 ? 4.259 17.235 -25.083 1.00 0.00 35 TYR A N 14
ATOM 21215 C CA . TYR A 1 35 ? 4.425 17.274 -23.633 1.00 0.00 35 TYR A CA 14
ATOM 21216 C C . TYR A 1 35 ? 3.091 17.525 -22.939 1.00 0.00 35 TYR A C 14
ATOM 21217 O O . TYR A 1 35 ? 2.220 18.213 -23.472 1.00 0.00 35 TYR A O 14
ATOM 21235 N N . VAL A 1 36 ? 2.939 16.965 -21.742 1.00 0.00 36 VAL A N 14
ATOM 21236 C CA . VAL A 1 36 ? 1.772 17.241 -20.912 1.00 0.00 36 VAL A CA 14
ATOM 21237 C C . VAL A 1 36 ? 2.186 17.741 -19.532 1.00 0.00 36 VAL A C 14
ATOM 21238 O O . VAL A 1 36 ? 3.000 17.130 -18.841 1.00 0.00 36 VAL A O 14
ATOM 21251 N N . PRO A 1 37 ? 1.610 18.881 -19.121 1.00 0.00 37 PRO A N 14
ATOM 21252 C CA . PRO A 1 37 ? 1.936 19.513 -17.838 1.00 0.00 37 PRO A CA 14
ATOM 21253 C C . PRO A 1 37 ? 1.689 18.583 -16.656 1.00 0.00 37 PRO A C 14
ATOM 21254 O O . PRO A 1 37 ? 0.681 17.877 -16.607 1.00 0.00 37 PRO A O 14
ATOM 21265 N N . LEU A 1 38 ? 2.613 18.588 -15.701 1.00 0.00 38 LEU A N 14
ATOM 21266 C CA . LEU A 1 38 ? 2.458 17.803 -14.481 1.00 0.00 38 LEU A CA 14
ATOM 21267 C C . LEU A 1 38 ? 1.137 18.125 -13.789 1.00 0.00 38 LEU A C 14
ATOM 21268 O O . LEU A 1 38 ? 0.443 17.230 -13.308 1.00 0.00 38 LEU A O 14
ATOM 21284 N N . ALA A 1 39 ? 0.793 19.408 -13.750 1.00 0.00 39 ALA A N 14
ATOM 21285 C CA . ALA A 1 39 ? -0.395 19.858 -13.033 1.00 0.00 39 ALA A CA 14
ATOM 21286 C C . ALA A 1 39 ? -1.657 19.242 -13.623 1.00 0.00 39 ALA A C 14
ATOM 21287 O O . ALA A 1 39 ? -2.639 19.016 -12.915 1.00 0.00 39 ALA A O 14
ATOM 21294 N N . PHE A 1 40 ? -1.627 18.973 -14.925 1.00 0.00 40 PHE A N 14
ATOM 21295 C CA . PHE A 1 40 ? -2.770 18.380 -15.609 1.00 0.00 40 PHE A CA 14
ATOM 21296 C C . PHE A 1 40 ? -2.891 16.895 -15.280 1.00 0.00 40 PHE A C 14
ATOM 21297 O O . PHE A 1 40 ? -3.994 16.372 -15.112 1.00 0.00 40 PHE A O 14
ATOM 21314 N N . LEU A 1 41 ? -1.751 16.221 -15.191 1.00 0.00 41 LEU A N 14
ATOM 21315 C CA . LEU A 1 41 ? -1.720 14.817 -14.794 1.00 0.00 41 LEU A CA 14
ATOM 21316 C C . LEU A 1 41 ? -2.159 14.653 -13.342 1.00 0.00 41 LEU A C 14
ATOM 21317 O O . LEU A 1 41 ? -2.834 13.685 -12.993 1.00 0.00 41 LEU A O 14
ATOM 21333 N N . ALA A 1 42 ? -1.776 15.607 -12.501 1.00 0.00 42 ALA A N 14
ATOM 21334 C CA . ALA A 1 42 ? -2.150 15.580 -11.093 1.00 0.00 42 ALA A CA 14
ATOM 21335 C C . ALA A 1 42 ? -3.651 15.799 -10.920 1.00 0.00 42 ALA A C 14
ATOM 21336 O O . ALA A 1 42 ? -4.218 15.478 -9.875 1.00 0.00 42 ALA A O 14
ATOM 21343 N N . SER A 1 43 ? -4.286 16.347 -11.950 1.00 0.00 43 SER A N 14
ATOM 21344 C CA . SER A 1 43 ? -5.698 16.699 -11.876 1.00 0.00 43 SER A CA 14
ATOM 21345 C C . SER A 1 43 ? -6.577 15.474 -12.114 1.00 0.00 43 SER A C 14
ATOM 21346 O O . SER A 1 43 ? -7.804 15.559 -12.072 1.00 0.00 43 SER A O 14
ATOM 21354 N N . PHE A 1 44 ? -5.938 14.336 -12.366 1.00 0.00 44 PHE A N 14
ATOM 21355 C CA . PHE A 1 44 ? -6.655 13.077 -12.529 1.00 0.00 44 PHE A CA 14
ATOM 21356 C C . PHE A 1 44 ? -7.083 12.516 -11.175 1.00 0.00 44 PHE A C 14
ATOM 21357 O O . PHE A 1 44 ? -6.248 12.248 -10.310 1.00 0.00 44 PHE A O 14
ATOM 21374 N N . ASN A 1 45 ? -8.388 12.342 -10.999 1.00 0.00 45 ASN A N 14
ATOM 21375 C CA . ASN A 1 45 ? -8.941 11.967 -9.703 1.00 0.00 45 ASN A CA 14
ATOM 21376 C C . ASN A 1 45 ? -8.356 10.642 -9.225 1.00 0.00 45 ASN A C 14
ATOM 21377 O O . ASN A 1 45 ? -8.247 10.399 -8.023 1.00 0.00 45 ASN A O 14
ATOM 21388 N N . ARG A 1 46 ? -7.982 9.790 -10.173 1.00 0.00 46 ARG A N 14
ATOM 21389 C CA . ARG A 1 46 ? -7.388 8.500 -9.849 1.00 0.00 46 ARG A CA 14
ATOM 21390 C C . ARG A 1 46 ? -6.083 8.680 -9.078 1.00 0.00 46 ARG A C 14
ATOM 21391 O O . ARG A 1 46 ? -5.795 7.933 -8.142 1.00 0.00 46 ARG A O 14
ATOM 21412 N N . ILE A 1 47 ? -5.300 9.676 -9.477 1.00 0.00 47 ILE A N 14
ATOM 21413 C CA . ILE A 1 47 ? -4.041 9.973 -8.802 1.00 0.00 47 ILE A CA 14
ATOM 21414 C C . ILE A 1 47 ? -4.264 10.883 -7.600 1.00 0.00 47 ILE A C 14
ATOM 21415 O O . ILE A 1 47 ? -3.626 10.723 -6.559 1.00 0.00 47 ILE A O 14
ATOM 21431 N N . LYS A 1 48 ? -5.177 11.837 -7.748 1.00 0.00 48 LYS A N 14
ATOM 21432 C CA . LYS A 1 48 ? -5.423 12.829 -6.708 1.00 0.00 48 LYS A CA 14
ATOM 21433 C C . LYS A 1 48 ? -5.957 12.168 -5.441 1.00 0.00 48 LYS A C 14
ATOM 21434 O O . LYS A 1 48 ? -5.652 12.598 -4.329 1.00 0.00 48 LYS A O 14
ATOM 21453 N N . SER A 1 49 ? -6.754 11.119 -5.618 1.00 0.00 49 SER A N 14
ATOM 21454 C CA . SER A 1 49 ? -7.321 10.391 -4.489 1.00 0.00 49 SER A CA 14
ATOM 21455 C C . SER A 1 49 ? -6.234 9.629 -3.734 1.00 0.00 49 SER A C 14
ATOM 21456 O O . SER A 1 49 ? -6.345 9.400 -2.529 1.00 0.00 49 SER A O 14
ATOM 21464 N N . PHE A 1 50 ? -5.186 9.240 -4.452 1.00 0.00 50 PHE A N 14
ATOM 21465 C CA . PHE A 1 50 ? -4.092 8.482 -3.857 1.00 0.00 50 PHE A CA 14
ATOM 21466 C C . PHE A 1 50 ? -3.052 9.417 -3.247 1.00 0.00 50 PHE A C 14
ATOM 21467 O O . PHE A 1 50 ? -2.526 9.156 -2.165 1.00 0.00 50 PHE A O 14
ATOM 21484 N N . SER A 1 51 ? -2.761 10.508 -3.948 1.00 0.00 51 SER A N 14
ATOM 21485 C CA . SER A 1 51 ? -1.780 11.479 -3.479 1.00 0.00 51 SER A CA 14
ATOM 21486 C C . SER A 1 51 ? -1.970 12.822 -4.175 1.00 0.00 51 SER A C 14
ATOM 21487 O O . SER A 1 51 ? -2.168 12.886 -5.390 1.00 0.00 51 SER A O 14
ATOM 21495 N N . THR A 1 52 ? -1.911 13.900 -3.396 1.00 0.00 52 THR A N 14
ATOM 21496 C CA . THR A 1 52 ? -2.015 15.246 -3.944 1.00 0.00 52 THR A CA 14
ATOM 21497 C C . THR A 1 52 ? -0.652 15.927 -3.991 1.00 0.00 52 THR A C 14
ATOM 21498 O O . THR A 1 52 ? -0.552 17.116 -4.298 1.00 0.00 52 THR A O 14
ATOM 21509 N N . ASP A 1 53 ? 0.396 15.168 -3.688 1.00 0.00 53 ASP A N 14
ATOM 21510 C CA . ASP A 1 53 ? 1.733 15.730 -3.553 1.00 0.00 53 ASP A CA 14
ATOM 21511 C C . ASP A 1 53 ? 2.437 15.792 -4.906 1.00 0.00 53 ASP A C 14
ATOM 21512 O O . ASP A 1 53 ? 2.889 14.773 -5.429 1.00 0.00 53 ASP A O 14
ATOM 21521 N N . LEU A 1 54 ? 2.523 16.992 -5.466 1.00 0.00 54 LEU A N 14
ATOM 21522 C CA . LEU A 1 54 ? 3.119 17.180 -6.785 1.00 0.00 54 LEU A CA 14
ATOM 21523 C C . LEU A 1 54 ? 4.573 16.719 -6.795 1.00 0.00 54 LEU A C 14
ATOM 21524 O O . LEU A 1 54 ? 5.056 16.178 -7.788 1.00 0.00 54 LEU A O 14
ATOM 21540 N N . ASN A 1 55 ? 5.266 16.936 -5.681 1.00 0.00 55 ASN A N 14
ATOM 21541 C CA . ASN A 1 55 ? 6.687 16.618 -5.590 1.00 0.00 55 ASN A CA 14
ATOM 21542 C C . ASN A 1 55 ? 6.920 15.117 -5.732 1.00 0.00 55 ASN A C 14
ATOM 21543 O O . ASN A 1 55 ? 7.851 14.684 -6.410 1.00 0.00 55 ASN A O 14
ATOM 21554 N N . LEU A 1 56 ? 6.064 14.328 -5.092 1.00 0.00 56 LEU A N 14
ATOM 21555 C CA . LEU A 1 56 ? 6.144 12.875 -5.186 1.00 0.00 56 LEU A CA 14
ATOM 21556 C C . LEU A 1 56 ? 5.779 12.400 -6.588 1.00 0.00 56 LEU A C 14
ATOM 21557 O O . LEU A 1 56 ? 6.398 11.479 -7.124 1.00 0.00 56 LEU A O 14
ATOM 21573 N N . LEU A 1 57 ? 4.772 13.035 -7.178 1.00 0.00 57 LEU A N 14
ATOM 21574 C CA . LEU A 1 57 ? 4.374 12.730 -8.549 1.00 0.00 57 LEU A CA 14
ATOM 21575 C C . LEU A 1 57 ? 5.492 13.072 -9.528 1.00 0.00 57 LEU A C 14
ATOM 21576 O O . LEU A 1 57 ? 5.763 12.319 -10.465 1.00 0.00 57 LEU A O 14
ATOM 21592 N N . HIS A 1 58 ? 6.141 14.212 -9.306 1.00 0.00 58 HIS A N 14
ATOM 21593 C CA . HIS A 1 58 ? 7.266 14.628 -10.135 1.00 0.00 58 HIS A CA 14
ATOM 21594 C C . HIS A 1 58 ? 8.417 13.632 -10.026 1.00 0.00 58 HIS A C 14
ATOM 21595 O O . HIS A 1 58 ? 9.002 13.234 -11.032 1.00 0.00 58 HIS A O 14
ATOM 21609 N N . ALA A 1 59 ? 8.736 13.236 -8.799 1.00 0.00 59 ALA A N 14
ATOM 21610 C CA . ALA A 1 59 ? 9.794 12.262 -8.561 1.00 0.00 59 ALA A CA 14
ATOM 21611 C C . ALA A 1 59 ? 9.487 10.937 -9.251 1.00 0.00 59 ALA A C 14
ATOM 21612 O O . ALA A 1 59 ? 10.380 10.289 -9.795 1.00 0.00 59 ALA A O 14
ATOM 21619 N N . ALA A 1 60 ? 8.218 10.543 -9.228 1.00 0.00 60 ALA A N 14
ATOM 21620 C CA . ALA A 1 60 ? 7.793 9.302 -9.860 1.00 0.00 60 ALA A CA 14
ATOM 21621 C C . ALA A 1 60 ? 8.001 9.352 -11.370 1.00 0.00 60 ALA A C 14
ATOM 21622 O O . ALA A 1 60 ? 8.417 8.370 -11.982 1.00 0.00 60 ALA A O 14
ATOM 21629 N N . ALA A 1 61 ? 7.706 10.504 -11.962 1.00 0.00 61 ALA A N 14
ATOM 21630 C CA . ALA A 1 61 ? 7.925 10.705 -13.389 1.00 0.00 61 ALA A CA 14
ATOM 21631 C C . ALA A 1 61 ? 9.408 10.636 -13.734 1.00 0.00 61 ALA A C 14
ATOM 21632 O O . ALA A 1 61 ? 9.794 10.070 -14.758 1.00 0.00 61 ALA A O 14
ATOM 21639 N N . LYS A 1 62 ? 10.239 11.215 -12.873 1.00 0.00 62 LYS A N 14
ATOM 21640 C CA . LYS A 1 62 ? 11.678 11.251 -13.103 1.00 0.00 62 LYS A CA 14
ATOM 21641 C C . LYS A 1 62 ? 12.296 9.871 -12.896 1.00 0.00 62 LYS A C 14
ATOM 21642 O O . LYS A 1 62 ? 13.368 9.577 -13.425 1.00 0.00 62 LYS A O 14
ATOM 21661 N N . ALA A 1 63 ? 11.614 9.030 -12.126 1.00 0.00 63 ALA A N 14
ATOM 21662 C CA . ALA A 1 63 ? 12.145 7.723 -11.765 1.00 0.00 63 ALA A CA 14
ATOM 21663 C C . ALA A 1 63 ? 11.957 6.721 -12.899 1.00 0.00 63 ALA A C 14
ATOM 21664 O O . ALA A 1 63 ? 12.488 5.611 -12.855 1.00 0.00 63 ALA A O 14
ATOM 21671 N N . SER A 1 64 ? 11.197 7.118 -13.914 1.00 0.00 64 SER A N 14
ATOM 21672 C CA . SER A 1 64 ? 10.931 6.252 -15.056 1.00 0.00 64 SER A CA 14
ATOM 21673 C C . SER A 1 64 ? 11.986 6.439 -16.140 1.00 0.00 64 SER A C 14
ATOM 21674 O O . SER A 1 64 ? 12.426 7.558 -16.407 1.00 0.00 64 SER A O 14
ATOM 21682 N N . ASP A 1 65 ? 12.392 5.336 -16.759 1.00 0.00 65 ASP A N 14
ATOM 21683 C CA . ASP A 1 65 ? 13.438 5.371 -17.775 1.00 0.00 65 ASP A CA 14
ATOM 21684 C C . ASP A 1 65 ? 12.839 5.578 -19.164 1.00 0.00 65 ASP A C 14
ATOM 21685 O O . ASP A 1 65 ? 13.564 5.689 -20.152 1.00 0.00 65 ASP A O 14
ATOM 21694 N N . ILE A 1 66 ? 11.512 5.628 -19.228 1.00 0.00 66 ILE A N 14
ATOM 21695 C CA . ILE A 1 66 ? 10.815 5.777 -20.500 1.00 0.00 66 ILE A CA 14
ATOM 21696 C C . ILE A 1 66 ? 10.054 7.096 -20.560 1.00 0.00 66 ILE A C 14
ATOM 21697 O O . ILE A 1 66 ? 9.302 7.347 -21.503 1.00 0.00 66 ILE A O 14
ATOM 21713 N N . ILE A 1 67 ? 10.256 7.936 -19.551 1.00 0.00 67 ILE A N 14
ATOM 21714 C CA . ILE A 1 67 ? 9.627 9.250 -19.515 1.00 0.00 67 ILE A CA 14
ATOM 21715 C C . ILE A 1 67 ? 10.672 10.361 -19.541 1.00 0.00 67 ILE A C 14
ATOM 21716 O O . ILE A 1 67 ? 11.697 10.278 -18.862 1.00 0.00 67 ILE A O 14
ATOM 21732 N N . ASP A 1 68 ? 10.407 11.398 -20.324 1.00 0.00 68 ASP A N 14
ATOM 21733 C CA . ASP A 1 68 ? 11.286 12.561 -20.380 1.00 0.00 68 ASP A CA 14
ATOM 21734 C C . ASP A 1 68 ? 10.656 13.753 -19.665 1.00 0.00 68 ASP A C 14
ATOM 21735 O O . ASP A 1 68 ? 9.498 14.093 -19.908 1.00 0.00 68 ASP A O 14
ATOM 21744 N N . VAL A 1 69 ? 11.427 14.383 -18.785 1.00 0.00 69 VAL A N 14
ATOM 21745 C CA . VAL A 1 69 ? 10.900 15.433 -17.920 1.00 0.00 69 VAL A CA 14
ATOM 21746 C C . VAL A 1 69 ? 11.542 16.778 -18.236 1.00 0.00 69 VAL A C 14
ATOM 21747 O O . VAL A 1 69 ? 12.767 16.901 -18.256 1.00 0.00 69 VAL A O 14
ATOM 21760 N N . ALA A 1 70 ? 10.709 17.784 -18.482 1.00 0.00 70 ALA A N 14
ATOM 21761 C CA . ALA A 1 70 ? 11.194 19.138 -18.718 1.00 0.00 70 ALA A CA 14
ATOM 21762 C C . ALA A 1 70 ? 10.851 20.055 -17.549 1.00 0.00 70 ALA A C 14
ATOM 21763 O O . ALA A 1 70 ? 9.693 20.155 -17.147 1.00 0.00 70 ALA A O 14
ATOM 21770 N N . GLU A 1 71 ? 11.868 20.721 -17.008 1.00 0.00 71 GLU A N 14
ATOM 21771 C CA . GLU A 1 71 ? 11.694 21.535 -15.809 1.00 0.00 71 GLU A CA 14
ATOM 21772 C C . GLU A 1 71 ? 11.960 23.006 -16.107 1.00 0.00 71 GLU A C 14
ATOM 21773 O O . GLU A 1 71 ? 12.826 23.340 -16.916 1.00 0.00 71 GLU A O 14
ATOM 21785 N N . ASP A 1 72 ? 11.206 23.882 -15.451 1.00 0.00 72 ASP A N 14
ATOM 21786 C CA . ASP A 1 72 ? 11.504 25.310 -15.467 1.00 0.00 72 ASP A CA 14
ATOM 21787 C C . ASP A 1 72 ? 11.766 25.827 -14.055 1.00 0.00 72 ASP A C 14
ATOM 21788 O O . ASP A 1 72 ? 10.857 25.893 -13.228 1.00 0.00 72 ASP A O 14
ATOM 21797 N N . LEU A 1 73 ? 13.015 26.190 -13.787 1.00 0.00 73 LEU A N 14
ATOM 21798 C CA . LEU A 1 73 ? 13.431 26.564 -12.439 1.00 0.00 73 LEU A CA 14
ATOM 21799 C C . LEU A 1 73 ? 12.675 27.799 -11.959 1.00 0.00 73 LEU A C 14
ATOM 21800 O O . LEU A 1 73 ? 12.518 28.013 -10.758 1.00 0.00 73 LEU A O 14
ATOM 21816 N N . GLN A 1 74 ? 12.203 28.603 -12.906 1.00 0.00 74 GLN A N 14
ATOM 21817 C CA . GLN A 1 74 ? 11.554 29.868 -12.581 1.00 0.00 74 GLN A CA 14
ATOM 21818 C C . GLN A 1 74 ? 10.046 29.684 -12.431 1.00 0.00 74 GLN A C 14
ATOM 21819 O O . GLN A 1 74 ? 9.348 30.574 -11.947 1.00 0.00 74 GLN A O 14
ATOM 21833 N N . SER A 1 75 ? 9.553 28.523 -12.849 1.00 0.00 75 SER A N 14
ATOM 21834 C CA . SER A 1 75 ? 8.120 28.259 -12.855 1.00 0.00 75 SER A CA 14
ATOM 21835 C C . SER A 1 75 ? 7.837 26.782 -12.597 1.00 0.00 75 SER A C 14
ATOM 21836 O O . SER A 1 75 ? 7.783 25.964 -13.516 1.00 0.00 75 SER A O 14
ATOM 21844 N N . PRO A 1 76 ? 7.654 26.430 -11.316 1.00 0.00 76 PRO A N 14
ATOM 21845 C CA . PRO A 1 76 ? 7.418 25.044 -10.902 1.00 0.00 76 PRO A CA 14
ATOM 21846 C C . PRO A 1 76 ? 6.160 24.456 -11.533 1.00 0.00 76 PRO A C 14
ATOM 21847 O O . PRO A 1 76 ? 6.023 23.239 -11.647 1.00 0.00 76 PRO A O 14
ATOM 21858 N N . MET A 1 77 ? 5.246 25.330 -11.940 1.00 0.00 77 MET A N 14
ATOM 21859 C CA . MET A 1 77 ? 3.974 24.895 -12.509 1.00 0.00 77 MET A CA 14
ATOM 21860 C C . MET A 1 77 ? 4.117 24.602 -13.999 1.00 0.00 77 MET A C 14
ATOM 21861 O O . MET A 1 77 ? 3.188 24.104 -14.635 1.00 0.00 77 MET A O 14
ATOM 21875 N N . SER A 1 78 ? 5.286 24.913 -14.550 1.00 0.00 78 SER A N 14
ATOM 21876 C CA . SER A 1 78 ? 5.525 24.752 -15.978 1.00 0.00 78 SER A CA 14
ATOM 21877 C C . SER A 1 78 ? 6.286 23.460 -16.261 1.00 0.00 78 SER A C 14
ATOM 21878 O O . SER A 1 78 ? 6.835 23.275 -17.348 1.00 0.00 78 SER A O 14
ATOM 21886 N N . ILE A 1 79 ? 6.316 22.571 -15.274 1.00 0.00 79 ILE A N 14
ATOM 21887 C CA . ILE A 1 79 ? 6.987 21.286 -15.424 1.00 0.00 79 ILE A CA 14
ATOM 21888 C C . ILE A 1 79 ? 6.138 20.312 -16.234 1.00 0.00 79 ILE A C 14
ATOM 21889 O O . ILE A 1 79 ? 5.000 20.014 -15.871 1.00 0.00 79 ILE A O 14
ATOM 21905 N N . LYS A 1 80 ? 6.700 19.820 -17.333 1.00 0.00 80 LYS A N 14
ATOM 21906 C CA . LYS A 1 80 ? 5.968 18.942 -18.237 1.00 0.00 80 LYS A CA 14
ATOM 21907 C C . LYS A 1 80 ? 6.704 17.617 -18.422 1.00 0.00 80 LYS A C 14
ATOM 21908 O O . LYS A 1 80 ? 7.919 17.542 -18.245 1.00 0.00 80 LYS A O 14
ATOM 21927 N N . VAL A 1 81 ? 5.959 16.577 -18.780 1.00 0.00 81 VAL A N 14
ATOM 21928 C CA . VAL A 1 81 ? 6.548 15.273 -19.055 1.00 0.00 81 VAL A CA 14
ATOM 21929 C C . VAL A 1 81 ? 6.002 14.684 -20.350 1.00 0.00 81 VAL A C 14
ATOM 21930 O O . VAL A 1 81 ? 4.927 15.067 -20.814 1.00 0.00 81 VAL A O 14
ATOM 21943 N N . ARG A 1 82 ? 6.747 13.750 -20.930 1.00 0.00 82 ARG A N 14
ATOM 21944 C CA . ARG A 1 82 ? 6.273 13.002 -22.090 1.00 0.00 82 ARG A CA 14
ATOM 21945 C C . ARG A 1 82 ? 6.846 11.589 -22.098 1.00 0.00 82 ARG A C 14
ATOM 21946 O O . ARG A 1 82 ? 7.908 11.336 -21.529 1.00 0.00 82 ARG A O 14
ATOM 21967 N N . ARG A 1 83 ? 6.134 10.672 -22.745 1.00 0.00 83 ARG A N 14
ATOM 21968 C CA . ARG A 1 83 ? 6.671 9.345 -23.026 1.00 0.00 83 ARG A CA 14
ATOM 21969 C C . ARG A 1 83 ? 7.442 9.339 -24.343 1.00 0.00 83 ARG A C 14
ATOM 21970 O O . ARG A 1 83 ? 7.023 9.953 -25.323 1.00 0.00 83 ARG A O 14
ATOM 21991 N N . LYS A 1 84 ? 8.572 8.640 -24.358 1.00 0.00 84 LYS A N 14
ATOM 21992 C CA . LYS A 1 84 ? 9.456 8.635 -25.517 1.00 0.00 84 LYS A CA 14
ATOM 21993 C C . LYS A 1 84 ? 9.469 7.266 -26.187 1.00 0.00 84 LYS A C 14
ATOM 21994 O O . LYS A 1 84 ? 10.476 6.855 -26.761 1.00 0.00 84 LYS A O 14
ATOM 22013 N N . GLU A 1 85 ? 8.342 6.564 -26.109 1.00 0.00 85 GLU A N 14
ATOM 22014 C CA . GLU A 1 85 ? 8.224 5.242 -26.715 1.00 0.00 85 GLU A CA 14
ATOM 22015 C C . GLU A 1 85 ? 7.176 5.246 -27.825 1.00 0.00 85 GLU A C 14
ATOM 22016 O O . GLU A 1 85 ? 6.528 4.230 -28.085 1.00 0.00 85 GLU A O 14
ATOM 22028 N N . THR A 1 86 ? 7.013 6.393 -28.475 1.00 0.00 86 THR A N 14
ATOM 22029 C CA . THR A 1 86 ? 6.082 6.516 -29.589 1.00 0.00 86 THR A CA 14
ATOM 22030 C C . THR A 1 86 ? 6.790 7.003 -30.848 1.00 0.00 86 THR A C 14
ATOM 22031 O O . THR A 1 86 ? 7.829 7.659 -30.771 1.00 0.00 86 THR A O 14
ATOM 22042 N N . TRP A 1 87 ? 6.222 6.678 -32.004 1.00 0.00 87 TRP A N 14
ATOM 22043 C CA . TRP A 1 87 ? 6.775 7.122 -33.277 1.00 0.00 87 TRP A CA 14
ATOM 22044 C C . TRP A 1 87 ? 6.521 8.611 -33.492 1.00 0.00 87 TRP A C 14
ATOM 22045 O O . TRP A 1 87 ? 7.299 9.293 -34.158 1.00 0.00 87 TRP A O 14
ATOM 22066 N N . SER A 1 88 ? 5.429 9.108 -32.922 1.00 0.00 88 SER A N 14
ATOM 22067 C CA . SER A 1 88 ? 5.050 10.506 -33.086 1.00 0.00 88 SER A CA 14
ATOM 22068 C C . SER A 1 88 ? 4.119 10.953 -31.962 1.00 0.00 88 SER A C 14
ATOM 22069 O O . SER A 1 88 ? 3.372 10.160 -31.390 1.00 0.00 88 SER A O 14
ATOM 22077 N N . PRO A 1 89 ? 4.167 12.254 -31.639 1.00 0.00 89 PRO A N 14
ATOM 22078 C CA . PRO A 1 89 ? 3.244 12.863 -30.676 1.00 0.00 89 PRO A CA 14
ATOM 22079 C C . PRO A 1 89 ? 1.817 12.939 -31.207 1.00 0.00 89 PRO A C 14
ATOM 22080 O O . PRO A 1 89 ? 1.600 13.119 -32.405 1.00 0.00 89 PRO A O 14
ATOM 22091 N N . TRP A 1 90 ? 0.848 12.799 -30.309 1.00 0.00 90 TRP A N 14
ATOM 22092 C CA . TRP A 1 90 ? -0.559 12.812 -30.695 1.00 0.00 90 TRP A CA 14
ATOM 22093 C C . TRP A 1 90 ? -1.096 14.238 -30.746 1.00 0.00 90 TRP A C 14
ATOM 22094 O O . TRP A 1 90 ? -1.853 14.658 -29.869 1.00 0.00 90 TRP A O 14
ATOM 22115 N N . ILE A 1 91 ? -0.702 14.978 -31.778 1.00 0.00 91 ILE A N 14
ATOM 22116 C CA . ILE A 1 91 ? -1.049 16.390 -31.881 1.00 0.00 91 ILE A CA 14
ATOM 22117 C C . ILE A 1 91 ? -2.377 16.578 -32.607 1.00 0.00 91 ILE A C 14
ATOM 22118 O O . ILE A 1 91 ? -2.580 16.045 -33.699 1.00 0.00 91 ILE A O 14
ATOM 22134 N N . LEU A 1 92 ? -3.275 17.342 -31.997 1.00 0.00 92 LEU A N 14
ATOM 22135 C CA . LEU A 1 92 ? -4.575 17.621 -32.596 1.00 0.00 92 LEU A CA 14
ATOM 22136 C C . LEU A 1 92 ? -4.594 19.005 -33.236 1.00 0.00 92 LEU A C 14
ATOM 22137 O O . LEU A 1 92 ? -3.972 19.950 -32.750 1.00 0.00 92 LEU A O 14
ATOM 22153 N N . PRO A 1 93 ? -5.326 19.130 -34.354 1.00 0.00 93 PRO A N 14
ATOM 22154 C CA . PRO A 1 93 ? -5.602 20.428 -34.975 1.00 0.00 93 PRO A CA 14
ATOM 22155 C C . PRO A 1 93 ? -6.412 21.347 -34.068 1.00 0.00 93 PRO A C 14
ATOM 22156 O O . PRO A 1 93 ? -7.195 20.883 -33.240 1.00 0.00 93 PRO A O 14
ATOM 22167 N N . SER A 1 94 ? -6.219 22.652 -34.228 1.00 0.00 94 SER A N 14
ATOM 22168 C CA . SER A 1 94 ? -6.851 23.632 -33.353 1.00 0.00 94 SER A CA 14
ATOM 22169 C C . SER A 1 94 ? -8.343 23.352 -33.212 1.00 0.00 94 SER A C 14
ATOM 22170 O O . SER A 1 94 ? -8.910 23.487 -32.128 1.00 0.00 94 SER A O 14
ATOM 22178 N N . GLU A 1 95 ? -8.973 22.961 -34.314 1.00 0.00 95 GLU A N 14
ATOM 22179 C CA . GLU A 1 95 ? -10.423 22.812 -34.353 1.00 0.00 95 GLU A CA 14
ATOM 22180 C C . GLU A 1 95 ? -10.872 21.645 -33.477 1.00 0.00 95 GLU A C 14
ATOM 22181 O O . GLU A 1 95 ? -12.024 21.584 -33.049 1.00 0.00 95 GLU A O 14
ATOM 22193 N N . SER A 1 96 ? -9.953 20.722 -33.214 1.00 0.00 96 SER A N 14
ATOM 22194 C CA . SER A 1 96 ? -10.274 19.517 -32.457 1.00 0.00 96 SER A CA 14
ATOM 22195 C C . SER A 1 96 ? -9.975 19.714 -30.973 1.00 0.00 96 SER A C 14
ATOM 22196 O O . SER A 1 96 ? -10.193 18.815 -30.160 1.00 0.00 96 SER A O 14
ATOM 22204 N N . ARG A 1 97 ? -9.475 20.896 -30.629 1.00 0.00 97 ARG A N 14
ATOM 22205 C CA . ARG A 1 97 ? -9.085 21.190 -29.254 1.00 0.00 97 ARG A CA 14
ATOM 22206 C C . ARG A 1 97 ? -10.301 21.580 -28.417 1.00 0.00 97 ARG A C 14
ATOM 22207 O O . ARG A 1 97 ? -10.190 21.804 -27.212 1.00 0.00 97 ARG A O 14
ATOM 22228 N N . LEU A 1 98 ? -11.457 21.659 -29.063 1.00 0.00 98 LEU A N 14
ATOM 22229 C CA . LEU A 1 98 ? -12.690 22.044 -28.384 1.00 0.00 98 LEU A CA 14
ATOM 22230 C C . LEU A 1 98 ? -13.457 20.814 -27.910 1.00 0.00 98 LEU A C 14
ATOM 22231 O O . LEU A 1 98 ? -13.131 20.224 -26.880 1.00 0.00 98 LEU A O 14
ATOM 22247 N N . MET A 1 1 ? 3.476 -2.525 -3.254 1.00 0.00 1 MET A N 15
ATOM 22248 C CA . MET A 1 1 ? 4.180 -1.522 -4.045 1.00 0.00 1 MET A CA 15
ATOM 22249 C C . MET A 1 1 ? 4.425 -0.258 -3.226 1.00 0.00 1 MET A C 15
ATOM 22250 O O . MET A 1 1 ? 3.638 0.084 -2.344 1.00 0.00 1 MET A O 15
ATOM 22266 N N . ASP A 1 2 ? 5.522 0.431 -3.524 1.00 0.00 2 ASP A N 15
ATOM 22267 C CA . ASP A 1 2 ? 5.831 1.697 -2.867 1.00 0.00 2 ASP A CA 15
ATOM 22268 C C . ASP A 1 2 ? 5.015 2.836 -3.469 1.00 0.00 2 ASP A C 15
ATOM 22269 O O . ASP A 1 2 ? 4.438 2.698 -4.547 1.00 0.00 2 ASP A O 15
ATOM 22278 N N . VAL A 1 3 ? 4.971 3.961 -2.765 1.00 0.00 3 VAL A N 15
ATOM 22279 C CA . VAL A 1 3 ? 4.236 5.129 -3.235 1.00 0.00 3 VAL A CA 15
ATOM 22280 C C . VAL A 1 3 ? 4.771 5.608 -4.581 1.00 0.00 3 VAL A C 15
ATOM 22281 O O . VAL A 1 3 ? 4.002 5.886 -5.502 1.00 0.00 3 VAL A O 15
ATOM 22294 N N . GLN A 1 4 ? 6.092 5.700 -4.689 1.00 0.00 4 GLN A N 15
ATOM 22295 C CA . GLN A 1 4 ? 6.732 6.094 -5.938 1.00 0.00 4 GLN A CA 15
ATOM 22296 C C . GLN A 1 4 ? 6.424 5.095 -7.047 1.00 0.00 4 GLN A C 15
ATOM 22297 O O . GLN A 1 4 ? 6.081 5.477 -8.165 1.00 0.00 4 GLN A O 15
ATOM 22311 N N . ALA A 1 5 ? 6.548 3.809 -6.729 1.00 0.00 5 ALA A N 15
ATOM 22312 C CA . ALA A 1 5 ? 6.341 2.755 -7.715 1.00 0.00 5 ALA A CA 15
ATOM 22313 C C . ALA A 1 5 ? 4.924 2.798 -8.274 1.00 0.00 5 ALA A C 15
ATOM 22314 O O . ALA A 1 5 ? 4.717 2.659 -9.480 1.00 0.00 5 ALA A O 15
ATOM 22321 N N . PHE A 1 6 ? 3.948 2.987 -7.390 1.00 0.00 6 PHE A N 15
ATOM 22322 C CA . PHE A 1 6 ? 2.548 3.018 -7.793 1.00 0.00 6 PHE A CA 15
ATOM 22323 C C . PHE A 1 6 ? 2.266 4.224 -8.688 1.00 0.00 6 PHE A C 15
ATOM 22324 O O . PHE A 1 6 ? 1.630 4.097 -9.736 1.00 0.00 6 PHE A O 15
ATOM 22341 N N . LEU A 1 7 ? 2.741 5.391 -8.266 1.00 0.00 7 LEU A N 15
ATOM 22342 C CA . LEU A 1 7 ? 2.515 6.622 -9.012 1.00 0.00 7 LEU A CA 15
ATOM 22343 C C . LEU A 1 7 ? 3.177 6.555 -10.386 1.00 0.00 7 LEU A C 15
ATOM 22344 O O . LEU A 1 7 ? 2.615 7.014 -11.381 1.00 0.00 7 LEU A O 15
ATOM 22360 N N . THR A 1 8 ? 4.373 5.977 -10.434 1.00 0.00 8 THR A N 15
ATOM 22361 C CA . THR A 1 8 ? 5.098 5.823 -11.689 1.00 0.00 8 THR A CA 15
ATOM 22362 C C . THR A 1 8 ? 4.362 4.881 -12.637 1.00 0.00 8 THR A C 15
ATOM 22363 O O . THR A 1 8 ? 4.233 5.161 -13.829 1.00 0.00 8 THR A O 15
ATOM 22374 N N . SER A 1 9 ? 3.878 3.767 -12.098 1.00 0.00 9 SER A N 15
ATOM 22375 C CA . SER A 1 9 ? 3.164 2.779 -12.899 1.00 0.00 9 SER A CA 15
ATOM 22376 C C . SER A 1 9 ? 1.893 3.376 -13.493 1.00 0.00 9 SER A C 15
ATOM 22377 O O . SER A 1 9 ? 1.557 3.121 -14.649 1.00 0.00 9 SER A O 15
ATOM 22385 N N . GLN A 1 10 ? 1.191 4.174 -12.694 1.00 0.00 10 GLN A N 15
ATOM 22386 C CA . GLN A 1 10 ? -0.042 4.810 -13.142 1.00 0.00 10 GLN A CA 15
ATOM 22387 C C . GLN A 1 10 ? 0.238 5.823 -14.246 1.00 0.00 10 GLN A C 15
ATOM 22388 O O . GLN A 1 10 ? -0.487 5.891 -15.239 1.00 0.00 10 GLN A O 15
ATOM 22402 N N . LEU A 1 11 ? 1.296 6.608 -14.069 1.00 0.00 11 LEU A N 15
ATOM 22403 C CA . LEU A 1 11 ? 1.671 7.619 -15.050 1.00 0.00 11 LEU A CA 15
ATOM 22404 C C . LEU A 1 11 ? 2.057 6.973 -16.377 1.00 0.00 11 LEU A C 15
ATOM 22405 O O . LEU A 1 11 ? 1.639 7.426 -17.443 1.00 0.00 11 LEU A O 15
ATOM 22421 N N . GLU A 1 12 ? 2.853 5.912 -16.303 1.00 0.00 12 GLU A N 15
ATOM 22422 C CA . GLU A 1 12 ? 3.268 5.185 -17.498 1.00 0.00 12 GLU A CA 15
ATOM 22423 C C . GLU A 1 12 ? 2.060 4.605 -18.229 1.00 0.00 12 GLU A C 15
ATOM 22424 O O . GLU A 1 12 ? 2.007 4.608 -19.458 1.00 0.00 12 GLU A O 15
ATOM 22436 N N . TYR A 1 13 ? 1.095 4.109 -17.463 1.00 0.00 13 TYR A N 15
ATOM 22437 C CA . TYR A 1 13 ? -0.134 3.572 -18.035 1.00 0.00 13 TYR A CA 15
ATOM 22438 C C . TYR A 1 13 ? -0.953 4.673 -18.699 1.00 0.00 13 TYR A C 15
ATOM 22439 O O . TYR A 1 13 ? -1.531 4.475 -19.767 1.00 0.00 13 TYR A O 15
ATOM 22457 N N . TYR A 1 14 ? -0.998 5.836 -18.057 1.00 0.00 14 TYR A N 15
ATOM 22458 C CA . TYR A 1 14 ? -1.789 6.954 -18.557 1.00 0.00 14 TYR A CA 15
ATOM 22459 C C . TYR A 1 14 ? -1.247 7.451 -19.894 1.00 0.00 14 TYR A C 15
ATOM 22460 O O . TYR A 1 14 ? -2.003 7.906 -20.752 1.00 0.00 14 TYR A O 15
ATOM 22478 N N . PHE A 1 15 ? 0.067 7.356 -20.065 1.00 0.00 15 PHE A N 15
ATOM 22479 C CA . PHE A 1 15 ? 0.716 7.826 -21.282 1.00 0.00 15 PHE A CA 15
ATOM 22480 C C . PHE A 1 15 ? 0.970 6.671 -22.245 1.00 0.00 15 PHE A C 15
ATOM 22481 O O . PHE A 1 15 ? 1.774 6.784 -23.170 1.00 0.00 15 PHE A O 15
ATOM 22498 N N . SER A 1 16 ? 0.279 5.557 -22.019 1.00 0.00 16 SER A N 15
ATOM 22499 C CA . SER A 1 16 ? 0.354 4.414 -22.922 1.00 0.00 16 SER A CA 15
ATOM 22500 C C . SER A 1 16 ? -0.387 4.703 -24.224 1.00 0.00 16 SER A C 15
ATOM 22501 O O . SER A 1 16 ? -1.296 5.535 -24.263 1.00 0.00 16 SER A O 15
ATOM 22509 N N . ILE A 1 17 ? 0.006 4.009 -25.287 1.00 0.00 17 ILE A N 15
ATOM 22510 C CA . ILE A 1 17 ? -0.604 4.209 -26.596 1.00 0.00 17 ILE A CA 15
ATOM 22511 C C . ILE A 1 17 ? -2.101 3.925 -26.556 1.00 0.00 17 ILE A C 15
ATOM 22512 O O . ILE A 1 17 ? -2.896 4.648 -27.154 1.00 0.00 17 ILE A O 15
ATOM 22528 N N . GLU A 1 18 ? -2.477 2.867 -25.844 1.00 0.00 18 GLU A N 15
ATOM 22529 C CA . GLU A 1 18 ? -3.876 2.467 -25.753 1.00 0.00 18 GLU A CA 15
ATOM 22530 C C . GLU A 1 18 ? -4.706 3.541 -25.056 1.00 0.00 18 GLU A C 15
ATOM 22531 O O . GLU A 1 18 ? -5.802 3.881 -25.501 1.00 0.00 18 GLU A O 15
ATOM 22543 N N . ASN A 1 19 ? -4.174 4.072 -23.959 1.00 0.00 19 ASN A N 15
ATOM 22544 C CA . ASN A 1 19 ? -4.879 5.086 -23.184 1.00 0.00 19 ASN A CA 15
ATOM 22545 C C . ASN A 1 19 ? -4.993 6.390 -23.970 1.00 0.00 19 ASN A C 15
ATOM 22546 O O . ASN A 1 19 ? -6.039 7.040 -23.968 1.00 0.00 19 ASN A O 15
ATOM 22557 N N . LEU A 1 20 ? -3.911 6.764 -24.643 1.00 0.00 20 LEU A N 15
ATOM 22558 C CA . LEU A 1 20 ? -3.868 8.019 -25.386 1.00 0.00 20 LEU A CA 15
ATOM 22559 C C . LEU A 1 20 ? -4.866 8.002 -26.540 1.00 0.00 20 LEU A C 15
ATOM 22560 O O . LEU A 1 20 ? -5.478 9.022 -26.859 1.00 0.00 20 LEU A O 15
ATOM 22576 N N . SER A 1 21 ? -5.024 6.838 -27.161 1.00 0.00 21 SER A N 15
ATOM 22577 C CA . SER A 1 21 ? -5.968 6.683 -28.263 1.00 0.00 21 SER A CA 15
ATOM 22578 C C . SER A 1 21 ? -7.401 6.901 -27.785 1.00 0.00 21 SER A C 15
ATOM 22579 O O . SER A 1 21 ? -8.285 7.238 -28.572 1.00 0.00 21 SER A O 15
ATOM 22587 N N . LYS A 1 22 ? -7.621 6.707 -26.490 1.00 0.00 22 LYS A N 15
ATOM 22588 C CA . LYS A 1 22 ? -8.959 6.813 -25.916 1.00 0.00 22 LYS A CA 15
ATOM 22589 C C . LYS A 1 22 ? -9.131 8.134 -25.173 1.00 0.00 22 LYS A C 15
ATOM 22590 O O . LYS A 1 22 ? -10.248 8.627 -25.017 1.00 0.00 22 LYS A O 15
ATOM 22609 N N . ASP A 1 23 ? -8.019 8.699 -24.717 1.00 0.00 23 ASP A N 15
ATOM 22610 C CA . ASP A 1 23 ? -8.058 9.872 -23.852 1.00 0.00 23 ASP A CA 15
ATOM 22611 C C . ASP A 1 23 ? -7.824 11.148 -24.656 1.00 0.00 23 ASP A C 15
ATOM 22612 O O . ASP A 1 23 ? -6.684 11.568 -24.854 1.00 0.00 23 ASP A O 15
ATOM 22621 N N . MET A 1 24 ? -8.911 11.760 -25.116 1.00 0.00 24 MET A N 15
ATOM 22622 C CA . MET A 1 24 ? -8.819 12.937 -25.972 1.00 0.00 24 MET A CA 15
ATOM 22623 C C . MET A 1 24 ? -8.285 14.136 -25.193 1.00 0.00 24 MET A C 15
ATOM 22624 O O . MET A 1 24 ? -7.649 15.024 -25.761 1.00 0.00 24 MET A O 15
ATOM 22638 N N . PHE A 1 25 ? -8.551 14.154 -23.892 1.00 0.00 25 PHE A N 15
ATOM 22639 C CA . PHE A 1 25 ? -8.188 15.293 -23.053 1.00 0.00 25 PHE A CA 15
ATOM 22640 C C . PHE A 1 25 ? -6.674 15.496 -23.040 1.00 0.00 25 PHE A C 15
ATOM 22641 O O . PHE A 1 25 ? -6.188 16.623 -23.132 1.00 0.00 25 PHE A O 15
ATOM 22658 N N . LEU A 1 26 ? -5.937 14.397 -22.925 1.00 0.00 26 LEU A N 15
ATOM 22659 C CA . LEU A 1 26 ? -4.481 14.444 -22.987 1.00 0.00 26 LEU A CA 15
ATOM 22660 C C . LEU A 1 26 ? -4.009 14.969 -24.340 1.00 0.00 26 LEU A C 15
ATOM 22661 O O . LEU A 1 26 ? -3.106 15.803 -24.413 1.00 0.00 26 LEU A O 15
ATOM 22677 N N . ARG A 1 27 ? -4.628 14.477 -25.407 1.00 0.00 27 ARG A N 15
ATOM 22678 C CA . ARG A 1 27 ? -4.219 14.834 -26.760 1.00 0.00 27 ARG A CA 15
ATOM 22679 C C . ARG A 1 27 ? -4.393 16.330 -27.004 1.00 0.00 27 ARG A C 15
ATOM 22680 O O . ARG A 1 27 ? -3.541 16.975 -27.616 1.00 0.00 27 ARG A O 15
ATOM 22701 N N . LYS A 1 28 ? -5.504 16.876 -26.522 1.00 0.00 28 LYS A N 15
ATOM 22702 C CA . LYS A 1 28 ? -5.794 18.295 -26.691 1.00 0.00 28 LYS A CA 15
ATOM 22703 C C . LYS A 1 28 ? -4.788 19.150 -25.930 1.00 0.00 28 LYS A C 15
ATOM 22704 O O . LYS A 1 28 ? -4.404 20.229 -26.384 1.00 0.00 28 LYS A O 15
ATOM 22723 N N . HIS A 1 29 ? -4.360 18.663 -24.769 1.00 0.00 29 HIS A N 15
ATOM 22724 C CA . HIS A 1 29 ? -3.428 19.402 -23.924 1.00 0.00 29 HIS A CA 15
ATOM 22725 C C . HIS A 1 29 ? -2.010 19.328 -24.483 1.00 0.00 29 HIS A C 15
ATOM 22726 O O . HIS A 1 29 ? -1.222 20.258 -24.323 1.00 0.00 29 HIS A O 15
ATOM 22740 N N . MET A 1 30 ? -1.696 18.215 -25.141 1.00 0.00 30 MET A N 15
ATOM 22741 C CA . MET A 1 30 ? -0.365 18.007 -25.695 1.00 0.00 30 MET A CA 15
ATOM 22742 C C . MET A 1 30 ? -0.023 19.094 -26.709 1.00 0.00 30 MET A C 15
ATOM 22743 O O . MET A 1 30 ? -0.851 19.457 -27.545 1.00 0.00 30 MET A O 15
ATOM 22757 N N . ASP A 1 31 ? 1.200 19.607 -26.630 1.00 0.00 31 ASP A N 15
ATOM 22758 C CA . ASP A 1 31 ? 1.692 20.564 -27.614 1.00 0.00 31 ASP A CA 15
ATOM 22759 C C . ASP A 1 31 ? 2.406 19.852 -28.759 1.00 0.00 31 ASP A C 15
ATOM 22760 O O . ASP A 1 31 ? 2.309 18.632 -28.898 1.00 0.00 31 ASP A O 15
ATOM 22769 N N . ASP A 1 32 ? 3.121 20.619 -29.572 1.00 0.00 32 ASP A N 15
ATOM 22770 C CA . ASP A 1 32 ? 3.736 20.086 -30.782 1.00 0.00 32 ASP A CA 15
ATOM 22771 C C . ASP A 1 32 ? 4.805 19.052 -30.439 1.00 0.00 32 ASP A C 15
ATOM 22772 O O . ASP A 1 32 ? 5.176 18.230 -31.274 1.00 0.00 32 ASP A O 15
ATOM 22781 N N . GLU A 1 33 ? 5.295 19.105 -29.204 1.00 0.00 33 GLU A N 15
ATOM 22782 C CA . GLU A 1 33 ? 6.337 18.187 -28.758 1.00 0.00 33 GLU A CA 15
ATOM 22783 C C . GLU A 1 33 ? 5.756 17.101 -27.858 1.00 0.00 33 GLU A C 15
ATOM 22784 O O . GLU A 1 33 ? 6.486 16.275 -27.312 1.00 0.00 33 GLU A O 15
ATOM 22796 N N . GLY A 1 34 ? 4.433 17.108 -27.709 1.00 0.00 34 GLY A N 15
ATOM 22797 C CA . GLY A 1 34 ? 3.768 16.080 -26.930 1.00 0.00 34 GLY A CA 15
ATOM 22798 C C . GLY A 1 34 ? 3.983 16.253 -25.439 1.00 0.00 34 GLY A C 15
ATOM 22799 O O . GLY A 1 34 ? 3.938 15.284 -24.681 1.00 0.00 34 GLY A O 15
ATOM 22803 N N . TYR A 1 35 ? 4.218 17.490 -25.016 1.00 0.00 35 TYR A N 15
ATOM 22804 C CA . TYR A 1 35 ? 4.427 17.789 -23.605 1.00 0.00 35 TYR A CA 15
ATOM 22805 C C . TYR A 1 35 ? 3.098 17.995 -22.888 1.00 0.00 35 TYR A C 15
ATOM 22806 O O . TYR A 1 35 ? 2.190 18.640 -23.413 1.00 0.00 35 TYR A O 15
ATOM 22824 N N . VAL A 1 36 ? 2.989 17.441 -21.684 1.00 0.00 36 VAL A N 15
ATOM 22825 C CA . VAL A 1 36 ? 1.819 17.662 -20.844 1.00 0.00 36 VAL A CA 15
ATOM 22826 C C . VAL A 1 36 ? 2.218 18.203 -19.476 1.00 0.00 36 VAL A C 15
ATOM 22827 O O . VAL A 1 36 ? 3.027 17.612 -18.759 1.00 0.00 36 VAL A O 15
ATOM 22840 N N . PRO A 1 37 ? 1.639 19.352 -19.101 1.00 0.00 37 PRO A N 15
ATOM 22841 C CA . PRO A 1 37 ? 1.941 20.013 -17.829 1.00 0.00 37 PRO A CA 15
ATOM 22842 C C . PRO A 1 37 ? 1.652 19.118 -16.628 1.00 0.00 37 PRO A C 15
ATOM 22843 O O . PRO A 1 37 ? 0.619 18.450 -16.571 1.00 0.00 37 PRO A O 15
ATOM 22854 N N . LEU A 1 38 ? 2.570 19.108 -15.668 1.00 0.00 38 LEU A N 15
ATOM 22855 C CA . LEU A 1 38 ? 2.373 18.368 -14.426 1.00 0.00 38 LEU A CA 15
ATOM 22856 C C . LEU A 1 38 ? 1.066 18.773 -13.754 1.00 0.00 38 LEU A C 15
ATOM 22857 O O . LEU A 1 38 ? 0.352 17.932 -13.205 1.00 0.00 38 LEU A O 15
ATOM 22873 N N . ALA A 1 39 ? 0.754 20.063 -13.804 1.00 0.00 39 ALA A N 15
ATOM 22874 C CA . ALA A 1 39 ? -0.397 20.601 -13.089 1.00 0.00 39 ALA A CA 15
ATOM 22875 C C . ALA A 1 39 ? -1.688 19.932 -13.548 1.00 0.00 39 ALA A C 15
ATOM 22876 O O . ALA A 1 39 ? -2.642 19.809 -12.777 1.00 0.00 39 ALA A O 15
ATOM 22883 N N . PHE A 1 40 ? -1.713 19.502 -14.803 1.00 0.00 40 PHE A N 15
ATOM 22884 C CA . PHE A 1 40 ? -2.891 18.852 -15.368 1.00 0.00 40 PHE A CA 15
ATOM 22885 C C . PHE A 1 40 ? -3.010 17.415 -14.869 1.00 0.00 40 PHE A C 15
ATOM 22886 O O . PHE A 1 40 ? -4.108 16.932 -14.586 1.00 0.00 40 PHE A O 15
ATOM 22903 N N . LEU A 1 41 ? -1.873 16.735 -14.763 1.00 0.00 41 LEU A N 15
ATOM 22904 C CA . LEU A 1 41 ? -1.845 15.359 -14.282 1.00 0.00 41 LEU A CA 15
ATOM 22905 C C . LEU A 1 41 ? -2.313 15.279 -12.832 1.00 0.00 41 LEU A C 15
ATOM 22906 O O . LEU A 1 41 ? -2.978 14.322 -12.437 1.00 0.00 41 LEU A O 15
ATOM 22922 N N . ALA A 1 42 ? -1.962 16.292 -12.047 1.00 0.00 42 ALA A N 15
ATOM 22923 C CA . ALA A 1 42 ? -2.328 16.325 -10.636 1.00 0.00 42 ALA A CA 15
ATOM 22924 C C . ALA A 1 42 ? -3.838 16.444 -10.461 1.00 0.00 42 ALA A C 15
ATOM 22925 O O . ALA A 1 42 ? -4.373 16.160 -9.391 1.00 0.00 42 ALA A O 15
ATOM 22932 N N . SER A 1 43 ? -4.519 16.865 -11.522 1.00 0.00 43 SER A N 15
ATOM 22933 C CA . SER A 1 43 ? -5.958 17.096 -11.464 1.00 0.00 43 SER A CA 15
ATOM 22934 C C . SER A 1 43 ? -6.726 15.787 -11.627 1.00 0.00 43 SER A C 15
ATOM 22935 O O . SER A 1 43 ? -7.953 15.757 -11.532 1.00 0.00 43 SER A O 15
ATOM 22943 N N . PHE A 1 44 ? -5.992 14.706 -11.872 1.00 0.00 44 PHE A N 15
ATOM 22944 C CA . PHE A 1 44 ? -6.603 13.395 -12.057 1.00 0.00 44 PHE A CA 15
ATOM 22945 C C . PHE A 1 44 ? -7.053 12.811 -10.722 1.00 0.00 44 PHE A C 15
ATOM 22946 O O . PHE A 1 44 ? -6.246 12.624 -9.811 1.00 0.00 44 PHE A O 15
ATOM 22963 N N . ASN A 1 45 ? -8.345 12.526 -10.612 1.00 0.00 45 ASN A N 15
ATOM 22964 C CA . ASN A 1 45 ? -8.921 12.053 -9.358 1.00 0.00 45 ASN A CA 15
ATOM 22965 C C . ASN A 1 45 ? -8.265 10.750 -8.914 1.00 0.00 45 ASN A C 15
ATOM 22966 O O . ASN A 1 45 ? -8.128 10.487 -7.719 1.00 0.00 45 ASN A O 15
ATOM 22977 N N . ARG A 1 46 ? -7.860 9.938 -9.885 1.00 0.00 46 ARG A N 15
ATOM 22978 C CA . ARG A 1 46 ? -7.203 8.669 -9.594 1.00 0.00 46 ARG A CA 15
ATOM 22979 C C . ARG A 1 46 ? -5.895 8.892 -8.844 1.00 0.00 46 ARG A C 15
ATOM 22980 O O . ARG A 1 46 ? -5.563 8.146 -7.921 1.00 0.00 46 ARG A O 15
ATOM 23001 N N . ILE A 1 47 ? -5.156 9.919 -9.246 1.00 0.00 47 ILE A N 15
ATOM 23002 C CA . ILE A 1 47 ? -3.890 10.249 -8.601 1.00 0.00 47 ILE A CA 15
ATOM 23003 C C . ILE A 1 47 ? -4.122 10.933 -7.258 1.00 0.00 47 ILE A C 15
ATOM 23004 O O . ILE A 1 47 ? -3.433 10.647 -6.277 1.00 0.00 47 ILE A O 15
ATOM 23020 N N . LYS A 1 48 ? -5.094 11.836 -7.219 1.00 0.00 48 LYS A N 15
ATOM 23021 C CA . LYS A 1 48 ? -5.373 12.609 -6.014 1.00 0.00 48 LYS A CA 15
ATOM 23022 C C . LYS A 1 48 ? -5.835 11.702 -4.879 1.00 0.00 48 LYS A C 15
ATOM 23023 O O . LYS A 1 48 ? -5.563 11.970 -3.708 1.00 0.00 48 LYS A O 15
ATOM 23042 N N . SER A 1 49 ? -6.532 10.628 -5.233 1.00 0.00 49 SER A N 15
ATOM 23043 C CA . SER A 1 49 ? -7.021 9.673 -4.244 1.00 0.00 49 SER A CA 15
ATOM 23044 C C . SER A 1 49 ? -5.859 8.972 -3.545 1.00 0.00 49 SER A C 15
ATOM 23045 O O . SER A 1 49 ? -5.981 8.537 -2.400 1.00 0.00 49 SER A O 15
ATOM 23053 N N . PHE A 1 50 ? -4.734 8.867 -4.243 1.00 0.00 50 PHE A N 15
ATOM 23054 C CA . PHE A 1 50 ? -3.565 8.178 -3.710 1.00 0.00 50 PHE A CA 15
ATOM 23055 C C . PHE A 1 50 ? -2.580 9.170 -3.097 1.00 0.00 50 PHE A C 15
ATOM 23056 O O . PHE A 1 50 ? -2.015 8.924 -2.032 1.00 0.00 50 PHE A O 15
ATOM 23073 N N . SER A 1 51 ? -2.382 10.294 -3.780 1.00 0.00 51 SER A N 15
ATOM 23074 C CA . SER A 1 51 ? -1.460 11.321 -3.309 1.00 0.00 51 SER A CA 15
ATOM 23075 C C . SER A 1 51 ? -1.716 12.647 -4.018 1.00 0.00 51 SER A C 15
ATOM 23076 O O . SER A 1 51 ? -1.873 12.690 -5.240 1.00 0.00 51 SER A O 15
ATOM 23084 N N . THR A 1 52 ? -1.755 13.728 -3.246 1.00 0.00 52 THR A N 15
ATOM 23085 C CA . THR A 1 52 ? -1.967 15.057 -3.802 1.00 0.00 52 THR A CA 15
ATOM 23086 C C . THR A 1 52 ? -0.670 15.857 -3.827 1.00 0.00 52 THR A C 15
ATOM 23087 O O . THR A 1 52 ? -0.666 17.041 -4.166 1.00 0.00 52 THR A O 15
ATOM 23098 N N . ASP A 1 53 ? 0.429 15.203 -3.467 1.00 0.00 53 ASP A N 15
ATOM 23099 C CA . ASP A 1 53 ? 1.714 15.881 -3.337 1.00 0.00 53 ASP A CA 15
ATOM 23100 C C . ASP A 1 53 ? 2.432 15.945 -4.682 1.00 0.00 53 ASP A C 15
ATOM 23101 O O . ASP A 1 53 ? 2.837 14.921 -5.231 1.00 0.00 53 ASP A O 15
ATOM 23110 N N . LEU A 1 54 ? 2.585 17.157 -5.206 1.00 0.00 54 LEU A N 15
ATOM 23111 C CA . LEU A 1 54 ? 3.233 17.353 -6.498 1.00 0.00 54 LEU A CA 15
ATOM 23112 C C . LEU A 1 54 ? 4.660 16.814 -6.480 1.00 0.00 54 LEU A C 15
ATOM 23113 O O . LEU A 1 54 ? 5.169 16.342 -7.496 1.00 0.00 54 LEU A O 15
ATOM 23129 N N . ASN A 1 55 ? 5.300 16.886 -5.317 1.00 0.00 55 ASN A N 15
ATOM 23130 C CA . ASN A 1 55 ? 6.691 16.463 -5.180 1.00 0.00 55 ASN A CA 15
ATOM 23131 C C . ASN A 1 55 ? 6.825 14.961 -5.416 1.00 0.00 55 ASN A C 15
ATOM 23132 O O . ASN A 1 55 ? 7.755 14.507 -6.084 1.00 0.00 55 ASN A O 15
ATOM 23143 N N . LEU A 1 56 ? 5.892 14.195 -4.862 1.00 0.00 56 LEU A N 15
ATOM 23144 C CA . LEU A 1 56 ? 5.887 12.747 -5.042 1.00 0.00 56 LEU A CA 15
ATOM 23145 C C . LEU A 1 56 ? 5.516 12.377 -6.474 1.00 0.00 56 LEU A C 15
ATOM 23146 O O . LEU A 1 56 ? 6.097 11.463 -7.061 1.00 0.00 56 LEU A O 15
ATOM 23162 N N . LEU A 1 57 ? 4.547 13.093 -7.033 1.00 0.00 57 LEU A N 15
ATOM 23163 C CA . LEU A 1 57 ? 4.127 12.869 -8.412 1.00 0.00 57 LEU A CA 15
ATOM 23164 C C . LEU A 1 57 ? 5.252 13.206 -9.385 1.00 0.00 57 LEU A C 15
ATOM 23165 O O . LEU A 1 57 ? 5.490 12.481 -10.351 1.00 0.00 57 LEU A O 15
ATOM 23181 N N . HIS A 1 58 ? 5.947 14.310 -9.121 1.00 0.00 58 HIS A N 15
ATOM 23182 C CA . HIS A 1 58 ? 7.066 14.727 -9.958 1.00 0.00 58 HIS A CA 15
ATOM 23183 C C . HIS A 1 58 ? 8.190 13.696 -9.914 1.00 0.00 58 HIS A C 15
ATOM 23184 O O . HIS A 1 58 ? 8.736 13.314 -10.949 1.00 0.00 58 HIS A O 15
ATOM 23198 N N . ALA A 1 59 ? 8.531 13.251 -8.709 1.00 0.00 59 ALA A N 15
ATOM 23199 C CA . ALA A 1 59 ? 9.551 12.223 -8.536 1.00 0.00 59 ALA A CA 15
ATOM 23200 C C . ALA A 1 59 ? 9.160 10.933 -9.248 1.00 0.00 59 ALA A C 15
ATOM 23201 O O . ALA A 1 59 ? 10.001 10.258 -9.838 1.00 0.00 59 ALA A O 15
ATOM 23208 N N . ALA A 1 60 ? 7.875 10.597 -9.187 1.00 0.00 60 ALA A N 15
ATOM 23209 C CA . ALA A 1 60 ? 7.369 9.396 -9.840 1.00 0.00 60 ALA A CA 15
ATOM 23210 C C . ALA A 1 60 ? 7.510 9.494 -11.356 1.00 0.00 60 ALA A C 15
ATOM 23211 O O . ALA A 1 60 ? 7.849 8.516 -12.022 1.00 0.00 60 ALA A O 15
ATOM 23218 N N . ALA A 1 61 ? 7.247 10.679 -11.894 1.00 0.00 61 ALA A N 15
ATOM 23219 C CA . ALA A 1 61 ? 7.386 10.916 -13.325 1.00 0.00 61 ALA A CA 15
ATOM 23220 C C . ALA A 1 61 ? 8.839 10.771 -13.767 1.00 0.00 61 ALA A C 15
ATOM 23221 O O . ALA A 1 61 ? 9.122 10.227 -14.834 1.00 0.00 61 ALA A O 15
ATOM 23228 N N . LYS A 1 62 ? 9.756 11.261 -12.938 1.00 0.00 62 LYS A N 15
ATOM 23229 C CA . LYS A 1 62 ? 11.178 11.205 -13.254 1.00 0.00 62 LYS A CA 15
ATOM 23230 C C . LYS A 1 62 ? 11.699 9.775 -13.161 1.00 0.00 62 LYS A C 15
ATOM 23231 O O . LYS A 1 62 ? 12.701 9.428 -13.786 1.00 0.00 62 LYS A O 15
ATOM 23250 N N . ALA A 1 63 ? 11.010 8.946 -12.382 1.00 0.00 63 ALA A N 15
ATOM 23251 C CA . ALA A 1 63 ? 11.452 7.578 -12.143 1.00 0.00 63 ALA A CA 15
ATOM 23252 C C . ALA A 1 63 ? 10.986 6.648 -13.260 1.00 0.00 63 ALA A C 15
ATOM 23253 O O . ALA A 1 63 ? 11.326 5.465 -13.277 1.00 0.00 63 ALA A O 15
ATOM 23260 N N . SER A 1 64 ? 10.204 7.191 -14.188 1.00 0.00 64 SER A N 15
ATOM 23261 C CA . SER A 1 64 ? 9.671 6.403 -15.293 1.00 0.00 64 SER A CA 15
ATOM 23262 C C . SER A 1 64 ? 10.772 6.049 -16.289 1.00 0.00 64 SER A C 15
ATOM 23263 O O . SER A 1 64 ? 11.741 6.790 -16.450 1.00 0.00 64 SER A O 15
ATOM 23271 N N . ASP A 1 65 ? 10.613 4.910 -16.955 1.00 0.00 65 ASP A N 15
ATOM 23272 C CA . ASP A 1 65 ? 11.598 4.450 -17.927 1.00 0.00 65 ASP A CA 15
ATOM 23273 C C . ASP A 1 65 ? 11.242 4.932 -19.331 1.00 0.00 65 ASP A C 15
ATOM 23274 O O . ASP A 1 65 ? 12.093 4.965 -20.221 1.00 0.00 65 ASP A O 15
ATOM 23283 N N . ILE A 1 66 ? 9.980 5.301 -19.520 1.00 0.00 66 ILE A N 15
ATOM 23284 C CA . ILE A 1 66 ? 9.459 5.578 -20.853 1.00 0.00 66 ILE A CA 15
ATOM 23285 C C . ILE A 1 66 ? 8.957 7.014 -20.962 1.00 0.00 66 ILE A C 15
ATOM 23286 O O . ILE A 1 66 ? 8.579 7.471 -22.042 1.00 0.00 66 ILE A O 15
ATOM 23302 N N . ILE A 1 67 ? 8.960 7.722 -19.838 1.00 0.00 67 ILE A N 15
ATOM 23303 C CA . ILE A 1 67 ? 8.559 9.123 -19.815 1.00 0.00 67 ILE A CA 15
ATOM 23304 C C . ILE A 1 67 ? 9.752 10.031 -19.535 1.00 0.00 67 ILE A C 15
ATOM 23305 O O . ILE A 1 67 ? 10.585 9.731 -18.679 1.00 0.00 67 ILE A O 15
ATOM 23321 N N . ASP A 1 68 ? 9.826 11.143 -20.258 1.00 0.00 68 ASP A N 15
ATOM 23322 C CA . ASP A 1 68 ? 10.855 12.147 -20.013 1.00 0.00 68 ASP A CA 15
ATOM 23323 C C . ASP A 1 68 ? 10.258 13.391 -19.365 1.00 0.00 68 ASP A C 15
ATOM 23324 O O . ASP A 1 68 ? 9.131 13.781 -19.666 1.00 0.00 68 ASP A O 15
ATOM 23333 N N . VAL A 1 69 ? 11.022 14.009 -18.471 1.00 0.00 69 VAL A N 15
ATOM 23334 C CA . VAL A 1 69 ? 10.531 15.146 -17.699 1.00 0.00 69 VAL A CA 15
ATOM 23335 C C . VAL A 1 69 ? 11.328 16.407 -18.006 1.00 0.00 69 VAL A C 15
ATOM 23336 O O . VAL A 1 69 ? 12.559 16.404 -17.954 1.00 0.00 69 VAL A O 15
ATOM 23349 N N . ALA A 1 70 ? 10.620 17.485 -18.328 1.00 0.00 70 ALA A N 15
ATOM 23350 C CA . ALA A 1 70 ? 11.255 18.780 -18.539 1.00 0.00 70 ALA A CA 15
ATOM 23351 C C . ALA A 1 70 ? 10.953 19.733 -17.389 1.00 0.00 70 ALA A C 15
ATOM 23352 O O . ALA A 1 70 ? 9.793 19.994 -17.075 1.00 0.00 70 ALA A O 15
ATOM 23359 N N . GLU A 1 71 ? 12.007 20.249 -16.763 1.00 0.00 71 GLU A N 15
ATOM 23360 C CA . GLU A 1 71 ? 11.856 21.078 -15.572 1.00 0.00 71 GLU A CA 15
ATOM 23361 C C . GLU A 1 71 ? 12.064 22.554 -15.906 1.00 0.00 71 GLU A C 15
ATOM 23362 O O . GLU A 1 71 ? 12.870 22.897 -16.773 1.00 0.00 71 GLU A O 15
ATOM 23374 N N . ASP A 1 72 ? 11.334 23.420 -15.214 1.00 0.00 72 ASP A N 15
ATOM 23375 C CA . ASP A 1 72 ? 11.535 24.860 -15.338 1.00 0.00 72 ASP A CA 15
ATOM 23376 C C . ASP A 1 72 ? 11.739 25.499 -13.969 1.00 0.00 72 ASP A C 15
ATOM 23377 O O . ASP A 1 72 ? 10.810 25.576 -13.162 1.00 0.00 72 ASP A O 15
ATOM 23386 N N . LEU A 1 73 ? 12.960 25.955 -13.711 1.00 0.00 73 LEU A N 15
ATOM 23387 C CA . LEU A 1 73 ? 13.334 26.432 -12.384 1.00 0.00 73 LEU A CA 15
ATOM 23388 C C . LEU A 1 73 ? 12.509 27.655 -11.992 1.00 0.00 73 LEU A C 15
ATOM 23389 O O . LEU A 1 73 ? 12.401 27.989 -10.814 1.00 0.00 73 LEU A O 15
ATOM 23405 N N . GLN A 1 74 ? 11.928 28.312 -12.990 1.00 0.00 74 GLN A N 15
ATOM 23406 C CA . GLN A 1 74 ? 11.259 29.591 -12.773 1.00 0.00 74 GLN A CA 15
ATOM 23407 C C . GLN A 1 74 ? 9.867 29.386 -12.185 1.00 0.00 74 GLN A C 15
ATOM 23408 O O . GLN A 1 74 ? 9.296 30.294 -11.583 1.00 0.00 74 GLN A O 15
ATOM 23422 N N . SER A 1 75 ? 9.326 28.185 -12.366 1.00 0.00 75 SER A N 15
ATOM 23423 C CA . SER A 1 75 ? 7.992 27.865 -11.871 1.00 0.00 75 SER A CA 15
ATOM 23424 C C . SER A 1 75 ? 7.741 26.361 -11.914 1.00 0.00 75 SER A C 15
ATOM 23425 O O . SER A 1 75 ? 8.030 25.686 -12.902 1.00 0.00 75 SER A O 15
ATOM 23433 N N . PRO A 1 76 ? 7.194 25.822 -10.815 1.00 0.00 76 PRO A N 15
ATOM 23434 C CA . PRO A 1 76 ? 6.789 24.415 -10.741 1.00 0.00 76 PRO A CA 15
ATOM 23435 C C . PRO A 1 76 ? 5.630 24.095 -11.679 1.00 0.00 76 PRO A C 15
ATOM 23436 O O . PRO A 1 76 ? 5.418 22.941 -12.047 1.00 0.00 76 PRO A O 15
ATOM 23447 N N . MET A 1 77 ? 4.882 25.127 -12.060 1.00 0.00 77 MET A N 15
ATOM 23448 C CA . MET A 1 77 ? 3.701 24.945 -12.896 1.00 0.00 77 MET A CA 15
ATOM 23449 C C . MET A 1 77 ? 4.090 24.801 -14.364 1.00 0.00 77 MET A C 15
ATOM 23450 O O . MET A 1 77 ? 3.256 24.474 -15.207 1.00 0.00 77 MET A O 15
ATOM 23464 N N . SER A 1 78 ? 5.362 25.047 -14.660 1.00 0.00 78 SER A N 15
ATOM 23465 C CA . SER A 1 78 ? 5.856 24.972 -16.031 1.00 0.00 78 SER A CA 15
ATOM 23466 C C . SER A 1 78 ? 6.576 23.650 -16.278 1.00 0.00 78 SER A C 15
ATOM 23467 O O . SER A 1 78 ? 7.217 23.463 -17.313 1.00 0.00 78 SER A O 15
ATOM 23475 N N . ILE A 1 79 ? 6.463 22.735 -15.321 1.00 0.00 79 ILE A N 15
ATOM 23476 C CA . ILE A 1 79 ? 7.057 21.410 -15.458 1.00 0.00 79 ILE A CA 15
ATOM 23477 C C . ILE A 1 79 ? 6.180 20.502 -16.314 1.00 0.00 79 ILE A C 15
ATOM 23478 O O . ILE A 1 79 ? 5.016 20.261 -15.993 1.00 0.00 79 ILE A O 15
ATOM 23494 N N . LYS A 1 80 ? 6.748 19.996 -17.403 1.00 0.00 80 LYS A N 15
ATOM 23495 C CA . LYS A 1 80 ? 5.991 19.201 -18.363 1.00 0.00 80 LYS A CA 15
ATOM 23496 C C . LYS A 1 80 ? 6.643 17.839 -18.576 1.00 0.00 80 LYS A C 15
ATOM 23497 O O . LYS A 1 80 ? 7.844 17.673 -18.360 1.00 0.00 80 LYS A O 15
ATOM 23516 N N . VAL A 1 81 ? 5.844 16.865 -19.001 1.00 0.00 81 VAL A N 15
ATOM 23517 C CA . VAL A 1 81 ? 6.353 15.528 -19.284 1.00 0.00 81 VAL A CA 15
ATOM 23518 C C . VAL A 1 81 ? 5.913 15.053 -20.666 1.00 0.00 81 VAL A C 15
ATOM 23519 O O . VAL A 1 81 ? 4.921 15.537 -21.212 1.00 0.00 81 VAL A O 15
ATOM 23532 N N . ARG A 1 82 ? 6.658 14.106 -21.223 1.00 0.00 82 ARG A N 15
ATOM 23533 C CA . ARG A 1 82 ? 6.325 13.541 -22.527 1.00 0.00 82 ARG A CA 15
ATOM 23534 C C . ARG A 1 82 ? 6.811 12.099 -22.634 1.00 0.00 82 ARG A C 15
ATOM 23535 O O . ARG A 1 82 ? 7.683 11.669 -21.879 1.00 0.00 82 ARG A O 15
ATOM 23556 N N . ARG A 1 83 ? 6.241 11.357 -23.578 1.00 0.00 83 ARG A N 15
ATOM 23557 C CA . ARG A 1 83 ? 6.783 10.058 -23.960 1.00 0.00 83 ARG A CA 15
ATOM 23558 C C . ARG A 1 83 ? 8.192 10.204 -24.530 1.00 0.00 83 ARG A C 15
ATOM 23559 O O . ARG A 1 83 ? 8.464 11.110 -25.316 1.00 0.00 83 ARG A O 15
ATOM 23580 N N . LYS A 1 84 ? 9.085 9.307 -24.123 1.00 0.00 84 LYS A N 15
ATOM 23581 C CA . LYS A 1 84 ? 10.474 9.359 -24.556 1.00 0.00 84 LYS A CA 15
ATOM 23582 C C . LYS A 1 84 ? 10.575 9.288 -26.077 1.00 0.00 84 LYS A C 15
ATOM 23583 O O . LYS A 1 84 ? 11.290 10.071 -26.699 1.00 0.00 84 LYS A O 15
ATOM 23602 N N . GLU A 1 85 ? 9.849 8.344 -26.669 1.00 0.00 85 GLU A N 15
ATOM 23603 C CA . GLU A 1 85 ? 9.873 8.159 -28.116 1.00 0.00 85 GLU A CA 15
ATOM 23604 C C . GLU A 1 85 ? 8.543 7.600 -28.614 1.00 0.00 85 GLU A C 15
ATOM 23605 O O . GLU A 1 85 ? 7.980 6.681 -28.020 1.00 0.00 85 GLU A O 15
ATOM 23617 N N . THR A 1 86 ? 8.045 8.165 -29.710 1.00 0.00 86 THR A N 15
ATOM 23618 C CA . THR A 1 86 ? 6.808 7.690 -30.319 1.00 0.00 86 THR A CA 15
ATOM 23619 C C . THR A 1 86 ? 6.862 7.815 -31.837 1.00 0.00 86 THR A C 15
ATOM 23620 O O . THR A 1 86 ? 7.232 8.860 -32.371 1.00 0.00 86 THR A O 15
ATOM 23631 N N . TRP A 1 87 ? 6.485 6.744 -32.527 1.00 0.00 87 TRP A N 15
ATOM 23632 C CA . TRP A 1 87 ? 6.513 6.725 -33.984 1.00 0.00 87 TRP A CA 15
ATOM 23633 C C . TRP A 1 87 ? 5.444 7.646 -34.561 1.00 0.00 87 TRP A C 15
ATOM 23634 O O . TRP A 1 87 ? 5.638 8.257 -35.613 1.00 0.00 87 TRP A O 15
ATOM 23655 N N . SER A 1 88 ? 4.315 7.744 -33.866 1.00 0.00 88 SER A N 15
ATOM 23656 C CA . SER A 1 88 ? 3.215 8.592 -34.309 1.00 0.00 88 SER A CA 15
ATOM 23657 C C . SER A 1 88 ? 2.557 9.294 -33.125 1.00 0.00 88 SER A C 15
ATOM 23658 O O . SER A 1 88 ? 1.563 8.827 -32.569 1.00 0.00 88 SER A O 15
ATOM 23666 N N . PRO A 1 89 ? 3.124 10.443 -32.730 1.00 0.00 89 PRO A N 15
ATOM 23667 C CA . PRO A 1 89 ? 2.653 11.198 -31.565 1.00 0.00 89 PRO A CA 15
ATOM 23668 C C . PRO A 1 89 ? 1.167 11.525 -31.647 1.00 0.00 89 PRO A C 15
ATOM 23669 O O . PRO A 1 89 ? 0.662 11.899 -32.707 1.00 0.00 89 PRO A O 15
ATOM 23680 N N . TRP A 1 90 ? 0.470 11.384 -30.525 1.00 0.00 90 TRP A N 15
ATOM 23681 C CA . TRP A 1 90 ? -0.968 11.615 -30.485 1.00 0.00 90 TRP A CA 15
ATOM 23682 C C . TRP A 1 90 ? -1.277 13.092 -30.276 1.00 0.00 90 TRP A C 15
ATOM 23683 O O . TRP A 1 90 ? -1.771 13.489 -29.220 1.00 0.00 90 TRP A O 15
ATOM 23704 N N . ILE A 1 91 ? -0.984 13.904 -31.287 1.00 0.00 91 ILE A N 15
ATOM 23705 C CA . ILE A 1 91 ? -1.147 15.347 -31.180 1.00 0.00 91 ILE A CA 15
ATOM 23706 C C . ILE A 1 91 ? -2.260 15.843 -32.097 1.00 0.00 91 ILE A C 15
ATOM 23707 O O . ILE A 1 91 ? -2.306 15.500 -33.278 1.00 0.00 91 ILE A O 15
ATOM 23723 N N . LEU A 1 92 ? -3.157 16.654 -31.545 1.00 0.00 92 LEU A N 15
ATOM 23724 C CA . LEU A 1 92 ? -4.268 17.203 -32.313 1.00 0.00 92 LEU A CA 15
ATOM 23725 C C . LEU A 1 92 ? -3.933 18.596 -32.837 1.00 0.00 92 LEU A C 15
ATOM 23726 O O . LEU A 1 92 ? -3.106 19.315 -32.277 1.00 0.00 92 LEU A O 15
ATOM 23742 N N . PRO A 1 93 ? -4.590 18.988 -33.939 1.00 0.00 93 PRO A N 15
ATOM 23743 C CA . PRO A 1 93 ? -4.428 20.321 -34.525 1.00 0.00 93 PRO A CA 15
ATOM 23744 C C . PRO A 1 93 ? -4.693 21.434 -33.517 1.00 0.00 93 PRO A C 15
ATOM 23745 O O . PRO A 1 93 ? -5.535 21.291 -32.629 1.00 0.00 93 PRO A O 15
ATOM 23756 N N . SER A 1 94 ? -3.973 22.542 -33.660 1.00 0.00 94 SER A N 15
ATOM 23757 C CA . SER A 1 94 ? -4.085 23.653 -32.723 1.00 0.00 94 SER A CA 15
ATOM 23758 C C . SER A 1 94 ? -5.543 24.052 -32.525 1.00 0.00 94 SER A C 15
ATOM 23759 O O . SER A 1 94 ? -5.970 24.354 -31.411 1.00 0.00 94 SER A O 15
ATOM 23767 N N . GLU A 1 95 ? -6.303 24.052 -33.616 1.00 0.00 95 GLU A N 15
ATOM 23768 C CA . GLU A 1 95 ? -7.686 24.516 -33.582 1.00 0.00 95 GLU A CA 15
ATOM 23769 C C . GLU A 1 95 ? -8.564 23.557 -32.783 1.00 0.00 95 GLU A C 15
ATOM 23770 O O . GLU A 1 95 ? -9.646 23.924 -32.327 1.00 0.00 95 GLU A O 15
ATOM 23782 N N . SER A 1 96 ? -8.088 22.327 -32.620 1.00 0.00 96 SER A N 15
ATOM 23783 C CA . SER A 1 96 ? -8.859 21.296 -31.935 1.00 0.00 96 SER A CA 15
ATOM 23784 C C . SER A 1 96 ? -8.554 21.293 -30.440 1.00 0.00 96 SER A C 15
ATOM 23785 O O . SER A 1 96 ? -9.214 20.603 -29.663 1.00 0.00 96 SER A O 15
ATOM 23793 N N . ARG A 1 97 ? -7.549 22.066 -30.047 1.00 0.00 97 ARG A N 15
ATOM 23794 C CA . ARG A 1 97 ? -7.104 22.095 -28.658 1.00 0.00 97 ARG A CA 15
ATOM 23795 C C . ARG A 1 97 ? -8.009 22.989 -27.816 1.00 0.00 97 ARG A C 15
ATOM 23796 O O . ARG A 1 97 ? -8.591 23.951 -28.317 1.00 0.00 97 ARG A O 15
ATOM 23817 N N . LEU A 1 98 ? -8.126 22.663 -26.533 1.00 0.00 98 LEU A N 15
ATOM 23818 C CA . LEU A 1 98 ? -8.898 23.480 -25.602 1.00 0.00 98 LEU A CA 15
ATOM 23819 C C . LEU A 1 98 ? -8.381 23.316 -24.178 1.00 0.00 98 LEU A C 15
ATOM 23820 O O . LEU A 1 98 ? -8.175 24.298 -23.465 1.00 0.00 98 LEU A O 15
ATOM 23836 N N . MET A 1 1 ? 3.465 -1.538 -0.988 1.00 0.00 1 MET A N 16
ATOM 23837 C CA . MET A 1 1 ? 3.815 -0.862 -2.233 1.00 0.00 1 MET A CA 16
ATOM 23838 C C . MET A 1 1 ? 4.085 0.620 -1.990 1.00 0.00 1 MET A C 16
ATOM 23839 O O . MET A 1 1 ? 3.252 1.325 -1.416 1.00 0.00 1 MET A O 16
ATOM 23855 N N . ASP A 1 2 ? 5.248 1.085 -2.430 1.00 0.00 2 ASP A N 16
ATOM 23856 C CA . ASP A 1 2 ? 5.629 2.481 -2.253 1.00 0.00 2 ASP A CA 16
ATOM 23857 C C . ASP A 1 2 ? 4.742 3.397 -3.090 1.00 0.00 2 ASP A C 16
ATOM 23858 O O . ASP A 1 2 ? 4.367 3.059 -4.213 1.00 0.00 2 ASP A O 16
ATOM 23867 N N . VAL A 1 3 ? 4.411 4.560 -2.537 1.00 0.00 3 VAL A N 16
ATOM 23868 C CA . VAL A 1 3 ? 3.576 5.528 -3.237 1.00 0.00 3 VAL A CA 16
ATOM 23869 C C . VAL A 1 3 ? 4.215 5.953 -4.555 1.00 0.00 3 VAL A C 16
ATOM 23870 O O . VAL A 1 3 ? 3.518 6.232 -5.531 1.00 0.00 3 VAL A O 16
ATOM 23883 N N . GLN A 1 4 ? 5.542 5.996 -4.576 1.00 0.00 4 GLN A N 16
ATOM 23884 C CA . GLN A 1 4 ? 6.275 6.305 -5.797 1.00 0.00 4 GLN A CA 16
ATOM 23885 C C . GLN A 1 4 ? 6.018 5.252 -6.869 1.00 0.00 4 GLN A C 16
ATOM 23886 O O . GLN A 1 4 ? 5.760 5.582 -8.027 1.00 0.00 4 GLN A O 16
ATOM 23900 N N . ALA A 1 5 ? 6.089 3.985 -6.478 1.00 0.00 5 ALA A N 16
ATOM 23901 C CA . ALA A 1 5 ? 5.890 2.883 -7.411 1.00 0.00 5 ALA A CA 16
ATOM 23902 C C . ALA A 1 5 ? 4.495 2.929 -8.024 1.00 0.00 5 ALA A C 16
ATOM 23903 O O . ALA A 1 5 ? 4.328 2.734 -9.228 1.00 0.00 5 ALA A O 16
ATOM 23910 N N . PHE A 1 6 ? 3.494 3.190 -7.190 1.00 0.00 6 PHE A N 16
ATOM 23911 C CA . PHE A 1 6 ? 2.110 3.244 -7.647 1.00 0.00 6 PHE A CA 16
ATOM 23912 C C . PHE A 1 6 ? 1.901 4.412 -8.606 1.00 0.00 6 PHE A C 16
ATOM 23913 O O . PHE A 1 6 ? 1.299 4.256 -9.670 1.00 0.00 6 PHE A O 16
ATOM 23930 N N . LEU A 1 7 ? 2.400 5.582 -8.223 1.00 0.00 7 LEU A N 16
ATOM 23931 C CA . LEU A 1 7 ? 2.246 6.783 -9.037 1.00 0.00 7 LEU A CA 16
ATOM 23932 C C . LEU A 1 7 ? 2.957 6.625 -10.378 1.00 0.00 7 LEU A C 16
ATOM 23933 O O . LEU A 1 7 ? 2.456 7.063 -11.414 1.00 0.00 7 LEU A O 16
ATOM 23949 N N . THR A 1 8 ? 4.129 5.998 -10.350 1.00 0.00 8 THR A N 16
ATOM 23950 C CA . THR A 1 8 ? 4.892 5.751 -11.566 1.00 0.00 8 THR A CA 16
ATOM 23951 C C . THR A 1 8 ? 4.147 4.801 -12.498 1.00 0.00 8 THR A C 16
ATOM 23952 O O . THR A 1 8 ? 4.083 5.027 -13.706 1.00 0.00 8 THR A O 16
ATOM 23963 N N . SER A 1 9 ? 3.585 3.740 -11.929 1.00 0.00 9 SER A N 16
ATOM 23964 C CA . SER A 1 9 ? 2.845 2.756 -12.709 1.00 0.00 9 SER A CA 16
ATOM 23965 C C . SER A 1 9 ? 1.638 3.399 -13.387 1.00 0.00 9 SER A C 16
ATOM 23966 O O . SER A 1 9 ? 1.331 3.103 -14.541 1.00 0.00 9 SER A O 16
ATOM 23974 N N . GLN A 1 10 ? 0.957 4.278 -12.658 1.00 0.00 10 GLN A N 16
ATOM 23975 C CA . GLN A 1 10 ? -0.212 4.968 -13.193 1.00 0.00 10 GLN A CA 16
ATOM 23976 C C . GLN A 1 10 ? 0.183 5.903 -14.331 1.00 0.00 10 GLN A C 16
ATOM 23977 O O . GLN A 1 10 ? -0.491 5.960 -15.362 1.00 0.00 10 GLN A O 16
ATOM 23991 N N . LEU A 1 11 ? 1.273 6.635 -14.140 1.00 0.00 11 LEU A N 16
ATOM 23992 C CA . LEU A 1 11 ? 1.754 7.571 -15.150 1.00 0.00 11 LEU A CA 16
ATOM 23993 C C . LEU A 1 11 ? 2.178 6.836 -16.417 1.00 0.00 11 LEU A C 16
ATOM 23994 O O . LEU A 1 11 ? 1.846 7.250 -17.526 1.00 0.00 11 LEU A O 16
ATOM 24010 N N . GLU A 1 12 ? 2.912 5.741 -16.241 1.00 0.00 12 GLU A N 16
ATOM 24011 C CA . GLU A 1 12 ? 3.369 4.940 -17.372 1.00 0.00 12 GLU A CA 16
ATOM 24012 C C . GLU A 1 12 ? 2.185 4.385 -18.159 1.00 0.00 12 GLU A C 16
ATOM 24013 O O . GLU A 1 12 ? 2.207 4.351 -19.390 1.00 0.00 12 GLU A O 16
ATOM 24025 N N . TYR A 1 13 ? 1.155 3.953 -17.443 1.00 0.00 13 TYR A N 16
ATOM 24026 C CA . TYR A 1 13 ? -0.053 3.433 -18.073 1.00 0.00 13 TYR A CA 16
ATOM 24027 C C . TYR A 1 13 ? -0.793 4.537 -18.823 1.00 0.00 13 TYR A C 16
ATOM 24028 O O . TYR A 1 13 ? -1.301 4.322 -19.924 1.00 0.00 13 TYR A O 16
ATOM 24046 N N . TYR A 1 14 ? -0.849 5.718 -18.218 1.00 0.00 14 TYR A N 16
ATOM 24047 C CA . TYR A 1 14 ? -1.583 6.837 -18.796 1.00 0.00 14 TYR A CA 16
ATOM 24048 C C . TYR A 1 14 ? -0.946 7.288 -20.107 1.00 0.00 14 TYR A C 16
ATOM 24049 O O . TYR A 1 14 ? -1.633 7.758 -21.015 1.00 0.00 14 TYR A O 16
ATOM 24067 N N . PHE A 1 15 ? 0.373 7.141 -20.197 1.00 0.00 15 PHE A N 16
ATOM 24068 C CA . PHE A 1 15 ? 1.111 7.592 -21.369 1.00 0.00 15 PHE A CA 16
ATOM 24069 C C . PHE A 1 15 ? 1.348 6.438 -22.339 1.00 0.00 15 PHE A C 16
ATOM 24070 O O . PHE A 1 15 ? 2.162 6.540 -23.257 1.00 0.00 15 PHE A O 16
ATOM 24087 N N . SER A 1 16 ? 0.630 5.339 -22.129 1.00 0.00 16 SER A N 16
ATOM 24088 C CA . SER A 1 16 ? 0.685 4.203 -23.043 1.00 0.00 16 SER A CA 16
ATOM 24089 C C . SER A 1 16 ? -0.041 4.521 -24.347 1.00 0.00 16 SER A C 16
ATOM 24090 O O . SER A 1 16 ? -0.963 5.336 -24.373 1.00 0.00 16 SER A O 16
ATOM 24098 N N . ILE A 1 17 ? 0.382 3.870 -25.424 1.00 0.00 17 ILE A N 16
ATOM 24099 C CA . ILE A 1 17 ? -0.211 4.100 -26.736 1.00 0.00 17 ILE A CA 16
ATOM 24100 C C . ILE A 1 17 ? -1.703 3.784 -26.728 1.00 0.00 17 ILE A C 16
ATOM 24101 O O . ILE A 1 17 ? -2.504 4.513 -27.311 1.00 0.00 17 ILE A O 16
ATOM 24117 N N . GLU A 1 18 ? -2.069 2.692 -26.062 1.00 0.00 18 GLU A N 16
ATOM 24118 C CA . GLU A 1 18 ? -3.460 2.264 -26.004 1.00 0.00 18 GLU A CA 16
ATOM 24119 C C . GLU A 1 18 ? -4.321 3.301 -25.289 1.00 0.00 18 GLU A C 16
ATOM 24120 O O . GLU A 1 18 ? -5.417 3.632 -25.739 1.00 0.00 18 GLU A O 16
ATOM 24132 N N . ASN A 1 19 ? -3.814 3.810 -24.170 1.00 0.00 19 ASN A N 16
ATOM 24133 C CA . ASN A 1 19 ? -4.546 4.791 -23.378 1.00 0.00 19 ASN A CA 16
ATOM 24134 C C . ASN A 1 19 ? -4.673 6.113 -24.130 1.00 0.00 19 ASN A C 16
ATOM 24135 O O . ASN A 1 19 ? -5.732 6.742 -24.130 1.00 0.00 19 ASN A O 16
ATOM 24146 N N . LEU A 1 20 ? -3.585 6.530 -24.770 1.00 0.00 20 LEU A N 16
ATOM 24147 C CA . LEU A 1 20 ? -3.554 7.807 -25.473 1.00 0.00 20 LEU A CA 16
ATOM 24148 C C . LEU A 1 20 ? -4.533 7.810 -26.642 1.00 0.00 20 LEU A C 16
ATOM 24149 O O . LEU A 1 20 ? -5.161 8.827 -26.936 1.00 0.00 20 LEU A O 16
ATOM 24165 N N . SER A 1 21 ? -4.660 6.664 -27.304 1.00 0.00 21 SER A N 16
ATOM 24166 C CA . SER A 1 21 ? -5.576 6.530 -28.430 1.00 0.00 21 SER A CA 16
ATOM 24167 C C . SER A 1 21 ? -7.025 6.680 -27.974 1.00 0.00 21 SER A C 16
ATOM 24168 O O . SER A 1 21 ? -7.903 7.029 -28.763 1.00 0.00 21 SER A O 16
ATOM 24176 N N . LYS A 1 22 ? -7.265 6.417 -26.694 1.00 0.00 22 LYS A N 16
ATOM 24177 C CA . LYS A 1 22 ? -8.618 6.435 -26.150 1.00 0.00 22 LYS A CA 16
ATOM 24178 C C . LYS A 1 22 ? -8.865 7.707 -25.346 1.00 0.00 22 LYS A C 16
ATOM 24179 O O . LYS A 1 22 ? -10.002 8.157 -25.212 1.00 0.00 22 LYS A O 16
ATOM 24198 N N . ASP A 1 23 ? -7.792 8.283 -24.817 1.00 0.00 23 ASP A N 16
ATOM 24199 C CA . ASP A 1 23 ? -7.906 9.402 -23.886 1.00 0.00 23 ASP A CA 16
ATOM 24200 C C . ASP A 1 23 ? -7.687 10.731 -24.602 1.00 0.00 23 ASP A C 16
ATOM 24201 O O . ASP A 1 23 ? -6.556 11.195 -24.740 1.00 0.00 23 ASP A O 16
ATOM 24210 N N . MET A 1 24 ? -8.779 11.338 -25.058 1.00 0.00 24 MET A N 16
ATOM 24211 C CA . MET A 1 24 ? -8.700 12.566 -25.840 1.00 0.00 24 MET A CA 16
ATOM 24212 C C . MET A 1 24 ? -8.225 13.730 -24.977 1.00 0.00 24 MET A C 16
ATOM 24213 O O . MET A 1 24 ? -7.595 14.665 -25.470 1.00 0.00 24 MET A O 16
ATOM 24227 N N . PHE A 1 25 ? -8.529 13.666 -23.685 1.00 0.00 25 PHE A N 16
ATOM 24228 C CA . PHE A 1 25 ? -8.220 14.760 -22.771 1.00 0.00 25 PHE A CA 16
ATOM 24229 C C . PHE A 1 25 ? -6.716 15.004 -22.707 1.00 0.00 25 PHE A C 16
ATOM 24230 O O . PHE A 1 25 ? -6.261 16.150 -22.701 1.00 0.00 25 PHE A O 16
ATOM 24247 N N . LEU A 1 26 ? -5.949 13.922 -22.656 1.00 0.00 26 LEU A N 16
ATOM 24248 C CA . LEU A 1 26 ? -4.493 14.014 -22.688 1.00 0.00 26 LEU A CA 16
ATOM 24249 C C . LEU A 1 26 ? -4.015 14.643 -23.993 1.00 0.00 26 LEU A C 16
ATOM 24250 O O . LEU A 1 26 ? -3.141 15.509 -23.995 1.00 0.00 26 LEU A O 16
ATOM 24266 N N . ARG A 1 27 ? -4.596 14.200 -25.104 1.00 0.00 27 ARG A N 16
ATOM 24267 C CA . ARG A 1 27 ? -4.164 14.645 -26.423 1.00 0.00 27 ARG A CA 16
ATOM 24268 C C . ARG A 1 27 ? -4.441 16.134 -26.611 1.00 0.00 27 ARG A C 16
ATOM 24269 O O . ARG A 1 27 ? -3.601 16.872 -27.124 1.00 0.00 27 ARG A O 16
ATOM 24290 N N . LYS A 1 28 ? -5.625 16.567 -26.192 1.00 0.00 28 LYS A N 16
ATOM 24291 C CA . LYS A 1 28 ? -6.074 17.932 -26.444 1.00 0.00 28 LYS A CA 16
ATOM 24292 C C . LYS A 1 28 ? -5.189 18.938 -25.714 1.00 0.00 28 LYS A C 16
ATOM 24293 O O . LYS A 1 28 ? -4.997 20.062 -26.180 1.00 0.00 28 LYS A O 16
ATOM 24312 N N . HIS A 1 29 ? -4.650 18.527 -24.571 1.00 0.00 29 HIS A N 16
ATOM 24313 C CA . HIS A 1 29 ? -3.914 19.437 -23.703 1.00 0.00 29 HIS A CA 16
ATOM 24314 C C . HIS A 1 29 ? -2.411 19.306 -23.928 1.00 0.00 29 HIS A C 16
ATOM 24315 O O . HIS A 1 29 ? -1.609 19.740 -23.101 1.00 0.00 29 HIS A O 16
ATOM 24329 N N . MET A 1 30 ? -2.036 18.702 -25.052 1.00 0.00 30 MET A N 16
ATOM 24330 C CA . MET A 1 30 ? -0.638 18.654 -25.462 1.00 0.00 30 MET A CA 16
ATOM 24331 C C . MET A 1 30 ? -0.207 19.982 -26.077 1.00 0.00 30 MET A C 16
ATOM 24332 O O . MET A 1 30 ? -1.010 20.677 -26.704 1.00 0.00 30 MET A O 16
ATOM 24346 N N . ASP A 1 31 ? 1.063 20.329 -25.897 1.00 0.00 31 ASP A N 16
ATOM 24347 C CA . ASP A 1 31 ? 1.648 21.478 -26.579 1.00 0.00 31 ASP A CA 16
ATOM 24348 C C . ASP A 1 31 ? 2.254 21.063 -27.917 1.00 0.00 31 ASP A C 16
ATOM 24349 O O . ASP A 1 31 ? 2.077 19.932 -28.366 1.00 0.00 31 ASP A O 16
ATOM 24358 N N . ASP A 1 32 ? 2.971 21.987 -28.544 1.00 0.00 32 ASP A N 16
ATOM 24359 C CA . ASP A 1 32 ? 3.486 21.770 -29.893 1.00 0.00 32 ASP A CA 16
ATOM 24360 C C . ASP A 1 32 ? 4.528 20.656 -29.903 1.00 0.00 32 ASP A C 16
ATOM 24361 O O . ASP A 1 32 ? 4.816 20.073 -30.946 1.00 0.00 32 ASP A O 16
ATOM 24370 N N . GLU A 1 33 ? 5.092 20.370 -28.733 1.00 0.00 33 GLU A N 16
ATOM 24371 C CA . GLU A 1 33 ? 6.127 19.349 -28.616 1.00 0.00 33 GLU A CA 16
ATOM 24372 C C . GLU A 1 33 ? 5.551 18.052 -28.057 1.00 0.00 33 GLU A C 16
ATOM 24373 O O . GLU A 1 33 ? 6.280 17.090 -27.816 1.00 0.00 33 GLU A O 16
ATOM 24385 N N . GLY A 1 34 ? 4.237 18.032 -27.852 1.00 0.00 34 GLY A N 16
ATOM 24386 C CA . GLY A 1 34 ? 3.577 16.826 -27.394 1.00 0.00 34 GLY A CA 16
ATOM 24387 C C . GLY A 1 34 ? 3.825 16.552 -25.924 1.00 0.00 34 GLY A C 16
ATOM 24388 O O . GLY A 1 34 ? 3.757 15.405 -25.478 1.00 0.00 34 GLY A O 16
ATOM 24392 N N . TYR A 1 35 ? 4.112 17.607 -25.168 1.00 0.00 35 TYR A N 16
ATOM 24393 C CA . TYR A 1 35 ? 4.342 17.478 -23.734 1.00 0.00 35 TYR A CA 16
ATOM 24394 C C . TYR A 1 35 ? 3.047 17.679 -22.955 1.00 0.00 35 TYR A C 16
ATOM 24395 O O . TYR A 1 35 ? 2.155 18.409 -23.387 1.00 0.00 35 TYR A O 16
ATOM 24413 N N . VAL A 1 36 ? 2.950 17.029 -21.799 1.00 0.00 36 VAL A N 16
ATOM 24414 C CA . VAL A 1 36 ? 1.808 17.209 -20.913 1.00 0.00 36 VAL A CA 16
ATOM 24415 C C . VAL A 1 36 ? 2.244 17.737 -19.552 1.00 0.00 36 VAL A C 16
ATOM 24416 O O . VAL A 1 36 ? 3.042 17.119 -18.845 1.00 0.00 36 VAL A O 16
ATOM 24429 N N . PRO A 1 37 ? 1.710 18.907 -19.171 1.00 0.00 37 PRO A N 16
ATOM 24430 C CA . PRO A 1 37 ? 2.077 19.574 -17.919 1.00 0.00 37 PRO A CA 16
ATOM 24431 C C . PRO A 1 37 ? 1.807 18.705 -16.697 1.00 0.00 37 PRO A C 16
ATOM 24432 O O . PRO A 1 37 ? 0.790 18.013 -16.627 1.00 0.00 37 PRO A O 16
ATOM 24443 N N . LEU A 1 38 ? 2.722 18.743 -15.734 1.00 0.00 38 LEU A N 16
ATOM 24444 C CA . LEU A 1 38 ? 2.536 18.031 -14.473 1.00 0.00 38 LEU A CA 16
ATOM 24445 C C . LEU A 1 38 ? 1.207 18.407 -13.826 1.00 0.00 38 LEU A C 16
ATOM 24446 O O . LEU A 1 38 ? 0.517 17.558 -13.264 1.00 0.00 38 LEU A O 16
ATOM 24462 N N . ALA A 1 39 ? 0.854 19.686 -13.912 1.00 0.00 39 ALA A N 16
ATOM 24463 C CA . ALA A 1 39 ? -0.360 20.186 -13.279 1.00 0.00 39 ALA A CA 16
ATOM 24464 C C . ALA A 1 39 ? -1.594 19.476 -13.820 1.00 0.00 39 ALA A C 16
ATOM 24465 O O . ALA A 1 39 ? -2.599 19.339 -13.121 1.00 0.00 39 ALA A O 16
ATOM 24472 N N . PHE A 1 40 ? -1.514 19.024 -15.067 1.00 0.00 40 PHE A N 16
ATOM 24473 C CA . PHE A 1 40 ? -2.625 18.320 -15.697 1.00 0.00 40 PHE A CA 16
ATOM 24474 C C . PHE A 1 40 ? -2.700 16.876 -15.212 1.00 0.00 40 PHE A C 16
ATOM 24475 O O . PHE A 1 40 ? -3.786 16.311 -15.073 1.00 0.00 40 PHE A O 16
ATOM 24492 N N . LEU A 1 41 ? -1.540 16.283 -14.956 1.00 0.00 41 LEU A N 16
ATOM 24493 C CA . LEU A 1 41 ? -1.475 14.939 -14.391 1.00 0.00 41 LEU A CA 16
ATOM 24494 C C . LEU A 1 41 ? -2.052 14.913 -12.979 1.00 0.00 41 LEU A C 16
ATOM 24495 O O . LEU A 1 41 ? -2.726 13.958 -12.594 1.00 0.00 41 LEU A O 16
ATOM 24511 N N . ALA A 1 42 ? -1.787 15.968 -12.217 1.00 0.00 42 ALA A N 16
ATOM 24512 C CA . ALA A 1 42 ? -2.303 16.077 -10.858 1.00 0.00 42 ALA A CA 16
ATOM 24513 C C . ALA A 1 42 ? -3.815 16.276 -10.860 1.00 0.00 42 ALA A C 16
ATOM 24514 O O . ALA A 1 42 ? -4.481 16.052 -9.849 1.00 0.00 42 ALA A O 16
ATOM 24521 N N . SER A 1 43 ? -4.349 16.698 -12.001 1.00 0.00 43 SER A N 16
ATOM 24522 C CA . SER A 1 43 ? -5.765 17.038 -12.103 1.00 0.00 43 SER A CA 16
ATOM 24523 C C . SER A 1 43 ? -6.610 15.784 -12.309 1.00 0.00 43 SER A C 16
ATOM 24524 O O . SER A 1 43 ? -7.838 15.852 -12.371 1.00 0.00 43 SER A O 16
ATOM 24532 N N . PHE A 1 44 ? -5.943 14.639 -12.418 1.00 0.00 44 PHE A N 16
ATOM 24533 C CA . PHE A 1 44 ? -6.634 13.361 -12.538 1.00 0.00 44 PHE A CA 16
ATOM 24534 C C . PHE A 1 44 ? -7.109 12.869 -11.175 1.00 0.00 44 PHE A C 16
ATOM 24535 O O . PHE A 1 44 ? -6.306 12.655 -10.266 1.00 0.00 44 PHE A O 16
ATOM 24552 N N . ASN A 1 45 ? -8.418 12.689 -11.040 1.00 0.00 45 ASN A N 16
ATOM 24553 C CA . ASN A 1 45 ? -9.014 12.338 -9.756 1.00 0.00 45 ASN A CA 16
ATOM 24554 C C . ASN A 1 45 ? -8.452 11.016 -9.239 1.00 0.00 45 ASN A C 16
ATOM 24555 O O . ASN A 1 45 ? -8.343 10.806 -8.031 1.00 0.00 45 ASN A O 16
ATOM 24566 N N . ARG A 1 46 ? -8.094 10.130 -10.164 1.00 0.00 46 ARG A N 16
ATOM 24567 C CA . ARG A 1 46 ? -7.521 8.840 -9.802 1.00 0.00 46 ARG A CA 16
ATOM 24568 C C . ARG A 1 46 ? -6.187 9.018 -9.081 1.00 0.00 46 ARG A C 16
ATOM 24569 O O . ARG A 1 46 ? -5.897 8.319 -8.112 1.00 0.00 46 ARG A O 16
ATOM 24590 N N . ILE A 1 47 ? -5.384 9.962 -9.560 1.00 0.00 47 ILE A N 16
ATOM 24591 C CA . ILE A 1 47 ? -4.107 10.272 -8.927 1.00 0.00 47 ILE A CA 16
ATOM 24592 C C . ILE A 1 47 ? -4.303 11.142 -7.691 1.00 0.00 47 ILE A C 16
ATOM 24593 O O . ILE A 1 47 ? -3.631 10.958 -6.677 1.00 0.00 47 ILE A O 16
ATOM 24609 N N . LYS A 1 48 ? -5.229 12.089 -7.782 1.00 0.00 48 LYS A N 16
ATOM 24610 C CA . LYS A 1 48 ? -5.465 13.038 -6.700 1.00 0.00 48 LYS A CA 16
ATOM 24611 C C . LYS A 1 48 ? -5.966 12.323 -5.450 1.00 0.00 48 LYS A C 16
ATOM 24612 O O . LYS A 1 48 ? -5.645 12.716 -4.327 1.00 0.00 48 LYS A O 16
ATOM 24631 N N . SER A 1 49 ? -6.753 11.273 -5.650 1.00 0.00 49 SER A N 16
ATOM 24632 C CA . SER A 1 49 ? -7.303 10.505 -4.538 1.00 0.00 49 SER A CA 16
ATOM 24633 C C . SER A 1 49 ? -6.200 9.757 -3.797 1.00 0.00 49 SER A C 16
ATOM 24634 O O . SER A 1 49 ? -6.297 9.513 -2.594 1.00 0.00 49 SER A O 16
ATOM 24642 N N . PHE A 1 50 ? -5.147 9.394 -4.524 1.00 0.00 50 PHE A N 16
ATOM 24643 C CA . PHE A 1 50 ? -4.038 8.645 -3.945 1.00 0.00 50 PHE A CA 16
ATOM 24644 C C . PHE A 1 50 ? -3.016 9.586 -3.317 1.00 0.00 50 PHE A C 16
ATOM 24645 O O . PHE A 1 50 ? -2.501 9.327 -2.230 1.00 0.00 50 PHE A O 16
ATOM 24662 N N . SER A 1 51 ? -2.723 10.681 -4.010 1.00 0.00 51 SER A N 16
ATOM 24663 C CA . SER A 1 51 ? -1.748 11.655 -3.530 1.00 0.00 51 SER A CA 16
ATOM 24664 C C . SER A 1 51 ? -1.955 13.008 -4.205 1.00 0.00 51 SER A C 16
ATOM 24665 O O . SER A 1 51 ? -2.165 13.087 -5.416 1.00 0.00 51 SER A O 16
ATOM 24673 N N . THR A 1 52 ? -1.891 14.072 -3.411 1.00 0.00 52 THR A N 16
ATOM 24674 C CA . THR A 1 52 ? -2.024 15.426 -3.937 1.00 0.00 52 THR A CA 16
ATOM 24675 C C . THR A 1 52 ? -0.671 16.127 -4.002 1.00 0.00 52 THR A C 16
ATOM 24676 O O . THR A 1 52 ? -0.589 17.308 -4.337 1.00 0.00 52 THR A O 16
ATOM 24687 N N . ASP A 1 53 ? 0.386 15.391 -3.678 1.00 0.00 53 ASP A N 16
ATOM 24688 C CA . ASP A 1 53 ? 1.718 15.975 -3.566 1.00 0.00 53 ASP A CA 16
ATOM 24689 C C . ASP A 1 53 ? 2.422 15.986 -4.919 1.00 0.00 53 ASP A C 16
ATOM 24690 O O . ASP A 1 53 ? 2.795 14.936 -5.445 1.00 0.00 53 ASP A O 16
ATOM 24699 N N . LEU A 1 54 ? 2.599 17.176 -5.480 1.00 0.00 54 LEU A N 16
ATOM 24700 C CA . LEU A 1 54 ? 3.240 17.323 -6.781 1.00 0.00 54 LEU A CA 16
ATOM 24701 C C . LEU A 1 54 ? 4.657 16.758 -6.758 1.00 0.00 54 LEU A C 16
ATOM 24702 O O . LEU A 1 54 ? 5.146 16.242 -7.761 1.00 0.00 54 LEU A O 16
ATOM 24718 N N . ASN A 1 55 ? 5.309 16.859 -5.606 1.00 0.00 55 ASN A N 16
ATOM 24719 C CA . ASN A 1 55 ? 6.691 16.414 -5.467 1.00 0.00 55 ASN A CA 16
ATOM 24720 C C . ASN A 1 55 ? 6.799 14.906 -5.670 1.00 0.00 55 ASN A C 16
ATOM 24721 O O . ASN A 1 55 ? 7.721 14.421 -6.328 1.00 0.00 55 ASN A O 16
ATOM 24732 N N . LEU A 1 56 ? 5.850 14.169 -5.103 1.00 0.00 56 LEU A N 16
ATOM 24733 C CA . LEU A 1 56 ? 5.811 12.719 -5.261 1.00 0.00 56 LEU A CA 16
ATOM 24734 C C . LEU A 1 56 ? 5.449 12.336 -6.692 1.00 0.00 56 LEU A C 16
ATOM 24735 O O . LEU A 1 56 ? 6.018 11.403 -7.260 1.00 0.00 56 LEU A O 16
ATOM 24751 N N . LEU A 1 57 ? 4.503 13.065 -7.273 1.00 0.00 57 LEU A N 16
ATOM 24752 C CA . LEU A 1 57 ? 4.088 12.824 -8.652 1.00 0.00 57 LEU A CA 16
ATOM 24753 C C . LEU A 1 57 ? 5.230 13.115 -9.621 1.00 0.00 57 LEU A C 16
ATOM 24754 O O . LEU A 1 57 ? 5.458 12.364 -10.569 1.00 0.00 57 LEU A O 16
ATOM 24770 N N . HIS A 1 58 ? 5.946 14.209 -9.376 1.00 0.00 58 HIS A N 16
ATOM 24771 C CA . HIS A 1 58 ? 7.089 14.574 -10.203 1.00 0.00 58 HIS A CA 16
ATOM 24772 C C . HIS A 1 58 ? 8.187 13.521 -10.108 1.00 0.00 58 HIS A C 16
ATOM 24773 O O . HIS A 1 58 ? 8.741 13.095 -11.121 1.00 0.00 58 HIS A O 16
ATOM 24787 N N . ALA A 1 59 ? 8.501 13.107 -8.884 1.00 0.00 59 ALA A N 16
ATOM 24788 C CA . ALA A 1 59 ? 9.503 12.074 -8.660 1.00 0.00 59 ALA A CA 16
ATOM 24789 C C . ALA A 1 59 ? 9.108 10.768 -9.342 1.00 0.00 59 ALA A C 16
ATOM 24790 O O . ALA A 1 59 ? 9.952 10.063 -9.891 1.00 0.00 59 ALA A O 16
ATOM 24797 N N . ALA A 1 60 ? 7.818 10.452 -9.302 1.00 0.00 60 ALA A N 16
ATOM 24798 C CA . ALA A 1 60 ? 7.310 9.234 -9.922 1.00 0.00 60 ALA A CA 16
ATOM 24799 C C . ALA A 1 60 ? 7.496 9.268 -11.435 1.00 0.00 60 ALA A C 16
ATOM 24800 O O . ALA A 1 60 ? 7.840 8.260 -12.050 1.00 0.00 60 ALA A O 16
ATOM 24807 N N . ALA A 1 61 ? 7.266 10.435 -12.028 1.00 0.00 61 ALA A N 16
ATOM 24808 C CA . ALA A 1 61 ? 7.470 10.618 -13.460 1.00 0.00 61 ALA A CA 16
ATOM 24809 C C . ALA A 1 61 ? 8.940 10.453 -13.831 1.00 0.00 61 ALA A C 16
ATOM 24810 O O . ALA A 1 61 ? 9.269 9.863 -14.860 1.00 0.00 61 ALA A O 16
ATOM 24817 N N . LYS A 1 62 ? 9.821 10.977 -12.986 1.00 0.00 62 LYS A N 16
ATOM 24818 C CA . LYS A 1 62 ? 11.257 10.899 -13.231 1.00 0.00 62 LYS A CA 16
ATOM 24819 C C . LYS A 1 62 ? 11.762 9.473 -13.049 1.00 0.00 62 LYS A C 16
ATOM 24820 O O . LYS A 1 62 ? 12.794 9.094 -13.602 1.00 0.00 62 LYS A O 16
ATOM 24839 N N . ALA A 1 63 ? 11.029 8.683 -12.272 1.00 0.00 63 ALA A N 16
ATOM 24840 C CA . ALA A 1 63 ? 11.457 7.332 -11.933 1.00 0.00 63 ALA A CA 16
ATOM 24841 C C . ALA A 1 63 ? 11.151 6.359 -13.065 1.00 0.00 63 ALA A C 16
ATOM 24842 O O . ALA A 1 63 ? 11.559 5.198 -13.027 1.00 0.00 63 ALA A O 16
ATOM 24849 N N . SER A 1 64 ? 10.430 6.838 -14.073 1.00 0.00 64 SER A N 16
ATOM 24850 C CA . SER A 1 64 ? 10.070 6.011 -15.219 1.00 0.00 64 SER A CA 16
ATOM 24851 C C . SER A 1 64 ? 11.176 6.028 -16.269 1.00 0.00 64 SER A C 16
ATOM 24852 O O . SER A 1 64 ? 11.824 7.051 -16.487 1.00 0.00 64 SER A O 16
ATOM 24860 N N . ASP A 1 65 ? 11.382 4.887 -16.919 1.00 0.00 65 ASP A N 16
ATOM 24861 C CA . ASP A 1 65 ? 12.443 4.756 -17.914 1.00 0.00 65 ASP A CA 16
ATOM 24862 C C . ASP A 1 65 ? 11.909 5.036 -19.315 1.00 0.00 65 ASP A C 16
ATOM 24863 O O . ASP A 1 65 ? 12.663 5.020 -20.290 1.00 0.00 65 ASP A O 16
ATOM 24872 N N . ILE A 1 66 ? 10.609 5.291 -19.408 1.00 0.00 66 ILE A N 16
ATOM 24873 C CA . ILE A 1 66 ? 9.965 5.511 -20.697 1.00 0.00 66 ILE A CA 16
ATOM 24874 C C . ILE A 1 66 ? 9.359 6.908 -20.778 1.00 0.00 66 ILE A C 16
ATOM 24875 O O . ILE A 1 66 ? 8.679 7.243 -21.748 1.00 0.00 66 ILE A O 16
ATOM 24891 N N . ILE A 1 67 ? 9.613 7.718 -19.756 1.00 0.00 67 ILE A N 16
ATOM 24892 C CA . ILE A 1 67 ? 9.111 9.085 -19.721 1.00 0.00 67 ILE A CA 16
ATOM 24893 C C . ILE A 1 67 ? 10.256 10.092 -19.698 1.00 0.00 67 ILE A C 16
ATOM 24894 O O . ILE A 1 67 ? 11.253 9.898 -19.001 1.00 0.00 67 ILE A O 16
ATOM 24910 N N . ASP A 1 68 ? 10.107 11.168 -20.461 1.00 0.00 68 ASP A N 16
ATOM 24911 C CA . ASP A 1 68 ? 11.073 12.262 -20.439 1.00 0.00 68 ASP A CA 16
ATOM 24912 C C . ASP A 1 68 ? 10.491 13.486 -19.740 1.00 0.00 68 ASP A C 16
ATOM 24913 O O . ASP A 1 68 ? 9.368 13.902 -20.026 1.00 0.00 68 ASP A O 16
ATOM 24922 N N . VAL A 1 69 ? 11.263 14.060 -18.824 1.00 0.00 69 VAL A N 16
ATOM 24923 C CA . VAL A 1 69 ? 10.783 15.164 -18.002 1.00 0.00 69 VAL A CA 16
ATOM 24924 C C . VAL A 1 69 ? 11.522 16.456 -18.329 1.00 0.00 69 VAL A C 16
ATOM 24925 O O . VAL A 1 69 ? 12.754 16.498 -18.315 1.00 0.00 69 VAL A O 16
ATOM 24938 N N . ALA A 1 70 ? 10.765 17.508 -18.620 1.00 0.00 70 ALA A N 16
ATOM 24939 C CA . ALA A 1 70 ? 11.347 18.822 -18.864 1.00 0.00 70 ALA A CA 16
ATOM 24940 C C . ALA A 1 70 ? 10.982 19.798 -17.750 1.00 0.00 70 ALA A C 16
ATOM 24941 O O . ALA A 1 70 ? 9.808 19.984 -17.435 1.00 0.00 70 ALA A O 16
ATOM 24948 N N . GLU A 1 71 ? 11.998 20.419 -17.157 1.00 0.00 71 GLU A N 16
ATOM 24949 C CA . GLU A 1 71 ? 11.792 21.311 -16.023 1.00 0.00 71 GLU A CA 16
ATOM 24950 C C . GLU A 1 71 ? 11.948 22.769 -16.443 1.00 0.00 71 GLU A C 16
ATOM 24951 O O . GLU A 1 71 ? 12.781 23.098 -17.289 1.00 0.00 71 GLU A O 16
ATOM 24963 N N . ASP A 1 72 ? 11.142 23.641 -15.844 1.00 0.00 72 ASP A N 16
ATOM 24964 C CA . ASP A 1 72 ? 11.278 25.076 -16.055 1.00 0.00 72 ASP A CA 16
ATOM 24965 C C . ASP A 1 72 ? 11.681 25.780 -14.762 1.00 0.00 72 ASP A C 16
ATOM 24966 O O . ASP A 1 72 ? 10.907 25.834 -13.806 1.00 0.00 72 ASP A O 16
ATOM 24975 N N . LEU A 1 73 ? 12.898 26.315 -14.739 1.00 0.00 73 LEU A N 16
ATOM 24976 C CA . LEU A 1 73 ? 13.455 26.895 -13.523 1.00 0.00 73 LEU A CA 16
ATOM 24977 C C . LEU A 1 73 ? 12.625 28.086 -13.058 1.00 0.00 73 LEU A C 16
ATOM 24978 O O . LEU A 1 73 ? 12.697 28.491 -11.898 1.00 0.00 73 LEU A O 16
ATOM 24994 N N . GLN A 1 74 ? 11.834 28.643 -13.970 1.00 0.00 74 GLN A N 16
ATOM 24995 C CA . GLN A 1 74 ? 11.104 29.875 -13.700 1.00 0.00 74 GLN A CA 16
ATOM 24996 C C . GLN A 1 74 ? 9.844 29.595 -12.889 1.00 0.00 74 GLN A C 16
ATOM 24997 O O . GLN A 1 74 ? 9.288 30.491 -12.255 1.00 0.00 74 GLN A O 16
ATOM 25011 N N . SER A 1 75 ? 9.396 28.342 -12.913 1.00 0.00 75 SER A N 16
ATOM 25012 C CA . SER A 1 75 ? 8.195 27.946 -12.187 1.00 0.00 75 SER A CA 16
ATOM 25013 C C . SER A 1 75 ? 8.104 26.427 -12.082 1.00 0.00 75 SER A C 16
ATOM 25014 O O . SER A 1 75 ? 8.264 25.700 -13.063 1.00 0.00 75 SER A O 16
ATOM 25022 N N . PRO A 1 76 ? 7.836 25.934 -10.863 1.00 0.00 76 PRO A N 16
ATOM 25023 C CA . PRO A 1 76 ? 7.624 24.505 -10.615 1.00 0.00 76 PRO A CA 16
ATOM 25024 C C . PRO A 1 76 ? 6.348 23.987 -11.269 1.00 0.00 76 PRO A C 16
ATOM 25025 O O . PRO A 1 76 ? 6.197 22.787 -11.493 1.00 0.00 76 PRO A O 16
ATOM 25036 N N . MET A 1 77 ? 5.432 24.900 -11.575 1.00 0.00 77 MET A N 16
ATOM 25037 C CA . MET A 1 77 ? 4.140 24.528 -12.137 1.00 0.00 77 MET A CA 16
ATOM 25038 C C . MET A 1 77 ? 4.234 24.355 -13.649 1.00 0.00 77 MET A C 16
ATOM 25039 O O . MET A 1 77 ? 3.284 23.906 -14.291 1.00 0.00 77 MET A O 16
ATOM 25053 N N . SER A 1 78 ? 5.382 24.715 -14.212 1.00 0.00 78 SER A N 16
ATOM 25054 C CA . SER A 1 78 ? 5.579 24.657 -15.656 1.00 0.00 78 SER A CA 16
ATOM 25055 C C . SER A 1 78 ? 6.351 23.401 -16.048 1.00 0.00 78 SER A C 16
ATOM 25056 O O . SER A 1 78 ? 6.803 23.268 -17.185 1.00 0.00 78 SER A O 16
ATOM 25064 N N . ILE A 1 79 ? 6.498 22.484 -15.098 1.00 0.00 79 ILE A N 16
ATOM 25065 C CA . ILE A 1 79 ? 7.187 21.225 -15.354 1.00 0.00 79 ILE A CA 16
ATOM 25066 C C . ILE A 1 79 ? 6.295 20.257 -16.123 1.00 0.00 79 ILE A C 16
ATOM 25067 O O . ILE A 1 79 ? 5.192 19.929 -15.685 1.00 0.00 79 ILE A O 16
ATOM 25083 N N . LYS A 1 80 ? 6.780 19.799 -17.272 1.00 0.00 80 LYS A N 16
ATOM 25084 C CA . LYS A 1 80 ? 5.981 18.967 -18.164 1.00 0.00 80 LYS A CA 16
ATOM 25085 C C . LYS A 1 80 ? 6.727 17.689 -18.533 1.00 0.00 80 LYS A C 16
ATOM 25086 O O . LYS A 1 80 ? 7.955 17.633 -18.459 1.00 0.00 80 LYS A O 16
ATOM 25105 N N . VAL A 1 81 ? 5.979 16.666 -18.931 1.00 0.00 81 VAL A N 16
ATOM 25106 C CA . VAL A 1 81 ? 6.568 15.378 -19.276 1.00 0.00 81 VAL A CA 16
ATOM 25107 C C . VAL A 1 81 ? 6.057 14.884 -20.625 1.00 0.00 81 VAL A C 16
ATOM 25108 O O . VAL A 1 81 ? 5.009 15.321 -21.102 1.00 0.00 81 VAL A O 16
ATOM 25121 N N . ARG A 1 82 ? 6.805 13.971 -21.238 1.00 0.00 82 ARG A N 16
ATOM 25122 C CA . ARG A 1 82 ? 6.394 13.367 -22.499 1.00 0.00 82 ARG A CA 16
ATOM 25123 C C . ARG A 1 82 ? 6.842 11.911 -22.576 1.00 0.00 82 ARG A C 16
ATOM 25124 O O . ARG A 1 82 ? 7.865 11.535 -22.003 1.00 0.00 82 ARG A O 16
ATOM 25145 N N . ARG A 1 83 ? 6.068 11.095 -23.284 1.00 0.00 83 ARG A N 16
ATOM 25146 C CA . ARG A 1 83 ? 6.486 9.738 -23.613 1.00 0.00 83 ARG A CA 16
ATOM 25147 C C . ARG A 1 83 ? 7.656 9.749 -24.591 1.00 0.00 83 ARG A C 16
ATOM 25148 O O . ARG A 1 83 ? 7.643 10.483 -25.582 1.00 0.00 83 ARG A O 16
ATOM 25169 N N . LYS A 1 84 ? 8.665 8.933 -24.310 1.00 0.00 84 LYS A N 16
ATOM 25170 C CA . LYS A 1 84 ? 9.878 8.908 -25.118 1.00 0.00 84 LYS A CA 16
ATOM 25171 C C . LYS A 1 84 ? 9.544 8.742 -26.596 1.00 0.00 84 LYS A C 16
ATOM 25172 O O . LYS A 1 84 ? 10.029 9.495 -27.440 1.00 0.00 84 LYS A O 16
ATOM 25191 N N . GLU A 1 85 ? 8.709 7.755 -26.904 1.00 0.00 85 GLU A N 16
ATOM 25192 C CA . GLU A 1 85 ? 8.342 7.467 -28.285 1.00 0.00 85 GLU A CA 16
ATOM 25193 C C . GLU A 1 85 ? 7.023 6.698 -28.347 1.00 0.00 85 GLU A C 16
ATOM 25194 O O . GLU A 1 85 ? 6.710 5.906 -27.458 1.00 0.00 85 GLU A O 16
ATOM 25206 N N . THR A 1 86 ? 6.255 6.940 -29.405 1.00 0.00 86 THR A N 16
ATOM 25207 C CA . THR A 1 86 ? 5.023 6.195 -29.640 1.00 0.00 86 THR A CA 16
ATOM 25208 C C . THR A 1 86 ? 4.998 5.603 -31.043 1.00 0.00 86 THR A C 16
ATOM 25209 O O . THR A 1 86 ? 4.221 4.691 -31.328 1.00 0.00 86 THR A O 16
ATOM 25220 N N . TRP A 1 87 ? 5.851 6.127 -31.917 1.00 0.00 87 TRP A N 16
ATOM 25221 C CA . TRP A 1 87 ? 5.810 5.774 -33.332 1.00 0.00 87 TRP A CA 16
ATOM 25222 C C . TRP A 1 87 ? 4.486 6.195 -33.959 1.00 0.00 87 TRP A C 16
ATOM 25223 O O . TRP A 1 87 ? 4.160 5.792 -35.075 1.00 0.00 87 TRP A O 16
ATOM 25244 N N . SER A 1 88 ? 3.726 7.012 -33.233 1.00 0.00 88 SER A N 16
ATOM 25245 C CA . SER A 1 88 ? 2.442 7.499 -33.725 1.00 0.00 88 SER A CA 16
ATOM 25246 C C . SER A 1 88 ? 2.028 8.772 -32.992 1.00 0.00 88 SER A C 16
ATOM 25247 O O . SER A 1 88 ? 1.548 8.738 -31.859 1.00 0.00 88 SER A O 16
ATOM 25255 N N . PRO A 1 89 ? 2.218 9.923 -33.654 1.00 0.00 89 PRO A N 16
ATOM 25256 C CA . PRO A 1 89 ? 1.896 11.230 -33.076 1.00 0.00 89 PRO A CA 16
ATOM 25257 C C . PRO A 1 89 ? 0.456 11.306 -32.581 1.00 0.00 89 PRO A C 16
ATOM 25258 O O . PRO A 1 89 ? -0.475 10.916 -33.288 1.00 0.00 89 PRO A O 16
ATOM 25269 N N . TRP A 1 90 ? 0.279 11.814 -31.366 1.00 0.00 90 TRP A N 16
ATOM 25270 C CA . TRP A 1 90 ? -1.046 11.902 -30.761 1.00 0.00 90 TRP A CA 16
ATOM 25271 C C . TRP A 1 90 ? -1.414 13.353 -30.470 1.00 0.00 90 TRP A C 16
ATOM 25272 O O . TRP A 1 90 ? -2.300 13.626 -29.659 1.00 0.00 90 TRP A O 16
ATOM 25293 N N . ILE A 1 91 ? -0.734 14.276 -31.138 1.00 0.00 91 ILE A N 16
ATOM 25294 C CA . ILE A 1 91 ? -0.931 15.700 -30.889 1.00 0.00 91 ILE A CA 16
ATOM 25295 C C . ILE A 1 91 ? -2.143 16.228 -31.648 1.00 0.00 91 ILE A C 16
ATOM 25296 O O . ILE A 1 91 ? -2.260 16.042 -32.860 1.00 0.00 91 ILE A O 16
ATOM 25312 N N . LEU A 1 92 ? -3.043 16.889 -30.928 1.00 0.00 92 LEU A N 16
ATOM 25313 C CA . LEU A 1 92 ? -4.213 17.506 -31.546 1.00 0.00 92 LEU A CA 16
ATOM 25314 C C . LEU A 1 92 ? -4.032 19.017 -31.664 1.00 0.00 92 LEU A C 16
ATOM 25315 O O . LEU A 1 92 ? -3.342 19.649 -30.865 1.00 0.00 92 LEU A O 16
ATOM 25331 N N . PRO A 1 93 ? -4.668 19.611 -32.684 1.00 0.00 93 PRO A N 16
ATOM 25332 C CA . PRO A 1 93 ? -4.670 21.063 -32.878 1.00 0.00 93 PRO A CA 16
ATOM 25333 C C . PRO A 1 93 ? -5.311 21.804 -31.710 1.00 0.00 93 PRO A C 16
ATOM 25334 O O . PRO A 1 93 ? -6.263 21.317 -31.101 1.00 0.00 93 PRO A O 16
ATOM 25345 N N . SER A 1 94 ? -4.784 22.984 -31.402 1.00 0.00 94 SER A N 16
ATOM 25346 C CA . SER A 1 94 ? -5.286 23.780 -30.289 1.00 0.00 94 SER A CA 16
ATOM 25347 C C . SER A 1 94 ? -6.782 24.036 -30.435 1.00 0.00 94 SER A C 16
ATOM 25348 O O . SER A 1 94 ? -7.503 24.154 -29.446 1.00 0.00 94 SER A O 16
ATOM 25356 N N . GLU A 1 95 ? -7.244 24.119 -31.681 1.00 0.00 95 GLU A N 16
ATOM 25357 C CA . GLU A 1 95 ? -8.626 24.487 -31.960 1.00 0.00 95 GLU A CA 16
ATOM 25358 C C . GLU A 1 95 ? -9.586 23.408 -31.466 1.00 0.00 95 GLU A C 16
ATOM 25359 O O . GLU A 1 95 ? -10.779 23.657 -31.293 1.00 0.00 95 GLU A O 16
ATOM 25371 N N . SER A 1 96 ? -9.056 22.210 -31.239 1.00 0.00 96 SER A N 16
ATOM 25372 C CA . SER A 1 96 ? -9.869 21.087 -30.790 1.00 0.00 96 SER A CA 16
ATOM 25373 C C . SER A 1 96 ? -10.039 21.112 -29.273 1.00 0.00 96 SER A C 16
ATOM 25374 O O . SER A 1 96 ? -10.858 20.380 -28.719 1.00 0.00 96 SER A O 16
ATOM 25382 N N . ARG A 1 97 ? -9.257 21.956 -28.611 1.00 0.00 97 ARG A N 16
ATOM 25383 C CA . ARG A 1 97 ? -9.260 22.019 -27.154 1.00 0.00 97 ARG A CA 16
ATOM 25384 C C . ARG A 1 97 ? -10.529 22.699 -26.644 1.00 0.00 97 ARG A C 16
ATOM 25385 O O . ARG A 1 97 ? -10.953 23.726 -27.175 1.00 0.00 97 ARG A O 16
ATOM 25406 N N . LEU A 1 98 ? -11.129 22.118 -25.612 1.00 0.00 98 LEU A N 16
ATOM 25407 C CA . LEU A 1 98 ? -12.325 22.687 -25.003 1.00 0.00 98 LEU A CA 16
ATOM 25408 C C . LEU A 1 98 ? -12.459 22.246 -23.549 1.00 0.00 98 LEU A C 16
ATOM 25409 O O . LEU A 1 98 ? -12.667 23.067 -22.655 1.00 0.00 98 LEU A O 16
ATOM 25425 N N . MET A 1 1 ? 3.292 -2.539 -3.115 1.00 0.00 1 MET A N 17
ATOM 25426 C CA . MET A 1 1 ? 3.937 -1.511 -3.925 1.00 0.00 1 MET A CA 17
ATOM 25427 C C . MET A 1 1 ? 4.130 -0.228 -3.122 1.00 0.00 1 MET A C 17
ATOM 25428 O O . MET A 1 1 ? 3.319 0.101 -2.255 1.00 0.00 1 MET A O 17
ATOM 25444 N N . ASP A 1 2 ? 5.209 0.491 -3.416 1.00 0.00 2 ASP A N 17
ATOM 25445 C CA . ASP A 1 2 ? 5.466 1.775 -2.777 1.00 0.00 2 ASP A CA 17
ATOM 25446 C C . ASP A 1 2 ? 4.654 2.885 -3.440 1.00 0.00 2 ASP A C 17
ATOM 25447 O O . ASP A 1 2 ? 4.128 2.709 -4.539 1.00 0.00 2 ASP A O 17
ATOM 25456 N N . VAL A 1 3 ? 4.554 4.025 -2.764 1.00 0.00 3 VAL A N 17
ATOM 25457 C CA . VAL A 1 3 ? 3.824 5.168 -3.296 1.00 0.00 3 VAL A CA 17
ATOM 25458 C C . VAL A 1 3 ? 4.416 5.628 -4.625 1.00 0.00 3 VAL A C 17
ATOM 25459 O O . VAL A 1 3 ? 3.686 5.897 -5.579 1.00 0.00 3 VAL A O 17
ATOM 25472 N N . GLN A 1 4 ? 5.741 5.716 -4.678 1.00 0.00 4 GLN A N 17
ATOM 25473 C CA . GLN A 1 4 ? 6.432 6.091 -5.905 1.00 0.00 4 GLN A CA 17
ATOM 25474 C C . GLN A 1 4 ? 6.161 5.079 -7.013 1.00 0.00 4 GLN A C 17
ATOM 25475 O O . GLN A 1 4 ? 5.876 5.452 -8.151 1.00 0.00 4 GLN A O 17
ATOM 25489 N N . ALA A 1 5 ? 6.252 3.797 -6.673 1.00 0.00 5 ALA A N 17
ATOM 25490 C CA . ALA A 1 5 ? 6.071 2.733 -7.652 1.00 0.00 5 ALA A CA 17
ATOM 25491 C C . ALA A 1 5 ? 4.681 2.791 -8.277 1.00 0.00 5 ALA A C 17
ATOM 25492 O O . ALA A 1 5 ? 4.529 2.641 -9.489 1.00 0.00 5 ALA A O 17
ATOM 25499 N N . PHE A 1 6 ? 3.671 3.009 -7.442 1.00 0.00 6 PHE A N 17
ATOM 25500 C CA . PHE A 1 6 ? 2.290 3.060 -7.908 1.00 0.00 6 PHE A CA 17
ATOM 25501 C C . PHE A 1 6 ? 2.072 4.260 -8.826 1.00 0.00 6 PHE A C 17
ATOM 25502 O O . PHE A 1 6 ? 1.483 4.136 -9.901 1.00 0.00 6 PHE A O 17
ATOM 25519 N N . LEU A 1 7 ? 2.550 5.422 -8.395 1.00 0.00 7 LEU A N 17
ATOM 25520 C CA . LEU A 1 7 ? 2.384 6.651 -9.163 1.00 0.00 7 LEU A CA 17
ATOM 25521 C C . LEU A 1 7 ? 3.105 6.557 -10.505 1.00 0.00 7 LEU A C 17
ATOM 25522 O O . LEU A 1 7 ? 2.602 7.019 -11.528 1.00 0.00 7 LEU A O 17
ATOM 25538 N N . THR A 1 8 ? 4.290 5.951 -10.490 1.00 0.00 8 THR A N 17
ATOM 25539 C CA . THR A 1 8 ? 5.067 5.766 -11.710 1.00 0.00 8 THR A CA 17
ATOM 25540 C C . THR A 1 8 ? 4.352 4.834 -12.681 1.00 0.00 8 THR A C 17
ATOM 25541 O O . THR A 1 8 ? 4.290 5.100 -13.880 1.00 0.00 8 THR A O 17
ATOM 25552 N N . SER A 1 9 ? 3.814 3.737 -12.154 1.00 0.00 9 SER A N 17
ATOM 25553 C CA . SER A 1 9 ? 3.109 2.762 -12.976 1.00 0.00 9 SER A CA 17
ATOM 25554 C C . SER A 1 9 ? 1.885 3.390 -13.636 1.00 0.00 9 SER A C 17
ATOM 25555 O O . SER A 1 9 ? 1.597 3.131 -14.803 1.00 0.00 9 SER A O 17
ATOM 25563 N N . GLN A 1 10 ? 1.172 4.216 -12.879 1.00 0.00 10 GLN A N 17
ATOM 25564 C CA . GLN A 1 10 ? -0.020 4.883 -13.390 1.00 0.00 10 GLN A CA 17
ATOM 25565 C C . GLN A 1 10 ? 0.341 5.871 -14.494 1.00 0.00 10 GLN A C 17
ATOM 25566 O O . GLN A 1 10 ? -0.345 5.956 -15.515 1.00 0.00 10 GLN A O 17
ATOM 25580 N N . LEU A 1 11 ? 1.420 6.617 -14.284 1.00 0.00 11 LEU A N 17
ATOM 25581 C CA . LEU A 1 11 ? 1.867 7.606 -15.260 1.00 0.00 11 LEU A CA 17
ATOM 25582 C C . LEU A 1 11 ? 2.266 6.938 -16.572 1.00 0.00 11 LEU A C 17
ATOM 25583 O O . LEU A 1 11 ? 1.897 7.402 -17.651 1.00 0.00 11 LEU A O 17
ATOM 25599 N N . GLU A 1 12 ? 3.015 5.845 -16.470 1.00 0.00 12 GLU A N 17
ATOM 25600 C CA . GLU A 1 12 ? 3.425 5.089 -17.646 1.00 0.00 12 GLU A CA 17
ATOM 25601 C C . GLU A 1 12 ? 2.212 4.548 -18.397 1.00 0.00 12 GLU A C 17
ATOM 25602 O O . GLU A 1 12 ? 2.176 4.552 -19.627 1.00 0.00 12 GLU A O 17
ATOM 25614 N N . TYR A 1 13 ? 1.218 4.084 -17.647 1.00 0.00 13 TYR A N 17
ATOM 25615 C CA . TYR A 1 13 ? 0.001 3.546 -18.239 1.00 0.00 13 TYR A CA 17
ATOM 25616 C C . TYR A 1 13 ? -0.790 4.641 -18.950 1.00 0.00 13 TYR A C 17
ATOM 25617 O O . TYR A 1 13 ? -1.350 4.421 -20.024 1.00 0.00 13 TYR A O 17
ATOM 25635 N N . TYR A 1 14 ? -0.831 5.821 -18.340 1.00 0.00 14 TYR A N 17
ATOM 25636 C CA . TYR A 1 14 ? -1.652 6.914 -18.847 1.00 0.00 14 TYR A CA 17
ATOM 25637 C C . TYR A 1 14 ? -1.162 7.372 -20.218 1.00 0.00 14 TYR A C 17
ATOM 25638 O O . TYR A 1 14 ? -1.946 7.833 -21.047 1.00 0.00 14 TYR A O 17
ATOM 25656 N N . PHE A 1 15 ? 0.139 7.243 -20.447 1.00 0.00 15 PHE A N 17
ATOM 25657 C CA . PHE A 1 15 ? 0.746 7.703 -21.690 1.00 0.00 15 PHE A CA 17
ATOM 25658 C C . PHE A 1 15 ? 0.865 6.559 -22.693 1.00 0.00 15 PHE A C 17
ATOM 25659 O O . PHE A 1 15 ? 1.569 6.670 -23.697 1.00 0.00 15 PHE A O 17
ATOM 25676 N N . SER A 1 16 ? 0.173 5.459 -22.412 1.00 0.00 16 SER A N 17
ATOM 25677 C CA . SER A 1 16 ? 0.124 4.329 -23.334 1.00 0.00 16 SER A CA 17
ATOM 25678 C C . SER A 1 16 ? -0.746 4.654 -24.543 1.00 0.00 16 SER A C 17
ATOM 25679 O O . SER A 1 16 ? -1.668 5.468 -24.458 1.00 0.00 16 SER A O 17
ATOM 25687 N N . ILE A 1 17 ? -0.449 4.012 -25.667 1.00 0.00 17 ILE A N 17
ATOM 25688 C CA . ILE A 1 17 ? -1.192 4.246 -26.900 1.00 0.00 17 ILE A CA 17
ATOM 25689 C C . ILE A 1 17 ? -2.671 3.919 -26.721 1.00 0.00 17 ILE A C 17
ATOM 25690 O O . ILE A 1 17 ? -3.538 4.633 -27.224 1.00 0.00 17 ILE A O 17
ATOM 25706 N N . GLU A 1 18 ? -2.948 2.836 -26.001 1.00 0.00 18 GLU A N 17
ATOM 25707 C CA . GLU A 1 18 ? -4.321 2.407 -25.770 1.00 0.00 18 GLU A CA 17
ATOM 25708 C C . GLU A 1 18 ? -5.097 3.459 -24.981 1.00 0.00 18 GLU A C 17
ATOM 25709 O O . GLU A 1 18 ? -6.241 3.773 -25.303 1.00 0.00 18 GLU A O 17
ATOM 25721 N N . ASN A 1 19 ? -4.463 4.000 -23.946 1.00 0.00 19 ASN A N 17
ATOM 25722 C CA . ASN A 1 19 ? -5.093 5.013 -23.108 1.00 0.00 19 ASN A CA 17
ATOM 25723 C C . ASN A 1 19 ? -5.306 6.306 -23.887 1.00 0.00 19 ASN A C 17
ATOM 25724 O O . ASN A 1 19 ? -6.348 6.953 -23.769 1.00 0.00 19 ASN A O 17
ATOM 25735 N N . LEU A 1 20 ? -4.309 6.681 -24.682 1.00 0.00 20 LEU A N 17
ATOM 25736 C CA . LEU A 1 20 ? -4.361 7.930 -25.436 1.00 0.00 20 LEU A CA 17
ATOM 25737 C C . LEU A 1 20 ? -5.491 7.902 -26.460 1.00 0.00 20 LEU A C 17
ATOM 25738 O O . LEU A 1 20 ? -6.153 8.911 -26.697 1.00 0.00 20 LEU A O 17
ATOM 25754 N N . SER A 1 21 ? -5.705 6.738 -27.065 1.00 0.00 21 SER A N 17
ATOM 25755 C CA . SER A 1 21 ? -6.768 6.573 -28.050 1.00 0.00 21 SER A CA 17
ATOM 25756 C C . SER A 1 21 ? -8.140 6.762 -27.407 1.00 0.00 21 SER A C 17
ATOM 25757 O O . SER A 1 21 ? -9.114 7.096 -28.081 1.00 0.00 21 SER A O 17
ATOM 25765 N N . LYS A 1 22 ? -8.206 6.546 -26.098 1.00 0.00 22 LYS A N 17
ATOM 25766 C CA . LYS A 1 22 ? -9.469 6.626 -25.372 1.00 0.00 22 LYS A CA 17
ATOM 25767 C C . LYS A 1 22 ? -9.574 7.943 -24.606 1.00 0.00 22 LYS A C 17
ATOM 25768 O O . LYS A 1 22 ? -10.673 8.399 -24.292 1.00 0.00 22 LYS A O 17
ATOM 25787 N N . ASP A 1 23 ? -8.427 8.543 -24.312 1.00 0.00 23 ASP A N 17
ATOM 25788 C CA . ASP A 1 23 ? -8.378 9.715 -23.445 1.00 0.00 23 ASP A CA 17
ATOM 25789 C C . ASP A 1 23 ? -8.147 10.983 -24.260 1.00 0.00 23 ASP A C 17
ATOM 25790 O O . ASP A 1 23 ? -7.008 11.366 -24.520 1.00 0.00 23 ASP A O 17
ATOM 25799 N N . MET A 1 24 ? -9.238 11.631 -24.660 1.00 0.00 24 MET A N 17
ATOM 25800 C CA . MET A 1 24 ? -9.156 12.824 -25.495 1.00 0.00 24 MET A CA 17
ATOM 25801 C C . MET A 1 24 ? -8.535 13.985 -24.723 1.00 0.00 24 MET A C 17
ATOM 25802 O O . MET A 1 24 ? -7.897 14.860 -25.308 1.00 0.00 24 MET A O 17
ATOM 25816 N N . PHE A 1 25 ? -8.730 13.986 -23.409 1.00 0.00 25 PHE A N 17
ATOM 25817 C CA . PHE A 1 25 ? -8.283 15.094 -22.571 1.00 0.00 25 PHE A CA 17
ATOM 25818 C C . PHE A 1 25 ? -6.766 15.250 -22.642 1.00 0.00 25 PHE A C 17
ATOM 25819 O O . PHE A 1 25 ? -6.249 16.365 -22.717 1.00 0.00 25 PHE A O 17
ATOM 25836 N N . LEU A 1 26 ? -6.060 14.126 -22.615 1.00 0.00 26 LEU A N 17
ATOM 25837 C CA . LEU A 1 26 ? -4.606 14.133 -22.740 1.00 0.00 26 LEU A CA 17
ATOM 25838 C C . LEU A 1 26 ? -4.178 14.712 -24.085 1.00 0.00 26 LEU A C 17
ATOM 25839 O O . LEU A 1 26 ? -3.258 15.525 -24.157 1.00 0.00 26 LEU A O 17
ATOM 25855 N N . ARG A 1 27 ? -4.856 14.291 -25.147 1.00 0.00 27 ARG A N 17
ATOM 25856 C CA . ARG A 1 27 ? -4.495 14.704 -26.498 1.00 0.00 27 ARG A CA 17
ATOM 25857 C C . ARG A 1 27 ? -4.676 16.209 -26.671 1.00 0.00 27 ARG A C 17
ATOM 25858 O O . ARG A 1 27 ? -3.837 16.881 -27.274 1.00 0.00 27 ARG A O 17
ATOM 25879 N N . LYS A 1 28 ? -5.774 16.733 -26.141 1.00 0.00 28 LYS A N 17
ATOM 25880 C CA . LYS A 1 28 ? -6.120 18.137 -26.326 1.00 0.00 28 LYS A CA 17
ATOM 25881 C C . LYS A 1 28 ? -5.090 19.045 -25.658 1.00 0.00 28 LYS A C 17
ATOM 25882 O O . LYS A 1 28 ? -4.880 20.179 -26.087 1.00 0.00 28 LYS A O 17
ATOM 25901 N N . HIS A 1 29 ? -4.450 18.536 -24.610 1.00 0.00 29 HIS A N 17
ATOM 25902 C CA . HIS A 1 29 ? -3.553 19.347 -23.795 1.00 0.00 29 HIS A CA 17
ATOM 25903 C C . HIS A 1 29 ? -2.097 19.090 -24.171 1.00 0.00 29 HIS A C 17
ATOM 25904 O O . HIS A 1 29 ? -1.182 19.432 -23.423 1.00 0.00 29 HIS A O 17
ATOM 25918 N N . MET A 1 30 ? -1.890 18.485 -25.336 1.00 0.00 30 MET A N 17
ATOM 25919 C CA . MET A 1 30 ? -0.548 18.318 -25.882 1.00 0.00 30 MET A CA 17
ATOM 25920 C C . MET A 1 30 ? -0.073 19.598 -26.562 1.00 0.00 30 MET A C 17
ATOM 25921 O O . MET A 1 30 ? -0.867 20.320 -27.169 1.00 0.00 30 MET A O 17
ATOM 25935 N N . ASP A 1 31 ? 1.222 19.876 -26.455 1.00 0.00 31 ASP A N 17
ATOM 25936 C CA . ASP A 1 31 ? 1.836 20.961 -27.210 1.00 0.00 31 ASP A CA 17
ATOM 25937 C C . ASP A 1 31 ? 2.475 20.438 -28.492 1.00 0.00 31 ASP A C 17
ATOM 25938 O O . ASP A 1 31 ? 2.304 19.272 -28.851 1.00 0.00 31 ASP A O 17
ATOM 25947 N N . ASP A 1 32 ? 3.212 21.306 -29.176 1.00 0.00 32 ASP A N 17
ATOM 25948 C CA . ASP A 1 32 ? 3.767 20.973 -30.484 1.00 0.00 32 ASP A CA 17
ATOM 25949 C C . ASP A 1 32 ? 4.831 19.884 -30.362 1.00 0.00 32 ASP A C 17
ATOM 25950 O O . ASP A 1 32 ? 5.162 19.217 -31.341 1.00 0.00 32 ASP A O 17
ATOM 25959 N N . GLU A 1 33 ? 5.360 19.716 -29.155 1.00 0.00 33 GLU A N 17
ATOM 25960 C CA . GLU A 1 33 ? 6.439 18.762 -28.923 1.00 0.00 33 GLU A CA 17
ATOM 25961 C C . GLU A 1 33 ? 5.900 17.470 -28.312 1.00 0.00 33 GLU A C 17
ATOM 25962 O O . GLU A 1 33 ? 6.662 16.563 -27.981 1.00 0.00 33 GLU A O 17
ATOM 25974 N N . GLY A 1 34 ? 4.582 17.397 -28.164 1.00 0.00 34 GLY A N 17
ATOM 25975 C CA . GLY A 1 34 ? 3.962 16.200 -27.626 1.00 0.00 34 GLY A CA 17
ATOM 25976 C C . GLY A 1 34 ? 4.174 16.059 -26.133 1.00 0.00 34 GLY A C 17
ATOM 25977 O O . GLY A 1 34 ? 4.185 14.947 -25.602 1.00 0.00 34 GLY A O 17
ATOM 25981 N N . TYR A 1 35 ? 4.347 17.187 -25.452 1.00 0.00 35 TYR A N 17
ATOM 25982 C CA . TYR A 1 35 ? 4.521 17.187 -24.004 1.00 0.00 35 TYR A CA 17
ATOM 25983 C C . TYR A 1 35 ? 3.202 17.478 -23.297 1.00 0.00 35 TYR A C 17
ATOM 25984 O O . TYR A 1 35 ? 2.360 18.218 -23.807 1.00 0.00 35 TYR A O 17
ATOM 26002 N N . VAL A 1 36 ? 3.027 16.891 -22.117 1.00 0.00 36 VAL A N 17
ATOM 26003 C CA . VAL A 1 36 ? 1.870 17.184 -21.280 1.00 0.00 36 VAL A CA 17
ATOM 26004 C C . VAL A 1 36 ? 2.298 17.694 -19.909 1.00 0.00 36 VAL A C 17
ATOM 26005 O O . VAL A 1 36 ? 3.068 17.052 -19.194 1.00 0.00 36 VAL A O 17
ATOM 26018 N N . PRO A 1 37 ? 1.787 18.875 -19.531 1.00 0.00 37 PRO A N 17
ATOM 26019 C CA . PRO A 1 37 ? 2.165 19.537 -18.278 1.00 0.00 37 PRO A CA 17
ATOM 26020 C C . PRO A 1 37 ? 1.897 18.662 -17.057 1.00 0.00 37 PRO A C 17
ATOM 26021 O O . PRO A 1 37 ? 0.830 18.059 -16.936 1.00 0.00 37 PRO A O 17
ATOM 26032 N N . LEU A 1 38 ? 2.871 18.599 -16.157 1.00 0.00 38 LEU A N 17
ATOM 26033 C CA . LEU A 1 38 ? 2.705 17.874 -14.901 1.00 0.00 38 LEU A CA 17
ATOM 26034 C C . LEU A 1 38 ? 1.482 18.377 -14.140 1.00 0.00 38 LEU A C 17
ATOM 26035 O O . LEU A 1 38 ? 0.724 17.591 -13.571 1.00 0.00 38 LEU A O 17
ATOM 26051 N N . ALA A 1 39 ? 1.295 19.693 -14.135 1.00 0.00 39 ALA A N 17
ATOM 26052 C CA . ALA A 1 39 ? 0.223 20.310 -13.363 1.00 0.00 39 ALA A CA 17
ATOM 26053 C C . ALA A 1 39 ? -1.143 19.811 -13.824 1.00 0.00 39 ALA A C 17
ATOM 26054 O O . ALA A 1 39 ? -2.093 19.760 -13.043 1.00 0.00 39 ALA A O 17
ATOM 26061 N N . PHE A 1 40 ? -1.234 19.446 -15.100 1.00 0.00 40 PHE A N 17
ATOM 26062 C CA . PHE A 1 40 ? -2.477 18.926 -15.658 1.00 0.00 40 PHE A CA 17
ATOM 26063 C C . PHE A 1 40 ? -2.730 17.497 -15.186 1.00 0.00 40 PHE A C 17
ATOM 26064 O O . PHE A 1 40 ? -3.867 17.117 -14.902 1.00 0.00 40 PHE A O 17
ATOM 26081 N N . LEU A 1 41 ? -1.663 16.709 -15.105 1.00 0.00 41 LEU A N 17
ATOM 26082 C CA . LEU A 1 41 ? -1.765 15.330 -14.644 1.00 0.00 41 LEU A CA 17
ATOM 26083 C C . LEU A 1 41 ? -2.225 15.275 -13.191 1.00 0.00 41 LEU A C 17
ATOM 26084 O O . LEU A 1 41 ? -2.963 14.372 -12.795 1.00 0.00 41 LEU A O 17
ATOM 26100 N N . ALA A 1 42 ? -1.785 16.247 -12.398 1.00 0.00 42 ALA A N 17
ATOM 26101 C CA . ALA A 1 42 ? -2.126 16.292 -10.982 1.00 0.00 42 ALA A CA 17
ATOM 26102 C C . ALA A 1 42 ? -3.622 16.495 -10.783 1.00 0.00 42 ALA A C 17
ATOM 26103 O O . ALA A 1 42 ? -4.158 16.229 -9.706 1.00 0.00 42 ALA A O 17
ATOM 26110 N N . SER A 1 43 ? -4.295 16.968 -11.827 1.00 0.00 43 SER A N 17
ATOM 26111 C CA . SER A 1 43 ? -5.720 17.272 -11.746 1.00 0.00 43 SER A CA 17
ATOM 26112 C C . SER A 1 43 ? -6.555 16.008 -11.928 1.00 0.00 43 SER A C 17
ATOM 26113 O O . SER A 1 43 ? -7.782 16.041 -11.826 1.00 0.00 43 SER A O 17
ATOM 26121 N N . PHE A 1 44 ? -5.882 14.896 -12.199 1.00 0.00 44 PHE A N 17
ATOM 26122 C CA . PHE A 1 44 ? -6.561 13.624 -12.414 1.00 0.00 44 PHE A CA 17
ATOM 26123 C C . PHE A 1 44 ? -7.049 13.035 -11.093 1.00 0.00 44 PHE A C 17
ATOM 26124 O O . PHE A 1 44 ? -6.264 12.817 -10.171 1.00 0.00 44 PHE A O 17
ATOM 26141 N N . ASN A 1 45 ? -8.351 12.782 -11.009 1.00 0.00 45 ASN A N 17
ATOM 26142 C CA . ASN A 1 45 ? -8.957 12.299 -9.776 1.00 0.00 45 ASN A CA 17
ATOM 26143 C C . ASN A 1 45 ? -8.342 10.970 -9.349 1.00 0.00 45 ASN A C 17
ATOM 26144 O O . ASN A 1 45 ? -8.241 10.674 -8.158 1.00 0.00 45 ASN A O 17
ATOM 26155 N N . ARG A 1 46 ? -7.930 10.173 -10.330 1.00 0.00 46 ARG A N 17
ATOM 26156 C CA . ARG A 1 46 ? -7.311 8.881 -10.057 1.00 0.00 46 ARG A CA 17
ATOM 26157 C C . ARG A 1 46 ? -6.023 9.053 -9.259 1.00 0.00 46 ARG A C 17
ATOM 26158 O O . ARG A 1 46 ? -5.743 8.282 -8.341 1.00 0.00 46 ARG A O 17
ATOM 26179 N N . ILE A 1 47 ? -5.242 10.067 -9.616 1.00 0.00 47 ILE A N 17
ATOM 26180 C CA . ILE A 1 47 ? -3.990 10.345 -8.924 1.00 0.00 47 ILE A CA 17
ATOM 26181 C C . ILE A 1 47 ? -4.243 11.014 -7.577 1.00 0.00 47 ILE A C 17
ATOM 26182 O O . ILE A 1 47 ? -3.600 10.688 -6.580 1.00 0.00 47 ILE A O 17
ATOM 26198 N N . LYS A 1 48 ? -5.185 11.950 -7.554 1.00 0.00 48 LYS A N 17
ATOM 26199 C CA . LYS A 1 48 ? -5.474 12.717 -6.349 1.00 0.00 48 LYS A CA 17
ATOM 26200 C C . LYS A 1 48 ? -6.006 11.811 -5.243 1.00 0.00 48 LYS A C 17
ATOM 26201 O O . LYS A 1 48 ? -5.767 12.054 -4.060 1.00 0.00 48 LYS A O 17
ATOM 26220 N N . SER A 1 49 ? -6.729 10.766 -5.636 1.00 0.00 49 SER A N 17
ATOM 26221 C CA . SER A 1 49 ? -7.284 9.818 -4.677 1.00 0.00 49 SER A CA 17
ATOM 26222 C C . SER A 1 49 ? -6.173 9.071 -3.946 1.00 0.00 49 SER A C 17
ATOM 26223 O O . SER A 1 49 ? -6.348 8.633 -2.808 1.00 0.00 49 SER A O 17
ATOM 26231 N N . PHE A 1 50 ? -5.029 8.929 -4.607 1.00 0.00 50 PHE A N 17
ATOM 26232 C CA . PHE A 1 50 ? -3.901 8.201 -4.036 1.00 0.00 50 PHE A CA 17
ATOM 26233 C C . PHE A 1 50 ? -2.907 9.160 -3.388 1.00 0.00 50 PHE A C 17
ATOM 26234 O O . PHE A 1 50 ? -2.378 8.887 -2.311 1.00 0.00 50 PHE A O 17
ATOM 26251 N N . SER A 1 51 ? -2.659 10.283 -4.054 1.00 0.00 51 SER A N 17
ATOM 26252 C CA . SER A 1 51 ? -1.723 11.281 -3.545 1.00 0.00 51 SER A CA 17
ATOM 26253 C C . SER A 1 51 ? -1.939 12.626 -4.233 1.00 0.00 51 SER A C 17
ATOM 26254 O O . SER A 1 51 ? -2.045 12.701 -5.458 1.00 0.00 51 SER A O 17
ATOM 26262 N N . THR A 1 52 ? -2.001 13.689 -3.435 1.00 0.00 52 THR A N 17
ATOM 26263 C CA . THR A 1 52 ? -2.199 15.031 -3.967 1.00 0.00 52 THR A CA 17
ATOM 26264 C C . THR A 1 52 ? -0.892 15.816 -3.980 1.00 0.00 52 THR A C 17
ATOM 26265 O O . THR A 1 52 ? -0.874 17.004 -4.298 1.00 0.00 52 THR A O 17
ATOM 26276 N N . ASP A 1 53 ? 0.201 15.139 -3.637 1.00 0.00 53 ASP A N 17
ATOM 26277 C CA . ASP A 1 53 ? 1.495 15.799 -3.505 1.00 0.00 53 ASP A CA 17
ATOM 26278 C C . ASP A 1 53 ? 2.210 15.869 -4.850 1.00 0.00 53 ASP A C 17
ATOM 26279 O O . ASP A 1 53 ? 2.659 14.851 -5.381 1.00 0.00 53 ASP A O 17
ATOM 26288 N N . LEU A 1 54 ? 2.311 17.073 -5.398 1.00 0.00 54 LEU A N 17
ATOM 26289 C CA . LEU A 1 54 ? 2.937 17.272 -6.702 1.00 0.00 54 LEU A CA 17
ATOM 26290 C C . LEU A 1 54 ? 4.381 16.783 -6.693 1.00 0.00 54 LEU A C 17
ATOM 26291 O O . LEU A 1 54 ? 4.886 16.289 -7.700 1.00 0.00 54 LEU A O 17
ATOM 26307 N N . ASN A 1 55 ? 5.039 16.920 -5.547 1.00 0.00 55 ASN A N 17
ATOM 26308 C CA . ASN A 1 55 ? 6.446 16.553 -5.424 1.00 0.00 55 ASN A CA 17
ATOM 26309 C C . ASN A 1 55 ? 6.635 15.051 -5.621 1.00 0.00 55 ASN A C 17
ATOM 26310 O O . ASN A 1 55 ? 7.577 14.615 -6.285 1.00 0.00 55 ASN A O 17
ATOM 26321 N N . LEU A 1 56 ? 5.736 14.266 -5.040 1.00 0.00 56 LEU A N 17
ATOM 26322 C CA . LEU A 1 56 ? 5.783 12.815 -5.176 1.00 0.00 56 LEU A CA 17
ATOM 26323 C C . LEU A 1 56 ? 5.454 12.393 -6.605 1.00 0.00 56 LEU A C 17
ATOM 26324 O O . LEU A 1 56 ? 6.061 11.464 -7.144 1.00 0.00 56 LEU A O 17
ATOM 26340 N N . LEU A 1 57 ? 4.493 13.077 -7.212 1.00 0.00 57 LEU A N 17
ATOM 26341 C CA . LEU A 1 57 ? 4.128 12.818 -8.600 1.00 0.00 57 LEU A CA 17
ATOM 26342 C C . LEU A 1 57 ? 5.286 13.144 -9.538 1.00 0.00 57 LEU A C 17
ATOM 26343 O O . LEU A 1 57 ? 5.564 12.401 -10.481 1.00 0.00 57 LEU A O 17
ATOM 26359 N N . HIS A 1 58 ? 5.961 14.259 -9.271 1.00 0.00 58 HIS A N 17
ATOM 26360 C CA . HIS A 1 58 ? 7.122 14.655 -10.058 1.00 0.00 58 HIS A CA 17
ATOM 26361 C C . HIS A 1 58 ? 8.240 13.624 -9.935 1.00 0.00 58 HIS A C 17
ATOM 26362 O O . HIS A 1 58 ? 8.840 13.223 -10.933 1.00 0.00 58 HIS A O 17
ATOM 26376 N N . ALA A 1 59 ? 8.514 13.200 -8.706 1.00 0.00 59 ALA A N 17
ATOM 26377 C CA . ALA A 1 59 ? 9.528 12.183 -8.458 1.00 0.00 59 ALA A CA 17
ATOM 26378 C C . ALA A 1 59 ? 9.185 10.879 -9.171 1.00 0.00 59 ALA A C 17
ATOM 26379 O O . ALA A 1 59 ? 10.063 10.201 -9.704 1.00 0.00 59 ALA A O 17
ATOM 26386 N N . ALA A 1 60 ? 7.902 10.533 -9.177 1.00 0.00 60 ALA A N 17
ATOM 26387 C CA . ALA A 1 60 ? 7.444 9.303 -9.810 1.00 0.00 60 ALA A CA 17
ATOM 26388 C C . ALA A 1 60 ? 7.685 9.340 -11.317 1.00 0.00 60 ALA A C 17
ATOM 26389 O O . ALA A 1 60 ? 8.080 8.341 -11.917 1.00 0.00 60 ALA A O 17
ATOM 26396 N N . ALA A 1 61 ? 7.441 10.498 -11.921 1.00 0.00 61 ALA A N 17
ATOM 26397 C CA . ALA A 1 61 ? 7.690 10.684 -13.345 1.00 0.00 61 ALA A CA 17
ATOM 26398 C C . ALA A 1 61 ? 9.178 10.565 -13.663 1.00 0.00 61 ALA A C 17
ATOM 26399 O O . ALA A 1 61 ? 9.565 9.967 -14.666 1.00 0.00 61 ALA A O 17
ATOM 26406 N N . LYS A 1 62 ? 10.009 11.141 -12.799 1.00 0.00 62 LYS A N 17
ATOM 26407 C CA . LYS A 1 62 ? 11.451 11.148 -13.013 1.00 0.00 62 LYS A CA 17
ATOM 26408 C C . LYS A 1 62 ? 12.048 9.768 -12.759 1.00 0.00 62 LYS A C 17
ATOM 26409 O O . LYS A 1 62 ? 13.131 9.450 -13.247 1.00 0.00 62 LYS A O 17
ATOM 26428 N N . ALA A 1 63 ? 11.331 8.952 -11.992 1.00 0.00 63 ALA A N 17
ATOM 26429 C CA . ALA A 1 63 ? 11.849 7.661 -11.557 1.00 0.00 63 ALA A CA 17
ATOM 26430 C C . ALA A 1 63 ? 11.767 6.630 -12.678 1.00 0.00 63 ALA A C 17
ATOM 26431 O O . ALA A 1 63 ? 12.327 5.539 -12.573 1.00 0.00 63 ALA A O 17
ATOM 26438 N N . SER A 1 64 ? 11.067 6.983 -13.751 1.00 0.00 64 SER A N 17
ATOM 26439 C CA . SER A 1 64 ? 10.903 6.084 -14.887 1.00 0.00 64 SER A CA 17
ATOM 26440 C C . SER A 1 64 ? 12.017 6.292 -15.910 1.00 0.00 64 SER A C 17
ATOM 26441 O O . SER A 1 64 ? 12.466 7.416 -16.135 1.00 0.00 64 SER A O 17
ATOM 26449 N N . ASP A 1 65 ? 12.457 5.202 -16.526 1.00 0.00 65 ASP A N 17
ATOM 26450 C CA . ASP A 1 65 ? 13.522 5.262 -17.520 1.00 0.00 65 ASP A CA 17
ATOM 26451 C C . ASP A 1 65 ? 12.955 5.523 -18.911 1.00 0.00 65 ASP A C 17
ATOM 26452 O O . ASP A 1 65 ? 13.702 5.742 -19.865 1.00 0.00 65 ASP A O 17
ATOM 26461 N N . ILE A 1 66 ? 11.630 5.498 -19.019 1.00 0.00 66 ILE A N 17
ATOM 26462 C CA . ILE A 1 66 ? 10.965 5.664 -20.304 1.00 0.00 66 ILE A CA 17
ATOM 26463 C C . ILE A 1 66 ? 10.142 6.946 -20.336 1.00 0.00 66 ILE A C 17
ATOM 26464 O O . ILE A 1 66 ? 9.344 7.161 -21.248 1.00 0.00 66 ILE A O 17
ATOM 26480 N N . ILE A 1 67 ? 10.343 7.797 -19.335 1.00 0.00 67 ILE A N 17
ATOM 26481 C CA . ILE A 1 67 ? 9.684 9.096 -19.293 1.00 0.00 67 ILE A CA 17
ATOM 26482 C C . ILE A 1 67 ? 10.703 10.230 -19.315 1.00 0.00 67 ILE A C 17
ATOM 26483 O O . ILE A 1 67 ? 11.736 10.162 -18.652 1.00 0.00 67 ILE A O 17
ATOM 26499 N N . ASP A 1 68 ? 10.399 11.276 -20.078 1.00 0.00 68 ASP A N 17
ATOM 26500 C CA . ASP A 1 68 ? 11.272 12.441 -20.158 1.00 0.00 68 ASP A CA 17
ATOM 26501 C C . ASP A 1 68 ? 10.625 13.649 -19.487 1.00 0.00 68 ASP A C 17
ATOM 26502 O O . ASP A 1 68 ? 9.504 14.033 -19.819 1.00 0.00 68 ASP A O 17
ATOM 26511 N N . VAL A 1 69 ? 11.343 14.245 -18.539 1.00 0.00 69 VAL A N 17
ATOM 26512 C CA . VAL A 1 69 ? 10.794 15.331 -17.735 1.00 0.00 69 VAL A CA 17
ATOM 26513 C C . VAL A 1 69 ? 11.537 16.637 -17.993 1.00 0.00 69 VAL A C 17
ATOM 26514 O O . VAL A 1 69 ? 12.760 16.700 -17.874 1.00 0.00 69 VAL A O 17
ATOM 26527 N N . ALA A 1 70 ? 10.789 17.676 -18.349 1.00 0.00 70 ALA A N 17
ATOM 26528 C CA . ALA A 1 70 ? 11.368 18.999 -18.555 1.00 0.00 70 ALA A CA 17
ATOM 26529 C C . ALA A 1 70 ? 11.002 19.941 -17.415 1.00 0.00 70 ALA A C 17
ATOM 26530 O O . ALA A 1 70 ? 9.824 20.151 -17.126 1.00 0.00 70 ALA A O 17
ATOM 26537 N N . GLU A 1 71 ? 12.017 20.508 -16.772 1.00 0.00 71 GLU A N 17
ATOM 26538 C CA . GLU A 1 71 ? 11.807 21.324 -15.583 1.00 0.00 71 GLU A CA 17
ATOM 26539 C C . GLU A 1 71 ? 11.989 22.807 -15.901 1.00 0.00 71 GLU A C 17
ATOM 26540 O O . GLU A 1 71 ? 12.835 23.178 -16.712 1.00 0.00 71 GLU A O 17
ATOM 26552 N N . ASP A 1 72 ? 11.188 23.646 -15.255 1.00 0.00 72 ASP A N 17
ATOM 26553 C CA . ASP A 1 72 ? 11.349 25.091 -15.362 1.00 0.00 72 ASP A CA 17
ATOM 26554 C C . ASP A 1 72 ? 11.574 25.715 -13.988 1.00 0.00 72 ASP A C 17
ATOM 26555 O O . ASP A 1 72 ? 10.667 25.758 -13.157 1.00 0.00 72 ASP A O 17
ATOM 26564 N N . LEU A 1 73 ? 12.790 26.198 -13.757 1.00 0.00 73 LEU A N 17
ATOM 26565 C CA . LEU A 1 73 ? 13.173 26.712 -12.445 1.00 0.00 73 LEU A CA 17
ATOM 26566 C C . LEU A 1 73 ? 12.327 27.923 -12.067 1.00 0.00 73 LEU A C 17
ATOM 26567 O O . LEU A 1 73 ? 12.220 28.274 -10.892 1.00 0.00 73 LEU A O 17
ATOM 26583 N N . GLN A 1 74 ? 11.725 28.555 -13.071 1.00 0.00 74 GLN A N 17
ATOM 26584 C CA . GLN A 1 74 ? 11.017 29.813 -12.865 1.00 0.00 74 GLN A CA 17
ATOM 26585 C C . GLN A 1 74 ? 9.606 29.562 -12.342 1.00 0.00 74 GLN A C 17
ATOM 26586 O O . GLN A 1 74 ? 8.981 30.453 -11.765 1.00 0.00 74 GLN A O 17
ATOM 26600 N N . SER A 1 75 ? 9.110 28.347 -12.547 1.00 0.00 75 SER A N 17
ATOM 26601 C CA . SER A 1 75 ? 7.760 27.991 -12.126 1.00 0.00 75 SER A CA 17
ATOM 26602 C C . SER A 1 75 ? 7.557 26.479 -12.171 1.00 0.00 75 SER A C 17
ATOM 26603 O O . SER A 1 75 ? 7.898 25.809 -13.147 1.00 0.00 75 SER A O 17
ATOM 26611 N N . PRO A 1 76 ? 6.990 25.927 -11.088 1.00 0.00 76 PRO A N 17
ATOM 26612 C CA . PRO A 1 76 ? 6.633 24.506 -11.018 1.00 0.00 76 PRO A CA 17
ATOM 26613 C C . PRO A 1 76 ? 5.501 24.147 -11.975 1.00 0.00 76 PRO A C 17
ATOM 26614 O O . PRO A 1 76 ? 5.329 22.983 -12.336 1.00 0.00 76 PRO A O 17
ATOM 26625 N N . MET A 1 77 ? 4.731 25.152 -12.376 1.00 0.00 77 MET A N 17
ATOM 26626 C CA . MET A 1 77 ? 3.549 24.926 -13.200 1.00 0.00 77 MET A CA 17
ATOM 26627 C C . MET A 1 77 ? 3.933 24.735 -14.664 1.00 0.00 77 MET A C 17
ATOM 26628 O O . MET A 1 77 ? 3.104 24.352 -15.490 1.00 0.00 77 MET A O 17
ATOM 26642 N N . SER A 1 78 ? 5.196 25.003 -14.978 1.00 0.00 78 SER A N 17
ATOM 26643 C CA . SER A 1 78 ? 5.682 24.900 -16.349 1.00 0.00 78 SER A CA 17
ATOM 26644 C C . SER A 1 78 ? 6.450 23.596 -16.557 1.00 0.00 78 SER A C 17
ATOM 26645 O O . SER A 1 78 ? 7.087 23.397 -17.592 1.00 0.00 78 SER A O 17
ATOM 26653 N N . ILE A 1 79 ? 6.384 22.714 -15.565 1.00 0.00 79 ILE A N 17
ATOM 26654 C CA . ILE A 1 79 ? 7.035 21.415 -15.656 1.00 0.00 79 ILE A CA 17
ATOM 26655 C C . ILE A 1 79 ? 6.211 20.443 -16.496 1.00 0.00 79 ILE A C 17
ATOM 26656 O O . ILE A 1 79 ? 5.041 20.192 -16.206 1.00 0.00 79 ILE A O 17
ATOM 26672 N N . LYS A 1 80 ? 6.829 19.900 -17.538 1.00 0.00 80 LYS A N 17
ATOM 26673 C CA . LYS A 1 80 ? 6.133 19.020 -18.470 1.00 0.00 80 LYS A CA 17
ATOM 26674 C C . LYS A 1 80 ? 6.801 17.651 -18.528 1.00 0.00 80 LYS A C 17
ATOM 26675 O O . LYS A 1 80 ? 7.997 17.521 -18.263 1.00 0.00 80 LYS A O 17
ATOM 26694 N N . VAL A 1 81 ? 6.024 16.631 -18.879 1.00 0.00 81 VAL A N 17
ATOM 26695 C CA . VAL A 1 81 ? 6.557 15.286 -19.047 1.00 0.00 81 VAL A CA 17
ATOM 26696 C C . VAL A 1 81 ? 6.041 14.647 -20.332 1.00 0.00 81 VAL A C 17
ATOM 26697 O O . VAL A 1 81 ? 5.003 15.045 -20.861 1.00 0.00 81 VAL A O 17
ATOM 26710 N N . ARG A 1 82 ? 6.773 13.655 -20.829 1.00 0.00 82 ARG A N 17
ATOM 26711 C CA . ARG A 1 82 ? 6.295 12.834 -21.936 1.00 0.00 82 ARG A CA 17
ATOM 26712 C C . ARG A 1 82 ? 6.891 11.431 -21.869 1.00 0.00 82 ARG A C 17
ATOM 26713 O O . ARG A 1 82 ? 7.940 11.220 -21.258 1.00 0.00 82 ARG A O 17
ATOM 26734 N N . ARG A 1 83 ? 6.216 10.476 -22.498 1.00 0.00 83 ARG A N 17
ATOM 26735 C CA . ARG A 1 83 ? 6.759 9.131 -22.655 1.00 0.00 83 ARG A CA 17
ATOM 26736 C C . ARG A 1 83 ? 7.731 9.074 -23.829 1.00 0.00 83 ARG A C 17
ATOM 26737 O O . ARG A 1 83 ? 7.473 9.638 -24.893 1.00 0.00 83 ARG A O 17
ATOM 26758 N N . LYS A 1 84 ? 8.852 8.388 -23.629 1.00 0.00 84 LYS A N 17
ATOM 26759 C CA . LYS A 1 84 ? 9.880 8.285 -24.657 1.00 0.00 84 LYS A CA 17
ATOM 26760 C C . LYS A 1 84 ? 9.482 7.268 -25.723 1.00 0.00 84 LYS A C 17
ATOM 26761 O O . LYS A 1 84 ? 9.599 7.533 -26.919 1.00 0.00 84 LYS A O 17
ATOM 26780 N N . GLU A 1 85 ? 9.010 6.107 -25.280 1.00 0.00 85 GLU A N 17
ATOM 26781 C CA . GLU A 1 85 ? 8.737 4.999 -26.188 1.00 0.00 85 GLU A CA 17
ATOM 26782 C C . GLU A 1 85 ? 7.675 5.385 -27.214 1.00 0.00 85 GLU A C 17
ATOM 26783 O O . GLU A 1 85 ? 6.732 6.114 -26.905 1.00 0.00 85 GLU A O 17
ATOM 26795 N N . THR A 1 86 ? 7.837 4.893 -28.438 1.00 0.00 86 THR A N 17
ATOM 26796 C CA . THR A 1 86 ? 6.878 5.163 -29.502 1.00 0.00 86 THR A CA 17
ATOM 26797 C C . THR A 1 86 ? 6.779 6.657 -29.786 1.00 0.00 86 THR A C 17
ATOM 26798 O O . THR A 1 86 ? 5.787 7.300 -29.437 1.00 0.00 86 THR A O 17
ATOM 26809 N N . TRP A 1 87 ? 7.809 7.204 -30.421 1.00 0.00 87 TRP A N 17
ATOM 26810 C CA . TRP A 1 87 ? 7.880 8.640 -30.667 1.00 0.00 87 TRP A CA 17
ATOM 26811 C C . TRP A 1 87 ? 6.847 9.065 -31.705 1.00 0.00 87 TRP A C 17
ATOM 26812 O O . TRP A 1 87 ? 7.197 9.455 -32.818 1.00 0.00 87 TRP A O 17
ATOM 26833 N N . SER A 1 88 ? 5.574 8.988 -31.332 1.00 0.00 88 SER A N 17
ATOM 26834 C CA . SER A 1 88 ? 4.489 9.347 -32.238 1.00 0.00 88 SER A CA 17
ATOM 26835 C C . SER A 1 88 ? 3.259 9.804 -31.460 1.00 0.00 88 SER A C 17
ATOM 26836 O O . SER A 1 88 ? 2.235 9.122 -31.412 1.00 0.00 88 SER A O 17
ATOM 26844 N N . PRO A 1 89 ? 3.361 10.985 -30.834 1.00 0.00 89 PRO A N 17
ATOM 26845 C CA . PRO A 1 89 ? 2.301 11.519 -29.973 1.00 0.00 89 PRO A CA 17
ATOM 26846 C C . PRO A 1 89 ? 1.045 11.883 -30.757 1.00 0.00 89 PRO A C 17
ATOM 26847 O O . PRO A 1 89 ? 1.127 12.376 -31.884 1.00 0.00 89 PRO A O 17
ATOM 26858 N N . TRP A 1 90 ? -0.113 11.639 -30.157 1.00 0.00 90 TRP A N 17
ATOM 26859 C CA . TRP A 1 90 ? -1.387 11.889 -30.824 1.00 0.00 90 TRP A CA 17
ATOM 26860 C C . TRP A 1 90 ? -1.809 13.345 -30.666 1.00 0.00 90 TRP A C 17
ATOM 26861 O O . TRP A 1 90 ? -2.756 13.650 -29.940 1.00 0.00 90 TRP A O 17
ATOM 26882 N N . ILE A 1 91 ? -1.102 14.238 -31.349 1.00 0.00 91 ILE A N 17
ATOM 26883 C CA . ILE A 1 91 ? -1.318 15.672 -31.185 1.00 0.00 91 ILE A CA 17
ATOM 26884 C C . ILE A 1 91 ? -2.499 16.149 -32.021 1.00 0.00 91 ILE A C 17
ATOM 26885 O O . ILE A 1 91 ? -2.606 15.829 -33.207 1.00 0.00 91 ILE A O 17
ATOM 26901 N N . LEU A 1 92 ? -3.384 16.919 -31.399 1.00 0.00 92 LEU A N 17
ATOM 26902 C CA . LEU A 1 92 ? -4.551 17.457 -32.091 1.00 0.00 92 LEU A CA 17
ATOM 26903 C C . LEU A 1 92 ? -4.270 18.858 -32.624 1.00 0.00 92 LEU A C 17
ATOM 26904 O O . LEU A 1 92 ? -3.406 19.577 -32.122 1.00 0.00 92 LEU A O 17
ATOM 26920 N N . PRO A 1 93 ? -5.017 19.256 -33.664 1.00 0.00 93 PRO A N 17
ATOM 26921 C CA . PRO A 1 93 ? -4.902 20.593 -34.255 1.00 0.00 93 PRO A CA 17
ATOM 26922 C C . PRO A 1 93 ? -5.070 21.702 -33.221 1.00 0.00 93 PRO A C 17
ATOM 26923 O O . PRO A 1 93 ? -5.825 21.557 -32.259 1.00 0.00 93 PRO A O 17
ATOM 26934 N N . SER A 1 94 ? -4.363 22.808 -33.426 1.00 0.00 94 SER A N 17
ATOM 26935 C CA . SER A 1 94 ? -4.354 23.899 -32.457 1.00 0.00 94 SER A CA 17
ATOM 26936 C C . SER A 1 94 ? -5.775 24.294 -32.071 1.00 0.00 94 SER A C 17
ATOM 26937 O O . SER A 1 94 ? -6.052 24.595 -30.910 1.00 0.00 94 SER A O 17
ATOM 26945 N N . GLU A 1 95 ? -6.671 24.291 -33.052 1.00 0.00 95 GLU A N 17
ATOM 26946 C CA . GLU A 1 95 ? -8.039 24.751 -32.838 1.00 0.00 95 GLU A CA 17
ATOM 26947 C C . GLU A 1 95 ? -8.799 23.793 -31.926 1.00 0.00 95 GLU A C 17
ATOM 26948 O O . GLU A 1 95 ? -9.798 24.167 -31.312 1.00 0.00 95 GLU A O 17
ATOM 26960 N N . SER A 1 96 ? -8.318 22.557 -31.842 1.00 0.00 96 SER A N 17
ATOM 26961 C CA . SER A 1 96 ? -8.989 21.527 -31.059 1.00 0.00 96 SER A CA 17
ATOM 26962 C C . SER A 1 96 ? -8.419 21.463 -29.645 1.00 0.00 96 SER A C 17
ATOM 26963 O O . SER A 1 96 ? -8.957 20.775 -28.778 1.00 0.00 96 SER A O 17
ATOM 26971 N N . ARG A 1 97 ? -7.327 22.187 -29.420 1.00 0.00 97 ARG A N 17
ATOM 26972 C CA . ARG A 1 97 ? -6.609 22.112 -28.154 1.00 0.00 97 ARG A CA 17
ATOM 26973 C C . ARG A 1 97 ? -7.310 22.938 -27.082 1.00 0.00 97 ARG A C 17
ATOM 26974 O O . ARG A 1 97 ? -8.086 23.843 -27.387 1.00 0.00 97 ARG A O 17
ATOM 26995 N N . LEU A 1 98 ? -7.032 22.620 -25.821 1.00 0.00 98 LEU A N 17
ATOM 26996 C CA . LEU A 1 98 ? -7.562 23.390 -24.702 1.00 0.00 98 LEU A CA 17
ATOM 26997 C C . LEU A 1 98 ? -6.435 24.022 -23.892 1.00 0.00 98 LEU A C 17
ATOM 26998 O O . LEU A 1 98 ? -5.307 24.147 -24.373 1.00 0.00 98 LEU A O 17
ATOM 27014 N N . MET A 1 1 ? 4.228 -2.798 -3.662 1.00 0.00 1 MET A N 18
ATOM 27015 C CA . MET A 1 1 ? 4.267 -1.577 -4.456 1.00 0.00 1 MET A CA 18
ATOM 27016 C C . MET A 1 1 ? 4.464 -0.354 -3.564 1.00 0.00 1 MET A C 18
ATOM 27017 O O . MET A 1 1 ? 3.646 -0.079 -2.686 1.00 0.00 1 MET A O 18
ATOM 27033 N N . ASP A 1 2 ? 5.550 0.374 -3.798 1.00 0.00 2 ASP A N 18
ATOM 27034 C CA . ASP A 1 2 ? 5.812 1.609 -3.068 1.00 0.00 2 ASP A CA 18
ATOM 27035 C C . ASP A 1 2 ? 4.991 2.762 -3.638 1.00 0.00 2 ASP A C 18
ATOM 27036 O O . ASP A 1 2 ? 4.424 2.656 -4.725 1.00 0.00 2 ASP A O 18
ATOM 27045 N N . VAL A 1 3 ? 4.931 3.863 -2.895 1.00 0.00 3 VAL A N 18
ATOM 27046 C CA . VAL A 1 3 ? 4.194 5.042 -3.334 1.00 0.00 3 VAL A CA 18
ATOM 27047 C C . VAL A 1 3 ? 4.733 5.565 -4.661 1.00 0.00 3 VAL A C 18
ATOM 27048 O O . VAL A 1 3 ? 3.968 5.870 -5.575 1.00 0.00 3 VAL A O 18
ATOM 27061 N N . GLN A 1 4 ? 6.057 5.662 -4.758 1.00 0.00 4 GLN A N 18
ATOM 27062 C CA . GLN A 1 4 ? 6.701 6.073 -6.001 1.00 0.00 4 GLN A CA 18
ATOM 27063 C C . GLN A 1 4 ? 6.402 5.085 -7.122 1.00 0.00 4 GLN A C 18
ATOM 27064 O O . GLN A 1 4 ? 6.070 5.481 -8.240 1.00 0.00 4 GLN A O 18
ATOM 27078 N N . ALA A 1 5 ? 6.524 3.798 -6.817 1.00 0.00 5 ALA A N 18
ATOM 27079 C CA . ALA A 1 5 ? 6.319 2.754 -7.814 1.00 0.00 5 ALA A CA 18
ATOM 27080 C C . ALA A 1 5 ? 4.904 2.805 -8.382 1.00 0.00 5 ALA A C 18
ATOM 27081 O O . ALA A 1 5 ? 4.704 2.680 -9.590 1.00 0.00 5 ALA A O 18
ATOM 27088 N N . PHE A 1 6 ? 3.926 2.988 -7.501 1.00 0.00 6 PHE A N 18
ATOM 27089 C CA . PHE A 1 6 ? 2.527 3.031 -7.911 1.00 0.00 6 PHE A CA 18
ATOM 27090 C C . PHE A 1 6 ? 2.256 4.246 -8.794 1.00 0.00 6 PHE A C 18
ATOM 27091 O O . PHE A 1 6 ? 1.624 4.134 -9.845 1.00 0.00 6 PHE A O 18
ATOM 27108 N N . LEU A 1 7 ? 2.737 5.405 -8.359 1.00 0.00 7 LEU A N 18
ATOM 27109 C CA . LEU A 1 7 ? 2.529 6.644 -9.097 1.00 0.00 7 LEU A CA 18
ATOM 27110 C C . LEU A 1 7 ? 3.199 6.584 -10.466 1.00 0.00 7 LEU A C 18
ATOM 27111 O O . LEU A 1 7 ? 2.650 7.061 -11.460 1.00 0.00 7 LEU A O 18
ATOM 27127 N N . THR A 1 8 ? 4.389 5.993 -10.510 1.00 0.00 8 THR A N 18
ATOM 27128 C CA . THR A 1 8 ? 5.122 5.843 -11.760 1.00 0.00 8 THR A CA 18
ATOM 27129 C C . THR A 1 8 ? 4.380 4.923 -12.725 1.00 0.00 8 THR A C 18
ATOM 27130 O O . THR A 1 8 ? 4.269 5.216 -13.914 1.00 0.00 8 THR A O 18
ATOM 27141 N N . SER A 1 9 ? 3.877 3.809 -12.202 1.00 0.00 9 SER A N 18
ATOM 27142 C CA . SER A 1 9 ? 3.151 2.843 -13.019 1.00 0.00 9 SER A CA 18
ATOM 27143 C C . SER A 1 9 ? 1.894 3.469 -13.617 1.00 0.00 9 SER A C 18
ATOM 27144 O O . SER A 1 9 ? 1.564 3.232 -14.778 1.00 0.00 9 SER A O 18
ATOM 27152 N N . GLN A 1 10 ? 1.201 4.267 -12.813 1.00 0.00 10 GLN A N 18
ATOM 27153 C CA . GLN A 1 10 ? -0.019 4.926 -13.262 1.00 0.00 10 GLN A CA 18
ATOM 27154 C C . GLN A 1 10 ? 0.282 5.945 -14.357 1.00 0.00 10 GLN A C 18
ATOM 27155 O O . GLN A 1 10 ? -0.446 6.042 -15.345 1.00 0.00 10 GLN A O 18
ATOM 27169 N N . LEU A 1 11 ? 1.358 6.704 -14.174 1.00 0.00 11 LEU A N 18
ATOM 27170 C CA . LEU A 1 11 ? 1.754 7.719 -15.144 1.00 0.00 11 LEU A CA 18
ATOM 27171 C C . LEU A 1 11 ? 2.107 7.082 -16.483 1.00 0.00 11 LEU A C 18
ATOM 27172 O O . LEU A 1 11 ? 1.696 7.564 -17.538 1.00 0.00 11 LEU A O 18
ATOM 27188 N N . GLU A 1 12 ? 2.871 5.995 -16.433 1.00 0.00 12 GLU A N 18
ATOM 27189 C CA . GLU A 1 12 ? 3.246 5.268 -17.640 1.00 0.00 12 GLU A CA 18
ATOM 27190 C C . GLU A 1 12 ? 2.011 4.730 -18.356 1.00 0.00 12 GLU A C 18
ATOM 27191 O O . GLU A 1 12 ? 1.930 4.758 -19.585 1.00 0.00 12 GLU A O 18
ATOM 27203 N N . TYR A 1 13 ? 1.051 4.239 -17.578 1.00 0.00 13 TYR A N 18
ATOM 27204 C CA . TYR A 1 13 ? -0.180 3.695 -18.139 1.00 0.00 13 TYR A CA 18
ATOM 27205 C C . TYR A 1 13 ? -1.009 4.791 -18.799 1.00 0.00 13 TYR A C 18
ATOM 27206 O O . TYR A 1 13 ? -1.600 4.583 -19.860 1.00 0.00 13 TYR A O 18
ATOM 27224 N N . TYR A 1 14 ? -1.050 5.958 -18.165 1.00 0.00 14 TYR A N 18
ATOM 27225 C CA . TYR A 1 14 ? -1.896 7.050 -18.628 1.00 0.00 14 TYR A CA 18
ATOM 27226 C C . TYR A 1 14 ? -1.449 7.546 -19.999 1.00 0.00 14 TYR A C 18
ATOM 27227 O O . TYR A 1 14 ? -2.258 8.007 -20.802 1.00 0.00 14 TYR A O 18
ATOM 27245 N N . PHE A 1 15 ? -0.148 7.445 -20.259 1.00 0.00 15 PHE A N 18
ATOM 27246 C CA . PHE A 1 15 ? 0.418 7.931 -21.514 1.00 0.00 15 PHE A CA 18
ATOM 27247 C C . PHE A 1 15 ? 0.559 6.793 -22.522 1.00 0.00 15 PHE A C 18
ATOM 27248 O O . PHE A 1 15 ? 1.232 6.934 -23.542 1.00 0.00 15 PHE A O 18
ATOM 27265 N N . SER A 1 16 ? -0.080 5.665 -22.226 1.00 0.00 16 SER A N 18
ATOM 27266 C CA . SER A 1 16 ? -0.072 4.523 -23.131 1.00 0.00 16 SER A CA 18
ATOM 27267 C C . SER A 1 16 ? -0.872 4.824 -24.395 1.00 0.00 16 SER A C 18
ATOM 27268 O O . SER A 1 16 ? -1.775 5.663 -24.385 1.00 0.00 16 SER A O 18
ATOM 27276 N N . ILE A 1 17 ? -0.536 4.135 -25.479 1.00 0.00 17 ILE A N 18
ATOM 27277 C CA . ILE A 1 17 ? -1.202 4.352 -26.758 1.00 0.00 17 ILE A CA 18
ATOM 27278 C C . ILE A 1 17 ? -2.700 4.092 -26.650 1.00 0.00 17 ILE A C 18
ATOM 27279 O O . ILE A 1 17 ? -3.510 4.830 -27.208 1.00 0.00 17 ILE A O 18
ATOM 27295 N N . GLU A 1 18 ? -3.061 3.037 -25.924 1.00 0.00 18 GLU A N 18
ATOM 27296 C CA . GLU A 1 18 ? -4.462 2.661 -25.769 1.00 0.00 18 GLU A CA 18
ATOM 27297 C C . GLU A 1 18 ? -5.236 3.745 -25.025 1.00 0.00 18 GLU A C 18
ATOM 27298 O O . GLU A 1 18 ? -6.345 4.108 -25.415 1.00 0.00 18 GLU A O 18
ATOM 27310 N N . ASN A 1 19 ? -4.643 4.257 -23.950 1.00 0.00 19 ASN A N 18
ATOM 27311 C CA . ASN A 1 19 ? -5.291 5.276 -23.134 1.00 0.00 19 ASN A CA 18
ATOM 27312 C C . ASN A 1 19 ? -5.420 6.589 -23.901 1.00 0.00 19 ASN A C 18
ATOM 27313 O O . ASN A 1 19 ? -6.453 7.255 -23.843 1.00 0.00 19 ASN A O 18
ATOM 27324 N N . LEU A 1 20 ? -4.364 6.953 -24.619 1.00 0.00 20 LEU A N 18
ATOM 27325 C CA . LEU A 1 20 ? -4.338 8.212 -25.358 1.00 0.00 20 LEU A CA 18
ATOM 27326 C C . LEU A 1 20 ? -5.386 8.212 -26.468 1.00 0.00 20 LEU A C 18
ATOM 27327 O O . LEU A 1 20 ? -5.998 9.240 -26.755 1.00 0.00 20 LEU A O 18
ATOM 27343 N N . SER A 1 21 ? -5.588 7.052 -27.085 1.00 0.00 21 SER A N 18
ATOM 27344 C CA . SER A 1 21 ? -6.577 6.914 -28.146 1.00 0.00 21 SER A CA 18
ATOM 27345 C C . SER A 1 21 ? -7.988 7.132 -27.606 1.00 0.00 21 SER A C 18
ATOM 27346 O O . SER A 1 21 ? -8.906 7.471 -28.352 1.00 0.00 21 SER A O 18
ATOM 27354 N N . LYS A 1 22 ? -8.151 6.933 -26.303 1.00 0.00 22 LYS A N 18
ATOM 27355 C CA . LYS A 1 22 ? -9.463 7.034 -25.672 1.00 0.00 22 LYS A CA 18
ATOM 27356 C C . LYS A 1 22 ? -9.609 8.357 -24.927 1.00 0.00 22 LYS A C 18
ATOM 27357 O O . LYS A 1 22 ? -10.720 8.847 -24.723 1.00 0.00 22 LYS A O 18
ATOM 27376 N N . ASP A 1 23 ? -8.480 8.931 -24.526 1.00 0.00 23 ASP A N 18
ATOM 27377 C CA . ASP A 1 23 ? -8.486 10.114 -23.672 1.00 0.00 23 ASP A CA 18
ATOM 27378 C C . ASP A 1 23 ? -8.266 11.379 -24.497 1.00 0.00 23 ASP A C 18
ATOM 27379 O O . ASP A 1 23 ? -7.129 11.756 -24.778 1.00 0.00 23 ASP A O 18
ATOM 27388 N N . MET A 1 24 ? -9.359 12.028 -24.879 1.00 0.00 24 MET A N 18
ATOM 27389 C CA . MET A 1 24 ? -9.292 13.179 -25.772 1.00 0.00 24 MET A CA 18
ATOM 27390 C C . MET A 1 24 ? -8.617 14.362 -25.083 1.00 0.00 24 MET A C 18
ATOM 27391 O O . MET A 1 24 ? -7.956 15.174 -25.731 1.00 0.00 24 MET A O 18
ATOM 27405 N N . PHE A 1 25 ? -8.791 14.454 -23.770 1.00 0.00 25 PHE A N 18
ATOM 27406 C CA . PHE A 1 25 ? -8.284 15.590 -23.009 1.00 0.00 25 PHE A CA 18
ATOM 27407 C C . PHE A 1 25 ? -6.761 15.657 -23.086 1.00 0.00 25 PHE A C 18
ATOM 27408 O O . PHE A 1 25 ? -6.185 16.732 -23.256 1.00 0.00 25 PHE A O 18
ATOM 27425 N N . LEU A 1 26 ? -6.117 14.503 -22.957 1.00 0.00 26 LEU A N 18
ATOM 27426 C CA . LEU A 1 26 ? -4.665 14.419 -23.080 1.00 0.00 26 LEU A CA 18
ATOM 27427 C C . LEU A 1 26 ? -4.209 14.852 -24.470 1.00 0.00 26 LEU A C 18
ATOM 27428 O O . LEU A 1 26 ? -3.226 15.577 -24.614 1.00 0.00 26 LEU A O 18
ATOM 27444 N N . ARG A 1 27 ? -4.934 14.405 -25.490 1.00 0.00 27 ARG A N 18
ATOM 27445 C CA . ARG A 1 27 ? -4.575 14.703 -26.872 1.00 0.00 27 ARG A CA 18
ATOM 27446 C C . ARG A 1 27 ? -4.585 16.208 -27.122 1.00 0.00 27 ARG A C 18
ATOM 27447 O O . ARG A 1 27 ? -3.713 16.740 -27.812 1.00 0.00 27 ARG A O 18
ATOM 27468 N N . LYS A 1 28 ? -5.577 16.889 -26.561 1.00 0.00 28 LYS A N 18
ATOM 27469 C CA . LYS A 1 28 ? -5.682 18.338 -26.695 1.00 0.00 28 LYS A CA 18
ATOM 27470 C C . LYS A 1 28 ? -4.525 19.036 -25.987 1.00 0.00 28 LYS A C 18
ATOM 27471 O O . LYS A 1 28 ? -4.028 20.061 -26.453 1.00 0.00 28 LYS A O 18
ATOM 27490 N N . HIS A 1 29 ? -4.103 18.474 -24.859 1.00 0.00 29 HIS A N 18
ATOM 27491 C CA . HIS A 1 29 ? -3.045 19.076 -24.055 1.00 0.00 29 HIS A CA 18
ATOM 27492 C C . HIS A 1 29 ? -1.681 18.867 -24.707 1.00 0.00 29 HIS A C 18
ATOM 27493 O O . HIS A 1 29 ? -0.778 19.689 -24.554 1.00 0.00 29 HIS A O 18
ATOM 27507 N N . MET A 1 30 ? -1.541 17.762 -25.433 1.00 0.00 30 MET A N 18
ATOM 27508 C CA . MET A 1 30 ? -0.295 17.460 -26.129 1.00 0.00 30 MET A CA 18
ATOM 27509 C C . MET A 1 30 ? 0.116 18.613 -27.039 1.00 0.00 30 MET A C 18
ATOM 27510 O O . MET A 1 30 ? -0.623 18.991 -27.948 1.00 0.00 30 MET A O 18
ATOM 27524 N N . ASP A 1 31 ? 1.295 19.169 -26.788 1.00 0.00 31 ASP A N 18
ATOM 27525 C CA . ASP A 1 31 ? 1.804 20.279 -27.587 1.00 0.00 31 ASP A CA 18
ATOM 27526 C C . ASP A 1 31 ? 2.626 19.766 -28.766 1.00 0.00 31 ASP A C 18
ATOM 27527 O O . ASP A 1 31 ? 2.643 18.569 -29.049 1.00 0.00 31 ASP A O 18
ATOM 27536 N N . ASP A 1 32 ? 3.303 20.682 -29.449 1.00 0.00 32 ASP A N 18
ATOM 27537 C CA . ASP A 1 32 ? 4.004 20.351 -30.685 1.00 0.00 32 ASP A CA 18
ATOM 27538 C C . ASP A 1 32 ? 5.142 19.370 -30.418 1.00 0.00 32 ASP A C 18
ATOM 27539 O O . ASP A 1 32 ? 5.610 18.686 -31.326 1.00 0.00 32 ASP A O 18
ATOM 27548 N N . GLU A 1 33 ? 5.583 19.312 -29.165 1.00 0.00 33 GLU A N 18
ATOM 27549 C CA . GLU A 1 33 ? 6.673 18.424 -28.780 1.00 0.00 33 GLU A CA 18
ATOM 27550 C C . GLU A 1 33 ? 6.141 17.182 -28.070 1.00 0.00 33 GLU A C 18
ATOM 27551 O O . GLU A 1 33 ? 6.909 16.336 -27.615 1.00 0.00 33 GLU A O 18
ATOM 27563 N N . GLY A 1 34 ? 4.816 17.083 -27.979 1.00 0.00 34 GLY A N 18
ATOM 27564 C CA . GLY A 1 34 ? 4.203 15.925 -27.355 1.00 0.00 34 GLY A CA 18
ATOM 27565 C C . GLY A 1 34 ? 4.342 15.937 -25.845 1.00 0.00 34 GLY A C 18
ATOM 27566 O O . GLY A 1 34 ? 4.388 14.883 -25.212 1.00 0.00 34 GLY A O 18
ATOM 27570 N N . TYR A 1 35 ? 4.412 17.133 -25.269 1.00 0.00 35 TYR A N 18
ATOM 27571 C CA . TYR A 1 35 ? 4.529 17.277 -23.823 1.00 0.00 35 TYR A CA 18
ATOM 27572 C C . TYR A 1 35 ? 3.173 17.587 -23.195 1.00 0.00 35 TYR A C 18
ATOM 27573 O O . TYR A 1 35 ? 2.342 18.268 -23.793 1.00 0.00 35 TYR A O 18
ATOM 27591 N N . VAL A 1 36 ? 2.961 17.080 -21.984 1.00 0.00 36 VAL A N 18
ATOM 27592 C CA . VAL A 1 36 ? 1.783 17.438 -21.203 1.00 0.00 36 VAL A CA 18
ATOM 27593 C C . VAL A 1 36 ? 2.172 17.953 -19.824 1.00 0.00 36 VAL A C 18
ATOM 27594 O O . VAL A 1 36 ? 2.953 17.335 -19.099 1.00 0.00 36 VAL A O 18
ATOM 27607 N N . PRO A 1 37 ? 1.618 19.115 -19.447 1.00 0.00 37 PRO A N 18
ATOM 27608 C CA . PRO A 1 37 ? 1.936 19.768 -18.175 1.00 0.00 37 PRO A CA 18
ATOM 27609 C C . PRO A 1 37 ? 1.652 18.871 -16.975 1.00 0.00 37 PRO A C 18
ATOM 27610 O O . PRO A 1 37 ? 0.589 18.255 -16.884 1.00 0.00 37 PRO A O 18
ATOM 27621 N N . LEU A 1 38 ? 2.608 18.802 -16.055 1.00 0.00 38 LEU A N 18
ATOM 27622 C CA . LEU A 1 38 ? 2.427 18.050 -14.818 1.00 0.00 38 LEU A CA 18
ATOM 27623 C C . LEU A 1 38 ? 1.181 18.521 -14.073 1.00 0.00 38 LEU A C 18
ATOM 27624 O O . LEU A 1 38 ? 0.454 17.716 -13.494 1.00 0.00 38 LEU A O 18
ATOM 27640 N N . ALA A 1 39 ? 0.943 19.828 -14.095 1.00 0.00 39 ALA A N 18
ATOM 27641 C CA . ALA A 1 39 ? -0.137 20.420 -13.316 1.00 0.00 39 ALA A CA 18
ATOM 27642 C C . ALA A 1 39 ? -1.486 19.833 -13.714 1.00 0.00 39 ALA A C 18
ATOM 27643 O O . ALA A 1 39 ? -2.410 19.765 -12.901 1.00 0.00 39 ALA A O 18
ATOM 27650 N N . PHE A 1 40 ? -1.596 19.410 -14.968 1.00 0.00 40 PHE A N 18
ATOM 27651 C CA . PHE A 1 40 ? -2.830 18.816 -15.471 1.00 0.00 40 PHE A CA 18
ATOM 27652 C C . PHE A 1 40 ? -2.992 17.387 -14.964 1.00 0.00 40 PHE A C 18
ATOM 27653 O O . PHE A 1 40 ? -4.097 16.957 -14.627 1.00 0.00 40 PHE A O 18
ATOM 27670 N N . LEU A 1 41 ? -1.885 16.655 -14.911 1.00 0.00 41 LEU A N 18
ATOM 27671 C CA . LEU A 1 41 ? -1.902 15.276 -14.436 1.00 0.00 41 LEU A CA 18
ATOM 27672 C C . LEU A 1 41 ? -2.305 15.210 -12.966 1.00 0.00 41 LEU A C 18
ATOM 27673 O O . LEU A 1 41 ? -2.988 14.280 -12.541 1.00 0.00 41 LEU A O 18
ATOM 27689 N N . ALA A 1 42 ? -1.878 16.206 -12.196 1.00 0.00 42 ALA A N 18
ATOM 27690 C CA . ALA A 1 42 ? -2.171 16.247 -10.768 1.00 0.00 42 ALA A CA 18
ATOM 27691 C C . ALA A 1 42 ? -3.667 16.402 -10.519 1.00 0.00 42 ALA A C 18
ATOM 27692 O O . ALA A 1 42 ? -4.155 16.127 -9.423 1.00 0.00 42 ALA A O 18
ATOM 27699 N N . SER A 1 43 ? -4.390 16.846 -11.543 1.00 0.00 43 SER A N 18
ATOM 27700 C CA . SER A 1 43 ? -5.820 17.104 -11.413 1.00 0.00 43 SER A CA 18
ATOM 27701 C C . SER A 1 43 ? -6.621 15.815 -11.556 1.00 0.00 43 SER A C 18
ATOM 27702 O O . SER A 1 43 ? -7.844 15.810 -11.416 1.00 0.00 43 SER A O 18
ATOM 27710 N N . PHE A 1 44 ? -5.922 14.719 -11.837 1.00 0.00 44 PHE A N 18
ATOM 27711 C CA . PHE A 1 44 ? -6.570 13.424 -12.013 1.00 0.00 44 PHE A CA 18
ATOM 27712 C C . PHE A 1 44 ? -7.016 12.853 -10.670 1.00 0.00 44 PHE A C 18
ATOM 27713 O O . PHE A 1 44 ? -6.205 12.660 -9.765 1.00 0.00 44 PHE A O 18
ATOM 27730 N N . ASN A 1 45 ? -8.311 12.583 -10.549 1.00 0.00 45 ASN A N 18
ATOM 27731 C CA . ASN A 1 45 ? -8.879 12.107 -9.295 1.00 0.00 45 ASN A CA 18
ATOM 27732 C C . ASN A 1 45 ? -8.237 10.788 -8.871 1.00 0.00 45 ASN A C 18
ATOM 27733 O O . ASN A 1 45 ? -8.100 10.506 -7.681 1.00 0.00 45 ASN A O 18
ATOM 27744 N N . ARG A 1 46 ? -7.842 9.987 -9.855 1.00 0.00 46 ARG A N 18
ATOM 27745 C CA . ARG A 1 46 ? -7.199 8.706 -9.586 1.00 0.00 46 ARG A CA 18
ATOM 27746 C C . ARG A 1 46 ? -5.888 8.904 -8.833 1.00 0.00 46 ARG A C 18
ATOM 27747 O O . ARG A 1 46 ? -5.565 8.147 -7.918 1.00 0.00 46 ARG A O 18
ATOM 27768 N N . ILE A 1 47 ? -5.135 9.926 -9.227 1.00 0.00 47 ILE A N 18
ATOM 27769 C CA . ILE A 1 47 ? -3.866 10.233 -8.579 1.00 0.00 47 ILE A CA 18
ATOM 27770 C C . ILE A 1 47 ? -4.087 10.896 -7.224 1.00 0.00 47 ILE A C 18
ATOM 27771 O O . ILE A 1 47 ? -3.407 10.579 -6.247 1.00 0.00 47 ILE A O 18
ATOM 27787 N N . LYS A 1 48 ? -5.043 11.818 -7.170 1.00 0.00 48 LYS A N 18
ATOM 27788 C CA . LYS A 1 48 ? -5.306 12.578 -5.955 1.00 0.00 48 LYS A CA 18
ATOM 27789 C C . LYS A 1 48 ? -5.793 11.662 -4.836 1.00 0.00 48 LYS A C 18
ATOM 27790 O O . LYS A 1 48 ? -5.522 11.907 -3.659 1.00 0.00 48 LYS A O 18
ATOM 27809 N N . SER A 1 49 ? -6.510 10.608 -5.208 1.00 0.00 49 SER A N 18
ATOM 27810 C CA . SER A 1 49 ? -7.021 9.648 -4.237 1.00 0.00 49 SER A CA 18
ATOM 27811 C C . SER A 1 49 ? -5.877 8.906 -3.553 1.00 0.00 49 SER A C 18
ATOM 27812 O O . SER A 1 49 ? -6.007 8.457 -2.413 1.00 0.00 49 SER A O 18
ATOM 27820 N N . PHE A 1 50 ? -4.757 8.780 -4.257 1.00 0.00 50 PHE A N 18
ATOM 27821 C CA . PHE A 1 50 ? -3.604 8.057 -3.735 1.00 0.00 50 PHE A CA 18
ATOM 27822 C C . PHE A 1 50 ? -2.600 9.014 -3.103 1.00 0.00 50 PHE A C 18
ATOM 27823 O O . PHE A 1 50 ? -2.037 8.734 -2.045 1.00 0.00 50 PHE A O 18
ATOM 27840 N N . SER A 1 51 ? -2.380 10.150 -3.759 1.00 0.00 51 SER A N 18
ATOM 27841 C CA . SER A 1 51 ? -1.440 11.149 -3.264 1.00 0.00 51 SER A CA 18
ATOM 27842 C C . SER A 1 51 ? -1.686 12.501 -3.929 1.00 0.00 51 SER A C 18
ATOM 27843 O O . SER A 1 51 ? -1.828 12.590 -5.148 1.00 0.00 51 SER A O 18
ATOM 27851 N N . THR A 1 52 ? -1.731 13.552 -3.116 1.00 0.00 52 THR A N 18
ATOM 27852 C CA . THR A 1 52 ? -1.946 14.901 -3.625 1.00 0.00 52 THR A CA 18
ATOM 27853 C C . THR A 1 52 ? -0.642 15.691 -3.657 1.00 0.00 52 THR A C 18
ATOM 27854 O O . THR A 1 52 ? -0.638 16.888 -3.949 1.00 0.00 52 THR A O 18
ATOM 27865 N N . ASP A 1 53 ? 0.460 15.015 -3.361 1.00 0.00 53 ASP A N 18
ATOM 27866 C CA . ASP A 1 53 ? 1.757 15.675 -3.253 1.00 0.00 53 ASP A CA 18
ATOM 27867 C C . ASP A 1 53 ? 2.427 15.781 -4.618 1.00 0.00 53 ASP A C 18
ATOM 27868 O O . ASP A 1 53 ? 2.855 14.778 -5.193 1.00 0.00 53 ASP A O 18
ATOM 27877 N N . LEU A 1 54 ? 2.514 17.002 -5.136 1.00 0.00 54 LEU A N 18
ATOM 27878 C CA . LEU A 1 54 ? 3.095 17.236 -6.453 1.00 0.00 54 LEU A CA 18
ATOM 27879 C C . LEU A 1 54 ? 4.537 16.742 -6.508 1.00 0.00 54 LEU A C 18
ATOM 27880 O O . LEU A 1 54 ? 5.005 16.275 -7.546 1.00 0.00 54 LEU A O 18
ATOM 27896 N N . ASN A 1 55 ? 5.237 16.850 -5.383 1.00 0.00 55 ASN A N 18
ATOM 27897 C CA . ASN A 1 55 ? 6.646 16.478 -5.321 1.00 0.00 55 ASN A CA 18
ATOM 27898 C C . ASN A 1 55 ? 6.825 14.984 -5.563 1.00 0.00 55 ASN A C 18
ATOM 27899 O O . ASN A 1 55 ? 7.741 14.563 -6.273 1.00 0.00 55 ASN A O 18
ATOM 27910 N N . LEU A 1 56 ? 5.946 14.184 -4.972 1.00 0.00 56 LEU A N 18
ATOM 27911 C CA . LEU A 1 56 ? 5.991 12.735 -5.144 1.00 0.00 56 LEU A CA 18
ATOM 27912 C C . LEU A 1 56 ? 5.609 12.345 -6.569 1.00 0.00 56 LEU A C 18
ATOM 27913 O O . LEU A 1 56 ? 6.206 11.443 -7.158 1.00 0.00 56 LEU A O 18
ATOM 27929 N N . LEU A 1 57 ? 4.613 13.031 -7.118 1.00 0.00 57 LEU A N 18
ATOM 27930 C CA . LEU A 1 57 ? 4.189 12.795 -8.492 1.00 0.00 57 LEU A CA 18
ATOM 27931 C C . LEU A 1 57 ? 5.297 13.158 -9.475 1.00 0.00 57 LEU A C 18
ATOM 27932 O O . LEU A 1 57 ? 5.544 12.439 -10.443 1.00 0.00 57 LEU A O 18
ATOM 27948 N N . HIS A 1 58 ? 5.964 14.280 -9.219 1.00 0.00 58 HIS A N 18
ATOM 27949 C CA . HIS A 1 58 ? 7.075 14.716 -10.056 1.00 0.00 58 HIS A CA 18
ATOM 27950 C C . HIS A 1 58 ? 8.220 13.709 -10.007 1.00 0.00 58 HIS A C 18
ATOM 27951 O O . HIS A 1 58 ? 8.776 13.336 -11.040 1.00 0.00 58 HIS A O 18
ATOM 27965 N N . ALA A 1 59 ? 8.566 13.272 -8.801 1.00 0.00 59 ALA A N 18
ATOM 27966 C CA . ALA A 1 59 ? 9.612 12.272 -8.622 1.00 0.00 59 ALA A CA 18
ATOM 27967 C C . ALA A 1 59 ? 9.257 10.972 -9.334 1.00 0.00 59 ALA A C 18
ATOM 27968 O O . ALA A 1 59 ? 10.119 10.317 -9.917 1.00 0.00 59 ALA A O 18
ATOM 27975 N N . ALA A 1 60 ? 7.981 10.602 -9.280 1.00 0.00 60 ALA A N 18
ATOM 27976 C CA . ALA A 1 60 ? 7.514 9.376 -9.913 1.00 0.00 60 ALA A CA 18
ATOM 27977 C C . ALA A 1 60 ? 7.678 9.441 -11.426 1.00 0.00 60 ALA A C 18
ATOM 27978 O O . ALA A 1 60 ? 8.055 8.457 -12.064 1.00 0.00 60 ALA A O 18
ATOM 27985 N N . ALA A 1 61 ? 7.391 10.607 -11.999 1.00 0.00 61 ALA A N 18
ATOM 27986 C CA . ALA A 1 61 ? 7.576 10.822 -13.428 1.00 0.00 61 ALA A CA 18
ATOM 27987 C C . ALA A 1 61 ? 9.049 10.730 -13.813 1.00 0.00 61 ALA A C 18
ATOM 27988 O O . ALA A 1 61 ? 9.397 10.173 -14.852 1.00 0.00 61 ALA A O 18
ATOM 27995 N N . LYS A 1 62 ? 9.910 11.284 -12.965 1.00 0.00 62 LYS A N 18
ATOM 27996 C CA . LYS A 1 62 ? 11.344 11.298 -13.232 1.00 0.00 62 LYS A CA 18
ATOM 27997 C C . LYS A 1 62 ? 11.941 9.904 -13.070 1.00 0.00 62 LYS A C 18
ATOM 27998 O O . LYS A 1 62 ? 12.998 9.603 -13.625 1.00 0.00 62 LYS A O 18
ATOM 28017 N N . ALA A 1 63 ? 11.258 9.057 -12.308 1.00 0.00 63 ALA A N 18
ATOM 28018 C CA . ALA A 1 63 ? 11.786 7.742 -11.964 1.00 0.00 63 ALA A CA 18
ATOM 28019 C C . ALA A 1 63 ? 11.595 6.757 -13.110 1.00 0.00 63 ALA A C 18
ATOM 28020 O O . ALA A 1 63 ? 12.117 5.641 -13.076 1.00 0.00 63 ALA A O 18
ATOM 28027 N N . SER A 1 64 ? 10.841 7.172 -14.123 1.00 0.00 64 SER A N 18
ATOM 28028 C CA . SER A 1 64 ? 10.572 6.319 -15.274 1.00 0.00 64 SER A CA 18
ATOM 28029 C C . SER A 1 64 ? 11.670 6.460 -16.326 1.00 0.00 64 SER A C 18
ATOM 28030 O O . SER A 1 64 ? 12.170 7.558 -16.571 1.00 0.00 64 SER A O 18
ATOM 28038 N N . ASP A 1 65 ? 12.038 5.342 -16.941 1.00 0.00 65 ASP A N 18
ATOM 28039 C CA . ASP A 1 65 ? 13.098 5.334 -17.941 1.00 0.00 65 ASP A CA 18
ATOM 28040 C C . ASP A 1 65 ? 12.540 5.642 -19.327 1.00 0.00 65 ASP A C 18
ATOM 28041 O O . ASP A 1 65 ? 13.293 5.798 -20.290 1.00 0.00 65 ASP A O 18
ATOM 28050 N N . ILE A 1 66 ? 11.219 5.726 -19.423 1.00 0.00 66 ILE A N 18
ATOM 28051 C CA . ILE A 1 66 ? 10.557 5.953 -20.702 1.00 0.00 66 ILE A CA 18
ATOM 28052 C C . ILE A 1 66 ? 9.814 7.285 -20.707 1.00 0.00 66 ILE A C 18
ATOM 28053 O O . ILE A 1 66 ? 9.011 7.555 -21.602 1.00 0.00 66 ILE A O 18
ATOM 28069 N N . ILE A 1 67 ? 10.092 8.115 -19.708 1.00 0.00 67 ILE A N 18
ATOM 28070 C CA . ILE A 1 67 ? 9.485 9.437 -19.623 1.00 0.00 67 ILE A CA 18
ATOM 28071 C C . ILE A 1 67 ? 10.546 10.533 -19.616 1.00 0.00 67 ILE A C 18
ATOM 28072 O O . ILE A 1 67 ? 11.567 10.415 -18.937 1.00 0.00 67 ILE A O 18
ATOM 28088 N N . ASP A 1 68 ? 10.297 11.594 -20.373 1.00 0.00 68 ASP A N 18
ATOM 28089 C CA . ASP A 1 68 ? 11.180 12.756 -20.375 1.00 0.00 68 ASP A CA 18
ATOM 28090 C C . ASP A 1 68 ? 10.531 13.932 -19.650 1.00 0.00 68 ASP A C 18
ATOM 28091 O O . ASP A 1 68 ? 9.396 14.304 -19.941 1.00 0.00 68 ASP A O 18
ATOM 28100 N N . VAL A 1 69 ? 11.263 14.510 -18.703 1.00 0.00 69 VAL A N 18
ATOM 28101 C CA . VAL A 1 69 ? 10.712 15.551 -17.842 1.00 0.00 69 VAL A CA 18
ATOM 28102 C C . VAL A 1 69 ? 11.416 16.884 -18.073 1.00 0.00 69 VAL A C 18
ATOM 28103 O O . VAL A 1 69 ? 12.642 16.969 -18.022 1.00 0.00 69 VAL A O 18
ATOM 28116 N N . ALA A 1 70 ? 10.630 17.924 -18.330 1.00 0.00 70 ALA A N 18
ATOM 28117 C CA . ALA A 1 70 ? 11.169 19.268 -18.493 1.00 0.00 70 ALA A CA 18
ATOM 28118 C C . ALA A 1 70 ? 10.807 20.153 -17.304 1.00 0.00 70 ALA A C 18
ATOM 28119 O O . ALA A 1 70 ? 9.633 20.317 -16.978 1.00 0.00 70 ALA A O 18
ATOM 28126 N N . GLU A 1 71 ? 11.825 20.719 -16.662 1.00 0.00 71 GLU A N 18
ATOM 28127 C CA . GLU A 1 71 ? 11.623 21.481 -15.436 1.00 0.00 71 GLU A CA 18
ATOM 28128 C C . GLU A 1 71 ? 11.765 22.978 -15.696 1.00 0.00 71 GLU A C 18
ATOM 28129 O O . GLU A 1 71 ? 12.585 23.403 -16.510 1.00 0.00 71 GLU A O 18
ATOM 28141 N N . ASP A 1 72 ? 10.960 23.773 -15.000 1.00 0.00 72 ASP A N 18
ATOM 28142 C CA . ASP A 1 72 ? 11.089 25.225 -15.047 1.00 0.00 72 ASP A CA 18
ATOM 28143 C C . ASP A 1 72 ? 11.315 25.795 -13.651 1.00 0.00 72 ASP A C 18
ATOM 28144 O O . ASP A 1 72 ? 10.414 25.788 -12.811 1.00 0.00 72 ASP A O 18
ATOM 28153 N N . LEU A 1 73 ? 12.525 26.288 -13.407 1.00 0.00 73 LEU A N 18
ATOM 28154 C CA . LEU A 1 73 ? 12.908 26.754 -12.079 1.00 0.00 73 LEU A CA 18
ATOM 28155 C C . LEU A 1 73 ? 12.045 27.933 -11.645 1.00 0.00 73 LEU A C 18
ATOM 28156 O O . LEU A 1 73 ? 11.940 28.233 -10.455 1.00 0.00 73 LEU A O 18
ATOM 28172 N N . GLN A 1 74 ? 11.426 28.597 -12.615 1.00 0.00 74 GLN A N 18
ATOM 28173 C CA . GLN A 1 74 ? 10.701 29.833 -12.353 1.00 0.00 74 GLN A CA 18
ATOM 28174 C C . GLN A 1 74 ? 9.298 29.541 -11.835 1.00 0.00 74 GLN A C 18
ATOM 28175 O O . GLN A 1 74 ? 8.662 30.395 -11.217 1.00 0.00 74 GLN A O 18
ATOM 28189 N N . SER A 1 75 ? 8.819 28.328 -12.090 1.00 0.00 75 SER A N 18
ATOM 28190 C CA . SER A 1 75 ? 7.475 27.934 -11.681 1.00 0.00 75 SER A CA 18
ATOM 28191 C C . SER A 1 75 ? 7.294 26.423 -11.791 1.00 0.00 75 SER A C 18
ATOM 28192 O O . SER A 1 75 ? 7.641 25.802 -12.796 1.00 0.00 75 SER A O 18
ATOM 28200 N N . PRO A 1 76 ? 6.737 25.816 -10.733 1.00 0.00 76 PRO A N 18
ATOM 28201 C CA . PRO A 1 76 ? 6.398 24.390 -10.727 1.00 0.00 76 PRO A CA 18
ATOM 28202 C C . PRO A 1 76 ? 5.266 24.059 -11.693 1.00 0.00 76 PRO A C 18
ATOM 28203 O O . PRO A 1 76 ? 5.106 22.911 -12.105 1.00 0.00 76 PRO A O 18
ATOM 28214 N N . MET A 1 77 ? 4.482 25.072 -12.049 1.00 0.00 77 MET A N 18
ATOM 28215 C CA . MET A 1 77 ? 3.299 24.869 -12.875 1.00 0.00 77 MET A CA 18
ATOM 28216 C C . MET A 1 77 ? 3.677 24.741 -14.347 1.00 0.00 77 MET A C 18
ATOM 28217 O O . MET A 1 77 ? 2.847 24.387 -15.183 1.00 0.00 77 MET A O 18
ATOM 28231 N N . SER A 1 78 ? 4.935 25.034 -14.657 1.00 0.00 78 SER A N 18
ATOM 28232 C CA . SER A 1 78 ? 5.414 24.987 -16.033 1.00 0.00 78 SER A CA 18
ATOM 28233 C C . SER A 1 78 ? 6.190 23.701 -16.296 1.00 0.00 78 SER A C 18
ATOM 28234 O O . SER A 1 78 ? 6.816 23.543 -17.344 1.00 0.00 78 SER A O 18
ATOM 28242 N N . ILE A 1 79 ? 6.144 22.784 -15.334 1.00 0.00 79 ILE A N 18
ATOM 28243 C CA . ILE A 1 79 ? 6.808 21.494 -15.478 1.00 0.00 79 ILE A CA 18
ATOM 28244 C C . ILE A 1 79 ? 5.998 20.553 -16.361 1.00 0.00 79 ILE A C 18
ATOM 28245 O O . ILE A 1 79 ? 4.820 20.301 -16.103 1.00 0.00 79 ILE A O 18
ATOM 28261 N N . LYS A 1 80 ? 6.636 20.032 -17.404 1.00 0.00 80 LYS A N 18
ATOM 28262 C CA . LYS A 1 80 ? 5.956 19.171 -18.365 1.00 0.00 80 LYS A CA 18
ATOM 28263 C C . LYS A 1 80 ? 6.619 17.798 -18.431 1.00 0.00 80 LYS A C 18
ATOM 28264 O O . LYS A 1 80 ? 7.799 17.652 -18.110 1.00 0.00 80 LYS A O 18
ATOM 28283 N N . VAL A 1 81 ? 5.855 16.796 -18.850 1.00 0.00 81 VAL A N 18
ATOM 28284 C CA . VAL A 1 81 ? 6.394 15.456 -19.053 1.00 0.00 81 VAL A CA 18
ATOM 28285 C C . VAL A 1 81 ? 5.987 14.901 -20.413 1.00 0.00 81 VAL A C 18
ATOM 28286 O O . VAL A 1 81 ? 5.000 15.339 -21.003 1.00 0.00 81 VAL A O 18
ATOM 28299 N N . ARG A 1 82 ? 6.754 13.933 -20.904 1.00 0.00 82 ARG A N 18
ATOM 28300 C CA . ARG A 1 82 ? 6.442 13.278 -22.168 1.00 0.00 82 ARG A CA 18
ATOM 28301 C C . ARG A 1 82 ? 6.866 11.812 -22.142 1.00 0.00 82 ARG A C 18
ATOM 28302 O O . ARG A 1 82 ? 7.901 11.466 -21.574 1.00 0.00 82 ARG A O 18
ATOM 28323 N N . ARG A 1 83 ? 6.056 10.956 -22.756 1.00 0.00 83 ARG A N 18
ATOM 28324 C CA . ARG A 1 83 ? 6.432 9.564 -22.964 1.00 0.00 83 ARG A CA 18
ATOM 28325 C C . ARG A 1 83 ? 7.176 9.392 -24.285 1.00 0.00 83 ARG A C 18
ATOM 28326 O O . ARG A 1 83 ? 6.817 9.996 -25.296 1.00 0.00 83 ARG A O 18
ATOM 28347 N N . LYS A 1 84 ? 8.215 8.564 -24.271 1.00 0.00 84 LYS A N 18
ATOM 28348 C CA . LYS A 1 84 ? 8.989 8.286 -25.474 1.00 0.00 84 LYS A CA 18
ATOM 28349 C C . LYS A 1 84 ? 8.079 7.840 -26.615 1.00 0.00 84 LYS A C 18
ATOM 28350 O O . LYS A 1 84 ? 7.209 6.989 -26.432 1.00 0.00 84 LYS A O 18
ATOM 28369 N N . GLU A 1 85 ? 8.286 8.423 -27.792 1.00 0.00 85 GLU A N 18
ATOM 28370 C CA . GLU A 1 85 ? 7.499 8.070 -28.968 1.00 0.00 85 GLU A CA 18
ATOM 28371 C C . GLU A 1 85 ? 7.698 6.604 -29.336 1.00 0.00 85 GLU A C 18
ATOM 28372 O O . GLU A 1 85 ? 8.828 6.120 -29.423 1.00 0.00 85 GLU A O 18
ATOM 28384 N N . THR A 1 86 ? 6.592 5.897 -29.549 1.00 0.00 86 THR A N 18
ATOM 28385 C CA . THR A 1 86 ? 6.644 4.496 -29.948 1.00 0.00 86 THR A CA 18
ATOM 28386 C C . THR A 1 86 ? 5.873 4.263 -31.243 1.00 0.00 86 THR A C 18
ATOM 28387 O O . THR A 1 86 ? 6.428 4.380 -32.336 1.00 0.00 86 THR A O 18
ATOM 28398 N N . TRP A 1 87 ? 4.593 3.935 -31.112 1.00 0.00 87 TRP A N 18
ATOM 28399 C CA . TRP A 1 87 ? 3.759 3.637 -32.270 1.00 0.00 87 TRP A CA 18
ATOM 28400 C C . TRP A 1 87 ? 3.482 4.899 -33.081 1.00 0.00 87 TRP A C 18
ATOM 28401 O O . TRP A 1 87 ? 3.732 4.942 -34.286 1.00 0.00 87 TRP A O 18
ATOM 28422 N N . SER A 1 88 ? 2.964 5.925 -32.412 1.00 0.00 88 SER A N 18
ATOM 28423 C CA . SER A 1 88 ? 2.640 7.184 -33.074 1.00 0.00 88 SER A CA 18
ATOM 28424 C C . SER A 1 88 ? 2.356 8.278 -32.050 1.00 0.00 88 SER A C 18
ATOM 28425 O O . SER A 1 88 ? 1.779 8.037 -30.989 1.00 0.00 88 SER A O 18
ATOM 28433 N N . PRO A 1 89 ? 2.771 9.512 -32.374 1.00 0.00 89 PRO A N 18
ATOM 28434 C CA . PRO A 1 89 ? 2.446 10.693 -31.568 1.00 0.00 89 PRO A CA 18
ATOM 28435 C C . PRO A 1 89 ? 0.970 11.068 -31.660 1.00 0.00 89 PRO A C 18
ATOM 28436 O O . PRO A 1 89 ? 0.374 11.022 -32.737 1.00 0.00 89 PRO A O 18
ATOM 28447 N N . TRP A 1 90 ? 0.387 11.440 -30.527 1.00 0.00 90 TRP A N 18
ATOM 28448 C CA . TRP A 1 90 ? -1.017 11.828 -30.481 1.00 0.00 90 TRP A CA 18
ATOM 28449 C C . TRP A 1 90 ? -1.160 13.335 -30.297 1.00 0.00 90 TRP A C 18
ATOM 28450 O O . TRP A 1 90 ? -1.590 13.802 -29.241 1.00 0.00 90 TRP A O 18
ATOM 28471 N N . ILE A 1 91 ? -0.796 14.090 -31.327 1.00 0.00 91 ILE A N 18
ATOM 28472 C CA . ILE A 1 91 ? -0.844 15.545 -31.264 1.00 0.00 91 ILE A CA 18
ATOM 28473 C C . ILE A 1 91 ? -1.919 16.101 -32.189 1.00 0.00 91 ILE A C 18
ATOM 28474 O O . ILE A 1 91 ? -1.973 15.759 -33.372 1.00 0.00 91 ILE A O 18
ATOM 28490 N N . LEU A 1 92 ? -2.773 16.963 -31.646 1.00 0.00 92 LEU A N 18
ATOM 28491 C CA . LEU A 1 92 ? -3.846 17.572 -32.425 1.00 0.00 92 LEU A CA 18
ATOM 28492 C C . LEU A 1 92 ? -3.451 18.965 -32.902 1.00 0.00 92 LEU A C 18
ATOM 28493 O O . LEU A 1 92 ? -2.870 19.759 -32.162 1.00 0.00 92 LEU A O 18
ATOM 28509 N N . PRO A 1 93 ? -3.776 19.272 -34.166 1.00 0.00 93 PRO A N 18
ATOM 28510 C CA . PRO A 1 93 ? -3.562 20.606 -34.737 1.00 0.00 93 PRO A CA 18
ATOM 28511 C C . PRO A 1 93 ? -4.254 21.699 -33.931 1.00 0.00 93 PRO A C 18
ATOM 28512 O O . PRO A 1 93 ? -5.352 21.501 -33.411 1.00 0.00 93 PRO A O 18
ATOM 28523 N N . SER A 1 94 ? -3.602 22.855 -33.827 1.00 0.00 94 SER A N 18
ATOM 28524 C CA . SER A 1 94 ? -4.152 23.977 -33.078 1.00 0.00 94 SER A CA 18
ATOM 28525 C C . SER A 1 94 ? -5.556 24.321 -33.568 1.00 0.00 94 SER A C 18
ATOM 28526 O O . SER A 1 94 ? -6.441 24.639 -32.774 1.00 0.00 94 SER A O 18
ATOM 28534 N N . GLU A 1 95 ? -5.750 24.257 -34.882 1.00 0.00 95 GLU A N 18
ATOM 28535 C CA . GLU A 1 95 ? -7.026 24.627 -35.484 1.00 0.00 95 GLU A CA 18
ATOM 28536 C C . GLU A 1 95 ? -8.103 23.601 -35.148 1.00 0.00 95 GLU A C 18
ATOM 28537 O O . GLU A 1 95 ? -9.298 23.896 -35.207 1.00 0.00 95 GLU A O 18
ATOM 28549 N N . SER A 1 96 ? -7.675 22.394 -34.794 1.00 0.00 96 SER A N 18
ATOM 28550 C CA . SER A 1 96 ? -8.601 21.300 -34.525 1.00 0.00 96 SER A CA 18
ATOM 28551 C C . SER A 1 96 ? -8.970 21.252 -33.045 1.00 0.00 96 SER A C 18
ATOM 28552 O O . SER A 1 96 ? -10.002 20.699 -32.669 1.00 0.00 96 SER A O 18
ATOM 28560 N N . ARG A 1 97 ? -8.114 21.835 -32.210 1.00 0.00 97 ARG A N 18
ATOM 28561 C CA . ARG A 1 97 ? -8.324 21.815 -30.768 1.00 0.00 97 ARG A CA 18
ATOM 28562 C C . ARG A 1 97 ? -9.305 22.905 -30.346 1.00 0.00 97 ARG A C 18
ATOM 28563 O O . ARG A 1 97 ? -9.204 24.052 -30.787 1.00 0.00 97 ARG A O 18
ATOM 28584 N N . LEU A 1 98 ? -10.252 22.542 -29.490 1.00 0.00 98 LEU A N 18
ATOM 28585 C CA . LEU A 1 98 ? -11.230 23.498 -28.979 1.00 0.00 98 LEU A CA 18
ATOM 28586 C C . LEU A 1 98 ? -11.854 22.999 -27.680 1.00 0.00 98 LEU A C 18
ATOM 28587 O O . LEU A 1 98 ? -11.362 22.050 -27.068 1.00 0.00 98 LEU A O 18
ATOM 28603 N N . MET A 1 1 ? 2.449 -2.515 -3.363 1.00 0.00 1 MET A N 19
ATOM 28604 C CA . MET A 1 1 ? 3.204 -1.539 -4.140 1.00 0.00 1 MET A CA 19
ATOM 28605 C C . MET A 1 1 ? 3.521 -0.305 -3.302 1.00 0.00 1 MET A C 19
ATOM 28606 O O . MET A 1 1 ? 2.753 0.070 -2.416 1.00 0.00 1 MET A O 19
ATOM 28622 N N . ASP A 1 2 ? 4.657 0.322 -3.586 1.00 0.00 2 ASP A N 19
ATOM 28623 C CA . ASP A 1 2 ? 5.032 1.565 -2.921 1.00 0.00 2 ASP A CA 19
ATOM 28624 C C . ASP A 1 2 ? 4.310 2.756 -3.546 1.00 0.00 2 ASP A C 19
ATOM 28625 O O . ASP A 1 2 ? 3.762 2.656 -4.644 1.00 0.00 2 ASP A O 19
ATOM 28634 N N . VAL A 1 3 ? 4.313 3.880 -2.837 1.00 0.00 3 VAL A N 19
ATOM 28635 C CA . VAL A 1 3 ? 3.677 5.096 -3.331 1.00 0.00 3 VAL A CA 19
ATOM 28636 C C . VAL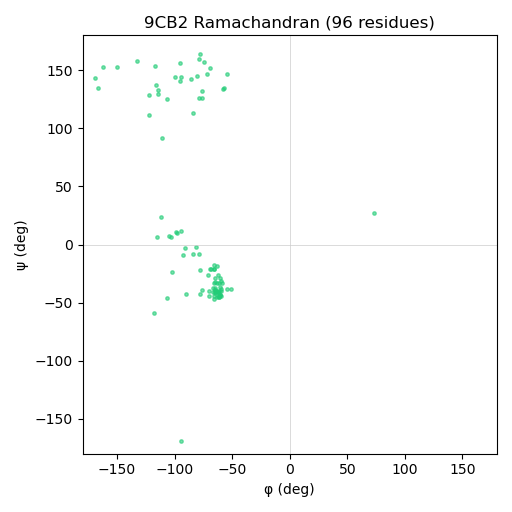 A 1 3 ? 4.294 5.541 -4.651 1.00 0.00 3 VAL A C 19
ATOM 28637 O O . VAL A 1 3 ? 3.584 5.884 -5.596 1.00 0.00 3 VAL A O 19
ATOM 28650 N N . GLN A 1 4 ? 5.623 5.535 -4.708 1.00 0.00 4 GLN A N 19
ATOM 28651 C CA . GLN A 1 4 ? 6.335 5.890 -5.931 1.00 0.00 4 GLN A CA 19
ATOM 28652 C C . GLN A 1 4 ? 5.987 4.928 -7.061 1.00 0.00 4 GLN A C 19
ATOM 28653 O O . GLN A 1 4 ? 5.730 5.347 -8.190 1.00 0.00 4 GLN A O 19
ATOM 28667 N N . ALA A 1 5 ? 5.983 3.635 -6.754 1.00 0.00 5 ALA A N 19
ATOM 28668 C CA . ALA A 1 5 ? 5.731 2.610 -7.758 1.00 0.00 5 ALA A CA 19
ATOM 28669 C C . ALA A 1 5 ? 4.352 2.783 -8.384 1.00 0.00 5 ALA A C 19
ATOM 28670 O O . ALA A 1 5 ? 4.194 2.679 -9.601 1.00 0.00 5 ALA A O 19
ATOM 28677 N N . PHE A 1 6 ? 3.355 3.045 -7.545 1.00 0.00 6 PHE A N 19
ATOM 28678 C CA . PHE A 1 6 ? 1.983 3.205 -8.014 1.00 0.00 6 PHE A CA 19
ATOM 28679 C C . PHE A 1 6 ? 1.852 4.445 -8.894 1.00 0.00 6 PHE A C 19
ATOM 28680 O O . PHE A 1 6 ? 1.266 4.394 -9.975 1.00 0.00 6 PHE A O 19
ATOM 28697 N N . LEU A 1 7 ? 2.400 5.559 -8.422 1.00 0.00 7 LEU A N 19
ATOM 28698 C CA . LEU A 1 7 ? 2.314 6.821 -9.150 1.00 0.00 7 LEU A CA 19
ATOM 28699 C C . LEU A 1 7 ? 3.037 6.728 -10.491 1.00 0.00 7 LEU A C 19
ATOM 28700 O O . LEU A 1 7 ? 2.566 7.253 -11.501 1.00 0.00 7 LEU A O 19
ATOM 28716 N N . THR A 1 8 ? 4.181 6.051 -10.495 1.00 0.00 8 THR A N 19
ATOM 28717 C CA . THR A 1 8 ? 4.942 5.842 -11.720 1.00 0.00 8 THR A CA 19
ATOM 28718 C C . THR A 1 8 ? 4.169 4.974 -12.706 1.00 0.00 8 THR A C 19
ATOM 28719 O O . THR A 1 8 ? 4.128 5.260 -13.902 1.00 0.00 8 THR A O 19
ATOM 28730 N N . SER A 1 9 ? 3.558 3.909 -12.196 1.00 0.00 9 SER A N 19
ATOM 28731 C CA . SER A 1 9 ? 2.788 2.996 -13.033 1.00 0.00 9 SER A CA 19
ATOM 28732 C C . SER A 1 9 ? 1.623 3.720 -13.701 1.00 0.00 9 SER A C 19
ATOM 28733 O O . SER A 1 9 ? 1.322 3.486 -14.870 1.00 0.00 9 SER A O 19
ATOM 28741 N N . GLN A 1 10 ? 0.971 4.598 -12.947 1.00 0.00 10 GLN A N 19
ATOM 28742 C CA . GLN A 1 10 ? -0.150 5.369 -13.470 1.00 0.00 10 GLN A CA 19
ATOM 28743 C C . GLN A 1 10 ? 0.312 6.330 -14.562 1.00 0.00 10 GLN A C 19
ATOM 28744 O O . GLN A 1 10 ? -0.340 6.467 -15.598 1.00 0.00 10 GLN A O 19
ATOM 28758 N N . LEU A 1 11 ? 1.437 6.992 -14.322 1.00 0.00 11 LEU A N 19
ATOM 28759 C CA . LEU A 1 11 ? 1.982 7.949 -15.282 1.00 0.00 11 LEU A CA 19
ATOM 28760 C C . LEU A 1 11 ? 2.373 7.254 -16.581 1.00 0.00 11 LEU A C 19
ATOM 28761 O O . LEU A 1 11 ? 2.056 7.730 -17.670 1.00 0.00 11 LEU A O 19
ATOM 28777 N N . GLU A 1 12 ? 3.064 6.125 -16.458 1.00 0.00 12 GLU A N 19
ATOM 28778 C CA . GLU A 1 12 ? 3.478 5.352 -17.621 1.00 0.00 12 GLU A CA 19
ATOM 28779 C C . GLU A 1 12 ? 2.267 4.862 -18.410 1.00 0.00 12 GLU A C 19
ATOM 28780 O O . GLU A 1 12 ? 2.265 4.875 -19.640 1.00 0.00 12 GLU A O 19
ATOM 28792 N N . TYR A 1 13 ? 1.236 4.431 -17.690 1.00 0.00 13 TYR A N 19
ATOM 28793 C CA . TYR A 1 13 ? 0.037 3.891 -18.320 1.00 0.00 13 TYR A CA 19
ATOM 28794 C C . TYR A 1 13 ? -0.711 4.979 -19.087 1.00 0.00 13 TYR A C 19
ATOM 28795 O O . TYR A 1 13 ? -1.236 4.738 -20.173 1.00 0.00 13 TYR A O 19
ATOM 28813 N N . TYR A 1 14 ? -0.757 6.175 -18.509 1.00 0.00 14 TYR A N 19
ATOM 28814 C CA . TYR A 1 14 ? -1.532 7.271 -19.082 1.00 0.00 14 TYR A CA 19
ATOM 28815 C C . TYR A 1 14 ? -0.979 7.676 -20.445 1.00 0.00 14 TYR A C 19
ATOM 28816 O O . TYR A 1 14 ? -1.706 8.197 -21.292 1.00 0.00 14 TYR A O 19
ATOM 28834 N N . PHE A 1 15 ? 0.311 7.432 -20.649 1.00 0.00 15 PHE A N 19
ATOM 28835 C CA . PHE A 1 15 ? 0.979 7.834 -21.882 1.00 0.00 15 PHE A CA 19
ATOM 28836 C C . PHE A 1 15 ? 1.021 6.679 -22.879 1.00 0.00 15 PHE A C 19
ATOM 28837 O O . PHE A 1 15 ? 1.684 6.760 -23.913 1.00 0.00 15 PHE A O 19
ATOM 28854 N N . SER A 1 16 ? 0.306 5.603 -22.561 1.00 0.00 16 SER A N 19
ATOM 28855 C CA . SER A 1 16 ? 0.217 4.455 -23.452 1.00 0.00 16 SER A CA 19
ATOM 28856 C C . SER A 1 16 ? -0.658 4.771 -24.661 1.00 0.00 16 SER A C 19
ATOM 28857 O O . SER A 1 16 ? -1.541 5.626 -24.596 1.00 0.00 16 SER A O 19
ATOM 28865 N N . ILE A 1 17 ? -0.403 4.076 -25.765 1.00 0.00 17 ILE A N 19
ATOM 28866 C CA . ILE A 1 17 ? -1.157 4.292 -26.994 1.00 0.00 17 ILE A CA 19
ATOM 28867 C C . ILE A 1 17 ? -2.643 4.032 -26.780 1.00 0.00 17 ILE A C 19
ATOM 28868 O O . ILE A 1 17 ? -3.491 4.768 -27.285 1.00 0.00 17 ILE A O 19
ATOM 28884 N N . GLU A 1 18 ? -2.953 2.979 -26.027 1.00 0.00 18 GLU A N 19
ATOM 28885 C CA . GLU A 1 18 ? -4.339 2.613 -25.762 1.00 0.00 18 GLU A CA 19
ATOM 28886 C C . GLU A 1 18 ? -5.049 3.704 -24.966 1.00 0.00 18 GLU A C 19
ATOM 28887 O O . GLU A 1 18 ? -6.187 4.064 -25.262 1.00 0.00 18 GLU A O 19
ATOM 28899 N N . ASN A 1 19 ? -4.366 4.227 -23.951 1.00 0.00 19 ASN A N 19
ATOM 28900 C CA . ASN A 1 19 ? -4.940 5.259 -23.096 1.00 0.00 19 ASN A CA 19
ATOM 28901 C C . ASN A 1 19 ? -5.153 6.555 -23.875 1.00 0.00 19 ASN A C 19
ATOM 28902 O O . ASN A 1 19 ? -6.186 7.212 -23.738 1.00 0.00 19 ASN A O 19
ATOM 28913 N N . LEU A 1 20 ? -4.169 6.915 -24.693 1.00 0.00 20 LEU A N 19
ATOM 28914 C CA . LEU A 1 20 ? -4.226 8.156 -25.457 1.00 0.00 20 LEU A CA 19
ATOM 28915 C C . LEU A 1 20 ? -5.362 8.118 -26.474 1.00 0.00 20 LEU A C 19
ATOM 28916 O O . LEU A 1 20 ? -6.033 9.125 -26.707 1.00 0.00 20 LEU A O 19
ATOM 28932 N N . SER A 1 21 ? -5.573 6.952 -27.074 1.00 0.00 21 SER A N 19
ATOM 28933 C CA . SER A 1 21 ? -6.617 6.788 -28.079 1.00 0.00 21 SER A CA 19
ATOM 28934 C C . SER A 1 21 ? -7.999 6.961 -27.459 1.00 0.00 21 SER A C 19
ATOM 28935 O O . SER A 1 21 ? -8.959 7.319 -28.143 1.00 0.00 21 SER A O 19
ATOM 28943 N N . LYS A 1 22 ? -8.094 6.706 -26.158 1.00 0.00 22 LYS A N 19
ATOM 28944 C CA . LYS A 1 22 ? -9.375 6.746 -25.462 1.00 0.00 22 LYS A CA 19
ATOM 28945 C C . LYS A 1 22 ? -9.534 8.051 -24.689 1.00 0.00 22 LYS A C 19
ATOM 28946 O O . LYS A 1 22 ? -10.653 8.491 -24.419 1.00 0.00 22 LYS A O 19
ATOM 28965 N N . ASP A 1 23 ? -8.410 8.665 -24.337 1.00 0.00 23 ASP A N 19
ATOM 28966 C CA . ASP A 1 23 ? -8.419 9.827 -23.455 1.00 0.00 23 ASP A CA 19
ATOM 28967 C C . ASP A 1 23 ? -8.208 11.113 -24.249 1.00 0.00 23 ASP A C 19
ATOM 28968 O O . ASP A 1 23 ? -7.075 11.501 -24.532 1.00 0.00 23 ASP A O 19
ATOM 28977 N N . MET A 1 24 ? -9.307 11.769 -24.605 1.00 0.00 24 MET A N 19
ATOM 28978 C CA . MET A 1 24 ? -9.246 12.973 -25.426 1.00 0.00 24 MET A CA 19
ATOM 28979 C C . MET A 1 24 ? -8.596 14.121 -24.662 1.00 0.00 24 MET A C 19
ATOM 28980 O O . MET A 1 24 ? -7.960 14.992 -25.255 1.00 0.00 24 MET A O 19
ATOM 28994 N N . PHE A 1 25 ? -8.760 14.115 -23.342 1.00 0.00 25 PHE A N 19
ATOM 28995 C CA . PHE A 1 25 ? -8.272 15.206 -22.507 1.00 0.00 25 PHE A CA 19
ATOM 28996 C C . PHE A 1 25 ? -6.754 15.332 -22.607 1.00 0.00 25 PHE A C 19
ATOM 28997 O O . PHE A 1 25 ? -6.216 16.437 -22.694 1.00 0.00 25 PHE A O 19
ATOM 29014 N N . LEU A 1 26 ? -6.070 14.194 -22.596 1.00 0.00 26 LEU A N 19
ATOM 29015 C CA . LEU A 1 26 ? -4.620 14.171 -22.752 1.00 0.00 26 LEU A CA 19
ATOM 29016 C C . LEU A 1 26 ? -4.208 14.742 -24.106 1.00 0.00 26 LEU A C 19
ATOM 29017 O O . LEU A 1 26 ? -3.261 15.522 -24.200 1.00 0.00 26 LEU A O 19
ATOM 29033 N N . ARG A 1 27 ? -4.928 14.350 -25.152 1.00 0.00 27 ARG A N 19
ATOM 29034 C CA . ARG A 1 27 ? -4.612 14.788 -26.504 1.00 0.00 27 ARG A CA 19
ATOM 29035 C C . ARG A 1 27 ? -4.794 16.297 -26.644 1.00 0.00 27 ARG A C 19
ATOM 29036 O O . ARG A 1 27 ? -3.961 16.982 -27.237 1.00 0.00 27 ARG A O 19
ATOM 29057 N N . LYS A 1 28 ? -5.891 16.809 -26.094 1.00 0.00 28 LYS A N 19
ATOM 29058 C CA . LYS A 1 28 ? -6.235 18.217 -26.241 1.00 0.00 28 LYS A CA 19
ATOM 29059 C C . LYS A 1 28 ? -5.201 19.105 -25.556 1.00 0.00 28 LYS A C 19
ATOM 29060 O O . LYS A 1 28 ? -4.915 20.210 -26.016 1.00 0.00 28 LYS A O 19
ATOM 29079 N N . HIS A 1 29 ? -4.641 18.614 -24.456 1.00 0.00 29 HIS A N 19
ATOM 29080 C CA . HIS A 1 29 ? -3.725 19.406 -23.644 1.00 0.00 29 HIS A CA 19
ATOM 29081 C C . HIS A 1 29 ? -2.280 18.980 -23.879 1.00 0.00 29 HIS A C 19
ATOM 29082 O O . HIS A 1 29 ? -1.397 19.267 -23.071 1.00 0.00 29 HIS A O 19
ATOM 29096 N N . MET A 1 30 ? -2.046 18.292 -24.993 1.00 0.00 30 MET A N 19
ATOM 29097 C CA . MET A 1 30 ? -0.696 17.881 -25.366 1.00 0.00 30 MET A CA 19
ATOM 29098 C C . MET A 1 30 ? 0.032 19.005 -26.092 1.00 0.00 30 MET A C 19
ATOM 29099 O O . MET A 1 30 ? -0.561 19.727 -26.895 1.00 0.00 30 MET A O 19
ATOM 29113 N N . ASP A 1 31 ? 1.322 19.149 -25.808 1.00 0.00 31 ASP A N 19
ATOM 29114 C CA . ASP A 1 31 ? 2.131 20.193 -26.430 1.00 0.00 31 ASP A CA 19
ATOM 29115 C C . ASP A 1 31 ? 2.555 19.786 -27.837 1.00 0.00 31 ASP A C 19
ATOM 29116 O O . ASP A 1 31 ? 2.415 18.627 -28.227 1.00 0.00 31 ASP A O 19
ATOM 29125 N N . ASP A 1 32 ? 3.074 20.746 -28.592 1.00 0.00 32 ASP A N 19
ATOM 29126 C CA . ASP A 1 32 ? 3.531 20.486 -29.953 1.00 0.00 32 ASP A CA 19
ATOM 29127 C C . ASP A 1 32 ? 4.732 19.544 -29.953 1.00 0.00 32 ASP A C 19
ATOM 29128 O O . ASP A 1 32 ? 5.041 18.917 -30.964 1.00 0.00 32 ASP A O 19
ATOM 29137 N N . GLU A 1 33 ? 5.406 19.455 -28.810 1.00 0.00 33 GLU A N 19
ATOM 29138 C CA . GLU A 1 33 ? 6.576 18.595 -28.679 1.00 0.00 33 GLU A CA 19
ATOM 29139 C C . GLU A 1 33 ? 6.199 17.255 -28.051 1.00 0.00 33 GLU A C 19
ATOM 29140 O O . GLU A 1 33 ? 7.067 16.451 -27.713 1.00 0.00 33 GLU A O 19
ATOM 29152 N N . GLY A 1 34 ? 4.899 17.027 -27.896 1.00 0.00 34 GLY A N 19
ATOM 29153 C CA . GLY A 1 34 ? 4.429 15.772 -27.336 1.00 0.00 34 GLY A CA 19
ATOM 29154 C C . GLY A 1 34 ? 4.611 15.705 -25.832 1.00 0.00 34 GLY A C 19
ATOM 29155 O O . GLY A 1 34 ? 4.788 14.624 -25.269 1.00 0.00 34 GLY A O 19
ATOM 29159 N N . TYR A 1 35 ? 4.570 16.861 -25.181 1.00 0.00 35 TYR A N 19
ATOM 29160 C CA . TYR A 1 35 ? 4.706 16.926 -23.730 1.00 0.00 35 TYR A CA 19
ATOM 29161 C C . TYR A 1 35 ? 3.361 17.209 -23.067 1.00 0.00 35 TYR A C 19
ATOM 29162 O O . TYR A 1 35 ? 2.502 17.879 -23.641 1.00 0.00 35 TYR A O 19
ATOM 29180 N N . VAL A 1 36 ? 3.187 16.693 -21.854 1.00 0.00 36 VAL A N 19
ATOM 29181 C CA . VAL A 1 36 ? 2.016 17.020 -21.048 1.00 0.00 36 VAL A CA 19
ATOM 29182 C C . VAL A 1 36 ? 2.425 17.545 -19.676 1.00 0.00 36 VAL A C 19
ATOM 29183 O O . VAL A 1 36 ? 3.201 16.923 -18.950 1.00 0.00 36 VAL A O 19
ATOM 29196 N N . PRO A 1 37 ? 1.888 18.718 -19.308 1.00 0.00 37 PRO A N 19
ATOM 29197 C CA . PRO A 1 37 ? 2.226 19.383 -18.047 1.00 0.00 37 PRO A CA 19
ATOM 29198 C C . PRO A 1 37 ? 1.954 18.500 -16.834 1.00 0.00 37 PRO A C 19
ATOM 29199 O O . PRO A 1 37 ? 0.902 17.864 -16.738 1.00 0.00 37 PRO A O 19
ATOM 29210 N N . LEU A 1 38 ? 2.907 18.462 -15.909 1.00 0.00 38 LEU A N 19
ATOM 29211 C CA . LEU A 1 38 ? 2.750 17.694 -14.680 1.00 0.00 38 LEU A CA 19
ATOM 29212 C C . LEU A 1 38 ? 1.482 18.105 -13.939 1.00 0.00 38 LEU A C 19
ATOM 29213 O O . LEU A 1 38 ? 0.755 17.261 -13.414 1.00 0.00 38 LEU A O 19
ATOM 29229 N N . ALA A 1 39 ? 1.221 19.408 -13.899 1.00 0.00 39 ALA A N 19
ATOM 29230 C CA . ALA A 1 39 ? 0.084 19.938 -13.156 1.00 0.00 39 ALA A CA 19
ATOM 29231 C C . ALA A 1 39 ? -1.232 19.405 -13.713 1.00 0.00 39 ALA A C 19
ATOM 29232 O O . ALA A 1 39 ? -2.211 19.254 -12.983 1.00 0.00 39 ALA A O 19
ATOM 29239 N N . PHE A 1 40 ? -1.249 19.121 -15.011 1.00 0.00 40 PHE A N 19
ATOM 29240 C CA . PHE A 1 40 ? -2.435 18.576 -15.660 1.00 0.00 40 PHE A CA 19
ATOM 29241 C C . PHE A 1 40 ? -2.616 17.101 -15.312 1.00 0.00 40 PHE A C 19
ATOM 29242 O O . PHE A 1 40 ? -3.738 16.630 -15.118 1.00 0.00 40 PHE A O 19
ATOM 29259 N N . LEU A 1 41 ? -1.506 16.378 -15.235 1.00 0.00 41 LEU A N 19
ATOM 29260 C CA . LEU A 1 41 ? -1.530 14.981 -14.818 1.00 0.00 41 LEU A CA 19
ATOM 29261 C C . LEU A 1 41 ? -1.965 14.854 -13.360 1.00 0.00 41 LEU A C 19
ATOM 29262 O O . LEU A 1 41 ? -2.675 13.920 -12.993 1.00 0.00 41 LEU A O 19
ATOM 29278 N N . ALA A 1 42 ? -1.534 15.802 -12.536 1.00 0.00 42 ALA A N 19
ATOM 29279 C CA . ALA A 1 42 ? -1.891 15.807 -11.123 1.00 0.00 42 ALA A CA 19
ATOM 29280 C C . ALA A 1 42 ? -3.378 16.077 -10.934 1.00 0.00 42 ALA A C 19
ATOM 29281 O O . ALA A 1 42 ? -3.939 15.803 -9.872 1.00 0.00 42 ALA A O 19
ATOM 29288 N N . SER A 1 43 ? -4.014 16.619 -11.967 1.00 0.00 43 SER A N 19
ATOM 29289 C CA . SER A 1 43 ? -5.409 17.033 -11.876 1.00 0.00 43 SER A CA 19
ATOM 29290 C C . SER A 1 43 ? -6.343 15.852 -12.117 1.00 0.00 43 SER A C 19
ATOM 29291 O O . SER A 1 43 ? -7.565 15.994 -12.078 1.00 0.00 43 SER A O 19
ATOM 29299 N N . PHE A 1 44 ? -5.760 14.685 -12.369 1.00 0.00 44 PHE A N 19
ATOM 29300 C CA . PHE A 1 44 ? -6.536 13.470 -12.579 1.00 0.00 44 PHE A CA 19
ATOM 29301 C C . PHE A 1 44 ? -7.036 12.908 -11.251 1.00 0.00 44 PHE A C 19
ATOM 29302 O O . PHE A 1 44 ? -6.247 12.601 -10.359 1.00 0.00 44 PHE A O 19
ATOM 29319 N N . ASN A 1 45 ? -8.353 12.773 -11.130 1.00 0.00 45 ASN A N 19
ATOM 29320 C CA . ASN A 1 45 ? -8.968 12.360 -9.873 1.00 0.00 45 ASN A CA 19
ATOM 29321 C C . ASN A 1 45 ? -8.447 10.995 -9.437 1.00 0.00 45 ASN A C 19
ATOM 29322 O O . ASN A 1 45 ? -8.361 10.704 -8.244 1.00 0.00 45 ASN A O 19
ATOM 29333 N N . ARG A 1 46 ? -8.100 10.160 -10.412 1.00 0.00 46 ARG A N 19
ATOM 29334 C CA . ARG A 1 46 ? -7.579 8.829 -10.128 1.00 0.00 46 ARG A CA 19
ATOM 29335 C C . ARG A 1 46 ? -6.280 8.911 -9.332 1.00 0.00 46 ARG A C 19
ATOM 29336 O O . ARG A 1 46 ? -6.039 8.102 -8.435 1.00 0.00 46 ARG A O 19
ATOM 29357 N N . ILE A 1 47 ? -5.448 9.892 -9.665 1.00 0.00 47 ILE A N 19
ATOM 29358 C CA . ILE A 1 47 ? -4.180 10.082 -8.976 1.00 0.00 47 ILE A CA 19
ATOM 29359 C C . ILE A 1 47 ? -4.373 10.828 -7.661 1.00 0.00 47 ILE A C 19
ATOM 29360 O O . ILE A 1 47 ? -3.739 10.510 -6.654 1.00 0.00 47 ILE A O 19
ATOM 29376 N N . LYS A 1 48 ? -5.257 11.820 -7.673 1.00 0.00 48 LYS A N 19
ATOM 29377 C CA . LYS A 1 48 ? -5.499 12.647 -6.496 1.00 0.00 48 LYS A CA 19
ATOM 29378 C C . LYS A 1 48 ? -6.075 11.813 -5.355 1.00 0.00 48 LYS A C 19
ATOM 29379 O O . LYS A 1 48 ? -5.821 12.089 -4.183 1.00 0.00 48 LYS A O 19
ATOM 29398 N N . SER A 1 49 ? -6.851 10.793 -5.708 1.00 0.00 49 SER A N 19
ATOM 29399 C CA . SER A 1 49 ? -7.434 9.898 -4.714 1.00 0.00 49 SER A CA 19
ATOM 29400 C C . SER A 1 49 ? -6.346 9.140 -3.961 1.00 0.00 49 SER A C 19
ATOM 29401 O O . SER A 1 49 ? -6.537 8.731 -2.815 1.00 0.00 49 SER A O 19
ATOM 29409 N N . PHE A 1 50 ? -5.203 8.953 -4.615 1.00 0.00 50 PHE A N 19
ATOM 29410 C CA . PHE A 1 50 ? -4.089 8.229 -4.014 1.00 0.00 50 PHE A CA 19
ATOM 29411 C C . PHE A 1 50 ? -3.095 9.195 -3.376 1.00 0.00 50 PHE A C 19
ATOM 29412 O O . PHE A 1 50 ? -2.590 8.949 -2.280 1.00 0.00 50 PHE A O 19
ATOM 29429 N N . SER A 1 51 ? -2.818 10.294 -4.069 1.00 0.00 51 SER A N 19
ATOM 29430 C CA . SER A 1 51 ? -1.887 11.301 -3.569 1.00 0.00 51 SER A CA 19
ATOM 29431 C C . SER A 1 51 ? -2.073 12.624 -4.304 1.00 0.00 51 SER A C 19
ATOM 29432 O O . SER A 1 51 ? -2.168 12.661 -5.530 1.00 0.00 51 SER A O 19
ATOM 29440 N N . THR A 1 52 ? -2.126 13.713 -3.542 1.00 0.00 52 THR A N 19
ATOM 29441 C CA . THR A 1 52 ? -2.295 15.041 -4.117 1.00 0.00 52 THR A CA 19
ATOM 29442 C C . THR A 1 52 ? -0.980 15.811 -4.121 1.00 0.00 52 THR A C 19
ATOM 29443 O O . THR A 1 52 ? -0.941 16.992 -4.469 1.00 0.00 52 THR A O 19
ATOM 29454 N N . ASP A 1 53 ? 0.096 15.135 -3.732 1.00 0.00 53 ASP A N 19
ATOM 29455 C CA . ASP A 1 53 ? 1.391 15.787 -3.573 1.00 0.00 53 ASP A CA 19
ATOM 29456 C C . ASP A 1 53 ? 2.137 15.846 -4.903 1.00 0.00 53 ASP A C 19
ATOM 29457 O O . ASP A 1 53 ? 2.598 14.824 -5.414 1.00 0.00 53 ASP A O 19
ATOM 29466 N N . LEU A 1 54 ? 2.249 17.047 -5.458 1.00 0.00 54 LEU A N 19
ATOM 29467 C CA . LEU A 1 54 ? 2.905 17.235 -6.747 1.00 0.00 54 LEU A CA 19
ATOM 29468 C C . LEU A 1 54 ? 4.350 16.753 -6.700 1.00 0.00 54 LEU A C 19
ATOM 29469 O O . LEU A 1 54 ? 4.886 16.260 -7.692 1.00 0.00 54 LEU A O 19
ATOM 29485 N N . ASN A 1 55 ? 4.979 16.894 -5.537 1.00 0.00 55 ASN A N 19
ATOM 29486 C CA . ASN A 1 55 ? 6.381 16.531 -5.375 1.00 0.00 55 ASN A CA 19
ATOM 29487 C C . ASN A 1 55 ? 6.580 15.030 -5.555 1.00 0.00 55 ASN A C 19
ATOM 29488 O O . ASN A 1 55 ? 7.538 14.591 -6.193 1.00 0.00 55 ASN A O 19
ATOM 29499 N N . LEU A 1 56 ? 5.669 14.246 -4.990 1.00 0.00 56 LEU A N 19
ATOM 29500 C CA . LEU A 1 56 ? 5.728 12.794 -5.110 1.00 0.00 56 LEU A CA 19
ATOM 29501 C C . LEU A 1 56 ? 5.453 12.354 -6.545 1.00 0.00 56 LEU A C 19
ATOM 29502 O O . LEU A 1 56 ? 6.084 11.424 -7.052 1.00 0.00 56 LEU A O 19
ATOM 29518 N N . LEU A 1 57 ? 4.515 13.030 -7.197 1.00 0.00 57 LEU A N 19
ATOM 29519 C CA . LEU A 1 57 ? 4.205 12.757 -8.595 1.00 0.00 57 LEU A CA 19
ATOM 29520 C C . LEU A 1 57 ? 5.401 13.071 -9.489 1.00 0.00 57 LEU A C 19
ATOM 29521 O O . LEU A 1 57 ? 5.710 12.322 -10.416 1.00 0.00 57 LEU A O 19
ATOM 29537 N N . HIS A 1 58 ? 6.073 14.181 -9.202 1.00 0.00 58 HIS A N 19
ATOM 29538 C CA . HIS A 1 58 ? 7.267 14.566 -9.946 1.00 0.00 58 HIS A CA 19
ATOM 29539 C C . HIS A 1 58 ? 8.368 13.524 -9.783 1.00 0.00 58 HIS A C 19
ATOM 29540 O O . HIS A 1 58 ? 9.003 13.119 -10.755 1.00 0.00 58 HIS A O 19
ATOM 29554 N N . ALA A 1 59 ? 8.589 13.094 -8.544 1.00 0.00 59 ALA A N 19
ATOM 29555 C CA . ALA A 1 59 ? 9.575 12.056 -8.261 1.00 0.00 59 ALA A CA 19
ATOM 29556 C C . ALA A 1 59 ? 9.233 10.761 -8.989 1.00 0.00 59 ALA A C 19
ATOM 29557 O O . ALA A 1 59 ? 10.119 10.063 -9.481 1.00 0.00 59 ALA A O 19
ATOM 29564 N N . ALA A 1 60 ? 7.944 10.446 -9.053 1.00 0.00 60 ALA A N 19
ATOM 29565 C CA . ALA A 1 60 ? 7.486 9.233 -9.722 1.00 0.00 60 ALA A CA 19
ATOM 29566 C C . ALA A 1 60 ? 7.793 9.283 -11.214 1.00 0.00 60 ALA A C 19
ATOM 29567 O O . ALA A 1 60 ? 8.186 8.281 -11.811 1.00 0.00 60 ALA A O 19
ATOM 29574 N N . ALA A 1 61 ? 7.609 10.456 -11.815 1.00 0.00 61 ALA A N 19
ATOM 29575 C CA . ALA A 1 61 ? 7.940 10.656 -13.220 1.00 0.00 61 ALA A CA 19
ATOM 29576 C C . ALA A 1 61 ? 9.440 10.508 -13.456 1.00 0.00 61 ALA A C 19
ATOM 29577 O O . ALA A 1 61 ? 9.866 9.926 -14.454 1.00 0.00 61 ALA A O 19
ATOM 29584 N N . LYS A 1 62 ? 10.235 11.038 -12.534 1.00 0.00 62 LYS A N 19
ATOM 29585 C CA . LYS A 1 62 ? 11.687 11.005 -12.665 1.00 0.00 62 LYS A CA 19
ATOM 29586 C C . LYS A 1 62 ? 12.220 9.592 -12.449 1.00 0.00 62 LYS A C 19
ATOM 29587 O O . LYS A 1 62 ? 13.306 9.251 -12.918 1.00 0.00 62 LYS A O 19
ATOM 29606 N N . ALA A 1 63 ? 11.448 8.775 -11.741 1.00 0.00 63 ALA A N 19
ATOM 29607 C CA . ALA A 1 63 ? 11.901 7.446 -11.350 1.00 0.00 63 ALA A CA 19
ATOM 29608 C C . ALA A 1 63 ? 11.761 6.455 -12.500 1.00 0.00 63 ALA A C 19
ATOM 29609 O O . ALA A 1 63 ? 12.230 5.320 -12.418 1.00 0.00 63 ALA A O 19
ATOM 29616 N N . SER A 1 64 ? 11.111 6.894 -13.575 1.00 0.00 64 SER A N 19
ATOM 29617 C CA . SER A 1 64 ? 10.905 6.045 -14.742 1.00 0.00 64 SER A CA 19
ATOM 29618 C C . SER A 1 64 ? 12.035 6.224 -15.752 1.00 0.00 64 SER A C 19
ATOM 29619 O O . SER A 1 64 ? 12.535 7.332 -15.949 1.00 0.00 64 SER A O 19
ATOM 29627 N N . ASP A 1 65 ? 12.430 5.128 -16.389 1.00 0.00 65 ASP A N 19
ATOM 29628 C CA . ASP A 1 65 ? 13.507 5.162 -17.373 1.00 0.00 65 ASP A CA 19
ATOM 29629 C C . ASP A 1 65 ? 12.961 5.453 -18.767 1.00 0.00 65 ASP A C 19
ATOM 29630 O O . ASP A 1 65 ? 13.724 5.643 -19.714 1.00 0.00 65 ASP A O 19
ATOM 29639 N N . ILE A 1 66 ? 11.637 5.483 -18.884 1.00 0.00 66 ILE A N 19
ATOM 29640 C CA . ILE A 1 66 ? 10.990 5.675 -20.174 1.00 0.00 66 ILE A CA 19
ATOM 29641 C C . ILE A 1 66 ? 10.205 6.982 -20.207 1.00 0.00 66 ILE A C 19
ATOM 29642 O O . ILE A 1 66 ? 9.408 7.217 -21.115 1.00 0.00 66 ILE A O 19
ATOM 29658 N N . ILE A 1 67 ? 10.439 7.830 -19.211 1.00 0.00 67 ILE A N 19
ATOM 29659 C CA . ILE A 1 67 ? 9.819 9.149 -19.170 1.00 0.00 67 ILE A CA 19
ATOM 29660 C C . ILE A 1 67 ? 10.872 10.251 -19.169 1.00 0.00 67 ILE A C 19
ATOM 29661 O O . ILE A 1 67 ? 11.892 10.148 -18.488 1.00 0.00 67 ILE A O 19
ATOM 29677 N N . ASP A 1 68 ? 10.616 11.307 -19.935 1.00 0.00 68 ASP A N 19
ATOM 29678 C CA . ASP A 1 68 ? 11.516 12.452 -19.983 1.00 0.00 68 ASP A CA 19
ATOM 29679 C C . ASP A 1 68 ? 10.878 13.675 -19.334 1.00 0.00 68 ASP A C 19
ATOM 29680 O O . ASP A 1 68 ? 9.712 13.985 -19.580 1.00 0.00 68 ASP A O 19
ATOM 29689 N N . VAL A 1 69 ? 11.648 14.367 -18.500 1.00 0.00 69 VAL A N 19
ATOM 29690 C CA . VAL A 1 69 ? 11.126 15.488 -17.727 1.00 0.00 69 VAL A CA 19
ATOM 29691 C C . VAL A 1 69 ? 11.764 16.801 -18.164 1.00 0.00 69 VAL A C 19
ATOM 29692 O O . VAL A 1 69 ? 12.987 16.937 -18.168 1.00 0.00 69 VAL A O 19
ATOM 29705 N N . ALA A 1 70 ? 10.927 17.766 -18.528 1.00 0.00 70 ALA A N 19
ATOM 29706 C CA . ALA A 1 70 ? 11.405 19.099 -18.880 1.00 0.00 70 ALA A CA 19
ATOM 29707 C C . ALA A 1 70 ? 10.958 20.132 -17.850 1.00 0.00 70 ALA A C 19
ATOM 29708 O O . ALA A 1 70 ? 9.773 20.233 -17.535 1.00 0.00 70 ALA A O 19
ATOM 29715 N N . GLU A 1 71 ? 11.914 20.895 -17.332 1.00 0.00 71 GLU A N 19
ATOM 29716 C CA . GLU A 1 71 ? 11.641 21.830 -16.246 1.00 0.00 71 GLU A CA 19
ATOM 29717 C C . GLU A 1 71 ? 11.882 23.269 -16.694 1.00 0.00 71 GLU A C 19
ATOM 29718 O O . GLU A 1 71 ? 12.791 23.541 -17.480 1.00 0.00 71 GLU A O 19
ATOM 29730 N N . ASP A 1 72 ? 11.063 24.185 -16.191 1.00 0.00 72 ASP A N 19
ATOM 29731 C CA . ASP A 1 72 ? 11.329 25.611 -16.337 1.00 0.00 72 ASP A CA 19
ATOM 29732 C C . ASP A 1 72 ? 11.753 26.226 -15.008 1.00 0.00 72 ASP A C 19
ATOM 29733 O O . ASP A 1 72 ? 10.963 26.296 -14.064 1.00 0.00 72 ASP A O 19
ATOM 29742 N N . LEU A 1 73 ? 13.003 26.670 -14.939 1.00 0.00 73 LEU A N 19
ATOM 29743 C CA . LEU A 1 73 ? 13.585 27.126 -13.681 1.00 0.00 73 LEU A CA 19
ATOM 29744 C C . LEU A 1 73 ? 12.825 28.331 -13.137 1.00 0.00 73 LEU A C 19
ATOM 29745 O O . LEU A 1 73 ? 12.837 28.591 -11.934 1.00 0.00 73 LEU A O 19
ATOM 29761 N N . GLN A 1 74 ? 12.163 29.062 -14.030 1.00 0.00 74 GLN A N 19
ATOM 29762 C CA . GLN A 1 74 ? 11.483 30.295 -13.654 1.00 0.00 74 GLN A CA 19
ATOM 29763 C C . GLN A 1 74 ? 10.031 30.022 -13.277 1.00 0.00 74 GLN A C 19
ATOM 29764 O O . GLN A 1 74 ? 9.351 30.885 -12.720 1.00 0.00 74 GLN A O 19
ATOM 29778 N N . SER A 1 75 ? 9.561 28.820 -13.587 1.00 0.00 75 SER A N 19
ATOM 29779 C CA . SER A 1 75 ? 8.163 28.466 -13.371 1.00 0.00 75 SER A CA 19
ATOM 29780 C C . SER A 1 75 ? 8.022 26.987 -13.022 1.00 0.00 75 SER A C 19
ATOM 29781 O O . SER A 1 75 ? 7.893 26.126 -13.892 1.00 0.00 75 SER A O 19
ATOM 29789 N N . PRO A 1 76 ? 8.048 26.684 -11.715 1.00 0.00 76 PRO A N 19
ATOM 29790 C CA . PRO A 1 76 ? 7.981 25.306 -11.222 1.00 0.00 76 PRO A CA 19
ATOM 29791 C C . PRO A 1 76 ? 6.693 24.603 -11.639 1.00 0.00 76 PRO A C 19
ATOM 29792 O O . PRO A 1 76 ? 6.634 23.373 -11.688 1.00 0.00 76 PRO A O 19
ATOM 29803 N N . MET A 1 77 ? 5.665 25.389 -11.937 1.00 0.00 77 MET A N 19
ATOM 29804 C CA . MET A 1 77 ? 4.360 24.839 -12.290 1.00 0.00 77 MET A CA 19
ATOM 29805 C C . MET A 1 77 ? 4.298 24.502 -13.777 1.00 0.00 77 MET A C 19
ATOM 29806 O O . MET A 1 77 ? 3.320 23.922 -14.249 1.00 0.00 77 MET A O 19
ATOM 29820 N N . SER A 1 78 ? 5.345 24.869 -14.508 1.00 0.00 78 SER A N 19
ATOM 29821 C CA . SER A 1 78 ? 5.373 24.677 -15.952 1.00 0.00 78 SER A CA 19
ATOM 29822 C C . SER A 1 78 ? 6.147 23.414 -16.316 1.00 0.00 78 SER A C 19
ATOM 29823 O O . SER A 1 78 ? 6.488 23.195 -17.479 1.00 0.00 78 SER A O 19
ATOM 29831 N N . ILE A 1 79 ? 6.420 22.585 -15.314 1.00 0.00 79 ILE A N 19
ATOM 29832 C CA . ILE A 1 79 ? 7.149 21.340 -15.529 1.00 0.00 79 ILE A CA 19
ATOM 29833 C C . ILE A 1 79 ? 6.290 20.323 -16.275 1.00 0.00 79 ILE A C 19
ATOM 29834 O O . ILE A 1 79 ? 5.195 19.976 -15.833 1.00 0.00 79 ILE A O 19
ATOM 29850 N N . LYS A 1 80 ? 6.796 19.849 -17.408 1.00 0.00 80 LYS A N 19
ATOM 29851 C CA . LYS A 1 80 ? 6.047 18.928 -18.253 1.00 0.00 80 LYS A CA 19
ATOM 29852 C C . LYS A 1 80 ? 6.858 17.665 -18.534 1.00 0.00 80 LYS A C 19
ATOM 29853 O O . LYS A 1 80 ? 8.088 17.678 -18.472 1.00 0.00 80 LYS A O 19
ATOM 29872 N N . VAL A 1 81 ? 6.160 16.577 -18.846 1.00 0.00 81 VAL A N 19
ATOM 29873 C CA . VAL A 1 81 ? 6.810 15.293 -19.076 1.00 0.00 81 VAL A CA 19
ATOM 29874 C C . VAL A 1 81 ? 6.282 14.627 -20.342 1.00 0.00 81 VAL A C 19
ATOM 29875 O O . VAL A 1 81 ? 5.194 14.954 -20.819 1.00 0.00 81 VAL A O 19
ATOM 29888 N N . ARG A 1 82 ? 7.058 13.693 -20.880 1.00 0.00 82 ARG A N 19
ATOM 29889 C CA . ARG A 1 82 ? 6.604 12.877 -22.000 1.00 0.00 82 ARG A CA 19
ATOM 29890 C C . ARG A 1 82 ? 7.158 11.457 -21.897 1.00 0.00 82 ARG A C 19
ATOM 29891 O O . ARG A 1 82 ? 8.177 11.224 -21.245 1.00 0.00 82 ARG A O 19
ATOM 29912 N N . ARG A 1 83 ? 6.481 10.516 -22.546 1.00 0.00 83 ARG A N 19
ATOM 29913 C CA . ARG A 1 83 ? 6.996 9.158 -22.677 1.00 0.00 83 ARG A CA 19
ATOM 29914 C C . ARG A 1 83 ? 8.020 9.072 -23.805 1.00 0.00 83 ARG A C 19
ATOM 29915 O O . ARG A 1 83 ? 7.861 9.699 -24.853 1.00 0.00 83 ARG A O 19
ATOM 29936 N N . LYS A 1 84 ? 9.073 8.294 -23.583 1.00 0.00 84 LYS A N 19
ATOM 29937 C CA . LYS A 1 84 ? 10.111 8.103 -24.589 1.00 0.00 84 LYS A CA 19
ATOM 29938 C C . LYS A 1 84 ? 9.838 6.856 -25.424 1.00 0.00 84 LYS A C 19
ATOM 29939 O O . LYS A 1 84 ? 8.854 6.152 -25.200 1.00 0.00 84 LYS A O 19
ATOM 29958 N N . GLU A 1 85 ? 10.718 6.587 -26.383 1.00 0.00 85 GLU A N 19
ATOM 29959 C CA . GLU A 1 85 ? 10.596 5.398 -27.219 1.00 0.00 85 GLU A CA 19
ATOM 29960 C C . GLU A 1 85 ? 9.316 5.448 -28.048 1.00 0.00 85 GLU A C 19
ATOM 29961 O O . GLU A 1 85 ? 8.667 4.426 -28.272 1.00 0.00 85 GLU A O 19
ATOM 29973 N N . THR A 1 86 ? 8.956 6.645 -28.503 1.00 0.00 86 THR A N 19
ATOM 29974 C CA . THR A 1 86 ? 7.829 6.810 -29.413 1.00 0.00 86 THR A CA 19
ATOM 29975 C C . THR A 1 86 ? 8.020 8.033 -30.304 1.00 0.00 86 THR A C 19
ATOM 29976 O O . THR A 1 86 ? 8.497 9.074 -29.852 1.00 0.00 86 THR A O 19
ATOM 29987 N N . TRP A 1 87 ? 7.641 7.901 -31.569 1.00 0.00 87 TRP A N 19
ATOM 29988 C CA . TRP A 1 87 ? 7.741 9.006 -32.516 1.00 0.00 87 TRP A CA 19
ATOM 29989 C C . TRP A 1 87 ? 6.377 9.343 -33.107 1.00 0.00 87 TRP A C 19
ATOM 29990 O O . TRP A 1 87 ? 6.284 9.985 -34.152 1.00 0.00 87 TRP A O 19
ATOM 30011 N N . SER A 1 88 ? 5.319 8.906 -32.430 1.00 0.00 88 SER A N 19
ATOM 30012 C CA . SER A 1 88 ? 3.961 9.106 -32.921 1.00 0.00 88 SER A CA 19
ATOM 30013 C C . SER A 1 88 ? 3.051 9.617 -31.810 1.00 0.00 88 SER A C 19
ATOM 30014 O O . SER A 1 88 ? 2.152 8.920 -31.337 1.00 0.00 88 SER A O 19
ATOM 30022 N N . PRO A 1 89 ? 3.287 10.865 -31.381 1.00 0.00 89 PRO A N 19
ATOM 30023 C CA . PRO A 1 89 ? 2.442 11.533 -30.384 1.00 0.00 89 PRO A CA 19
ATOM 30024 C C . PRO A 1 89 ? 1.056 11.860 -30.926 1.00 0.00 89 PRO A C 19
ATOM 30025 O O . PRO A 1 89 ? 0.888 12.112 -32.119 1.00 0.00 89 PRO A O 19
ATOM 30036 N N . TRP A 1 90 ? 0.063 11.853 -30.042 1.00 0.00 90 TRP A N 19
ATOM 30037 C CA . TRP A 1 90 ? -1.314 12.119 -30.437 1.00 0.00 90 TRP A CA 19
ATOM 30038 C C . TRP A 1 90 ? -1.675 13.584 -30.204 1.00 0.00 90 TRP A C 19
ATOM 30039 O O . TRP A 1 90 ? -2.303 13.925 -29.202 1.00 0.00 90 TRP A O 19
ATOM 30060 N N . ILE A 1 91 ? -1.274 14.442 -31.136 1.00 0.00 91 ILE A N 19
ATOM 30061 C CA . ILE A 1 91 ? -1.460 15.879 -30.979 1.00 0.00 91 ILE A CA 19
ATOM 30062 C C . ILE A 1 91 ? -2.634 16.376 -31.818 1.00 0.00 91 ILE A C 19
ATOM 30063 O O . ILE A 1 91 ? -2.732 16.072 -33.007 1.00 0.00 91 ILE A O 19
ATOM 30079 N N . LEU A 1 92 ? -3.519 17.142 -31.192 1.00 0.00 92 LEU A N 19
ATOM 30080 C CA . LEU A 1 92 ? -4.678 17.694 -31.885 1.00 0.00 92 LEU A CA 19
ATOM 30081 C C . LEU A 1 92 ? -4.410 19.125 -32.339 1.00 0.00 92 LEU A C 19
ATOM 30082 O O . LEU A 1 92 ? -3.711 19.891 -31.678 1.00 0.00 92 LEU A O 19
ATOM 30098 N N . PRO A 1 93 ? -4.982 19.495 -33.496 1.00 0.00 93 PRO A N 19
ATOM 30099 C CA . PRO A 1 93 ? -4.918 20.868 -34.006 1.00 0.00 93 PRO A CA 19
ATOM 30100 C C . PRO A 1 93 ? -5.436 21.886 -32.997 1.00 0.00 93 PRO A C 19
ATOM 30101 O O . PRO A 1 93 ? -6.363 21.604 -32.238 1.00 0.00 93 PRO A O 19
ATOM 30112 N N . SER A 1 94 ? -4.832 23.070 -32.995 1.00 0.00 94 SER A N 19
ATOM 30113 C CA . SER A 1 94 ? -5.189 24.108 -32.034 1.00 0.00 94 SER A CA 19
ATOM 30114 C C . SER A 1 94 ? -6.698 24.332 -32.011 1.00 0.00 94 SER A C 19
ATOM 30115 O O . SER A 1 94 ? -7.289 24.529 -30.950 1.00 0.00 94 SER A O 19
ATOM 30123 N N . GLU A 1 95 ? -7.313 24.300 -33.189 1.00 0.00 95 GLU A N 19
ATOM 30124 C CA . GLU A 1 95 ? -8.742 24.565 -33.313 1.00 0.00 95 GLU A CA 19
ATOM 30125 C C . GLU A 1 95 ? -9.561 23.436 -32.697 1.00 0.00 95 GLU A C 19
ATOM 30126 O O . GLU A 1 95 ? -10.720 23.624 -32.328 1.00 0.00 95 GLU A O 19
ATOM 30138 N N . SER A 1 96 ? -8.949 22.260 -32.589 1.00 0.00 96 SER A N 19
ATOM 30139 C CA . SER A 1 96 ? -9.637 21.085 -32.068 1.00 0.00 96 SER A CA 19
ATOM 30140 C C . SER A 1 96 ? -9.418 20.948 -30.565 1.00 0.00 96 SER A C 19
ATOM 30141 O O . SER A 1 96 ? -10.185 20.278 -29.873 1.00 0.00 96 SER A O 19
ATOM 30149 N N . ARG A 1 97 ? -8.367 21.588 -30.066 1.00 0.00 97 ARG A N 19
ATOM 30150 C CA . ARG A 1 97 ? -8.025 21.510 -28.649 1.00 0.00 97 ARG A CA 19
ATOM 30151 C C . ARG A 1 97 ? -9.084 22.202 -27.797 1.00 0.00 97 ARG A C 19
ATOM 30152 O O . ARG A 1 97 ? -9.388 21.764 -26.686 1.00 0.00 97 ARG A O 19
ATOM 30173 N N . LEU A 1 98 ? -9.646 23.286 -28.322 1.00 0.00 98 LEU A N 19
ATOM 30174 C CA . LEU A 1 98 ? -10.644 24.061 -27.595 1.00 0.00 98 LEU A CA 19
ATOM 30175 C C . LEU A 1 98 ? -10.138 24.433 -26.205 1.00 0.00 98 LEU A C 19
ATOM 30176 O O . LEU A 1 98 ? -9.401 25.405 -26.041 1.00 0.00 98 LEU A O 19
ATOM 30192 N N . MET A 1 1 ? 4.827 -2.304 -2.549 1.00 0.00 1 MET A N 20
ATOM 30193 C CA . MET A 1 1 ? 4.597 -1.235 -3.515 1.00 0.00 1 MET A CA 20
ATOM 30194 C C . MET A 1 1 ? 4.699 0.133 -2.848 1.00 0.00 1 MET A C 20
ATOM 30195 O O . MET A 1 1 ? 3.865 0.491 -2.017 1.00 0.00 1 MET A O 20
ATOM 30211 N N . ASP A 1 2 ? 5.726 0.891 -3.217 1.00 0.00 2 ASP A N 20
ATOM 30212 C CA . ASP A 1 2 ? 5.946 2.212 -2.641 1.00 0.00 2 ASP A CA 20
ATOM 30213 C C . ASP A 1 2 ? 5.041 3.250 -3.298 1.00 0.00 2 ASP A C 20
ATOM 30214 O O . ASP A 1 2 ? 4.461 3.001 -4.355 1.00 0.00 2 ASP A O 20
ATOM 30223 N N . VAL A 1 3 ? 4.923 4.412 -2.663 1.00 0.00 3 VAL A N 20
ATOM 30224 C CA . VAL A 1 3 ? 4.121 5.502 -3.206 1.00 0.00 3 VAL A CA 20
ATOM 30225 C C . VAL A 1 3 ? 4.625 5.922 -4.580 1.00 0.00 3 VAL A C 20
ATOM 30226 O O . VAL A 1 3 ? 3.836 6.163 -5.494 1.00 0.00 3 VAL A O 20
ATOM 30239 N N . GLN A 1 4 ? 5.944 6.010 -4.721 1.00 0.00 4 GLN A N 20
ATOM 30240 C CA . GLN A 1 4 ? 6.555 6.345 -6.002 1.00 0.00 4 GLN A CA 20
ATOM 30241 C C . GLN A 1 4 ? 6.205 5.308 -7.062 1.00 0.00 4 GLN A C 20
ATOM 30242 O O . GLN A 1 4 ? 5.860 5.653 -8.191 1.00 0.00 4 GLN A O 20
ATOM 30256 N N . ALA A 1 5 ? 6.294 4.035 -6.689 1.00 0.00 5 ALA A N 20
ATOM 30257 C CA . ALA A 1 5 ? 6.037 2.945 -7.622 1.00 0.00 5 ALA A CA 20
ATOM 30258 C C . ALA A 1 5 ? 4.615 3.015 -8.169 1.00 0.00 5 ALA A C 20
ATOM 30259 O O . ALA A 1 5 ? 4.389 2.836 -9.366 1.00 0.00 5 ALA A O 20
ATOM 30266 N N . PHE A 1 6 ? 3.657 3.275 -7.284 1.00 0.00 6 PHE A N 20
ATOM 30267 C CA . PHE A 1 6 ? 2.256 3.360 -7.676 1.00 0.00 6 PHE A CA 20
ATOM 30268 C C . PHE A 1 6 ? 2.021 4.548 -8.603 1.00 0.00 6 PHE A C 20
ATOM 30269 O O . PHE A 1 6 ? 1.374 4.423 -9.644 1.00 0.00 6 PHE A O 20
ATOM 30286 N N . LEU A 1 7 ? 2.549 5.705 -8.218 1.00 0.00 7 LEU A N 20
ATOM 30287 C CA . LEU A 1 7 ? 2.365 6.927 -8.992 1.00 0.00 7 LEU A CA 20
ATOM 30288 C C . LEU A 1 7 ? 3.001 6.799 -10.371 1.00 0.00 7 LEU A C 20
ATOM 30289 O O . LEU A 1 7 ? 2.449 7.261 -11.370 1.00 0.00 7 LEU A O 20
ATOM 30305 N N . THR A 1 8 ? 4.171 6.168 -10.422 1.00 0.00 8 THR A N 20
ATOM 30306 C CA . THR A 1 8 ? 4.866 5.942 -11.683 1.00 0.00 8 THR A CA 20
ATOM 30307 C C . THR A 1 8 ? 4.072 5.010 -12.589 1.00 0.00 8 THR A C 20
ATOM 30308 O O . THR A 1 8 ? 3.940 5.256 -13.788 1.00 0.00 8 THR A O 20
ATOM 30319 N N . SER A 1 9 ? 3.542 3.937 -12.008 1.00 0.00 9 SER A N 20
ATOM 30320 C CA . SER A 1 9 ? 2.780 2.953 -12.769 1.00 0.00 9 SER A CA 20
ATOM 30321 C C . SER A 1 9 ? 1.537 3.586 -13.384 1.00 0.00 9 SER A C 20
ATOM 30322 O O . SER A 1 9 ? 1.189 3.309 -14.531 1.00 0.00 9 SER A O 20
ATOM 30330 N N . GLN A 1 10 ? 0.872 4.440 -12.612 1.00 0.00 10 GLN A N 20
ATOM 30331 C CA . GLN A 1 10 ? -0.331 5.117 -13.082 1.00 0.00 10 GLN A CA 20
ATOM 30332 C C . GLN A 1 10 ? -0.001 6.095 -14.206 1.00 0.00 10 GLN A C 20
ATOM 30333 O O . GLN A 1 10 ? -0.729 6.190 -15.194 1.00 0.00 10 GLN A O 20
ATOM 30347 N N . LEU A 1 11 ? 1.102 6.817 -14.050 1.00 0.00 11 LEU A N 20
ATOM 30348 C CA . LEU A 1 11 ? 1.544 7.768 -15.064 1.00 0.00 11 LEU A CA 20
ATOM 30349 C C . LEU A 1 11 ? 1.889 7.055 -16.368 1.00 0.00 11 LEU A C 20
ATOM 30350 O O . LEU A 1 11 ? 1.513 7.502 -17.448 1.00 0.00 11 LEU A O 20
ATOM 30366 N N . GLU A 1 12 ? 2.606 5.942 -16.253 1.00 0.00 12 GLU A N 20
ATOM 30367 C CA . GLU A 1 12 ? 2.952 5.133 -17.416 1.00 0.00 12 GLU A CA 20
ATOM 30368 C C . GLU A 1 12 ? 1.696 4.615 -18.112 1.00 0.00 12 GLU A C 20
ATOM 30369 O O . GLU A 1 12 ? 1.628 4.571 -19.340 1.00 0.00 12 GLU A O 20
ATOM 30381 N N . TYR A 1 13 ? 0.707 4.226 -17.317 1.00 0.00 13 TYR A N 20
ATOM 30382 C CA . TYR A 1 13 ? -0.561 3.743 -17.856 1.00 0.00 13 TYR A CA 20
ATOM 30383 C C . TYR A 1 13 ? -1.303 4.858 -18.582 1.00 0.00 13 TYR A C 20
ATOM 30384 O O . TYR A 1 13 ? -1.883 4.644 -19.648 1.00 0.00 13 TYR A O 20
ATOM 30402 N N . TYR A 1 14 ? -1.283 6.052 -17.999 1.00 0.00 14 TYR A N 20
ATOM 30403 C CA . TYR A 1 14 ? -1.977 7.198 -18.577 1.00 0.00 14 TYR A CA 20
ATOM 30404 C C . TYR A 1 14 ? -1.350 7.598 -19.909 1.00 0.00 14 TYR A C 20
ATOM 30405 O O . TYR A 1 14 ? -2.034 8.087 -20.809 1.00 0.00 14 TYR A O 20
ATOM 30423 N N . PHE A 1 15 ? -0.043 7.388 -20.028 1.00 0.00 15 PHE A N 20
ATOM 30424 C CA . PHE A 1 15 ? 0.682 7.746 -21.242 1.00 0.00 15 PHE A CA 20
ATOM 30425 C C . PHE A 1 15 ? 0.854 6.534 -22.153 1.00 0.00 15 PHE A C 20
ATOM 30426 O O . PHE A 1 15 ? 1.655 6.555 -23.087 1.00 0.00 15 PHE A O 20
ATOM 30443 N N . SER A 1 16 ? 0.096 5.480 -21.873 1.00 0.00 16 SER A N 20
ATOM 30444 C CA . SER A 1 16 ? 0.110 4.285 -22.709 1.00 0.00 16 SER A CA 20
ATOM 30445 C C . SER A 1 16 ? -0.609 4.539 -24.030 1.00 0.00 16 SER A C 20
ATOM 30446 O O . SER A 1 16 ? -1.487 5.397 -24.116 1.00 0.00 16 SER A O 20
ATOM 30454 N N . ILE A 1 17 ? -0.230 3.786 -25.056 1.00 0.00 17 ILE A N 20
ATOM 30455 C CA . ILE A 1 17 ? -0.829 3.936 -26.376 1.00 0.00 17 ILE A CA 20
ATOM 30456 C C . ILE A 1 17 ? -2.333 3.688 -26.330 1.00 0.00 17 ILE A C 20
ATOM 30457 O O . ILE A 1 17 ? -3.110 4.409 -26.953 1.00 0.00 17 ILE A O 20
ATOM 30473 N N . GLU A 1 18 ? -2.736 2.664 -25.584 1.00 0.00 18 GLU A N 20
ATOM 30474 C CA . GLU A 1 18 ? -4.142 2.297 -25.488 1.00 0.00 18 GLU A CA 20
ATOM 30475 C C . GLU A 1 18 ? -4.956 3.418 -24.846 1.00 0.00 18 GLU A C 20
ATOM 30476 O O . GLU A 1 18 ? -6.043 3.756 -25.311 1.00 0.00 18 GLU A O 20
ATOM 30488 N N . ASN A 1 19 ? -4.418 3.990 -23.772 1.00 0.00 19 ASN A N 20
ATOM 30489 C CA . ASN A 1 19 ? -5.102 5.057 -23.053 1.00 0.00 19 ASN A CA 20
ATOM 30490 C C . ASN A 1 19 ? -5.186 6.320 -23.903 1.00 0.00 19 ASN A C 20
ATOM 30491 O O . ASN A 1 19 ? -6.220 6.988 -23.944 1.00 0.00 19 ASN A O 20
ATOM 30502 N N . LEU A 1 20 ? -4.089 6.644 -24.580 1.00 0.00 20 LEU A N 20
ATOM 30503 C CA . LEU A 1 20 ? -4.013 7.867 -25.373 1.00 0.00 20 LEU A CA 20
ATOM 30504 C C . LEU A 1 20 ? -5.003 7.827 -26.533 1.00 0.00 20 LEU A C 20
ATOM 30505 O O . LEU A 1 20 ? -5.599 8.842 -26.890 1.00 0.00 20 LEU A O 20
ATOM 30521 N N . SER A 1 21 ? -5.176 6.644 -27.115 1.00 0.00 21 SER A N 20
ATOM 30522 C CA . SER A 1 21 ? -6.110 6.465 -28.221 1.00 0.00 21 SER A CA 20
ATOM 30523 C C . SER A 1 21 ? -7.546 6.707 -27.767 1.00 0.00 21 SER A C 20
ATOM 30524 O O . SER A 1 21 ? -8.418 7.037 -28.569 1.00 0.00 21 SER A O 20
ATOM 30532 N N . LYS A 1 22 ? -7.783 6.540 -26.469 1.00 0.00 22 LYS A N 20
ATOM 30533 C CA . LYS A 1 22 ? -9.128 6.656 -25.917 1.00 0.00 22 LYS A CA 20
ATOM 30534 C C . LYS A 1 22 ? -9.312 7.997 -25.212 1.00 0.00 22 LYS A C 20
ATOM 30535 O O . LYS A 1 22 ? -10.434 8.489 -25.079 1.00 0.00 22 LYS A O 20
ATOM 30554 N N . ASP A 1 23 ? -8.207 8.582 -24.766 1.00 0.00 23 ASP A N 20
ATOM 30555 C CA . ASP A 1 23 ? -8.258 9.781 -23.938 1.00 0.00 23 ASP A CA 20
ATOM 30556 C C . ASP A 1 23 ? -8.006 11.031 -24.777 1.00 0.00 23 ASP A C 20
ATOM 30557 O O . ASP A 1 23 ? -6.861 11.435 -24.976 1.00 0.00 23 ASP A O 20
ATOM 30566 N N . MET A 1 24 ? -9.083 11.638 -25.265 1.00 0.00 24 MET A N 20
ATOM 30567 C CA . MET A 1 24 ? -8.974 12.790 -26.153 1.00 0.00 24 MET A CA 20
ATOM 30568 C C . MET A 1 24 ? -8.422 14.000 -25.406 1.00 0.00 24 MET A C 20
ATOM 30569 O O . MET A 1 24 ? -7.751 14.851 -25.993 1.00 0.00 24 MET A O 20
ATOM 30583 N N . PHE A 1 25 ? -8.707 14.073 -24.111 1.00 0.00 25 PHE A N 20
ATOM 30584 C CA . PHE A 1 25 ? -8.323 15.227 -23.307 1.00 0.00 25 PHE A CA 20
ATOM 30585 C C . PHE A 1 25 ? -6.806 15.388 -23.276 1.00 0.00 25 PHE A C 20
ATOM 30586 O O . PHE A 1 25 ? -6.286 16.498 -23.394 1.00 0.00 25 PHE A O 20
ATOM 30603 N N . LEU A 1 26 ? -6.103 14.273 -23.115 1.00 0.00 26 LEU A N 20
ATOM 30604 C CA . LEU A 1 26 ? -4.644 14.280 -23.135 1.00 0.00 26 LEU A CA 20
ATOM 30605 C C . LEU A 1 26 ? -4.122 14.768 -24.481 1.00 0.00 26 LEU A C 20
ATOM 30606 O O . LEU A 1 26 ? -3.200 15.584 -24.543 1.00 0.00 26 LEU A O 20
ATOM 30622 N N . ARG A 1 27 ? -4.715 14.266 -25.559 1.00 0.00 27 ARG A N 20
ATOM 30623 C CA . ARG A 1 27 ? -4.269 14.603 -26.905 1.00 0.00 27 ARG A CA 20
ATOM 30624 C C . ARG A 1 27 ? -4.438 16.096 -27.177 1.00 0.00 27 ARG A C 20
ATOM 30625 O O . ARG A 1 27 ? -3.564 16.735 -27.763 1.00 0.00 27 ARG A O 20
ATOM 30646 N N . LYS A 1 28 ? -5.570 16.644 -26.747 1.00 0.00 28 LYS A N 20
ATOM 30647 C CA . LYS A 1 28 ? -5.867 18.055 -26.966 1.00 0.00 28 LYS A CA 20
ATOM 30648 C C . LYS A 1 28 ? -4.920 18.942 -26.162 1.00 0.00 28 LYS A C 20
ATOM 30649 O O . LYS A 1 28 ? -4.523 20.015 -26.615 1.00 0.00 28 LYS A O 20
ATOM 30668 N N . HIS A 1 29 ? -4.559 18.484 -24.967 1.00 0.00 29 HIS A N 20
ATOM 30669 C CA . HIS A 1 29 ? -3.728 19.274 -24.066 1.00 0.00 29 HIS A CA 20
ATOM 30670 C C . HIS A 1 29 ? -2.272 19.263 -24.518 1.00 0.00 29 HIS A C 20
ATOM 30671 O O . HIS A 1 29 ? -1.523 20.205 -24.255 1.00 0.00 29 HIS A O 20
ATOM 30685 N N . MET A 1 30 ? -1.877 18.193 -25.199 1.00 0.00 30 MET A N 20
ATOM 30686 C CA . MET A 1 30 ? -0.505 18.050 -25.670 1.00 0.00 30 MET A CA 20
ATOM 30687 C C . MET A 1 30 ? -0.131 19.197 -26.607 1.00 0.00 30 MET A C 20
ATOM 30688 O O . MET A 1 30 ? -0.921 19.592 -27.465 1.00 0.00 30 MET A O 20
ATOM 30702 N N . ASP A 1 31 ? 1.074 19.727 -26.434 1.00 0.00 31 ASP A N 20
ATOM 30703 C CA . ASP A 1 31 ? 1.597 20.748 -27.334 1.00 0.00 31 ASP A CA 20
ATOM 30704 C C . ASP A 1 31 ? 2.404 20.116 -28.463 1.00 0.00 31 ASP A C 20
ATOM 30705 O O . ASP A 1 31 ? 2.361 18.904 -28.668 1.00 0.00 31 ASP A O 20
ATOM 30714 N N . ASP A 1 32 ? 3.141 20.947 -29.193 1.00 0.00 32 ASP A N 20
ATOM 30715 C CA . ASP A 1 32 ? 3.838 20.499 -30.392 1.00 0.00 32 ASP A CA 20
ATOM 30716 C C . ASP A 1 32 ? 4.910 19.472 -30.047 1.00 0.00 32 ASP A C 20
ATOM 30717 O O . ASP A 1 32 ? 5.339 18.697 -30.901 1.00 0.00 32 ASP A O 20
ATOM 30726 N N . GLU A 1 33 ? 5.338 19.471 -28.788 1.00 0.00 33 GLU A N 20
ATOM 30727 C CA . GLU A 1 33 ? 6.364 18.541 -28.332 1.00 0.00 33 GLU A CA 20
ATOM 30728 C C . GLU A 1 33 ? 5.740 17.369 -27.580 1.00 0.00 33 GLU A C 20
ATOM 30729 O O . GLU A 1 33 ? 6.444 16.497 -27.073 1.00 0.00 33 GLU A O 20
ATOM 30741 N N . GLY A 1 34 ? 4.412 17.355 -27.514 1.00 0.00 34 GLY A N 20
ATOM 30742 C CA . GLY A 1 34 ? 3.714 16.283 -26.826 1.00 0.00 34 GLY A CA 20
ATOM 30743 C C . GLY A 1 34 ? 3.834 16.387 -25.319 1.00 0.00 34 GLY A C 20
ATOM 30744 O O . GLY A 1 34 ? 3.690 15.392 -24.608 1.00 0.00 34 GLY A O 20
ATOM 30748 N N . TYR A 1 35 ? 4.098 17.594 -24.830 1.00 0.00 35 TYR A N 20
ATOM 30749 C CA . TYR A 1 35 ? 4.267 17.818 -23.399 1.00 0.00 35 TYR A CA 20
ATOM 30750 C C . TYR A 1 35 ? 2.915 17.996 -22.715 1.00 0.00 35 TYR A C 20
ATOM 30751 O O . TYR A 1 35 ? 2.009 18.627 -23.258 1.00 0.00 35 TYR A O 20
ATOM 30769 N N . VAL A 1 36 ? 2.789 17.436 -21.515 1.00 0.00 36 VAL A N 20
ATOM 30770 C CA . VAL A 1 36 ? 1.604 17.649 -20.692 1.00 0.00 36 VAL A CA 20
ATOM 30771 C C . VAL A 1 36 ? 1.981 18.163 -19.308 1.00 0.00 36 VAL A C 20
ATOM 30772 O O . VAL A 1 36 ? 2.801 17.575 -18.601 1.00 0.00 36 VAL A O 20
ATOM 30785 N N . PRO A 1 37 ? 1.370 19.289 -18.908 1.00 0.00 37 PRO A N 20
ATOM 30786 C CA . PRO A 1 37 ? 1.671 19.940 -17.630 1.00 0.00 37 PRO A CA 20
ATOM 30787 C C . PRO A 1 37 ? 1.453 19.013 -16.439 1.00 0.00 37 PRO A C 20
ATOM 30788 O O . PRO A 1 37 ? 0.463 18.281 -16.381 1.00 0.00 37 PRO A O 20
ATOM 30799 N N . LEU A 1 38 ? 2.382 19.047 -15.490 1.00 0.00 38 LEU A N 20
ATOM 30800 C CA . LEU A 1 38 ? 2.253 18.268 -14.265 1.00 0.00 38 LEU A CA 20
ATOM 30801 C C . LEU A 1 38 ? 0.923 18.553 -13.574 1.00 0.00 38 LEU A C 20
ATOM 30802 O O . LEU A 1 38 ? 0.286 17.651 -13.034 1.00 0.00 38 LEU A O 20
ATOM 30818 N N . ALA A 1 39 ? 0.509 19.815 -13.600 1.00 0.00 39 ALA A N 20
ATOM 30819 C CA . ALA A 1 39 ? -0.703 20.236 -12.908 1.00 0.00 39 ALA A CA 20
ATOM 30820 C C . ALA A 1 39 ? -1.925 19.494 -13.438 1.00 0.00 39 ALA A C 20
ATOM 30821 O O . ALA A 1 39 ? -2.903 19.293 -12.717 1.00 0.00 39 ALA A O 20
ATOM 30828 N N . PHE A 1 40 ? -1.861 19.088 -14.701 1.00 0.00 40 PHE A N 20
ATOM 30829 C CA . PHE A 1 40 ? -2.968 18.374 -15.331 1.00 0.00 40 PHE A CA 20
ATOM 30830 C C . PHE A 1 40 ? -3.020 16.925 -14.857 1.00 0.00 40 PHE A C 20
ATOM 30831 O O . PHE A 1 40 ? -4.097 16.352 -14.692 1.00 0.00 40 PHE A O 20
ATOM 30848 N N . LEU A 1 41 ? -1.848 16.338 -14.641 1.00 0.00 41 LEU A N 20
ATOM 30849 C CA . LEU A 1 41 ? -1.759 14.955 -14.185 1.00 0.00 41 LEU A CA 20
ATOM 30850 C C . LEU A 1 41 ? -2.389 14.795 -12.806 1.00 0.00 41 LEU A C 20
ATOM 30851 O O . LEU A 1 41 ? -2.995 13.767 -12.506 1.00 0.00 41 LEU A O 20
ATOM 30867 N N . ALA A 1 42 ? -2.243 15.820 -11.972 1.00 0.00 42 ALA A N 20
ATOM 30868 C CA . ALA A 1 42 ? -2.787 15.787 -10.620 1.00 0.00 42 ALA A CA 20
ATOM 30869 C C . ALA A 1 42 ? -4.310 15.747 -10.642 1.00 0.00 42 ALA A C 20
ATOM 30870 O O . ALA A 1 42 ? -4.947 15.395 -9.649 1.00 0.00 42 ALA A O 20
ATOM 30877 N N . SER A 1 43 ? -4.892 16.110 -11.781 1.00 0.00 43 SER A N 20
ATOM 30878 C CA . SER A 1 43 ? -6.341 16.204 -11.903 1.00 0.00 43 SER A CA 20
ATOM 30879 C C . SER A 1 43 ? -6.963 14.825 -12.093 1.00 0.00 43 SER A C 20
ATOM 30880 O O . SER A 1 43 ? -8.186 14.677 -12.087 1.00 0.00 43 SER A O 20
ATOM 30888 N N . PHE A 1 44 ? -6.113 13.818 -12.262 1.00 0.00 44 PHE A N 20
ATOM 30889 C CA . PHE A 1 44 ? -6.576 12.443 -12.401 1.00 0.00 44 PHE A CA 20
ATOM 30890 C C . PHE A 1 44 ? -6.996 11.870 -11.049 1.00 0.00 44 PHE A C 20
ATOM 30891 O O . PHE A 1 44 ? -6.221 11.875 -10.094 1.00 0.00 44 PHE A O 20
ATOM 30908 N N . ASN A 1 45 ? -8.228 11.380 -10.979 1.00 0.00 45 ASN A N 20
ATOM 30909 C CA . ASN A 1 45 ? -8.819 10.975 -9.709 1.00 0.00 45 ASN A CA 20
ATOM 30910 C C . ASN A 1 45 ? -7.987 9.879 -9.048 1.00 0.00 45 ASN A C 20
ATOM 30911 O O . ASN A 1 45 ? -7.890 9.812 -7.822 1.00 0.00 45 ASN A O 20
ATOM 30922 N N . ARG A 1 46 ? -7.389 9.022 -9.868 1.00 0.00 46 ARG A N 20
ATOM 30923 C CA . ARG A 1 46 ? -6.551 7.941 -9.365 1.00 0.00 46 ARG A CA 20
ATOM 30924 C C . ARG A 1 46 ? -5.340 8.492 -8.618 1.00 0.00 46 ARG A C 20
ATOM 30925 O O . ARG A 1 46 ? -4.946 7.966 -7.579 1.00 0.00 46 ARG A O 20
ATOM 30946 N N . ILE A 1 47 ? -4.755 9.557 -9.158 1.00 0.00 47 ILE A N 20
ATOM 30947 C CA . ILE A 1 47 ? -3.586 10.176 -8.546 1.00 0.00 47 ILE A CA 20
ATOM 30948 C C . ILE A 1 47 ? -3.989 11.092 -7.395 1.00 0.00 47 ILE A C 20
ATOM 30949 O O . ILE A 1 47 ? -3.331 11.127 -6.353 1.00 0.00 47 ILE A O 20
ATOM 30965 N N . LYS A 1 48 ? -5.073 11.836 -7.590 1.00 0.00 48 LYS A N 20
ATOM 30966 C CA . LYS A 1 48 ? -5.520 12.810 -6.601 1.00 0.00 48 LYS A CA 20
ATOM 30967 C C . LYS A 1 48 ? -5.938 12.119 -5.307 1.00 0.00 48 LYS A C 20
ATOM 30968 O O . LYS A 1 48 ? -5.716 12.640 -4.213 1.00 0.00 48 LYS A O 20
ATOM 30987 N N . SER A 1 49 ? -6.544 10.943 -5.437 1.00 0.00 49 SER A N 20
ATOM 30988 C CA . SER A 1 49 ? -7.019 10.196 -4.280 1.00 0.00 49 SER A CA 20
ATOM 30989 C C . SER A 1 49 ? -5.852 9.568 -3.521 1.00 0.00 49 SER A C 20
ATOM 30990 O O . SER A 1 49 ? -5.930 9.346 -2.313 1.00 0.00 49 SER A O 20
ATOM 30998 N N . PHE A 1 50 ? -4.773 9.284 -4.241 1.00 0.00 50 PHE A N 20
ATOM 30999 C CA . PHE A 1 50 ? -3.634 8.577 -3.666 1.00 0.00 50 PHE A CA 20
ATOM 31000 C C . PHE A 1 50 ? -2.619 9.558 -3.087 1.00 0.00 50 PHE A C 20
ATOM 31001 O O . PHE A 1 50 ? -2.101 9.358 -1.988 1.00 0.00 50 PHE A O 20
ATOM 31018 N N . SER A 1 51 ? -2.338 10.619 -3.837 1.00 0.00 51 SER A N 20
ATOM 31019 C CA . SER A 1 51 ? -1.387 11.634 -3.400 1.00 0.00 51 SER A CA 20
ATOM 31020 C C . SER A 1 51 ? -1.544 12.915 -4.215 1.00 0.00 51 SER A C 20
ATOM 31021 O O . SER A 1 51 ? -1.539 12.886 -5.446 1.00 0.00 51 SER A O 20
ATOM 31029 N N . THR A 1 52 ? -1.684 14.038 -3.518 1.00 0.00 52 THR A N 20
ATOM 31030 C CA . THR A 1 52 ? -1.843 15.329 -4.174 1.00 0.00 52 THR A CA 20
ATOM 31031 C C . THR A 1 52 ? -0.533 16.107 -4.186 1.00 0.00 52 THR A C 20
ATOM 31032 O O . THR A 1 52 ? -0.498 17.279 -4.559 1.00 0.00 52 THR A O 20
ATOM 31043 N N . ASP A 1 53 ? 0.543 15.448 -3.773 1.00 0.00 53 ASP A N 20
ATOM 31044 C CA . ASP A 1 53 ? 1.844 16.098 -3.667 1.00 0.00 53 ASP A CA 20
ATOM 31045 C C . ASP A 1 53 ? 2.554 16.117 -5.017 1.00 0.00 53 ASP A C 20
ATOM 31046 O O . ASP A 1 53 ? 2.984 15.076 -5.519 1.00 0.00 53 ASP A O 20
ATOM 31055 N N . LEU A 1 54 ? 2.673 17.304 -5.603 1.00 0.00 54 LEU A N 20
ATOM 31056 C CA . LEU A 1 54 ? 3.274 17.448 -6.923 1.00 0.00 54 LEU A CA 20
ATOM 31057 C C . LEU A 1 54 ? 4.712 16.938 -6.927 1.00 0.00 54 LEU A C 20
ATOM 31058 O O . LEU A 1 54 ? 5.191 16.413 -7.929 1.00 0.00 54 LEU A O 20
ATOM 31074 N N . ASN A 1 55 ? 5.393 17.099 -5.796 1.00 0.00 55 ASN A N 20
ATOM 31075 C CA . ASN A 1 55 ? 6.796 16.715 -5.690 1.00 0.00 55 ASN A CA 20
ATOM 31076 C C . ASN A 1 55 ? 6.964 15.208 -5.850 1.00 0.00 55 ASN A C 20
ATOM 31077 O O . ASN A 1 55 ? 7.879 14.743 -6.529 1.00 0.00 55 ASN A O 20
ATOM 31088 N N . LEU A 1 56 ? 6.074 14.449 -5.220 1.00 0.00 56 LEU A N 20
ATOM 31089 C CA . LEU A 1 56 ? 6.094 12.995 -5.329 1.00 0.00 56 LEU A CA 20
ATOM 31090 C C . LEU A 1 56 ? 5.682 12.549 -6.729 1.00 0.00 56 LEU A C 20
ATOM 31091 O O . LEU A 1 56 ? 6.250 11.606 -7.285 1.00 0.00 56 LEU A O 20
ATOM 31107 N N . LEU A 1 57 ? 4.692 13.231 -7.295 1.00 0.00 57 LEU A N 20
ATOM 31108 C CA . LEU A 1 57 ? 4.239 12.941 -8.651 1.00 0.00 57 LEU A CA 20
ATOM 31109 C C . LEU A 1 57 ? 5.340 13.229 -9.667 1.00 0.00 57 LEU A C 20
ATOM 31110 O O . LEU A 1 57 ? 5.548 12.462 -10.608 1.00 0.00 57 LEU A O 20
ATOM 31126 N N . HIS A 1 58 ? 6.044 14.340 -9.470 1.00 0.00 58 HIS A N 20
ATOM 31127 C CA . HIS A 1 58 ? 7.149 14.711 -10.346 1.00 0.00 58 HIS A CA 20
ATOM 31128 C C . HIS A 1 58 ? 8.264 13.672 -10.282 1.00 0.00 58 HIS A C 20
ATOM 31129 O O . HIS A 1 58 ? 8.784 13.241 -11.312 1.00 0.00 58 HIS A O 20
ATOM 31143 N N . ALA A 1 59 ? 8.626 13.272 -9.067 1.00 0.00 59 ALA A N 20
ATOM 31144 C CA . ALA A 1 59 ? 9.649 12.252 -8.871 1.00 0.00 59 ALA A CA 20
ATOM 31145 C C . ALA A 1 59 ? 9.244 10.935 -9.529 1.00 0.00 59 ALA A C 20
ATOM 31146 O O . ALA A 1 59 ? 10.077 10.238 -10.106 1.00 0.00 59 ALA A O 20
ATOM 31153 N N . ALA A 1 60 ? 7.960 10.604 -9.438 1.00 0.00 60 ALA A N 20
ATOM 31154 C CA . ALA A 1 60 ? 7.444 9.382 -10.039 1.00 0.00 60 ALA A CA 20
ATOM 31155 C C . ALA A 1 60 ? 7.552 9.430 -11.559 1.00 0.00 60 ALA A C 20
ATOM 31156 O O . ALA A 1 60 ? 7.882 8.431 -12.199 1.00 0.00 60 ALA A O 20
ATOM 31163 N N . ALA A 1 61 ? 7.271 10.594 -12.133 1.00 0.00 61 ALA A N 20
ATOM 31164 C CA . ALA A 1 61 ? 7.357 10.777 -13.577 1.00 0.00 61 ALA A CA 20
ATOM 31165 C C . ALA A 1 61 ? 8.792 10.615 -14.065 1.00 0.00 61 ALA A C 20
ATOM 31166 O O . ALA A 1 61 ? 9.037 10.032 -15.122 1.00 0.00 61 ALA A O 20
ATOM 31173 N N . LYS A 1 62 ? 9.739 11.131 -13.291 1.00 0.00 62 LYS A N 20
ATOM 31174 C CA . LYS A 1 62 ? 11.149 11.061 -13.653 1.00 0.00 62 LYS A CA 20
ATOM 31175 C C . LYS A 1 62 ? 11.673 9.633 -13.522 1.00 0.00 62 LYS A C 20
ATOM 31176 O O . LYS A 1 62 ? 12.686 9.277 -14.123 1.00 0.00 62 LYS A O 20
ATOM 31195 N N . ALA A 1 63 ? 10.976 8.822 -12.736 1.00 0.00 63 ALA A N 20
ATOM 31196 C CA . ALA A 1 63 ? 11.443 7.479 -12.417 1.00 0.00 63 ALA A CA 20
ATOM 31197 C C . ALA A 1 63 ? 11.114 6.502 -13.540 1.00 0.00 63 ALA A C 20
ATOM 31198 O O . ALA A 1 63 ? 11.547 5.348 -13.520 1.00 0.00 63 ALA A O 20
ATOM 31205 N N . SER A 1 64 ? 10.346 6.970 -14.520 1.00 0.00 64 SER A N 20
ATOM 31206 C CA . SER A 1 64 ? 9.952 6.135 -15.649 1.00 0.00 64 SER A CA 20
ATOM 31207 C C . SER A 1 64 ? 10.978 6.224 -16.773 1.00 0.00 64 SER A C 20
ATOM 31208 O O . SER A 1 64 ? 11.566 7.279 -17.010 1.00 0.00 64 SER A O 20
ATOM 31216 N N . ASP A 1 65 ? 11.188 5.108 -17.463 1.00 0.00 65 ASP A N 20
ATOM 31217 C CA . ASP A 1 65 ? 12.165 5.049 -18.545 1.00 0.00 65 ASP A CA 20
ATOM 31218 C C . ASP A 1 65 ? 11.519 5.405 -19.880 1.00 0.00 65 ASP A C 20
ATOM 31219 O O . ASP A 1 65 ? 12.205 5.534 -20.896 1.00 0.00 65 ASP A O 20
ATOM 31228 N N . ILE A 1 66 ? 10.201 5.559 -19.871 1.00 0.00 66 ILE A N 20
ATOM 31229 C CA . ILE A 1 66 ? 9.456 5.827 -21.095 1.00 0.00 66 ILE A CA 20
ATOM 31230 C C . ILE A 1 66 ? 8.802 7.204 -21.050 1.00 0.00 66 ILE A C 20
ATOM 31231 O O . ILE A 1 66 ? 7.963 7.531 -21.890 1.00 0.00 66 ILE A O 20
ATOM 31247 N N . ILE A 1 67 ? 9.193 8.007 -20.067 1.00 0.00 67 ILE A N 20
ATOM 31248 C CA . ILE A 1 67 ? 8.693 9.371 -19.951 1.00 0.00 67 ILE A CA 20
ATOM 31249 C C . ILE A 1 67 ? 9.837 10.379 -19.971 1.00 0.00 67 ILE A C 20
ATOM 31250 O O . ILE A 1 67 ? 10.867 10.178 -19.327 1.00 0.00 67 ILE A O 20
ATOM 31266 N N . ASP A 1 68 ? 9.649 11.465 -20.712 1.00 0.00 68 ASP A N 20
ATOM 31267 C CA . ASP A 1 68 ? 10.620 12.553 -20.738 1.00 0.00 68 ASP A CA 20
ATOM 31268 C C . ASP A 1 68 ? 10.091 13.770 -19.987 1.00 0.00 68 ASP A C 20
ATOM 31269 O O . ASP A 1 68 ? 8.966 14.213 -20.213 1.00 0.00 68 ASP A O 20
ATOM 31278 N N . VAL A 1 69 ? 10.913 14.307 -19.089 1.00 0.00 69 VAL A N 20
ATOM 31279 C CA . VAL A 1 69 ? 10.476 15.372 -18.194 1.00 0.00 69 VAL A CA 20
ATOM 31280 C C . VAL A 1 69 ? 11.217 16.672 -18.483 1.00 0.00 69 VAL A C 20
ATOM 31281 O O . VAL A 1 69 ? 12.446 16.698 -18.539 1.00 0.00 69 VAL A O 20
ATOM 31294 N N . ALA A 1 70 ? 10.462 17.750 -18.665 1.00 0.00 70 ALA A N 20
ATOM 31295 C CA . ALA A 1 70 ? 11.049 19.073 -18.838 1.00 0.00 70 ALA A CA 20
ATOM 31296 C C . ALA A 1 70 ? 10.798 19.950 -17.617 1.00 0.00 70 ALA A C 20
ATOM 31297 O O . ALA A 1 70 ? 9.655 20.144 -17.206 1.00 0.00 70 ALA A O 20
ATOM 31304 N N . GLU A 1 71 ? 11.875 20.477 -17.041 1.00 0.00 71 GLU A N 20
ATOM 31305 C CA . GLU A 1 71 ? 11.780 21.243 -15.804 1.00 0.00 71 GLU A CA 20
ATOM 31306 C C . GLU A 1 71 ? 11.951 22.735 -16.074 1.00 0.00 71 GLU A C 20
ATOM 31307 O O . GLU A 1 71 ? 12.731 23.135 -16.939 1.00 0.00 71 GLU A O 20
ATOM 31319 N N . ASP A 1 72 ? 11.215 23.554 -15.329 1.00 0.00 72 ASP A N 20
ATOM 31320 C CA . ASP A 1 72 ? 11.370 25.001 -15.404 1.00 0.00 72 ASP A CA 20
ATOM 31321 C C . ASP A 1 72 ? 11.787 25.575 -14.054 1.00 0.00 72 ASP A C 20
ATOM 31322 O O . ASP A 1 72 ? 11.005 25.586 -13.102 1.00 0.00 72 ASP A O 20
ATOM 31331 N N . LEU A 1 73 ? 13.026 26.048 -13.975 1.00 0.00 73 LEU A N 20
ATOM 31332 C CA . LEU A 1 73 ? 13.590 26.512 -12.713 1.00 0.00 73 LEU A CA 20
ATOM 31333 C C . LEU A 1 73 ? 12.810 27.708 -12.175 1.00 0.00 73 LEU A C 20
ATOM 31334 O O . LEU A 1 73 ? 12.868 28.014 -10.984 1.00 0.00 73 LEU A O 20
ATOM 31350 N N . GLN A 1 74 ? 12.081 28.379 -13.061 1.00 0.00 74 GLN A N 20
ATOM 31351 C CA . GLN A 1 74 ? 11.411 29.625 -12.711 1.00 0.00 74 GLN A CA 20
ATOM 31352 C C . GLN A 1 74 ? 10.088 29.352 -12.004 1.00 0.00 74 GLN A C 20
ATOM 31353 O O . GLN A 1 74 ? 9.551 30.219 -11.315 1.00 0.00 74 GLN A O 20
ATOM 31367 N N . SER A 1 75 ? 9.565 28.143 -12.181 1.00 0.00 75 SER A N 20
ATOM 31368 C CA . SER A 1 75 ? 8.292 27.764 -11.580 1.00 0.00 75 SER A CA 20
ATOM 31369 C C . SER A 1 75 ? 8.084 26.254 -11.656 1.00 0.00 75 SER A C 20
ATOM 31370 O O . SER A 1 75 ? 8.263 25.629 -12.701 1.00 0.00 75 SER A O 20
ATOM 31378 N N . PRO A 1 76 ? 7.695 25.654 -10.521 1.00 0.00 76 PRO A N 20
ATOM 31379 C CA . PRO A 1 76 ? 7.362 24.228 -10.453 1.00 0.00 76 PRO A CA 20
ATOM 31380 C C . PRO A 1 76 ? 6.096 23.892 -11.236 1.00 0.00 76 PRO A C 20
ATOM 31381 O O . PRO A 1 76 ? 5.879 22.743 -11.620 1.00 0.00 76 PRO A O 20
ATOM 31392 N N . MET A 1 77 ? 5.265 24.901 -11.470 1.00 0.00 77 MET A N 20
ATOM 31393 C CA . MET A 1 77 ? 3.974 24.695 -12.117 1.00 0.00 77 MET A CA 20
ATOM 31394 C C . MET A 1 77 ? 4.132 24.614 -13.632 1.00 0.00 77 MET A C 20
ATOM 31395 O O . MET A 1 77 ? 3.184 24.289 -14.348 1.00 0.00 77 MET A O 20
ATOM 31409 N N . SER A 1 78 ? 5.335 24.912 -14.114 1.00 0.00 78 SER A N 20
ATOM 31410 C CA . SER A 1 78 ? 5.608 24.901 -15.547 1.00 0.00 78 SER A CA 20
ATOM 31411 C C . SER A 1 78 ? 6.323 23.615 -15.952 1.00 0.00 78 SER A C 20
ATOM 31412 O O . SER A 1 78 ? 6.814 23.493 -17.074 1.00 0.00 78 SER A O 20
ATOM 31420 N N . ILE A 1 79 ? 6.375 22.658 -15.030 1.00 0.00 79 ILE A N 20
ATOM 31421 C CA . ILE A 1 79 ? 7.000 21.371 -15.301 1.00 0.00 79 ILE A CA 20
ATOM 31422 C C . ILE A 1 79 ? 6.085 20.478 -16.132 1.00 0.00 79 ILE A C 20
ATOM 31423 O O . ILE A 1 79 ? 4.943 20.216 -15.751 1.00 0.00 79 ILE A O 20
ATOM 31439 N N . LYS A 1 80 ? 6.593 20.010 -17.266 1.00 0.00 80 LYS A N 20
ATOM 31440 C CA . LYS A 1 80 ? 5.798 19.204 -18.186 1.00 0.00 80 LYS A CA 20
ATOM 31441 C C . LYS A 1 80 ? 6.467 17.859 -18.446 1.00 0.00 80 LYS A C 20
ATOM 31442 O O . LYS A 1 80 ? 7.686 17.728 -18.334 1.00 0.00 80 LYS A O 20
ATOM 31461 N N . VAL A 1 81 ? 5.662 16.860 -18.799 1.00 0.00 81 VAL A N 20
ATOM 31462 C CA . VAL A 1 81 ? 6.185 15.548 -19.161 1.00 0.00 81 VAL A CA 20
ATOM 31463 C C . VAL A 1 81 ? 5.561 15.048 -20.459 1.00 0.00 81 VAL A C 20
ATOM 31464 O O . VAL A 1 81 ? 4.474 15.483 -20.844 1.00 0.00 81 VAL A O 20
ATOM 31477 N N . ARG A 1 82 ? 6.254 14.133 -21.128 1.00 0.00 82 ARG A N 20
ATOM 31478 C CA . ARG A 1 82 ? 5.751 13.550 -22.368 1.00 0.00 82 ARG A CA 20
ATOM 31479 C C . ARG A 1 82 ? 6.112 12.071 -22.459 1.00 0.00 82 ARG A C 20
ATOM 31480 O O . ARG A 1 82 ? 7.066 11.616 -21.831 1.00 0.00 82 ARG A O 20
ATOM 31501 N N . ARG A 1 83 ? 5.337 11.327 -23.241 1.00 0.00 83 ARG A N 20
ATOM 31502 C CA . ARG A 1 83 ? 5.683 9.949 -23.570 1.00 0.00 83 ARG A CA 20
ATOM 31503 C C . ARG A 1 83 ? 6.886 9.899 -24.506 1.00 0.00 83 ARG A C 20
ATOM 31504 O O . ARG A 1 83 ? 7.056 10.765 -25.364 1.00 0.00 83 ARG A O 20
ATOM 31525 N N . LYS A 1 84 ? 7.720 8.878 -24.336 1.00 0.00 84 LYS A N 20
ATOM 31526 C CA . LYS A 1 84 ? 8.843 8.649 -25.238 1.00 0.00 84 LYS A CA 20
ATOM 31527 C C . LYS A 1 84 ? 8.382 8.650 -26.691 1.00 0.00 84 LYS A C 20
ATOM 31528 O O . LYS A 1 84 ? 7.273 8.219 -26.999 1.00 0.00 84 LYS A O 20
ATOM 31547 N N . GLU A 1 85 ? 9.244 9.137 -27.580 1.00 0.00 85 GLU A N 20
ATOM 31548 C CA . GLU A 1 85 ? 8.905 9.240 -28.994 1.00 0.00 85 GLU A CA 20
ATOM 31549 C C . GLU A 1 85 ? 9.188 7.927 -29.718 1.00 0.00 85 GLU A C 20
ATOM 31550 O O . GLU A 1 85 ? 9.423 7.908 -30.928 1.00 0.00 85 GLU A O 20
ATOM 31562 N N . THR A 1 86 ? 9.168 6.828 -28.970 1.00 0.00 86 THR A N 20
ATOM 31563 C CA . THR A 1 86 ? 9.349 5.504 -29.551 1.00 0.00 86 THR A CA 20
ATOM 31564 C C . THR A 1 86 ? 8.270 5.205 -30.585 1.00 0.00 86 THR A C 20
ATOM 31565 O O . THR A 1 86 ? 8.528 4.546 -31.592 1.00 0.00 86 THR A O 20
ATOM 31576 N N . TRP A 1 87 ? 7.061 5.692 -30.331 1.00 0.00 87 TRP A N 20
ATOM 31577 C CA . TRP A 1 87 ? 5.928 5.426 -31.209 1.00 0.00 87 TRP A CA 20
ATOM 31578 C C . TRP A 1 87 ? 5.381 6.723 -31.799 1.00 0.00 87 TRP A C 20
ATOM 31579 O O . TRP A 1 87 ? 5.700 7.814 -31.328 1.00 0.00 87 TRP A O 20
ATOM 31600 N N . SER A 1 88 ? 4.557 6.594 -32.834 1.00 0.00 88 SER A N 20
ATOM 31601 C CA . SER A 1 88 ? 3.946 7.754 -33.473 1.00 0.00 88 SER A CA 20
ATOM 31602 C C . SER A 1 88 ? 3.235 8.629 -32.446 1.00 0.00 88 SER A C 20
ATOM 31603 O O . SER A 1 88 ? 2.634 8.142 -31.487 1.00 0.00 88 SER A O 20
ATOM 31611 N N . PRO A 1 89 ? 3.304 9.953 -32.649 1.00 0.00 89 PRO A N 20
ATOM 31612 C CA . PRO A 1 89 ? 2.670 10.926 -31.752 1.00 0.00 89 PRO A CA 20
ATOM 31613 C C . PRO A 1 89 ? 1.151 10.924 -31.877 1.00 0.00 89 PRO A C 20
ATOM 31614 O O . PRO A 1 89 ? 0.605 10.578 -32.925 1.00 0.00 89 PRO A O 20
ATOM 31625 N N . TRP A 1 90 ? 0.473 11.315 -30.804 1.00 0.00 90 TRP A N 20
ATOM 31626 C CA . TRP A 1 90 ? -0.975 11.475 -30.831 1.00 0.00 90 TRP A CA 20
ATOM 31627 C C . TRP A 1 90 ? -1.362 12.946 -30.716 1.00 0.00 90 TRP A C 20
ATOM 31628 O O . TRP A 1 90 ? -2.453 13.275 -30.253 1.00 0.00 90 TRP A O 20
ATOM 31649 N N . ILE A 1 91 ? -0.458 13.825 -31.139 1.00 0.00 91 ILE A N 20
ATOM 31650 C CA . ILE A 1 91 ? -0.658 15.261 -30.979 1.00 0.00 91 ILE A CA 20
ATOM 31651 C C . ILE A 1 91 ? -1.703 15.782 -31.959 1.00 0.00 91 ILE A C 20
ATOM 31652 O O . ILE A 1 91 ? -1.659 15.478 -33.152 1.00 0.00 91 ILE A O 20
ATOM 31668 N N . LEU A 1 92 ? -2.642 16.572 -31.449 1.00 0.00 92 LEU A N 20
ATOM 31669 C CA . LEU A 1 92 ? -3.688 17.153 -32.283 1.00 0.00 92 LEU A CA 20
ATOM 31670 C C . LEU A 1 92 ? -3.319 18.570 -32.713 1.00 0.00 92 LEU A C 20
ATOM 31671 O O . LEU A 1 92 ? -2.489 19.236 -32.092 1.00 0.00 92 LEU A O 20
ATOM 31687 N N . PRO A 1 93 ? -3.946 19.042 -33.800 1.00 0.00 93 PRO A N 20
ATOM 31688 C CA . PRO A 1 93 ? -3.731 20.397 -34.311 1.00 0.00 93 PRO A CA 20
ATOM 31689 C C . PRO A 1 93 ? -3.965 21.464 -33.249 1.00 0.00 93 PRO A C 20
ATOM 31690 O O . PRO A 1 93 ? -4.798 21.293 -32.357 1.00 0.00 93 PRO A O 20
ATOM 31701 N N . SER A 1 94 ? -3.226 22.564 -33.345 1.00 0.00 94 SER A N 20
ATOM 31702 C CA . SER A 1 94 ? -3.307 23.629 -32.353 1.00 0.00 94 SER A CA 20
ATOM 31703 C C . SER A 1 94 ? -4.752 24.066 -32.139 1.00 0.00 94 SER A C 20
ATOM 31704 O O . SER A 1 94 ? -5.144 24.428 -31.030 1.00 0.00 94 SER A O 20
ATOM 31712 N N . GLU A 1 95 ? -5.539 24.027 -33.209 1.00 0.00 95 GLU A N 20
ATOM 31713 C CA . GLU A 1 95 ? -6.910 24.522 -33.167 1.00 0.00 95 GLU A CA 20
ATOM 31714 C C . GLU A 1 95 ? -7.781 23.635 -32.282 1.00 0.00 95 GLU A C 20
ATOM 31715 O O . GLU A 1 95 ? -8.857 24.044 -31.842 1.00 0.00 95 GLU A O 20
ATOM 31727 N N . SER A 1 96 ? -7.309 22.420 -32.024 1.00 0.00 96 SER A N 20
ATOM 31728 C CA . SER A 1 96 ? -8.076 21.449 -31.254 1.00 0.00 96 SER A CA 20
ATOM 31729 C C . SER A 1 96 ? -7.796 21.595 -29.761 1.00 0.00 96 SER A C 20
ATOM 31730 O O . SER A 1 96 ? -8.450 20.962 -28.930 1.00 0.00 96 SER A O 20
ATOM 31738 N N . ARG A 1 97 ? -6.821 22.433 -29.428 1.00 0.00 97 ARG A N 20
ATOM 31739 C CA . ARG A 1 97 ? -6.403 22.609 -28.042 1.00 0.00 97 ARG A CA 20
ATOM 31740 C C . ARG A 1 97 ? -7.513 23.257 -27.218 1.00 0.00 97 ARG A C 20
ATOM 31741 O O . ARG A 1 97 ? -8.302 24.051 -27.734 1.00 0.00 97 ARG A O 20
ATOM 31762 N N . LEU A 1 98 ? -7.568 22.913 -25.936 1.00 0.00 98 LEU A N 20
ATOM 31763 C CA . LEU A 1 98 ? -8.535 23.511 -25.024 1.00 0.00 98 LEU A CA 20
ATOM 31764 C C . LEU A 1 98 ? -7.877 24.580 -24.158 1.00 0.00 98 LEU A C 20
ATOM 31765 O O . LEU A 1 98 ? -8.223 24.747 -22.987 1.00 0.00 98 LEU A O 20
#

Organism: Schizosaccharomyces pombe (strain 972 / ATCC 24843) (NCBI:txid284812)

Nearest PDB structures (foldseek):
  7sot-assembly1_A  TM=9.272E-01  e=1.045E-06  Homo sapiens
  8g91-assembly1_A  TM=9.296E-01  e=1.330E-06  Homo sapiens
  2cqk-assembly1_A  TM=8.554E-01  e=2.913E-06  Homo sapiens
  1s29-assembly1_A  TM=8.645E-01  e=5.944E-05  Trypanosoma brucei
  2voo-assembly2_B  TM=7.946E-01  e=8.536E-05  Homo sapiens

Foldseek 3Di:
DDLLQQLLVVVCVCQDPVNLVVPVQLQQQQDPVSKHWLQVSCVDPSNVVSDNDSVSNLSSQVPDPQKDWDQDPVDRRRIIMHGHVPDPDSHDDNVSHD